Protein 2Q6T (pdb70)

B-factor: mean 104.75, std 6.94, range [47.6, 135.61]

Structure (mmCIF, N/CA/C/O backbone):
data_2Q6T
#
_entry.id   2Q6T
#
_cell.length_a   104.707
_cell.length_b   104.707
_cell.length_c   363.258
_cell.angle_alpha   90.00
_cell.angle_beta   90.00
_cell.angle_gamma   120.00
#
_symmetry.space_group_name_H-M   'P 31 2 1'
#
loop_
_entity.id
_entity.type
_entity.pdbx_description
1 polymer 'DnaB replication fork helicase'
2 non-polymer 'SULFATE ION'
3 water water
#
loop_
_atom_site.group_PDB
_atom_site.id
_atom_site.type_symbol
_atom_site.label_atom_id
_atom_site.label_alt_id
_atom_site.label_comp_id
_atom_site.label_asym_id
_atom_site.label_entity_id
_atom_site.label_seq_id
_atom_site.pdbx_PDB_ins_code
_atom_site.Cartn_x
_atom_site.Cartn_y
_atom_site.Cartn_z
_atom_site.occupancy
_atom_site.B_iso_or_equiv
_atom_site.auth_seq_id
_atom_site.auth_comp_id
_atom_site.auth_asym_id
_atom_site.auth_atom_id
_atom_site.pdbx_PDB_model_num
ATOM 1 N N . ILE A 1 5 ? 23.420 18.813 296.784 1.00 108.64 5 ILE A N 1
ATOM 2 C CA . ILE A 1 5 ? 22.689 19.422 295.636 1.00 108.58 5 ILE A CA 1
ATOM 3 C C . ILE A 1 5 ? 22.662 20.958 295.765 1.00 108.18 5 ILE A C 1
ATOM 4 O O . ILE A 1 5 ? 21.763 21.597 295.214 1.00 108.43 5 ILE A O 1
ATOM 9 N N . PRO A 1 6 ? 23.671 21.555 296.451 1.00 107.50 6 PRO A N 1
ATOM 10 C CA . PRO A 1 6 ? 23.666 22.961 296.903 1.00 106.20 6 PRO A CA 1
ATOM 11 C C . PRO A 1 6 ? 23.260 24.023 295.882 1.00 104.98 6 PRO A C 1
ATOM 12 O O . PRO A 1 6 ? 23.582 23.894 294.702 1.00 105.05 6 PRO A O 1
ATOM 16 N N . PRO A 1 7 ? 22.546 25.070 296.347 1.00 104.00 7 PRO A N 1
ATOM 17 C CA . PRO A 1 7 ? 22.090 26.200 295.541 1.00 103.58 7 PRO A CA 1
ATOM 18 C C . PRO A 1 7 ? 23.232 27.045 294.974 1.00 103.66 7 PRO A C 1
ATOM 19 O O . PRO A 1 7 ? 24.138 27.466 295.707 1.00 102.85 7 PRO A O 1
ATOM 23 N N . HIS A 1 8 ? 23.166 27.291 293.669 1.00 103.86 8 HIS A N 1
ATOM 24 C CA . HIS A 1 8 ? 24.159 28.098 292.970 1.00 104.21 8 HIS A CA 1
ATOM 25 C C . HIS A 1 8 ? 23.597 28.544 291.631 1.00 103.99 8 HIS A C 1
ATOM 26 O O . HIS A 1 8 ? 22.502 28.139 291.239 1.00 104.35 8 HIS A O 1
ATOM 33 N N . SER A 1 9 ? 24.363 29.380 290.937 1.00 103.75 9 SER A N 1
ATOM 34 C CA . SER A 1 9 ? 23.990 29.883 289.630 1.00 103.27 9 SER A CA 1
ATOM 35 C C . SER A 1 9 ? 25.255 30.031 288.795 1.00 103.83 9 SER A C 1
ATOM 36 O O . SER A 1 9 ? 25.957 31.051 288.860 1.00 103.59 9 SER A O 1
ATOM 39 N N . LEU A 1 10 ? 25.542 28.986 288.025 1.00 103.91 10 LEU A N 1
ATOM 40 C CA . LEU A 1 10 ? 26.713 28.934 287.167 1.00 103.61 10 LEU A CA 1
ATOM 41 C C . LEU A 1 10 ? 26.719 30.097 286.184 1.00 103.21 10 LEU A C 1
ATOM 42 O O . LEU A 1 10 ? 27.760 30.712 285.951 1.00 103.01 10 LEU A O 1
ATOM 47 N N . GLU A 1 11 ? 25.548 30.391 285.621 1.00 103.13 11 GLU A N 1
ATOM 48 C CA . GLU A 1 11 ? 25.377 31.487 284.661 1.00 103.34 11 GLU A CA 1
ATOM 49 C C . GLU A 1 11 ? 25.720 32.847 285.266 1.00 101.86 11 GLU A C 1
ATOM 50 O O . GLU A 1 11 ? 26.376 33.666 284.622 1.00 101.67 11 GLU A O 1
ATOM 56 N N . ALA A 1 12 ? 25.283 33.073 286.503 1.00 100.26 12 ALA A N 1
ATOM 57 C CA . ALA A 1 12 ? 25.556 34.326 287.194 1.00 98.99 12 ALA A CA 1
ATOM 58 C C . ALA A 1 12 ? 27.041 34.463 287.521 1.00 98.90 12 ALA A C 1
ATOM 59 O O . ALA A 1 12 ? 27.600 35.549 287.402 1.00 98.99 12 ALA A O 1
ATOM 61 N N . GLU A 1 13 ? 27.674 33.360 287.921 1.00 98.04 13 GLU A N 1
ATOM 62 C CA . GLU A 1 13 ? 29.101 33.358 288.226 1.00 97.91 13 GLU A CA 1
ATOM 63 C C . GLU A 1 13 ? 29.915 33.732 286.986 1.00 97.09 13 GLU A C 1
ATOM 64 O O . GLU A 1 13 ? 30.846 34.545 287.055 1.00 96.89 13 GLU A O 1
ATOM 70 N N . GLN A 1 14 ? 29.535 33.143 285.855 1.00 96.10 14 GLN A N 1
ATOM 71 C CA . GLN A 1 14 ? 30.178 33.395 284.577 1.00 94.53 14 GLN A CA 1
ATOM 72 C C . GLN A 1 14 ? 29.981 34.837 284.138 1.00 93.45 14 GLN A C 1
ATOM 73 O O . GLN A 1 14 ? 30.922 35.498 283.714 1.00 93.71 14 GLN A O 1
ATOM 79 N N . SER A 1 15 ? 28.760 35.330 284.264 1.00 92.77 15 SER A N 1
ATOM 80 C CA . SER A 1 15 ? 28.465 36.710 283.918 1.00 92.85 15 SER A CA 1
ATOM 81 C C . SER A 1 15 ? 29.288 37.696 284.744 1.00 92.78 15 SER A C 1
ATOM 82 O O . SER A 1 15 ? 29.760 38.692 284.202 1.00 93.24 15 SER A O 1
ATOM 85 N N . VAL A 1 16 ? 29.448 37.419 286.041 1.00 92.46 16 VAL A N 1
ATOM 86 C CA . VAL A 1 16 ? 30.239 38.258 286.940 1.00 93.16 16 VAL A CA 1
ATOM 87 C C . VAL A 1 16 ? 31.696 38.291 286.484 1.00 94.73 16 VAL A C 1
ATOM 88 O O . VAL A 1 16 ? 32.250 39.365 286.207 1.00 95.32 16 VAL A O 1
ATOM 92 N N . LEU A 1 17 ? 32.317 37.115 286.399 1.00 94.86 17 LEU A N 1
ATOM 93 C CA . LEU A 1 17 ? 33.701 37.033 285.966 1.00 95.11 17 LEU A CA 1
ATOM 94 C C . LEU A 1 17 ? 33.842 37.656 284.581 1.00 96.07 17 LEU A C 1
ATOM 95 O O . LEU A 1 17 ? 34.726 38.490 284.353 1.00 96.95 17 LEU A O 1
ATOM 100 N N . GLY A 1 18 ? 32.949 37.265 283.675 1.00 95.95 18 GLY A N 1
ATOM 101 C CA . GLY A 1 18 ? 32.940 37.776 282.318 1.00 95.59 18 GLY A CA 1
ATOM 102 C C . GLY A 1 18 ? 32.830 39.283 282.237 1.00 96.04 18 GLY A C 1
ATOM 103 O O . GLY A 1 18 ? 33.534 39.909 281.452 1.00 95.55 18 GLY A O 1
ATOM 104 N N . SER A 1 19 ? 31.953 39.878 283.041 1.00 97.17 19 SER A N 1
ATOM 105 C CA . SER A 1 19 ? 31.778 41.333 282.988 1.00 98.85 19 SER A CA 1
ATOM 106 C C . SER A 1 19 ? 32.944 42.092 283.630 1.00 99.44 19 SER A C 1
ATOM 107 O O . SER A 1 19 ? 33.203 43.247 283.276 1.00 99.38 19 SER A O 1
ATOM 110 N N . ILE A 1 20 ? 33.654 41.433 284.547 1.00 100.41 20 ILE A N 1
ATOM 111 C CA . ILE A 1 20 ? 34.894 41.992 285.104 1.00 100.72 20 ILE A CA 1
ATOM 112 C C . ILE A 1 20 ? 35.970 42.055 284.013 1.00 100.68 20 ILE A C 1
ATOM 113 O O . ILE A 1 20 ? 36.730 43.021 283.947 1.00 101.14 20 ILE A O 1
ATOM 118 N N . LEU A 1 21 ? 36.021 41.030 283.163 1.00 100.89 21 LEU A N 1
ATOM 119 C CA . LEU A 1 21 ? 36.967 40.987 282.045 1.00 101.67 21 LEU A CA 1
ATOM 120 C C . LEU A 1 21 ? 36.674 42.082 281.018 1.00 102.83 21 LEU A C 1
ATOM 121 O O . LEU A 1 21 ? 37.593 42.654 280.440 1.00 103.39 21 LEU A O 1
ATOM 126 N N . LEU A 1 22 ? 35.394 42.378 280.812 1.00 104.06 22 LEU A N 1
ATOM 127 C CA . LEU A 1 22 ? 34.974 43.429 279.891 1.00 105.13 22 LEU A CA 1
ATOM 128 C C . LEU A 1 22 ? 35.340 44.824 280.385 1.00 105.65 22 LEU A C 1
ATOM 129 O O . LEU A 1 22 ? 35.615 45.717 279.583 1.00 106.25 22 LEU A O 1
ATOM 134 N N . ASP A 1 23 ? 35.344 45.002 281.702 1.00 106.23 23 ASP A N 1
ATOM 135 C CA . ASP A 1 23 ? 35.627 46.295 282.311 1.00 107.59 23 ASP A CA 1
ATOM 136 C C . ASP A 1 23 ? 36.029 46.070 283.768 1.00 108.12 23 ASP A C 1
ATOM 137 O O . ASP A 1 23 ? 35.178 45.807 284.618 1.00 108.55 23 ASP A O 1
ATOM 142 N N . SER A 1 24 ? 37.323 46.185 284.056 1.00 108.49 24 SER A N 1
ATOM 143 C CA . SER A 1 24 ? 37.832 45.920 285.401 1.00 109.23 24 SER A CA 1
ATOM 144 C C . SER A 1 24 ? 37.409 46.945 286.452 1.00 110.03 24 SER A C 1
ATOM 145 O O . SER A 1 24 ? 37.663 46.752 287.641 1.00 110.60 24 SER A O 1
ATOM 148 N N . ASP A 1 25 ? 36.770 48.031 286.026 1.00 110.78 25 ASP A N 1
ATOM 149 C CA . ASP A 1 25 ? 36.315 49.046 286.977 1.00 111.93 25 ASP A CA 1
ATOM 150 C C . ASP A 1 25 ? 35.083 48.591 287.761 1.00 112.35 25 ASP A C 1
ATOM 151 O O . ASP A 1 25 ? 34.831 49.083 288.865 1.00 112.74 25 ASP A O 1
ATOM 156 N N . VAL A 1 26 ? 34.337 47.639 287.195 1.00 112.90 26 VAL A N 1
ATOM 157 C CA . VAL A 1 26 ? 33.153 47.070 287.853 1.00 113.29 26 VAL A CA 1
ATOM 158 C C . VAL A 1 26 ? 33.569 46.285 289.100 1.00 114.11 26 VAL A C 1
ATOM 159 O O . VAL A 1 26 ? 32.759 46.032 289.991 1.00 113.64 26 VAL A O 1
ATOM 163 N N . MET A 1 27 ? 34.853 45.924 289.138 1.00 115.24 27 MET A N 1
ATOM 164 C CA . MET A 1 27 ? 35.490 45.225 290.247 1.00 116.25 27 MET A CA 1
ATOM 165 C C . MET A 1 27 ? 35.204 45.910 291.589 1.00 116.28 27 MET A C 1
ATOM 166 O O . MET A 1 27 ? 35.064 45.237 292.606 1.00 116.58 27 MET A O 1
ATOM 171 N N . ASP A 1 28 ? 35.144 47.244 291.584 1.00 116.54 28 ASP A N 1
ATOM 172 C CA . ASP A 1 28 ? 34.775 48.032 292.764 1.00 116.96 28 ASP A CA 1
ATOM 173 C C . ASP A 1 28 ? 33.442 47.543 293.312 1.00 116.79 28 ASP A C 1
ATOM 174 O O . ASP A 1 28 ? 33.332 47.098 294.462 1.00 116.65 28 ASP A O 1
ATOM 179 N N . GLU A 1 29 ? 32.444 47.641 292.439 1.00 116.18 29 GLU A N 1
ATOM 180 C CA . GLU A 1 29 ? 31.064 47.274 292.685 1.00 115.29 29 GLU A CA 1
ATOM 181 C C . GLU A 1 29 ? 30.959 45.812 293.116 1.00 113.57 29 GLU A C 1
ATOM 182 O O . GLU A 1 29 ? 30.421 45.514 294.185 1.00 113.82 29 GLU A O 1
ATOM 188 N N . VAL A 1 30 ? 31.503 44.917 292.287 1.00 111.49 30 VAL A N 1
ATOM 189 C CA . VAL A 1 30 ? 31.430 43.465 292.506 1.00 108.96 30 VAL A CA 1
ATOM 190 C C . VAL A 1 30 ? 32.059 43.006 293.823 1.00 108.39 30 VAL A C 1
ATOM 191 O O . VAL A 1 30 ? 31.487 42.162 294.513 1.00 107.62 30 VAL A O 1
ATOM 195 N N . GLU A 1 31 ? 33.223 43.557 294.169 1.00 108.19 31 GLU A N 1
ATOM 196 C CA . GLU A 1 31 ? 33.894 43.200 295.425 1.00 108.58 31 GLU A CA 1
ATOM 197 C C . GLU A 1 31 ? 33.059 43.573 296.648 1.00 107.45 31 GLU A C 1
ATOM 198 O O . GLU A 1 31 ? 33.153 42.920 297.692 1.00 107.21 31 GLU A O 1
ATOM 204 N N . GLY A 1 32 ? 32.251 44.624 296.510 1.00 106.49 32 GLY A N 1
ATOM 205 C CA . GLY A 1 32 ? 31.318 45.023 297.556 1.00 105.54 32 GLY A CA 1
ATOM 206 C C . GLY A 1 32 ? 30.357 43.887 297.877 1.00 104.93 32 GLY A C 1
ATOM 207 O O . GLY A 1 32 ? 30.225 43.485 299.029 1.00 104.70 32 GLY A O 1
ATOM 208 N N . LEU A 1 33 ? 29.712 43.347 296.847 1.00 103.96 33 LEU A N 1
ATOM 209 C CA . LEU A 1 33 ? 28.755 42.259 297.023 1.00 103.10 33 LEU A CA 1
ATOM 210 C C . LEU A 1 33 ? 29.411 40.896 297.173 1.00 102.92 33 LEU A C 1
ATOM 211 O O . LEU A 1 33 ? 28.850 40.005 297.805 1.00 102.82 33 LEU A O 1
ATOM 216 N N . LEU A 1 34 ? 30.597 40.733 296.591 1.00 103.37 34 LEU A N 1
ATOM 217 C CA . LEU A 1 34 ? 31.330 39.464 296.673 1.00 103.10 34 LEU A CA 1
ATOM 218 C C . LEU A 1 34 ? 32.742 39.703 297.195 1.00 102.84 34 LEU A C 1
ATOM 219 O O . LEU A 1 34 ? 33.695 39.699 296.419 1.00 103.63 34 LEU A O 1
ATOM 224 N N . PRO A 1 35 ? 32.882 39.911 298.518 1.00 102.39 35 PRO A N 1
ATOM 225 C CA . PRO A 1 35 ? 34.197 40.177 299.104 1.00 101.57 35 PRO A CA 1
ATOM 226 C C . PRO A 1 35 ? 35.129 38.969 299.092 1.00 101.14 35 PRO A C 1
ATOM 227 O O . PRO A 1 35 ? 36.324 39.123 298.876 1.00 101.62 35 PRO A O 1
ATOM 231 N N . SER A 1 36 ? 34.579 37.783 299.315 1.00 101.28 36 SER A N 1
ATOM 232 C CA . SER A 1 36 ? 35.372 36.565 299.432 1.00 102.23 36 SER A CA 1
ATOM 233 C C . SER A 1 36 ? 35.131 35.582 298.294 1.00 101.61 36 SER A C 1
ATOM 234 O O . SER A 1 36 ? 33.989 35.291 297.966 1.00 102.17 36 SER A O 1
ATOM 237 N N . PRO A 1 37 ? 36.212 35.054 297.697 1.00 101.26 37 PRO A N 1
ATOM 238 C CA . PRO A 1 37 ? 36.089 34.059 296.639 1.00 100.91 37 PRO A CA 1
ATOM 239 C C . PRO A 1 37 ? 35.192 32.875 297.004 1.00 101.15 37 PRO A C 1
ATOM 240 O O . PRO A 1 37 ? 34.580 32.283 296.113 1.00 101.95 37 PRO A O 1
ATOM 244 N N . GLU A 1 38 ? 35.094 32.545 298.291 1.00 101.00 38 GLU A N 1
ATOM 245 C CA . GLU A 1 38 ? 34.287 31.402 298.739 1.00 102.05 38 GLU A CA 1
ATOM 246 C C . GLU A 1 38 ? 32.827 31.459 298.272 1.00 102.09 38 GLU A C 1
ATOM 247 O O . GLU A 1 38 ? 32.120 30.447 298.291 1.00 102.65 38 GLU A O 1
ATOM 253 N N . ALA A 1 39 ? 32.391 32.646 297.847 1.00 101.51 39 ALA A N 1
ATOM 254 C CA . ALA A 1 39 ? 31.053 32.867 297.309 1.00 100.24 39 ALA A CA 1
ATOM 255 C C . ALA A 1 39 ? 30.806 32.030 296.056 1.00 100.28 39 ALA A C 1
ATOM 256 O O . ALA A 1 39 ? 29.677 31.605 295.787 1.00 100.30 39 ALA A O 1
ATOM 258 N N . PHE A 1 40 ? 31.874 31.796 295.297 1.00 99.81 40 PHE A N 1
ATOM 259 C CA . PHE A 1 40 ? 31.795 31.016 294.073 1.00 99.63 40 PHE A CA 1
ATOM 260 C C . PHE A 1 40 ? 31.706 29.523 294.356 1.00 100.65 40 PHE A C 1
ATOM 261 O O . PHE A 1 40 ? 32.516 28.965 295.104 1.00 101.15 40 PHE A O 1
ATOM 269 N N . TYR A 1 41 ? 30.701 28.889 293.763 1.00 101.73 41 TYR A N 1
ATOM 270 C CA . TYR A 1 41 ? 30.458 27.469 293.972 1.00 102.95 41 TYR A CA 1
ATOM 271 C C . TYR A 1 41 ? 31.449 26.609 293.217 1.00 103.78 41 TYR A C 1
ATOM 272 O O . TYR A 1 41 ? 31.920 25.611 293.755 1.00 104.05 41 TYR A O 1
ATOM 281 N N . ALA A 1 42 ? 31.762 26.999 291.981 1.00 104.88 42 ALA A N 1
ATOM 282 C CA . ALA A 1 42 ? 32.705 26.251 291.145 1.00 106.08 42 ALA A CA 1
ATOM 283 C C . ALA A 1 42 ? 34.140 26.459 291.598 1.00 106.85 42 ALA A C 1
ATOM 284 O O . ALA A 1 42 ? 34.602 27.594 291.718 1.00 107.57 42 ALA A O 1
ATOM 286 N N . GLU A 1 43 ? 34.838 25.357 291.853 1.00 107.98 43 GLU A N 1
ATOM 287 C CA . GLU A 1 43 ? 36.238 25.399 292.264 1.00 109.69 43 GLU A CA 1
ATOM 288 C C . GLU A 1 43 ? 37.048 26.295 291.321 1.00 108.90 43 GLU A C 1
ATOM 289 O O . GLU A 1 43 ? 37.854 27.118 291.766 1.00 108.11 43 GLU A O 1
ATOM 295 N N . ALA A 1 44 ? 36.801 26.130 290.022 1.00 108.47 44 ALA A N 1
ATOM 296 C CA . ALA A 1 44 ? 37.454 26.910 288.980 1.00 107.91 44 ALA A CA 1
ATOM 297 C C . ALA A 1 44 ? 37.260 28.410 289.197 1.00 107.30 44 ALA A C 1
ATOM 298 O O . ALA A 1 44 ? 38.239 29.137 289.373 1.00 107.14 44 ALA A O 1
ATOM 300 N N . HIS A 1 45 ? 36.003 28.859 289.204 1.00 106.59 45 HIS A N 1
ATOM 301 C CA . HIS A 1 45 ? 35.673 30.275 289.400 1.00 106.01 45 HIS A CA 1
ATOM 302 C C . HIS A 1 45 ? 36.279 30.865 290.665 1.00 105.86 45 HIS A C 1
ATOM 303 O O . HIS A 1 45 ? 36.618 32.046 290.712 1.00 105.53 45 HIS A O 1
ATOM 310 N N . ARG A 1 46 ? 36.406 30.035 291.693 1.00 105.84 46 ARG A N 1
ATOM 311 C CA . ARG A 1 46 ? 36.940 30.479 292.965 1.00 106.36 46 ARG A CA 1
ATOM 312 C C . ARG A 1 46 ? 38.418 30.828 292.819 1.00 105.45 46 ARG A C 1
ATOM 313 O O . ARG A 1 46 ? 38.901 31.787 293.425 1.00 105.38 46 ARG A O 1
ATOM 321 N N . LYS A 1 47 ? 39.123 30.049 292.001 1.00 104.66 47 LYS A N 1
ATOM 322 C CA . LYS A 1 47 ? 40.537 30.294 291.713 1.00 103.73 47 LYS A CA 1
ATOM 323 C C . LYS A 1 47 ? 40.674 31.548 290.864 1.00 102.74 47 LYS A C 1
ATOM 324 O O . LYS A 1 47 ? 41.513 32.403 291.157 1.00 102.84 47 LYS A O 1
ATOM 330 N N . ILE A 1 48 ? 39.843 31.656 289.825 1.00 101.22 48 ILE A N 1
ATOM 331 C CA . ILE A 1 48 ? 39.839 32.836 288.965 1.00 100.09 48 ILE A CA 1
ATOM 332 C C . ILE A 1 48 ? 39.656 34.093 289.808 1.00 99.10 48 ILE A C 1
ATOM 333 O O . ILE A 1 48 ? 40.501 34.981 289.789 1.00 98.94 48 ILE A O 1
ATOM 338 N N . TYR A 1 49 ? 38.568 34.133 290.570 1.00 98.51 49 TYR A N 1
ATOM 339 C CA . TYR A 1 49 ? 38.222 35.293 291.380 1.00 97.62 49 TYR A CA 1
ATOM 340 C C . TYR A 1 49 ? 39.326 35.705 292.353 1.00 97.55 49 TYR A C 1
ATOM 341 O O . TYR A 1 49 ? 39.676 36.881 292.436 1.00 97.28 49 TYR A O 1
ATOM 350 N N . ALA A 1 50 ? 39.878 34.734 293.075 1.00 97.61 50 ALA A N 1
ATOM 351 C CA . ALA A 1 50 ? 40.966 34.997 294.015 1.00 98.19 50 ALA A CA 1
ATOM 352 C C . ALA A 1 50 ? 42.175 35.675 293.333 1.00 97.89 50 ALA A C 1
ATOM 353 O O . ALA A 1 50 ? 42.835 36.543 293.920 1.00 97.59 50 ALA A O 1
ATOM 355 N N . ALA A 1 51 ? 42.442 35.276 292.092 1.00 97.04 51 ALA A N 1
ATOM 356 C CA . ALA A 1 51 ? 43.515 35.855 291.296 1.00 96.09 51 ALA A CA 1
ATOM 357 C C . ALA A 1 51 ? 43.169 37.263 290.806 1.00 96.04 51 ALA A C 1
ATOM 358 O O . ALA A 1 51 ? 44.050 38.118 290.706 1.00 96.11 51 ALA A O 1
ATOM 360 N N . MET A 1 52 ? 41.891 37.502 290.504 1.00 96.08 52 MET A 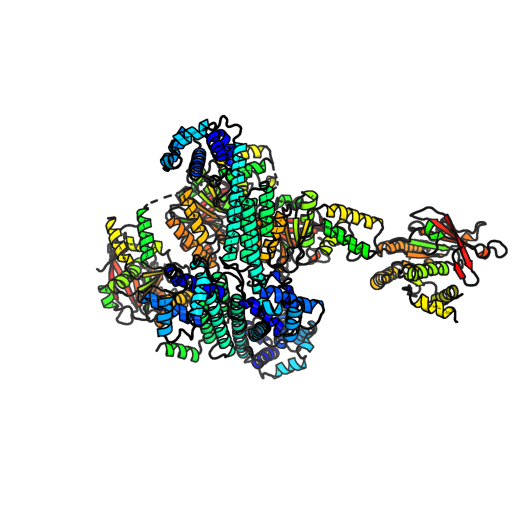N 1
ATOM 361 C CA . MET A 1 52 ? 41.438 38.815 290.035 1.00 96.21 52 MET A CA 1
ATOM 362 C C . MET A 1 52 ? 41.551 39.838 291.152 1.00 96.38 52 MET A C 1
ATOM 363 O O . MET A 1 52 ? 41.759 41.025 290.904 1.00 96.19 52 MET A O 1
ATOM 368 N N . GLN A 1 53 ? 41.390 39.368 292.385 1.00 97.16 53 GLN A N 1
ATOM 369 C CA . GLN A 1 53 ? 41.507 40.224 293.558 1.00 98.24 53 GLN A CA 1
ATOM 370 C C . GLN A 1 53 ? 42.965 40.573 293.813 1.00 99.33 53 GLN A C 1
ATOM 371 O O . GLN A 1 53 ? 43.301 41.745 293.997 1.00 99.96 53 GLN A O 1
ATOM 377 N N . ALA A 1 54 ? 43.829 39.558 293.790 1.00 99.82 54 ALA A N 1
ATOM 378 C CA . ALA A 1 54 ? 45.262 39.761 293.944 1.00 100.06 54 ALA A CA 1
ATOM 379 C C . ALA A 1 54 ? 45.778 40.762 292.915 1.00 100.82 54 ALA A C 1
ATOM 380 O O . ALA A 1 54 ? 46.646 41.573 293.224 1.00 101.14 54 ALA A O 1
ATOM 382 N N . LEU A 1 55 ? 45.240 40.713 291.699 1.00 101.70 55 LEU A N 1
ATOM 383 C CA . LEU A 1 55 ? 45.637 41.665 290.663 1.00 103.21 55 LEU A CA 1
ATOM 384 C C . LEU A 1 55 ? 45.250 43.100 291.045 1.00 104.94 55 LEU A C 1
ATOM 385 O O . LEU A 1 55 ? 45.968 44.051 290.719 1.00 105.00 55 LEU A O 1
ATOM 390 N N . ARG A 1 56 ? 44.126 43.249 291.744 1.00 106.93 56 ARG A N 1
ATOM 391 C CA . ARG A 1 56 ? 43.745 44.551 292.292 1.00 109.33 56 ARG A CA 1
ATOM 392 C C . ARG A 1 56 ? 44.566 44.872 293.535 1.00 109.45 56 ARG A C 1
ATOM 393 O O . ARG A 1 56 ? 44.914 46.031 293.777 1.00 109.57 56 ARG A O 1
ATOM 401 N N . SER A 1 57 ? 44.866 43.825 294.304 1.00 109.49 57 SER A N 1
ATOM 402 C CA . SER A 1 57 ? 45.722 43.890 295.488 1.00 109.43 57 SER A CA 1
ATOM 403 C C . SER A 1 57 ? 47.159 44.314 295.130 1.00 109.51 57 SER A C 1
ATOM 404 O O . SER A 1 57 ? 47.963 44.648 296.003 1.00 109.30 57 SER A O 1
ATOM 407 N N . GLN A 1 58 ? 47.465 44.292 293.835 1.00 109.60 58 GLN A N 1
ATOM 408 C CA . GLN A 1 58 ? 48.754 44.725 293.315 1.00 109.49 58 GLN A CA 1
ATOM 409 C C . GLN A 1 58 ? 48.544 45.952 292.428 1.00 109.32 58 GLN A C 1
ATOM 410 O O . GLN A 1 58 ? 49.498 46.519 291.891 1.00 109.18 58 GLN A O 1
ATOM 416 N N . GLY A 1 59 ? 47.282 46.350 292.275 1.00 109.30 59 GLY A N 1
ATOM 417 C CA . GLY A 1 59 ? 46.917 47.534 291.498 1.00 109.36 59 GLY A CA 1
ATOM 418 C C . GLY A 1 59 ? 47.074 47.439 289.989 1.00 109.23 59 GLY A C 1
ATOM 419 O O . GLY A 1 59 ? 46.947 48.446 289.290 1.00 109.44 59 GLY A O 1
ATOM 420 N N . ARG A 1 60 ? 47.349 46.241 289.480 1.00 108.75 60 ARG A N 1
ATOM 421 C CA . ARG A 1 60 ? 47.498 46.043 288.039 1.00 108.23 60 ARG A CA 1
ATOM 422 C C . ARG A 1 60 ? 46.174 45.651 287.402 1.00 108.10 60 ARG A C 1
ATOM 423 O O . ARG A 1 60 ? 45.517 44.738 287.891 1.00 108.92 60 ARG A O 1
ATOM 431 N N . PRO A 1 61 ? 45.776 46.354 286.317 1.00 107.95 61 PRO A N 1
ATOM 432 C CA . PRO A 1 61 ? 44.513 46.170 285.587 1.00 107.43 61 PRO A CA 1
ATOM 433 C C . PRO A 1 61 ? 44.130 44.711 285.391 1.00 106.66 61 PRO A C 1
ATOM 434 O O . PRO A 1 61 ? 44.955 43.915 284.946 1.00 107.83 61 PRO A O 1
ATOM 438 N N . VAL A 1 62 ? 42.887 44.376 285.717 1.00 104.92 62 VAL A N 1
ATOM 439 C CA . VAL A 1 62 ? 42.391 43.012 285.582 1.00 103.37 62 VAL A CA 1
ATOM 440 C C . VAL A 1 62 ? 41.773 42.789 284.204 1.00 102.18 62 VAL A C 1
ATOM 441 O O . VAL A 1 62 ? 40.695 43.308 283.904 1.00 102.53 62 VAL A O 1
ATOM 445 N N . ASP A 1 63 ? 42.460 42.017 283.366 1.00 100.59 63 ASP A N 1
ATOM 446 C CA . ASP A 1 63 ? 41.962 41.694 282.023 1.00 98.67 63 ASP A CA 1
ATOM 447 C C . ASP A 1 63 ? 42.349 40.278 281.610 1.00 96.74 63 ASP A C 1
ATOM 448 O O . ASP A 1 63 ? 42.983 39.554 282.367 1.00 96.59 63 ASP A O 1
ATOM 453 N N . LEU A 1 64 ? 41.987 39.900 280.394 1.00 95.25 64 LEU A N 1
ATOM 454 C CA . LEU A 1 64 ? 42.236 38.557 279.902 1.00 94.50 64 LEU A CA 1
ATOM 455 C C . LEU A 1 64 ? 43.722 38.191 279.928 1.00 93.92 64 LEU A C 1
ATOM 456 O O . LEU A 1 64 ? 44.079 37.047 280.207 1.00 93.86 64 LEU A O 1
ATOM 461 N N . VAL A 1 65 ? 44.576 39.180 279.671 1.00 93.44 65 VAL A N 1
ATOM 462 C CA . VAL A 1 65 ? 46.030 38.992 279.600 1.00 92.63 65 VAL A CA 1
ATOM 463 C C . VAL A 1 65 ? 46.701 38.789 280.963 1.00 92.94 65 VAL A C 1
ATOM 464 O O . VAL A 1 65 ? 47.429 37.814 281.165 1.00 93.51 65 VAL A O 1
ATOM 468 N N . THR A 1 66 ? 46.463 39.724 281.881 1.00 92.18 66 THR A N 1
ATOM 469 C CA . THR A 1 66 ? 47.087 39.713 283.199 1.00 91.44 66 THR A CA 1
ATOM 470 C C . THR A 1 66 ? 46.592 38.561 284.067 1.00 91.46 66 THR A C 1
ATOM 471 O O . THR A 1 66 ? 47.325 38.067 284.926 1.00 91.60 66 THR A O 1
ATOM 475 N N . LEU A 1 67 ? 45.346 38.150 283.852 1.00 91.71 67 LEU A N 1
ATOM 476 C CA . LEU A 1 67 ? 44.747 37.062 284.623 1.00 92.34 67 LEU A CA 1
ATOM 477 C C . LEU A 1 67 ? 45.425 35.726 284.328 1.00 93.63 67 LEU A C 1
ATOM 478 O O . LEU A 1 67 ? 45.721 34.969 285.253 1.00 94.78 67 LEU A O 1
ATOM 483 N N . SER A 1 68 ? 45.677 35.453 283.047 1.00 93.96 68 SER A N 1
ATOM 484 C CA . SER A 1 68 ? 46.373 34.243 282.627 1.00 94.46 68 SER A CA 1
ATOM 485 C C . SER A 1 68 ? 47.755 34.238 283.259 1.00 95.53 68 SER A C 1
ATOM 486 O O . SER A 1 68 ? 48.229 33.214 283.746 1.00 95.96 68 SER A O 1
ATOM 489 N N . GLU A 1 69 ? 48.382 35.411 283.247 1.00 96.82 69 GLU A N 1
ATOM 490 C CA . GLU A 1 69 ? 49.708 35.627 283.801 1.00 97.90 69 GLU A CA 1
ATOM 491 C C . GLU A 1 69 ? 49.717 35.253 285.284 1.00 98.46 69 GLU A C 1
ATOM 492 O O . GLU A 1 69 ? 50.584 34.505 285.735 1.00 98.73 69 GLU A O 1
ATOM 498 N N . GLU A 1 70 ? 48.732 35.752 286.027 1.00 99.16 70 GLU A N 1
ATOM 499 C CA . GLU A 1 70 ? 48.633 35.490 287.459 1.00 100.51 70 GLU A CA 1
ATOM 500 C C . GLU A 1 70 ? 48.244 34.047 287.784 1.00 100.93 70 GLU A C 1
ATOM 501 O O . GLU A 1 70 ? 48.793 33.448 288.713 1.00 100.69 70 GLU A O 1
ATOM 507 N N . LEU A 1 71 ? 47.301 33.497 287.021 1.00 101.65 71 LEU A N 1
ATOM 508 C CA . LEU A 1 71 ? 46.831 32.126 287.229 1.00 102.48 71 LEU A CA 1
ATOM 509 C C . LEU A 1 71 ? 47.913 31.090 286.968 1.00 103.62 71 LEU A C 1
ATOM 510 O O . LEU A 1 71 ? 48.216 30.274 287.839 1.00 103.93 71 LEU A O 1
ATOM 515 N N . SER A 1 72 ? 48.491 31.131 285.768 1.00 104.79 72 SER A N 1
ATOM 516 C CA . SER A 1 72 ? 49.527 30.179 285.365 1.00 105.84 72 SER A CA 1
ATOM 517 C C . SER A 1 72 ? 50.731 30.212 286.305 1.00 106.39 72 SER A C 1
ATOM 518 O O . SER A 1 72 ? 51.450 29.216 286.430 1.00 106.77 72 SER A O 1
ATOM 521 N N . ARG A 1 73 ? 50.940 31.360 286.954 1.00 106.94 73 ARG A N 1
ATOM 522 C CA . ARG A 1 73 ? 51.977 31.510 287.970 1.00 107.63 73 ARG A CA 1
ATOM 523 C C . ARG A 1 73 ? 51.658 30.593 289.146 1.00 107.65 73 ARG A C 1
ATOM 524 O O . ARG A 1 73 ? 52.483 29.771 289.538 1.00 108.34 73 ARG A O 1
ATOM 532 N N . ARG A 1 74 ? 50.461 30.748 289.704 1.00 107.46 74 ARG A N 1
ATOM 533 C CA . ARG A 1 74 ? 49.995 29.899 290.794 1.00 107.55 74 ARG A CA 1
ATOM 534 C C . ARG A 1 74 ? 49.822 28.469 290.285 1.00 108.04 74 ARG A C 1
ATOM 535 O O . ARG A 1 74 ? 49.952 27.513 291.048 1.00 107.97 74 ARG A O 1
ATOM 543 N N . GLY A 1 75 ? 49.514 28.342 288.993 1.00 108.70 75 GLY A N 1
ATOM 544 C CA . GLY A 1 75 ? 49.454 27.045 288.320 1.00 109.48 75 GLY A CA 1
ATOM 545 C C . GLY A 1 75 ? 48.113 26.527 287.831 1.00 109.84 75 GLY A C 1
ATOM 546 O O . GLY A 1 75 ? 48.066 25.501 287.145 1.00 109.76 75 GLY A O 1
ATOM 547 N N . GLN A 1 76 ? 47.027 27.227 288.155 1.00 109.95 76 GLN A N 1
ATOM 548 C CA . GLN A 1 76 ? 45.690 26.727 287.812 1.00 110.80 76 GLN A CA 1
ATOM 549 C C . GLN A 1 76 ? 45.165 27.066 286.412 1.00 110.44 76 GLN A C 1
ATOM 550 O O . GLN A 1 76 ? 44.014 26.742 286.104 1.00 110.77 76 GLN A O 1
ATOM 556 N N . LEU A 1 77 ? 45.983 27.688 285.562 1.00 109.91 77 LEU A N 1
ATOM 557 C CA . LEU A 1 77 ? 45.508 28.119 284.234 1.00 109.53 77 LEU A CA 1
ATOM 558 C C . LEU A 1 77 ? 44.772 27.027 283.457 1.00 109.34 77 LEU A C 1
ATOM 559 O O . LEU A 1 77 ? 43.858 27.315 282.690 1.00 108.69 77 LEU A O 1
ATOM 564 N N . GLU A 1 78 ? 45.178 25.780 283.663 1.00 109.84 78 GLU A N 1
ATOM 565 C CA . GLU A 1 78 ? 44.523 24.642 283.032 1.00 110.50 78 GLU A CA 1
ATOM 566 C C . GLU A 1 78 ? 43.352 24.151 283.876 1.00 111.17 78 GLU A C 1
ATOM 567 O O . GLU A 1 78 ? 42.315 23.777 283.328 1.00 111.82 78 GLU A O 1
ATOM 573 N N . GLU A 1 79 ? 43.514 24.167 285.201 1.00 111.43 79 GLU A N 1
ATOM 574 C CA . GLU A 1 79 ? 42.446 23.774 286.124 1.00 111.79 79 GLU A CA 1
ATOM 575 C C . GLU A 1 79 ? 41.179 24.575 285.854 1.00 111.73 79 GLU A C 1
ATOM 576 O O . GLU A 1 79 ? 40.075 24.021 285.817 1.00 112.30 79 GLU A O 1
ATOM 582 N N . VAL A 1 80 ? 41.359 25.877 285.648 1.00 111.17 80 VAL A N 1
ATOM 583 C CA . VAL A 1 80 ? 40.249 26.812 285.467 1.00 110.44 80 VAL A CA 1
ATOM 584 C C . VAL A 1 80 ? 39.559 26.696 284.102 1.00 109.74 80 VAL A C 1
ATOM 585 O O . VAL A 1 80 ? 38.465 27.230 283.905 1.00 110.11 80 VAL A O 1
ATOM 589 N N . GLY A 1 81 ? 40.201 25.994 283.173 1.00 108.47 81 GLY A N 1
ATOM 590 C CA . GLY A 1 81 ? 39.634 25.765 281.848 1.00 107.69 81 GLY A CA 1
ATOM 591 C C . GLY A 1 81 ? 40.472 26.294 280.699 1.00 107.02 81 GLY A C 1
ATOM 592 O O . GLY A 1 81 ? 40.025 26.308 279.547 1.00 107.08 81 GLY A O 1
ATOM 593 N N . GLY A 1 82 ? 41.692 26.723 281.008 1.00 106.09 82 GLY A N 1
ATOM 594 C CA . GLY A 1 82 ? 42.579 27.297 280.006 1.00 104.82 82 GLY A CA 1
ATOM 595 C C . GLY A 1 82 ? 42.137 28.698 279.643 1.00 103.82 82 GLY A C 1
ATOM 596 O O . GLY A 1 82 ? 41.079 29.166 280.087 1.00 103.08 82 GLY A O 1
ATOM 597 N N . THR A 1 83 ? 42.948 29.367 278.829 1.00 102.85 83 THR A N 1
ATOM 598 C CA . THR A 1 83 ? 42.625 30.713 278.371 1.00 102.31 83 THR A CA 1
ATOM 599 C C . THR A 1 83 ? 41.382 30.692 277.477 1.00 102.04 83 THR A C 1
ATOM 600 O O . THR A 1 83 ? 40.765 31.731 277.231 1.00 101.87 83 THR A O 1
ATOM 604 N N . ALA A 1 84 ? 41.020 29.498 277.012 1.00 101.78 84 ALA A N 1
ATOM 605 C CA . ALA A 1 84 ? 39.805 29.296 276.227 1.00 101.67 84 ALA A CA 1
ATOM 606 C C . ALA A 1 84 ? 38.552 29.524 277.083 1.00 101.43 84 ALA A C 1
ATOM 607 O O . ALA A 1 84 ? 37.576 30.111 276.612 1.00 101.05 84 ALA A O 1
ATOM 609 N N . TYR A 1 85 ? 38.584 29.068 278.336 1.00 101.44 85 TYR A N 1
ATOM 610 C CA . TYR A 1 85 ? 37.471 29.303 279.256 1.00 101.83 85 TYR A CA 1
ATOM 611 C C . TYR A 1 85 ? 37.403 30.787 279.562 1.00 101.61 85 TYR A C 1
ATOM 612 O O . TYR A 1 85 ? 36.314 31.375 279.623 1.00 101.17 85 TYR A O 1
ATOM 621 N N . LEU A 1 86 ? 38.582 31.376 279.758 1.00 101.47 86 LEU A N 1
ATOM 622 C CA . LEU A 1 86 ? 38.701 32.799 280.016 1.00 101.82 86 LEU A CA 1
ATOM 623 C C . LEU A 1 86 ? 38.071 33.580 278.864 1.00 103.11 86 LEU A C 1
ATOM 624 O O . LEU A 1 86 ? 37.239 34.465 279.096 1.00 102.87 86 LEU A O 1
ATOM 629 N N . LEU A 1 87 ? 38.445 33.221 277.631 1.00 104.70 87 LEU A N 1
ATOM 630 C CA . LEU A 1 87 ? 37.864 33.808 276.420 1.00 106.10 87 LEU A CA 1
ATOM 631 C C . LEU A 1 87 ? 36.340 33.727 276.440 1.00 107.10 87 LEU A C 1
ATOM 632 O O . LEU A 1 87 ? 35.655 34.723 276.200 1.00 106.51 87 LEU A O 1
ATOM 637 N N . GLN A 1 88 ? 35.823 32.535 276.742 1.00 108.99 88 GLN A N 1
ATOM 638 C CA . GLN A 1 88 ? 34.381 32.291 276.778 1.00 110.65 88 GLN A CA 1
ATOM 639 C C . GLN A 1 88 ? 33.640 33.137 277.797 1.00 111.65 88 GLN A C 1
ATOM 640 O O . GLN A 1 88 ? 32.496 33.522 277.560 1.00 111.99 88 GLN A O 1
ATOM 646 N N . LEU A 1 89 ? 34.282 33.414 278.927 1.00 112.78 89 LEU A N 1
ATOM 647 C CA . LEU A 1 89 ? 33.682 34.279 279.932 1.00 114.48 89 LEU A CA 1
ATOM 648 C C . LEU A 1 89 ? 33.471 35.690 279.382 1.00 115.90 89 LEU A C 1
ATOM 649 O O . LEU A 1 89 ? 32.456 36.326 279.672 1.00 116.17 89 LEU A O 1
ATOM 654 N N . SER A 1 90 ? 34.417 36.156 278.564 1.00 117.51 90 SER A N 1
ATOM 655 C CA . SER A 1 90 ? 34.350 37.490 277.962 1.00 119.40 90 SER A CA 1
ATOM 656 C C . SER A 1 90 ? 33.127 37.646 277.060 1.00 120.36 90 SER A C 1
ATOM 657 O O . SER A 1 90 ? 32.270 38.498 277.302 1.00 120.59 90 SER A O 1
ATOM 660 N N . GLU A 1 91 ? 33.060 36.800 276.032 1.00 121.64 91 GLU A N 1
ATOM 661 C CA . GLU A 1 91 ? 31.988 36.814 275.025 1.00 122.67 91 GLU A CA 1
ATOM 662 C C . GLU A 1 91 ? 30.603 36.398 275.550 1.00 123.30 91 GLU A C 1
ATOM 663 O O . GLU A 1 91 ? 29.580 36.872 275.052 1.00 123.48 91 GLU A O 1
ATOM 669 N N . ALA A 1 92 ? 30.575 35.517 276.548 1.00 124.01 92 ALA A N 1
ATOM 670 C CA . ALA A 1 92 ? 29.316 35.040 277.126 1.00 125.13 92 ALA A CA 1
ATOM 671 C C . ALA A 1 92 ? 28.458 36.163 277.729 1.00 125.44 92 ALA A C 1
ATOM 672 O O . ALA A 1 92 ? 27.351 35.910 278.237 1.00 126.34 92 ALA A O 1
ATOM 674 N N . THR A 1 93 ? 28.978 37.392 277.683 1.00 124.56 93 THR A N 1
ATOM 675 C CA . THR A 1 93 ? 28.259 38.559 278.192 1.00 123.79 93 THR A CA 1
ATOM 676 C C . THR A 1 93 ? 28.562 39.805 277.353 1.00 122.68 93 THR A C 1
ATOM 677 O O . THR A 1 93 ? 29.727 40.103 277.084 1.00 122.86 93 THR A O 1
ATOM 681 N N . PRO A 1 94 ? 27.508 40.532 276.935 1.00 121.74 94 PRO A N 1
ATOM 682 C CA . PRO A 1 94 ? 27.682 41.691 276.053 1.00 121.00 94 PRO A CA 1
ATOM 683 C C . PRO A 1 94 ? 28.051 43.011 276.744 1.00 120.25 94 PRO A C 1
ATOM 684 O O . PRO A 1 94 ? 28.522 43.933 276.072 1.00 120.04 94 PRO A O 1
ATOM 688 N N . THR A 1 95 ? 27.846 43.105 278.059 1.00 119.38 95 THR A N 1
ATOM 689 C CA . THR A 1 95 ? 28.099 44.357 278.777 1.00 118.46 95 THR A CA 1
ATOM 690 C C . THR A 1 95 ? 28.797 44.142 280.118 1.00 116.94 95 THR A C 1
ATOM 691 O O . THR A 1 95 ? 29.103 43.015 280.507 1.00 116.87 95 THR A O 1
ATOM 695 N N . ALA A 1 96 ? 29.043 45.251 280.808 1.00 115.18 96 ALA A N 1
ATOM 696 C CA . ALA A 1 96 ? 29.619 45.258 282.139 1.00 113.56 96 ALA A CA 1
ATOM 697 C C . ALA A 1 96 ? 28.668 46.022 283.055 1.00 112.61 96 ALA A C 1
ATOM 698 O O . ALA A 1 96 ? 28.790 45.983 284.284 1.00 112.01 96 ALA A O 1
ATOM 700 N N . ALA A 1 97 ? 27.705 46.696 282.430 1.00 111.93 97 ALA A N 1
ATOM 701 C CA . ALA A 1 97 ? 26.728 47.536 283.121 1.00 111.02 97 ALA A CA 1
ATOM 702 C C . ALA A 1 97 ? 25.843 46.793 284.122 1.00 110.41 97 ALA A C 1
ATOM 703 O O . ALA A 1 97 ? 25.191 47.428 284.951 1.00 110.87 97 ALA A O 1
ATOM 705 N N . TYR A 1 98 ? 25.824 45.462 284.054 1.00 109.37 98 TYR A N 1
ATOM 706 C CA . TYR A 1 98 ? 24.970 44.673 284.944 1.00 108.20 98 TYR A CA 1
ATOM 707 C C . TYR A 1 98 ? 25.749 43.931 286.025 1.00 107.70 98 TYR A C 1
ATOM 708 O O . TYR A 1 98 ? 25.174 43.120 286.752 1.00 107.89 98 TYR A O 1
ATOM 717 N N . ALA A 1 99 ? 27.046 44.218 286.135 1.00 107.12 99 ALA A N 1
ATOM 718 C CA . ALA A 1 99 ? 27.914 43.588 287.140 1.00 106.15 99 ALA A CA 1
ATOM 719 C C . ALA A 1 99 ? 27.204 43.373 288.477 1.00 105.63 99 ALA A C 1
ATOM 720 O O . ALA A 1 99 ? 27.043 42.233 288.912 1.00 105.34 99 ALA A O 1
ATOM 722 N N . GLU A 1 100 ? 26.771 44.469 289.104 1.00 105.14 100 GLU A N 1
ATOM 723 C CA . GLU A 1 100 ? 26.025 44.434 290.364 1.00 105.27 100 GLU A CA 1
ATOM 724 C C . GLU A 1 100 ? 24.937 43.381 290.397 1.00 104.10 100 GLU A C 1
ATOM 725 O O . GLU A 1 100 ? 24.861 42.594 291.338 1.00 104.36 100 GLU A O 1
ATOM 731 N N . HIS A 1 101 ? 24.100 43.380 289.364 1.00 103.29 101 HIS A N 1
ATOM 732 C CA . HIS A 1 101 ? 22.974 42.462 289.270 1.00 102.50 101 HIS A CA 1
ATOM 733 C C . HIS A 1 101 ? 23.374 41.000 289.420 1.00 102.10 101 HIS A C 1
ATOM 734 O O . HIS A 1 101 ? 22.813 40.298 290.255 1.00 103.47 101 HIS A O 1
ATOM 741 N N . TYR A 1 102 ? 24.336 40.543 288.624 1.00 100.86 102 TYR A N 1
ATOM 742 C CA . TYR A 1 102 ? 24.770 39.150 288.684 1.00 99.41 102 TYR A CA 1
ATOM 743 C C . TYR A 1 102 ? 25.470 38.819 289.997 1.00 99.13 102 TYR A C 1
ATOM 744 O O . TYR A 1 102 ? 25.395 37.684 290.476 1.00 99.22 102 TYR A O 1
ATOM 753 N N . ALA A 1 103 ? 26.154 39.806 290.574 1.00 98.73 103 ALA A N 1
ATOM 754 C CA . ALA A 1 103 ? 26.862 39.624 291.843 1.00 97.89 103 ALA A CA 1
ATOM 755 C C . ALA A 1 103 ? 25.873 39.386 292.972 1.00 97.66 103 ALA A C 1
ATOM 756 O O . ALA A 1 103 ? 26.108 38.553 293.842 1.00 97.54 103 ALA A O 1
ATOM 758 N N . ARG A 1 104 ? 24.757 40.110 292.941 1.00 97.62 104 ARG A N 1
ATOM 759 C CA . ARG A 1 104 ? 23.716 39.952 293.947 1.00 97.25 104 ARG A CA 1
ATOM 760 C C . ARG A 1 104 ? 23.174 38.531 293.917 1.00 96.02 104 ARG A C 1
ATOM 761 O O . ARG A 1 104 ? 22.920 37.953 294.973 1.00 96.51 104 ARG A O 1
ATOM 769 N N . ILE A 1 105 ? 23.020 37.973 292.714 1.00 94.41 105 ILE A N 1
ATOM 770 C CA . ILE A 1 105 ? 22.571 36.592 292.551 1.00 93.79 105 ILE A CA 1
ATOM 771 C C . ILE A 1 105 ? 23.564 35.653 293.234 1.00 94.69 105 ILE A C 1
ATOM 772 O O . ILE A 1 105 ? 23.180 34.859 294.089 1.00 94.60 105 ILE A O 1
ATOM 777 N N . VAL A 1 106 ? 24.841 35.764 292.866 1.00 95.47 106 VAL A N 1
ATOM 778 C CA . VAL A 1 106 ? 25.894 34.896 293.404 1.00 96.27 106 VAL A CA 1
ATOM 779 C C . VAL A 1 106 ? 25.988 35.017 294.921 1.00 97.39 106 VAL A C 1
ATOM 780 O O . VAL A 1 106 ? 26.129 34.009 295.629 1.00 97.89 106 VAL A O 1
ATOM 784 N N . ALA A 1 107 ? 25.897 36.254 295.410 1.00 98.01 107 ALA A N 1
ATOM 785 C CA . ALA A 1 107 ? 25.964 36.537 296.839 1.00 97.75 107 ALA A CA 1
ATOM 786 C C . ALA A 1 107 ? 24.852 35.806 297.552 1.00 98.41 107 ALA A C 1
ATOM 787 O O . ALA A 1 107 ? 25.106 35.100 298.524 1.00 99.09 107 ALA A O 1
ATOM 789 N N . GLU A 1 108 ? 23.629 35.953 297.045 1.00 98.98 108 GLU A N 1
ATOM 790 C CA . GLU A 1 108 ? 22.466 35.327 297.659 1.00 100.27 108 GLU A CA 1
ATOM 791 C C . GLU A 1 108 ? 22.514 33.802 297.653 1.00 100.12 108 GLU A C 1
ATOM 792 O O . GLU A 1 108 ? 22.220 33.176 298.669 1.00 100.37 108 GLU A O 1
ATOM 798 N N . LYS A 1 109 ? 22.906 33.202 296.532 1.00 100.45 109 LYS A N 1
ATOM 799 C CA . LYS A 1 109 ? 23.026 31.742 296.466 1.00 100.91 109 LYS A CA 1
ATOM 800 C C . LYS A 1 109 ? 24.012 31.229 297.511 1.00 101.29 109 LYS A C 1
ATOM 801 O O . LYS A 1 109 ? 23.836 30.139 298.046 1.00 102.64 109 LYS A O 1
ATOM 807 N N . TRP A 1 110 ? 25.039 32.022 297.804 1.00 101.06 110 TRP A N 1
ATOM 808 C CA . TRP A 1 110 ? 26.059 31.626 298.768 1.00 101.20 110 TRP A CA 1
ATOM 809 C C . TRP A 1 110 ? 25.513 31.579 300.187 1.00 100.95 110 TRP A C 1
ATOM 810 O O . TRP A 1 110 ? 25.731 30.607 300.909 1.00 100.75 110 TRP A O 1
ATOM 821 N N . THR A 1 111 ? 24.809 32.637 300.574 1.00 100.62 111 THR A N 1
ATOM 822 C CA . THR A 1 111 ? 24.150 32.712 301.871 1.00 100.46 111 THR A CA 1
ATOM 823 C C . THR A 1 111 ? 23.344 31.435 302.125 1.00 99.85 111 THR A C 1
ATOM 824 O O . THR A 1 111 ? 23.435 30.851 303.197 1.00 100.55 111 THR A O 1
ATOM 828 N N . LEU A 1 112 ? 22.571 30.996 301.135 1.00 98.76 112 LEU A N 1
ATOM 829 C CA . LEU A 1 112 ? 21.833 29.744 301.258 1.00 98.22 112 LEU A CA 1
ATOM 830 C C . LEU A 1 112 ? 22.754 28.558 301.557 1.00 97.95 112 LEU A C 1
ATOM 831 O O . LEU A 1 112 ? 22.439 27.713 302.393 1.00 97.85 112 LEU A O 1
ATOM 836 N N . ARG A 1 113 ? 23.902 28.508 300.894 1.00 97.49 113 ARG A N 1
ATOM 837 C CA . ARG A 1 113 ? 24.854 27.439 301.150 1.00 97.34 113 ARG A CA 1
ATOM 838 C C . ARG A 1 113 ? 25.434 27.627 302.544 1.00 98.05 113 ARG A C 1
ATOM 839 O O . ARG A 1 113 ? 25.692 26.662 303.268 1.00 98.33 113 ARG A O 1
ATOM 847 N N . ARG A 1 114 ? 25.600 28.888 302.924 1.00 99.49 114 ARG A N 1
ATOM 848 C CA . ARG A 1 114 ? 26.179 29.238 304.212 1.00 100.14 114 ARG A CA 1
ATOM 849 C C . ARG A 1 114 ? 25.233 28.793 305.330 1.00 99.65 114 ARG A C 1
ATOM 850 O O . ARG A 1 114 ? 25.667 28.231 306.342 1.00 98.52 114 ARG A O 1
ATOM 858 N N . LEU A 1 115 ? 23.935 29.006 305.102 1.00 100.56 115 LEU A N 1
ATOM 859 C CA . LEU A 1 115 ? 22.887 28.548 306.003 1.00 100.72 115 LEU A CA 1
ATOM 860 C C . LEU A 1 115 ? 22.851 27.025 306.050 1.00 101.29 115 LEU A C 1
ATOM 861 O O . LEU A 1 115 ? 22.785 26.453 307.138 1.00 102.28 115 LEU A O 1
ATOM 866 N N . ILE A 1 116 ? 22.899 26.374 304.883 1.00 100.70 116 ILE A N 1
ATOM 867 C CA . ILE A 1 116 ? 22.882 24.907 304.826 1.00 100.81 116 ILE A CA 1
ATOM 868 C C . ILE A 1 116 ? 23.965 24.328 305.725 1.00 101.57 116 ILE A C 1
ATOM 869 O O . ILE A 1 116 ? 23.710 23.404 306.497 1.00 101.25 116 ILE A O 1
ATOM 874 N N . GLN A 1 117 ? 25.165 24.895 305.629 1.00 103.00 117 GLN A N 1
ATOM 875 C CA . GLN A 1 117 ? 26.296 24.445 306.415 1.00 104.27 117 GLN A CA 1
ATOM 876 C C . GLN A 1 117 ? 26.088 24.696 307.901 1.00 104.51 117 GLN A C 1
ATOM 877 O O . GLN A 1 117 ? 26.331 23.813 308.725 1.00 105.09 117 GLN A O 1
ATOM 883 N N . ALA A 1 118 ? 25.640 25.899 308.244 1.00 104.58 118 ALA A N 1
ATOM 884 C CA . ALA A 1 118 ? 25.436 26.239 309.638 1.00 103.94 118 ALA A CA 1
ATOM 885 C C . ALA A 1 118 ? 24.427 25.290 310.250 1.00 104.30 118 ALA A C 1
ATOM 886 O O . ALA A 1 118 ? 24.656 24.776 311.337 1.00 106.15 118 ALA A O 1
ATOM 888 N N . ALA A 1 119 ? 23.329 25.040 309.539 1.00 104.28 119 ALA A N 1
ATOM 889 C CA . ALA A 1 119 ? 22.282 24.129 310.008 1.00 103.81 119 ALA A CA 1
ATOM 890 C C . ALA A 1 119 ? 22.842 22.725 310.193 1.00 103.31 119 ALA A C 1
ATOM 891 O O . ALA A 1 119 ? 22.607 22.093 311.215 1.00 103.80 119 ALA A O 1
ATOM 893 N N . GLY A 1 120 ? 23.596 22.256 309.205 1.00 102.77 120 GLY A N 1
ATOM 894 C CA . GLY A 1 120 ? 24.251 20.956 309.276 1.00 103.53 120 GLY A CA 1
ATOM 895 C C . GLY A 1 120 ? 25.235 20.863 310.429 1.00 104.19 120 GLY A C 1
ATOM 896 O O . GLY A 1 120 ? 25.435 19.787 310.998 1.00 104.67 120 GLY A O 1
ATOM 897 N N . GLU A 1 121 ? 25.854 21.990 310.770 1.00 104.89 121 GLU A N 1
ATOM 898 C CA . GLU A 1 121 ? 26.780 22.054 311.895 1.00 105.63 121 GLU A CA 1
ATOM 899 C C . GLU A 1 121 ? 26.010 21.811 313.188 1.00 104.87 121 GLU A C 1
ATOM 900 O O . GLU A 1 121 ? 26.415 20.986 314.013 1.00 105.08 121 GLU A O 1
ATOM 906 N N . ALA A 1 122 ? 24.890 22.517 313.342 1.00 103.41 122 ALA A N 1
ATOM 907 C CA . ALA A 1 122 ? 24.009 22.351 314.492 1.00 102.15 122 ALA A CA 1
ATOM 908 C C . ALA A 1 122 ? 23.558 20.902 314.592 1.00 102.34 122 ALA A C 1
ATOM 909 O O . ALA A 1 122 ? 23.614 20.293 315.663 1.00 103.29 122 ALA A O 1
ATOM 911 N N . MET A 1 123 ? 23.137 20.346 313.464 1.00 101.47 123 MET A N 1
ATOM 912 C CA . MET A 1 123 ? 22.666 18.980 313.424 1.00 101.56 123 MET A CA 1
ATOM 913 C C . MET A 1 123 ? 23.748 18.009 313.875 1.00 101.23 123 MET A C 1
ATOM 914 O O . MET A 1 123 ? 23.468 17.066 314.613 1.00 101.00 123 MET A O 1
ATOM 919 N N . ARG A 1 124 ? 24.984 18.257 313.444 1.00 101.26 124 ARG A N 1
ATOM 920 C CA . ARG A 1 124 ? 26.111 17.404 313.809 1.00 101.26 124 ARG A CA 1
ATOM 921 C C . ARG A 1 124 ? 26.461 17.526 315.297 1.00 100.90 124 ARG A C 1
ATOM 922 O O . ARG A 1 124 ? 26.884 16.550 315.922 1.00 100.83 124 ARG A O 1
ATOM 930 N N . LEU A 1 125 ? 26.284 18.724 315.851 1.00 100.07 125 LEU A N 1
ATOM 931 C CA . LEU A 1 125 ? 26.561 18.977 317.262 1.00 99.67 125 LEU A CA 1
ATOM 932 C C . LEU A 1 125 ? 25.588 18.251 318.171 1.00 99.77 125 LEU A C 1
ATOM 933 O O . LEU A 1 125 ? 25.971 17.788 319.243 1.00 100.41 125 LEU A O 1
ATOM 938 N N . ALA A 1 126 ? 24.329 18.170 317.750 1.00 99.88 126 ALA A N 1
ATOM 939 C CA . ALA A 1 126 ? 23.295 17.505 318.540 1.00 99.59 126 ALA A CA 1
ATOM 940 C C . ALA A 1 126 ? 23.538 16.004 318.593 1.00 99.12 126 ALA A C 1
ATOM 941 O O . ALA A 1 126 ? 23.421 15.391 319.647 1.00 98.66 126 ALA A O 1
ATOM 943 N N . TYR A 1 127 ? 23.891 15.422 317.452 1.00 99.65 127 TYR A N 1
ATOM 944 C CA . TYR A 1 127 ? 24.200 14.002 317.383 1.00 100.50 127 TYR A CA 1
ATOM 945 C C . TYR A 1 127 ? 25.378 13.617 318.282 1.00 101.08 127 TYR A C 1
ATOM 946 O O . TYR A 1 127 ? 25.293 12.636 319.016 1.00 101.31 127 TYR A O 1
ATOM 955 N N . GLU A 1 128 ? 26.458 14.395 318.235 1.00 102.00 128 GLU A N 1
ATOM 956 C CA . GLU A 1 128 ? 27.651 14.129 319.043 1.00 104.02 128 GLU A CA 1
ATOM 957 C C . GLU A 1 128 ? 27.362 14.001 320.535 1.00 103.76 128 GLU A C 1
ATOM 958 O O . GLU A 1 128 ? 27.870 13.087 321.189 1.00 105.06 128 GLU A O 1
ATOM 964 N N . GLU A 1 129 ? 26.555 14.921 321.061 1.00 103.42 129 GLU A N 1
ATOM 965 C CA . GLU A 1 129 ? 26.186 14.960 322.484 1.00 103.29 129 GLU A CA 1
ATOM 966 C C . GLU A 1 129 ? 27.350 15.278 323.421 1.00 102.90 129 GLU A C 1
ATOM 967 O O . GLU A 1 129 ? 27.264 15.057 324.631 1.00 102.79 129 GLU A O 1
ATOM 973 N N . ALA A 1 130 ? 28.439 15.789 322.855 1.00 102.67 130 ALA A N 1
ATOM 974 C CA . ALA A 1 130 ? 29.561 16.260 323.648 1.00 102.36 130 ALA A CA 1
ATOM 975 C C . ALA A 1 130 ? 29.175 17.661 324.093 1.00 102.06 130 ALA A C 1
ATOM 976 O O . ALA A 1 130 ? 28.693 18.460 323.292 1.00 102.34 130 ALA A O 1
ATOM 978 N N . GLY A 1 131 ? 29.359 17.951 325.374 1.00 101.63 131 GLY A N 1
ATOM 979 C CA . GLY A 1 131 ? 28.994 19.259 325.905 1.00 100.80 131 GLY A CA 1
ATOM 980 C C . GLY A 1 131 ? 27.563 19.265 326.382 1.00 99.88 131 GLY A C 1
ATOM 981 O O . GLY A 1 131 ? 26.724 18.559 325.836 1.00 100.19 131 GLY A O 1
ATOM 982 N N . SER A 1 132 ? 27.291 20.066 327.407 1.00 99.43 132 SER A N 1
ATOM 983 C CA . SER A 1 132 ? 25.961 20.173 327.994 1.00 99.18 132 SER A CA 1
ATOM 984 C C . SER A 1 132 ? 24.949 20.697 326.985 1.00 99.15 132 SER A C 1
ATOM 985 O O . SER A 1 132 ? 25.325 21.276 325.965 1.00 98.56 132 SER A O 1
ATOM 988 N N . LEU A 1 133 ? 23.667 20.497 327.281 1.00 99.45 133 LEU A N 1
ATOM 989 C CA . LEU A 1 133 ? 22.596 20.958 326.412 1.00 100.03 133 LEU A CA 1
ATOM 990 C C . LEU A 1 133 ? 22.706 22.456 326.143 1.00 101.60 133 LEU A C 1
ATOM 991 O O . LEU A 1 133 ? 22.514 22.896 325.010 1.00 102.06 133 LEU A O 1
ATOM 996 N N . ASP A 1 134 ? 23.025 23.224 327.186 1.00 103.04 134 ASP A N 1
ATOM 997 C CA . ASP A 1 134 ? 23.205 24.671 327.075 1.00 103.87 134 ASP A CA 1
ATOM 998 C C . ASP A 1 134 ? 24.286 25.031 326.062 1.00 103.39 134 ASP A C 1
ATOM 999 O O . ASP A 1 134 ? 24.082 25.908 325.228 1.00 104.70 134 ASP A O 1
ATOM 1004 N N . GLU A 1 135 ? 25.418 24.334 326.121 1.00 102.49 135 GLU A N 1
ATOM 1005 C CA . GLU A 1 135 ? 26.529 24.565 325.199 1.00 101.28 135 GLU A CA 1
ATOM 1006 C C . GLU A 1 135 ? 26.191 24.190 323.752 1.00 100.72 135 GLU A C 1
ATOM 1007 O O . GLU A 1 135 ? 26.606 24.874 322.817 1.00 100.64 135 GLU A O 1
ATOM 1013 N N . ILE A 1 136 ? 25.436 23.108 323.571 1.00 99.81 136 ILE A N 1
ATOM 1014 C CA . ILE A 1 136 ? 25.036 22.681 322.238 1.00 98.99 136 ILE A CA 1
ATOM 1015 C C . ILE A 1 136 ? 24.154 23.761 321.639 1.00 99.02 136 ILE A C 1
ATOM 1016 O O . ILE A 1 136 ? 24.459 24.305 320.581 1.00 99.98 136 ILE A O 1
ATOM 1021 N N . LEU A 1 137 ? 23.067 24.076 322.336 1.00 98.75 137 LEU A N 1
ATOM 1022 C CA . LEU A 1 137 ? 22.117 25.085 321.884 1.00 97.51 137 LEU A CA 1
ATOM 1023 C C . LEU A 1 137 ? 22.770 26.435 321.690 1.00 98.07 137 LEU A C 1
ATOM 1024 O O . LEU A 1 137 ? 22.402 27.169 320.775 1.00 99.16 137 LEU A O 1
ATOM 1029 N N . ASP A 1 138 ? 23.754 26.755 322.529 1.00 97.78 138 ASP A N 1
ATOM 1030 C CA . ASP A 1 138 ? 24.465 28.017 322.388 1.00 97.94 138 ASP A CA 1
ATOM 1031 C C . ASP A 1 138 ? 25.224 28.077 321.070 1.00 98.22 138 ASP A C 1
ATOM 1032 O O . ASP A 1 138 ? 25.116 29.060 320.348 1.00 99.42 138 ASP A O 1
ATOM 1037 N N . THR A 1 139 ? 25.985 27.029 320.754 1.00 98.45 139 THR A N 1
ATOM 1038 C CA . THR A 1 139 ? 26.781 27.014 319.521 1.00 97.99 139 THR A CA 1
ATOM 1039 C C . THR A 1 139 ? 25.881 26.929 318.285 1.00 98.72 139 THR A C 1
ATOM 1040 O O . THR A 1 139 ? 26.095 27.652 317.308 1.00 98.15 139 THR A O 1
ATOM 1044 N N . ALA A 1 140 ? 24.869 26.063 318.350 1.00 99.87 140 ALA A N 1
ATOM 1045 C CA . ALA A 1 140 ? 23.878 25.928 317.277 1.00 100.28 140 ALA A CA 1
ATOM 1046 C C . ALA A 1 140 ? 23.276 27.282 316.902 1.00 100.00 140 ALA A C 1
ATOM 1047 O O . ALA A 1 140 ? 23.195 27.623 315.721 1.00 100.96 140 ALA A O 1
ATOM 1049 N N . GLY A 1 141 ? 22.876 28.050 317.909 1.00 98.24 141 GLY A N 1
ATOM 1050 C CA . GLY A 1 141 ? 22.313 29.367 317.685 1.00 98.50 141 GLY A CA 1
ATOM 1051 C C . GLY A 1 141 ? 23.325 30.393 317.213 1.00 98.49 141 GLY A C 1
ATOM 1052 O O . GLY A 1 141 ? 23.003 31.262 316.405 1.00 99.56 141 GLY A O 1
ATOM 1053 N N . LYS A 1 142 ? 24.551 30.306 317.710 1.00 98.28 142 LYS A N 1
ATOM 1054 C CA . LYS A 1 142 ? 25.589 31.239 317.288 1.00 98.93 142 LYS A CA 1
ATOM 1055 C C . LYS A 1 142 ? 25.917 31.078 315.787 1.00 99.72 142 LYS A C 1
ATOM 1056 O O . LYS A 1 142 ? 26.054 32.073 315.062 1.00 98.76 142 LYS A O 1
ATOM 1062 N N . LYS A 1 143 ? 26.012 29.823 315.339 1.00 99.77 143 LYS A N 1
ATOM 1063 C CA . LYS A 1 143 ? 26.312 29.497 313.950 1.00 99.96 143 LYS A CA 1
ATOM 1064 C C . LYS A 1 143 ? 25.246 30.055 313.026 1.00 100.72 143 LYS A C 1
ATOM 1065 O O . LYS A 1 143 ? 25.552 30.702 312.028 1.00 101.74 143 LYS A O 1
ATOM 1071 N N . ILE A 1 144 ? 23.990 29.782 313.362 1.00 100.91 144 ILE A N 1
ATOM 1072 C CA . ILE A 1 144 ? 22.864 30.181 312.545 1.00 100.59 144 ILE A CA 1
ATOM 1073 C C . ILE A 1 144 ? 22.751 31.679 312.514 1.00 100.23 144 ILE A C 1
ATOM 1074 O O . ILE A 1 144 ? 22.553 32.263 311.456 1.00 100.53 144 ILE A O 1
ATOM 1079 N N . LEU A 1 145 ? 22.907 32.309 313.669 1.00 100.08 145 LEU A N 1
ATOM 1080 C CA . LEU A 1 145 ? 22.773 33.749 313.721 1.00 100.04 145 LEU A CA 1
ATOM 1081 C C . LEU A 1 145 ? 23.926 34.443 312.978 1.00 99.97 145 LEU A C 1
ATOM 1082 O O . LEU A 1 145 ? 23.745 35.535 312.441 1.00 100.12 145 LEU A O 1
ATOM 1087 N N . GLU A 1 146 ? 25.088 33.788 312.918 1.00 99.58 146 GLU A N 1
ATOM 1088 C CA . GLU A 1 146 ? 26.246 34.312 312.174 1.00 99.70 146 GLU A CA 1
ATOM 1089 C C . GLU A 1 146 ? 26.008 34.470 310.678 1.00 97.87 146 GLU A C 1
ATOM 1090 O O . GLU A 1 146 ? 26.601 35.335 310.042 1.00 98.14 146 GLU A O 1
ATOM 1096 N N . VAL A 1 147 ? 25.153 33.625 310.119 1.00 96.29 147 VAL A N 1
ATOM 1097 C CA . VAL A 1 147 ? 24.878 33.656 308.693 1.00 95.16 147 VAL A CA 1
ATOM 1098 C C . VAL A 1 147 ? 24.226 34.975 308.294 1.00 95.23 147 VAL A C 1
ATOM 1099 O O . VAL A 1 147 ? 24.472 35.486 307.201 1.00 95.91 147 VAL A O 1
ATOM 1103 N N . ALA A 1 148 ? 23.424 35.538 309.189 1.00 94.26 148 ALA A N 1
ATOM 1104 C CA . ALA A 1 148 ? 22.733 36.781 308.898 1.00 93.59 148 ALA A CA 1
ATOM 1105 C C . ALA A 1 148 ? 23.512 38.024 309.353 1.00 93.61 148 ALA A C 1
ATOM 1106 O O . ALA A 1 148 ? 23.286 39.118 308.841 1.00 94.66 148 ALA A O 1
ATOM 1108 N N . LEU A 1 149 ? 24.439 37.862 310.290 1.00 92.96 149 LEU A N 1
ATOM 1109 C CA . LEU A 1 149 ? 25.121 39.024 310.866 1.00 92.70 149 LEU A CA 1
ATOM 1110 C C . LEU A 1 149 ? 26.533 39.279 310.352 1.00 92.93 149 LEU A C 1
ATOM 1111 O O . LEU A 1 149 ? 27.056 40.378 310.503 1.00 92.72 149 LEU A O 1
ATOM 1116 N N . THR A 1 150 ? 27.158 38.261 309.775 1.00 93.59 150 THR A N 1
ATOM 1117 C CA . THR A 1 150 ? 28.504 38.406 309.229 1.00 93.65 150 THR A CA 1
ATOM 1118 C C . THR A 1 150 ? 28.433 38.278 307.708 1.00 94.76 150 THR A C 1
ATOM 1119 O O . THR A 1 150 ? 27.679 37.462 307.180 1.00 94.00 150 THR A O 1
ATOM 1123 N N . LYS A 1 151 ? 29.215 39.091 307.006 1.00 95.76 151 LYS A N 1
ATOM 1124 C CA . LYS A 1 151 ? 29.139 39.122 305.555 1.00 96.34 151 LYS A CA 1
ATOM 1125 C C . LYS A 1 151 ? 29.911 37.967 304.921 1.00 96.72 151 LYS A C 1
ATOM 1126 O O . LYS A 1 151 ? 29.547 37.494 303.843 1.00 96.88 151 LYS A O 1
ATOM 1132 N N . THR A 1 152 ? 30.972 37.521 305.593 1.00 97.15 152 THR A N 1
ATOM 1133 C CA . THR A 1 152 ? 31.786 36.403 305.118 1.00 97.29 152 THR A CA 1
ATOM 1134 C C . THR A 1 152 ? 32.117 35.422 306.241 1.00 97.60 152 THR A C 1
ATOM 1135 O O . THR A 1 152 ? 31.680 35.595 307.376 1.00 97.17 152 THR A O 1
ATOM 1139 N N . ASP A 1 153 ? 32.879 34.386 305.899 1.00 98.33 153 ASP A N 1
ATOM 1140 C CA . ASP A 1 153 ? 33.350 33.400 306.857 1.00 99.34 153 ASP A CA 1
ATOM 1141 C C . ASP A 1 153 ? 34.821 33.634 307.136 1.00 100.12 153 ASP A C 1
ATOM 1142 O O . ASP A 1 153 ? 35.374 33.040 308.058 1.00 100.76 153 ASP A O 1
ATOM 1147 N N . THR A 1 154 ? 35.445 34.501 306.337 1.00 100.96 154 THR A N 1
ATOM 1148 C CA . THR A 1 154 ? 36.887 34.776 306.412 1.00 101.69 154 THR A CA 1
ATOM 1149 C C . THR A 1 154 ? 37.372 35.076 307.829 1.00 102.05 154 THR A C 1
ATOM 1150 O O . THR A 1 154 ? 36.868 35.998 308.486 1.00 102.46 154 THR A O 1
ATOM 1154 N N . GLU A 1 155 ? 38.352 34.291 308.281 1.00 102.03 155 GLU A N 1
ATOM 1155 C CA . GLU A 1 155 ? 38.963 34.452 309.604 1.00 101.77 155 GLU A CA 1
ATOM 1156 C C . GLU A 1 155 ? 39.651 35.806 309.735 1.00 101.09 155 GLU A C 1
ATOM 1157 O O . GLU A 1 155 ? 39.335 36.577 310.638 1.00 101.89 155 GLU A O 1
ATOM 1163 N N . ALA A 1 156 ? 40.580 36.098 308.830 1.00 100.27 156 ALA A N 1
ATOM 1164 C CA . ALA A 1 156 ? 41.248 37.394 308.824 1.00 99.63 156 ALA A CA 1
ATOM 1165 C C . ALA A 1 156 ? 40.776 38.235 307.639 1.00 99.42 156 ALA A C 1
ATOM 1166 O O . ALA A 1 156 ? 41.119 37.945 306.488 1.00 99.26 156 ALA A O 1
ATOM 1168 N N . ARG A 1 157 ? 39.985 39.268 307.932 1.00 98.89 157 ARG A N 1
ATOM 1169 C CA . ARG A 1 157 ? 39.438 40.154 306.900 1.00 98.85 157 ARG A CA 1
ATOM 1170 C C . ARG A 1 157 ? 40.466 41.144 306.353 1.00 98.53 157 ARG A C 1
ATOM 1171 O O . ARG A 1 157 ? 41.163 41.794 307.132 1.00 98.63 157 ARG A O 1
ATOM 1179 N N . PRO A 1 158 ? 40.564 41.257 305.010 1.00 98.26 158 PRO A N 1
ATOM 1180 C CA . PRO A 1 158 ? 41.477 42.197 304.353 1.00 98.04 158 PRO A CA 1
ATOM 1181 C C . PRO A 1 158 ? 41.083 43.646 304.605 1.00 98.29 158 PRO A C 1
ATOM 1182 O O . PRO A 1 158 ? 39.894 43.958 304.698 1.00 99.09 158 PRO A O 1
ATOM 1186 N N . MET A 1 159 ? 42.084 44.515 304.703 1.00 98.65 159 MET A N 1
ATOM 1187 C CA . MET A 1 159 ? 41.881 45.933 304.969 1.00 99.27 159 MET A CA 1
ATOM 1188 C C . MET A 1 159 ? 40.963 46.602 303.952 1.00 100.27 159 MET A C 1
ATOM 1189 O O . MET A 1 159 ? 40.123 47.423 304.326 1.00 99.97 159 MET A O 1
ATOM 1194 N N . ARG A 1 160 ? 41.147 46.251 302.676 1.00 101.19 160 ARG A N 1
ATOM 1195 C CA . ARG A 1 160 ? 40.355 46.782 301.562 1.00 102.06 160 ARG A CA 1
ATOM 1196 C C . ARG A 1 160 ? 38.863 46.609 301.815 1.00 102.59 160 ARG A C 1
ATOM 1197 O O . ARG A 1 160 ? 38.089 47.558 301.673 1.00 102.49 160 ARG A O 1
ATOM 1205 N N . GLU A 1 161 ? 38.479 45.391 302.194 1.00 103.06 161 GLU A N 1
ATOM 1206 C CA . GLU A 1 161 ? 37.104 45.072 302.543 1.00 103.88 161 GLU A CA 1
ATOM 1207 C C . GLU A 1 161 ? 36.669 45.931 303.733 1.00 103.17 161 GLU A C 1
ATOM 1208 O O . GLU A 1 161 ? 35.606 46.556 303.695 1.00 103.94 161 GLU A O 1
ATOM 1214 N N . LEU A 1 162 ? 37.506 45.973 304.770 1.00 102.16 162 LEU A N 1
ATOM 1215 C CA . LEU A 1 162 ? 37.212 46.732 305.990 1.00 100.95 162 LEU A CA 1
ATOM 1216 C C . LEU A 1 162 ? 37.079 48.230 305.741 1.00 100.97 162 LEU A C 1
ATOM 1217 O O . LEU A 1 162 ? 36.135 48.849 306.224 1.00 101.01 162 LEU A O 1
ATOM 1222 N N . VAL A 1 163 ? 38.017 48.802 304.987 1.00 101.23 163 VAL A N 1
ATOM 1223 C CA . VAL A 1 163 ? 38.006 50.236 304.667 1.00 101.11 163 VAL A CA 1
ATOM 1224 C C . VAL A 1 163 ? 36.756 50.603 303.875 1.00 101.45 163 VAL A C 1
ATOM 1225 O O . VAL A 1 163 ? 36.152 51.645 304.110 1.00 101.22 163 VAL A O 1
ATOM 1229 N N . HIS A 1 164 ? 36.371 49.725 302.954 1.00 102.54 164 HIS A N 1
ATOM 1230 C CA . HIS A 1 164 ? 35.179 49.910 302.131 1.00 103.95 164 HIS A CA 1
ATOM 1231 C C . HIS A 1 164 ? 33.936 50.058 302.998 1.00 104.29 164 HIS A C 1
ATOM 1232 O O . HIS A 1 164 ? 33.073 50.886 302.724 1.00 104.57 164 HIS A O 1
ATOM 1239 N N . GLU A 1 165 ? 33.864 49.260 304.054 1.00 105.06 165 GLU A N 1
ATOM 1240 C CA . GLU A 1 165 ? 32.693 49.234 304.916 1.00 106.23 165 GLU A CA 1
ATOM 1241 C C . GLU A 1 165 ? 32.645 50.354 305.932 1.00 105.40 165 GLU A C 1
ATOM 1242 O O . GLU A 1 165 ? 31.572 50.872 306.233 1.00 106.03 165 GLU A O 1
ATOM 1248 N N . THR A 1 166 ? 33.798 50.736 306.461 1.00 105.38 166 THR A N 1
ATOM 1249 C CA . THR A 1 166 ? 33.826 51.812 307.434 1.00 105.77 166 THR A CA 1
ATOM 1250 C C . THR A 1 166 ? 33.539 53.119 306.709 1.00 105.85 166 THR A C 1
ATOM 1251 O O . THR A 1 166 ? 32.819 53.973 307.226 1.00 106.05 166 THR A O 1
ATOM 1255 N N . PHE A 1 167 ? 34.090 53.254 305.503 1.00 105.94 167 PHE A N 1
ATOM 1256 C CA . PHE A 1 167 ? 33.892 54.449 304.686 1.00 105.58 167 PHE A CA 1
ATOM 1257 C C . PHE A 1 167 ? 32.455 54.555 304.193 1.00 105.95 167 PHE A C 1
ATOM 1258 O O . PHE A 1 167 ? 31.899 55.650 304.107 1.00 106.34 167 PHE A O 1
ATOM 1266 N N . GLU A 1 168 ? 31.863 53.412 303.869 1.00 106.40 168 GLU A N 1
ATOM 1267 C CA . GLU A 1 168 ? 30.475 53.359 303.453 1.00 107.49 168 GLU A CA 1
ATOM 1268 C C . GLU A 1 168 ? 29.595 53.874 304.591 1.00 107.56 168 GLU A C 1
ATOM 1269 O O . GLU A 1 168 ? 28.610 54.571 304.352 1.00 108.25 168 GLU A O 1
ATOM 1275 N N . HIS A 1 169 ? 29.980 53.546 305.825 1.00 107.63 169 HIS A N 1
ATOM 1276 C CA . HIS A 1 169 ? 29.243 53.941 307.025 1.00 107.32 169 HIS A CA 1
ATOM 1277 C C . HIS A 1 169 ? 29.396 55.435 307.367 1.00 106.60 169 HIS A C 1
ATOM 1278 O O . HIS A 1 169 ? 28.441 56.067 307.821 1.00 106.51 169 HIS A O 1
ATOM 1285 N N . ILE A 1 170 ? 30.583 55.996 307.139 1.00 106.10 170 ILE A N 1
ATOM 1286 C CA . ILE A 1 170 ? 30.842 57.407 307.469 1.00 106.31 170 ILE A CA 1
ATOM 1287 C C . ILE A 1 170 ? 30.366 58.425 306.420 1.00 106.49 170 ILE A C 1
ATOM 1288 O O . ILE A 1 170 ? 30.557 59.631 306.592 1.00 106.69 170 ILE A O 1
ATOM 1293 N N . GLU A 1 171 ? 29.756 57.942 305.339 1.00 106.54 171 GLU A N 1
ATOM 1294 C CA . GLU A 1 171 ? 29.099 58.828 304.377 1.00 106.19 171 GLU A CA 1
ATOM 1295 C C . GLU A 1 171 ? 27.671 59.069 304.849 1.00 105.91 171 GLU A C 1
ATOM 1296 O O . GLU A 1 171 ? 27.097 60.131 304.609 1.00 106.21 171 GLU A O 1
ATOM 1302 N N . ALA A 1 172 ? 27.116 58.070 305.533 1.00 105.48 172 ALA A N 1
ATOM 1303 C CA . ALA A 1 172 ? 25.780 58.145 306.104 1.00 105.27 172 ALA A CA 1
ATOM 1304 C C . ALA A 1 172 ? 25.784 58.972 307.389 1.00 105.13 172 ALA A C 1
ATOM 1305 O O . ALA A 1 172 ? 26.317 60.084 307.432 1.00 104.56 172 ALA A O 1
ATOM 1307 N N . VAL A 1 183 ? 24.234 53.790 319.592 1.00 100.55 183 VAL A N 1
ATOM 1308 C CA . VAL A 1 183 ? 23.335 54.162 320.687 1.00 100.83 183 VAL A CA 1
ATOM 1309 C C . VAL A 1 183 ? 23.973 55.217 321.588 1.00 101.04 183 VAL A C 1
ATOM 1310 O O . VAL A 1 183 ? 25.128 55.092 321.990 1.00 100.77 183 VAL A O 1
ATOM 1314 N N . ARG A 1 184 ? 23.198 56.247 321.908 1.00 101.60 184 ARG A N 1
ATOM 1315 C CA . ARG A 1 184 ? 23.675 57.373 322.693 1.00 102.85 184 ARG A CA 1
ATOM 1316 C C . ARG A 1 184 ? 22.944 57.395 324.034 1.00 103.03 184 ARG A C 1
ATOM 1317 O O . ARG A 1 184 ? 21.799 56.941 324.124 1.00 102.91 184 ARG A O 1
ATOM 1325 N N . THR A 1 185 ? 23.592 57.923 325.072 1.00 103.65 185 THR A N 1
ATOM 1326 C CA . THR A 1 185 ? 22.986 57.926 326.414 1.00 104.35 185 THR A CA 1
ATOM 1327 C C . THR A 1 185 ? 21.865 58.938 326.562 1.00 104.97 185 THR A C 1
ATOM 1328 O O . THR A 1 185 ? 21.032 58.814 327.460 1.00 106.08 185 THR A O 1
ATOM 1332 N N . GLY A 1 186 ? 21.854 59.945 325.697 1.00 105.12 186 GLY A N 1
ATOM 1333 C CA . GLY A 1 186 ? 20.825 60.970 325.744 1.00 105.45 186 GLY A CA 1
ATOM 1334 C C . GLY A 1 186 ? 21.175 62.131 326.654 1.00 105.99 186 GLY A C 1
ATOM 1335 O O . GLY A 1 186 ? 20.507 63.162 326.616 1.00 106.75 186 GLY A O 1
ATOM 1336 N N . PHE A 1 187 ? 22.204 61.964 327.485 1.00 106.41 187 PHE A N 1
ATOM 1337 C CA . PHE A 1 187 ? 22.684 63.054 328.338 1.00 107.07 187 PHE A CA 1
ATOM 1338 C C . PHE A 1 187 ? 23.766 63.843 327.603 1.00 107.80 187 PHE A C 1
ATOM 1339 O O . PHE A 1 187 ? 24.923 63.413 327.541 1.00 108.28 187 PHE A O 1
ATOM 1347 N N . LYS A 1 188 ? 23.374 64.995 327.057 1.00 108.11 188 LYS A N 1
ATOM 1348 C CA . LYS A 1 188 ? 24.241 65.826 326.208 1.00 108.55 188 LYS A CA 1
ATOM 1349 C C . LYS A 1 188 ? 25.689 66.014 326.670 1.00 108.26 188 LYS A C 1
ATOM 1350 O O . LYS A 1 188 ? 26.612 65.935 325.856 1.00 107.78 188 LYS A O 1
ATOM 1356 N N . GLU A 1 189 ? 25.885 66.263 327.961 1.00 108.33 189 GLU A N 1
ATOM 1357 C CA . GLU A 1 189 ? 27.229 66.500 328.481 1.00 108.56 189 GLU A CA 1
ATOM 1358 C C . GLU A 1 189 ? 28.027 65.206 328.659 1.00 108.25 189 GLU A C 1
ATOM 1359 O O . GLU A 1 189 ? 29.250 65.202 328.504 1.00 107.95 189 GLU A O 1
ATOM 1365 N N . LEU A 1 190 ? 27.337 64.116 328.988 1.00 108.40 190 LEU A N 1
ATOM 1366 C CA . LEU A 1 190 ? 27.990 62.816 329.123 1.00 108.32 190 LEU A CA 1
ATOM 1367 C C . LEU A 1 190 ? 28.417 62.310 327.752 1.00 108.40 190 LEU A C 1
ATOM 1368 O O . LEU A 1 190 ? 29.532 61.815 327.585 1.00 108.07 190 LEU A O 1
ATOM 1373 N N . ASP A 1 191 ? 27.521 62.462 326.778 1.00 108.88 191 ASP A N 1
ATOM 1374 C CA . ASP A 1 191 ? 27.766 62.058 325.395 1.00 109.54 191 ASP A CA 1
ATOM 1375 C C . ASP A 1 191 ? 28.977 62.754 324.787 1.00 109.22 191 ASP A C 1
ATOM 1376 O O . ASP A 1 191 ? 29.660 62.178 323.946 1.00 109.61 191 ASP A O 1
ATOM 1381 N N . GLN A 1 192 ? 29.228 63.994 325.207 1.00 108.92 192 GLN A N 1
ATOM 1382 C CA . GLN A 1 192 ? 30.409 64.740 324.775 1.00 108.29 192 GLN A CA 1
ATOM 1383 C C . GLN A 1 192 ? 31.680 64.058 325.265 1.00 107.72 192 GLN A C 1
ATOM 1384 O O . GLN A 1 192 ? 32.667 63.976 324.537 1.00 107.56 192 GLN A O 1
ATOM 1390 N N . LEU A 1 193 ? 31.629 63.555 326.498 1.00 107.24 193 LEU A N 1
ATOM 1391 C CA . LEU A 1 193 ? 32.770 62.915 327.146 1.00 106.36 193 LEU A CA 1
ATOM 1392 C C . LEU A 1 193 ? 33.042 61.491 326.667 1.00 105.67 193 LEU A C 1
ATOM 1393 O O . LEU A 1 193 ? 34.200 61.085 326.564 1.00 105.92 193 LEU A O 1
ATOM 1398 N N . ILE A 1 194 ? 31.987 60.734 326.383 1.00 104.78 194 ILE A N 1
ATOM 1399 C CA . ILE A 1 194 ? 32.150 59.318 326.044 1.00 104.54 194 ILE A CA 1
ATOM 1400 C C . ILE A 1 194 ? 31.706 58.906 324.635 1.00 104.54 194 ILE A C 1
ATOM 1401 O O . ILE A 1 194 ? 31.952 57.771 324.217 1.00 105.21 194 ILE A O 1
ATOM 1406 N N . GLY A 1 195 ? 31.057 59.811 323.909 1.00 103.95 195 GLY A N 1
ATOM 1407 C CA . GLY A 1 195 ? 30.536 59.485 322.582 1.00 103.30 195 GLY A CA 1
ATOM 1408 C C . GLY A 1 195 ? 29.386 58.510 322.693 1.00 103.25 195 GLY A C 1
ATOM 1409 O O . GLY A 1 195 ? 28.643 58.529 323.675 1.00 103.59 195 GLY A O 1
ATOM 1410 N N . THR A 1 196 ? 29.232 57.657 321.687 1.00 103.11 196 THR A N 1
ATOM 1411 C CA . THR A 1 196 ? 28.171 56.652 321.699 1.00 102.73 196 THR A CA 1
ATOM 1412 C C . THR A 1 196 ? 28.674 55.376 322.362 1.00 102.33 196 THR A C 1
ATOM 1413 O O . THR A 1 196 ? 29.880 55.180 322.500 1.00 102.53 196 THR A O 1
ATOM 1417 N N . LEU A 1 197 ? 27.748 54.519 322.783 1.00 102.09 197 LEU A N 1
ATOM 1418 C CA . LEU A 1 197 ? 28.101 53.201 323.302 1.00 101.52 197 LEU A CA 1
ATOM 1419 C C . LEU A 1 197 ? 28.252 52.321 322.073 1.00 101.22 197 LEU A C 1
ATOM 1420 O O . LEU A 1 197 ? 27.258 51.886 321.488 1.00 101.42 197 LEU A O 1
ATOM 1425 N N . GLY A 1 198 ? 29.500 52.085 321.678 1.00 100.68 198 GLY A N 1
ATOM 1426 C CA . GLY A 1 198 ? 29.826 51.362 320.447 1.00 100.12 198 GLY A CA 1
ATOM 1427 C C . GLY A 1 198 ? 29.271 49.957 320.261 1.00 99.48 198 GLY A C 1
ATOM 1428 O O . GLY A 1 198 ? 28.963 49.272 321.239 1.00 98.53 198 GLY A O 1
ATOM 1429 N N . PRO A 1 199 ? 29.125 49.528 318.990 1.00 99.47 199 PRO A N 1
ATOM 1430 C CA . PRO A 1 199 ? 28.691 48.169 318.665 1.00 99.70 199 PRO A CA 1
ATOM 1431 C C . PRO A 1 199 ? 29.665 47.129 319.195 1.00 100.11 199 PRO A C 1
ATOM 1432 O O . PRO A 1 199 ? 30.875 47.267 319.019 1.00 101.38 199 PRO A O 1
ATOM 1436 N N . GLY A 1 200 ? 29.129 46.111 319.860 1.00 100.34 200 GLY A N 1
ATOM 1437 C CA . GLY A 1 200 ? 29.927 45.015 320.383 1.00 100.18 200 GLY A CA 1
ATOM 1438 C C . GLY A 1 200 ? 30.706 45.352 321.632 1.00 100.47 200 GLY A C 1
ATOM 1439 O O . GLY A 1 200 ? 31.801 44.827 321.834 1.00 101.24 200 GLY A O 1
ATOM 1440 N N . SER A 1 201 ? 30.133 46.201 322.483 1.00 100.61 201 SER A N 1
ATOM 1441 C CA . SER A 1 201 ? 30.811 46.651 323.698 1.00 100.97 201 SER A CA 1
ATOM 1442 C C . SER A 1 201 ? 30.046 46.325 324.962 1.00 101.28 201 SER A C 1
ATOM 1443 O O . SER A 1 201 ? 28.817 46.388 324.985 1.00 103.30 201 SER A O 1
ATOM 1446 N N . LEU A 1 202 ? 30.784 45.984 326.013 1.00 100.87 202 LEU A N 1
ATOM 1447 C CA . LEU A 1 202 ? 30.199 45.748 327.325 1.00 99.55 202 LEU A CA 1
ATOM 1448 C C . LEU A 1 202 ? 30.385 47.038 328.102 1.00 99.97 202 LEU A C 1
ATOM 1449 O O . LEU A 1 202 ? 31.502 47.552 328.224 1.00 99.70 202 LEU A O 1
ATOM 1454 N N . ASN A 1 203 ? 29.278 47.571 328.600 1.00 99.81 203 ASN A N 1
ATOM 1455 C CA . ASN A 1 203 ? 29.292 48.817 329.337 1.00 99.59 203 ASN A CA 1
ATOM 1456 C C . ASN A 1 203 ? 28.772 48.565 330.725 1.00 99.99 203 ASN A C 1
ATOM 1457 O O . ASN A 1 203 ? 27.717 47.957 330.894 1.00 102.01 203 ASN A O 1
ATOM 1462 N N . ILE A 1 204 ? 29.510 49.023 331.725 1.00 99.32 204 ILE A N 1
ATOM 1463 C CA . ILE A 1 204 ? 29.133 48.726 333.092 1.00 98.73 204 ILE A CA 1
ATOM 1464 C C . ILE A 1 204 ? 28.768 49.944 333.914 1.00 99.06 204 ILE A C 1
ATOM 1465 O O . ILE A 1 204 ? 29.512 50.921 333.982 1.00 98.89 204 ILE A O 1
ATOM 1470 N N . ILE A 1 205 ? 27.587 49.875 334.512 1.00 99.34 205 ILE A N 1
ATOM 1471 C CA . ILE A 1 205 ? 27.133 50.884 335.438 1.00 99.23 205 ILE A CA 1
ATOM 1472 C C . ILE A 1 205 ? 27.170 50.217 336.804 1.00 99.25 205 ILE A C 1
ATOM 1473 O O . ILE A 1 205 ? 26.392 49.306 337.072 1.00 100.02 205 ILE A O 1
ATOM 1478 N N . ALA A 1 206 ? 28.111 50.647 337.642 1.00 99.02 206 ALA A N 1
ATOM 1479 C CA . ALA A 1 206 ? 28.272 50.103 338.989 1.00 98.53 206 ALA A CA 1
ATOM 1480 C C . ALA A 1 206 ? 28.108 51.179 340.054 1.00 98.60 206 ALA A C 1
ATOM 1481 O O . ALA A 1 206 ? 28.615 52.294 339.914 1.00 98.30 206 ALA A O 1
ATOM 1483 N N . ALA A 1 207 ? 27.393 50.826 341.117 1.00 98.29 207 ALA A N 1
ATOM 1484 C CA . ALA A 1 207 ? 27.128 51.723 342.227 1.00 98.06 207 ALA A CA 1
ATOM 1485 C C . ALA A 1 207 ? 26.666 50.916 343.432 1.00 98.14 207 ALA A C 1
ATOM 1486 O O . ALA A 1 207 ? 26.412 49.713 343.320 1.00 97.81 207 ALA A O 1
ATOM 1488 N N . ARG A 1 208 ? 26.580 51.570 344.588 1.00 98.19 208 ARG A N 1
ATOM 1489 C CA . ARG A 1 208 ? 25.984 50.940 345.757 1.00 99.03 208 ARG A CA 1
ATOM 1490 C C . ARG A 1 208 ? 24.474 50.814 345.522 1.00 99.63 208 ARG A C 1
ATOM 1491 O O . ARG A 1 208 ? 23.921 51.533 344.683 1.00 100.40 208 ARG A O 1
ATOM 1499 N N . PRO A 1 209 ? 23.800 49.887 346.233 1.00 99.17 209 PRO A N 1
ATOM 1500 C CA . PRO A 1 209 ? 22.357 49.763 346.040 1.00 98.54 209 PRO A CA 1
ATOM 1501 C C . PRO A 1 209 ? 21.634 51.059 346.382 1.00 98.82 209 PRO A C 1
ATOM 1502 O O . PRO A 1 209 ? 22.127 51.844 347.198 1.00 98.40 209 PRO A O 1
ATOM 1506 N N . ALA A 1 210 ? 20.489 51.276 345.734 1.00 99.10 210 ALA A N 1
ATOM 1507 C CA . ALA A 1 210 ? 19.647 52.463 345.931 1.00 99.42 210 ALA A CA 1
ATOM 1508 C C . ALA A 1 210 ? 20.242 53.774 345.390 1.00 99.46 210 ALA A C 1
ATOM 1509 O O . ALA A 1 210 ? 19.623 54.831 345.506 1.00 99.78 210 ALA A O 1
ATOM 1511 N N . MET A 1 211 ? 21.431 53.702 344.794 1.00 99.65 211 MET A N 1
ATOM 1512 C CA . MET A 1 211 ? 22.056 54.875 344.172 1.00 99.58 211 MET A CA 1
ATOM 1513 C C . MET A 1 211 ? 21.308 55.347 342.927 1.00 99.40 211 MET A C 1
ATOM 1514 O O . MET A 1 211 ? 21.425 56.509 342.542 1.00 99.99 211 MET A O 1
ATOM 1519 N N . GLY A 1 212 ? 20.560 54.441 342.294 1.00 98.62 212 GLY A N 1
ATOM 1520 C CA . GLY A 1 212 ? 19.758 54.776 341.124 1.00 97.78 212 GLY A CA 1
ATOM 1521 C C . GLY A 1 212 ? 20.288 54.322 339.774 1.00 97.86 212 GLY A C 1
ATOM 1522 O O . GLY A 1 212 ? 20.113 55.023 338.771 1.00 97.79 212 GLY A O 1
ATOM 1523 N N . LYS A 1 213 ? 20.923 53.151 339.742 1.00 96.94 213 LYS A N 1
ATOM 1524 C CA . LYS A 1 213 ? 21.429 52.576 338.498 1.00 96.19 213 LYS A CA 1
ATOM 1525 C C . LYS A 1 213 ? 20.302 52.265 337.532 1.00 96.26 213 LYS A C 1
ATOM 1526 O O . LYS A 1 213 ? 20.385 52.591 336.349 1.00 96.45 213 LYS A O 1
ATOM 1532 N N . THR A 1 214 ? 19.254 51.623 338.042 1.00 96.21 214 THR A N 1
ATOM 1533 C CA . THR A 1 214 ? 18.090 51.277 337.235 1.00 96.20 214 THR A CA 1
ATOM 1534 C C . THR A 1 214 ? 17.447 52.532 336.651 1.00 96.63 214 THR A C 1
ATOM 1535 O O . THR A 1 214 ? 17.267 52.623 335.431 1.00 97.07 214 THR A O 1
ATOM 1539 N N . ALA A 1 215 ? 17.126 53.504 337.507 1.00 96.17 215 ALA A N 1
ATOM 1540 C CA . ALA A 1 215 ? 16.543 54.755 337.034 1.00 96.64 215 ALA A CA 1
ATOM 1541 C C . ALA A 1 215 ? 17.420 55.300 335.916 1.00 97.49 215 ALA A C 1
ATOM 1542 O O . ALA A 1 215 ? 16.937 55.642 334.834 1.00 98.15 215 ALA A O 1
ATOM 1544 N N . PHE A 1 216 ? 18.723 55.333 336.173 1.00 97.81 216 PHE A N 1
ATOM 1545 C CA . PHE A 1 216 ? 19.673 55.818 335.196 1.00 97.71 216 PHE A CA 1
ATOM 1546 C C . PHE A 1 216 ? 19.608 55.026 333.890 1.00 97.72 216 PHE A C 1
ATOM 1547 O O . PHE A 1 216 ? 19.502 55.617 332.816 1.00 97.21 216 PHE A O 1
ATOM 1555 N N . ALA A 1 217 ? 19.655 53.696 333.993 1.00 97.92 217 ALA A N 1
ATOM 1556 C CA . ALA A 1 217 ? 19.617 52.817 332.819 1.00 98.31 217 ALA A CA 1
ATOM 1557 C C . ALA A 1 217 ? 18.329 52.989 332.002 1.00 99.43 217 ALA A C 1
ATOM 1558 O O . ALA A 1 217 ? 18.379 53.085 330.767 1.00 99.48 217 ALA A O 1
ATOM 1560 N N . LEU A 1 218 ? 17.186 53.047 332.690 1.00 99.60 218 LEU A N 1
ATOM 1561 C CA . LEU A 1 218 ? 15.897 53.226 332.026 1.00 100.09 218 LEU A CA 1
ATOM 1562 C C . LEU A 1 218 ? 15.805 54.561 331.296 1.00 100.72 218 LEU A C 1
ATOM 1563 O O . LEU A 1 218 ? 15.127 54.654 330.271 1.00 101.67 218 LEU A O 1
ATOM 1568 N N . THR A 1 219 ? 16.480 55.591 331.807 1.00 100.09 219 THR A N 1
ATOM 1569 C CA . THR A 1 219 ? 16.522 56.868 331.095 1.00 100.23 219 THR A CA 1
ATOM 1570 C C . THR A 1 219 ? 17.225 56.671 329.745 1.00 100.22 219 THR A C 1
ATOM 1571 O O . THR A 1 219 ? 16.733 57.135 328.716 1.00 100.89 219 THR A O 1
ATOM 1575 N N . ILE A 1 220 ? 18.357 55.967 329.750 1.00 99.86 220 ILE A N 1
ATOM 1576 C CA . ILE A 1 220 ? 19.081 55.666 328.515 1.00 99.45 220 ILE A CA 1
ATOM 1577 C C . ILE A 1 220 ? 18.164 54.872 327.584 1.00 100.10 220 ILE A C 1
ATOM 1578 O O . ILE A 1 220 ? 18.053 55.191 326.391 1.00 99.65 220 ILE A O 1
ATOM 1583 N N . ALA A 1 221 ? 17.491 53.863 328.139 1.00 100.45 221 ALA A N 1
ATOM 1584 C CA . ALA A 1 221 ? 16.560 53.037 327.366 1.00 101.19 221 ALA A CA 1
ATOM 1585 C C . ALA A 1 221 ? 15.486 53.878 326.686 1.00 101.92 221 ALA A C 1
ATOM 1586 O O . ALA A 1 221 ? 15.187 53.665 325.516 1.00 102.27 221 ALA A O 1
ATOM 1588 N N . GLN A 1 222 ? 14.921 54.841 327.413 1.00 103.04 222 GLN A N 1
ATOM 1589 C CA . GLN A 1 222 ? 13.906 55.732 326.844 1.00 103.70 222 GLN A CA 1
ATOM 1590 C C . GLN A 1 222 ? 14.480 56.672 325.798 1.00 103.66 222 GLN A C 1
ATOM 1591 O O . GLN A 1 222 ? 13.912 56.791 324.718 1.00 104.34 222 GLN A O 1
ATOM 1597 N N . ASN A 1 223 ? 15.604 57.320 326.103 1.00 103.62 223 ASN A N 1
ATOM 1598 C CA . ASN A 1 223 ? 16.262 58.202 325.130 1.00 104.58 223 ASN A CA 1
ATOM 1599 C C . ASN A 1 223 ? 16.613 57.499 323.826 1.00 104.08 223 ASN A C 1
ATOM 1600 O O . ASN A 1 223 ? 16.424 58.059 322.749 1.00 103.31 223 ASN A O 1
ATOM 1605 N N . ALA A 1 224 ? 17.106 56.266 323.934 1.00 103.86 224 ALA A N 1
ATOM 1606 C CA . ALA A 1 224 ? 17.441 55.468 322.761 1.00 103.27 224 ALA A CA 1
ATOM 1607 C C . ALA A 1 224 ? 16.187 55.044 321.990 1.00 103.33 224 ALA A C 1
ATOM 1608 O O . ALA A 1 224 ? 16.083 55.299 320.798 1.00 103.39 224 ALA A O 1
ATOM 1610 N N . ALA A 1 225 ? 15.227 54.428 322.676 1.00 103.84 225 ALA A N 1
ATOM 1611 C CA . ALA A 1 225 ? 14.013 53.922 322.024 1.00 104.66 225 ALA A CA 1
ATOM 1612 C C . ALA A 1 225 ? 13.053 55.004 321.528 1.00 105.57 225 ALA A C 1
ATOM 1613 O O . ALA A 1 225 ? 12.617 54.959 320.380 1.00 106.35 225 ALA A O 1
ATOM 1615 N N . LEU A 1 226 ? 12.726 55.970 322.384 1.00 106.25 226 LEU A N 1
ATOM 1616 C CA . LEU A 1 226 ? 11.798 57.042 322.014 1.00 106.55 226 LEU A CA 1
ATOM 1617 C C . LEU A 1 226 ? 12.402 58.136 321.148 1.00 107.53 226 LEU A C 1
ATOM 1618 O O . LEU A 1 226 ? 11.747 58.620 320.233 1.00 107.86 226 LEU A O 1
ATOM 1623 N N . LYS A 1 227 ? 13.642 58.530 321.426 1.00 109.08 227 LYS A N 1
ATOM 1624 C CA . LYS A 1 227 ? 14.265 59.609 320.658 1.00 110.49 227 LYS A CA 1
ATOM 1625 C C . LYS A 1 227 ? 15.033 59.130 319.429 1.00 110.87 227 LYS A C 1
ATOM 1626 O O . LYS A 1 227 ? 14.748 59.578 318.324 1.00 111.58 227 LYS A O 1
ATOM 1632 N N . GLU A 1 228 ? 15.993 58.226 319.613 1.00 111.52 228 GLU A N 1
ATOM 1633 C CA . GLU A 1 228 ? 16.776 57.706 318.488 1.00 112.41 228 GLU A CA 1
ATOM 1634 C C . GLU A 1 228 ? 16.012 56.651 317.693 1.00 111.26 228 GLU A C 1
ATOM 1635 O O . GLU A 1 228 ? 16.345 56.385 316.543 1.00 112.23 228 GLU A O 1
ATOM 1641 N N . GLY A 1 229 ? 15.005 56.037 318.306 1.00 110.24 229 GLY A N 1
ATOM 1642 C CA . GLY A 1 229 ? 14.205 55.012 317.633 1.00 109.03 229 GLY A CA 1
ATOM 1643 C C . GLY A 1 229 ? 14.865 53.648 317.497 1.00 108.07 229 GLY A C 1
ATOM 1644 O O . GLY A 1 229 ? 14.574 52.906 316.562 1.00 107.56 229 GLY A O 1
ATOM 1645 N N . VAL A 1 230 ? 15.744 53.313 318.438 1.00 107.75 230 VAL A N 1
ATOM 1646 C CA . VAL A 1 230 ? 16.432 52.017 318.451 1.00 107.09 230 VAL A CA 1
ATOM 1647 C C . VAL A 1 230 ? 15.825 51.050 319.473 1.00 105.97 230 VAL A C 1
ATOM 1648 O O . VAL A 1 230 ? 15.606 51.418 320.619 1.00 106.18 230 VAL A O 1
ATOM 1652 N N . GLY A 1 231 ? 15.553 49.821 319.033 1.00 105.33 231 GLY A N 1
ATOM 1653 C CA . GLY A 1 231 ? 14.990 48.775 319.884 1.00 104.24 231 GLY A CA 1
ATOM 1654 C C . GLY A 1 231 ? 15.925 48.413 321.018 1.00 104.51 231 GLY A C 1
ATOM 1655 O O . GLY A 1 231 ? 17.131 48.286 320.818 1.00 104.99 231 GLY A O 1
ATOM 1656 N N . VAL A 1 232 ? 15.363 48.251 322.211 1.00 104.33 232 VAL A N 1
ATOM 1657 C CA . VAL A 1 232 ? 16.145 47.977 323.412 1.00 103.91 232 VAL A CA 1
ATOM 1658 C C . VAL A 1 232 ? 15.492 46.901 324.286 1.00 103.69 232 VAL A C 1
ATOM 1659 O O . VAL A 1 232 ? 14.347 47.045 324.708 1.00 103.57 232 VAL A O 1
ATOM 1663 N N . GLY A 1 233 ? 16.232 45.821 324.536 1.00 103.61 233 GLY A N 1
ATOM 1664 C CA . GLY A 1 233 ? 15.760 44.714 325.364 1.00 103.35 233 GLY A CA 1
ATOM 1665 C C . GLY A 1 233 ? 16.303 44.807 326.778 1.00 103.82 233 GLY A C 1
ATOM 1666 O O . GLY A 1 233 ? 17.497 45.064 326.970 1.00 104.15 233 GLY A O 1
ATOM 1667 N N . ILE A 1 234 ? 15.425 44.602 327.764 1.00 103.05 234 ILE A N 1
ATOM 1668 C CA . ILE A 1 234 ? 15.789 44.695 329.175 1.00 103.02 234 ILE A CA 1
ATOM 1669 C C . ILE A 1 234 ? 15.628 43.354 329.883 1.00 103.44 234 ILE A C 1
ATOM 1670 O O . ILE A 1 234 ? 14.560 42.736 329.850 1.00 103.51 234 ILE A O 1
ATOM 1675 N N . TYR A 1 235 ? 16.693 42.920 330.540 1.00 103.26 235 TYR A N 1
ATOM 1676 C CA . TYR A 1 235 ? 16.637 41.743 331.372 1.00 102.65 235 TYR A CA 1
ATOM 1677 C C . TYR A 1 235 ? 16.499 42.226 332.808 1.00 103.66 235 TYR A C 1
ATOM 1678 O O . TYR A 1 235 ? 17.478 42.528 333.506 1.00 103.28 235 TYR A O 1
ATOM 1687 N N . SER A 1 236 ? 15.239 42.359 333.201 1.00 104.10 236 SER A N 1
ATOM 1688 C CA . SER A 1 236 ? 14.869 42.839 334.514 1.00 104.36 236 SER A CA 1
ATOM 1689 C C . SER A 1 236 ? 14.839 41.652 335.452 1.00 104.03 236 SER A C 1
ATOM 1690 O O . SER A 1 236 ? 13.790 41.062 335.693 1.00 105.27 236 SER A O 1
ATOM 1693 N N . LEU A 1 237 ? 16.006 41.305 335.974 1.00 104.05 237 LEU A N 1
ATOM 1694 C CA . LEU A 1 237 ? 16.156 40.149 336.853 1.00 104.03 237 LEU A CA 1
ATOM 1695 C C . LEU A 1 237 ? 15.562 40.365 338.245 1.00 104.72 237 LEU A C 1
ATOM 1696 O O . LEU A 1 237 ? 15.143 39.403 338.895 1.00 104.42 237 LEU A O 1
ATOM 1701 N N . GLU A 1 238 ? 15.521 41.620 338.693 1.00 105.64 238 GLU A N 1
ATOM 1702 C CA . GLU A 1 238 ? 15.029 41.930 340.029 1.00 107.67 238 GLU A CA 1
ATOM 1703 C C . GLU A 1 238 ? 13.532 42.164 340.079 1.00 108.40 238 GLU A C 1
ATOM 1704 O O . GLU A 1 238 ? 12.824 41.444 340.771 1.00 108.93 238 GLU A O 1
ATOM 1710 N N . MET A 1 239 ? 13.044 43.173 339.368 1.00 109.29 239 MET A N 1
ATOM 1711 C CA . MET A 1 239 ? 11.629 43.480 339.457 1.00 111.52 239 MET A CA 1
ATOM 1712 C C . MET A 1 239 ? 10.839 42.943 338.271 1.00 108.42 239 MET A C 1
ATOM 1713 O O . MET A 1 239 ? 11.377 42.827 337.178 1.00 107.54 239 MET A O 1
ATOM 1718 N N . PRO A 1 240 ? 9.560 42.592 338.498 1.00 107.51 240 PRO A N 1
ATOM 1719 C CA . PRO A 1 240 ? 8.758 42.039 337.421 1.00 107.29 240 PRO A CA 1
ATOM 1720 C C . PRO A 1 240 ? 8.415 43.117 336.403 1.00 107.31 240 PRO A C 1
ATOM 1721 O O . PRO A 1 240 ? 8.255 44.282 336.769 1.00 107.82 240 PRO A O 1
ATOM 1725 N N . ALA A 1 241 ? 8.307 42.718 335.139 1.00 106.81 241 ALA A N 1
ATOM 1726 C CA . ALA A 1 241 ? 8.067 43.637 334.033 1.00 106.62 241 ALA A CA 1
ATOM 1727 C C . ALA A 1 241 ? 6.940 44.630 334.303 1.00 107.57 241 ALA A C 1
ATOM 1728 O O . ALA A 1 241 ? 7.103 45.830 334.068 1.00 108.28 241 ALA A O 1
ATOM 1730 N N . ALA A 1 242 ? 5.814 44.130 334.813 1.00 108.45 242 ALA A N 1
ATOM 1731 C CA . ALA A 1 242 ? 4.628 44.949 335.098 1.00 108.66 242 ALA A CA 1
ATOM 1732 C C . ALA A 1 242 ? 4.946 46.182 335.939 1.00 108.82 242 ALA A C 1
ATOM 1733 O O . ALA A 1 242 ? 4.437 47.274 335.681 1.00 109.04 242 ALA A O 1
ATOM 1735 N N . GLN A 1 243 ? 5.800 45.988 336.935 1.00 109.09 243 GLN A N 1
ATOM 1736 C CA . GLN A 1 243 ? 6.199 47.039 337.854 1.00 110.54 243 GLN A CA 1
ATOM 1737 C C . GLN A 1 243 ? 7.174 48.025 337.228 1.00 109.40 243 GLN A C 1
ATOM 1738 O O . GLN A 1 243 ? 7.066 49.230 337.424 1.00 109.98 243 GLN A O 1
ATOM 1744 N N . LEU A 1 244 ? 8.136 47.508 336.481 1.00 109.11 244 LEU A N 1
ATOM 1745 C CA . LEU A 1 244 ? 9.100 48.344 335.792 1.00 108.33 244 LEU A CA 1
ATOM 1746 C C . LEU A 1 244 ? 8.350 49.309 334.875 1.00 107.70 244 LEU A C 1
ATOM 1747 O O . LEU A 1 244 ? 8.732 50.469 334.719 1.00 107.94 244 LEU A O 1
ATOM 1752 N N . THR A 1 245 ? 7.265 48.814 334.289 1.00 107.14 245 THR A N 1
ATOM 1753 C CA . THR A 1 245 ? 6.419 49.594 333.396 1.00 106.29 245 THR A CA 1
ATOM 1754 C C . THR A 1 245 ? 5.684 50.698 334.158 1.00 105.94 245 THR A C 1
ATOM 1755 O O . THR A 1 245 ? 5.609 51.835 333.691 1.00 105.84 245 THR A O 1
ATOM 1759 N N . LEU A 1 246 ? 5.160 50.360 335.332 1.00 105.79 246 LEU A N 1
ATOM 1760 C CA . LEU A 1 246 ? 4.463 51.328 336.166 1.00 105.69 246 LEU A CA 1
ATOM 1761 C C . LEU A 1 246 ? 5.401 52.463 336.561 1.00 106.81 246 LEU A C 1
ATOM 1762 O O . LEU A 1 246 ? 5.017 53.629 336.514 1.00 106.90 246 LEU A O 1
ATOM 1767 N N . ARG A 1 247 ? 6.631 52.110 336.931 1.00 108.07 247 ARG A N 1
ATOM 1768 C CA . ARG A 1 247 ? 7.647 53.082 337.340 1.00 109.67 247 ARG A CA 1
ATOM 1769 C C . ARG A 1 247 ? 7.982 54.070 336.237 1.00 108.82 247 ARG A C 1
ATOM 1770 O O . ARG A 1 247 ? 8.166 55.255 336.502 1.00 109.44 247 ARG A O 1
ATOM 1778 N N . MET A 1 248 ? 8.072 53.583 335.005 1.00 108.19 248 MET A N 1
ATOM 1779 C CA . MET A 1 248 ? 8.385 54.449 333.874 1.00 107.83 248 MET A CA 1
ATOM 1780 C C . MET A 1 248 ? 7.244 55.408 333.577 1.00 105.86 248 MET A C 1
ATOM 1781 O O . MET A 1 248 ? 7.479 56.579 333.296 1.00 105.63 248 MET A O 1
ATOM 1786 N N . MET A 1 249 ? 6.016 54.902 333.662 1.00 104.63 249 MET A N 1
ATOM 1787 C CA . MET A 1 249 ? 4.825 55.702 333.440 1.00 104.33 249 MET A CA 1
ATOM 1788 C C . MET A 1 249 ? 4.707 56.778 334.505 1.00 105.00 249 MET A C 1
ATOM 1789 O O . MET A 1 249 ? 4.617 57.967 334.198 1.00 105.51 249 MET A O 1
ATOM 1794 N N . CYS A 1 250 ? 4.717 56.344 335.762 1.00 105.19 250 CYS A N 1
ATOM 1795 C CA . CYS A 1 250 ? 4.542 57.230 336.901 1.00 104.92 250 CYS A CA 1
ATOM 1796 C C . CYS A 1 250 ? 5.654 58.255 337.049 1.00 104.90 250 CYS A C 1
ATOM 1797 O O . CYS A 1 250 ? 5.386 59.404 337.395 1.00 104.79 250 CYS A O 1
ATOM 1800 N N . SER A 1 251 ? 6.894 57.848 336.787 1.00 105.08 251 SER A N 1
ATOM 1801 C CA . SER A 1 251 ? 8.021 58.766 336.891 1.00 105.54 251 SER A CA 1
ATOM 1802 C C . SER A 1 251 ? 7.834 59.903 335.906 1.00 106.35 251 SER A C 1
ATOM 1803 O O . SER A 1 251 ? 7.812 61.072 336.297 1.00 106.93 251 SER A O 1
ATOM 1806 N N . GLU A 1 252 ? 7.681 59.538 334.635 1.00 106.80 252 GLU A N 1
ATOM 1807 C CA . GLU A 1 252 ? 7.472 60.485 333.550 1.00 107.48 252 GLU A CA 1
ATOM 1808 C C . GLU A 1 252 ? 6.312 61.433 333.852 1.00 106.97 252 GLU A C 1
ATOM 1809 O O . GLU A 1 252 ? 6.455 62.651 333.738 1.00 106.76 252 GLU A O 1
ATOM 1815 N N . ALA A 1 253 ? 5.179 60.861 334.255 1.00 106.67 253 ALA A N 1
ATOM 1816 C CA . ALA A 1 253 ? 3.962 61.619 334.555 1.00 106.75 253 ALA A CA 1
ATOM 1817 C C . ALA A 1 253 ? 3.987 62.344 335.902 1.00 106.92 253 ALA A C 1
ATOM 1818 O O . ALA A 1 253 ? 2.976 62.917 336.310 1.00 106.81 253 ALA A O 1
ATOM 1820 N N . ARG A 1 254 ? 5.138 62.329 336.575 1.00 107.61 254 ARG A N 1
ATOM 1821 C CA . ARG A 1 254 ? 5.294 62.912 337.914 1.00 108.38 254 ARG A CA 1
ATOM 1822 C C . ARG A 1 254 ? 4.193 62.474 338.892 1.00 108.40 254 ARG A C 1
ATOM 1823 O O . ARG A 1 254 ? 3.409 63.293 339.375 1.00 108.26 254 ARG A O 1
ATOM 1831 N N . ILE A 1 255 ? 4.139 61.172 339.162 1.00 108.78 255 ILE A N 1
ATOM 1832 C CA . ILE A 1 255 ? 3.189 60.593 340.108 1.00 109.33 255 ILE A CA 1
ATOM 1833 C C . ILE A 1 255 ? 3.914 59.554 340.959 1.00 110.10 255 ILE A C 1
ATOM 1834 O O . ILE A 1 255 ? 4.471 58.585 340.434 1.00 110.39 255 ILE A O 1
ATOM 1839 N N . ASP A 1 256 ? 3.915 59.769 342.272 1.00 110.76 256 ASP A N 1
ATOM 1840 C CA . ASP A 1 256 ? 4.549 58.841 343.199 1.00 110.86 256 ASP A CA 1
ATOM 1841 C C . ASP A 1 256 ? 3.564 57.712 343.492 1.00 110.75 256 ASP A C 1
ATOM 1842 O O . ASP A 1 256 ? 2.696 57.840 344.362 1.00 110.73 256 ASP A O 1
ATOM 1847 N N . MET A 1 257 ? 3.702 56.619 342.743 1.00 110.51 257 MET A N 1
ATOM 1848 C CA . MET A 1 257 ? 2.825 55.448 342.858 1.00 110.55 257 MET A CA 1
ATOM 1849 C C . MET A 1 257 ? 2.926 54.750 344.214 1.00 109.77 257 MET A C 1
ATOM 1850 O O . MET A 1 257 ? 2.035 53.988 344.594 1.00 109.82 257 MET A O 1
ATOM 1855 N N . ASN A 1 258 ? 4.024 55.008 344.923 1.00 108.93 258 ASN A N 1
ATOM 1856 C CA . ASN A 1 258 ? 4.257 54.461 346.255 1.00 108.18 258 ASN A CA 1
ATOM 1857 C C . ASN A 1 258 ? 3.501 55.205 347.363 1.00 108.01 258 ASN A C 1
ATOM 1858 O O . ASN A 1 258 ? 3.241 54.642 348.423 1.00 108.15 258 ASN A O 1
ATOM 1863 N N . ARG A 1 259 ? 3.172 56.473 347.117 1.00 107.38 259 ARG A N 1
ATOM 1864 C CA . ARG A 1 259 ? 2.373 57.263 348.045 1.00 107.04 259 ARG A CA 1
ATOM 1865 C C . ARG A 1 259 ? 0.947 57.336 347.532 1.00 105.50 259 ARG A C 1
ATOM 1866 O O . ARG A 1 259 ? 0.006 56.890 348.188 1.00 106.06 259 ARG A O 1
ATOM 1874 N N . VAL A 1 260 ? 0.809 57.913 346.342 1.00 103.23 260 VAL A N 1
ATOM 1875 C CA . VAL A 1 260 ? -0.482 58.186 345.737 1.00 101.16 260 VAL A CA 1
ATOM 1876 C C . VAL A 1 260 ? -1.219 56.912 345.329 1.00 99.32 260 VAL A C 1
ATOM 1877 O O . VAL A 1 260 ? -0.708 56.106 344.563 1.00 99.03 260 VAL A O 1
ATOM 1881 N N . ARG A 1 261 ? -2.425 56.744 345.858 1.00 97.77 261 ARG A N 1
ATOM 1882 C CA . ARG A 1 261 ? -3.280 55.617 345.511 1.00 96.08 261 ARG A CA 1
ATOM 1883 C C . ARG A 1 261 ? -4.069 55.925 344.251 1.00 96.11 261 ARG A C 1
ATOM 1884 O O . ARG A 1 261 ? -3.980 57.028 343.712 1.00 96.90 261 ARG A O 1
ATOM 1892 N N . LEU A 1 262 ? -4.843 54.950 343.786 1.00 95.46 262 LEU A N 1
ATOM 1893 C CA . LEU A 1 262 ? -5.649 55.108 342.579 1.00 94.24 262 LEU A CA 1
ATOM 1894 C C . LEU A 1 262 ? -6.813 56.083 342.791 1.00 93.74 262 LEU A C 1
ATOM 1895 O O . LEU A 1 262 ? -6.956 57.052 342.046 1.00 93.54 262 LEU A O 1
ATOM 1900 N N . GLY A 1 263 ? -7.626 55.836 343.815 1.00 93.38 263 GLY A N 1
ATOM 1901 C CA . GLY A 1 263 ? -8.779 56.687 344.120 1.00 93.16 263 GLY A CA 1
ATOM 1902 C C . GLY A 1 263 ? -8.404 58.086 344.580 1.00 93.00 263 GLY A C 1
ATOM 1903 O O . GLY A 1 263 ? -9.267 58.871 344.981 1.00 92.70 263 GLY A O 1
ATOM 1904 N N . GLN A 1 264 ? -7.111 58.394 344.511 1.00 93.01 264 GLN A N 1
ATOM 1905 C CA . GLN A 1 264 ? -6.582 59.688 344.931 1.00 92.92 264 GLN A CA 1
ATOM 1906 C C . GLN A 1 264 ? -6.051 60.508 343.754 1.00 93.38 264 GLN A C 1
ATOM 1907 O O . GLN A 1 264 ? -5.546 61.616 343.943 1.00 93.96 264 GLN A O 1
ATOM 1913 N N . LEU A 1 265 ? -6.165 59.958 342.546 1.00 93.29 265 LEU A N 1
ATOM 1914 C CA . LEU A 1 265 ? -5.734 60.640 341.328 1.00 92.34 265 LEU A CA 1
ATOM 1915 C C . LEU A 1 265 ? -6.756 61.662 340.854 1.00 93.53 265 LEU A C 1
ATOM 1916 O O . LEU A 1 265 ? -7.969 61.418 340.901 1.00 93.91 265 LEU A O 1
ATOM 1921 N N . THR A 1 266 ? -6.256 62.809 340.401 1.00 94.33 266 THR A N 1
ATOM 1922 C CA . THR A 1 266 ? -7.107 63.836 339.826 1.00 94.92 266 THR A CA 1
ATOM 1923 C C . THR A 1 266 ? -7.457 63.336 338.441 1.00 95.70 266 THR A C 1
ATOM 1924 O O . THR A 1 266 ? -6.630 62.689 337.788 1.00 96.37 266 THR A O 1
ATOM 1928 N N . ASP A 1 267 ? -8.675 63.621 337.993 1.00 95.97 267 ASP A N 1
ATOM 1929 C CA . ASP A 1 267 ? -9.078 63.296 336.623 1.00 96.47 267 ASP A CA 1
ATOM 1930 C C . ASP A 1 267 ? -8.050 63.786 335.584 1.00 96.77 267 ASP A C 1
ATOM 1931 O O . ASP A 1 267 ? -7.843 63.136 334.558 1.00 95.95 267 ASP A O 1
ATOM 1936 N N . ARG A 1 268 ? -7.392 64.910 335.886 1.00 97.82 268 ARG A N 1
ATOM 1937 C CA . ARG A 1 268 ? -6.377 65.519 335.016 1.00 99.27 268 ARG A CA 1
ATOM 1938 C C . ARG A 1 268 ? -5.089 64.707 334.928 1.00 99.98 268 ARG A C 1
ATOM 1939 O O . ARG A 1 268 ? -4.695 64.271 333.838 1.00 99.92 268 ARG A O 1
ATOM 1947 N N . ASP A 1 269 ? -4.425 64.517 336.067 1.00 101.22 269 ASP A N 1
ATOM 1948 C CA . ASP A 1 269 ? -3.180 63.744 336.084 1.00 102.03 269 ASP A CA 1
ATOM 1949 C C . ASP A 1 269 ? -3.402 62.260 335.786 1.00 101.45 269 ASP A C 1
ATOM 1950 O O . ASP A 1 269 ? -2.439 61.522 335.569 1.00 102.21 269 ASP A O 1
ATOM 1955 N N . PHE A 1 270 ? -4.663 61.825 335.765 1.00 100.52 270 PHE A N 1
ATOM 1956 C CA . PHE A 1 270 ? -4.958 60.472 335.317 1.00 100.25 270 PHE A CA 1
ATOM 1957 C C . PHE A 1 270 ? -4.808 60.385 333.804 1.00 100.80 270 PHE A C 1
ATOM 1958 O O . PHE A 1 270 ? -4.116 59.503 333.307 1.00 101.65 270 PHE A O 1
ATOM 1966 N N . SER A 1 271 ? -5.457 61.295 333.077 1.00 101.07 271 SER A N 1
ATOM 1967 C CA . SER A 1 271 ? -5.335 61.354 331.618 1.00 101.10 271 SER A CA 1
ATOM 1968 C C . SER A 1 271 ? -3.885 61.621 331.260 1.00 101.21 271 SER A C 1
ATOM 1969 O O . SER A 1 271 ? -3.405 61.190 330.214 1.00 101.34 271 SER A O 1
ATOM 1972 N N . ARG A 1 272 ? -3.201 62.333 332.151 1.00 101.45 272 ARG A N 1
ATOM 1973 C CA . ARG A 1 272 ? -1.796 62.667 331.998 1.00 102.18 272 ARG A CA 1
ATOM 1974 C C . ARG A 1 272 ? -0.927 61.411 331.934 1.00 102.20 272 ARG A C 1
ATOM 1975 O O . ARG A 1 272 ? -0.012 61.333 331.108 1.00 102.35 272 ARG A O 1
ATOM 1983 N N . LEU A 1 273 ? -1.203 60.422 332.783 1.00 101.85 273 LEU A N 1
ATOM 1984 C CA . LEU A 1 273 ? -0.414 59.196 332.699 1.00 101.75 273 LEU A CA 1
ATOM 1985 C C . LEU A 1 273 ? -0.891 58.295 331.559 1.00 100.87 273 LEU A C 1
ATOM 1986 O O . LEU A 1 273 ? -0.133 57.449 331.095 1.00 101.66 273 LEU A O 1
ATOM 1991 N N . VAL A 1 274 ? -2.130 58.485 331.105 1.00 99.40 274 VAL A N 1
ATOM 1992 C CA . VAL A 1 274 ? -2.635 57.765 329.931 1.00 98.84 274 VAL A CA 1
ATOM 1993 C C . VAL A 1 274 ? -1.901 58.295 328.690 1.00 98.66 274 VAL A C 1
ATOM 1994 O O . VAL A 1 274 ? -1.609 57.540 327.758 1.00 98.21 274 VAL A O 1
ATOM 1998 N N . ASP A 1 275 ? -1.594 59.592 328.694 1.00 98.34 275 ASP A N 1
ATOM 1999 C CA . ASP A 1 275 ? -0.803 60.196 327.625 1.00 98.37 275 ASP A CA 1
ATOM 2000 C C . ASP A 1 275 ? 0.664 59.806 327.723 1.00 98.38 275 ASP A C 1
ATOM 2001 O O . ASP A 1 275 ? 1.305 59.530 326.710 1.00 99.03 275 ASP A O 1
ATOM 2006 N N . VAL A 1 276 ? 1.199 59.788 328.938 1.00 98.26 276 VAL A N 1
ATOM 2007 C CA . VAL A 1 276 ? 2.557 59.301 329.142 1.00 98.13 276 VAL A CA 1
ATOM 2008 C C . VAL A 1 276 ? 2.615 57.824 328.746 1.00 98.28 276 VAL A C 1
ATOM 2009 O O . VAL A 1 276 ? 3.598 57.368 328.154 1.00 98.38 276 VAL A O 1
ATOM 2013 N N . ALA A 1 277 ? 1.540 57.097 329.047 1.00 98.53 277 ALA A N 1
ATOM 2014 C CA . ALA A 1 277 ? 1.426 55.684 328.696 1.00 99.43 277 ALA A CA 1
ATOM 2015 C C . ALA A 1 277 ? 1.281 55.473 327.193 1.00 100.19 277 ALA A C 1
ATOM 2016 O O . ALA A 1 277 ? 1.659 54.419 326.679 1.00 100.98 277 ALA A O 1
ATOM 2018 N N . SER A 1 278 ? 0.732 56.466 326.497 1.00 100.91 278 SER A N 1
ATOM 2019 C CA . SER A 1 278 ? 0.599 56.404 325.045 1.00 101.68 278 SER A CA 1
ATOM 2020 C C . SER A 1 278 ? 1.966 56.450 324.381 1.00 101.62 278 SER A C 1
ATOM 2021 O O . SER A 1 278 ? 2.270 55.594 323.558 1.00 102.25 278 SER A O 1
ATOM 2024 N N . ARG A 1 279 ? 2.785 57.439 324.746 1.00 101.58 279 ARG A N 1
ATOM 2025 C CA . ARG A 1 279 ? 4.129 57.595 324.172 1.00 102.41 279 ARG A CA 1
ATOM 2026 C C . ARG A 1 279 ? 5.023 56.391 324.449 1.00 101.48 279 ARG A C 1
ATOM 2027 O O . ARG A 1 279 ? 5.785 55.956 323.588 1.00 100.92 279 ARG A O 1
ATOM 2035 N N . LEU A 1 280 ? 4.912 55.853 325.655 1.00 101.21 280 LEU A N 1
ATOM 2036 C CA . LEU A 1 280 ? 5.694 54.701 326.050 1.00 100.82 280 LEU A CA 1
ATOM 2037 C C . LEU A 1 280 ? 5.294 53.467 325.242 1.00 100.41 280 LEU A C 1
ATOM 2038 O O . LEU A 1 280 ? 6.144 52.692 324.821 1.00 100.63 280 LEU A O 1
ATOM 2043 N N . SER A 1 281 ? 3.999 53.304 325.008 1.00 100.29 281 SER A N 1
ATOM 2044 C CA . SER A 1 281 ? 3.475 52.139 324.304 1.00 101.16 281 SER A CA 1
ATOM 2045 C C . SER A 1 281 ? 4.002 51.966 322.860 1.00 101.86 281 SER A C 1
ATOM 2046 O O . SER A 1 281 ? 3.989 50.861 322.306 1.00 102.19 281 SER A O 1
ATOM 2049 N N . GLU A 1 282 ? 4.472 53.058 322.264 1.00 102.02 282 GLU A N 1
ATOM 2050 C CA . GLU A 1 282 ? 4.993 53.028 320.905 1.00 101.71 282 GLU A CA 1
ATOM 2051 C C . GLU A 1 282 ? 6.495 52.791 320.878 1.00 101.33 282 GLU A C 1
ATOM 2052 O O . GLU A 1 282 ? 7.077 52.595 319.811 1.00 101.85 282 GLU A O 1
ATOM 2058 N N . ALA A 1 283 ? 7.124 52.816 322.048 1.00 100.52 283 ALA A N 1
ATOM 2059 C CA . ALA A 1 283 ? 8.561 52.617 322.143 1.00 100.12 283 ALA A CA 1
ATOM 2060 C C . ALA A 1 283 ? 8.909 51.151 321.901 1.00 100.41 283 ALA A C 1
ATOM 2061 O O . ALA A 1 283 ? 8.234 50.264 322.429 1.00 100.96 283 ALA A O 1
ATOM 2063 N N . PRO A 1 284 ? 9.949 50.889 321.083 1.00 99.90 284 PRO A N 1
ATOM 2064 C CA . PRO A 1 284 ? 10.401 49.523 320.872 1.00 99.09 284 PRO A CA 1
ATOM 2065 C C . PRO A 1 284 ? 11.280 49.058 322.033 1.00 99.37 284 PRO A C 1
ATOM 2066 O O . PRO A 1 284 ? 12.483 48.860 321.868 1.00 100.10 284 PRO A O 1
ATOM 2070 N N . ILE A 1 285 ? 10.673 48.918 323.207 1.00 99.35 285 ILE A N 1
ATOM 2071 C CA . ILE A 1 285 ? 11.366 48.411 324.388 1.00 99.32 285 ILE A CA 1
ATOM 2072 C C . ILE A 1 285 ? 10.758 47.068 324.752 1.00 99.72 285 ILE A C 1
ATOM 2073 O O . ILE A 1 285 ? 9.545 46.943 324.911 1.00 100.18 285 ILE A O 1
ATOM 2078 N N . TYR A 1 286 ? 11.613 46.066 324.889 1.00 100.28 286 TYR A N 1
ATOM 2079 C CA . TYR A 1 286 ? 11.174 44.719 325.200 1.00 99.99 286 TYR A CA 1
ATOM 2080 C C . TYR A 1 286 ? 11.754 44.350 326.544 1.00 100.22 286 TYR A C 1
ATOM 2081 O O . TYR A 1 286 ? 12.955 44.487 326.747 1.00 102.13 286 TYR A O 1
ATOM 2090 N N . ILE A 1 287 ? 10.909 43.910 327.471 1.00 99.93 287 ILE A N 1
ATOM 2091 C CA . ILE A 1 287 ? 11.374 43.570 328.810 1.00 100.05 287 ILE A CA 1
ATOM 2092 C C . ILE A 1 287 ? 11.161 42.097 329.110 1.00 100.21 287 ILE A C 1
ATOM 2093 O O . ILE A 1 287 ? 10.043 41.595 329.006 1.00 100.95 287 ILE A O 1
ATOM 2098 N N . ASP A 1 288 ? 12.241 41.412 329.474 1.00 100.55 288 ASP A N 1
ATOM 2099 C CA . ASP A 1 288 ? 12.186 40.016 329.889 1.00 101.63 288 ASP A CA 1
ATOM 2100 C C . ASP A 1 288 ? 12.472 39.997 331.381 1.00 102.67 288 ASP A C 1
ATOM 2101 O O . ASP A 1 288 ? 13.548 40.423 331.814 1.00 103.87 288 ASP A O 1
ATOM 2106 N N . ASP A 1 289 ? 11.516 39.506 332.165 1.00 102.83 289 ASP A N 1
ATOM 2107 C CA . ASP A 1 289 ? 11.666 39.509 333.611 1.00 103.32 289 ASP A CA 1
ATOM 2108 C C . ASP A 1 289 ? 11.861 38.137 334.263 1.00 103.86 289 ASP A C 1
ATOM 2109 O O . ASP A 1 289 ? 11.644 38.000 335.469 1.00 103.31 289 ASP A O 1
ATOM 2114 N N . THR A 1 290 ? 12.273 37.133 333.479 1.00 105.03 290 THR A N 1
ATOM 2115 C CA . THR A 1 290 ? 12.567 35.787 334.012 1.00 106.20 290 THR A CA 1
ATOM 2116 C C . THR A 1 290 ? 13.677 35.933 335.066 1.00 107.36 290 THR A C 1
ATOM 2117 O O . THR A 1 290 ? 14.786 36.367 334.756 1.00 108.05 290 THR A O 1
ATOM 2121 N N . PRO A 1 291 ? 13.372 35.553 336.313 1.00 108.30 291 PRO A N 1
ATOM 2122 C CA . PRO A 1 291 ? 14.125 35.976 337.499 1.00 109.51 291 PRO A CA 1
ATOM 2123 C C . PRO A 1 291 ? 15.537 35.464 337.813 1.00 110.90 291 PRO A C 1
ATOM 2124 O O . PRO A 1 291 ? 16.218 36.084 338.648 1.00 113.73 291 PRO A O 1
ATOM 2128 N N . ASP A 1 292 ? 16.000 34.386 337.192 1.00 109.50 292 ASP A N 1
ATOM 2129 C CA . ASP A 1 292 ? 17.209 33.754 337.721 1.00 108.18 292 ASP A CA 1
ATOM 2130 C C . ASP A 1 292 ? 18.146 33.242 336.632 1.00 106.42 292 ASP A C 1
ATOM 2131 O O . ASP A 1 292 ? 18.851 32.245 336.803 1.00 105.56 292 ASP A O 1
ATOM 2136 N N . LEU A 1 293 ? 18.172 33.967 335.521 1.00 104.85 293 LEU A N 1
ATOM 2137 C CA . LEU A 1 293 ? 18.851 33.533 334.298 1.00 102.38 293 LEU A CA 1
ATOM 2138 C C . LEU A 1 293 ? 20.343 33.223 334.402 1.00 101.59 293 LEU A C 1
ATOM 2139 O O . LEU A 1 293 ? 21.088 33.929 335.074 1.00 101.17 293 LEU A O 1
ATOM 2144 N N . THR A 1 294 ? 20.756 32.153 333.728 1.00 100.58 294 THR A N 1
ATOM 2145 C CA . THR A 1 294 ? 22.164 31.813 333.596 1.00 99.18 294 THR A CA 1
ATOM 2146 C C . THR A 1 294 ? 22.710 32.620 332.425 1.00 100.03 294 THR A C 1
ATOM 2147 O O . THR A 1 294 ? 21.942 33.217 331.668 1.00 100.89 294 THR A O 1
ATOM 2151 N N . LEU A 1 295 ? 24.031 32.642 332.276 1.00 99.98 295 LEU A N 1
ATOM 2152 C CA . LEU A 1 295 ? 24.661 33.318 331.154 1.00 99.30 295 LEU A CA 1
ATOM 2153 C C . LEU A 1 295 ? 24.183 32.712 329.842 1.00 99.94 295 LEU A C 1
ATOM 2154 O O . LEU A 1 295 ? 23.729 33.427 328.959 1.00 100.36 295 LEU A O 1
ATOM 2159 N N . MET A 1 296 ? 24.279 31.391 329.730 1.00 101.14 296 MET A N 1
ATOM 2160 C CA . MET A 1 296 ? 23.815 30.678 328.545 1.00 101.73 296 MET A CA 1
ATOM 2161 C C . MET A 1 296 ? 22.372 31.049 328.206 1.00 101.87 296 MET A C 1
ATOM 2162 O O . MET A 1 296 ? 22.058 31.282 327.039 1.00 102.56 296 MET A O 1
ATOM 2167 N N . GLU A 1 297 ? 21.505 31.115 329.218 1.00 101.32 297 GLU A N 1
ATOM 2168 C CA . GLU A 1 297 ? 20.104 31.473 328.986 1.00 102.09 297 GLU A CA 1
ATOM 2169 C C . GLU A 1 297 ? 19.970 32.877 328.435 1.00 100.57 297 GLU A C 1
ATOM 2170 O O . GLU A 1 297 ? 19.215 33.094 327.497 1.00 100.99 297 GLU A O 1
ATOM 2176 N N . VAL A 1 298 ? 20.701 33.827 329.006 1.00 99.64 298 VAL A N 1
ATOM 2177 C CA . VAL A 1 298 ? 20.640 35.202 328.519 1.00 99.69 298 VAL A CA 1
ATOM 2178 C C . VAL A 1 298 ? 21.050 35.250 327.045 1.00 100.38 298 VAL A C 1
ATOM 2179 O O . VAL A 1 298 ? 20.401 35.911 326.228 1.00 101.33 298 VAL A O 1
ATOM 2183 N N . ARG A 1 299 ? 22.106 34.520 326.706 1.00 99.14 299 ARG A N 1
ATOM 2184 C CA . ARG A 1 299 ? 22.555 34.442 325.331 1.00 98.22 299 ARG A CA 1
ATOM 2185 C C . ARG A 1 299 ? 21.450 33.890 324.429 1.00 97.64 299 ARG A C 1
ATOM 2186 O O . ARG A 1 299 ? 21.101 34.509 323.419 1.00 98.11 299 ARG A O 1
ATOM 2194 N N . ALA A 1 300 ? 20.893 32.739 324.805 1.00 95.98 300 ALA A N 1
ATOM 2195 C CA . ALA A 1 300 ? 19.870 32.077 324.000 1.00 94.48 300 ALA A CA 1
ATOM 2196 C C . ALA A 1 300 ? 18.683 32.988 323.759 1.00 93.93 300 ALA A C 1
ATOM 2197 O O . ALA A 1 300 ? 18.169 33.075 322.644 1.00 94.67 300 ALA A O 1
ATOM 2199 N N . ARG A 1 301 ? 18.268 33.680 324.810 1.00 93.70 301 ARG A N 1
ATOM 2200 C CA . ARG A 1 301 ? 17.157 34.605 324.732 1.00 93.53 301 ARG A CA 1
ATOM 2201 C C . ARG A 1 301 ? 17.521 35.803 323.883 1.00 94.44 301 ARG A C 1
ATOM 2202 O O . ARG A 1 301 ? 16.706 36.246 323.072 1.00 96.31 301 ARG A O 1
ATOM 2210 N N . ALA A 1 302 ? 18.747 36.307 324.045 1.00 93.72 302 ALA A N 1
ATOM 2211 C CA . ALA A 1 302 ? 19.185 37.484 323.307 1.00 93.63 302 ALA A CA 1
ATOM 2212 C C . ALA A 1 302 ? 19.048 37.256 321.813 1.00 94.61 302 ALA A C 1
ATOM 2213 O O . ALA A 1 302 ? 18.469 38.081 321.109 1.00 96.23 302 ALA A O 1
ATOM 2215 N N . ARG A 1 303 ? 19.549 36.117 321.343 1.00 94.76 303 ARG A N 1
ATOM 2216 C CA . ARG A 1 303 ? 19.476 35.761 319.931 1.00 94.60 303 ARG A CA 1
ATOM 2217 C C . ARG A 1 303 ? 18.042 35.732 319.410 1.00 94.54 303 ARG A C 1
ATOM 2218 O O . ARG A 1 303 ? 17.768 36.245 318.330 1.00 94.73 303 ARG A O 1
ATOM 2226 N N . ARG A 1 304 ? 17.134 35.125 320.170 1.00 94.04 304 ARG A N 1
ATOM 2227 C CA . ARG A 1 304 ? 15.734 35.085 319.773 1.00 93.22 304 ARG A CA 1
ATOM 2228 C C . ARG A 1 304 ? 15.187 36.496 319.694 1.00 94.05 304 ARG A C 1
ATOM 2229 O O . ARG A 1 304 ? 14.533 36.846 318.722 1.00 93.45 304 ARG A O 1
ATOM 2237 N N . LEU A 1 305 ? 15.494 37.311 320.700 1.00 95.54 305 LEU A N 1
ATOM 2238 C CA . LEU A 1 305 ? 15.020 38.685 320.745 1.00 97.25 305 LEU A CA 1
ATOM 2239 C C . LEU A 1 305 ? 15.535 39.481 319.557 1.00 98.60 305 LEU A C 1
ATOM 2240 O O . LEU A 1 305 ? 14.761 40.067 318.811 1.00 99.40 305 LEU A O 1
ATOM 2245 N N . VAL A 1 306 ? 16.851 39.482 319.391 1.00 100.20 306 VAL A N 1
ATOM 2246 C CA . VAL A 1 306 ? 17.528 40.231 318.337 1.00 100.91 306 VAL A CA 1
ATOM 2247 C C . VAL A 1 306 ? 17.079 39.891 316.919 1.00 102.34 306 VAL A C 1
ATOM 2248 O O . VAL A 1 306 ? 17.089 40.750 316.040 1.00 103.34 306 VAL A O 1
ATOM 2252 N N . SER A 1 307 ? 16.683 38.642 316.702 1.00 104.09 307 SER A N 1
ATOM 2253 C CA . SER A 1 307 ? 16.270 38.194 315.379 1.00 105.46 307 SER A CA 1
ATOM 2254 C C . SER A 1 307 ? 14.785 38.470 315.125 1.00 105.87 307 SER A C 1
ATOM 2255 O O . SER A 1 307 ? 14.387 38.723 313.999 1.00 107.23 307 SER A O 1
ATOM 2258 N N . GLN A 1 308 ? 13.975 38.429 316.171 1.00 106.14 308 GLN A N 1
ATOM 2259 C CA . GLN A 1 308 ? 12.560 38.729 316.046 1.00 108.05 308 GLN A CA 1
ATOM 2260 C C . GLN A 1 308 ? 12.303 40.228 315.958 1.00 107.99 308 GLN A C 1
ATOM 2261 O O . GLN A 1 308 ? 11.258 40.650 315.462 1.00 109.89 308 GLN A O 1
ATOM 2267 N N . ASN A 1 309 ? 13.239 41.032 316.453 1.00 107.47 309 ASN A N 1
ATOM 2268 C CA . ASN A 1 309 ? 13.039 42.476 316.527 1.00 106.87 309 ASN A CA 1
ATOM 2269 C C . ASN A 1 309 ? 14.290 43.274 316.255 1.00 107.29 309 ASN A C 1
ATOM 2270 O O . ASN A 1 309 ? 15.396 42.826 316.547 1.00 107.69 309 ASN A O 1
ATOM 2275 N N . GLN A 1 310 ? 14.106 44.472 315.711 1.00 108.10 310 GLN A N 1
ATOM 2276 C CA . GLN A 1 310 ? 15.210 45.394 315.507 1.00 108.75 310 GLN A CA 1
ATOM 2277 C C . GLN A 1 310 ? 15.634 45.827 316.905 1.00 108.57 310 GLN A C 1
ATOM 2278 O O . GLN A 1 310 ? 14.874 46.512 317.607 1.00 109.60 310 GLN A O 1
ATOM 2284 N N . VAL A 1 311 ? 16.820 45.386 317.321 1.00 106.87 311 VAL A N 1
ATOM 2285 C CA . VAL A 1 311 ? 17.323 45.683 318.659 1.00 105.77 311 VAL A CA 1
ATOM 2286 C C . VAL A 1 311 ? 18.781 46.099 318.634 1.00 105.80 311 VAL A C 1
ATOM 2287 O O . VAL A 1 311 ? 19.651 45.334 318.214 1.00 107.11 311 VAL A O 1
ATOM 2291 N N . GLY A 1 312 ? 19.042 47.315 319.098 1.00 105.04 312 GLY A N 1
ATOM 2292 C CA . GLY A 1 312 ? 20.398 47.840 319.117 1.00 104.30 312 GLY A CA 1
ATOM 2293 C C . GLY A 1 312 ? 20.993 48.029 320.496 1.00 103.55 312 GLY A C 1
ATOM 2294 O O . GLY A 1 312 ? 22.100 48.555 320.613 1.00 104.25 312 GLY A O 1
ATOM 2295 N N . LEU A 1 313 ? 20.270 47.600 321.534 1.00 102.07 313 LEU A N 1
ATOM 2296 C CA . LEU A 1 313 ? 20.731 47.751 322.918 1.00 100.40 313 LEU A CA 1
ATOM 2297 C C . LEU A 1 313 ? 20.141 46.722 323.867 1.00 99.80 313 LEU A C 1
ATOM 2298 O O . LEU A 1 313 ? 18.944 46.457 323.840 1.00 100.34 313 LEU A O 1
ATOM 2303 N N . ILE A 1 314 ? 20.993 46.156 324.716 1.00 98.63 314 ILE A N 1
ATOM 2304 C CA . ILE A 1 314 ? 20.551 45.216 325.736 1.00 97.57 314 ILE A CA 1
ATOM 2305 C C . ILE A 1 314 ? 21.005 45.711 327.112 1.00 97.60 314 ILE A C 1
ATOM 2306 O O . ILE A 1 314 ? 22.123 46.224 327.251 1.00 98.13 314 ILE A O 1
ATOM 2311 N N . ILE A 1 315 ? 20.123 45.580 328.105 1.00 96.50 315 ILE A N 1
ATOM 2312 C CA . ILE A 1 315 ? 20.418 45.941 329.491 1.00 96.39 315 ILE A CA 1
ATOM 2313 C C . ILE A 1 315 ? 20.174 44.755 330.445 1.00 97.50 315 ILE A C 1
ATOM 2314 O O . ILE A 1 315 ? 19.095 44.163 330.458 1.00 97.81 315 ILE A O 1
ATOM 2319 N N . ILE A 1 316 ? 21.193 44.412 331.227 1.00 97.97 316 ILE A N 1
ATOM 2320 C CA . ILE A 1 316 ? 21.104 43.357 332.229 1.00 98.02 316 ILE A CA 1
ATOM 2321 C C . ILE A 1 316 ? 21.038 44.031 333.598 1.00 99.47 316 ILE A C 1
ATOM 2322 O O . ILE A 1 316 ? 21.998 44.683 334.028 1.00 99.37 316 ILE A O 1
ATOM 2327 N N . ASP A 1 317 ? 19.907 43.860 334.279 1.00 100.80 317 ASP A N 1
ATOM 2328 C CA . ASP A 1 317 ? 19.672 44.472 335.590 1.00 101.35 317 ASP A CA 1
ATOM 2329 C C . ASP A 1 317 ? 19.283 43.415 336.641 1.00 100.24 317 ASP A C 1
ATOM 2330 O O . ASP A 1 317 ? 18.127 43.007 336.698 1.00 100.27 317 ASP A O 1
ATOM 2335 N N . TYR A 1 318 ? 20.223 42.958 337.467 1.00 99.40 318 TYR A N 1
ATOM 2336 C CA . TYR A 1 318 ? 21.628 43.355 337.452 1.00 98.96 318 TYR A CA 1
ATOM 2337 C C . TYR A 1 318 ? 22.509 42.102 337.558 1.00 99.48 318 TYR A C 1
ATOM 2338 O O . TYR A 1 318 ? 22.015 41.022 337.902 1.00 99.32 318 TYR A O 1
ATOM 2347 N N . LEU A 1 319 ? 23.808 42.253 337.278 1.00 99.81 319 LEU A N 1
ATOM 2348 C CA . LEU A 1 319 ? 24.757 41.125 337.246 1.00 99.31 319 LEU A CA 1
ATOM 2349 C C . LEU A 1 319 ? 24.688 40.122 338.382 1.00 99.07 319 LEU A C 1
ATOM 2350 O O . LEU A 1 319 ? 24.695 38.923 338.139 1.00 99.66 319 LEU A O 1
ATOM 2355 N N . GLN A 1 320 ? 24.619 40.613 339.614 1.00 99.22 320 GLN A N 1
ATOM 2356 C CA . GLN A 1 320 ? 24.747 39.754 340.790 1.00 99.08 320 GLN A CA 1
ATOM 2357 C C . GLN A 1 320 ? 23.570 38.818 340.982 1.00 99.74 320 GLN A C 1
ATOM 2358 O O . GLN A 1 320 ? 23.635 37.922 341.818 1.00 101.53 320 GLN A O 1
ATOM 2364 N N . LEU A 1 321 ? 22.496 39.022 340.227 1.00 99.91 321 LEU A N 1
ATOM 2365 C CA . LEU A 1 321 ? 21.337 38.139 340.316 1.00 100.23 321 LEU A CA 1
ATOM 2366 C C . LEU A 1 321 ? 21.368 36.993 339.305 1.00 100.90 321 LEU A C 1
ATOM 2367 O O . LEU A 1 321 ? 20.490 36.139 339.320 1.00 102.07 321 LEU A O 1
ATOM 2372 N N . MET A 1 322 ? 22.368 36.970 338.430 1.00 101.65 322 MET A N 1
ATOM 2373 C CA . MET A 1 322 ? 22.500 35.887 337.448 1.00 102.79 322 MET A CA 1
ATOM 2374 C C . MET A 1 322 ? 23.043 34.611 338.086 1.00 103.25 322 MET A C 1
ATOM 2375 O O . MET A 1 322 ? 23.787 34.685 339.056 1.00 104.56 322 MET A O 1
ATOM 2380 N N . SER A 1 323 ? 22.653 33.451 337.556 1.00 104.27 323 SER A N 1
ATOM 2381 C CA . SER A 1 323 ? 23.141 32.157 338.058 1.00 105.64 323 SER A CA 1
ATOM 2382 C C . SER A 1 323 ? 24.372 31.689 337.318 1.00 106.89 323 SER A C 1
ATOM 2383 O O . SER A 1 323 ? 24.696 32.186 336.234 1.00 108.38 323 SER A O 1
ATOM 2386 N N . GLY A 1 324 ? 25.049 30.713 337.905 1.00 108.00 324 GLY A N 1
ATOM 2387 C CA . GLY A 1 324 ? 26.180 30.069 337.260 1.00 109.54 324 GLY A CA 1
ATOM 2388 C C . GLY A 1 324 ? 25.714 28.724 336.738 1.00 110.44 324 GLY A C 1
ATOM 2389 O O . GLY A 1 324 ? 24.562 28.348 336.948 1.00 111.17 324 GLY A O 1
ATOM 2390 N N . PRO A 1 325 ? 26.586 28.011 336.012 1.00 111.12 325 PRO A N 1
ATOM 2391 C CA . PRO A 1 325 ? 26.267 26.651 335.580 1.00 111.21 325 PRO A CA 1
ATOM 2392 C C . PRO A 1 325 ? 26.373 25.650 336.737 1.00 110.99 325 PRO A C 1
ATOM 2393 O O . PRO A 1 325 ? 25.475 25.573 337.577 1.00 110.56 325 PRO A O 1
ATOM 2397 N N . ASN A 1 333 ? 34.896 32.055 344.227 1.00 120.53 333 ASN A N 1
ATOM 2398 C CA . ASN A 1 333 ? 34.122 31.398 343.175 1.00 120.66 333 ASN A CA 1
ATOM 2399 C C . ASN A 1 333 ? 32.869 32.175 342.735 1.00 120.52 333 ASN A C 1
ATOM 2400 O O . ASN A 1 333 ? 32.469 32.083 341.571 1.00 120.69 333 ASN A O 1
ATOM 2405 N N . ARG A 1 334 ? 32.266 32.940 343.651 1.00 119.96 334 ARG A N 1
ATOM 2406 C CA . ARG A 1 334 ? 31.128 33.808 343.308 1.00 119.39 334 ARG A CA 1
ATOM 2407 C C . ARG A 1 334 ? 31.695 34.936 342.439 1.00 119.22 334 ARG A C 1
ATOM 2408 O O . ARG A 1 334 ? 31.016 35.449 341.546 1.00 118.75 334 ARG A O 1
ATOM 2416 N N . GLN A 1 335 ? 32.951 35.302 342.714 1.00 119.44 335 GLN A N 1
ATOM 2417 C CA . GLN A 1 335 ? 33.716 36.246 341.895 1.00 119.54 335 GLN A CA 1
ATOM 2418 C C . GLN A 1 335 ? 33.946 35.636 340.523 1.00 118.67 335 GLN A C 1
ATOM 2419 O O . GLN A 1 335 ? 33.757 36.296 339.499 1.00 119.12 335 GLN A O 1
ATOM 2425 N N . GLN A 1 336 ? 34.364 34.370 340.529 1.00 117.42 336 GLN A N 1
ATOM 2426 C CA . GLN A 1 336 ? 34.702 33.624 339.318 1.00 116.47 336 GLN A CA 1
ATOM 2427 C C . GLN A 1 336 ? 33.493 33.357 338.428 1.00 114.93 336 GLN A C 1
ATOM 2428 O O . GLN A 1 336 ? 33.628 33.295 337.204 1.00 114.54 336 GLN A O 1
ATOM 2434 N N . GLU A 1 337 ? 32.325 33.184 339.049 1.00 113.14 337 GLU A N 1
ATOM 2435 C CA . GLU A 1 337 ? 31.070 33.048 338.317 1.00 110.99 337 GLU A CA 1
ATOM 2436 C C . GLU A 1 337 ? 30.757 34.373 337.654 1.00 109.23 337 GLU A C 1
ATOM 2437 O O . GLU A 1 337 ? 30.421 34.412 336.473 1.00 109.62 337 GLU A O 1
ATOM 2443 N N . ILE A 1 338 ? 30.881 35.457 338.418 1.00 107.08 338 ILE A N 1
ATOM 2444 C CA . ILE A 1 338 ? 30.617 36.803 337.906 1.00 105.74 338 ILE A CA 1
ATOM 2445 C C . ILE A 1 338 ? 31.592 37.185 336.787 1.00 104.95 338 ILE A C 1
ATOM 2446 O O . ILE A 1 338 ? 31.198 37.837 335.814 1.00 104.65 338 ILE A O 1
ATOM 2451 N N . ALA A 1 339 ? 32.848 36.756 336.922 1.00 103.48 339 ALA A N 1
ATOM 2452 C CA . ALA A 1 339 ? 33.881 37.010 335.918 1.00 101.80 339 ALA A CA 1
ATOM 2453 C C . ALA A 1 339 ? 33.627 36.210 334.646 1.00 101.14 339 ALA A C 1
ATOM 2454 O O . ALA A 1 339 ? 33.947 36.666 333.551 1.00 101.22 339 ALA A O 1
ATOM 2456 N N . ALA A 1 340 ? 33.062 35.014 334.797 1.00 99.76 340 ALA A N 1
ATOM 2457 C CA . ALA A 1 340 ? 32.722 34.177 333.657 1.00 98.83 340 ALA A CA 1
ATOM 2458 C C . ALA A 1 340 ? 31.493 34.748 332.946 1.00 99.30 340 ALA A C 1
ATOM 2459 O O . ALA A 1 340 ? 31.377 34.675 331.712 1.00 99.76 340 ALA A O 1
ATOM 2461 N N . ILE A 1 341 ? 30.586 35.324 333.734 1.00 98.49 341 ILE A N 1
ATOM 2462 C CA . ILE A 1 341 ? 29.387 35.961 333.205 1.00 97.63 341 ILE A CA 1
ATOM 2463 C C . ILE A 1 341 ? 29.765 37.193 332.391 1.00 98.98 341 ILE A C 1
ATOM 2464 O O . ILE A 1 341 ? 29.368 37.309 331.234 1.00 99.83 341 ILE A O 1
ATOM 2469 N N . SER A 1 342 ? 30.556 38.094 332.972 1.00 99.76 342 SER A N 1
ATOM 2470 C CA . SER A 1 342 ? 30.910 39.335 332.278 1.00 100.77 342 SER A CA 1
ATOM 2471 C C . SER A 1 342 ? 31.682 39.038 331.000 1.00 101.20 342 SER A C 1
ATOM 2472 O O . SER A 1 342 ? 31.522 39.739 329.997 1.00 101.91 342 SER A O 1
ATOM 2475 N N . ARG A 1 343 ? 32.512 37.998 331.047 1.00 101.45 343 ARG A N 1
ATOM 2476 C CA . ARG A 1 343 ? 33.271 37.543 329.884 1.00 102.03 343 ARG A CA 1
ATOM 2477 C C . ARG A 1 343 ? 32.299 37.087 328.783 1.00 101.92 343 ARG A C 1
ATOM 2478 O O . ARG A 1 343 ? 32.437 37.479 327.613 1.00 101.52 343 ARG A O 1
ATOM 2486 N N . GLY A 1 344 ? 31.294 36.300 329.178 1.00 101.58 344 GLY A N 1
ATOM 2487 C CA . GLY A 1 344 ? 30.269 35.802 328.260 1.00 100.37 344 GLY A CA 1
ATOM 2488 C C . GLY A 1 344 ? 29.421 36.905 327.657 1.00 100.33 344 GLY A C 1
ATOM 2489 O O . GLY A 1 344 ? 28.985 36.803 326.507 1.00 100.89 344 GLY A O 1
ATOM 2490 N N . LEU A 1 345 ? 29.178 37.957 328.434 1.00 100.27 345 LEU A N 1
ATOM 2491 C CA . LEU A 1 345 ? 28.415 39.105 327.949 1.00 100.22 345 LEU A CA 1
ATOM 2492 C C . LEU A 1 345 ? 29.239 39.927 326.961 1.00 100.76 345 LEU A C 1
ATOM 2493 O O . LEU A 1 345 ? 28.710 40.399 325.950 1.00 100.88 345 LEU A O 1
ATOM 2498 N N . LYS A 1 346 ? 30.536 40.070 327.242 1.00 100.87 346 LYS A N 1
ATOM 2499 C CA . LYS A 1 346 ? 31.452 40.757 326.334 1.00 100.84 346 LYS A CA 1
ATOM 2500 C C . LYS A 1 346 ? 31.401 40.037 324.998 1.00 100.59 346 LYS A C 1
ATOM 2501 O O . LYS A 1 346 ? 31.264 40.668 323.954 1.00 100.96 346 LYS A O 1
ATOM 2507 N N . ALA A 1 347 ? 31.489 38.709 325.050 1.00 99.87 347 ALA A N 1
ATOM 2508 C CA . ALA A 1 347 ? 31.400 37.870 323.865 1.00 98.60 347 ALA A CA 1
ATOM 2509 C C . ALA A 1 347 ? 30.078 38.078 323.154 1.00 98.67 347 ALA A C 1
ATOM 2510 O O . ALA A 1 347 ? 30.054 38.267 321.943 1.00 99.34 347 ALA A O 1
ATOM 2512 N N . LEU A 1 348 ? 28.977 38.056 323.902 1.00 98.96 348 LEU A N 1
ATOM 2513 C CA . LEU A 1 348 ? 27.656 38.226 323.298 1.00 98.80 348 LEU A CA 1
ATOM 2514 C C . LEU A 1 348 ? 27.557 39.543 322.537 1.00 98.40 348 LEU A C 1
ATOM 2515 O O . LEU A 1 348 ? 27.131 39.565 321.384 1.00 97.54 348 LEU A O 1
ATOM 2520 N N . ALA A 1 349 ? 27.973 40.628 323.187 1.00 98.80 349 ALA A N 1
ATOM 2521 C CA . ALA A 1 349 ? 27.974 41.955 322.574 1.00 99.09 349 ALA A CA 1
ATOM 2522 C C . ALA A 1 349 ? 28.652 41.909 321.208 1.00 99.53 349 ALA A C 1
ATOM 2523 O O . ALA A 1 349 ? 28.077 42.346 320.210 1.00 100.58 349 ALA A O 1
ATOM 2525 N N . ARG A 1 350 ? 29.864 41.358 321.177 1.00 99.57 350 ARG A N 1
ATOM 2526 C CA . ARG A 1 350 ? 30.645 41.194 319.951 1.00 98.92 350 ARG A CA 1
ATOM 2527 C C . ARG A 1 350 ? 29.884 40.396 318.894 1.00 98.88 350 ARG A C 1
ATOM 2528 O O . ARG A 1 350 ? 29.812 40.794 317.738 1.00 98.74 350 ARG A O 1
ATOM 2536 N N . GLU A 1 351 ? 29.309 39.274 319.308 1.00 99.35 351 GLU A N 1
ATOM 2537 C CA . GLU A 1 351 ? 28.578 38.389 318.411 1.00 99.46 351 GLU A CA 1
ATOM 2538 C C . GLU A 1 351 ? 27.368 39.068 317.764 1.00 99.19 351 GLU A C 1
ATOM 2539 O O . GLU A 1 351 ? 27.044 38.791 316.608 1.00 99.58 351 GLU A O 1
ATOM 2545 N N . LEU A 1 352 ? 26.702 39.950 318.503 1.00 98.38 352 LEU A N 1
ATOM 2546 C CA . LEU A 1 352 ? 25.537 40.645 317.970 1.00 97.97 352 LEU A CA 1
ATOM 2547 C C . LEU A 1 352 ? 25.873 41.998 317.351 1.00 98.36 352 LEU A C 1
ATOM 2548 O O . LEU A 1 352 ? 25.074 42.539 316.594 1.00 99.75 352 LEU A O 1
ATOM 2553 N N . GLY A 1 353 ? 27.047 42.543 317.666 1.00 97.48 353 GLY A N 1
ATOM 2554 C CA . GLY A 1 353 ? 27.444 43.852 317.162 1.00 96.91 353 GLY A CA 1
ATOM 2555 C C . GLY A 1 353 ? 26.618 45.010 317.703 1.00 97.69 353 GLY A C 1
ATOM 2556 O O . GLY A 1 353 ? 26.352 45.974 316.993 1.00 98.43 353 GLY A O 1
ATOM 2557 N N . ILE A 1 354 ? 26.198 44.913 318.959 1.00 98.04 354 ILE A N 1
ATOM 2558 C CA . ILE A 1 354 ? 25.434 45.977 319.614 1.00 98.07 354 ILE A CA 1
ATOM 2559 C C . ILE A 1 354 ? 26.022 46.192 321.003 1.00 97.56 354 ILE A C 1
ATOM 2560 O O . ILE A 1 354 ? 26.683 45.294 321.521 1.00 98.56 354 ILE A O 1
ATOM 2565 N N . PRO A 1 355 ? 25.812 47.380 321.606 1.00 97.07 355 PRO A N 1
ATOM 2566 C CA . PRO A 1 355 ? 26.326 47.551 322.962 1.00 96.69 355 PRO A CA 1
ATOM 2567 C C . PRO A 1 355 ? 25.443 46.854 323.999 1.00 96.52 355 PRO A C 1
ATOM 2568 O O . PRO A 1 355 ? 24.223 46.769 323.816 1.00 96.76 355 PRO A O 1
ATOM 2572 N N . ILE A 1 356 ? 26.060 46.338 325.060 1.00 96.00 356 ILE A N 1
ATOM 2573 C CA . ILE A 1 356 ? 25.307 45.786 326.183 1.00 96.14 356 ILE A CA 1
ATOM 2574 C C . ILE A 1 356 ? 25.677 46.539 327.455 1.00 97.06 356 ILE A C 1
ATOM 2575 O O . ILE A 1 356 ? 26.861 46.727 327.747 1.00 97.10 356 ILE A O 1
ATOM 2580 N N . ILE A 1 357 ? 24.654 47.004 328.170 1.00 97.37 357 ILE A N 1
ATOM 2581 C CA . ILE A 1 357 ? 24.823 47.612 329.481 1.00 98.06 357 ILE A CA 1
ATOM 2582 C C . ILE A 1 357 ? 24.578 46.522 330.520 1.00 98.33 357 ILE A C 1
ATOM 2583 O O . ILE A 1 357 ? 23.557 45.827 330.480 1.00 98.54 357 ILE A O 1
ATOM 2588 N N . ALA A 1 358 ? 25.511 46.382 331.451 1.00 98.05 358 ALA A N 1
ATOM 2589 C CA . ALA A 1 358 ? 25.314 45.506 332.594 1.00 98.09 358 ALA A CA 1
ATOM 2590 C C . ALA A 1 358 ? 25.402 46.376 333.835 1.00 98.26 358 ALA A C 1
ATOM 2591 O O . ALA A 1 358 ? 26.356 47.144 333.997 1.00 98.13 358 ALA A O 1
ATOM 2593 N N . LEU A 1 359 ? 24.388 46.286 334.690 1.00 98.39 359 LEU A N 1
ATOM 2594 C CA . LEU A 1 359 ? 24.403 47.012 335.956 1.00 98.01 359 LEU A CA 1
ATOM 2595 C C . LEU A 1 359 ? 25.075 46.125 336.988 1.00 97.89 359 LEU A C 1
ATOM 2596 O O . LEU A 1 359 ? 24.904 44.903 336.974 1.00 97.74 359 LEU A O 1
ATOM 2601 N N . SER A 1 360 ? 25.848 46.743 337.873 1.00 98.01 360 SER A N 1
ATOM 2602 C CA . SER A 1 360 ? 26.555 46.004 338.907 1.00 98.33 360 SER A CA 1
ATOM 2603 C C . SER A 1 360 ? 26.453 46.662 340.279 1.00 98.60 360 SER A C 1
ATOM 2604 O O . SER A 1 360 ? 26.475 47.887 340.394 1.00 98.40 360 SER A O 1
ATOM 2607 N N . GLN A 1 361 ? 26.329 45.827 341.309 1.00 98.76 361 GLN A N 1
ATOM 2608 C CA . GLN A 1 361 ? 26.290 46.281 342.689 1.00 98.71 361 GLN A CA 1
ATOM 2609 C C . GLN A 1 361 ? 27.708 46.314 343.213 1.00 98.83 361 GLN A C 1
ATOM 2610 O O . GLN A 1 361 ? 28.584 45.622 342.695 1.00 99.66 361 GLN A O 1
ATOM 2616 N N . LEU A 1 362 ? 27.937 47.111 344.244 1.00 98.27 362 LEU A N 1
ATOM 2617 C CA . LEU A 1 362 ? 29.253 47.190 344.835 1.00 97.65 362 LEU A CA 1
ATOM 2618 C C . LEU A 1 362 ? 29.200 46.748 346.285 1.00 98.78 362 LEU A C 1
ATOM 2619 O O . LEU A 1 362 ? 28.157 46.832 346.935 1.00 100.33 362 LEU A O 1
ATOM 2624 N N . SER A 1 363 ? 30.335 46.273 346.783 1.00 99.13 363 SER A N 1
ATOM 2625 C CA . SER A 1 363 ? 30.480 45.825 348.157 1.00 99.05 363 SER A CA 1
ATOM 2626 C C . SER A 1 363 ? 30.311 46.991 349.140 1.00 98.86 363 SER A C 1
ATOM 2627 O O . SER A 1 363 ? 30.367 48.157 348.747 1.00 98.67 363 SER A O 1
ATOM 2630 N N . ARG A 1 364 ? 30.088 46.663 350.413 1.00 99.11 364 ARG A N 1
ATOM 2631 C CA . ARG A 1 364 ? 30.091 47.649 351.504 1.00 98.83 364 ARG A CA 1
ATOM 2632 C C . ARG A 1 364 ? 31.498 48.198 351.703 1.00 98.33 364 ARG A C 1
ATOM 2633 O O . ARG A 1 364 ? 31.685 49.228 352.347 1.00 98.18 364 ARG A O 1
ATOM 2641 N N . ALA A 1 365 ? 32.476 47.480 351.149 1.00 98.24 365 ALA A N 1
ATOM 2642 C CA . ALA A 1 365 ? 33.891 47.845 351.186 1.00 97.73 365 ALA A CA 1
ATOM 2643 C C . ALA A 1 365 ? 34.106 49.283 350.738 1.00 97.07 365 ALA A C 1
ATOM 2644 O O . ALA A 1 365 ? 34.875 50.020 351.352 1.00 97.23 365 ALA A O 1
ATOM 2646 N N . VAL A 1 366 ? 33.415 49.664 349.667 1.00 96.34 366 VAL A N 1
ATOM 2647 C CA . VAL A 1 366 ? 33.435 51.024 349.130 1.00 96.06 366 VAL A CA 1
ATOM 2648 C C . VAL A 1 366 ? 33.144 52.072 350.216 1.00 96.35 366 VAL A C 1
ATOM 2649 O O . VAL A 1 366 ? 33.711 53.167 350.197 1.00 96.44 366 VAL A O 1
ATOM 2653 N N . GLU A 1 367 ? 32.273 51.715 351.163 1.00 96.54 367 GLU A N 1
ATOM 2654 C CA . GLU A 1 367 ? 31.803 52.630 352.211 1.00 96.54 367 GLU A CA 1
ATOM 2655 C C . GLU A 1 367 ? 32.684 52.683 353.459 1.00 96.64 367 GLU A C 1
ATOM 2656 O O . GLU A 1 367 ? 32.527 53.581 354.294 1.00 97.24 367 GLU A O 1
ATOM 2662 N N . ALA A 1 368 ? 33.615 51.735 353.576 1.00 96.37 368 ALA A N 1
ATOM 2663 C CA . ALA A 1 368 ? 34.525 51.666 354.727 1.00 95.57 368 ALA A CA 1
ATOM 2664 C C . ALA A 1 368 ? 35.753 52.565 354.558 1.00 95.06 368 ALA A C 1
ATOM 2665 O O . ALA A 1 368 ? 36.869 52.188 354.920 1.00 94.85 368 ALA A O 1
ATOM 2667 N N . ARG A 1 369 ? 35.528 53.756 354.008 1.00 94.95 369 ARG A N 1
ATOM 2668 C CA . ARG A 1 369 ? 36.579 54.754 353.798 1.00 95.00 369 ARG A CA 1
ATOM 2669 C C . ARG A 1 369 ? 35.993 56.174 353.745 1.00 94.96 369 ARG A C 1
ATOM 2670 O O . ARG A 1 369 ? 34.831 56.348 353.366 1.00 94.60 369 ARG A O 1
ATOM 2678 N N . PRO A 1 370 ? 36.790 57.191 354.139 1.00 94.84 370 PRO A N 1
ATOM 2679 C CA . PRO A 1 370 ? 36.336 58.582 354.090 1.00 95.01 370 PRO A CA 1
ATOM 2680 C C . PRO A 1 370 ? 35.678 58.953 352.758 1.00 95.33 370 PRO A C 1
ATOM 2681 O O . PRO A 1 370 ? 34.491 59.277 352.733 1.00 95.07 370 PRO A O 1
ATOM 2685 N N . ASN A 1 371 ? 36.436 58.887 351.666 1.00 96.24 371 ASN A N 1
ATOM 2686 C CA . ASN A 1 371 ? 35.908 59.202 350.339 1.00 97.34 371 ASN A CA 1
ATOM 2687 C C . ASN A 1 371 ? 35.049 58.059 349.775 1.00 98.12 371 ASN A C 1
ATOM 2688 O O . ASN A 1 371 ? 35.531 57.189 349.039 1.00 97.83 371 ASN A O 1
ATOM 2693 N N . LYS A 1 372 ? 33.764 58.091 350.116 1.00 99.08 372 LYS A N 1
ATOM 2694 C CA . LYS A 1 372 ? 32.819 57.019 349.783 1.00 99.69 372 LYS A CA 1
ATOM 2695 C C . LYS A 1 372 ? 32.362 56.910 348.320 1.00 100.05 372 LYS A C 1
ATOM 2696 O O . LYS A 1 372 ? 31.306 56.344 348.042 1.00 101.02 372 LYS A O 1
ATOM 2702 N N . ARG A 1 373 ? 33.149 57.426 347.382 1.00 100.34 373 ARG A N 1
ATOM 2703 C CA . ARG A 1 373 ? 32.784 57.297 345.969 1.00 100.47 373 ARG A CA 1
ATOM 2704 C C . ARG A 1 373 ? 33.619 56.226 345.251 1.00 100.39 373 ARG A C 1
ATOM 2705 O O . ARG A 1 373 ? 34.812 56.085 345.523 1.00 100.21 373 ARG A O 1
ATOM 2713 N N . PRO A 1 374 ? 32.990 55.472 344.330 1.00 100.76 374 PRO A N 1
ATOM 2714 C CA . PRO A 1 374 ? 33.686 54.358 343.691 1.00 100.89 374 PRO A CA 1
ATOM 2715 C C . PRO A 1 374 ? 34.825 54.792 342.779 1.00 100.99 374 PRO A C 1
ATOM 2716 O O . PRO A 1 374 ? 34.908 55.958 342.397 1.00 101.35 374 PRO A O 1
ATOM 2720 N N . MET A 1 375 ? 35.697 53.838 342.466 1.00 101.01 375 MET A N 1
ATOM 2721 C CA . MET A 1 375 ? 36.817 54.014 341.547 1.00 100.78 375 MET A CA 1
ATOM 2722 C C . MET A 1 375 ? 37.110 52.638 340.948 1.00 101.06 375 MET A C 1
ATOM 2723 O O . MET A 1 375 ? 36.768 51.622 341.551 1.00 101.13 375 MET A O 1
ATOM 2728 N N . LEU A 1 376 ? 37.720 52.596 339.765 1.00 101.49 376 LEU A N 1
ATOM 2729 C CA . LEU A 1 376 ? 37.992 51.317 339.089 1.00 102.09 376 LEU A CA 1
ATOM 2730 C C . LEU A 1 376 ? 38.477 50.182 339.992 1.00 102.65 376 LEU A C 1
ATOM 2731 O O . LEU A 1 376 ? 37.996 49.057 339.878 1.00 102.67 376 LEU A O 1
ATOM 2736 N N . SER A 1 377 ? 39.421 50.476 340.883 1.00 103.80 377 SER A N 1
ATOM 2737 C CA . SER A 1 377 ? 39.972 49.459 341.778 1.00 105.17 377 SER A CA 1
ATOM 2738 C C . SER A 1 377 ? 38.878 48.633 342.471 1.00 106.09 377 SER A C 1
ATOM 2739 O O . SER A 1 377 ? 38.974 47.409 342.534 1.00 106.41 377 SER A O 1
ATOM 2742 N N . ASP A 1 378 ? 37.829 49.302 342.951 1.00 107.27 378 ASP A N 1
ATOM 2743 C CA . ASP A 1 378 ? 36.714 48.642 343.652 1.00 108.12 378 ASP A CA 1
ATOM 2744 C C . ASP A 1 378 ? 36.124 47.445 342.907 1.00 109.32 378 ASP A C 1
ATOM 2745 O O . ASP A 1 378 ? 35.558 46.548 343.529 1.00 109.59 378 ASP A O 1
ATOM 2750 N N . LEU A 1 379 ? 36.258 47.433 341.583 1.00 110.84 379 LEU A N 1
ATOM 2751 C CA . LEU A 1 379 ? 35.702 46.356 340.769 1.00 112.43 379 LEU A CA 1
ATOM 2752 C C . LEU A 1 379 ? 36.455 45.032 340.829 1.00 114.35 379 LEU A C 1
ATOM 2753 O O . LEU A 1 379 ? 35.835 43.982 340.683 1.00 114.77 379 LEU A O 1
ATOM 2758 N N . ARG A 1 380 ? 37.774 45.068 341.040 1.00 116.96 380 ARG A N 1
ATOM 2759 C CA . ARG A 1 380 ? 38.575 43.827 341.102 1.00 119.85 380 ARG A CA 1
ATOM 2760 C C . ARG A 1 380 ? 38.134 42.906 342.244 1.00 121.31 380 ARG A C 1
ATOM 2761 O O . ARG A 1 380 ? 38.597 41.768 342.356 1.00 122.02 380 ARG A O 1
ATOM 2769 N N . GLU A 1 381 ? 37.231 43.420 343.076 1.00 123.24 381 GLU A N 1
ATOM 2770 C CA . GLU A 1 381 ? 36.612 42.672 344.166 1.00 124.93 381 GLU A CA 1
ATOM 2771 C C . GLU A 1 381 ? 35.558 41.701 343.602 1.00 125.07 381 GLU A C 1
ATOM 2772 O O . GLU A 1 381 ? 35.257 40.673 344.208 1.00 125.37 381 GLU A O 1
ATOM 2778 N N . SER A 1 382 ? 35.024 42.022 342.427 1.00 125.56 382 SER A N 1
ATOM 2779 C CA . SER A 1 382 ? 34.065 41.150 341.746 1.00 126.24 382 SER A CA 1
ATOM 2780 C C . SER A 1 382 ? 34.678 40.464 340.503 1.00 126.92 382 SER A C 1
ATOM 2781 O O . SER A 1 382 ? 34.008 40.267 339.480 1.00 126.56 382 SER A O 1
ATOM 2784 N N . GLY A 1 383 ? 35.963 40.115 340.611 1.00 127.60 383 GLY A N 1
ATOM 2785 C CA . GLY A 1 383 ? 36.688 39.379 339.565 1.00 127.67 383 GLY A CA 1
ATOM 2786 C C . GLY A 1 383 ? 37.297 40.186 338.429 1.00 127.51 383 GLY A C 1
ATOM 2787 O O . GLY A 1 383 ? 37.333 41.419 338.470 1.00 127.85 383 GLY A O 1
ATOM 2788 N N . SER A 1 384 ? 37.790 39.472 337.416 1.00 126.99 384 SER A N 1
ATOM 2789 C CA . SER A 1 384 ? 38.355 40.087 336.210 1.00 126.04 384 SER A CA 1
ATOM 2790 C C . SER A 1 384 ? 37.224 40.572 335.283 1.00 124.77 384 SER A C 1
ATOM 2791 O O . SER A 1 384 ? 36.998 40.041 334.189 1.00 124.16 384 SER A O 1
ATOM 2794 N N . ILE A 1 385 ? 36.520 41.592 335.759 1.00 123.11 385 ILE A N 1
ATOM 2795 C CA . ILE A 1 385 ? 35.386 42.181 335.066 1.00 121.54 385 ILE A CA 1
ATOM 2796 C C . ILE A 1 385 ? 35.801 43.487 334.390 1.00 120.48 385 ILE A C 1
ATOM 2797 O O . ILE A 1 385 ? 35.333 43.812 333.304 1.00 120.23 385 ILE A O 1
ATOM 2802 N N . GLU A 1 386 ? 36.702 44.219 335.034 1.00 120.02 386 GLU A N 1
ATOM 2803 C CA . GLU A 1 386 ? 37.243 45.455 334.483 1.00 119.36 386 GLU A CA 1
ATOM 2804 C C . GLU A 1 386 ? 37.908 45.210 333.125 1.00 118.54 386 GLU A C 1
ATOM 2805 O O . GLU A 1 386 ? 37.748 46.005 332.198 1.00 117.89 386 GLU A O 1
ATOM 2811 N N . GLN A 1 387 ? 38.645 44.104 333.021 1.00 117.86 387 GLN A N 1
ATOM 2812 C CA . GLN A 1 387 ? 39.328 43.726 331.783 1.00 117.07 387 GLN A CA 1
ATOM 2813 C C . GLN A 1 387 ? 38.417 43.582 330.574 1.00 116.43 387 GLN A C 1
ATOM 2814 O O . GLN A 1 387 ? 38.825 43.901 329.457 1.00 116.15 387 GLN A O 1
ATOM 2820 N N . ASP A 1 388 ? 37.200 43.082 330.783 1.00 115.72 388 ASP A N 1
ATOM 2821 C CA . ASP A 1 388 ? 36.286 42.886 329.657 1.00 115.24 388 ASP A CA 1
ATOM 2822 C C . ASP A 1 388 ? 35.219 43.978 329.450 1.00 113.62 388 ASP A C 1
ATOM 2823 O O . ASP A 1 388 ? 34.420 43.900 328.520 1.00 113.81 388 ASP A O 1
ATOM 2828 N N . ALA A 1 389 ? 35.237 45.011 330.281 1.00 112.12 389 ALA A N 1
ATOM 2829 C CA . ALA A 1 389 ? 34.328 46.138 330.082 1.00 111.06 389 ALA A CA 1
ATOM 2830 C C . ALA A 1 389 ? 35.021 47.235 329.277 1.00 110.26 389 ALA A C 1
ATOM 2831 O O . ALA A 1 389 ? 36.132 47.638 329.608 1.00 110.93 389 ALA A O 1
ATOM 2833 N N . ASP A 1 390 ? 34.368 47.706 328.219 1.00 108.98 390 ASP A N 1
ATOM 2834 C CA . ASP A 1 390 ? 34.902 48.783 327.383 1.00 107.51 390 ASP A CA 1
ATOM 2835 C C . ASP A 1 390 ? 34.662 50.141 328.043 1.00 105.98 390 ASP A C 1
ATOM 2836 O O . ASP A 1 390 ? 35.493 51.049 327.951 1.00 106.38 390 ASP A O 1
ATOM 2841 N N . LEU A 1 391 ? 33.517 50.272 328.704 1.00 103.90 391 LEU A N 1
ATOM 2842 C CA . LEU A 1 391 ? 33.180 51.478 329.441 1.00 101.73 391 LEU A CA 1
ATOM 2843 C C . LEU A 1 391 ? 32.797 51.119 330.870 1.00 101.00 391 LEU A C 1
ATOM 2844 O O . LEU A 1 391 ? 32.106 50.123 331.095 1.00 100.60 391 LEU A O 1
ATOM 2849 N N . VAL A 1 392 ? 33.264 51.919 331.829 1.00 100.12 392 VAL A N 1
ATOM 2850 C CA . VAL A 1 392 ? 32.882 51.751 333.236 1.00 99.69 392 VAL A CA 1
ATOM 2851 C C . VAL A 1 392 ? 32.466 53.085 333.851 1.00 99.68 392 VAL A C 1
ATOM 2852 O O . VAL A 1 392 ? 33.257 54.027 333.934 1.00 99.50 392 VAL A O 1
ATOM 2856 N N . MET A 1 393 ? 31.211 53.143 334.279 1.00 99.73 393 MET A N 1
ATOM 2857 C CA . MET A 1 393 ? 30.622 54.339 334.850 1.00 100.32 393 MET A CA 1
ATOM 2858 C C . MET A 1 393 ? 30.077 54.068 336.232 1.00 99.46 393 MET A C 1
ATOM 2859 O O . MET A 1 393 ? 29.275 53.155 336.423 1.00 100.18 393 MET A O 1
ATOM 2864 N N . PHE A 1 394 ? 30.493 54.884 337.191 1.00 98.68 394 PHE A N 1
ATOM 2865 C CA . PHE A 1 394 ? 30.006 54.768 338.556 1.00 97.93 394 PHE A CA 1
ATOM 2866 C C . PHE A 1 394 ? 28.954 55.830 338.868 1.00 97.47 394 PHE A C 1
ATOM 2867 O O . PHE A 1 394 ? 28.863 56.845 338.174 1.00 97.49 394 PHE A O 1
ATOM 2875 N N . ILE A 1 395 ? 28.139 55.582 339.889 1.00 96.30 395 ILE A N 1
ATOM 2876 C CA . ILE A 1 395 ? 27.151 56.565 340.311 1.00 95.38 395 ILE A CA 1
ATOM 2877 C C . ILE A 1 395 ? 27.310 56.872 341.790 1.00 95.33 395 ILE A C 1
ATOM 2878 O O . ILE A 1 395 ? 27.206 55.984 342.643 1.00 95.11 395 ILE A O 1
ATOM 2883 N N . TYR A 1 396 ? 27.570 58.143 342.076 1.00 95.00 396 TYR A N 1
ATOM 2884 C CA . TYR A 1 396 ? 27.705 58.619 343.440 1.00 94.58 396 TYR A CA 1
ATOM 2885 C C . TYR A 1 396 ? 26.819 59.831 343.663 1.00 95.02 396 TYR A C 1
ATOM 2886 O O . TYR A 1 396 ? 26.765 60.735 342.827 1.00 95.10 396 TYR A O 1
ATOM 2895 N N . ARG A 1 397 ? 26.116 59.825 344.791 1.00 95.25 397 ARG A N 1
ATOM 2896 C CA . ARG A 1 397 ? 25.296 60.950 345.204 1.00 95.90 397 ARG A CA 1
ATOM 2897 C C . ARG A 1 397 ? 25.684 61.317 346.623 1.00 96.94 397 ARG A C 1
ATOM 2898 O O . ARG A 1 397 ? 25.900 60.440 347.456 1.00 97.46 397 ARG A O 1
ATOM 2906 N N . ASP A 1 398 ? 25.787 62.616 346.885 1.00 98.02 398 ASP A N 1
ATOM 2907 C CA . ASP A 1 398 ? 26.220 63.120 348.184 1.00 99.12 398 ASP A CA 1
ATOM 2908 C C . ASP A 1 398 ? 25.138 62.947 349.245 1.00 99.95 398 ASP A C 1
ATOM 2909 O O . ASP A 1 398 ? 25.441 62.780 350.425 1.00 100.00 398 ASP A O 1
ATOM 2914 N N . GLU A 1 399 ? 23.880 62.985 348.810 1.00 101.13 399 GLU A N 1
ATOM 2915 C CA . GLU A 1 399 ? 22.724 62.804 349.686 1.00 102.76 399 GLU A CA 1
ATOM 2916 C C . GLU A 1 399 ? 22.692 61.428 350.329 1.00 102.71 399 GLU A C 1
ATOM 2917 O O . GLU A 1 399 ? 22.069 61.238 351.373 1.00 103.63 399 GLU A O 1
ATOM 2923 N N . TYR A 1 400 ? 23.351 60.471 349.690 1.00 102.73 400 TYR A N 1
ATOM 2924 C CA . TYR A 1 400 ? 23.353 59.095 350.152 1.00 103.41 400 TYR A CA 1
ATOM 2925 C C . TYR A 1 400 ? 24.088 58.931 351.477 1.00 104.22 400 TYR A C 1
ATOM 2926 O O . TYR A 1 400 ? 23.654 58.165 352.335 1.00 104.75 400 TYR A O 1
ATOM 2935 N N . TYR A 1 401 ? 25.190 59.655 351.646 1.00 105.05 401 TYR A N 1
ATOM 2936 C CA . TYR A 1 401 ? 26.004 59.528 352.851 1.00 106.14 401 TYR A CA 1
ATOM 2937 C C . TYR A 1 401 ? 26.020 60.785 353.703 1.00 107.46 401 TYR A C 1
ATOM 2938 O O . TYR A 1 401 ? 26.742 60.858 354.699 1.00 107.70 401 TYR A O 1
ATOM 2947 N N . ASN A 1 402 ? 25.226 61.772 353.300 1.00 109.20 402 ASN A N 1
ATOM 2948 C CA . ASN A 1 402 ? 25.133 63.045 354.008 1.00 111.17 402 ASN A CA 1
ATOM 2949 C C . ASN A 1 402 ? 23.754 63.679 353.858 1.00 112.44 402 ASN A C 1
ATOM 2950 O O . ASN A 1 402 ? 23.545 64.500 352.958 1.00 112.86 402 ASN A O 1
ATOM 2955 N N . PRO A 1 403 ? 22.812 63.309 354.749 1.00 113.61 403 PRO A N 1
ATOM 2956 C CA . PRO A 1 403 ? 21.439 63.809 354.702 1.00 114.35 403 PRO A CA 1
ATOM 2957 C C . PRO A 1 403 ? 21.386 65.315 354.475 1.00 114.81 403 PRO A C 1
ATOM 2958 O O . PRO A 1 403 ? 20.556 65.790 353.698 1.00 114.75 403 PRO A O 1
ATOM 2962 N N . HIS A 1 404 ? 22.280 66.048 355.134 1.00 115.43 404 HIS A N 1
ATOM 2963 C CA . HIS A 1 404 ? 22.341 67.496 354.983 1.00 116.27 404 HIS A CA 1
ATOM 2964 C C . HIS A 1 404 ? 23.115 67.899 353.729 1.00 116.68 404 HIS A C 1
ATOM 2965 O O . HIS A 1 404 ? 22.523 68.371 352.754 1.00 116.87 404 HIS A O 1
ATOM 2972 N N . SER A 1 405 ? 24.431 67.680 353.769 1.00 116.96 405 SER A N 1
ATOM 2973 C CA . SER A 1 405 ? 25.387 68.137 352.741 1.00 116.85 405 SER A CA 1
ATOM 2974 C C . SER A 1 405 ? 24.826 68.627 351.390 1.00 116.00 405 SER A C 1
ATOM 2975 O O . SER A 1 405 ? 24.298 67.853 350.584 1.00 115.75 405 SER A O 1
ATOM 2978 N N . GLU A 1 406 ? 25.007 69.930 351.183 1.00 115.10 406 GLU A N 1
ATOM 2979 C CA . GLU A 1 406 ? 24.433 70.747 350.096 1.00 114.23 406 GLU A CA 1
ATOM 2980 C C . GLU A 1 406 ? 24.308 70.244 348.643 1.00 113.35 406 GLU A C 1
ATOM 2981 O O . GLU A 1 406 ? 23.557 70.842 347.867 1.00 113.16 406 GLU A O 1
ATOM 2987 N N . LYS A 1 407 ? 25.011 69.180 348.261 1.00 112.26 407 LYS A N 1
ATOM 2988 C CA . LYS A 1 407 ? 24.905 68.676 346.882 1.00 111.01 407 LYS A CA 1
ATOM 2989 C C . LYS A 1 407 ? 23.640 67.845 346.652 1.00 110.15 407 LYS A C 1
ATOM 2990 O O . LYS A 1 407 ? 23.688 66.814 345.978 1.00 110.06 407 LYS A O 1
ATOM 2996 N N . ALA A 1 408 ? 22.516 68.318 347.193 1.00 109.27 408 ALA A N 1
ATOM 2997 C CA . ALA A 1 408 ? 21.231 67.610 347.145 1.00 108.82 408 ALA A CA 1
ATOM 2998 C C . ALA A 1 408 ? 20.804 67.112 345.756 1.00 108.89 408 ALA A C 1
ATOM 2999 O O . ALA A 1 408 ? 21.004 65.938 345.426 1.00 109.16 408 ALA A O 1
ATOM 3001 N N . GLY A 1 409 ? 20.234 68.002 344.944 1.00 108.48 409 GLY A N 1
ATOM 3002 C CA . GLY A 1 409 ? 19.733 67.634 343.613 1.00 107.52 409 GLY A CA 1
ATOM 3003 C C . GLY A 1 409 ? 20.748 67.056 342.638 1.00 106.66 409 GLY A C 1
ATOM 3004 O O . GLY A 1 409 ? 20.370 66.445 341.641 1.00 106.45 409 GLY A O 1
ATOM 3005 N N . ILE A 1 410 ? 22.032 67.234 342.941 1.00 106.16 410 ILE A N 1
ATOM 3006 C CA . ILE A 1 410 ? 23.122 66.815 342.058 1.00 105.40 410 ILE A CA 1
ATOM 3007 C C . ILE A 1 410 ? 23.591 65.377 342.305 1.00 104.39 410 ILE A C 1
ATOM 3008 O O . ILE A 1 410 ? 23.782 64.955 343.447 1.00 104.42 410 ILE A O 1
ATOM 3013 N N . ALA A 1 411 ? 23.759 64.645 341.207 1.00 103.14 411 ALA A N 1
ATOM 3014 C CA . ALA A 1 411 ? 24.292 63.287 341.203 1.00 102.35 411 ALA A CA 1
ATOM 3015 C C . ALA A 1 411 ? 25.514 63.281 340.296 1.00 101.45 411 ALA A C 1
ATOM 3016 O O . ALA A 1 411 ? 25.520 63.962 339.270 1.00 101.45 411 ALA A O 1
ATOM 3018 N N . GLU A 1 412 ? 26.544 62.519 340.653 1.00 100.14 412 GLU A N 1
ATOM 3019 C CA . GLU A 1 412 ? 27.747 62.498 339.822 1.00 99.52 412 GLU A CA 1
ATOM 3020 C C . GLU A 1 412 ? 28.064 61.141 339.182 1.00 98.82 412 GLU A C 1
ATOM 3021 O O . GLU A 1 412 ? 28.041 60.102 339.844 1.00 98.89 412 GLU A O 1
ATOM 3027 N N . ILE A 1 413 ? 28.333 61.171 337.878 1.00 98.01 413 ILE A N 1
ATOM 3028 C CA . ILE A 1 413 ? 28.662 59.966 337.119 1.00 97.64 413 ILE A CA 1
ATOM 3029 C C . ILE A 1 413 ? 30.142 59.955 336.768 1.00 96.69 413 ILE A C 1
ATOM 3030 O O . ILE A 1 413 ? 30.603 60.716 335.918 1.00 96.25 413 ILE A O 1
ATOM 3035 N N . ILE A 1 414 ? 30.866 59.062 337.431 1.00 96.22 414 ILE A N 1
ATOM 3036 C CA . ILE A 1 414 ? 32.305 58.945 337.303 1.00 95.61 414 ILE A CA 1
ATOM 3037 C C . ILE A 1 414 ? 32.677 57.906 336.261 1.00 95.95 414 ILE A C 1
ATOM 3038 O O . ILE A 1 414 ? 32.509 56.709 336.482 1.00 96.44 414 ILE A O 1
ATOM 3043 N N . VAL A 1 415 ? 33.178 58.371 335.123 1.00 96.41 415 VAL A N 1
ATOM 3044 C CA . VAL A 1 415 ? 33.673 57.473 334.092 1.00 96.06 415 VAL A CA 1
ATOM 3045 C C . VAL A 1 415 ? 35.042 56.997 334.572 1.00 96.42 415 VAL A C 1
ATOM 3046 O O . VAL A 1 415 ? 36.014 57.759 334.587 1.00 95.63 415 VAL A O 1
ATOM 3050 N N . GLY A 1 416 ? 35.091 55.743 335.009 1.00 96.46 416 GLY A N 1
ATOM 3051 C CA . GLY A 1 416 ? 36.325 55.146 335.498 1.00 96.93 416 GLY A CA 1
ATOM 3052 C C . GLY A 1 416 ? 37.193 54.651 334.363 1.00 97.52 416 GLY A C 1
ATOM 3053 O O . GLY A 1 416 ? 38.419 54.696 334.458 1.00 98.50 416 GLY A O 1
ATOM 3054 N N . LYS A 1 417 ? 36.556 54.198 333.283 1.00 97.44 417 LYS A N 1
ATOM 3055 C CA . LYS A 1 417 ? 37.257 53.652 332.122 1.00 97.78 417 LYS A CA 1
ATOM 3056 C C . LYS A 1 417 ? 36.449 53.784 330.829 1.00 99.48 417 LYS A C 1
ATOM 3057 O O . LYS A 1 417 ? 35.258 53.478 330.803 1.00 100.73 417 LYS A O 1
ATOM 3063 N N . GLN A 1 418 ? 37.106 54.234 329.760 1.00 100.86 418 GLN A N 1
ATOM 3064 C CA . GLN A 1 418 ? 36.500 54.319 328.420 1.00 101.86 418 GLN A CA 1
ATOM 3065 C C . GLN A 1 418 ? 37.593 54.338 327.354 1.00 102.86 418 GLN A C 1
ATOM 3066 O O . GLN A 1 418 ? 38.775 54.408 327.688 1.00 103.28 418 GLN A O 1
ATOM 3072 N N . ARG A 1 419 ? 37.210 54.276 326.080 1.00 104.07 419 ARG A N 1
ATOM 3073 C CA . ARG A 1 419 ? 38.204 54.382 325.007 1.00 105.48 419 ARG A CA 1
ATOM 3074 C C . ARG A 1 419 ? 38.086 55.587 324.066 1.00 105.05 419 ARG A C 1
ATOM 3075 O O . ARG A 1 419 ? 38.947 55.785 323.210 1.00 105.42 419 ARG A O 1
ATOM 3083 N N . ASN A 1 420 ? 37.049 56.398 324.236 1.00 104.65 420 ASN A N 1
ATOM 3084 C CA . ASN A 1 420 ? 36.853 57.556 323.363 1.00 104.04 420 ASN A CA 1
ATOM 3085 C C . ASN A 1 420 ? 37.355 58.880 323.937 1.00 103.57 420 ASN A C 1
ATOM 3086 O O . ASN A 1 420 ? 37.299 59.914 323.272 1.00 102.93 420 ASN A O 1
ATOM 3091 N N . GLY A 1 421 ? 37.859 58.842 325.165 1.00 103.52 421 GLY A N 1
ATOM 3092 C CA . GLY A 1 421 ? 38.359 60.040 325.826 1.00 103.48 421 GLY A CA 1
ATOM 3093 C C . GLY A 1 421 ? 38.941 59.753 327.193 1.00 103.52 421 GLY A C 1
ATOM 3094 O O . GLY A 1 421 ? 39.231 58.602 327.518 1.00 102.92 421 GLY A O 1
ATOM 3095 N N . PRO A 1 422 ? 39.113 60.801 328.009 1.00 104.08 422 PRO A N 1
ATOM 3096 C CA . PRO A 1 422 ? 39.710 60.605 329.323 1.00 104.65 422 PRO A CA 1
ATOM 3097 C C . PRO A 1 422 ? 38.696 60.220 330.400 1.00 105.16 422 PRO A C 1
ATOM 3098 O O . PRO A 1 422 ? 37.491 60.196 330.145 1.00 105.30 422 PRO A O 1
ATOM 3102 N N . THR A 1 423 ? 39.211 59.900 331.586 1.00 105.82 423 THR A N 1
ATOM 3103 C CA . THR A 1 423 ? 38.418 59.665 332.786 1.00 106.11 423 THR A CA 1
ATOM 3104 C C . THR A 1 423 ? 37.762 61.001 333.131 1.00 106.11 423 THR A C 1
ATOM 3105 O O . THR A 1 423 ? 38.117 62.036 332.568 1.00 106.15 423 THR A O 1
ATOM 3109 N N . GLY A 1 424 ? 36.803 60.985 334.046 1.00 106.52 424 GLY A N 1
ATOM 3110 C CA . GLY A 1 424 ? 36.162 62.217 334.459 1.00 106.57 424 GLY A CA 1
ATOM 3111 C C . GLY A 1 424 ? 34.802 62.019 335.080 1.00 106.76 424 GLY A C 1
ATOM 3112 O O . GLY A 1 424 ? 34.082 61.075 334.757 1.00 106.73 424 GLY A O 1
ATOM 3113 N N . THR A 1 425 ? 34.466 62.927 335.984 1.00 107.06 425 THR A N 1
ATOM 3114 C CA . THR A 1 425 ? 33.181 62.928 336.645 1.00 107.09 425 THR A CA 1
ATOM 3115 C C . THR A 1 425 ? 32.289 63.940 335.928 1.00 106.97 425 THR A C 1
ATOM 3116 O O . THR A 1 425 ? 32.656 65.105 335.767 1.00 107.19 425 THR A O 1
ATOM 3120 N N . VAL A 1 426 ? 31.138 63.477 335.458 1.00 106.88 426 VAL A N 1
ATOM 3121 C CA . VAL A 1 426 ? 30.133 64.358 334.874 1.00 107.36 426 VAL A CA 1
ATOM 3122 C C . VAL A 1 426 ? 28.948 64.372 335.832 1.00 107.42 426 VAL A C 1
ATOM 3123 O O . VAL A 1 426 ? 28.610 63.345 336.421 1.00 107.76 426 VAL A O 1
ATOM 3127 N N . GLU A 1 427 ? 28.322 65.532 335.992 1.00 107.54 427 GLU A N 1
ATOM 3128 C CA . GLU A 1 427 ? 27.230 65.675 336.948 1.00 108.13 427 GLU A CA 1
ATOM 3129 C C . GLU A 1 427 ? 25.868 65.928 336.293 1.00 108.01 427 GLU A C 1
ATOM 3130 O O . GLU A 1 427 ? 25.768 66.624 335.279 1.00 107.73 427 GLU A O 1
ATOM 3136 N N . LEU A 1 428 ? 24.831 65.337 336.886 1.00 108.43 428 LEU A N 1
ATOM 3137 C CA . LEU A 1 428 ? 23.451 65.449 336.405 1.00 108.71 428 LEU A CA 1
ATOM 3138 C C . LEU A 1 428 ? 22.492 65.746 337.558 1.00 109.37 428 LEU A C 1
ATOM 3139 O O . LEU A 1 428 ? 22.859 65.627 338.729 1.00 109.37 428 LEU A O 1
ATOM 3144 N N . GLN A 1 429 ? 21.260 66.117 337.218 1.00 110.14 429 GLN A N 1
ATOM 3145 C CA . GLN A 1 429 ? 20.233 66.387 338.222 1.00 111.07 429 GLN A CA 1
ATOM 3146 C C . GLN A 1 429 ? 19.458 65.128 338.594 1.00 111.54 429 GLN A C 1
ATOM 3147 O O . GLN A 1 429 ? 19.070 64.340 337.725 1.00 111.68 429 GLN A O 1
ATOM 3153 N N . PHE A 1 430 ? 19.250 64.946 339.894 1.00 111.96 430 PHE A N 1
ATOM 3154 C CA . PHE A 1 430 ? 18.501 63.812 340.406 1.00 112.30 430 PHE A CA 1
ATOM 3155 C C . PHE A 1 430 ? 17.436 64.297 341.366 1.00 112.31 430 PHE A C 1
ATOM 3156 O O . PHE A 1 430 ? 17.741 64.853 342.419 1.00 112.27 430 PHE A O 1
ATOM 3164 N N . HIS A 1 431 ? 16.183 64.091 340.983 1.00 112.89 431 HIS A N 1
ATOM 3165 C CA . HIS A 1 431 ? 15.059 64.453 341.823 1.00 113.88 431 HIS A CA 1
ATOM 3166 C C . HIS A 1 431 ? 14.541 63.176 342.460 1.00 113.98 431 HIS A C 1
ATOM 3167 O O . HIS A 1 431 ? 13.925 62.344 341.788 1.00 113.93 431 HIS A O 1
ATOM 3174 N N . ALA A 1 432 ? 14.826 63.025 343.754 1.00 114.17 432 ALA A N 1
ATOM 3175 C CA . ALA A 1 432 ? 14.446 61.842 344.536 1.00 114.18 432 ALA A CA 1
ATOM 3176 C C . ALA A 1 432 ? 12.943 61.557 344.514 1.00 114.34 432 ALA A C 1
ATOM 3177 O O . ALA A 1 432 ? 12.526 60.403 344.650 1.00 113.79 432 ALA A O 1
ATOM 3179 N N . SER A 1 433 ? 12.153 62.617 344.335 1.00 115.04 433 SER A N 1
ATOM 3180 C CA . SER A 1 433 ? 10.690 62.553 344.280 1.00 115.74 433 SER A CA 1
ATOM 3181 C C . SER A 1 433 ? 10.171 61.419 343.385 1.00 116.13 433 SER A C 1
ATOM 3182 O O . SER A 1 433 ? 9.637 60.423 343.882 1.00 116.99 433 SER A O 1
ATOM 3185 N N . HIS A 1 434 ? 10.346 61.564 342.073 1.00 115.80 434 HIS A N 1
ATOM 3186 C CA . HIS A 1 434 ? 9.851 60.574 341.115 1.00 115.39 434 HIS A CA 1
ATOM 3187 C C . HIS A 1 434 ? 10.993 59.780 340.466 1.00 115.26 434 HIS A C 1
ATOM 3188 O O . HIS A 1 434 ? 10.803 59.111 339.446 1.00 115.12 434 HIS A O 1
ATOM 3195 N N . VAL A 1 435 ? 12.169 59.863 341.094 1.00 114.98 435 VAL A N 1
ATOM 3196 C CA . VAL A 1 435 ? 13.399 59.171 340.686 1.00 114.51 435 VAL A CA 1
ATOM 3197 C C . VAL A 1 435 ? 13.722 59.371 339.200 1.00 114.55 435 VAL A C 1
ATOM 3198 O O . VAL A 1 435 ? 13.487 58.481 338.380 1.00 114.81 435 VAL A O 1
ATOM 3202 N N . ARG A 1 436 ? 14.248 60.550 338.866 1.00 114.75 436 ARG A N 1
ATOM 3203 C CA . ARG A 1 436 ? 14.624 60.884 337.485 1.00 114.68 436 ARG A CA 1
ATOM 3204 C C . ARG A 1 436 ? 16.047 61.436 337.385 1.00 114.31 436 ARG A C 1
ATOM 3205 O O . ARG A 1 436 ? 16.611 61.925 338.366 1.00 114.55 436 ARG A O 1
ATOM 3213 N N . PHE A 1 437 ? 16.609 61.367 336.183 1.00 113.76 437 PHE A N 1
ATOM 3214 C CA . PHE A 1 437 ? 17.913 61.948 335.891 1.00 113.29 437 PHE A CA 1
ATOM 3215 C C . PHE A 1 437 ? 17.745 62.918 334.727 1.00 113.43 437 PHE A C 1
ATOM 3216 O O . PHE A 1 437 ? 17.206 62.550 333.681 1.00 113.53 437 PHE A O 1
ATOM 3224 N N . ASN A 1 438 ? 18.188 64.158 334.918 1.00 113.77 438 ASN A N 1
ATOM 3225 C CA . ASN A 1 438 ? 18.117 65.180 333.870 1.00 114.48 438 ASN A CA 1
ATOM 3226 C C . ASN A 1 438 ? 19.469 65.845 333.641 1.00 114.67 438 ASN A C 1
ATOM 3227 O O . ASN A 1 438 ? 20.359 65.767 334.494 1.00 114.67 438 ASN A O 1
ATOM 3232 N N . ASP A 1 439 ? 19.617 66.500 332.490 1.00 114.72 439 ASP A N 1
ATOM 3233 C CA . ASP A 1 439 ? 20.839 67.237 332.176 1.00 114.95 439 ASP A CA 1
ATOM 3234 C C . ASP A 1 439 ? 21.003 68.422 333.131 1.00 115.10 439 ASP A C 1
ATOM 3235 O O . ASP A 1 439 ? 20.022 68.927 333.686 1.00 115.30 439 ASP A O 1
ATOM 3240 N N . LEU A 1 440 ? 22.247 68.853 333.319 1.00 115.03 440 LEU A N 1
ATOM 3241 C CA . LEU A 1 440 ? 22.566 69.943 334.237 1.00 114.33 440 LEU A CA 1
ATOM 3242 C C . LEU A 1 440 ? 22.540 71.286 333.518 1.00 114.11 440 LEU A C 1
ATOM 3243 O O . LEU A 1 440 ? 21.617 72.079 333.699 1.00 114.15 440 LEU A O 1
ATOM 3248 N N . GLU B 1 2 ? 27.520 6.113 344.577 1.00 122.93 2 GLU B N 1
ATOM 3249 C CA . GLU B 1 2 ? 26.136 5.745 344.999 1.00 122.87 2 GLU B CA 1
ATOM 3250 C C . GLU B 1 2 ? 25.100 6.753 344.482 1.00 121.81 2 GLU B C 1
ATOM 3251 O O . GLU B 1 2 ? 25.390 7.946 344.348 1.00 122.23 2 GLU B O 1
ATOM 3257 N N . GLY B 1 3 ? 23.890 6.267 344.214 1.00 120.00 3 GLY B N 1
ATOM 3258 C CA . GLY B 1 3 ? 22.807 7.117 343.748 1.00 117.05 3 GLY B CA 1
ATOM 3259 C C . GLY B 1 3 ? 22.195 6.609 342.462 1.00 114.80 3 GLY B C 1
ATOM 3260 O O . GLY B 1 3 ? 21.836 5.438 342.375 1.00 115.40 3 GLY B O 1
ATOM 3261 N N . PRO B 1 4 ? 22.092 7.483 341.447 1.00 112.99 4 PRO B N 1
ATOM 3262 C CA . PRO B 1 4 ? 21.486 7.126 340.165 1.00 111.82 4 PRO B CA 1
ATOM 3263 C C . PRO B 1 4 ? 22.262 6.029 339.435 1.00 110.72 4 PRO B C 1
ATOM 3264 O O . PRO B 1 4 ? 23.422 5.766 339.764 1.00 110.20 4 PRO B O 1
ATOM 3268 N N . ILE B 1 5 ? 21.618 5.392 338.460 1.00 109.55 5 ILE B N 1
ATOM 3269 C CA . ILE B 1 5 ? 22.269 4.370 337.654 1.00 108.88 5 ILE B CA 1
ATOM 3270 C C . ILE B 1 5 ? 23.458 5.030 336.955 1.00 109.25 5 ILE B C 1
ATOM 3271 O O . ILE B 1 5 ? 23.282 6.029 336.252 1.00 109.82 5 ILE B O 1
ATOM 3276 N N . PRO B 1 6 ? 24.675 4.489 337.164 1.00 108.88 6 PRO B N 1
ATOM 3277 C CA . PRO B 1 6 ? 25.890 5.055 336.583 1.00 108.21 6 PRO B CA 1
ATOM 3278 C C . PRO B 1 6 ? 25.745 5.266 335.076 1.00 107.51 6 PRO B C 1
ATOM 3279 O O . PRO B 1 6 ? 25.163 4.418 334.404 1.00 107.82 6 PRO B O 1
ATOM 3283 N N . PRO B 1 7 ? 26.268 6.392 334.552 1.00 106.60 7 PRO B N 1
ATOM 3284 C CA . PRO B 1 7 ? 26.144 6.773 333.145 1.00 106.05 7 PRO B CA 1
ATOM 3285 C C . PRO B 1 7 ? 26.666 5.733 332.156 1.00 105.53 7 PRO B C 1
ATOM 3286 O O . PRO B 1 7 ? 27.811 5.301 332.249 1.00 105.49 7 PRO B O 1
ATOM 3290 N N . HIS B 1 8 ? 25.807 5.345 331.219 1.00 105.22 8 HIS B N 1
ATOM 3291 C CA . HIS B 1 8 ? 26.145 4.412 330.149 1.00 104.63 8 HIS B CA 1
ATOM 3292 C C . HIS B 1 8 ? 25.081 4.517 329.066 1.00 104.12 8 HIS B C 1
ATOM 3293 O O . HIS B 1 8 ? 24.009 5.075 329.301 1.00 104.25 8 HIS B O 1
ATOM 3300 N N . SER B 1 9 ? 25.376 3.979 327.887 1.00 103.54 9 SER B N 1
ATOM 3301 C CA . SER B 1 9 ? 24.410 3.956 326.797 1.00 103.13 9 SER B CA 1
ATOM 3302 C C . SER B 1 9 ? 24.343 2.564 326.188 1.00 103.25 9 SER B C 1
ATOM 3303 O O . SER B 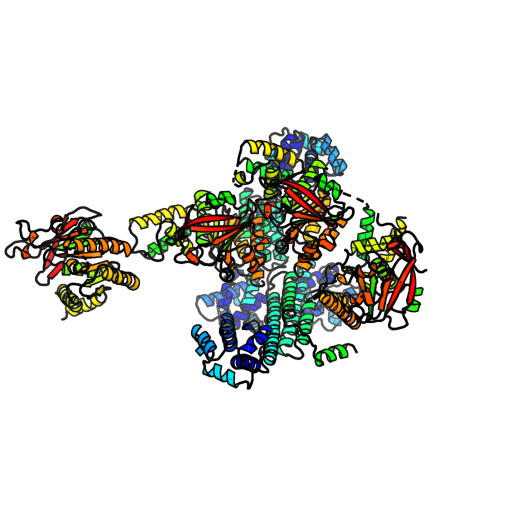1 9 ? 25.153 2.220 325.321 1.00 103.20 9 SER B O 1
ATOM 3306 N N . LEU B 1 10 ? 23.383 1.764 326.655 1.00 103.04 10 LEU B N 1
ATOM 3307 C CA . LEU B 1 10 ? 23.184 0.410 326.139 1.00 103.02 10 LEU B CA 1
ATOM 3308 C C . LEU B 1 10 ? 22.985 0.482 324.625 1.00 102.86 10 LEU B C 1
ATOM 3309 O O . LEU B 1 10 ? 23.603 -0.274 323.870 1.00 103.18 10 LEU B O 1
ATOM 3314 N N . GLU B 1 11 ? 22.136 1.420 324.205 1.00 102.45 11 GLU B N 1
ATOM 3315 C CA . GLU B 1 11 ? 21.830 1.686 322.799 1.00 101.98 11 GLU B CA 1
ATOM 3316 C C . GLU B 1 11 ? 23.096 1.934 321.966 1.00 101.10 11 GLU B C 1
ATOM 3317 O O . GLU B 1 11 ? 23.133 1.610 320.779 1.00 101.01 11 GLU B O 1
ATOM 3323 N N . ALA B 1 12 ? 24.124 2.509 322.592 1.00 100.29 12 ALA B N 1
ATOM 3324 C CA . ALA B 1 12 ? 25.398 2.783 321.919 1.00 99.46 12 ALA B CA 1
ATOM 3325 C C . ALA B 1 12 ? 26.375 1.617 322.017 1.00 99.30 12 ALA B C 1
ATOM 3326 O O . ALA B 1 12 ? 27.127 1.365 321.079 1.00 99.68 12 ALA B O 1
ATOM 3328 N N . GLU B 1 13 ? 26.369 0.918 323.152 1.00 98.82 13 GLU B N 1
ATOM 3329 C CA . GLU B 1 13 ? 27.228 -0.251 323.349 1.00 97.85 13 GLU B CA 1
ATOM 3330 C C . GLU B 1 13 ? 26.923 -1.319 322.308 1.00 97.42 13 GLU B C 1
ATOM 3331 O O . GLU B 1 13 ? 27.836 -1.896 321.716 1.00 97.50 13 GLU B O 1
ATOM 3337 N N . GLN B 1 14 ? 25.632 -1.566 322.088 1.00 96.92 14 GLN B N 1
ATOM 3338 C CA . GLN B 1 14 ? 25.172 -2.541 321.102 1.00 96.43 14 GLN B CA 1
ATOM 3339 C C . GLN B 1 14 ? 25.569 -2.106 319.696 1.00 96.35 14 GLN B C 1
ATOM 3340 O O . GLN B 1 14 ? 26.003 -2.926 318.886 1.00 96.10 14 GLN B O 1
ATOM 3346 N N . SER B 1 15 ? 25.423 -0.807 319.428 1.00 95.89 15 SER B N 1
ATOM 3347 C CA . SER B 1 15 ? 25.746 -0.229 318.125 1.00 95.12 15 SER B CA 1
ATOM 3348 C C . SER B 1 15 ? 27.213 -0.385 317.753 1.00 94.75 15 SER B C 1
ATOM 3349 O O . SER B 1 15 ? 27.544 -0.476 316.577 1.00 94.45 15 SER B O 1
ATOM 3352 N N . VAL B 1 16 ? 28.089 -0.407 318.752 1.00 95.00 16 VAL B N 1
ATOM 3353 C CA . VAL B 1 16 ? 29.509 -0.639 318.504 1.00 95.13 16 VAL B CA 1
ATOM 3354 C C . VAL B 1 16 ? 29.711 -2.122 318.205 1.00 95.68 16 VAL B C 1
ATOM 3355 O O . VAL B 1 16 ? 30.303 -2.474 317.184 1.00 95.75 16 VAL B O 1
ATOM 3359 N N . LEU B 1 17 ? 29.204 -2.980 319.089 1.00 96.03 17 LEU B N 1
ATOM 3360 C CA . LEU B 1 17 ? 29.301 -4.425 318.906 1.00 96.71 17 LEU B CA 1
ATOM 3361 C C . LEU B 1 17 ? 28.614 -4.844 317.608 1.00 97.58 17 LEU B C 1
ATOM 3362 O O . LEU B 1 17 ? 29.123 -5.697 316.878 1.00 97.86 17 LEU B O 1
ATOM 3367 N N . GLY B 1 18 ? 27.469 -4.223 317.323 1.00 98.26 18 GLY B N 1
ATOM 3368 C CA . GLY B 1 18 ? 26.713 -4.483 316.099 1.00 98.59 18 GLY B CA 1
ATOM 3369 C C . GLY B 1 18 ? 27.486 -4.092 314.855 1.00 98.98 18 GLY B C 1
ATOM 3370 O O . GLY B 1 18 ? 27.380 -4.750 313.825 1.00 99.15 18 GLY B O 1
ATOM 3371 N N . SER B 1 19 ? 28.265 -3.016 314.956 1.00 99.48 19 SER B N 1
ATOM 3372 C CA . SER B 1 19 ? 29.095 -2.546 313.850 1.00 99.86 19 SER B CA 1
ATOM 3373 C C . SER B 1 19 ? 30.238 -3.510 313.594 1.00 99.72 19 SER B C 1
ATOM 3374 O O . SER B 1 19 ? 30.493 -3.886 312.454 1.00 99.88 19 SER B O 1
ATOM 3377 N N . ILE B 1 20 ? 30.915 -3.906 314.668 1.00 100.23 20 ILE B N 1
ATOM 3378 C CA . ILE B 1 20 ? 32.022 -4.857 314.606 1.00 100.99 20 ILE B CA 1
ATOM 3379 C C . ILE B 1 20 ? 31.519 -6.183 314.037 1.00 101.83 20 ILE B C 1
ATOM 3380 O O . ILE B 1 20 ? 32.260 -6.921 313.375 1.00 102.17 20 ILE B O 1
ATOM 3385 N N . LEU B 1 21 ? 30.239 -6.452 314.272 1.00 102.58 21 LEU B N 1
ATOM 3386 C CA . LEU B 1 21 ? 29.591 -7.667 313.805 1.00 103.31 21 LEU B CA 1
ATOM 3387 C C . LEU B 1 21 ? 29.303 -7.612 312.299 1.00 103.48 21 LEU B C 1
ATOM 3388 O O . LEU B 1 21 ? 29.365 -8.636 311.618 1.00 103.52 21 LEU B O 1
ATOM 3393 N N . LEU B 1 22 ? 28.997 -6.419 311.785 1.00 103.99 22 LEU B N 1
ATOM 3394 C CA . LEU B 1 22 ? 28.743 -6.234 310.354 1.00 104.37 22 LEU B CA 1
ATOM 3395 C C . LEU B 1 22 ? 30.033 -6.191 309.539 1.00 104.78 22 LEU B C 1
ATOM 3396 O O . LEU B 1 22 ? 30.294 -7.093 308.736 1.00 105.78 22 LEU B O 1
ATOM 3401 N N . ASP B 1 23 ? 30.831 -5.145 309.743 1.00 104.81 23 ASP B N 1
ATOM 3402 C CA . ASP B 1 23 ? 32.103 -5.002 309.047 1.00 105.25 23 ASP B CA 1
ATOM 3403 C C . ASP B 1 23 ? 33.213 -4.941 310.085 1.00 105.59 23 ASP B C 1
ATOM 3404 O O . ASP B 1 23 ? 33.301 -3.981 310.846 1.00 105.84 23 ASP B O 1
ATOM 3409 N N . SER B 1 24 ? 34.058 -5.968 310.114 1.00 106.15 24 SER B N 1
ATOM 3410 C CA . SER B 1 24 ? 35.114 -6.072 311.125 1.00 106.89 24 SER B CA 1
ATOM 3411 C C . SER B 1 24 ? 36.303 -5.120 310.946 1.00 107.38 24 SER B C 1
ATOM 3412 O O . SER B 1 24 ? 37.125 -4.987 311.854 1.00 107.72 24 SER B O 1
ATOM 3415 N N . ASP B 1 25 ? 36.388 -4.453 309.795 1.00 108.04 25 ASP B N 1
ATOM 3416 C CA . ASP B 1 25 ? 37.463 -3.486 309.538 1.00 108.99 25 ASP B CA 1
ATOM 3417 C C . ASP B 1 25 ? 37.339 -2.228 310.397 1.00 109.82 25 ASP B C 1
ATOM 3418 O O . ASP B 1 25 ? 38.327 -1.524 310.628 1.00 109.84 25 ASP B O 1
ATOM 3423 N N . VAL B 1 26 ? 36.122 -1.963 310.872 1.00 110.94 26 VAL B N 1
ATOM 3424 C CA . VAL B 1 26 ? 35.840 -0.807 311.729 1.00 111.79 26 VAL B CA 1
ATOM 3425 C C . VAL B 1 26 ? 36.409 -0.986 313.142 1.00 112.49 26 VAL B C 1
ATOM 3426 O O . VAL B 1 26 ? 36.598 -0.005 313.868 1.00 112.92 26 VAL B O 1
ATOM 3430 N N . MET B 1 27 ? 36.684 -2.238 313.514 1.00 112.95 27 MET B N 1
ATOM 3431 C CA . MET B 1 27 ? 37.216 -2.579 314.834 1.00 113.41 27 MET B CA 1
ATOM 3432 C C . MET B 1 27 ? 38.610 -1.996 315.075 1.00 112.98 27 MET B C 1
ATOM 3433 O O . MET B 1 27 ? 38.961 -1.654 316.207 1.00 112.93 27 MET B O 1
ATOM 3438 N N . ASP B 1 28 ? 39.387 -1.885 314.000 1.00 112.67 28 ASP B N 1
ATOM 3439 C CA . ASP B 1 28 ? 40.731 -1.316 314.035 1.00 112.44 28 ASP B CA 1
ATOM 3440 C C . ASP B 1 28 ? 40.719 0.109 314.609 1.00 112.39 28 ASP B C 1
ATOM 3441 O O . ASP B 1 28 ? 41.617 0.493 315.362 1.00 112.79 28 ASP B O 1
ATOM 3446 N N . GLU B 1 29 ? 39.682 0.869 314.257 1.00 112.10 29 GLU B N 1
ATOM 3447 C CA . GLU B 1 29 ? 39.492 2.253 314.702 1.00 111.75 29 GLU B CA 1
ATOM 3448 C C . GLU B 1 29 ? 38.889 2.288 316.103 1.00 111.03 29 GLU B C 1
ATOM 3449 O O . GLU B 1 29 ? 39.370 3.006 316.985 1.00 111.17 29 GLU B O 1
ATOM 3455 N N . VAL B 1 30 ? 37.831 1.499 316.283 1.00 109.99 30 VAL B N 1
ATOM 3456 C CA . VAL B 1 30 ? 37.115 1.363 317.550 1.00 108.64 30 VAL B CA 1
ATOM 3457 C C . VAL B 1 30 ? 38.035 0.944 318.701 1.00 108.61 30 VAL B C 1
ATOM 3458 O O . VAL B 1 30 ? 37.825 1.349 319.845 1.00 108.44 30 VAL B O 1
ATOM 3462 N N . GLU B 1 31 ? 39.053 0.142 318.392 1.00 108.53 31 GLU B N 1
ATOM 3463 C CA . GLU B 1 31 ? 39.971 -0.361 319.411 1.00 108.48 31 GLU B CA 1
ATOM 3464 C C . GLU B 1 31 ? 40.870 0.742 319.977 1.00 107.88 31 GLU B C 1
ATOM 3465 O O . GLU B 1 31 ? 41.358 0.637 321.108 1.00 107.99 31 GLU B O 1
ATOM 3471 N N . GLY B 1 32 ? 41.066 1.802 319.194 1.00 107.12 32 GLY B N 1
ATOM 3472 C CA . GLY B 1 32 ? 41.831 2.967 319.636 1.00 106.08 32 GLY B CA 1
ATOM 3473 C C . GLY B 1 32 ? 41.067 3.746 320.691 1.00 105.43 32 GLY B C 1
ATOM 3474 O O . GLY B 1 32 ? 41.648 4.237 321.661 1.00 105.42 32 GLY B O 1
ATOM 3475 N N . LEU B 1 33 ? 39.755 3.852 320.496 1.00 104.97 33 LEU B N 1
ATOM 3476 C CA . LEU B 1 33 ? 38.869 4.531 321.441 1.00 104.36 33 LEU B CA 1
ATOM 3477 C C . LEU B 1 33 ? 38.472 3.619 322.604 1.00 104.23 33 LEU B C 1
ATOM 3478 O O . LEU B 1 33 ? 38.164 4.093 323.697 1.00 104.02 33 LEU B O 1
ATOM 3483 N N . LEU B 1 34 ? 38.482 2.310 322.365 1.00 104.49 34 LEU B N 1
ATOM 3484 C CA . LEU B 1 34 ? 38.116 1.334 323.392 1.00 104.16 34 LEU B CA 1
ATOM 3485 C C . LEU B 1 34 ? 39.165 0.216 323.525 1.00 103.88 34 LEU B C 1
ATOM 3486 O O . LEU B 1 34 ? 38.997 -0.860 322.950 1.00 103.66 34 LEU B O 1
ATOM 3491 N N . PRO B 1 35 ? 40.260 0.476 324.273 1.00 103.46 35 PRO B N 1
ATOM 3492 C CA . PRO B 1 35 ? 41.292 -0.533 324.501 1.00 103.25 35 PRO B CA 1
ATOM 3493 C C . PRO B 1 35 ? 40.772 -1.717 325.324 1.00 103.30 35 PRO B C 1
ATOM 3494 O O . PRO B 1 35 ? 40.533 -2.778 324.762 1.00 103.15 35 PRO B O 1
ATOM 3498 N N . SER B 1 36 ? 40.582 -1.539 326.630 1.00 103.29 36 SER B N 1
ATOM 3499 C CA . SER B 1 36 ? 40.098 -2.633 327.477 1.00 103.76 36 SER B CA 1
ATOM 3500 C C . SER B 1 36 ? 38.570 -2.717 327.466 1.00 103.65 36 SER B C 1
ATOM 3501 O O . SER B 1 36 ? 37.897 -1.686 327.408 1.00 103.71 36 SER B O 1
ATOM 3504 N N . PRO B 1 37 ? 38.017 -3.947 327.531 1.00 103.66 37 PRO B N 1
ATOM 3505 C CA . PRO B 1 37 ? 36.563 -4.162 327.531 1.00 103.60 37 PRO B CA 1
ATOM 3506 C C . PRO B 1 37 ? 35.846 -3.598 328.765 1.00 103.67 37 PRO B C 1
ATOM 3507 O O . PRO B 1 37 ? 34.618 -3.657 328.848 1.00 103.32 37 PRO B O 1
ATOM 3511 N N . GLU B 1 38 ? 36.612 -3.052 329.704 1.00 103.93 38 GLU B N 1
ATOM 3512 C CA . GLU B 1 38 ? 36.058 -2.496 330.934 1.00 104.88 38 GLU B CA 1
ATOM 3513 C C . GLU B 1 38 ? 35.121 -1.320 330.669 1.00 104.67 38 GLU B C 1
ATOM 3514 O O . GLU B 1 38 ? 34.226 -1.040 331.469 1.00 105.26 38 GLU B O 1
ATOM 3520 N N . ALA B 1 39 ? 35.327 -0.646 329.539 1.00 103.92 39 ALA B N 1
ATOM 3521 C CA . ALA B 1 39 ? 34.498 0.489 329.145 1.00 102.79 39 ALA B CA 1
ATOM 3522 C C . ALA B 1 39 ? 33.027 0.109 329.002 1.00 102.24 39 ALA B C 1
ATOM 3523 O O . ALA B 1 39 ? 32.147 0.948 329.197 1.00 102.63 39 ALA B O 1
ATOM 3525 N N . PHE B 1 40 ? 32.770 -1.153 328.667 1.00 101.66 40 PHE B N 1
ATOM 3526 C CA . PHE B 1 40 ? 31.407 -1.657 328.543 1.00 101.40 40 PHE B CA 1
ATOM 3527 C C . PHE B 1 40 ? 30.790 -1.852 329.916 1.00 101.65 40 PHE B C 1
ATOM 3528 O O . PHE B 1 40 ? 31.389 -2.474 330.796 1.00 101.71 40 PHE B O 1
ATOM 3536 N N . TYR B 1 41 ? 29.591 -1.302 330.085 1.00 101.94 41 TYR B N 1
ATOM 3537 C CA . TYR B 1 41 ? 28.871 -1.372 331.350 1.00 102.25 41 TYR B CA 1
ATOM 3538 C C . TYR B 1 41 ? 28.133 -2.694 331.507 1.00 102.34 41 TYR B C 1
ATOM 3539 O O . TYR B 1 41 ? 28.250 -3.347 332.542 1.00 102.16 41 TYR B O 1
ATOM 3548 N N . ALA B 1 42 ? 27.372 -3.077 330.486 1.00 103.22 42 ALA B N 1
ATOM 3549 C CA . ALA B 1 42 ? 26.641 -4.341 330.502 1.00 104.59 42 ALA B CA 1
ATOM 3550 C C . ALA B 1 42 ? 27.633 -5.499 330.585 1.00 105.09 42 ALA B C 1
ATOM 3551 O O . ALA B 1 42 ? 28.608 -5.545 329.830 1.00 105.22 42 ALA B O 1
ATOM 3553 N N . GLU B 1 43 ? 27.388 -6.413 331.521 1.00 105.66 43 GLU B N 1
ATOM 3554 C CA . GLU B 1 43 ? 28.307 -7.519 331.777 1.00 106.79 43 GLU B CA 1
ATOM 3555 C C . GLU B 1 43 ? 28.520 -8.423 330.561 1.00 106.86 43 GLU B C 1
ATOM 3556 O O . GLU B 1 43 ? 29.655 -8.802 330.261 1.00 106.81 43 GLU B O 1
ATOM 3562 N N . ALA B 1 44 ? 27.433 -8.752 329.865 1.00 107.01 44 ALA B N 1
ATOM 3563 C CA . ALA B 1 44 ? 27.492 -9.579 328.661 1.00 106.87 44 ALA B CA 1
ATOM 3564 C C . ALA B 1 44 ? 28.363 -8.923 327.588 1.00 106.95 44 ALA B C 1
ATOM 3565 O O . ALA B 1 44 ? 29.229 -9.570 326.999 1.00 106.79 44 ALA B O 1
ATOM 3567 N N . HIS B 1 45 ? 28.133 -7.631 327.359 1.00 107.44 45 HIS B N 1
ATOM 3568 C CA . HIS B 1 45 ? 28.895 -6.834 326.394 1.00 107.76 45 HIS B CA 1
ATOM 3569 C C . HIS B 1 45 ? 30.394 -6.906 326.691 1.00 107.79 45 HIS B C 1
ATOM 3570 O O . HIS B 1 45 ? 31.213 -7.097 325.785 1.00 107.78 45 HIS B O 1
ATOM 3577 N N . ARG B 1 46 ? 30.735 -6.757 327.971 1.00 107.57 46 ARG B N 1
ATOM 3578 C CA . ARG B 1 46 ? 32.116 -6.823 328.434 1.00 107.33 46 ARG B CA 1
ATOM 3579 C C . ARG B 1 46 ? 32.743 -8.154 328.005 1.00 106.03 46 ARG B C 1
ATOM 3580 O O . ARG B 1 46 ? 33.838 -8.172 327.440 1.00 105.81 46 ARG B O 1
ATOM 3588 N N . LYS B 1 47 ? 32.035 -9.256 328.259 1.00 104.79 47 LYS B N 1
ATOM 3589 C CA . LYS B 1 47 ? 32.473 -10.580 327.821 1.00 103.49 47 LYS B CA 1
ATOM 3590 C C . LYS B 1 47 ? 32.635 -10.643 326.301 1.00 103.03 47 LYS B C 1
ATOM 3591 O O . LYS B 1 47 ? 33.662 -11.110 325.800 1.00 102.92 47 LYS B O 1
ATOM 3597 N N . ILE B 1 48 ? 31.620 -10.166 325.578 1.00 102.10 48 ILE B N 1
ATOM 3598 C CA . ILE B 1 48 ? 31.620 -10.197 324.114 1.00 101.13 48 ILE B CA 1
ATOM 3599 C C . ILE B 1 48 ? 32.832 -9.474 323.539 1.00 100.64 48 ILE B C 1
ATOM 3600 O O . ILE B 1 48 ? 33.618 -10.066 322.805 1.00 100.16 48 ILE B O 1
ATOM 3605 N N . TYR B 1 49 ? 32.990 -8.202 323.900 1.00 100.69 49 TYR B N 1
ATOM 3606 C CA . TYR B 1 49 ? 34.098 -7.391 323.400 1.00 100.36 49 TYR B CA 1
ATOM 3607 C C . TYR B 1 49 ? 35.465 -7.992 323.734 1.00 100.35 49 TYR B C 1
ATOM 3608 O O . TYR B 1 49 ? 36.380 -7.953 322.911 1.00 100.09 49 TYR B O 1
ATOM 3617 N N . ALA B 1 50 ? 35.590 -8.544 324.939 1.00 100.43 50 ALA B N 1
ATOM 3618 C CA . ALA B 1 50 ? 36.821 -9.193 325.367 1.00 100.66 50 ALA B CA 1
ATOM 3619 C C . ALA B 1 50 ? 37.128 -10.393 324.477 1.00 101.02 50 ALA B C 1
ATOM 3620 O O . ALA B 1 50 ? 38.294 -10.711 324.236 1.00 101.36 50 ALA B O 1
ATOM 3622 N N . ALA B 1 51 ? 36.078 -11.045 323.983 1.00 101.15 51 ALA B N 1
ATOM 3623 C CA . ALA B 1 51 ? 36.233 -12.210 323.114 1.00 101.73 51 ALA B CA 1
ATOM 3624 C C . ALA B 1 51 ? 36.604 -11.829 321.680 1.00 101.71 51 ALA B C 1
ATOM 3625 O O . ALA B 1 51 ? 37.476 -12.459 321.079 1.00 101.53 51 ALA B O 1
ATOM 3627 N N . MET B 1 52 ? 35.945 -10.801 321.145 1.00 101.89 52 MET B N 1
ATOM 3628 C CA . MET B 1 52 ? 36.221 -10.315 319.791 1.00 101.78 52 MET B CA 1
ATOM 3629 C C . MET B 1 52 ? 37.631 -9.749 319.722 1.00 102.77 52 MET B C 1
ATOM 3630 O O . MET B 1 52 ? 38.340 -9.925 318.731 1.00 102.46 52 MET B O 1
ATOM 3635 N N . GLN B 1 53 ? 38.020 -9.064 320.793 1.00 103.87 53 GLN B N 1
ATOM 3636 C CA . GLN B 1 53 ? 39.324 -8.426 320.888 1.00 104.97 53 GLN B CA 1
ATOM 3637 C C . GLN B 1 53 ? 40.459 -9.441 320.887 1.00 105.79 53 GLN B C 1
ATOM 3638 O O . GLN B 1 53 ? 41.469 -9.247 320.211 1.00 106.14 53 GLN B O 1
ATOM 3644 N N . ALA B 1 54 ? 40.283 -10.519 321.645 1.00 106.60 54 ALA B N 1
ATOM 3645 C CA . ALA B 1 54 ? 41.262 -11.594 321.696 1.00 107.26 54 ALA B CA 1
ATOM 3646 C C . ALA B 1 54 ? 41.228 -12.409 320.406 1.00 107.85 54 ALA B C 1
ATOM 3647 O O . ALA B 1 54 ? 42.245 -12.976 319.997 1.00 107.99 54 ALA B O 1
ATOM 3649 N N . LEU B 1 55 ? 40.057 -12.445 319.768 1.00 108.51 55 LEU B N 1
ATOM 3650 C CA . LEU B 1 55 ? 39.833 -13.219 318.542 1.00 109.11 55 LEU B CA 1
ATOM 3651 C C . LEU B 1 55 ? 40.646 -12.693 317.356 1.00 109.62 55 LEU B C 1
ATOM 3652 O O . LEU B 1 55 ? 41.253 -13.473 316.623 1.00 109.73 55 LEU B O 1
ATOM 3657 N N . ARG B 1 56 ? 40.653 -11.376 317.170 1.00 110.59 56 ARG B N 1
ATOM 3658 C CA . ARG B 1 56 ? 41.442 -10.760 316.099 1.00 111.32 56 ARG B CA 1
ATOM 3659 C C . ARG B 1 56 ? 42.898 -10.534 316.528 1.00 111.28 56 ARG B C 1
ATOM 3660 O O . ARG B 1 56 ? 43.775 -10.329 315.684 1.00 111.46 56 ARG B O 1
ATOM 3668 N N . SER B 1 57 ? 43.138 -10.595 317.839 1.00 111.14 57 SER B N 1
ATOM 3669 C CA . SER B 1 57 ? 44.476 -10.440 318.412 1.00 111.09 57 SER B CA 1
ATOM 3670 C C . SER B 1 57 ? 45.374 -11.612 318.024 1.00 111.16 57 SER B C 1
ATOM 3671 O O . SER B 1 57 ? 46.531 -11.413 317.642 1.00 111.05 57 SER B O 1
ATOM 3674 N N . GLN B 1 58 ? 44.837 -12.828 318.124 1.00 111.34 58 GLN B N 1
ATOM 3675 C CA . GLN B 1 58 ? 45.569 -14.031 317.712 1.00 111.53 58 GLN B CA 1
ATOM 3676 C C . GLN B 1 58 ? 45.689 -14.120 316.186 1.00 111.75 58 GLN B C 1
ATOM 3677 O O . GLN B 1 58 ? 46.553 -14.834 315.669 1.00 112.00 58 GLN B O 1
ATOM 3683 N N . GLY B 1 59 ? 44.821 -13.399 315.475 1.00 111.94 59 GLY B N 1
ATOM 3684 C CA . GLY B 1 59 ? 44.943 -13.263 314.024 1.00 112.18 59 GLY B CA 1
ATOM 3685 C C . GLY B 1 59 ? 43.836 -13.742 313.103 1.00 112.40 59 GLY B C 1
ATOM 3686 O O . GLY B 1 59 ? 44.075 -13.924 311.907 1.00 112.32 59 GLY B O 1
ATOM 3687 N N . ARG B 1 60 ? 42.631 -13.943 313.629 1.00 112.73 60 ARG B N 1
ATOM 3688 C CA . ARG B 1 60 ? 41.506 -14.364 312.783 1.00 113.26 60 ARG B CA 1
ATOM 3689 C C . ARG B 1 60 ? 40.343 -13.357 312.782 1.00 113.49 60 ARG B C 1
ATOM 3690 O O . ARG B 1 60 ? 40.195 -12.583 313.733 1.00 113.58 60 ARG B O 1
ATOM 3698 N N . PRO B 1 61 ? 39.527 -13.354 311.704 1.00 113.65 61 PRO B N 1
ATOM 3699 C CA . PRO B 1 61 ? 38.445 -12.369 311.567 1.00 113.66 61 PRO B CA 1
ATOM 3700 C C . PRO B 1 61 ? 37.292 -12.570 312.551 1.00 113.54 61 PRO B C 1
ATOM 3701 O O . PRO B 1 61 ? 36.907 -13.707 312.834 1.00 113.75 61 PRO B O 1
ATOM 3705 N N . VAL B 1 62 ? 36.752 -11.464 313.060 1.00 113.40 62 VAL B N 1
ATOM 3706 C CA . VAL B 1 62 ? 35.622 -11.505 313.995 1.00 113.19 62 VAL B CA 1
ATOM 3707 C C . VAL B 1 62 ? 34.264 -11.576 313.279 1.00 112.84 62 VAL B C 1
ATOM 3708 O O . VAL B 1 62 ? 33.693 -10.555 312.876 1.00 112.71 62 VAL B O 1
ATOM 3712 N N . ASP B 1 63 ? 33.769 -12.802 313.120 1.00 112.34 63 ASP B N 1
ATOM 3713 C CA . ASP B 1 63 ? 32.483 -13.067 312.476 1.00 111.68 63 ASP B CA 1
ATOM 3714 C C . ASP B 1 63 ? 31.434 -13.477 313.500 1.00 111.19 63 ASP B C 1
ATOM 3715 O O . ASP B 1 63 ? 31.759 -13.766 314.651 1.00 111.12 63 ASP B O 1
ATOM 3720 N N . LEU B 1 64 ? 30.177 -13.505 313.065 1.00 110.66 64 LEU B N 1
ATOM 3721 C CA . LEU B 1 64 ? 29.060 -13.931 313.902 1.00 110.08 64 LEU B CA 1
ATOM 3722 C C . LEU B 1 64 ? 29.247 -15.385 314.366 1.00 109.74 64 LEU B C 1
ATOM 3723 O O . LEU B 1 64 ? 28.865 -15.740 315.486 1.00 109.55 64 LEU B O 1
ATOM 3728 N N . VAL B 1 65 ? 29.844 -16.209 313.503 1.00 109.15 65 VAL B N 1
ATOM 3729 C CA . VAL B 1 65 ? 30.111 -17.622 313.806 1.00 108.44 65 VAL B CA 1
ATOM 3730 C C . VAL B 1 65 ? 31.395 -17.795 314.630 1.00 108.36 65 VAL B C 1
ATOM 3731 O O . VAL B 1 65 ? 31.389 -18.500 315.643 1.00 108.31 65 VAL B O 1
ATOM 3735 N N . THR B 1 66 ? 32.481 -17.147 314.198 1.00 108.11 66 THR B N 1
ATOM 3736 C CA . THR B 1 66 ? 33.780 -17.241 314.882 1.00 107.75 66 THR B CA 1
ATOM 3737 C C . THR B 1 66 ? 33.659 -16.740 316.316 1.00 107.42 66 THR B C 1
ATOM 3738 O O . THR B 1 66 ? 34.282 -17.286 317.228 1.00 107.29 66 THR B O 1
ATOM 3742 N N . LEU B 1 67 ? 32.852 -15.696 316.498 1.00 107.40 67 LEU B N 1
ATOM 3743 C CA . LEU B 1 67 ? 32.553 -15.153 317.817 1.00 107.39 67 LEU B CA 1
ATOM 3744 C C . LEU B 1 67 ? 31.941 -16.248 318.690 1.00 107.67 67 LEU B C 1
ATOM 3745 O O . LEU B 1 67 ? 32.535 -16.656 319.687 1.00 108.21 67 LEU B O 1
ATOM 3750 N N . SER B 1 68 ? 30.772 -16.735 318.280 1.00 107.40 68 SER B N 1
ATOM 3751 C CA . SER B 1 68 ? 30.018 -17.749 319.017 1.00 106.89 68 SER B CA 1
ATOM 3752 C C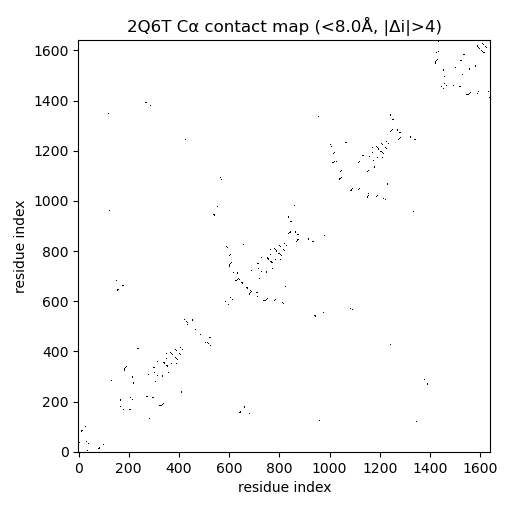 . SER B 1 68 ? 30.784 -19.041 319.308 1.00 106.71 68 SER B C 1
ATOM 3753 O O . SER B 1 68 ? 30.529 -19.693 320.320 1.00 106.80 68 SER B O 1
ATOM 3756 N N . GLU B 1 69 ? 31.713 -19.408 318.427 1.00 106.54 69 GLU B N 1
ATOM 3757 C CA . GLU B 1 69 ? 32.513 -20.619 318.605 1.00 106.29 69 GLU B CA 1
ATOM 3758 C C . GLU B 1 69 ? 33.523 -20.353 319.724 1.00 106.16 69 GLU B C 1
ATOM 3759 O O . GLU B 1 69 ? 33.728 -21.190 320.605 1.00 106.01 69 GLU B O 1
ATOM 3765 N N . GLU B 1 70 ? 34.119 -19.163 319.696 1.00 106.10 70 GLU B N 1
ATOM 3766 C CA . GLU B 1 70 ? 35.115 -18.759 320.682 1.00 106.49 70 GLU B CA 1
ATOM 3767 C C . GLU B 1 70 ? 34.449 -18.286 321.982 1.00 106.51 70 GLU B C 1
ATOM 3768 O O . GLU B 1 70 ? 35.077 -18.279 323.042 1.00 106.62 70 GLU B O 1
ATOM 3774 N N . LEU B 1 71 ? 33.177 -17.899 321.894 1.00 106.60 71 LEU B N 1
ATOM 3775 C CA . LEU B 1 71 ? 32.404 -17.453 323.055 1.00 106.43 71 LEU B CA 1
ATOM 3776 C C . LEU B 1 71 ? 31.977 -18.684 323.859 1.00 106.27 71 LEU B C 1
ATOM 3777 O O . LEU B 1 71 ? 32.002 -18.673 325.090 1.00 106.16 71 LEU B O 1
ATOM 3782 N N . SER B 1 72 ? 31.587 -19.739 323.142 1.00 106.37 72 SER B N 1
ATOM 3783 C CA . SER B 1 72 ? 31.212 -21.020 323.738 1.00 106.16 72 SER B CA 1
ATOM 3784 C C . SER B 1 72 ? 32.438 -21.647 324.381 1.00 106.26 72 SER B C 1
ATOM 3785 O O . SER B 1 72 ? 32.341 -22.304 325.414 1.00 106.29 72 SER B O 1
ATOM 3788 N N . ARG B 1 73 ? 33.589 -21.415 323.751 1.00 106.57 73 ARG B N 1
ATOM 3789 C CA . ARG B 1 73 ? 34.896 -21.887 324.203 1.00 107.09 73 ARG B CA 1
ATOM 3790 C C . ARG B 1 73 ? 35.232 -21.437 325.634 1.00 106.96 73 ARG B C 1
ATOM 3791 O O . ARG B 1 73 ? 35.896 -22.159 326.376 1.00 107.29 73 ARG B O 1
ATOM 3799 N N . ARG B 1 74 ? 34.770 -20.248 326.013 1.00 106.88 74 ARG B N 1
ATOM 3800 C CA . ARG B 1 74 ? 34.971 -19.731 327.369 1.00 106.90 74 ARG B CA 1
ATOM 3801 C C . ARG B 1 74 ? 33.845 -20.179 328.309 1.00 107.14 74 ARG B C 1
ATOM 3802 O O . ARG B 1 74 ? 33.831 -19.813 329.488 1.00 106.93 74 ARG B O 1
ATOM 3810 N N . GLY B 1 75 ? 32.912 -20.976 327.779 1.00 107.42 75 GLY B N 1
ATOM 3811 C CA . GLY B 1 75 ? 31.732 -21.432 328.523 1.00 107.58 75 GLY B CA 1
ATOM 3812 C C . GLY B 1 75 ? 30.847 -20.257 328.905 1.00 107.83 75 GLY B C 1
ATOM 3813 O O . GLY B 1 75 ? 30.292 -20.219 330.006 1.00 107.94 75 GLY B O 1
ATOM 3814 N N . GLN B 1 76 ? 30.721 -19.302 327.984 1.00 107.79 76 GLN B N 1
ATOM 3815 C CA . GLN B 1 76 ? 29.996 -18.054 328.227 1.00 107.32 76 GLN B CA 1
ATOM 3816 C C . GLN B 1 76 ? 28.931 -17.713 327.176 1.00 107.71 76 GLN B C 1
ATOM 3817 O O . GLN B 1 76 ? 28.292 -16.663 327.277 1.00 107.50 76 GLN B O 1
ATOM 3823 N N . LEU B 1 77 ? 28.735 -18.581 326.180 1.00 107.89 77 LEU B N 1
ATOM 3824 C CA . LEU B 1 77 ? 27.804 -18.288 325.080 1.00 107.98 77 LEU B CA 1
ATOM 3825 C C . LEU B 1 77 ? 26.367 -18.135 325.573 1.00 108.35 77 LEU B C 1
ATOM 3826 O O . LEU B 1 77 ? 25.774 -17.058 325.445 1.00 108.15 77 LEU B O 1
ATOM 3831 N N . GLU B 1 78 ? 25.821 -19.215 326.134 1.00 108.83 78 GLU B N 1
ATOM 3832 C CA . GLU B 1 78 ? 24.462 -19.221 326.682 1.00 109.32 78 GLU B CA 1
ATOM 3833 C C . GLU B 1 78 ? 24.355 -18.301 327.898 1.00 109.63 78 GLU B C 1
ATOM 3834 O O . GLU B 1 78 ? 23.274 -17.805 328.225 1.00 109.79 78 GLU B O 1
ATOM 3840 N N . GLU B 1 79 ? 25.495 -18.081 328.549 1.00 109.93 79 GLU B N 1
ATOM 3841 C CA . GLU B 1 79 ? 25.610 -17.203 329.709 1.00 110.05 79 GLU B CA 1
ATOM 3842 C C . GLU B 1 79 ? 25.519 -15.726 329.279 1.00 109.93 79 GLU B C 1
ATOM 3843 O O . GLU B 1 79 ? 25.033 -14.886 330.037 1.00 109.79 79 GLU B O 1
ATOM 3849 N N . VAL B 1 80 ? 25.970 -15.428 328.057 1.00 110.02 80 VAL B N 1
ATOM 3850 C CA . VAL B 1 80 ? 25.891 -14.074 327.477 1.00 109.97 80 VAL B CA 1
ATOM 3851 C C . VAL B 1 80 ? 24.481 -13.748 326.969 1.00 109.87 80 VAL B C 1
ATOM 3852 O O . VAL B 1 80 ? 24.057 -12.586 326.978 1.00 109.77 80 VAL B O 1
ATOM 3856 N N . GLY B 1 81 ? 23.765 -14.783 326.536 1.00 109.53 81 GLY B N 1
ATOM 3857 C CA . GLY B 1 81 ? 22.407 -14.636 326.021 1.00 109.04 81 GLY B CA 1
ATOM 3858 C C . GLY B 1 81 ? 22.212 -15.359 324.704 1.00 108.78 81 GLY B C 1
ATOM 3859 O O . GLY B 1 81 ? 21.291 -15.043 323.949 1.00 108.53 81 GLY B O 1
ATOM 3860 N N . GLY B 1 82 ? 23.090 -16.325 324.433 1.00 108.73 82 GLY B N 1
ATOM 3861 C CA . GLY B 1 82 ? 23.038 -17.134 323.214 1.00 108.87 82 GLY B CA 1
ATOM 3862 C C . GLY B 1 82 ? 23.366 -16.358 321.953 1.00 108.88 82 GLY B C 1
ATOM 3863 O O . GLY B 1 82 ? 23.621 -15.153 322.003 1.00 109.21 82 GLY B O 1
ATOM 3864 N N . THR B 1 83 ? 23.365 -17.055 320.819 1.00 108.80 83 THR B N 1
ATOM 3865 C CA . THR B 1 83 ? 23.608 -16.418 319.523 1.00 109.02 83 THR B CA 1
ATOM 3866 C C . THR B 1 83 ? 22.376 -15.645 319.054 1.00 109.19 83 THR B C 1
ATOM 3867 O O . THR B 1 83 ? 22.460 -14.828 318.131 1.00 109.26 83 THR B O 1
ATOM 3871 N N . ALA B 1 84 ? 21.239 -15.916 319.699 1.00 109.34 84 ALA B N 1
ATOM 3872 C CA . ALA B 1 84 ? 19.981 -15.223 319.429 1.00 109.36 84 ALA B CA 1
ATOM 3873 C C . ALA B 1 84 ? 20.122 -13.742 319.761 1.00 109.48 84 ALA B C 1
ATOM 3874 O O . ALA B 1 84 ? 19.462 -12.894 319.156 1.00 109.81 84 ALA B O 1
ATOM 3876 N N . TYR B 1 85 ? 20.992 -13.443 320.725 1.00 109.33 85 TYR B N 1
ATOM 3877 C CA . TYR B 1 85 ? 21.277 -12.067 321.109 1.00 109.35 85 TYR B CA 1
ATOM 3878 C C . TYR B 1 85 ? 22.377 -11.449 320.234 1.00 109.74 85 TYR B C 1
ATOM 3879 O O . TYR B 1 85 ? 22.447 -10.225 320.097 1.00 110.10 85 TYR B O 1
ATOM 3888 N N . LEU B 1 86 ? 23.229 -12.290 319.646 1.00 109.86 86 LEU B N 1
ATOM 3889 C CA . LEU B 1 86 ? 24.265 -11.811 318.727 1.00 109.96 86 LEU B CA 1
ATOM 3890 C C . LEU B 1 86 ? 23.611 -11.379 317.417 1.00 110.53 86 LEU B C 1
ATOM 3891 O O . LEU B 1 86 ? 23.944 -10.331 316.869 1.00 110.37 86 LEU B O 1
ATOM 3896 N N . LEU B 1 87 ? 22.670 -12.191 316.935 1.00 111.65 87 LEU B N 1
ATOM 3897 C CA . LEU B 1 87 ? 21.888 -11.887 315.732 1.00 112.69 87 LEU B CA 1
ATOM 3898 C C . LEU B 1 87 ? 21.050 -10.625 315.905 1.00 113.20 87 LEU B C 1
ATOM 3899 O O . LEU B 1 87 ? 20.887 -9.845 314.965 1.00 113.47 87 LEU B O 1
ATOM 3904 N N . GLN B 1 88 ? 20.523 -10.440 317.114 1.00 113.72 88 GLN B N 1
ATOM 3905 C CA . GLN B 1 88 ? 19.706 -9.284 317.460 1.00 114.45 88 GLN B CA 1
ATOM 3906 C C . GLN B 1 88 ? 20.551 -8.005 317.356 1.00 114.56 88 GLN B C 1
ATOM 3907 O O . GLN B 1 88 ? 20.030 -6.936 317.032 1.00 114.76 88 GLN B O 1
ATOM 3913 N N . LEU B 1 89 ? 21.856 -8.137 317.606 1.00 114.73 89 LEU B N 1
ATOM 3914 C CA . LEU B 1 89 ? 22.817 -7.035 317.463 1.00 114.70 89 LEU B CA 1
ATOM 3915 C C . LEU B 1 89 ? 23.235 -6.808 316.014 1.00 114.92 89 LEU B C 1
ATOM 3916 O O . LEU B 1 89 ? 23.466 -5.673 315.602 1.00 115.25 89 LEU B O 1
ATOM 3921 N N . SER B 1 90 ? 23.342 -7.890 315.250 1.00 115.38 90 SER B N 1
ATOM 3922 C CA . SER B 1 90 ? 23.686 -7.806 313.835 1.00 116.21 90 SER B CA 1
ATOM 3923 C C . SER B 1 90 ? 22.711 -6.893 313.091 1.00 116.92 90 SER B C 1
ATOM 3924 O O . SER B 1 90 ? 23.119 -6.092 312.247 1.00 117.12 90 SER B O 1
ATOM 3927 N N . GLU B 1 91 ? 21.427 -7.008 313.431 1.00 117.66 91 GLU B N 1
ATOM 3928 C CA . GLU B 1 91 ? 20.366 -6.232 312.789 1.00 118.27 91 GLU B CA 1
ATOM 3929 C C . GLU B 1 91 ? 19.925 -5.010 313.597 1.00 118.05 91 GLU B C 1
ATOM 3930 O O . GLU B 1 91 ? 19.023 -4.279 313.182 1.00 118.16 91 GLU B O 1
ATOM 3936 N N . ALA B 1 92 ? 20.559 -4.791 314.746 1.00 118.19 92 ALA B N 1
ATOM 3937 C CA . ALA B 1 92 ? 20.277 -3.612 315.565 1.00 118.74 92 ALA B CA 1
ATOM 3938 C C . ALA B 1 92 ? 20.738 -2.342 314.848 1.00 118.89 92 ALA B C 1
ATOM 3939 O O . ALA B 1 92 ? 20.158 -1.266 315.037 1.00 119.48 92 ALA B O 1
ATOM 3941 N N . THR B 1 93 ? 21.786 -2.484 314.031 1.00 118.52 93 THR B N 1
ATOM 3942 C CA . THR B 1 93 ? 22.353 -1.371 313.268 1.00 117.79 93 THR B CA 1
ATOM 3943 C C . THR B 1 93 ? 22.120 -1.521 311.767 1.00 116.90 93 THR B C 1
ATOM 3944 O O . THR B 1 93 ? 22.252 -2.622 311.228 1.00 117.03 93 THR B O 1
ATOM 3948 N N . PRO B 1 94 ? 21.758 -0.413 311.092 1.00 116.15 94 PRO B N 1
ATOM 3949 C CA . PRO B 1 94 ? 21.526 -0.441 309.651 1.00 115.39 94 PRO B CA 1
ATOM 3950 C C . PRO B 1 94 ? 22.796 -0.427 308.785 1.00 114.73 94 PRO B C 1
ATOM 3951 O O . PRO B 1 94 ? 22.875 -1.194 307.821 1.00 114.76 94 PRO B O 1
ATOM 3955 N N . THR B 1 95 ? 23.776 0.417 309.119 1.00 113.69 95 THR B N 1
ATOM 3956 C CA . THR B 1 95 ? 24.960 0.584 308.255 1.00 112.85 95 THR B CA 1
ATOM 3957 C C . THR B 1 95 ? 26.327 0.215 308.840 1.00 111.87 95 THR B C 1
ATOM 3958 O O . THR B 1 95 ? 27.195 -0.262 308.105 1.00 112.30 95 THR B O 1
ATOM 3962 N N . ALA B 1 96 ? 26.517 0.447 310.138 1.00 110.26 96 ALA B N 1
ATOM 3963 C CA . ALA B 1 96 ? 27.816 0.254 310.806 1.00 109.02 96 ALA B CA 1
ATOM 3964 C C . ALA B 1 96 ? 28.788 1.397 310.487 1.00 108.22 96 ALA B C 1
ATOM 3965 O O . ALA B 1 96 ? 29.951 1.379 310.905 1.00 108.09 96 ALA B O 1
ATOM 3967 N N . ALA B 1 97 ? 28.285 2.397 309.766 1.00 107.13 97 ALA B N 1
ATOM 3968 C CA . ALA B 1 97 ? 29.068 3.556 309.341 1.00 105.98 97 ALA B CA 1
ATOM 3969 C C . ALA B 1 97 ? 29.441 4.524 310.473 1.00 105.26 97 ALA B C 1
ATOM 3970 O O . ALA B 1 97 ? 30.323 5.367 310.299 1.00 105.02 97 ALA B O 1
ATOM 3972 N N . TYR B 1 98 ? 28.781 4.405 311.624 1.00 104.47 98 TYR B N 1
ATOM 3973 C CA . TYR B 1 98 ? 29.046 5.312 312.746 1.00 103.78 98 TYR B CA 1
ATOM 3974 C C . TYR B 1 98 ? 29.801 4.664 313.907 1.00 103.92 98 TYR B C 1
ATOM 3975 O O . TYR B 1 98 ? 29.734 5.138 315.041 1.00 104.28 98 TYR B O 1
ATOM 3984 N N . ALA B 1 99 ? 30.530 3.590 313.617 1.00 104.04 99 ALA B N 1
ATOM 3985 C CA . ALA B 1 99 ? 31.311 2.884 314.634 1.00 103.69 99 ALA B CA 1
ATOM 3986 C C . ALA B 1 99 ? 32.211 3.835 315.424 1.00 103.31 99 ALA B C 1
ATOM 3987 O O . ALA B 1 99 ? 32.353 3.695 316.634 1.00 103.01 99 ALA B O 1
ATOM 3989 N N . GLU B 1 100 ? 32.802 4.804 314.726 1.00 103.26 100 GLU B N 1
ATOM 3990 C CA . GLU B 1 100 ? 33.668 5.815 315.330 1.00 103.53 100 GLU B CA 1
ATOM 3991 C C . GLU B 1 100 ? 32.873 6.663 316.323 1.00 102.65 100 GLU B C 1
ATOM 3992 O O . GLU B 1 100 ? 33.333 6.938 317.435 1.00 102.47 100 GLU B O 1
ATOM 3998 N N . HIS B 1 101 ? 31.678 7.067 315.897 1.00 101.40 101 HIS B N 1
ATOM 3999 C CA . HIS B 1 101 ? 30.779 7.889 316.697 1.00 100.08 101 HIS B CA 1
ATOM 4000 C C . HIS B 1 101 ? 30.328 7.180 317.971 1.00 99.45 101 HIS B C 1
ATOM 4001 O O . HIS B 1 101 ? 30.519 7.704 319.068 1.00 99.84 101 HIS B O 1
ATOM 4008 N N . TYR B 1 102 ? 29.750 5.988 317.826 1.00 98.47 102 TYR B N 1
ATOM 4009 C CA . TYR B 1 102 ? 29.267 5.216 318.974 1.00 97.59 102 TYR B CA 1
ATOM 4010 C C . TYR B 1 102 ? 30.381 4.784 319.930 1.00 97.38 102 TYR B C 1
ATOM 4011 O O . TYR B 1 102 ? 30.147 4.641 321.128 1.00 97.04 102 TYR B O 1
ATOM 4020 N N . ALA B 1 103 ? 31.585 4.577 319.401 1.00 97.32 103 ALA B N 1
ATOM 4021 C CA . ALA B 1 103 ? 32.721 4.156 320.217 1.00 97.46 103 ALA B CA 1
ATOM 4022 C C . ALA B 1 103 ? 33.108 5.242 321.209 1.00 97.89 103 ALA B C 1
ATOM 4023 O O . ALA B 1 103 ? 33.381 4.954 322.377 1.00 98.28 103 ALA B O 1
ATOM 4025 N N . ARG B 1 104 ? 33.112 6.487 320.735 1.00 98.11 104 ARG B N 1
ATOM 4026 C CA . ARG B 1 104 ? 33.479 7.640 321.550 1.00 98.17 104 ARG B CA 1
ATOM 4027 C C . ARG B 1 104 ? 32.498 7.851 322.695 1.00 97.30 104 ARG B C 1
ATOM 4028 O O . ARG B 1 104 ? 32.915 8.171 323.811 1.00 97.25 104 ARG B O 1
ATOM 4036 N N . ILE B 1 105 ? 31.205 7.671 322.409 1.00 96.34 105 ILE B N 1
ATOM 4037 C CA . ILE B 1 105 ? 30.146 7.737 323.422 1.00 95.14 105 ILE B CA 1
ATOM 4038 C C . ILE B 1 105 ? 30.465 6.753 324.548 1.00 95.05 105 ILE B C 1
ATOM 4039 O O . ILE B 1 105 ? 30.607 7.152 325.698 1.00 95.46 105 ILE B O 1
ATOM 4044 N N . VAL B 1 106 ? 30.608 5.475 324.204 1.00 94.65 106 VAL B N 1
ATOM 4045 C CA . VAL B 1 106 ? 30.896 4.432 325.187 1.00 94.63 106 VAL B CA 1
ATOM 4046 C C . VAL B 1 106 ? 32.159 4.768 325.981 1.00 94.65 106 VAL B C 1
ATOM 4047 O O . VAL B 1 106 ? 32.179 4.627 327.205 1.00 94.67 106 VAL B O 1
ATOM 4051 N N . ALA B 1 107 ? 33.191 5.237 325.280 1.00 94.98 107 ALA B N 1
ATOM 4052 C CA . ALA B 1 107 ? 34.457 5.635 325.903 1.00 95.74 107 ALA B CA 1
ATOM 4053 C C . ALA B 1 107 ? 34.265 6.726 326.965 1.00 96.63 107 ALA B C 1
ATOM 4054 O O . ALA B 1 107 ? 34.688 6.572 328.116 1.00 96.80 107 ALA B O 1
ATOM 4056 N N . GLU B 1 108 ? 33.612 7.817 326.574 1.00 96.89 108 GLU B N 1
ATOM 4057 C CA . GLU B 1 108 ? 33.380 8.936 327.474 1.00 97.43 108 GLU B CA 1
ATOM 4058 C C . GLU B 1 108 ? 32.502 8.562 328.654 1.00 96.72 108 GLU B C 1
ATOM 4059 O O . GLU B 1 108 ? 32.738 9.025 329.763 1.00 97.31 108 GLU B O 1
ATOM 4065 N N . LYS B 1 109 ? 31.503 7.713 328.428 1.00 96.45 109 LYS B N 1
ATOM 4066 C CA . LYS B 1 109 ? 30.639 7.263 329.521 1.00 96.39 109 LYS B CA 1
ATOM 4067 C C . LYS B 1 109 ? 31.432 6.487 330.567 1.00 96.38 109 LYS B C 1
ATOM 4068 O O . LYS B 1 109 ? 31.065 6.480 331.738 1.00 96.09 109 LYS B O 1
ATOM 4074 N N . TRP B 1 110 ? 32.516 5.839 330.142 1.00 96.83 110 TRP B N 1
ATOM 4075 C CA . TRP B 1 110 ? 33.351 5.061 331.056 1.00 96.92 110 TRP B CA 1
ATOM 4076 C C . TRP B 1 110 ? 34.144 5.964 331.986 1.00 96.77 110 TRP B C 1
ATOM 4077 O O . TRP B 1 110 ? 34.143 5.758 333.199 1.00 96.85 110 TRP B O 1
ATOM 4088 N N . THR B 1 111 ? 34.809 6.964 331.415 1.00 96.41 111 THR B N 1
ATOM 4089 C CA . THR B 1 111 ? 35.567 7.928 332.202 1.00 96.59 111 THR B CA 1
ATOM 4090 C C . THR B 1 111 ? 34.650 8.537 333.267 1.00 96.74 111 THR B C 1
ATOM 4091 O O . THR B 1 111 ? 35.003 8.545 334.448 1.00 97.47 111 THR B O 1
ATOM 4095 N N . LEU B 1 112 ? 33.471 9.008 332.849 1.00 96.39 112 LEU B N 1
ATOM 4096 C CA . LEU B 1 112 ? 32.469 9.551 333.778 1.00 96.52 112 LEU B CA 1
ATOM 4097 C C . LEU B 1 112 ? 32.122 8.553 334.872 1.00 96.96 112 LEU B C 1
ATOM 4098 O O . LEU B 1 112 ? 32.030 8.924 336.041 1.00 97.99 112 LEU B O 1
ATOM 4103 N N . ARG B 1 113 ? 31.939 7.291 334.486 1.00 97.13 113 ARG B N 1
ATOM 4104 C CA . ARG B 1 113 ? 31.663 6.220 335.438 1.00 96.57 113 ARG B CA 1
ATOM 4105 C C . ARG B 1 113 ? 32.807 6.010 336.413 1.00 96.36 113 ARG B C 1
ATOM 4106 O O . ARG B 1 113 ? 32.569 5.819 337.602 1.00 96.60 113 ARG B O 1
ATOM 4114 N N . ARG B 1 114 ? 34.043 6.068 335.928 1.00 96.16 114 ARG B N 1
ATOM 4115 C CA . ARG B 1 114 ? 35.167 5.863 336.831 1.00 97.14 114 ARG B CA 1
ATOM 4116 C C . ARG B 1 114 ? 35.596 7.126 337.569 1.00 97.55 114 ARG B C 1
ATOM 4117 O O . ARG B 1 114 ? 36.457 7.077 338.450 1.00 97.96 114 ARG B O 1
ATOM 4125 N N . LEU B 1 115 ? 34.970 8.249 337.221 1.00 97.93 115 LEU B N 1
ATOM 4126 C CA . LEU B 1 115 ? 35.117 9.478 337.989 1.00 97.96 115 LEU B CA 1
ATOM 4127 C C . LEU B 1 115 ? 34.181 9.397 339.190 1.00 98.74 115 LEU B C 1
ATOM 4128 O O . LEU B 1 115 ? 34.545 9.819 340.281 1.00 99.18 115 LEU B O 1
ATOM 4133 N N . ILE B 1 116 ? 32.978 8.855 338.983 1.00 99.74 116 ILE B N 1
ATOM 4134 C CA . ILE B 1 116 ? 32.024 8.614 340.077 1.00 100.91 116 ILE B CA 1
ATOM 4135 C C . ILE B 1 116 ? 32.662 7.670 341.099 1.00 101.82 116 ILE B C 1
ATOM 4136 O O . ILE B 1 116 ? 32.475 7.820 342.309 1.00 102.43 116 ILE B O 1
ATOM 4141 N N . GLN B 1 117 ? 33.417 6.701 340.595 1.00 102.42 117 GLN B N 1
ATOM 4142 C CA . GLN B 1 117 ? 34.106 5.745 341.437 1.00 103.23 117 GLN B CA 1
ATOM 4143 C C . GLN B 1 117 ? 35.162 6.446 342.295 1.00 103.08 117 GLN B C 1
ATOM 4144 O O . GLN B 1 117 ? 35.161 6.310 343.518 1.00 102.86 117 GLN B O 1
ATOM 4150 N N . ALA B 1 118 ? 36.041 7.211 341.652 1.00 103.03 118 ALA B N 1
ATOM 4151 C CA . ALA B 1 118 ? 37.107 7.914 342.361 1.00 103.19 118 ALA B CA 1
ATOM 4152 C C . ALA B 1 118 ? 36.549 8.792 343.480 1.00 103.51 118 ALA B C 1
ATOM 4153 O O . ALA B 1 118 ? 36.929 8.635 344.643 1.00 104.22 118 ALA B O 1
ATOM 4155 N N . ALA B 1 119 ? 35.630 9.688 343.121 1.00 102.82 119 ALA B N 1
ATOM 4156 C CA . ALA B 1 119 ? 34.994 10.598 344.069 1.00 101.99 119 ALA B CA 1
ATOM 4157 C C . ALA B 1 119 ? 34.313 9.852 345.205 1.00 102.32 119 ALA B C 1
ATOM 4158 O O . ALA B 1 119 ? 34.382 10.277 346.356 1.00 103.00 119 ALA B O 1
ATOM 4160 N N . GLY B 1 120 ? 33.657 8.742 344.877 1.00 102.45 120 GLY B N 1
ATOM 4161 C CA . GLY B 1 120 ? 32.985 7.922 345.876 1.00 103.19 120 GLY B CA 1
ATOM 4162 C C . GLY B 1 120 ? 33.985 7.385 346.881 1.00 104.18 120 GLY B C 1
ATOM 4163 O O . GLY B 1 120 ? 33.717 7.360 348.083 1.00 104.98 120 GLY B O 1
ATOM 4164 N N . GLU B 1 121 ? 35.145 6.962 346.385 1.00 104.30 121 GLU B N 1
ATOM 4165 C CA . GLU B 1 121 ? 36.213 6.468 347.246 1.00 104.58 121 GLU B CA 1
ATOM 4166 C C . GLU B 1 121 ? 36.762 7.606 348.100 1.00 103.68 121 GLU B C 1
ATOM 4167 O O . GLU B 1 121 ? 36.946 7.447 349.306 1.00 104.31 121 GLU B O 1
ATOM 4173 N N . ALA B 1 122 ? 37.006 8.752 347.466 1.00 102.34 122 ALA B N 1
ATOM 4174 C CA . ALA B 1 122 ? 37.527 9.935 348.149 1.00 101.55 122 ALA B CA 1
ATOM 4175 C C . ALA B 1 122 ? 36.650 10.318 349.335 1.00 101.41 122 ALA B C 1
ATOM 4176 O O . ALA B 1 122 ? 37.159 10.662 350.400 1.00 102.05 122 ALA B O 1
ATOM 4178 N N . MET B 1 123 ? 35.335 10.239 349.147 1.00 100.72 123 MET B N 1
ATOM 4179 C CA . MET B 1 123 ? 34.384 10.530 350.211 1.00 100.27 123 MET B CA 1
ATOM 4180 C C . MET B 1 123 ? 34.503 9.558 351.375 1.00 99.64 123 MET B C 1
ATOM 4181 O O . MET B 1 123 ? 34.568 9.974 352.534 1.00 99.70 123 MET B O 1
ATOM 4186 N N . ARG B 1 124 ? 34.538 8.267 351.062 1.00 99.12 124 ARG B N 1
ATOM 4187 C CA . ARG B 1 124 ? 34.575 7.234 352.084 1.00 99.14 124 ARG B CA 1
ATOM 4188 C C . ARG B 1 124 ? 35.795 7.413 352.978 1.00 98.70 124 ARG B C 1
ATOM 4189 O O . ARG B 1 124 ? 35.705 7.258 354.194 1.00 98.85 124 ARG B O 1
ATOM 4197 N N . LEU B 1 125 ? 36.925 7.762 352.370 1.00 98.30 125 LEU B N 1
ATOM 4198 C CA . LEU B 1 125 ? 38.157 8.001 353.111 1.00 98.18 125 LEU B CA 1
ATOM 4199 C C . LEU B 1 125 ? 38.011 9.163 354.085 1.00 97.87 125 LEU B C 1
ATOM 4200 O O . LEU B 1 125 ? 38.560 9.130 355.186 1.00 97.67 125 LEU B O 1
ATOM 4205 N N . ALA B 1 126 ? 37.256 10.178 353.677 1.00 97.98 126 ALA B N 1
ATOM 4206 C CA . ALA B 1 126 ? 36.988 11.330 354.530 1.00 97.65 126 ALA B CA 1
ATOM 4207 C C . ALA B 1 126 ? 36.057 10.979 355.689 1.00 97.92 126 ALA B C 1
ATOM 4208 O O . ALA B 1 126 ? 36.277 11.446 356.805 1.00 98.89 126 ALA B O 1
ATOM 4210 N N . TYR B 1 127 ? 35.034 10.157 355.440 1.00 97.81 127 TYR B N 1
ATOM 4211 C CA . TYR B 1 127 ? 34.160 9.683 356.523 1.00 97.91 127 TYR B CA 1
ATOM 4212 C C . TYR B 1 127 ? 34.894 8.718 357.447 1.00 98.71 127 TYR B C 1
ATOM 4213 O O . TYR B 1 127 ? 34.980 8.973 358.645 1.00 99.64 127 TYR B O 1
ATOM 4222 N N . GLU B 1 128 ? 35.428 7.626 356.890 1.00 99.05 128 GLU B N 1
ATOM 4223 C CA . GLU B 1 128 ? 36.170 6.620 357.669 1.00 99.52 128 GLU B CA 1
ATOM 4224 C C . GLU B 1 128 ? 37.202 7.266 358.580 1.00 99.19 128 GLU B C 1
ATOM 4225 O O . GLU B 1 128 ? 37.354 6.872 359.733 1.00 99.54 128 GLU B O 1
ATOM 4231 N N . GLU B 1 129 ? 37.909 8.257 358.044 1.00 99.09 129 GLU B N 1
ATOM 4232 C CA . GLU B 1 129 ? 38.806 9.106 358.821 1.00 98.80 129 GLU B CA 1
ATOM 4233 C C . GLU B 1 129 ? 40.040 8.383 359.361 1.00 98.42 129 GLU B C 1
ATOM 4234 O O . GLU B 1 129 ? 40.568 8.738 360.406 1.00 98.64 129 GLU B O 1
ATOM 4240 N N . ALA B 1 130 ? 40.505 7.373 358.636 1.00 98.98 130 ALA B N 1
ATOM 4241 C CA . ALA B 1 130 ? 41.701 6.637 359.037 1.00 99.34 130 ALA B CA 1
ATOM 4242 C C . ALA B 1 130 ? 42.953 7.317 358.487 1.00 99.68 130 ALA B C 1
ATOM 4243 O O . ALA B 1 130 ? 43.079 7.516 357.275 1.00 99.77 130 ALA B O 1
ATOM 4245 N N . GLY B 1 131 ? 43.866 7.682 359.387 1.00 100.05 131 GLY B N 1
ATOM 4246 C CA . GLY B 1 131 ? 45.122 8.338 359.011 1.00 100.30 131 GLY B CA 1
ATOM 4247 C C . GLY B 1 131 ? 45.101 9.848 359.174 1.00 100.40 131 GLY B C 1
ATOM 4248 O O . GLY B 1 131 ? 44.043 10.439 359.407 1.00 100.40 131 GLY B O 1
ATOM 4249 N N . SER B 1 132 ? 46.275 10.468 359.042 1.00 100.07 132 SER B N 1
ATOM 4250 C CA . SER B 1 132 ? 46.428 11.922 359.174 1.00 99.28 132 SER B CA 1
ATOM 4251 C C . SER B 1 132 ? 45.589 12.667 358.149 1.00 98.89 132 SER B C 1
ATOM 4252 O O . SER B 1 132 ? 45.097 12.075 357.189 1.00 99.01 132 SER B O 1
ATOM 4255 N N . LEU B 1 133 ? 45.438 13.971 358.348 1.00 98.52 133 LEU B N 1
ATOM 4256 C CA . LEU B 1 133 ? 44.665 14.785 357.420 1.00 98.47 133 LEU B CA 1
ATOM 4257 C C . LEU B 1 133 ? 45.326 14.779 356.050 1.00 98.85 133 LEU B C 1
ATOM 4258 O O . LEU B 1 133 ? 44.649 14.699 355.028 1.00 98.62 133 LEU B O 1
ATOM 4263 N N . ASP B 1 134 ? 46.654 14.851 356.050 1.00 99.86 134 ASP B N 1
ATOM 4264 C CA . ASP B 1 134 ? 47.439 14.865 354.823 1.00 100.64 134 ASP B CA 1
ATOM 4265 C C . ASP B 1 134 ? 47.347 13.546 354.055 1.00 100.48 134 ASP B C 1
ATOM 4266 O O . ASP B 1 134 ? 47.112 13.553 352.847 1.00 100.83 134 ASP B O 1
ATOM 4271 N N . GLU B 1 135 ? 47.524 12.425 354.753 1.00 100.00 135 GLU B N 1
ATOM 4272 C CA . GLU B 1 135 ? 47.422 11.107 354.122 1.00 100.34 135 GLU B CA 1
ATOM 4273 C C . GLU B 1 135 ? 46.078 10.960 353.399 1.00 99.17 135 GLU B C 1
ATOM 4274 O O . GLU B 1 135 ? 46.033 10.571 352.233 1.00 99.15 135 GLU B O 1
ATOM 4280 N N . ILE B 1 136 ? 44.993 11.307 354.083 1.00 98.30 136 ILE B N 1
ATOM 4281 C CA . ILE B 1 136 ? 43.661 11.244 353.493 1.00 97.63 136 ILE B CA 1
ATOM 4282 C C . ILE B 1 136 ? 43.604 12.114 352.238 1.00 97.90 136 ILE B C 1
ATOM 4283 O O . ILE B 1 136 ? 43.324 11.613 351.153 1.00 98.27 136 ILE B O 1
ATOM 4288 N N . LEU B 1 137 ? 43.898 13.404 352.395 1.00 98.00 137 LEU B N 1
ATOM 4289 C CA . LEU B 1 137 ? 43.874 14.364 351.293 1.00 97.95 137 LEU B CA 1
ATOM 4290 C C . LEU B 1 137 ? 44.701 13.951 350.095 1.00 98.45 137 LEU B C 1
ATOM 4291 O O . LEU B 1 137 ? 44.228 14.030 348.966 1.00 99.08 137 LEU B O 1
ATOM 4296 N N . ASP B 1 138 ? 45.933 13.520 350.337 1.00 99.04 138 ASP B N 1
ATOM 4297 C CA . ASP B 1 138 ? 46.811 13.107 349.252 1.00 99.72 138 ASP B CA 1
ATOM 4298 C C . ASP B 1 138 ? 46.243 11.890 348.518 1.00 99.66 138 ASP B C 1
ATOM 4299 O O . ASP B 1 138 ? 46.283 11.836 347.290 1.00 99.40 138 ASP B O 1
ATOM 4304 N N . THR B 1 139 ? 45.701 10.932 349.270 1.00 99.69 139 THR B N 1
ATOM 4305 C CA . THR B 1 139 ? 45.145 9.713 348.683 1.00 100.02 139 THR B CA 1
ATOM 4306 C C . THR B 1 139 ? 43.902 10.039 347.869 1.00 99.73 139 THR B C 1
ATOM 4307 O O . THR B 1 139 ? 43.830 9.714 346.689 1.00 99.96 139 THR B O 1
ATOM 4311 N N . ALA B 1 140 ? 42.935 10.693 348.503 1.00 100.51 140 ALA B N 1
ATOM 4312 C CA . ALA B 1 140 ? 41.705 11.123 347.835 1.00 100.61 140 ALA B CA 1
ATOM 4313 C C . ALA B 1 140 ? 42.028 11.987 346.622 1.00 100.52 140 ALA B C 1
ATOM 4314 O O . ALA B 1 140 ? 41.371 11.888 345.588 1.00 100.66 140 ALA B O 1
ATOM 4316 N N . GLY B 1 141 ? 43.047 12.830 346.762 1.00 100.66 141 GLY B N 1
ATOM 4317 C CA . GLY B 1 141 ? 43.529 13.663 345.669 1.00 101.42 141 GLY B CA 1
ATOM 4318 C C . GLY B 1 141 ? 44.025 12.803 344.525 1.00 101.91 141 GLY B C 1
ATOM 4319 O O . GLY B 1 141 ? 43.498 12.890 343.417 1.00 102.69 141 GLY B O 1
ATOM 4320 N N . LYS B 1 142 ? 45.028 11.966 344.807 1.00 102.06 142 LYS B N 1
ATOM 4321 C CA . LYS B 1 142 ? 45.578 11.020 343.832 1.00 102.04 142 LYS B CA 1
ATOM 4322 C C . LYS B 1 142 ? 44.474 10.282 343.087 1.00 101.46 142 LYS B C 1
ATOM 4323 O O . LYS B 1 142 ? 44.463 10.264 341.856 1.00 101.69 142 LYS B O 1
ATOM 4329 N N . LYS B 1 143 ? 43.540 9.691 343.835 1.00 100.82 143 LYS B N 1
ATOM 4330 C CA . LYS B 1 143 ? 42.470 8.890 343.240 1.00 101.10 143 LYS B CA 1
ATOM 4331 C C . LYS B 1 143 ? 41.691 9.634 342.167 1.00 101.78 143 LYS B C 1
ATOM 4332 O O . LYS B 1 143 ? 41.436 9.083 341.095 1.00 102.39 143 LYS B O 1
ATOM 4338 N N . ILE B 1 144 ? 41.353 10.890 342.441 1.00 102.62 144 ILE B N 1
ATOM 4339 C CA . ILE B 1 144 ? 40.582 11.698 341.501 1.00 103.43 144 ILE B CA 1
ATOM 4340 C C . ILE B 1 144 ? 41.410 12.271 340.357 1.00 104.09 144 ILE B C 1
ATOM 4341 O O . ILE B 1 144 ? 40.925 12.350 339.228 1.00 104.73 144 ILE B O 1
ATOM 4346 N N . LEU B 1 145 ? 42.650 12.663 340.630 1.00 104.17 145 LEU B N 1
ATOM 4347 C CA . LEU B 1 145 ? 43.486 13.221 339.573 1.00 105.06 145 LEU B CA 1
ATOM 4348 C C . LEU B 1 145 ? 43.912 12.163 338.551 1.00 105.41 145 LEU B C 1
ATOM 4349 O O . LEU B 1 145 ? 44.317 12.505 337.439 1.00 106.80 145 LEU B O 1
ATOM 4354 N N . GLU B 1 146 ? 43.821 10.887 338.921 1.00 104.78 146 GLU B N 1
ATOM 4355 C CA . GLU B 1 146 ? 44.136 9.805 337.988 1.00 104.57 146 GLU B CA 1
ATOM 4356 C C . GLU B 1 146 ? 43.140 9.761 336.844 1.00 103.68 146 GLU B C 1
ATOM 4357 O O . GLU B 1 146 ? 43.530 9.622 335.685 1.00 104.45 146 GLU B O 1
ATOM 4363 N N . VAL B 1 147 ? 41.858 9.887 337.178 1.00 102.18 147 VAL B N 1
ATOM 4364 C CA . VAL B 1 147 ? 40.783 9.858 336.193 1.00 100.65 147 VAL B CA 1
ATOM 4365 C C . VAL B 1 147 ? 40.738 11.176 335.423 1.00 100.57 147 VAL B C 1
ATOM 4366 O O . VAL B 1 147 ? 40.467 11.190 334.223 1.00 100.26 147 VAL B O 1
ATOM 4370 N N . ALA B 1 148 ? 41.035 12.273 336.122 1.00 100.57 148 ALA B N 1
ATOM 4371 C CA . ALA B 1 148 ? 41.007 13.627 335.555 1.00 100.46 148 ALA B CA 1
ATOM 4372 C C . ALA B 1 148 ? 42.022 13.875 334.437 1.00 100.71 148 ALA B C 1
ATOM 4373 O O . ALA B 1 148 ? 41.945 14.895 333.748 1.00 100.99 148 ALA B O 1
ATOM 4375 N N . LEU B 1 149 ? 42.963 12.948 334.258 1.00 100.88 149 LEU B N 1
ATOM 4376 C CA . LEU B 1 149 ? 43.996 13.072 333.228 1.00 100.70 149 LEU B CA 1
ATOM 4377 C C . LEU B 1 149 ? 43.954 11.906 332.236 1.00 100.98 149 LEU B C 1
ATOM 4378 O O . LEU B 1 149 ? 43.245 11.953 331.223 1.00 101.17 149 LEU B O 1
ATOM 4383 N N . ALA B 1 156 ? 55.445 16.364 328.728 1.00 104.87 156 ALA B N 1
ATOM 4384 C CA . ALA B 1 156 ? 56.540 15.524 328.252 1.00 105.58 156 ALA B CA 1
ATOM 4385 C C . ALA B 1 156 ? 56.465 15.425 326.740 1.00 106.11 156 ALA B C 1
ATOM 4386 O O . ALA B 1 156 ? 55.370 15.431 326.174 1.00 107.72 156 ALA B O 1
ATOM 4388 N N . ARG B 1 157 ? 57.618 15.306 326.084 1.00 105.58 157 ARG B N 1
ATOM 4389 C CA . ARG B 1 157 ? 57.671 15.355 324.623 1.00 104.56 157 ARG B CA 1
ATOM 4390 C C . ARG B 1 157 ? 58.897 14.598 324.099 1.00 104.88 157 ARG B C 1
ATOM 4391 O O . ARG B 1 157 ? 60.029 15.014 324.345 1.00 104.78 157 ARG B O 1
ATOM 4399 N N . PRO B 1 158 ? 58.672 13.482 323.370 1.00 105.34 158 PRO B N 1
ATOM 4400 C CA . PRO B 1 158 ? 59.733 12.582 322.896 1.00 105.31 158 PRO B CA 1
ATOM 4401 C C . PRO B 1 158 ? 60.764 13.276 322.022 1.00 105.42 158 PRO B C 1
ATOM 4402 O O . PRO B 1 158 ? 60.464 14.302 321.414 1.00 106.53 158 PRO B O 1
ATOM 4406 N N . MET B 1 159 ? 61.967 12.714 321.958 1.00 105.10 159 MET B N 1
ATOM 4407 C CA . MET B 1 159 ? 63.035 13.284 321.147 1.00 104.97 159 MET B CA 1
ATOM 4408 C C . MET B 1 159 ? 62.727 13.106 319.660 1.00 105.59 159 MET B C 1
ATOM 4409 O O . MET B 1 159 ? 62.972 14.013 318.863 1.00 105.69 159 MET B O 1
ATOM 4414 N N . ARG B 1 160 ? 62.174 11.945 319.304 1.00 106.44 160 ARG B N 1
ATOM 4415 C CA . ARG B 1 160 ? 61.781 11.633 317.922 1.00 106.88 160 ARG B CA 1
ATOM 4416 C C . ARG B 1 160 ? 61.096 12.780 317.189 1.00 107.17 160 ARG B C 1
ATOM 4417 O O . ARG B 1 160 ? 61.564 13.211 316.132 1.00 107.07 160 ARG B O 1
ATOM 4425 N N . GLU B 1 161 ? 59.991 13.265 317.754 1.00 107.36 161 GLU B N 1
ATOM 4426 C CA . GLU B 1 161 ? 59.218 14.332 317.124 1.00 107.94 161 GLU B CA 1
ATOM 4427 C C . GLU B 1 161 ? 59.913 15.684 317.232 1.00 107.20 161 GLU B C 1
ATOM 4428 O O . GLU B 1 161 ? 59.733 16.546 316.366 1.00 107.37 161 GLU B O 1
ATOM 4434 N N . LEU B 1 162 ? 60.709 15.860 318.286 1.00 106.28 162 LEU B N 1
ATOM 4435 C CA . LEU B 1 162 ? 61.471 17.094 318.466 1.00 105.30 162 LEU B CA 1
ATOM 4436 C C . LEU B 1 162 ? 62.559 17.268 317.404 1.00 104.97 162 LEU B C 1
ATOM 4437 O O . LEU B 1 162 ? 62.744 18.371 316.888 1.00 105.15 162 LEU B O 1
ATOM 4442 N N . VAL B 1 163 ? 63.263 16.187 317.073 1.00 104.23 163 VAL B N 1
ATOM 4443 C CA . VAL B 1 163 ? 64.302 16.240 316.041 1.00 103.51 163 VAL B CA 1
ATOM 4444 C C . VAL B 1 163 ? 63.649 16.345 314.668 1.00 103.48 163 VAL B C 1
ATOM 4445 O O . VAL B 1 163 ? 64.159 17.031 313.784 1.00 103.27 163 VAL B O 1
ATOM 4449 N N . HIS B 1 164 ? 62.511 15.673 314.508 1.00 103.73 164 HIS B N 1
ATOM 4450 C CA . HIS B 1 164 ? 61.762 15.700 313.256 1.00 103.94 164 HIS B CA 1
ATOM 4451 C C . HIS B 1 164 ? 61.286 17.114 312.924 1.00 104.07 164 HIS B C 1
ATOM 4452 O O . HIS B 1 164 ? 61.411 17.563 311.784 1.00 104.22 164 HIS B O 1
ATOM 4459 N N . GLU B 1 165 ? 60.755 17.807 313.929 1.00 104.26 165 GLU B N 1
ATOM 4460 C CA . GLU B 1 165 ? 60.295 19.183 313.775 1.00 104.96 165 GLU B CA 1
ATOM 4461 C C . GLU B 1 165 ? 61.467 20.140 313.531 1.00 104.84 165 GLU B C 1
ATOM 4462 O O . GLU B 1 165 ? 61.391 20.998 312.649 1.00 105.29 165 GLU B O 1
ATOM 4468 N N . THR B 1 166 ? 62.547 19.973 314.298 1.00 104.78 166 THR B N 1
ATOM 4469 C CA . THR B 1 166 ? 63.752 20.807 314.171 1.00 104.44 166 THR B CA 1
ATOM 4470 C C . THR B 1 166 ? 64.437 20.656 312.817 1.00 104.76 166 THR B C 1
ATOM 4471 O O . THR B 1 166 ? 64.694 21.651 312.139 1.00 105.09 166 THR B O 1
ATOM 4475 N N . PHE B 1 167 ? 64.733 19.415 312.435 1.00 104.97 167 PHE B N 1
ATOM 4476 C CA . PHE B 1 167 ? 65.414 19.131 311.175 1.00 105.07 167 PHE B CA 1
ATOM 4477 C C . PHE B 1 167 ? 64.678 19.746 309.986 1.00 105.09 167 PHE B C 1
ATOM 4478 O O . PHE B 1 167 ? 65.306 20.333 309.099 1.00 104.91 167 PHE B O 1
ATOM 4486 N N . GLU B 1 168 ? 63.351 19.624 309.987 1.00 105.20 168 GLU B N 1
ATOM 4487 C CA . GLU B 1 168 ? 62.512 20.183 308.924 1.00 105.32 168 GLU B CA 1
ATOM 4488 C C . GLU B 1 168 ? 62.546 21.713 308.888 1.00 105.27 168 GLU B C 1
ATOM 4489 O O . GLU B 1 168 ? 62.444 22.315 307.815 1.00 104.92 168 GLU B O 1
ATOM 4495 N N . HIS B 1 169 ? 62.698 22.327 310.062 1.00 105.53 169 HIS B N 1
ATOM 4496 C CA . HIS B 1 169 ? 62.810 23.783 310.195 1.00 105.89 169 HIS B CA 1
ATOM 4497 C C . HIS B 1 169 ? 64.109 24.309 309.573 1.00 106.33 169 HIS B C 1
ATOM 4498 O O . HIS B 1 169 ? 64.133 25.403 308.997 1.00 106.49 169 HIS B O 1
ATOM 4505 N N . ILE B 1 170 ? 65.179 23.524 309.698 1.00 106.58 170 ILE B N 1
ATOM 4506 C CA . ILE B 1 170 ? 66.479 23.861 309.119 1.00 107.03 170 ILE B CA 1
ATOM 4507 C C . ILE B 1 170 ? 66.408 23.880 307.591 1.00 108.00 170 ILE B C 1
ATOM 4508 O O . ILE B 1 170 ? 66.932 24.802 306.955 1.00 108.59 170 ILE B O 1
ATOM 4513 N N . GLU B 1 171 ? 65.753 22.872 307.012 1.00 108.39 171 GLU B N 1
ATOM 4514 C CA . GLU B 1 171 ? 65.553 22.798 305.559 1.00 108.51 171 GLU B CA 1
ATOM 4515 C C . GLU B 1 171 ? 64.847 24.040 305.013 1.00 108.03 171 GLU B C 1
ATOM 4516 O O . GLU B 1 171 ? 65.063 24.426 303.863 1.00 107.93 171 GLU B O 1
ATOM 4522 N N . ALA B 1 172 ? 64.010 24.655 305.850 1.00 107.69 172 ALA B N 1
ATOM 4523 C CA . ALA B 1 172 ? 63.318 25.895 305.504 1.00 107.18 172 ALA B CA 1
ATOM 4524 C C . ALA B 1 172 ? 64.311 27.055 305.375 1.00 106.68 172 ALA B C 1
ATOM 4525 O O . ALA B 1 172 ? 64.073 28.004 304.618 1.00 106.63 172 ALA B O 1
ATOM 4527 N N . LEU B 1 173 ? 65.424 26.955 306.107 1.00 105.74 173 LEU B N 1
ATOM 4528 C CA . LEU B 1 173 ? 66.481 27.969 306.105 1.00 104.80 173 LEU B CA 1
ATOM 4529 C C . LEU B 1 173 ? 67.637 27.599 305.173 1.00 104.48 173 LEU B C 1
ATOM 4530 O O . LEU B 1 173 ? 67.451 26.932 304.155 1.00 104.22 173 LEU B O 1
ATOM 4535 N N . VAL B 1 183 ? 61.564 42.889 309.327 1.00 95.77 183 VAL B N 1
ATOM 4536 C CA . VAL B 1 183 ? 60.586 43.978 309.379 1.00 97.13 183 VAL B CA 1
ATOM 4537 C C . VAL B 1 183 ? 61.023 45.096 310.328 1.00 97.71 183 VAL B C 1
ATOM 4538 O O . VAL B 1 183 ? 61.471 44.827 311.439 1.00 97.88 183 VAL B O 1
ATOM 4542 N N . ARG B 1 184 ? 60.885 46.346 309.891 1.00 98.78 184 ARG B N 1
ATOM 4543 C CA . ARG B 1 184 ? 61.233 47.491 310.737 1.00 100.92 184 ARG B CA 1
ATOM 4544 C C . ARG B 1 184 ? 59.980 48.264 311.172 1.00 101.37 184 ARG B C 1
ATOM 4545 O O . ARG B 1 184 ? 58.931 48.173 310.525 1.00 101.69 184 ARG B O 1
ATOM 4553 N N . THR B 1 185 ? 60.097 49.023 312.261 1.00 101.83 185 THR B N 1
ATOM 4554 C CA . THR B 1 185 ? 58.928 49.672 312.873 1.00 102.53 185 THR B CA 1
ATOM 4555 C C . THR B 1 185 ? 58.361 50.854 312.101 1.00 102.68 185 THR B C 1
ATOM 4556 O O . THR B 1 185 ? 57.141 51.042 312.066 1.00 103.59 185 THR B O 1
ATOM 4560 N N . GLY B 1 186 ? 59.240 51.651 311.505 1.00 101.68 186 GLY B N 1
ATOM 4561 C CA . GLY B 1 186 ? 58.818 52.864 310.820 1.00 101.35 186 GLY B CA 1
ATOM 4562 C C . GLY B 1 186 ? 59.206 54.099 311.611 1.00 101.35 186 GLY B C 1
ATOM 4563 O O . GLY B 1 186 ? 59.203 55.206 311.079 1.00 101.58 186 GLY B O 1
ATOM 4564 N N . PHE B 1 187 ? 59.527 53.916 312.888 1.00 101.72 187 PHE B N 1
ATOM 4565 C CA . PHE B 1 187 ? 60.012 55.017 313.713 1.00 102.26 187 PHE B CA 1
ATOM 4566 C C . PHE B 1 187 ? 61.528 55.089 313.596 1.00 102.68 187 PHE B C 1
ATOM 4567 O O . PHE B 1 187 ? 62.253 54.377 314.289 1.00 103.07 187 PHE B O 1
ATOM 4575 N N . LYS B 1 188 ? 61.987 55.948 312.694 1.00 103.22 188 LYS B N 1
ATOM 4576 C CA . LYS B 1 188 ? 63.407 56.116 312.382 1.00 104.03 188 LYS B CA 1
ATOM 4577 C C . LYS B 1 188 ? 64.348 55.986 313.576 1.00 103.92 188 LYS B C 1
ATOM 4578 O O . LYS B 1 188 ? 65.287 55.190 313.538 1.00 104.21 188 LYS B O 1
ATOM 4584 N N . GLU B 1 189 ? 64.093 56.755 314.631 1.00 104.12 189 GLU B N 1
ATOM 4585 C CA . GLU B 1 189 ? 64.970 56.743 315.802 1.00 104.35 189 GLU B CA 1
ATOM 4586 C C . GLU B 1 189 ? 64.913 55.449 316.600 1.00 103.55 189 GLU B C 1
ATOM 4587 O O . GLU B 1 189 ? 65.926 55.009 317.143 1.00 103.82 189 GLU B O 1
ATOM 4593 N N . LEU B 1 190 ? 63.737 54.835 316.655 1.00 103.19 190 LEU B N 1
ATOM 4594 C CA . LEU B 1 190 ? 63.577 53.548 317.323 1.00 103.18 190 LEU B CA 1
ATOM 4595 C C . LEU B 1 190 ? 64.266 52.451 316.512 1.00 103.50 190 LEU B C 1
ATOM 4596 O O . LEU B 1 190 ? 64.947 51.591 317.071 1.00 103.71 190 LEU B O 1
ATOM 4601 N N . ASP B 1 191 ? 64.088 52.498 315.192 1.00 103.94 191 ASP B N 1
ATOM 4602 C CA . ASP B 1 191 ? 64.726 51.556 314.274 1.00 104.04 191 ASP B CA 1
ATOM 4603 C C . ASP B 1 191 ? 66.236 51.698 314.317 1.00 103.04 191 ASP B C 1
ATOM 4604 O O . ASP B 1 191 ? 66.967 50.744 314.056 1.00 102.69 191 ASP B O 1
ATOM 4609 N N . GLN B 1 192 ? 66.695 52.900 314.645 1.00 102.39 192 GLN B N 1
ATOM 4610 C CA . GLN B 1 192 ? 68.117 53.161 314.763 1.00 102.33 192 GLN B CA 1
ATOM 4611 C C . GLN B 1 192 ? 68.676 52.341 315.919 1.00 101.80 192 GLN B C 1
ATOM 4612 O O . GLN B 1 192 ? 69.781 51.809 315.832 1.00 101.94 192 GLN B O 1
ATOM 4618 N N . LEU B 1 193 ? 67.890 52.223 316.985 1.00 100.90 193 LEU B N 1
ATOM 4619 C CA . LEU B 1 193 ? 68.294 51.468 318.158 1.00 100.37 193 LEU B CA 1
ATOM 4620 C C . LEU B 1 193 ? 68.083 49.960 317.991 1.00 100.68 193 LEU B C 1
ATOM 4621 O O . LEU B 1 193 ? 69.048 49.195 318.036 1.00 100.44 193 LEU B O 1
ATOM 4626 N N . ILE B 1 194 ? 66.836 49.536 317.785 1.00 100.98 194 ILE B N 1
ATOM 4627 C CA . ILE B 1 194 ? 66.509 48.101 317.709 1.00 101.50 194 ILE B CA 1
ATOM 4628 C C . ILE B 1 194 ? 66.841 47.406 316.378 1.00 102.09 194 ILE B C 1
ATOM 4629 O O . ILE B 1 194 ? 66.945 46.179 316.324 1.00 102.10 194 ILE B O 1
ATOM 4634 N N . GLY B 1 195 ? 67.017 48.189 315.318 1.00 102.83 195 GLY B N 1
ATOM 4635 C CA . GLY B 1 195 ? 67.284 47.636 313.995 1.00 103.52 195 GLY B CA 1
ATOM 4636 C C . GLY B 1 195 ? 66.007 47.108 313.374 1.00 104.52 195 GLY B C 1
ATOM 4637 O O . GLY B 1 195 ? 65.120 47.879 312.997 1.00 105.79 195 GLY B O 1
ATOM 4638 N N . THR B 1 196 ? 65.899 45.788 313.296 1.00 104.55 196 THR B N 1
ATOM 4639 C CA . THR B 1 196 ? 64.754 45.127 312.673 1.00 104.07 196 THR B CA 1
ATOM 4640 C C . THR B 1 196 ? 64.090 44.147 313.627 1.00 103.82 196 THR B C 1
ATOM 4641 O O . THR B 1 196 ? 64.747 43.591 314.497 1.00 104.74 196 THR B O 1
ATOM 4645 N N . LEU B 1 197 ? 62.784 43.957 313.485 1.00 103.69 197 LEU B N 1
ATOM 4646 C CA . LEU B 1 197 ? 62.103 42.901 314.219 1.00 103.42 197 LEU B CA 1
ATOM 4647 C C . LEU B 1 197 ? 62.318 41.624 313.404 1.00 103.91 197 LEU B C 1
ATOM 4648 O O . LEU B 1 197 ? 61.569 41.342 312.466 1.00 103.63 197 LEU B O 1
ATOM 4653 N N . GLY B 1 198 ? 63.371 40.882 313.753 1.00 104.55 198 GLY B N 1
ATOM 4654 C CA . GLY B 1 198 ? 63.787 39.673 313.031 1.00 104.54 198 GLY B CA 1
ATOM 4655 C C . GLY B 1 198 ? 62.753 38.561 312.953 1.00 104.84 198 GLY B C 1
ATOM 4656 O O . GLY B 1 198 ? 61.780 38.559 313.708 1.00 104.20 198 GLY B O 1
ATOM 4657 N N . PRO B 1 199 ? 62.957 37.599 312.034 1.00 104.96 199 PRO B N 1
ATOM 4658 C CA . PRO B 1 199 ? 62.015 36.488 311.909 1.00 104.66 199 PRO B CA 1
ATOM 4659 C C . PRO B 1 199 ? 62.142 35.521 313.085 1.00 104.47 199 PRO B C 1
ATOM 4660 O O . PRO B 1 199 ? 63.239 35.326 313.613 1.00 104.09 199 PRO B O 1
ATOM 4664 N N . GLY B 1 200 ? 61.017 34.941 313.493 1.00 104.50 200 GLY B N 1
ATOM 4665 C CA . GLY B 1 200 ? 60.985 33.974 314.585 1.00 104.13 200 GLY B CA 1
ATOM 4666 C C . GLY B 1 200 ? 61.083 34.603 315.959 1.00 104.26 200 GLY B C 1
ATOM 4667 O O . GLY B 1 200 ? 61.202 33.899 316.963 1.00 104.25 200 GLY B O 1
ATOM 4668 N N . SER B 1 201 ? 61.012 35.930 316.007 1.00 104.01 201 SER B N 1
ATOM 4669 C CA . SER B 1 201 ? 61.162 36.660 317.261 1.00 103.69 201 SER B CA 1
ATOM 4670 C C . SER B 1 201 ? 59.843 37.026 317.923 1.00 103.28 201 SER B C 1
ATOM 4671 O O . SER B 1 201 ? 58.832 37.270 317.248 1.00 103.98 201 SER B O 1
ATOM 4674 N N . LEU B 1 202 ? 59.872 37.054 319.253 1.00 102.00 202 LEU B N 1
ATOM 4675 C CA . LEU B 1 202 ? 58.737 37.485 320.051 1.00 100.28 202 LEU B CA 1
ATOM 4676 C C . LEU B 1 202 ? 59.066 38.867 320.592 1.00 99.97 202 LEU B C 1
ATOM 4677 O O . LEU B 1 202 ? 60.050 39.058 321.305 1.00 99.10 202 LEU B O 1
ATOM 4682 N N . ASN B 1 203 ? 58.230 39.827 320.231 1.00 99.99 203 ASN B N 1
ATOM 4683 C CA . ASN B 1 203 ? 58.432 41.214 320.593 1.00 99.88 203 ASN B CA 1
ATOM 4684 C C . ASN B 1 203 ? 57.299 41.673 321.479 1.00 100.12 203 ASN B C 1
ATOM 4685 O O . ASN B 1 203 ? 56.134 41.400 321.194 1.00 101.10 203 ASN B O 1
ATOM 4690 N N . ILE B 1 204 ? 57.633 42.365 322.560 1.00 99.99 204 ILE B N 1
ATOM 4691 C CA . ILE B 1 204 ? 56.609 42.790 323.491 1.00 100.36 204 ILE B CA 1
ATOM 4692 C C . ILE B 1 204 ? 56.562 44.287 323.735 1.00 100.43 204 ILE B C 1
ATOM 4693 O O . ILE B 1 204 ? 57.537 44.891 324.186 1.00 100.55 204 ILE B O 1
ATOM 4698 N N . ILE B 1 205 ? 55.411 44.867 323.403 1.00 100.17 205 ILE B N 1
ATOM 4699 C CA . ILE B 1 205 ? 55.110 46.252 323.716 1.00 99.23 205 ILE B CA 1
ATOM 4700 C C . ILE B 1 205 ? 54.256 46.191 324.972 1.00 99.17 205 ILE B C 1
ATOM 4701 O O . ILE B 1 205 ? 53.116 45.731 324.934 1.00 99.36 205 ILE B O 1
ATOM 4706 N N . ALA B 1 206 ? 54.823 46.618 326.094 1.00 99.25 206 ALA B N 1
ATOM 4707 C CA . ALA B 1 206 ? 54.109 46.596 327.369 1.00 98.98 206 ALA B CA 1
ATOM 4708 C C . ALA B 1 206 ? 53.957 47.995 327.932 1.00 98.78 206 ALA B C 1
ATOM 4709 O O . ALA B 1 206 ? 54.924 48.750 328.011 1.00 99.35 206 ALA B O 1
ATOM 4711 N N . ALA B 1 207 ? 52.731 48.336 328.304 1.00 98.25 207 ALA B N 1
ATOM 4712 C CA . ALA B 1 207 ? 52.427 49.625 328.902 1.00 98.34 207 ALA B CA 1
ATOM 4713 C C . ALA B 1 207 ? 51.122 49.495 329.654 1.00 98.60 207 ALA B C 1
ATOM 4714 O O . ALA B 1 207 ? 50.450 48.470 329.561 1.00 99.21 207 ALA B O 1
ATOM 4716 N N . ARG B 1 208 ? 50.760 50.524 330.408 1.00 98.97 208 ARG B N 1
ATOM 4717 C CA . ARG B 1 208 ? 49.492 50.505 331.120 1.00 99.46 208 ARG B CA 1
ATOM 4718 C C . ARG B 1 208 ? 48.312 50.856 330.202 1.00 100.17 208 ARG B C 1
ATOM 4719 O O . ARG B 1 208 ? 48.520 51.353 329.094 1.00 100.34 208 ARG B O 1
ATOM 4727 N N . PRO B 1 209 ? 47.069 50.558 330.634 1.00 100.76 209 PRO B N 1
ATOM 4728 C CA . PRO B 1 209 ? 45.919 50.921 329.801 1.00 101.06 209 PRO B CA 1
ATOM 4729 C C . PRO B 1 209 ? 45.918 52.410 329.421 1.00 101.53 209 PRO B C 1
ATOM 4730 O O . PRO B 1 209 ? 46.324 53.257 330.230 1.00 101.90 209 PRO B O 1
ATOM 4734 N N . ALA B 1 210 ? 45.486 52.698 328.191 1.00 101.15 210 ALA B N 1
ATOM 4735 C CA . ALA B 1 210 ? 45.436 54.054 327.624 1.00 101.20 210 ALA B CA 1
ATOM 4736 C C . ALA B 1 210 ? 46.809 54.705 327.366 1.00 101.79 210 ALA B C 1
ATOM 4737 O O . ALA B 1 210 ? 46.893 55.920 327.172 1.00 102.42 210 ALA B O 1
ATOM 4739 N N . MET B 1 211 ? 47.876 53.906 327.343 1.00 101.71 211 MET B N 1
ATOM 4740 C CA . MET B 1 211 ? 49.220 54.439 327.082 1.00 101.69 211 MET B CA 1
ATOM 4741 C C . MET B 1 211 ? 49.544 54.639 325.606 1.00 100.99 211 MET B C 1
ATOM 4742 O O . MET B 1 211 ? 50.489 55.360 325.272 1.00 101.83 211 MET B O 1
ATOM 4747 N N . GLY B 1 212 ? 48.783 53.989 324.729 1.00 99.34 212 GLY B N 1
ATOM 4748 C CA . GLY B 1 212 ? 49.001 54.112 323.295 1.00 97.60 212 GLY B CA 1
ATOM 4749 C C . GLY B 1 212 ? 49.423 52.845 322.576 1.00 97.01 212 GLY B C 1
ATOM 4750 O O . GLY B 1 212 ? 49.537 52.850 321.350 1.00 97.26 212 GLY B O 1
ATOM 4751 N N . LYS B 1 213 ? 49.652 51.765 323.323 1.00 96.10 213 LYS B N 1
ATOM 4752 C CA . LYS B 1 213 ? 50.030 50.466 322.747 1.00 95.85 213 LYS B CA 1
ATOM 4753 C C . LYS B 1 213 ? 49.388 50.167 321.391 1.00 96.29 213 LYS B C 1
ATOM 4754 O O . LYS B 1 213 ? 50.098 49.990 320.399 1.00 96.52 213 LYS B O 1
ATOM 4760 N N . THR B 1 214 ? 48.054 50.121 321.350 1.00 96.63 214 THR B N 1
ATOM 4761 C CA . THR B 1 214 ? 47.319 49.804 320.118 1.00 97.32 214 THR B CA 1
ATOM 4762 C C . THR B 1 214 ? 47.588 50.826 319.012 1.00 97.91 214 THR B C 1
ATOM 4763 O O . THR B 1 214 ? 47.877 50.454 317.865 1.00 97.86 214 THR B O 1
ATOM 4767 N N . ALA B 1 215 ? 47.498 52.107 319.371 1.00 97.87 215 ALA B N 1
ATOM 4768 C CA . ALA B 1 215 ? 47.790 53.199 318.449 1.00 97.24 215 ALA B CA 1
ATOM 4769 C C . ALA B 1 215 ? 49.203 53.043 317.921 1.00 97.19 215 ALA B C 1
ATOM 4770 O O . ALA B 1 215 ? 49.450 53.206 316.727 1.00 97.68 215 ALA B O 1
ATOM 4772 N N . PHE B 1 216 ? 50.118 52.704 318.824 1.00 97.29 216 PHE B N 1
ATOM 4773 C CA . PHE B 1 216 ? 51.522 52.508 318.492 1.00 98.07 216 PHE B CA 1
ATOM 4774 C C . PHE B 1 216 ? 51.706 51.289 317.587 1.00 98.41 216 PHE B C 1
ATOM 4775 O O . PHE B 1 216 ? 52.401 51.359 316.569 1.00 98.31 216 PHE B O 1
ATOM 4783 N N . ALA B 1 217 ? 51.057 50.187 317.953 1.00 98.56 217 ALA B N 1
ATOM 4784 C CA . ALA B 1 217 ? 51.142 48.958 317.187 1.00 99.43 217 ALA B CA 1
ATOM 4785 C C . ALA B 1 217 ? 50.617 49.147 315.759 1.00 100.46 217 ALA B C 1
ATOM 4786 O O . ALA B 1 217 ? 51.269 48.740 314.803 1.00 100.72 217 ALA B O 1
ATOM 4788 N N . LEU B 1 218 ? 49.450 49.774 315.616 1.00 101.29 218 LEU B N 1
ATOM 4789 C CA . LEU B 1 218 ? 48.888 50.047 314.293 1.00 101.72 218 LEU B CA 1
ATOM 4790 C C . LEU B 1 218 ? 49.794 50.941 313.437 1.00 101.72 218 LEU B C 1
ATOM 4791 O O . LEU B 1 218 ? 49.840 50.798 312.211 1.00 101.76 218 LEU B O 1
ATOM 4796 N N . THR B 1 219 ? 50.516 51.862 314.072 1.00 100.95 219 THR B N 1
ATOM 4797 C CA . THR B 1 219 ? 51.447 52.702 313.325 1.00 100.43 219 THR B CA 1
ATOM 4798 C C . THR B 1 219 ? 52.529 51.805 312.720 1.00 99.78 219 THR B C 1
ATOM 4799 O O . THR B 1 219 ? 52.921 51.987 311.572 1.00 100.29 219 THR B O 1
ATOM 4803 N N . ILE B 1 220 ? 52.984 50.819 313.488 1.00 98.93 220 ILE B N 1
ATOM 4804 C CA . ILE B 1 220 ? 53.948 49.837 312.994 1.00 98.12 220 ILE B CA 1
ATOM 4805 C C . ILE B 1 220 ? 53.321 49.036 311.856 1.00 98.41 220 ILE B C 1
ATOM 4806 O O . ILE B 1 220 ? 53.948 48.826 310.819 1.00 99.67 220 ILE B O 1
ATOM 4811 N N . ALA B 1 221 ? 52.074 48.613 312.053 1.00 98.14 221 ALA B N 1
ATOM 4812 C CA . ALA B 1 221 ? 51.351 47.816 311.070 1.00 97.89 221 ALA B CA 1
ATOM 4813 C C . ALA B 1 221 ? 51.251 48.540 309.730 1.00 98.02 221 ALA B C 1
ATOM 4814 O O . ALA B 1 221 ? 51.626 47.987 308.691 1.00 97.54 221 ALA B O 1
ATOM 4816 N N . GLN B 1 222 ? 50.769 49.782 309.770 1.00 98.42 222 GLN B N 1
ATOM 4817 C CA . GLN B 1 222 ? 50.623 50.606 308.574 1.00 99.05 222 GLN B CA 1
ATOM 4818 C C . GLN B 1 222 ? 51.960 50.793 307.868 1.00 99.14 222 GLN B C 1
ATOM 4819 O O . GLN B 1 222 ? 52.038 50.712 306.638 1.00 98.94 222 GLN B O 1
ATOM 4825 N N . ASN B 1 223 ? 53.004 51.042 308.658 1.00 99.69 223 ASN B N 1
ATOM 4826 C CA . ASN B 1 223 ? 54.358 51.223 308.137 1.00 99.94 223 ASN B CA 1
ATOM 4827 C C . ASN B 1 223 ? 54.886 49.997 307.414 1.00 99.35 223 ASN B C 1
ATOM 4828 O O . ASN B 1 223 ? 55.325 50.101 306.277 1.00 98.91 223 ASN B O 1
ATOM 4833 N N . ALA B 1 224 ? 54.819 48.839 308.062 1.00 99.05 224 ALA B N 1
ATOM 4834 C CA . ALA B 1 224 ? 55.270 47.592 307.447 1.00 99.50 224 ALA B CA 1
ATOM 4835 C C . ALA B 1 224 ? 54.545 47.290 306.127 1.00 99.98 224 ALA B C 1
ATOM 4836 O O . ALA B 1 224 ? 55.181 46.969 305.119 1.00 99.25 224 ALA B O 1
ATOM 4838 N N . ALA B 1 225 ? 53.219 47.426 306.139 1.00 101.01 225 ALA B N 1
ATOM 4839 C CA . ALA B 1 225 ? 52.381 47.087 304.985 1.00 101.66 225 ALA B CA 1
ATOM 4840 C C . ALA B 1 225 ? 52.404 48.078 303.827 1.00 102.36 225 ALA B C 1
ATOM 4841 O O . ALA B 1 225 ? 52.387 47.668 302.665 1.00 102.11 225 ALA B O 1
ATOM 4843 N N . LEU B 1 226 ? 52.417 49.371 304.140 1.00 103.31 226 LEU B N 1
ATOM 4844 C CA . LEU B 1 226 ? 52.372 50.412 303.110 1.00 104.42 226 LEU B CA 1
ATOM 4845 C C . LEU B 1 226 ? 53.738 50.941 302.700 1.00 105.78 226 LEU B C 1
ATOM 4846 O O . LEU B 1 226 ? 53.885 51.503 301.614 1.00 106.12 226 LEU B O 1
ATOM 4851 N N . LYS B 1 227 ? 54.728 50.770 303.569 1.00 107.62 227 LYS B N 1
ATOM 4852 C CA . LYS B 1 227 ? 56.071 51.256 303.296 1.00 109.14 227 LYS B CA 1
ATOM 4853 C C . LYS B 1 227 ? 56.916 50.130 302.731 1.00 109.35 227 LYS B C 1
ATOM 4854 O O . LYS B 1 227 ? 57.598 50.309 301.727 1.00 109.70 227 LYS B O 1
ATOM 4860 N N . GLU B 1 228 ? 56.858 48.968 303.376 1.00 110.09 228 GLU B N 1
ATOM 4861 C CA . GLU B 1 228 ? 57.722 47.844 303.013 1.00 111.30 228 GLU B CA 1
ATOM 4862 C C . GLU B 1 228 ? 57.028 46.712 302.256 1.00 111.21 228 GLU B C 1
ATOM 4863 O O . GLU B 1 228 ? 57.676 45.730 301.880 1.00 111.85 228 GLU B O 1
ATOM 4869 N N . GLY B 1 229 ? 55.720 46.845 302.044 1.00 110.45 229 GLY B N 1
ATOM 4870 C CA . GLY B 1 229 ? 54.951 45.859 301.288 1.00 109.38 229 GLY B CA 1
ATOM 4871 C C . GLY B 1 229 ? 54.732 44.512 301.955 1.00 109.02 229 GLY B C 1
ATOM 4872 O O . GLY B 1 229 ? 54.168 43.605 301.348 1.00 109.37 229 GLY B O 1
ATOM 4873 N N . VAL B 1 230 ? 55.176 44.371 303.199 1.00 108.48 230 VAL B N 1
ATOM 4874 C CA . VAL B 1 230 ? 54.996 43.119 303.932 1.00 108.16 230 VAL B CA 1
ATOM 4875 C C . VAL B 1 230 ? 53.605 43.047 304.577 1.00 107.48 230 VAL B C 1
ATOM 4876 O O . VAL B 1 230 ? 53.186 43.976 305.268 1.00 107.68 230 VAL B O 1
ATOM 4880 N N . GLY B 1 231 ? 52.894 41.948 304.338 1.00 106.52 231 GLY B N 1
ATOM 4881 C CA . GLY B 1 231 ? 51.561 41.755 304.906 1.00 106.07 231 GLY B CA 1
ATOM 4882 C C . GLY B 1 231 ? 51.597 41.550 306.410 1.00 105.94 231 GLY B C 1
ATOM 4883 O O . GLY B 1 231 ? 52.476 40.857 306.922 1.00 106.48 231 GLY B O 1
ATOM 4884 N N . VAL B 1 232 ? 50.660 42.172 307.125 1.00 105.39 232 VAL B N 1
ATOM 4885 C CA . VAL B 1 232 ? 50.578 42.012 308.579 1.00 104.63 232 VAL B CA 1
ATOM 4886 C C . VAL B 1 232 ? 49.218 41.455 308.988 1.00 104.23 232 VAL B C 1
ATOM 4887 O O . VAL B 1 232 ? 48.182 41.781 308.391 1.00 104.08 232 VAL B O 1
ATOM 4891 N N . GLY B 1 233 ? 49.239 40.593 309.997 1.00 103.66 233 GLY B N 1
ATOM 4892 C CA . GLY B 1 233 ? 48.030 39.977 310.516 1.00 102.85 233 GLY B CA 1
ATOM 4893 C C . GLY B 1 233 ? 47.812 40.434 311.938 1.00 102.38 233 GLY B C 1
ATOM 4894 O O . GLY B 1 233 ? 48.686 40.270 312.785 1.00 102.76 233 GLY B O 1
ATOM 4895 N N . ILE B 1 234 ? 46.646 41.012 312.201 1.00 101.53 234 ILE B N 1
ATOM 4896 C CA . ILE B 1 234 ? 46.332 41.513 313.530 1.00 100.74 234 ILE B CA 1
ATOM 4897 C C . ILE B 1 234 ? 45.228 40.707 314.204 1.00 101.10 234 ILE B C 1
ATOM 4898 O O . ILE B 1 234 ? 44.135 40.524 313.655 1.00 100.84 234 ILE B O 1
ATOM 4903 N N . TYR B 1 235 ? 45.526 40.228 315.403 1.00 100.78 235 TYR B N 1
ATOM 4904 C CA . TYR B 1 235 ? 44.526 39.549 316.198 1.00 100.76 235 TYR B CA 1
ATOM 4905 C C . TYR B 1 235 ? 43.933 40.532 317.190 1.00 100.42 235 TYR B C 1
ATOM 4906 O O . TYR B 1 235 ? 44.460 40.734 318.284 1.00 100.55 235 TYR B O 1
ATOM 4915 N N . SER B 1 236 ? 42.849 41.176 316.766 1.00 100.27 236 SER B N 1
ATOM 4916 C CA . SER B 1 236 ? 42.177 42.158 317.594 1.00 100.83 236 SER B CA 1
ATOM 4917 C C . SER B 1 236 ? 41.218 41.461 318.516 1.00 101.32 236 SER B C 1
ATOM 4918 O O . SER B 1 236 ? 40.107 41.097 318.127 1.00 102.36 236 SER B O 1
ATOM 4921 N N . LEU B 1 237 ? 41.659 41.285 319.750 1.00 101.95 237 LEU B N 1
ATOM 4922 C CA . LEU B 1 237 ? 40.866 40.620 320.763 1.00 102.94 237 LEU B CA 1
ATOM 4923 C C . LEU B 1 237 ? 40.044 41.612 321.575 1.00 104.06 237 LEU B C 1
ATOM 4924 O O . LEU B 1 237 ? 38.960 41.276 322.057 1.00 103.63 237 LEU B O 1
ATOM 4929 N N . GLU B 1 238 ? 40.556 42.835 321.707 1.00 105.60 238 GLU B N 1
ATOM 4930 C CA . GLU B 1 238 ? 39.898 43.856 322.516 1.00 108.23 238 GLU B CA 1
ATOM 4931 C C . GLU B 1 238 ? 38.665 44.451 321.842 1.00 107.89 238 GLU B C 1
ATOM 4932 O O . GLU B 1 238 ? 37.573 44.417 322.411 1.00 108.77 238 GLU B O 1
ATOM 4938 N N . MET B 1 239 ? 38.834 44.985 320.636 1.00 107.62 239 MET B N 1
ATOM 4939 C CA . MET B 1 239 ? 37.722 45.614 319.930 1.00 107.73 239 MET B CA 1
ATOM 4940 C C . MET B 1 239 ? 37.431 44.972 318.565 1.00 105.70 239 MET B C 1
ATOM 4941 O O . MET B 1 239 ? 38.310 44.327 317.989 1.00 105.50 239 MET B O 1
ATOM 4946 N N . PRO B 1 240 ? 36.182 45.110 318.068 1.00 104.25 240 PRO B N 1
ATOM 4947 C CA . PRO B 1 240 ? 35.850 44.598 316.732 1.00 103.63 240 PRO B CA 1
ATOM 4948 C C . PRO B 1 240 ? 36.677 45.232 315.601 1.00 103.18 240 PRO B C 1
ATOM 4949 O O . PRO B 1 240 ? 37.050 46.406 315.682 1.00 102.86 240 PRO B O 1
ATOM 4953 N N . ALA B 1 241 ? 36.945 44.436 314.564 1.00 102.79 241 ALA B N 1
ATOM 4954 C CA . ALA B 1 241 ? 37.762 44.820 313.403 1.00 102.48 241 ALA B CA 1
ATOM 4955 C C . ALA B 1 241 ? 37.358 46.132 312.734 1.00 102.93 241 ALA B C 1
ATOM 4956 O O . ALA B 1 241 ? 38.219 46.956 312.417 1.00 103.15 241 ALA B O 1
ATOM 4958 N N . ALA B 1 242 ? 36.054 46.308 312.517 1.00 103.38 242 ALA B N 1
ATOM 4959 C CA . ALA B 1 242 ? 35.510 47.506 311.878 1.00 103.40 242 ALA B CA 1
ATOM 4960 C C . ALA B 1 242 ? 35.780 48.751 312.713 1.00 103.92 242 ALA B C 1
ATOM 4961 O O . ALA B 1 242 ? 36.067 49.816 312.170 1.00 104.48 242 ALA B O 1
ATOM 4963 N N . GLN B 1 243 ? 35.702 48.604 314.034 1.00 104.41 243 GLN B N 1
ATOM 4964 C CA . GLN B 1 243 ? 35.966 49.706 314.956 1.00 104.82 243 GLN B CA 1
ATOM 4965 C C . GLN B 1 243 ? 37.445 50.077 314.972 1.00 103.58 243 GLN B C 1
ATOM 4966 O O . GLN B 1 243 ? 37.792 51.253 314.907 1.00 103.35 243 GLN B O 1
ATOM 4972 N N . LEU B 1 244 ? 38.305 49.068 315.056 1.00 102.70 244 LEU B N 1
ATOM 4973 C CA . LEU B 1 244 ? 39.747 49.265 315.029 1.00 103.04 244 LEU B CA 1
ATOM 4974 C C . LEU B 1 244 ? 40.151 50.092 313.806 1.00 103.56 244 LEU B C 1
ATOM 4975 O O . LEU B 1 244 ? 41.010 50.973 313.894 1.00 102.46 244 LEU B O 1
ATOM 4980 N N . THR B 1 245 ? 39.509 49.788 312.675 1.00 104.46 245 THR B N 1
ATOM 4981 C CA . THR B 1 245 ? 39.742 50.466 311.400 1.00 104.50 245 THR B CA 1
ATOM 4982 C C . THR B 1 245 ? 39.351 51.941 311.492 1.00 104.87 245 THR B C 1
ATOM 4983 O O . THR B 1 245 ? 40.140 52.822 311.134 1.00 105.22 245 THR B O 1
ATOM 4987 N N . LEU B 1 246 ? 38.146 52.199 311.994 1.00 104.96 246 LEU B N 1
ATOM 4988 C CA . LEU B 1 246 ? 37.640 53.558 312.154 1.00 105.29 246 LEU B CA 1
ATOM 4989 C C . LEU B 1 246 ? 38.605 54.416 312.975 1.00 106.12 246 LEU B C 1
ATOM 4990 O O . LEU B 1 246 ? 38.962 55.517 312.562 1.00 106.31 246 LEU B O 1
ATOM 4995 N N . ARG B 1 247 ? 39.034 53.898 314.124 1.00 107.12 247 ARG B N 1
ATOM 4996 C CA . ARG B 1 247 ? 39.988 54.593 314.986 1.00 108.87 247 ARG B CA 1
ATOM 4997 C C . ARG B 1 247 ? 41.248 54.958 314.218 1.00 109.16 247 ARG B C 1
ATOM 4998 O O . ARG B 1 247 ? 41.694 56.105 314.246 1.00 109.54 247 ARG B O 1
ATOM 5006 N N . MET B 1 248 ? 41.802 53.965 313.529 1.00 109.21 248 MET B N 1
ATOM 5007 C CA . MET B 1 248 ? 43.021 54.105 312.738 1.00 109.86 248 MET B CA 1
ATOM 5008 C C . MET B 1 248 ? 42.887 55.091 311.568 1.00 108.69 248 MET B C 1
ATOM 5009 O O . MET B 1 248 ? 43.837 55.824 311.262 1.00 108.53 248 MET B O 1
ATOM 5014 N N . MET B 1 249 ? 41.719 55.108 310.924 1.00 107.58 249 MET B N 1
ATOM 5015 C CA . MET B 1 249 ? 41.453 56.053 309.836 1.00 107.08 249 MET B CA 1
ATOM 5016 C C . MET B 1 249 ? 41.327 57.485 310.357 1.00 106.17 249 MET B C 1
ATOM 5017 O O . MET B 1 249 ? 41.739 58.434 309.692 1.00 105.79 249 MET B O 1
ATOM 5022 N N . CYS B 1 250 ? 40.755 57.632 311.547 1.00 105.55 250 CYS B N 1
ATOM 5023 C CA . CYS B 1 250 ? 40.548 58.944 312.150 1.00 104.96 250 CYS B CA 1
ATOM 5024 C C . CYS B 1 250 ? 41.818 59.539 312.722 1.00 104.93 250 CYS B C 1
ATOM 5025 O O . CYS B 1 250 ? 41.902 60.754 312.917 1.00 105.18 250 CYS B O 1
ATOM 5028 N N . SER B 1 251 ? 42.793 58.677 312.998 1.00 104.76 251 SER B N 1
ATOM 5029 C CA . SER B 1 251 ? 44.082 59.105 313.514 1.00 104.87 251 SER B CA 1
ATOM 5030 C C . SER B 1 251 ? 44.875 59.760 312.403 1.00 105.21 251 SER B C 1
ATOM 5031 O O . SER B 1 251 ? 45.334 60.893 312.551 1.00 105.54 251 SER B O 1
ATOM 5034 N N . GLU B 1 252 ? 45.013 59.045 311.286 1.00 105.43 252 GLU B N 1
ATOM 5035 C CA . GLU B 1 252 ? 45.774 59.531 310.140 1.00 105.32 252 GLU B CA 1
ATOM 5036 C C . GLU B 1 252 ? 45.167 60.802 309.590 1.00 105.05 252 GLU B C 1
ATOM 5037 O O . GLU B 1 252 ? 45.885 61.766 309.336 1.00 105.47 252 GLU B O 1
ATOM 5043 N N . ALA B 1 253 ? 43.843 60.812 309.452 1.00 104.99 253 ALA B N 1
ATOM 5044 C CA . ALA B 1 253 ? 43.119 61.989 308.980 1.00 105.44 253 ALA B CA 1
ATOM 5045 C C . ALA B 1 253 ? 43.233 63.150 309.969 1.00 106.00 253 ALA B C 1
ATOM 5046 O O . ALA B 1 253 ? 42.721 64.243 309.709 1.00 106.30 253 ALA B O 1
ATOM 5048 N N . ARG B 1 254 ? 43.909 62.896 311.093 1.00 106.31 254 ARG B N 1
ATOM 5049 C CA . ARG B 1 254 ? 44.180 63.899 312.126 1.00 107.33 254 ARG B CA 1
ATOM 5050 C C . ARG B 1 254 ? 42.887 64.515 312.676 1.00 106.08 254 ARG B C 1
ATOM 5051 O O . ARG B 1 254 ? 42.809 65.722 312.921 1.00 105.89 254 ARG B O 1
ATOM 5059 N N . ILE B 1 255 ? 41.875 63.670 312.867 1.00 105.54 255 ILE B N 1
ATOM 5060 C CA . ILE B 1 255 ? 40.579 64.114 313.382 1.00 105.06 255 ILE B CA 1
ATOM 5061 C C . ILE B 1 255 ? 40.564 64.030 314.907 1.00 105.77 255 ILE B C 1
ATOM 5062 O O . ILE B 1 255 ? 40.753 62.953 315.474 1.00 106.62 255 ILE B O 1
ATOM 5067 N N . ASP B 1 256 ? 40.351 65.172 315.559 1.00 106.23 256 ASP B N 1
ATOM 5068 C CA . ASP B 1 256 ? 40.317 65.252 317.021 1.00 106.57 256 ASP B CA 1
ATOM 5069 C C . ASP B 1 256 ? 39.204 64.402 317.602 1.00 106.64 256 ASP B C 1
ATOM 5070 O O . ASP B 1 256 ? 38.097 64.349 317.056 1.00 106.18 256 ASP B O 1
ATOM 5075 N N . MET B 1 257 ? 39.503 63.745 318.717 1.00 107.18 257 MET B N 1
ATOM 5076 C CA . MET B 1 257 ? 38.532 62.878 319.376 1.00 108.03 257 MET B CA 1
ATOM 5077 C C . MET B 1 257 ? 37.253 63.591 319.794 1.00 107.88 257 MET B C 1
ATOM 5078 O O . MET B 1 257 ? 36.189 62.980 319.829 1.00 107.59 257 MET B O 1
ATOM 5083 N N . ASN B 1 258 ? 37.367 64.884 320.087 1.00 108.30 258 ASN B N 1
ATOM 5084 C CA . ASN B 1 258 ? 36.226 65.703 320.488 1.00 108.55 258 ASN B CA 1
ATOM 5085 C C . ASN B 1 258 ? 35.107 65.710 319.446 1.00 108.18 258 ASN B C 1
ATOM 5086 O O . ASN B 1 258 ? 33.935 65.572 319.792 1.00 107.93 258 ASN B O 1
ATOM 5091 N N . ARG B 1 259 ? 35.475 65.850 318.174 1.00 108.26 259 ARG B N 1
ATOM 5092 C CA . ARG B 1 259 ? 34.489 65.849 317.085 1.00 108.32 259 ARG B CA 1
ATOM 5093 C C . ARG B 1 259 ? 34.258 64.475 316.437 1.00 107.91 259 ARG B C 1
ATOM 5094 O O . ARG B 1 259 ? 33.512 64.363 315.464 1.00 108.09 259 ARG B O 1
ATOM 5102 N N . VAL B 1 260 ? 34.896 63.440 316.980 1.00 107.82 260 VAL B N 1
ATOM 5103 C CA . VAL B 1 260 ? 34.630 62.063 316.554 1.00 107.45 260 VAL B CA 1
ATOM 5104 C C . VAL B 1 260 ? 33.398 61.575 317.325 1.00 107.97 260 VAL B C 1
ATOM 5105 O O . VAL B 1 260 ? 32.398 61.170 316.729 1.00 108.54 260 VAL B O 1
ATOM 5109 N N . ARG B 1 261 ? 33.479 61.646 318.653 1.00 107.89 261 ARG B N 1
ATOM 5110 C CA . ARG B 1 261 ? 32.398 61.239 319.551 1.00 107.86 261 ARG B CA 1
ATOM 5111 C C . ARG B 1 261 ? 31.344 62.340 319.745 1.00 107.50 261 ARG B C 1
ATOM 5112 O O . ARG B 1 261 ? 30.863 62.945 318.783 1.00 106.94 261 ARG B O 1
ATOM 5120 N N . LEU B 1 265 ? 31.123 66.157 312.636 1.00 106.35 265 LEU B N 1
ATOM 5121 C CA . LEU B 1 265 ? 32.509 66.258 312.184 1.00 106.98 265 LEU B CA 1
ATOM 5122 C C . LEU B 1 265 ? 32.701 67.232 311.009 1.00 107.39 265 LEU B C 1
ATOM 5123 O O . LEU B 1 265 ? 31.833 67.351 310.139 1.00 107.31 265 LEU B O 1
ATOM 5128 N N . THR B 1 266 ? 33.852 67.912 311.005 1.00 107.96 266 THR B N 1
ATOM 5129 C CA . THR B 1 266 ? 34.209 68.959 310.024 1.00 107.88 266 THR B CA 1
ATOM 5130 C C . THR B 1 266 ? 34.337 68.449 308.580 1.00 107.72 266 THR B C 1
ATOM 5131 O O . THR B 1 266 ? 34.797 67.329 308.342 1.00 108.01 266 THR B O 1
ATOM 5135 N N . ASP B 1 267 ? 33.934 69.290 307.628 1.00 107.24 267 ASP B N 1
ATOM 5136 C CA . ASP B 1 267 ? 34.053 68.994 306.197 1.00 106.84 267 ASP B CA 1
ATOM 5137 C C . ASP B 1 267 ? 35.513 68.885 305.732 1.00 106.63 267 ASP B C 1
ATOM 5138 O O . ASP B 1 267 ? 35.819 68.149 304.793 1.00 106.50 267 ASP B O 1
ATOM 5143 N N . ARG B 1 268 ? 36.403 69.620 306.397 1.00 106.57 268 ARG B N 1
ATOM 5144 C CA . ARG B 1 268 ? 37.841 69.562 306.125 1.00 106.44 268 ARG B CA 1
ATOM 5145 C C . ARG B 1 268 ? 38.372 68.165 306.417 1.00 106.10 268 ARG B C 1
ATOM 5146 O O . ARG B 1 268 ? 39.278 67.676 305.740 1.00 105.96 268 ARG B O 1
ATOM 5154 N N . ASP B 1 269 ? 37.797 67.539 307.440 1.00 105.62 269 ASP B N 1
ATOM 5155 C CA . ASP B 1 269 ? 38.190 66.209 307.882 1.00 105.06 269 ASP B CA 1
ATOM 5156 C C . ASP B 1 269 ? 37.820 65.142 306.861 1.00 104.08 269 ASP B C 1
ATOM 5157 O O . ASP B 1 269 ? 38.598 64.218 306.614 1.00 103.78 269 ASP B O 1
ATOM 5162 N N . PHE B 1 270 ? 36.629 65.279 306.277 1.00 103.01 270 PHE B N 1
ATOM 5163 C CA . PHE B 1 270 ? 36.115 64.310 305.308 1.00 101.91 270 PHE B CA 1
ATOM 5164 C C . PHE B 1 270 ? 37.074 64.082 304.139 1.00 101.47 270 PHE B C 1
ATOM 5165 O O . PHE B 1 270 ? 37.385 62.938 303.802 1.00 101.37 270 PHE B O 1
ATOM 5173 N N . SER B 1 271 ? 37.544 65.172 303.536 1.00 100.74 271 SER B N 1
ATOM 5174 C CA . SER B 1 271 ? 38.498 65.086 302.432 1.00 100.26 271 SER B CA 1
ATOM 5175 C C . SER B 1 271 ? 39.808 64.407 302.856 1.00 99.61 271 SER B C 1
ATOM 5176 O O . SER B 1 271 ? 40.401 63.668 302.074 1.00 99.71 271 SER B O 1
ATOM 5179 N N . ARG B 1 272 ? 40.247 64.655 304.091 1.00 98.72 272 ARG B N 1
ATOM 5180 C CA . ARG B 1 272 ? 41.439 64.001 304.626 1.00 98.40 272 ARG B CA 1
ATOM 5181 C C . ARG B 1 272 ? 41.159 62.513 304.791 1.00 98.54 272 ARG B C 1
ATOM 5182 O O . ARG B 1 272 ? 42.024 61.668 304.553 1.00 98.91 272 ARG B O 1
ATOM 5190 N N . LEU B 1 273 ? 39.930 62.213 305.197 1.00 98.09 273 LEU B N 1
ATOM 5191 C CA . LEU B 1 273 ? 39.480 60.855 305.439 1.00 97.13 273 LEU B CA 1
ATOM 5192 C C . LEU B 1 273 ? 39.358 60.080 304.121 1.00 96.68 273 LEU B C 1
ATOM 5193 O O . LEU B 1 273 ? 39.595 58.875 304.089 1.00 96.50 273 LEU B O 1
ATOM 5198 N N . VAL B 1 274 ? 39.004 60.779 303.041 1.00 96.39 274 VAL B N 1
ATOM 5199 C CA . VAL B 1 274 ? 38.924 60.170 301.706 1.00 96.15 274 VAL B CA 1
ATOM 5200 C C . VAL B 1 274 ? 40.314 59.734 301.237 1.00 96.41 274 VAL B C 1
ATOM 5201 O O . VAL B 1 274 ? 40.479 58.619 300.744 1.00 96.85 274 VAL B O 1
ATOM 5205 N N . ASP B 1 275 ? 41.303 60.612 301.401 1.00 96.46 275 ASP B N 1
ATOM 5206 C CA . ASP B 1 275 ? 42.686 60.300 301.056 1.00 97.17 275 ASP B CA 1
ATOM 5207 C C . ASP B 1 275 ? 43.162 59.099 301.845 1.00 96.98 275 ASP B C 1
ATOM 5208 O O . ASP B 1 275 ? 43.656 58.130 301.274 1.00 96.72 275 ASP B O 1
ATOM 5213 N N . VAL B 1 276 ? 42.998 59.183 303.163 1.00 97.30 276 VAL B N 1
ATOM 5214 C CA . VAL B 1 276 ? 43.399 58.133 304.087 1.00 97.71 276 VAL B CA 1
ATOM 5215 C C . VAL B 1 276 ? 42.781 56.792 303.700 1.00 98.35 276 VAL B C 1
ATOM 5216 O O . VAL B 1 276 ? 43.482 55.779 303.628 1.00 98.09 276 VAL B O 1
ATOM 5220 N N . ALA B 1 277 ? 41.475 56.801 303.438 1.00 98.97 277 ALA B N 1
ATOM 5221 C CA . ALA B 1 277 ? 40.762 55.604 303.012 1.00 100.04 277 ALA B CA 1
ATOM 5222 C C . ALA B 1 277 ? 41.359 55.061 301.721 1.00 100.85 277 ALA B C 1
ATOM 5223 O O . ALA B 1 277 ? 41.567 53.854 301.587 1.00 101.34 277 ALA B O 1
ATOM 5225 N N . SER B 1 278 ? 41.651 55.964 300.787 1.00 101.73 278 SER B N 1
ATOM 5226 C CA . SER B 1 278 ? 42.211 55.598 299.488 1.00 102.56 278 SER B CA 1
ATOM 5227 C C . SER B 1 278 ? 43.582 54.925 299.571 1.00 103.21 278 SER B C 1
ATOM 5228 O O . SER B 1 278 ? 43.851 53.993 298.816 1.00 103.58 278 SER B O 1
ATOM 5231 N N . ARG B 1 279 ? 44.437 55.398 300.480 1.00 104.03 279 ARG B N 1
ATOM 5232 C CA . ARG B 1 279 ? 45.786 54.841 300.644 1.00 104.69 279 ARG B CA 1
ATOM 5233 C C . ARG B 1 279 ? 45.765 53.515 301.379 1.00 104.34 279 ARG B C 1
ATOM 5234 O O . ARG B 1 279 ? 46.552 52.622 301.071 1.00 104.73 279 ARG B O 1
ATOM 5242 N N . LEU B 1 280 ? 44.859 53.402 302.350 1.00 104.39 280 LEU B N 1
ATOM 5243 C CA . LEU B 1 280 ? 44.768 52.243 303.241 1.00 103.99 280 LEU B CA 1
ATOM 5244 C C . LEU B 1 280 ? 44.113 51.021 302.597 1.00 103.40 280 LEU B C 1
ATOM 5245 O O . LEU B 1 280 ? 44.318 49.895 303.051 1.00 102.93 280 LEU B O 1
ATOM 5250 N N . SER B 1 281 ? 43.333 51.246 301.541 1.00 103.46 281 SER B N 1
ATOM 5251 C CA . SER B 1 281 ? 42.714 50.159 300.778 1.00 103.94 281 SER B CA 1
ATOM 5252 C C . SER B 1 281 ? 43.769 49.281 300.105 1.00 104.57 281 SER B C 1
ATOM 5253 O O . SER B 1 281 ? 43.526 48.108 299.818 1.00 105.11 281 SER B O 1
ATOM 5256 N N . GLU B 1 282 ? 44.939 49.869 299.867 1.00 105.14 282 GLU B N 1
ATOM 5257 C CA . GLU B 1 282 ? 46.074 49.208 299.231 1.00 105.29 282 GLU B CA 1
ATOM 5258 C C . GLU B 1 282 ? 46.863 48.344 300.213 1.00 104.78 282 GLU B C 1
ATOM 5259 O O . GLU B 1 282 ? 47.559 47.414 299.810 1.00 104.73 282 GLU B O 1
ATOM 5265 N N . ALA B 1 283 ? 46.746 48.659 301.499 1.00 104.24 283 ALA B N 1
ATOM 5266 C CA . ALA B 1 283 ? 47.513 47.996 302.552 1.00 104.17 283 ALA B CA 1
ATOM 5267 C C . ALA B 1 283 ? 47.143 46.534 302.818 1.00 103.71 283 ALA B C 1
ATOM 5268 O O . ALA B 1 283 ? 46.002 46.240 303.181 1.00 104.72 283 ALA B O 1
ATOM 5270 N N . PRO B 1 284 ? 48.109 45.610 302.641 1.00 102.76 284 PRO B N 1
ATOM 5271 C CA . PRO B 1 284 ? 47.878 44.219 303.020 1.00 102.06 284 PRO B CA 1
ATOM 5272 C C . PRO B 1 284 ? 47.875 44.042 304.548 1.00 101.90 284 PRO B C 1
ATOM 5273 O O . PRO B 1 284 ? 48.866 43.604 305.145 1.00 101.06 284 PRO B O 1
ATOM 5277 N N . ILE B 1 285 ? 46.762 44.410 305.173 1.00 101.59 285 ILE B N 1
ATOM 5278 C CA . ILE B 1 285 ? 46.595 44.227 306.606 1.00 101.65 285 ILE B CA 1
ATOM 5279 C C . ILE B 1 285 ? 45.324 43.407 306.804 1.00 101.08 285 ILE B C 1
ATOM 5280 O O . ILE B 1 285 ? 44.247 43.815 306.386 1.00 100.32 285 ILE B O 1
ATOM 5285 N N . TYR B 1 286 ? 45.469 42.242 307.428 1.00 101.30 286 TYR B N 1
ATOM 5286 C CA . TYR B 1 286 ? 44.350 41.334 307.661 1.00 100.81 286 TYR B CA 1
ATOM 5287 C C . TYR B 1 286 ? 44.079 41.248 309.155 1.00 100.96 286 TYR B C 1
ATOM 5288 O O . TYR B 1 286 ? 44.987 40.988 309.951 1.00 100.16 286 TYR B O 1
ATOM 5297 N N . ILE B 1 287 ? 42.819 41.474 309.523 1.00 101.28 287 ILE B N 1
ATOM 5298 C CA . ILE B 1 287 ? 42.417 41.573 310.921 1.00 101.08 287 ILE B CA 1
ATOM 5299 C C . ILE B 1 287 ? 41.422 40.495 311.334 1.00 101.12 287 ILE B C 1
ATOM 5300 O O . ILE B 1 287 ? 40.313 40.412 310.810 1.00 100.85 287 ILE B O 1
ATOM 5305 N N . ASP B 1 288 ? 41.853 39.665 312.279 1.00 101.78 288 ASP B N 1
ATOM 5306 C CA . ASP B 1 288 ? 41.028 38.614 312.856 1.00 102.21 288 ASP B CA 1
ATOM 5307 C C . ASP B 1 288 ? 40.537 39.142 314.198 1.00 101.99 288 ASP B C 1
ATOM 5308 O O . ASP B 1 288 ? 41.324 39.306 315.134 1.00 102.71 288 ASP B O 1
ATOM 5313 N N . ASP B 1 289 ? 39.239 39.416 314.283 1.00 101.09 289 ASP B N 1
ATOM 5314 C CA . ASP B 1 289 ? 38.664 39.974 315.496 1.00 100.57 289 ASP B CA 1
ATOM 5315 C C . ASP B 1 289 ? 37.932 38.966 316.383 1.00 99.56 289 ASP B C 1
ATOM 5316 O O . ASP B 1 289 ? 37.152 39.361 317.244 1.00 99.77 289 ASP B O 1
ATOM 5321 N N . THR B 1 290 ? 38.192 37.674 316.185 1.00 98.66 290 THR B N 1
ATOM 5322 C CA . THR B 1 290 ? 37.577 36.618 317.003 1.00 98.67 290 THR B CA 1
ATOM 5323 C C . THR B 1 290 ? 37.839 36.843 318.506 1.00 98.75 290 THR B C 1
ATOM 5324 O O . THR B 1 290 ? 38.989 36.855 318.936 1.00 98.64 290 THR B O 1
ATOM 5328 N N . PRO B 1 291 ? 36.757 37.032 319.294 1.00 99.24 291 PRO B N 1
ATOM 5329 C CA . PRO B 1 291 ? 36.709 37.410 320.716 1.00 99.73 291 PRO B CA 1
ATOM 5330 C C . PRO B 1 291 ? 37.768 36.885 321.696 1.00 100.43 291 PRO B C 1
ATOM 5331 O O . PRO B 1 291 ? 38.605 37.681 322.128 1.00 101.24 291 PRO B O 1
ATOM 5335 N N . ASP B 1 292 ? 37.736 35.611 322.088 1.00 100.06 292 ASP B N 1
ATOM 5336 C CA . ASP B 1 292 ? 38.770 35.143 323.026 1.00 101.48 292 ASP B CA 1
ATOM 5337 C C . ASP B 1 292 ? 39.409 33.783 322.734 1.00 101.74 292 ASP B C 1
ATOM 5338 O O . ASP B 1 292 ? 39.033 32.744 323.293 1.00 101.80 292 ASP B O 1
ATOM 5343 N N . LEU B 1 293 ? 40.420 33.833 321.871 1.00 102.11 293 LEU B N 1
ATOM 5344 C CA . LEU B 1 293 ? 41.104 32.643 321.393 1.00 102.16 293 LEU B CA 1
ATOM 5345 C C . LEU B 1 293 ? 42.110 32.106 322.383 1.00 101.82 293 LEU B C 1
ATOM 5346 O O . LEU B 1 293 ? 42.780 32.868 323.079 1.00 101.65 293 LEU B O 1
ATOM 5351 N N . THR B 1 294 ? 42.203 30.781 322.431 1.00 101.59 294 THR B N 1
ATOM 5352 C CA . THR B 1 294 ? 43.232 30.102 323.196 1.00 101.68 294 THR B CA 1
ATOM 5353 C C . THR B 1 294 ? 44.502 30.128 322.349 1.00 102.02 294 THR B C 1
ATOM 5354 O O . THR B 1 294 ? 44.465 30.536 321.183 1.00 101.87 294 THR B O 1
ATOM 5358 N N . LEU B 1 295 ? 45.621 29.701 322.932 1.00 102.24 295 LEU B N 1
ATOM 5359 C CA . LEU B 1 295 ? 46.896 29.667 322.216 1.00 101.98 295 LEU B CA 1
ATOM 5360 C C . LEU B 1 295 ? 46.826 28.700 321.039 1.00 102.49 295 LEU B C 1
ATOM 5361 O O . LEU B 1 295 ? 47.318 28.998 319.947 1.00 102.03 295 LEU B O 1
ATOM 5366 N N . MET B 1 296 ? 46.196 27.552 321.280 1.00 102.98 296 MET B N 1
ATOM 5367 C CA . MET B 1 296 ? 46.003 26.515 320.274 1.00 104.17 296 MET B CA 1
ATOM 5368 C C . MET B 1 296 ? 45.255 27.044 319.042 1.00 103.25 296 MET B C 1
ATOM 5369 O O . MET B 1 296 ? 45.605 26.714 317.902 1.00 103.08 296 MET B O 1
ATOM 5374 N N . GLU B 1 297 ? 44.237 27.871 319.285 1.00 102.77 297 GLU B N 1
ATOM 5375 C CA . GLU B 1 297 ? 43.416 28.456 318.223 1.00 102.18 297 GLU B CA 1
ATOM 5376 C C . GLU B 1 297 ? 44.155 29.523 317.429 1.00 102.05 297 GLU B C 1
ATOM 5377 O O . GLU B 1 297 ? 43.997 29.603 316.210 1.00 102.39 297 GLU B O 1
ATOM 5383 N N . VAL B 1 298 ? 44.951 30.344 318.114 1.00 101.75 298 VAL B N 1
ATOM 5384 C CA . VAL B 1 298 ? 45.768 31.358 317.444 1.00 101.53 298 VAL B CA 1
ATOM 5385 C C . VAL B 1 298 ? 46.784 30.671 316.532 1.00 101.87 298 VAL B C 1
ATOM 5386 O O . VAL B 1 298 ? 46.989 31.099 315.390 1.00 102.18 298 VAL B O 1
ATOM 5390 N N . ARG B 1 299 ? 47.387 29.592 317.031 1.00 101.58 299 ARG B N 1
ATOM 5391 C CA . ARG B 1 299 ? 48.340 28.814 316.252 1.00 101.60 299 ARG B CA 1
ATOM 5392 C C . ARG B 1 299 ? 47.726 28.380 314.920 1.00 101.57 299 ARG B C 1
ATOM 5393 O O . ARG B 1 299 ? 48.280 28.668 313.860 1.00 101.63 299 ARG B O 1
ATOM 5401 N N . ALA B 1 300 ? 46.574 27.709 314.985 1.00 101.51 300 ALA B N 1
ATOM 5402 C CA . ALA B 1 300 ? 45.867 27.225 313.794 1.00 101.18 300 ALA B CA 1
ATOM 5403 C C . ALA B 1 300 ? 45.459 28.334 312.819 1.00 101.20 300 ALA B C 1
ATOM 5404 O O . ALA B 1 300 ? 45.431 28.116 311.607 1.00 101.71 300 ALA B O 1
ATOM 5406 N N . ARG B 1 301 ? 45.145 29.514 313.349 1.00 100.90 301 ARG B N 1
ATOM 5407 C CA . ARG B 1 301 ? 44.742 30.648 312.517 1.00 100.44 301 ARG B CA 1
ATOM 5408 C C . ARG B 1 301 ? 45.924 31.339 311.865 1.00 100.64 301 ARG B C 1
ATOM 5409 O O . ARG B 1 301 ? 45.865 31.697 310.689 1.00 101.16 301 ARG B O 1
ATOM 5417 N N . ALA B 1 302 ? 46.987 31.540 312.635 1.00 100.60 302 ALA B N 1
ATOM 5418 C CA . ALA B 1 302 ? 48.192 32.168 312.113 1.00 101.45 302 ALA B CA 1
ATOM 5419 C C . ALA B 1 302 ? 48.814 31.317 311.008 1.00 102.00 302 ALA B C 1
ATOM 5420 O O . ALA B 1 302 ? 49.387 31.855 310.056 1.00 101.74 302 ALA B O 1
ATOM 5422 N N . ARG B 1 303 ? 48.680 29.994 311.139 1.00 102.55 303 ARG B N 1
ATOM 5423 C CA . ARG B 1 303 ? 49.231 29.047 310.164 1.00 102.49 303 ARG B CA 1
ATOM 5424 C C . ARG B 1 303 ? 48.517 29.141 308.829 1.00 102.00 303 ARG B C 1
ATOM 5425 O O . ARG B 1 303 ? 49.167 29.153 307.782 1.00 102.24 303 ARG B O 1
ATOM 5433 N N . ARG B 1 304 ? 47.186 29.201 308.878 1.00 101.30 304 ARG B N 1
ATOM 5434 C CA . ARG B 1 304 ? 46.362 29.377 307.685 1.00 100.30 304 ARG B CA 1
ATOM 5435 C C . ARG B 1 304 ? 46.602 30.754 307.070 1.00 99.84 304 ARG B C 1
ATOM 5436 O O . ARG B 1 304 ? 46.638 30.899 305.849 1.00 98.90 304 ARG B O 1
ATOM 5444 N N . LEU B 1 305 ? 46.775 31.752 307.936 1.00 100.05 305 LEU B N 1
ATOM 5445 C CA . LEU B 1 305 ? 47.027 33.126 307.523 1.00 100.50 305 LEU B CA 1
ATOM 5446 C C . LEU B 1 305 ? 48.330 33.237 306.728 1.00 101.11 305 LEU B C 1
ATOM 5447 O O . LEU B 1 305 ? 48.319 33.704 305.590 1.00 101.44 305 LEU B O 1
ATOM 5452 N N . VAL B 1 306 ? 49.439 32.801 307.328 1.00 101.66 306 VAL B N 1
ATOM 5453 C CA . VAL B 1 306 ? 50.752 32.785 306.667 1.00 102.47 306 VAL B CA 1
ATOM 5454 C C . VAL B 1 306 ? 50.725 31.957 305.376 1.00 103.05 306 VAL B C 1
ATOM 5455 O O . VAL B 1 306 ? 51.316 32.347 304.366 1.00 103.32 306 VAL B O 1
ATOM 5459 N N . SER B 1 307 ? 50.033 30.822 305.419 1.00 103.50 307 SER B N 1
ATOM 5460 C CA . SER B 1 307 ? 49.904 29.945 304.265 1.00 103.86 307 SER B CA 1
ATOM 5461 C C . SER B 1 307 ? 49.247 30.653 303.080 1.00 104.63 307 SER B C 1
ATOM 5462 O O . SER B 1 307 ? 49.827 30.719 301.996 1.00 105.28 307 SER B O 1
ATOM 5465 N N . GLN B 1 308 ? 48.052 31.195 303.302 1.00 105.12 308 GLN B N 1
ATOM 5466 C CA . GLN B 1 308 ? 47.266 31.834 302.245 1.00 105.53 308 GLN B CA 1
ATOM 5467 C C . GLN B 1 308 ? 47.752 33.236 301.871 1.00 105.61 308 GLN B C 1
ATOM 5468 O O . GLN B 1 308 ? 48.310 33.437 300.794 1.00 105.77 308 GLN B O 1
ATOM 5474 N N . ASN B 1 309 ? 47.549 34.194 302.770 1.00 106.01 309 ASN B N 1
ATOM 5475 C CA . ASN B 1 309 ? 47.871 35.599 302.514 1.00 106.45 309 ASN B CA 1
ATOM 5476 C C . ASN B 1 309 ? 49.342 35.988 302.587 1.00 106.90 309 ASN B C 1
ATOM 5477 O O . ASN B 1 309 ? 49.681 37.157 302.381 1.00 107.00 309 ASN B O 1
ATOM 5482 N N . GLN B 1 310 ? 50.199 35.015 302.888 1.00 107.28 310 GLN B N 1
ATOM 5483 C CA . GLN B 1 310 ? 51.649 35.225 302.957 1.00 107.82 310 GLN B CA 1
ATOM 5484 C C . GLN B 1 310 ? 51.994 36.516 303.697 1.00 107.15 310 GLN B C 1
ATOM 5485 O O . GLN B 1 310 ? 52.333 37.548 303.101 1.00 107.32 310 GLN B O 1
ATOM 5491 N N . VAL B 1 311 ? 51.880 36.415 305.017 1.00 106.26 311 VAL B N 1
ATOM 5492 C CA . VAL B 1 311 ? 52.067 37.515 305.949 1.00 104.89 311 VAL B CA 1
ATOM 5493 C C . VAL B 1 311 ? 53.441 37.425 306.612 1.00 104.65 311 VAL B C 1
ATOM 5494 O O . VAL B 1 311 ? 53.936 36.331 306.892 1.00 104.68 311 VAL B O 1
ATOM 5498 N N . GLY B 1 312 ? 54.051 38.583 306.853 1.00 104.35 312 GLY B N 1
ATOM 5499 C CA . GLY B 1 312 ? 55.375 38.652 307.455 1.00 104.15 312 GLY B CA 1
ATOM 5500 C C . GLY B 1 312 ? 55.458 39.310 308.821 1.00 104.21 312 GLY B C 1
ATOM 5501 O O . GLY B 1 312 ? 56.563 39.572 309.305 1.00 105.78 312 GLY B O 1
ATOM 5502 N N . LEU B 1 313 ? 54.307 39.588 309.439 1.00 102.63 313 LEU B N 1
ATOM 5503 C CA . LEU B 1 313 ? 54.242 40.176 310.786 1.00 100.70 313 LEU B CA 1
ATOM 5504 C C . LEU B 1 313 ? 52.879 39.929 311.431 1.00 101.51 313 LEU B C 1
ATOM 5505 O O . LEU B 1 313 ? 51.844 40.087 310.784 1.00 101.76 313 LEU B O 1
ATOM 5510 N N . ILE B 1 314 ? 52.876 39.543 312.704 1.00 101.49 314 ILE B N 1
ATOM 5511 C CA . ILE B 1 314 ? 51.622 39.345 313.423 1.00 101.91 314 ILE B CA 1
ATOM 5512 C C . ILE B 1 314 ? 51.610 40.138 314.727 1.00 102.29 314 ILE B C 1
ATOM 5513 O O . ILE B 1 314 ? 52.603 40.170 315.457 1.00 102.62 314 ILE B O 1
ATOM 5518 N N . ILE B 1 315 ? 50.473 40.776 315.001 1.00 101.99 315 ILE B N 1
ATOM 5519 C CA . ILE B 1 315 ? 50.280 41.558 316.210 1.00 101.74 315 ILE B CA 1
ATOM 5520 C C . ILE B 1 315 ? 49.130 40.980 317.024 1.00 101.86 315 ILE B C 1
ATOM 5521 O O . ILE B 1 315 ? 48.009 40.886 316.524 1.00 101.96 315 ILE B O 1
ATOM 5526 N N . ILE B 1 316 ? 49.417 40.585 318.265 1.00 102.26 316 ILE B N 1
ATOM 5527 C CA . ILE B 1 316 ? 48.389 40.109 319.194 1.00 102.73 316 ILE B CA 1
ATOM 5528 C C . ILE B 1 316 ? 48.029 41.263 320.123 1.00 103.78 316 ILE B C 1
ATOM 5529 O O . ILE B 1 316 ? 48.900 41.812 320.808 1.00 105.31 316 ILE B O 1
ATOM 5534 N N . ASP B 1 317 ? 46.750 41.631 320.139 1.00 103.84 317 ASP B N 1
ATOM 5535 C CA . ASP B 1 317 ? 46.282 42.718 320.986 1.00 104.12 317 ASP B CA 1
ATOM 5536 C C . ASP B 1 317 ? 45.003 42.358 321.733 1.00 103.22 317 ASP B C 1
ATOM 5537 O O . ASP B 1 317 ? 43.921 42.338 321.153 1.00 102.74 317 ASP B O 1
ATOM 5542 N N . TYR B 1 318 ? 45.133 42.058 323.021 1.00 102.88 318 TYR B N 1
ATOM 5543 C CA . TYR B 1 318 ? 46.426 41.995 323.702 1.00 102.06 318 TYR B CA 1
ATOM 5544 C C . TYR B 1 318 ? 46.559 40.660 324.446 1.00 102.27 318 TYR B C 1
ATOM 5545 O O . TYR B 1 318 ? 45.598 39.894 324.546 1.00 103.12 318 TYR B O 1
ATOM 5554 N N . LEU B 1 319 ? 47.744 40.401 324.984 1.00 102.10 319 LEU B N 1
ATOM 5555 C CA . LEU B 1 319 ? 48.072 39.114 325.592 1.00 101.64 319 LEU B CA 1
ATOM 5556 C C . LEU B 1 319 ? 47.113 38.585 326.668 1.00 101.53 319 LEU B C 1
ATOM 5557 O O . LEU B 1 319 ? 46.697 37.427 326.605 1.00 101.48 319 LEU B O 1
ATOM 5562 N N . GLN B 1 320 ? 46.754 39.431 327.634 1.00 101.22 320 GLN B N 1
ATOM 5563 C CA . GLN B 1 320 ? 45.948 39.001 328.784 1.00 101.04 320 GLN B CA 1
ATOM 5564 C C . GLN B 1 320 ? 44.498 38.632 328.429 1.00 101.51 320 GLN B C 1
ATOM 5565 O O . GLN B 1 320 ? 43.719 38.253 329.308 1.00 102.11 320 GLN B O 1
ATOM 5571 N N . LEU B 1 321 ? 44.131 38.748 327.157 1.00 101.71 321 LEU B N 1
ATOM 5572 C CA . LEU B 1 321 ? 42.782 38.384 326.721 1.00 102.18 321 LEU B CA 1
ATOM 5573 C C . LEU B 1 321 ? 42.704 36.942 326.236 1.00 103.70 321 LEU B C 1
ATOM 5574 O O . LEU B 1 321 ? 41.613 36.394 326.041 1.00 103.87 321 LEU B O 1
ATOM 5579 N N . MET B 1 322 ? 43.871 36.334 326.048 1.00 105.44 322 MET B N 1
ATOM 5580 C CA . MET B 1 322 ? 43.960 34.959 325.594 1.00 107.26 322 MET B CA 1
ATOM 5581 C C . MET B 1 322 ? 43.760 34.004 326.751 1.00 108.57 322 MET B C 1
ATOM 5582 O O . MET B 1 322 ? 44.085 34.322 327.897 1.00 109.14 322 MET B O 1
ATOM 5587 N N . SER B 1 323 ? 43.194 32.842 326.443 1.00 110.40 323 SER B N 1
ATOM 5588 C CA . SER B 1 323 ? 43.040 31.771 327.418 1.00 112.30 323 SER B CA 1
ATOM 5589 C C . SER B 1 323 ? 43.926 30.591 327.013 1.00 113.16 323 SER B C 1
ATOM 5590 O O . SER B 1 323 ? 44.681 30.675 326.038 1.00 113.29 323 SER B O 1
ATOM 5593 N N . GLY B 1 324 ? 43.854 29.503 327.769 1.00 114.08 324 GLY B N 1
ATOM 5594 C CA . GLY B 1 324 ? 44.666 28.330 327.473 1.00 115.19 324 GLY B CA 1
ATOM 5595 C C . GLY B 1 324 ? 43.899 27.050 327.721 1.00 115.72 324 GLY B C 1
ATOM 5596 O O . GLY B 1 324 ? 42.704 26.975 327.421 1.00 115.72 324 GLY B O 1
ATOM 5597 N N . PRO B 1 325 ? 44.586 26.028 328.259 1.00 116.00 325 PRO B N 1
ATOM 5598 C CA . PRO B 1 325 ? 43.957 24.749 328.583 1.00 116.33 325 PRO B CA 1
ATOM 5599 C C . PRO B 1 325 ? 43.017 24.863 329.788 1.00 116.41 325 PRO B C 1
ATOM 5600 O O . PRO B 1 325 ? 41.945 25.467 329.688 1.00 115.87 325 PRO B O 1
ATOM 5604 N N . ASN B 1 333 ? 48.513 31.173 339.420 1.00 128.08 333 ASN B N 1
ATOM 5605 C CA . ASN B 1 333 ? 47.899 30.293 338.432 1.00 127.90 333 ASN B CA 1
ATOM 5606 C C . ASN B 1 333 ? 47.759 30.942 337.053 1.00 127.80 333 ASN B C 1
ATOM 5607 O O . ASN B 1 333 ? 48.163 30.351 336.051 1.00 128.08 333 ASN B O 1
ATOM 5612 N N . ARG B 1 334 ? 47.202 32.153 337.009 1.00 127.49 334 ARG B N 1
ATOM 5613 C CA . ARG B 1 334 ? 47.061 32.905 335.750 1.00 127.57 334 ARG B CA 1
ATOM 5614 C C . ARG B 1 334 ? 48.404 33.441 335.248 1.00 126.32 334 ARG B C 1
ATOM 5615 O O . ARG B 1 334 ? 48.546 33.768 334.068 1.00 126.32 334 ARG B O 1
ATOM 5623 N N . GLN B 1 335 ? 49.380 33.527 336.152 1.00 125.07 335 GLN B N 1
ATOM 5624 C CA . GLN B 1 335 ? 50.739 33.928 335.797 1.00 123.62 335 GLN B CA 1
ATOM 5625 C C . GLN B 1 335 ? 51.375 32.845 334.932 1.00 122.09 335 GLN B C 1
ATOM 5626 O O . GLN B 1 335 ? 51.936 33.143 333.878 1.00 122.23 335 GLN B O 1
ATOM 5632 N N . GLN B 1 336 ? 51.274 31.592 335.383 1.00 120.44 336 GLN B N 1
ATOM 5633 C CA . GLN B 1 336 ? 51.813 30.444 334.648 1.00 118.59 336 GLN B CA 1
ATOM 5634 C C . GLN B 1 336 ? 51.155 30.286 333.287 1.00 117.33 336 GLN B C 1
ATOM 5635 O O . GLN B 1 336 ? 51.835 30.014 332.295 1.00 117.60 336 GLN B O 1
ATOM 5641 N N . GLU B 1 337 ? 49.835 30.460 333.245 1.00 115.27 337 GLU B N 1
ATOM 5642 C CA . GLU B 1 337 ? 49.081 30.317 332.005 1.00 113.12 337 GLU B CA 1
ATOM 5643 C C . GLU B 1 337 ? 49.542 31.326 330.958 1.00 111.22 337 GLU B C 1
ATOM 5644 O O . GLU B 1 337 ? 49.658 30.987 329.781 1.00 111.62 337 GLU B O 1
ATOM 5650 N N . ILE B 1 338 ? 49.811 32.555 331.391 1.00 108.60 338 ILE B N 1
ATOM 5651 C CA . ILE B 1 338 ? 50.312 33.589 330.490 1.00 106.14 338 ILE B CA 1
ATOM 5652 C C . ILE B 1 338 ? 51.733 33.263 330.037 1.00 104.92 338 ILE B C 1
ATOM 5653 O O . ILE B 1 338 ? 52.082 33.479 328.878 1.00 104.80 338 ILE B O 1
ATOM 5658 N N . ALA B 1 339 ? 52.543 32.740 330.954 1.00 103.60 339 ALA B N 1
ATOM 5659 C CA . ALA B 1 339 ? 53.912 32.329 330.640 1.00 101.83 339 ALA B CA 1
ATOM 5660 C C . ALA B 1 339 ? 53.897 31.234 329.575 1.00 100.77 339 ALA B C 1
ATOM 5661 O O . ALA B 1 339 ? 54.670 31.291 328.615 1.00 100.88 339 ALA B O 1
ATOM 5663 N N . ALA B 1 340 ? 53.001 30.259 329.744 1.00 99.25 340 ALA B N 1
ATOM 5664 C CA . ALA B 1 340 ? 52.810 29.179 328.774 1.00 97.73 340 ALA B CA 1
ATOM 5665 C C . ALA B 1 340 ? 52.299 29.725 327.442 1.00 97.45 340 ALA B C 1
ATOM 5666 O O . ALA B 1 340 ? 52.629 29.194 326.384 1.00 97.32 340 ALA B O 1
ATOM 5668 N N . ILE B 1 341 ? 51.500 30.789 327.504 1.00 97.23 341 ILE B N 1
ATOM 5669 C CA . ILE B 1 341 ? 50.995 31.452 326.304 1.00 97.42 341 ILE B CA 1
ATOM 5670 C C . ILE B 1 341 ? 52.123 32.219 325.620 1.00 97.81 341 ILE B C 1
ATOM 5671 O O . ILE B 1 341 ? 52.238 32.196 324.395 1.00 97.80 341 ILE B O 1
ATOM 5676 N N . SER B 1 342 ? 52.956 32.889 326.416 1.00 98.70 342 SER B N 1
ATOM 5677 C CA . SER B 1 342 ? 54.133 33.591 325.895 1.00 99.32 342 SER B CA 1
ATOM 5678 C C . SER B 1 342 ? 54.993 32.646 325.086 1.00 98.27 342 SER B C 1
ATOM 5679 O O . SER B 1 342 ? 55.311 32.947 323.939 1.00 98.04 342 SER B O 1
ATOM 5682 N N . ARG B 1 343 ? 55.354 31.505 325.685 1.00 97.43 343 ARG B N 1
ATOM 5683 C CA . ARG B 1 343 ? 56.159 30.487 325.006 1.00 96.09 343 ARG B CA 1
ATOM 5684 C C . ARG B 1 343 ? 55.525 29.972 323.740 1.00 95.58 343 ARG B C 1
ATOM 5685 O O . ARG B 1 343 ? 56.165 29.975 322.692 1.00 96.58 343 ARG B O 1
ATOM 5693 N N . GLY B 1 344 ? 54.279 29.519 323.838 1.00 94.22 344 GLY B N 1
ATOM 5694 C CA . GLY B 1 344 ? 53.565 29.051 322.669 1.00 92.93 344 GLY B CA 1
ATOM 5695 C C . GLY B 1 344 ? 53.796 30.040 321.547 1.00 92.92 344 GLY B C 1
ATOM 5696 O O . GLY B 1 344 ? 54.156 29.646 320.435 1.00 92.94 344 GLY B O 1
ATOM 5697 N N . LEU B 1 345 ? 53.629 31.328 321.863 1.00 92.53 345 LEU B N 1
ATOM 5698 C CA . LEU B 1 345 ? 53.797 32.414 320.895 1.00 92.17 345 LEU B CA 1
ATOM 5699 C C . LEU B 1 345 ? 55.202 32.497 320.323 1.00 92.19 345 LEU B C 1
ATOM 5700 O O . LEU B 1 345 ? 55.366 32.657 319.115 1.00 92.67 345 LEU B O 1
ATOM 5705 N N . LYS B 1 346 ? 56.205 32.391 321.191 1.00 92.26 346 LYS B N 1
ATOM 5706 C CA . LYS B 1 346 ? 57.601 32.370 320.772 1.00 91.52 346 LYS B CA 1
ATOM 5707 C C . LYS B 1 346 ? 57.858 31.157 319.877 1.00 91.52 346 LYS B C 1
ATOM 5708 O O . LYS B 1 346 ? 58.450 31.288 318.808 1.00 91.76 346 LYS B O 1
ATOM 5714 N N . ALA B 1 347 ? 57.396 29.986 320.308 1.00 91.39 347 ALA B N 1
ATOM 5715 C CA . ALA B 1 347 ? 57.506 28.771 319.502 1.00 91.74 347 ALA B CA 1
ATOM 5716 C C . ALA B 1 347 ? 56.812 28.950 318.148 1.00 92.09 347 ALA B C 1
ATOM 5717 O O . ALA B 1 347 ? 57.320 28.490 317.123 1.00 92.63 347 ALA B O 1
ATOM 5719 N N . LEU B 1 348 ? 55.664 29.631 318.155 1.00 91.99 348 LEU B N 1
ATOM 5720 C CA . LEU B 1 348 ? 54.913 29.914 316.934 1.00 91.37 348 LEU B CA 1
ATOM 5721 C C . LEU B 1 348 ? 55.698 30.814 315.991 1.00 92.37 348 LEU B C 1
ATOM 5722 O O . LEU B 1 348 ? 55.792 30.524 314.800 1.00 93.01 348 LEU B O 1
ATOM 5727 N N . ALA B 1 349 ? 56.258 31.901 316.520 1.00 92.89 349 ALA B N 1
ATOM 5728 C CA . ALA B 1 349 ? 57.058 32.825 315.713 1.00 93.18 349 ALA B CA 1
ATOM 5729 C C . ALA B 1 349 ? 58.136 32.066 314.952 1.00 93.77 349 ALA B C 1
ATOM 5730 O O . ALA B 1 349 ? 58.287 32.255 313.747 1.00 94.33 349 ALA B O 1
ATOM 5732 N N . ARG B 1 350 ? 58.861 31.194 315.654 1.00 93.99 350 ARG B N 1
ATOM 5733 C CA . ARG B 1 350 ? 59.890 30.364 315.035 1.00 94.49 350 ARG B CA 1
ATOM 5734 C C . ARG B 1 350 ? 59.300 29.496 313.932 1.00 94.88 350 ARG B C 1
ATOM 5735 O O . ARG B 1 350 ? 59.841 29.437 312.826 1.00 95.24 350 ARG B O 1
ATOM 5743 N N . GLU B 1 351 ? 58.187 28.833 314.242 1.00 95.25 351 GLU B N 1
ATOM 5744 C CA . GLU B 1 351 ? 57.537 27.907 313.315 1.00 95.75 351 GLU B CA 1
ATOM 5745 C C . GLU B 1 351 ? 57.143 28.570 312.000 1.00 95.64 351 GLU B C 1
ATOM 5746 O O . GLU B 1 351 ? 57.272 27.967 310.937 1.00 95.53 351 GLU B O 1
ATOM 5752 N N . LEU B 1 352 ? 56.661 29.806 312.090 1.00 95.83 352 LEU B N 1
ATOM 5753 C CA . LEU B 1 352 ? 56.218 30.562 310.927 1.00 95.91 352 LEU B CA 1
ATOM 5754 C C . LEU B 1 352 ? 57.296 31.518 310.430 1.00 96.29 352 LEU B C 1
ATOM 5755 O O . LEU B 1 352 ? 57.073 32.266 309.476 1.00 97.08 352 LEU B O 1
ATOM 5760 N N . GLY B 1 353 ? 58.454 31.495 311.088 1.00 96.11 353 GLY B N 1
ATOM 5761 C CA . GLY B 1 353 ? 59.616 32.301 310.701 1.00 96.58 353 GLY B CA 1
ATOM 5762 C C . GLY B 1 353 ? 59.375 33.778 310.450 1.00 97.04 353 GLY B C 1
ATOM 5763 O O . GLY B 1 353 ? 59.888 34.330 309.479 1.00 97.21 353 GLY B O 1
ATOM 5764 N N . ILE B 1 354 ? 58.598 34.413 311.324 1.00 97.36 354 ILE B N 1
ATOM 5765 C CA . ILE B 1 354 ? 58.253 35.834 311.208 1.00 97.76 354 ILE B CA 1
ATOM 5766 C C . ILE B 1 354 ? 58.233 36.489 312.589 1.00 97.74 354 ILE B C 1
ATOM 5767 O O . ILE B 1 354 ? 58.128 35.788 313.596 1.00 99.03 354 ILE B O 1
ATOM 5772 N N . PRO B 1 355 ? 58.361 37.829 312.655 1.00 97.46 355 PRO B N 1
ATOM 5773 C CA . PRO B 1 355 ? 58.241 38.475 313.962 1.00 97.08 355 PRO B CA 1
ATOM 5774 C C . PRO B 1 355 ? 56.805 38.497 314.465 1.00 97.77 355 PRO B C 1
ATOM 5775 O O . PRO B 1 355 ? 55.867 38.611 313.662 1.00 98.08 355 PRO B O 1
ATOM 5779 N N . ILE B 1 356 ? 56.644 38.372 315.784 1.00 97.87 356 ILE B N 1
ATOM 5780 C CA . ILE B 1 356 ? 55.337 38.515 316.430 1.00 97.29 356 ILE B CA 1
ATOM 5781 C C . ILE B 1 356 ? 55.387 39.606 317.502 1.00 97.39 356 ILE B C 1
ATOM 5782 O O . ILE B 1 356 ? 56.213 39.566 318.415 1.00 97.20 356 ILE B O 1
ATOM 5787 N N . ILE B 1 357 ? 54.510 40.592 317.363 1.00 97.43 357 ILE B N 1
ATOM 5788 C CA . ILE B 1 357 ? 54.362 41.629 318.362 1.00 97.13 357 ILE B CA 1
ATOM 5789 C C . ILE B 1 357 ? 53.267 41.120 319.284 1.00 97.41 357 ILE B C 1
ATOM 5790 O O . ILE B 1 357 ? 52.215 40.680 318.813 1.00 98.03 357 ILE B O 1
ATOM 5795 N N . ALA B 1 358 ? 53.512 41.174 320.589 1.00 97.32 358 ALA B N 1
ATOM 5796 C CA . ALA B 1 358 ? 52.498 40.822 321.573 1.00 97.28 358 ALA B CA 1
ATOM 5797 C C . ALA B 1 358 ? 52.341 41.994 322.531 1.00 97.59 358 ALA B C 1
ATOM 5798 O O . ALA B 1 358 ? 53.304 42.379 323.214 1.00 97.16 358 ALA B O 1
ATOM 5800 N N . LEU B 1 359 ? 51.141 42.577 322.564 1.00 96.78 359 LEU B N 1
ATOM 5801 C CA . LEU B 1 359 ? 50.887 43.698 323.457 1.00 96.74 359 LEU B CA 1
ATOM 5802 C C . LEU B 1 359 ? 50.566 43.159 324.839 1.00 97.96 359 LEU B C 1
ATOM 5803 O O . LEU B 1 359 ? 49.862 42.160 324.976 1.00 98.47 359 LEU B O 1
ATOM 5808 N N . SER B 1 360 ? 51.111 43.806 325.861 1.00 99.02 360 SER B N 1
ATOM 5809 C CA . SER B 1 360 ? 50.913 43.364 327.229 1.00 99.80 360 SER B CA 1
ATOM 5810 C C . SER B 1 360 ? 50.566 44.522 328.144 1.00 101.29 360 SER B C 1
ATOM 5811 O O . SER B 1 360 ? 51.018 45.647 327.940 1.00 101.88 360 SER B O 1
ATOM 5814 N N . GLN B 1 361 ? 49.749 44.234 329.150 1.00 102.98 361 GLN B N 1
ATOM 5815 C CA . GLN B 1 361 ? 49.326 45.240 330.102 1.00 104.27 361 GLN B CA 1
ATOM 5816 C C . GLN B 1 361 ? 50.106 45.072 331.370 1.00 104.64 361 GLN B C 1
ATOM 5817 O O . GLN B 1 361 ? 50.491 43.960 331.723 1.00 105.90 361 GLN B O 1
ATOM 5823 N N . LEU B 1 362 ? 50.344 46.181 332.052 1.00 104.60 362 LEU B N 1
ATOM 5824 C CA . LEU B 1 362 ? 51.065 46.142 333.307 1.00 104.35 362 LEU B CA 1
ATOM 5825 C C . LEU B 1 362 ? 50.088 46.390 334.447 1.00 104.93 362 LEU B C 1
ATOM 5826 O O . LEU B 1 362 ? 49.137 47.159 334.303 1.00 104.82 362 LEU B O 1
ATOM 5831 N N . SER B 1 363 ? 50.309 45.708 335.565 1.00 105.71 363 SER B N 1
ATOM 5832 C CA . SER B 1 363 ? 49.454 45.854 336.739 1.00 106.73 363 SER B CA 1
ATOM 5833 C C . SER B 1 363 ? 49.718 47.182 337.442 1.00 106.68 363 SER B C 1
ATOM 5834 O O . SER B 1 363 ? 50.752 47.816 337.213 1.00 106.75 363 SER B O 1
ATOM 5837 N N . ARG B 1 364 ? 48.778 47.595 338.293 1.00 106.65 364 ARG B N 1
ATOM 5838 C CA . ARG B 1 364 ? 48.859 48.871 339.009 1.00 106.62 364 ARG B CA 1
ATOM 5839 C C . ARG B 1 364 ? 50.106 49.040 339.882 1.00 105.78 364 ARG B C 1
ATOM 5840 O O . ARG B 1 364 ? 50.422 50.153 340.311 1.00 105.38 364 ARG B O 1
ATOM 5848 N N . ALA B 1 365 ? 50.812 47.936 340.125 1.00 105.16 365 ALA B N 1
ATOM 5849 C CA . ALA B 1 365 ? 52.046 47.934 340.913 1.00 104.69 365 ALA B CA 1
ATOM 5850 C C . ALA B 1 365 ? 53.096 48.893 340.347 1.00 104.46 365 ALA B C 1
ATOM 5851 O O . ALA B 1 365 ? 53.984 49.356 341.066 1.00 104.84 365 ALA B O 1
ATOM 5853 N N . VAL B 1 366 ? 52.972 49.189 339.057 1.00 103.95 366 VAL B N 1
ATOM 5854 C CA . VAL B 1 366 ? 53.886 50.074 338.339 1.00 103.84 366 VAL B CA 1
ATOM 5855 C C . VAL B 1 366 ? 53.703 51.548 338.728 1.00 103.53 366 VAL B C 1
ATOM 5856 O O . VAL B 1 366 ? 54.618 52.360 338.566 1.00 103.09 366 VAL B O 1
ATOM 5860 N N . GLU B 1 367 ? 52.526 51.878 339.257 1.00 103.57 367 GLU B N 1
ATOM 5861 C CA . GLU B 1 367 ? 52.178 53.255 339.623 1.00 103.52 367 GLU B CA 1
ATOM 5862 C C . GLU B 1 367 ? 52.351 53.565 341.111 1.00 102.79 367 GLU B C 1
ATOM 5863 O O . GLU B 1 367 ? 52.128 54.698 341.541 1.00 102.49 367 GLU B O 1
ATOM 5869 N N . ALA B 1 368 ? 52.758 52.560 341.884 1.00 102.42 368 ALA B N 1
ATOM 5870 C CA . ALA B 1 368 ? 52.927 52.691 343.334 1.00 101.92 368 ALA B CA 1
ATOM 5871 C C . ALA B 1 368 ? 54.246 53.349 343.753 1.00 101.91 368 ALA B C 1
ATOM 5872 O O . ALA B 1 368 ? 54.397 53.771 344.901 1.00 101.75 368 ALA B O 1
ATOM 5874 N N . ARG B 1 369 ? 55.194 53.433 342.822 1.00 102.07 369 ARG B N 1
ATOM 5875 C CA . ARG B 1 369 ? 56.499 54.044 343.087 1.00 102.22 369 ARG B CA 1
ATOM 5876 C C . ARG B 1 369 ? 56.479 55.534 342.734 1.00 101.97 369 ARG B C 1
ATOM 5877 O O . ARG B 1 369 ? 55.601 55.979 341.988 1.00 101.81 369 ARG B O 1
ATOM 5885 N N . PRO B 1 370 ? 57.436 56.318 343.279 1.00 101.76 370 PRO B N 1
ATOM 5886 C CA . PRO B 1 370 ? 57.551 57.707 342.835 1.00 101.54 370 PRO B CA 1
ATOM 5887 C C . PRO B 1 370 ? 57.726 57.746 341.316 1.00 101.45 370 PRO B C 1
ATOM 5888 O O . PRO B 1 370 ? 56.955 58.417 340.630 1.00 101.36 370 PRO B O 1
ATOM 5892 N N . ASN B 1 371 ? 58.714 57.008 340.807 1.00 101.50 371 ASN B N 1
ATOM 5893 C CA . ASN B 1 371 ? 58.945 56.876 339.367 1.00 101.62 371 ASN B CA 1
ATOM 5894 C C . ASN B 1 371 ? 58.025 55.800 338.786 1.00 101.68 371 ASN B C 1
ATOM 5895 O O . ASN B 1 371 ? 58.079 54.636 339.192 1.00 101.57 371 ASN B O 1
ATOM 5900 N N . LYS B 1 372 ? 57.203 56.192 337.816 1.00 101.66 372 LYS B N 1
ATOM 5901 C CA . LYS B 1 372 ? 56.161 55.308 337.295 1.00 101.82 372 LYS B CA 1
ATOM 5902 C C . LYS B 1 372 ? 56.395 54.762 335.887 1.00 101.79 372 LYS B C 1
ATOM 5903 O O . LYS B 1 372 ? 55.463 54.260 335.251 1.00 102.80 372 LYS B O 1
ATOM 5909 N N . ARG B 1 373 ? 57.625 54.852 335.392 1.00 101.15 373 ARG B N 1
ATOM 5910 C CA . ARG B 1 373 ? 57.918 54.265 334.088 1.00 100.30 373 ARG B CA 1
ATOM 5911 C C . ARG B 1 373 ? 58.382 52.817 334.264 1.00 100.02 373 ARG B C 1
ATOM 5912 O O . ARG B 1 373 ? 59.168 52.527 335.161 1.00 100.08 373 ARG B O 1
ATOM 5920 N N . PRO B 1 374 ? 57.876 51.904 333.415 1.00 100.10 374 PRO B N 1
ATOM 5921 C CA . PRO B 1 374 ? 58.092 50.459 333.529 1.00 100.44 374 PRO B CA 1
ATOM 5922 C C . PRO B 1 374 ? 59.544 50.006 333.454 1.00 101.18 374 PRO B C 1
ATOM 5923 O O . PRO B 1 374 ? 60.405 50.741 332.970 1.00 101.65 374 PRO B O 1
ATOM 5927 N N . MET B 1 375 ? 59.793 48.796 333.951 1.00 102.21 375 MET B N 1
ATOM 5928 C CA . MET B 1 375 ? 61.114 48.165 333.943 1.00 103.92 375 MET B CA 1
ATOM 5929 C C . MET B 1 375 ? 60.911 46.692 333.644 1.00 104.19 375 MET B C 1
ATOM 5930 O O . MET B 1 375 ? 59.782 46.211 333.684 1.00 104.83 375 MET B O 1
ATOM 5935 N N . LEU B 1 376 ? 61.987 45.969 333.348 1.00 105.24 376 LEU B N 1
ATOM 5936 C CA . LEU B 1 376 ? 61.876 44.523 333.144 1.00 105.97 376 LEU B CA 1
ATOM 5937 C C . LEU B 1 376 ? 61.347 43.832 334.396 1.00 106.94 376 LEU B C 1
ATOM 5938 O O . LEU B 1 376 ? 60.436 43.001 334.311 1.00 107.21 376 LEU B O 1
ATOM 5943 N N . SER B 1 377 ? 61.915 44.189 335.551 1.00 107.59 377 SER B N 1
ATOM 5944 C CA . SER B 1 377 ? 61.495 43.621 336.829 1.00 108.10 377 SER B CA 1
ATOM 5945 C C . SER B 1 377 ? 59.972 43.577 336.938 1.00 108.70 377 SER B C 1
ATOM 5946 O O . SER B 1 377 ? 59.423 42.643 337.505 1.00 108.95 377 SER B O 1
ATOM 5949 N N . ASP B 1 378 ? 59.302 44.572 336.356 1.00 109.49 378 ASP B N 1
ATOM 5950 C CA . ASP B 1 378 ? 57.842 44.679 336.400 1.00 110.13 378 ASP B CA 1
ATOM 5951 C C . ASP B 1 378 ? 57.104 43.554 335.684 1.00 110.73 378 ASP B C 1
ATOM 5952 O O . ASP B 1 378 ? 55.966 43.246 336.033 1.00 111.42 378 ASP B O 1
ATOM 5957 N N . LEU B 1 379 ? 57.740 42.940 334.692 1.00 111.53 379 LEU B N 1
ATOM 5958 C CA . LEU B 1 379 ? 57.099 41.846 333.968 1.00 112.48 379 LEU B CA 1
ATOM 5959 C C . LEU B 1 379 ? 56.937 40.577 334.798 1.00 114.15 379 LEU B C 1
ATOM 5960 O O . LEU B 1 379 ? 56.032 39.790 334.527 1.00 114.58 379 LEU B O 1
ATOM 5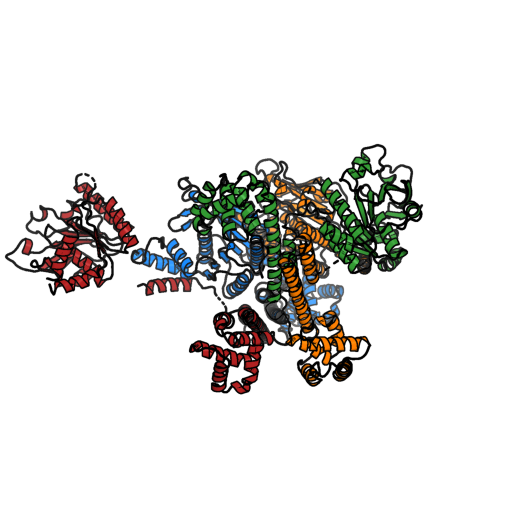965 N N . ARG B 1 380 ? 57.788 40.393 335.811 1.00 115.96 380 ARG B N 1
ATOM 5966 C CA . ARG B 1 380 ? 57.718 39.215 336.694 1.00 118.01 380 ARG B CA 1
ATOM 5967 C C . ARG B 1 380 ? 56.285 38.933 337.184 1.00 118.73 380 ARG B C 1
ATOM 5968 O O . ARG B 1 380 ? 55.919 37.774 337.396 1.00 119.11 380 ARG B O 1
ATOM 5976 N N . GLU B 1 381 ? 55.487 39.994 337.346 1.00 119.43 381 GLU B N 1
ATOM 5977 C CA . GLU B 1 381 ? 54.105 39.874 337.825 1.00 120.05 381 GLU B CA 1
ATOM 5978 C C . GLU B 1 381 ? 53.130 39.231 336.836 1.00 119.58 381 GLU B C 1
ATOM 5979 O O . GLU B 1 381 ? 52.107 38.671 337.244 1.00 119.94 381 GLU B O 1
ATOM 5985 N N . SER B 1 382 ? 53.440 39.303 335.546 1.00 118.95 382 SER B N 1
ATOM 5986 C CA . SER B 1 382 ? 52.590 38.667 334.540 1.00 118.33 382 SER B CA 1
ATOM 5987 C C . SER B 1 382 ? 53.220 37.340 334.071 1.00 117.90 382 SER B C 1
ATOM 5988 O O . SER B 1 382 ? 53.064 36.925 332.920 1.00 117.30 382 SER B O 1
ATOM 5991 N N . GLY B 1 383 ? 53.914 36.675 334.997 1.00 117.51 383 GLY B N 1
ATOM 5992 C CA . GLY B 1 383 ? 54.632 35.434 334.713 1.00 116.77 383 GLY B CA 1
ATOM 5993 C C . GLY B 1 383 ? 55.993 35.753 334.126 1.00 116.36 383 GLY B C 1
ATOM 5994 O O . GLY B 1 383 ? 56.366 36.922 334.004 1.00 116.89 383 GLY B O 1
ATOM 5995 N N . SER B 1 384 ? 56.748 34.725 333.759 1.00 115.25 384 SER B N 1
ATOM 5996 C CA . SER B 1 384 ? 58.040 34.957 333.129 1.00 113.82 384 SER B CA 1
ATOM 5997 C C . SER B 1 384 ? 57.838 35.277 331.646 1.00 112.46 384 SER B C 1
ATOM 5998 O O . SER B 1 384 ? 58.351 34.576 330.773 1.00 112.07 384 SER B O 1
ATOM 6001 N N . ILE B 1 385 ? 57.061 36.327 331.378 1.00 111.31 385 ILE B N 1
ATOM 6002 C CA . ILE B 1 385 ? 56.803 36.806 330.017 1.00 110.85 385 ILE B CA 1
ATOM 6003 C C . ILE B 1 385 ? 58.113 37.195 329.349 1.00 110.20 385 ILE B C 1
ATOM 6004 O O . ILE B 1 385 ? 58.376 36.828 328.203 1.00 109.91 385 ILE B O 1
ATOM 6009 N N . GLU B 1 386 ? 58.922 37.938 330.098 1.00 109.65 386 GLU B N 1
ATOM 6010 C CA . GLU B 1 386 ? 60.216 38.419 329.659 1.00 108.80 386 GLU B CA 1
ATOM 6011 C C . GLU B 1 386 ? 61.097 37.269 329.164 1.00 107.95 386 GLU B C 1
ATOM 6012 O O . GLU B 1 386 ? 61.751 37.386 328.125 1.00 107.98 386 GLU B O 1
ATOM 6018 N N . GLN B 1 387 ? 61.069 36.155 329.896 1.00 106.61 387 GLN B N 1
ATOM 6019 C CA . GLN B 1 387 ? 61.917 34.984 329.633 1.00 105.24 387 GLN B CA 1
ATOM 6020 C C . GLN B 1 387 ? 62.139 34.613 328.162 1.00 104.64 387 GLN B C 1
ATOM 6021 O O . GLN B 1 387 ? 63.276 34.358 327.754 1.00 104.99 387 GLN B O 1
ATOM 6027 N N . ASP B 1 388 ? 61.073 34.596 327.368 1.00 103.36 388 ASP B N 1
ATOM 6028 C CA . ASP B 1 388 ? 61.182 34.119 325.989 1.00 102.95 388 ASP B CA 1
ATOM 6029 C C . ASP B 1 388 ? 61.023 35.202 324.929 1.00 101.30 388 ASP B C 1
ATOM 6030 O O . ASP B 1 388 ? 61.075 34.925 323.726 1.00 100.38 388 ASP B O 1
ATOM 6035 N N . ALA B 1 389 ? 60.864 36.438 325.390 1.00 100.03 389 ALA B N 1
ATOM 6036 C CA . ALA B 1 389 ? 60.748 37.584 324.505 1.00 99.05 389 ALA B CA 1
ATOM 6037 C C . ALA B 1 389 ? 62.124 38.023 324.054 1.00 98.23 389 ALA B C 1
ATOM 6038 O O . ALA B 1 389 ? 63.047 38.120 324.854 1.00 98.56 389 ALA B O 1
ATOM 6040 N N . ASP B 1 390 ? 62.260 38.287 322.767 1.00 97.43 390 ASP B N 1
ATOM 6041 C CA . ASP B 1 390 ? 63.526 38.740 322.221 1.00 96.84 390 ASP B CA 1
ATOM 6042 C C . ASP B 1 390 ? 63.647 40.246 322.382 1.00 96.06 390 ASP B C 1
ATOM 6043 O O . ASP B 1 390 ? 64.735 40.764 322.623 1.00 96.69 390 ASP B O 1
ATOM 6048 N N . LEU B 1 391 ? 62.517 40.933 322.268 1.00 95.26 391 LEU B N 1
ATOM 6049 C CA . LEU B 1 391 ? 62.458 42.377 322.411 1.00 95.09 391 LEU B CA 1
ATOM 6050 C C . LEU B 1 391 ? 61.379 42.788 323.405 1.00 95.87 391 LEU B C 1
ATOM 6051 O O . LEU B 1 391 ? 60.249 42.304 323.337 1.00 97.61 391 LEU B O 1
ATOM 6056 N N . VAL B 1 392 ? 61.730 43.675 324.331 1.00 96.09 392 VAL B N 1
ATOM 6057 C CA . VAL B 1 392 ? 60.765 44.201 325.291 1.00 96.31 392 VAL B CA 1
ATOM 6058 C C . VAL B 1 392 ? 60.759 45.730 325.232 1.00 97.49 392 VAL B C 1
ATOM 6059 O O . VAL B 1 392 ? 61.768 46.381 325.519 1.00 97.84 392 VAL B O 1
ATOM 6063 N N . MET B 1 393 ? 59.615 46.286 324.845 1.00 98.38 393 MET B N 1
ATOM 6064 C CA . MET B 1 393 ? 59.432 47.731 324.727 1.00 99.74 393 MET B CA 1
ATOM 6065 C C . MET B 1 393 ? 58.341 48.246 325.652 1.00 98.92 393 MET B C 1
ATOM 6066 O O . MET B 1 393 ? 57.249 47.679 325.719 1.00 98.69 393 MET B O 1
ATOM 6071 N N . PHE B 1 394 ? 58.639 49.334 326.351 1.00 98.54 394 PHE B N 1
ATOM 6072 C CA . PHE B 1 394 ? 57.681 49.949 327.250 1.00 98.24 394 PHE B CA 1
ATOM 6073 C C . PHE B 1 394 ? 57.276 51.335 326.776 1.00 98.05 394 PHE B C 1
ATOM 6074 O O . PHE B 1 394 ? 58.106 52.096 326.282 1.00 97.91 394 PHE B O 1
ATOM 6082 N N . ILE B 1 395 ? 55.995 51.655 326.921 1.00 97.70 395 ILE B N 1
ATOM 6083 C CA . ILE B 1 395 ? 55.511 52.984 326.589 1.00 97.33 395 ILE B CA 1
ATOM 6084 C C . ILE B 1 395 ? 55.195 53.725 327.877 1.00 97.87 395 ILE B C 1
ATOM 6085 O O . ILE B 1 395 ? 54.523 53.190 328.764 1.00 97.75 395 ILE B O 1
ATOM 6090 N N . TYR B 1 396 ? 55.699 54.952 327.970 1.00 98.30 396 TYR B N 1
ATOM 6091 C CA . TYR B 1 396 ? 55.448 55.830 329.106 1.00 98.89 396 TYR B CA 1
ATOM 6092 C C . TYR B 1 396 ? 55.416 57.285 328.651 1.00 99.79 396 TYR B C 1
ATOM 6093 O O . TYR B 1 396 ? 56.113 57.655 327.706 1.00 100.32 396 TYR B O 1
ATOM 6102 N N . ARG B 1 397 ? 54.611 58.105 329.324 1.00 100.89 397 ARG B N 1
ATOM 6103 C CA . ARG B 1 397 ? 54.586 59.550 329.062 1.00 101.89 397 ARG B CA 1
ATOM 6104 C C . ARG B 1 397 ? 54.089 60.374 330.258 1.00 102.38 397 ARG B C 1
ATOM 6105 O O . ARG B 1 397 ? 53.051 60.069 330.845 1.00 101.62 397 ARG B O 1
ATOM 6113 N N . ASP B 1 398 ? 54.852 61.408 330.610 1.00 103.61 398 ASP B N 1
ATOM 6114 C CA . ASP B 1 398 ? 54.531 62.295 331.736 1.00 105.48 398 ASP B CA 1
ATOM 6115 C C . ASP B 1 398 ? 53.113 62.859 331.722 1.00 106.33 398 ASP B C 1
ATOM 6116 O O . ASP B 1 398 ? 52.429 62.843 332.745 1.00 106.59 398 ASP B O 1
ATOM 6121 N N . GLU B 1 399 ? 52.690 63.355 330.560 1.00 107.26 399 GLU B N 1
ATOM 6122 C CA . GLU B 1 399 ? 51.380 63.989 330.375 1.00 108.34 399 GLU B CA 1
ATOM 6123 C C . GLU B 1 399 ? 50.216 63.195 330.988 1.00 108.55 399 GLU B C 1
ATOM 6124 O O . GLU B 1 399 ? 49.227 63.775 331.443 1.00 109.03 399 GLU B O 1
ATOM 6130 N N . TYR B 1 400 ? 50.362 61.872 331.004 1.00 108.83 400 TYR B N 1
ATOM 6131 C CA . TYR B 1 400 ? 49.374 60.938 331.543 1.00 109.19 400 TYR B CA 1
ATOM 6132 C C . TYR B 1 400 ? 49.226 61.043 333.058 1.00 109.30 400 TYR B C 1
ATOM 6133 O O . TYR B 1 400 ? 48.109 61.045 333.572 1.00 109.38 400 TYR B O 1
ATOM 6142 N N . TYR B 1 401 ? 50.352 61.126 333.765 1.00 109.56 401 TYR B N 1
ATOM 6143 C CA . TYR B 1 401 ? 50.351 61.175 335.231 1.00 109.60 401 TYR B CA 1
ATOM 6144 C C . TYR B 1 401 ? 50.152 62.576 335.798 1.00 110.60 401 TYR B C 1
ATOM 6145 O O . TYR B 1 401 ? 49.243 62.790 336.603 1.00 110.71 401 TYR B O 1
ATOM 6154 N N . ASN B 1 402 ? 50.997 63.521 335.390 1.00 111.97 402 ASN B N 1
ATOM 6155 C CA . ASN B 1 402 ? 50.783 64.934 335.721 1.00 113.25 402 ASN B CA 1
ATOM 6156 C C . ASN B 1 402 ? 50.544 65.732 334.430 1.00 113.98 402 ASN B C 1
ATOM 6157 O O . ASN B 1 402 ? 51.449 65.867 333.599 1.00 114.16 402 ASN B O 1
ATOM 6162 N N . PRO B 1 403 ? 49.309 66.242 334.246 1.00 114.61 403 PRO B N 1
ATOM 6163 C CA . PRO B 1 403 ? 48.950 66.926 333.002 1.00 114.90 403 PRO B CA 1
ATOM 6164 C C . PRO B 1 403 ? 49.493 68.356 332.868 1.00 115.07 403 PRO B C 1
ATOM 6165 O O . PRO B 1 403 ? 49.057 69.094 331.979 1.00 115.32 403 PRO B O 1
ATOM 6169 N N . HIS B 1 404 ? 50.433 68.740 333.735 1.00 114.94 404 HIS B N 1
ATOM 6170 C CA . HIS B 1 404 ? 51.074 70.055 333.645 1.00 114.82 404 HIS B CA 1
ATOM 6171 C C . HIS B 1 404 ? 52.454 69.979 332.986 1.00 114.91 404 HIS B C 1
ATOM 6172 O O . HIS B 1 404 ? 52.567 69.989 331.752 1.00 115.00 404 HIS B O 1
ATOM 6179 N N . SER B 1 405 ? 53.494 69.906 333.817 1.00 114.93 405 SER B N 1
ATOM 6180 C CA . SER B 1 405 ? 54.872 69.798 333.351 1.00 115.05 405 SER B CA 1
ATOM 6181 C C . SER B 1 405 ? 55.100 68.336 332.923 1.00 115.20 405 SER B C 1
ATOM 6182 O O . SER B 1 405 ? 54.400 67.446 333.410 1.00 115.61 405 SER B O 1
ATOM 6185 N N . GLU B 1 406 ? 56.038 68.052 332.017 1.00 114.89 406 GLU B N 1
ATOM 6186 C CA . GLU B 1 406 ? 56.915 69.007 331.340 1.00 114.14 406 GLU B CA 1
ATOM 6187 C C . GLU B 1 406 ? 56.943 68.632 329.866 1.00 113.54 406 GLU B C 1
ATOM 6188 O O . GLU B 1 406 ? 57.078 69.490 328.995 1.00 113.13 406 GLU B O 1
ATOM 6194 N N . LYS B 1 407 ? 56.804 67.331 329.613 1.00 113.20 407 LYS B N 1
ATOM 6195 C CA . LYS B 1 407 ? 56.814 66.763 328.273 1.00 112.91 407 LYS B CA 1
ATOM 6196 C C . LYS B 1 407 ? 55.427 66.912 327.644 1.00 112.39 407 LYS B C 1
ATOM 6197 O O . LYS B 1 407 ? 54.577 66.018 327.760 1.00 112.19 407 LYS B O 1
ATOM 6203 N N . ALA B 1 408 ? 55.220 68.055 326.987 1.00 111.55 408 ALA B N 1
ATOM 6204 C CA . ALA B 1 408 ? 53.938 68.429 326.375 1.00 110.69 408 ALA B CA 1
ATOM 6205 C C . ALA B 1 408 ? 53.158 67.245 325.793 1.00 109.93 408 ALA B C 1
ATOM 6206 O O . ALA B 1 408 ? 52.192 66.770 326.401 1.00 109.71 408 ALA B O 1
ATOM 6208 N N . GLY B 1 409 ? 53.591 66.776 324.623 1.00 108.95 409 GLY B N 1
ATOM 6209 C CA . GLY B 1 409 ? 52.975 65.629 323.963 1.00 107.73 409 GLY B CA 1
ATOM 6210 C C . GLY B 1 409 ? 54.082 64.676 323.573 1.00 106.97 409 GLY B C 1
ATOM 6211 O O . GLY B 1 409 ? 54.196 64.264 322.418 1.00 106.98 409 GLY B O 1
ATOM 6212 N N . ILE B 1 410 ? 54.902 64.329 324.558 1.00 106.14 410 ILE B N 1
ATOM 6213 C CA . ILE B 1 410 ? 56.075 63.507 324.329 1.00 105.26 410 ILE B CA 1
ATOM 6214 C C . ILE B 1 410 ? 55.958 62.145 325.008 1.00 104.78 410 ILE B C 1
ATOM 6215 O O . ILE B 1 410 ? 55.779 62.055 326.224 1.00 104.95 410 ILE B O 1
ATOM 6220 N N . ALA B 1 411 ? 56.053 61.095 324.197 1.00 104.22 411 ALA B N 1
ATOM 6221 C CA . ALA B 1 411 ? 56.013 59.713 324.664 1.00 103.24 411 ALA B CA 1
ATOM 6222 C C . ALA B 1 411 ? 57.414 59.120 324.648 1.00 102.82 411 ALA B C 1
ATOM 6223 O O . ALA B 1 411 ? 58.199 59.385 323.739 1.00 103.38 411 ALA B O 1
ATOM 6225 N N . GLU B 1 412 ? 57.728 58.324 325.660 1.00 102.28 412 GLU B N 1
ATOM 6226 C CA . GLU B 1 412 ? 59.018 57.658 325.735 1.00 101.98 412 GLU B CA 1
ATOM 6227 C C . GLU B 1 412 ? 58.858 56.191 325.395 1.00 101.46 412 GLU B C 1
ATOM 6228 O O . GLU B 1 412 ? 57.939 55.532 325.894 1.00 101.67 412 GLU B O 1
ATOM 6234 N N . ILE B 1 413 ? 59.744 55.678 324.547 1.00 100.65 413 ILE B N 1
ATOM 6235 C CA . ILE B 1 413 ? 59.759 54.246 324.269 1.00 100.22 413 ILE B CA 1
ATOM 6236 C C . ILE B 1 413 ? 60.988 53.652 324.917 1.00 99.62 413 ILE B C 1
ATOM 6237 O O . ILE B 1 413 ? 62.120 53.882 324.486 1.00 99.97 413 ILE B O 1
ATOM 6242 N N . ILE B 1 414 ? 60.739 52.891 325.970 1.00 98.77 414 ILE B N 1
ATOM 6243 C CA . ILE B 1 414 ? 61.791 52.302 326.761 1.00 97.99 414 ILE B CA 1
ATOM 6244 C C . ILE B 1 414 ? 62.047 50.890 326.266 1.00 97.97 414 ILE B C 1
ATOM 6245 O O . ILE B 1 414 ? 61.165 50.029 326.327 1.00 97.64 414 ILE B O 1
ATOM 6250 N N . VAL B 1 415 ? 63.250 50.673 325.741 1.00 97.52 415 VAL B N 1
ATOM 6251 C CA . VAL B 1 415 ? 63.666 49.349 325.317 1.00 97.03 415 VAL B CA 1
ATOM 6252 C C . VAL B 1 415 ? 64.365 48.730 326.518 1.00 97.98 415 VAL B C 1
ATOM 6253 O O . VAL B 1 415 ? 65.503 49.073 326.831 1.00 98.31 415 VAL B O 1
ATOM 6257 N N . GLY B 1 416 ? 63.657 47.846 327.212 1.00 98.79 416 GLY B N 1
ATOM 6258 C CA . GLY B 1 416 ? 64.187 47.211 328.412 1.00 99.96 416 GLY B CA 1
ATOM 6259 C C . GLY B 1 416 ? 65.065 46.020 328.092 1.00 100.92 416 GLY B C 1
ATOM 6260 O O . GLY B 1 416 ? 66.034 45.733 328.810 1.00 101.26 416 GLY B O 1
ATOM 6261 N N . LYS B 1 417 ? 64.713 45.325 327.016 1.00 101.20 417 LYS B N 1
ATOM 6262 C CA . LYS B 1 417 ? 65.455 44.162 326.567 1.00 102.26 417 LYS B CA 1
ATOM 6263 C C . LYS B 1 417 ? 65.508 44.148 325.051 1.00 104.30 417 LYS B C 1
ATOM 6264 O O . LYS B 1 417 ? 64.546 44.524 324.384 1.00 105.03 417 LYS B O 1
ATOM 6270 N N . GLN B 1 418 ? 66.646 43.713 324.521 1.00 106.83 418 GLN B N 1
ATOM 6271 C CA . GLN B 1 418 ? 66.890 43.615 323.085 1.00 108.98 418 GLN B CA 1
ATOM 6272 C C . GLN B 1 418 ? 68.015 42.606 322.908 1.00 110.28 418 GLN B C 1
ATOM 6273 O O . GLN B 1 418 ? 68.862 42.465 323.800 1.00 111.14 418 GLN B O 1
ATOM 6279 N N . ARG B 1 419 ? 68.047 41.906 321.776 1.00 111.13 419 ARG B N 1
ATOM 6280 C CA . ARG B 1 419 ? 69.063 40.871 321.614 1.00 112.40 419 ARG B CA 1
ATOM 6281 C C . ARG B 1 419 ? 70.432 41.420 321.193 1.00 112.67 419 ARG B C 1
ATOM 6282 O O . ARG B 1 419 ? 71.452 41.097 321.815 1.00 112.48 419 ARG B O 1
ATOM 6290 N N . ASN B 1 420 ? 70.451 42.260 320.162 1.00 112.68 420 ASN B N 1
ATOM 6291 C CA . ASN B 1 420 ? 71.694 42.898 319.730 1.00 112.56 420 ASN B CA 1
ATOM 6292 C C . ASN B 1 420 ? 71.531 44.407 319.661 1.00 111.13 420 ASN B C 1
ATOM 6293 O O . ASN B 1 420 ? 70.837 44.932 318.785 1.00 112.37 420 ASN B O 1
ATOM 6298 N N . GLY B 1 421 ? 72.173 45.093 320.598 1.00 108.44 421 GLY B N 1
ATOM 6299 C CA . GLY B 1 421 ? 72.064 46.538 320.724 1.00 104.91 421 GLY B CA 1
ATOM 6300 C C . GLY B 1 421 ? 71.800 46.855 322.179 1.00 102.29 421 GLY B C 1
ATOM 6301 O O . GLY B 1 421 ? 71.303 45.999 322.913 1.00 102.23 421 GLY B O 1
ATOM 6302 N N . PRO B 1 422 ? 72.125 48.082 322.610 1.00 100.41 422 PRO B N 1
ATOM 6303 C CA . PRO B 1 422 ? 71.928 48.428 324.009 1.00 99.49 422 PRO B CA 1
ATOM 6304 C C . PRO B 1 422 ? 70.460 48.679 324.362 1.00 99.16 422 PRO B C 1
ATOM 6305 O O . PRO B 1 422 ? 69.617 48.890 323.478 1.00 98.83 422 PRO B O 1
ATOM 6309 N N . THR B 1 423 ? 70.170 48.634 325.656 1.00 98.20 423 THR B N 1
ATOM 6310 C CA . THR B 1 423 ? 68.867 49.007 326.160 1.00 97.74 423 THR B CA 1
ATOM 6311 C C . THR B 1 423 ? 68.873 50.531 326.179 1.00 97.74 423 THR B C 1
ATOM 6312 O O . THR B 1 423 ? 69.940 51.140 326.260 1.00 97.76 423 THR B O 1
ATOM 6316 N N . GLY B 1 424 ? 67.704 51.153 326.078 1.00 97.94 424 GLY B N 1
ATOM 6317 C CA . GLY B 1 424 ? 67.630 52.610 326.103 1.00 98.88 424 GLY B CA 1
ATOM 6318 C C . GLY B 1 424 ? 66.260 53.182 325.811 1.00 100.15 424 GLY B C 1
ATOM 6319 O O . GLY B 1 424 ? 65.318 52.452 325.477 1.00 100.89 424 GLY B O 1
ATOM 6320 N N . THR B 1 425 ? 66.147 54.499 325.943 1.00 100.72 425 THR B N 1
ATOM 6321 C CA . THR B 1 425 ? 64.886 55.177 325.675 1.00 101.60 425 THR B CA 1
ATOM 6322 C C . THR B 1 425 ? 64.970 55.972 324.375 1.00 101.59 425 THR B C 1
ATOM 6323 O O . THR B 1 425 ? 65.970 56.627 324.099 1.00 102.26 425 THR B O 1
ATOM 6327 N N . VAL B 1 426 ? 63.923 55.872 323.568 1.00 101.79 426 VAL B N 1
ATOM 6328 C CA . VAL B 1 426 ? 63.807 56.634 322.337 1.00 101.81 426 VAL B CA 1
ATOM 6329 C C . VAL B 1 426 ? 62.511 57.431 322.438 1.00 102.19 426 VAL B C 1
ATOM 6330 O O . VAL B 1 426 ? 61.427 56.873 322.620 1.00 102.59 426 VAL B O 1
ATOM 6334 N N . GLU B 1 427 ? 62.649 58.745 322.332 1.00 102.28 427 GLU B N 1
ATOM 6335 C CA . GLU B 1 427 ? 61.554 59.682 322.530 1.00 102.53 427 GLU B CA 1
ATOM 6336 C C . GLU B 1 427 ? 60.775 59.953 321.231 1.00 102.33 427 GLU B C 1
ATOM 6337 O O . GLU B 1 427 ? 61.368 60.161 320.171 1.00 102.68 427 GLU B O 1
ATOM 6343 N N . LEU B 1 428 ? 59.447 59.937 321.319 1.00 102.13 428 LEU B N 1
ATOM 6344 C CA . LEU B 1 428 ? 58.587 60.190 320.161 1.00 102.06 428 LEU B CA 1
ATOM 6345 C C . LEU B 1 428 ? 57.533 61.244 320.448 1.00 102.41 428 LEU B C 1
ATOM 6346 O O . LEU B 1 428 ? 57.347 61.649 321.595 1.00 102.92 428 LEU B O 1
ATOM 6351 N N . GLN B 1 429 ? 56.847 61.681 319.393 1.00 102.71 429 GLN B N 1
ATOM 6352 C CA . GLN B 1 429 ? 55.708 62.586 319.523 1.00 103.06 429 GLN B CA 1
ATOM 6353 C C . GLN B 1 429 ? 54.432 61.795 319.697 1.00 102.69 429 GLN B C 1
ATOM 6354 O O . GLN B 1 429 ? 54.204 60.810 318.994 1.00 103.27 429 GLN B O 1
ATOM 6360 N N . PHE B 1 430 ? 53.600 62.226 320.633 1.00 102.21 430 PHE B N 1
ATOM 6361 C CA . PHE B 1 430 ? 52.281 61.641 320.778 1.00 101.87 430 PHE B CA 1
ATOM 6362 C C . PHE B 1 430 ? 51.246 62.740 320.844 1.00 102.34 430 PHE B C 1
ATOM 6363 O O . PHE B 1 430 ? 51.157 63.459 321.838 1.00 102.75 430 PHE B O 1
ATOM 6371 N N . HIS B 1 431 ? 50.477 62.880 319.772 1.00 103.05 431 HIS B N 1
ATOM 6372 C CA . HIS B 1 431 ? 49.386 63.833 319.772 1.00 104.55 431 HIS B CA 1
ATOM 6373 C C . HIS B 1 431 ? 48.216 63.230 320.557 1.00 104.93 431 HIS B C 1
ATOM 6374 O O . HIS B 1 431 ? 47.469 62.387 320.045 1.00 104.85 431 HIS B O 1
ATOM 6381 N N . ALA B 1 432 ? 48.092 63.635 321.820 1.00 105.41 432 ALA B N 1
ATOM 6382 C CA . ALA B 1 432 ? 46.975 63.210 322.653 1.00 105.72 432 ALA B CA 1
ATOM 6383 C C . ALA B 1 432 ? 45.692 63.600 321.928 1.00 106.14 432 ALA B C 1
ATOM 6384 O O . ALA B 1 432 ? 44.733 62.827 321.882 1.00 106.70 432 ALA B O 1
ATOM 6386 N N . SER B 1 433 ? 45.723 64.797 321.337 1.00 106.15 433 SER B N 1
ATOM 6387 C CA . SER B 1 433 ? 44.643 65.374 320.532 1.00 105.72 433 SER B CA 1
ATOM 6388 C C . SER B 1 433 ? 43.808 64.321 319.788 1.00 105.34 433 SER B C 1
ATOM 6389 O O . SER B 1 433 ? 42.618 64.151 320.065 1.00 105.59 433 SER B O 1
ATOM 6392 N N . HIS B 1 434 ? 44.452 63.611 318.862 1.00 104.60 434 HIS B N 1
ATOM 6393 C CA . HIS B 1 434 ? 43.780 62.646 317.992 1.00 103.91 434 HIS B CA 1
ATOM 6394 C C . HIS B 1 434 ? 44.438 61.268 317.984 1.00 103.32 434 HIS B C 1
ATOM 6395 O O . HIS B 1 434 ? 44.282 60.513 317.021 1.00 102.97 434 HIS B O 1
ATOM 6402 N N . VAL B 1 435 ? 45.168 60.960 319.060 1.00 103.00 435 VAL B N 1
ATOM 6403 C CA . VAL B 1 435 ? 45.824 59.653 319.289 1.00 102.61 435 VAL B CA 1
ATOM 6404 C C . VAL B 1 435 ? 46.683 59.175 318.112 1.00 102.13 435 VAL B C 1
ATOM 6405 O O . VAL B 1 435 ? 46.246 58.352 317.301 1.00 101.35 435 VAL B O 1
ATOM 6409 N N . ARG B 1 436 ? 47.908 59.688 318.033 1.00 102.09 436 ARG B N 1
ATOM 6410 C CA . ARG B 1 436 ? 48.805 59.351 316.932 1.00 102.61 436 ARG B CA 1
ATOM 6411 C C . ARG B 1 436 ? 50.251 59.523 317.337 1.00 101.93 436 ARG B C 1
ATOM 6412 O O . ARG B 1 436 ? 50.604 60.506 317.989 1.00 102.18 436 ARG B O 1
ATOM 6420 N N . PHE B 1 437 ? 51.083 58.563 316.945 1.00 101.70 437 PHE B N 1
ATOM 6421 C CA . PHE B 1 437 ? 52.524 58.649 317.182 1.00 101.54 437 PHE B CA 1
ATOM 6422 C C . PHE B 1 437 ? 53.255 59.069 315.910 1.00 101.64 437 PHE B C 1
ATOM 6423 O O . PHE B 1 437 ? 52.828 58.737 314.801 1.00 102.43 437 PHE B O 1
ATOM 6431 N N . ASN B 1 438 ? 54.355 59.797 316.077 1.00 101.36 438 ASN B N 1
ATOM 6432 C CA . ASN B 1 438 ? 55.215 60.201 314.962 1.00 101.73 438 ASN B CA 1
ATOM 6433 C C . ASN B 1 438 ? 56.572 60.669 315.457 1.00 101.46 438 ASN B C 1
ATOM 6434 O O . ASN B 1 438 ? 56.713 61.048 316.618 1.00 101.71 438 ASN B O 1
ATOM 6439 N N . ASP B 1 439 ? 57.566 60.633 314.575 1.00 101.34 439 ASP B N 1
ATOM 6440 C CA . ASP B 1 439 ? 58.937 60.996 314.933 1.00 101.26 439 ASP B CA 1
ATOM 6441 C C . ASP B 1 439 ? 59.050 62.417 315.484 1.00 101.08 439 ASP B C 1
ATOM 6442 O O . ASP B 1 439 ? 58.235 63.282 315.164 1.00 100.72 439 ASP B O 1
ATOM 6447 N N . LEU B 1 440 ? 60.063 62.636 316.321 1.00 101.32 440 LEU B N 1
ATOM 6448 C CA . LEU B 1 440 ? 60.274 63.915 316.996 1.00 101.02 440 LEU B CA 1
ATOM 6449 C C . LEU B 1 440 ? 61.349 64.742 316.304 1.00 100.08 440 LEU B C 1
ATOM 6450 O O . LEU B 1 440 ? 61.168 65.181 315.169 1.00 99.52 440 LEU B O 1
ATOM 6455 N N . PRO C 1 4 ? 25.243 8.455 357.599 1.00 105.48 4 PRO C N 1
ATOM 6456 C CA . PRO C 1 4 ? 26.640 8.795 357.290 1.00 105.58 4 PRO C CA 1
ATOM 6457 C C . PRO C 1 4 ? 27.059 10.134 357.912 1.00 105.23 4 PRO C C 1
ATOM 6458 O O . PRO C 1 4 ? 27.041 11.166 357.232 1.00 105.79 4 PRO C O 1
ATOM 6462 N N . ILE C 1 5 ? 27.440 10.094 359.192 1.00 104.28 5 ILE C N 1
ATOM 6463 C CA . ILE C 1 5 ? 27.803 11.287 359.976 1.00 103.55 5 ILE C CA 1
ATOM 6464 C C . ILE C 1 5 ? 29.063 12.012 359.478 1.00 102.25 5 ILE C C 1
ATOM 6465 O O . ILE C 1 5 ? 30.141 11.427 359.450 1.00 102.54 5 ILE C O 1
ATOM 6470 N N . PRO C 1 6 ? 28.934 13.296 359.103 1.00 101.38 6 PRO C N 1
ATOM 6471 C CA . PRO C 1 6 ? 30.113 14.041 358.625 1.00 101.16 6 PRO C CA 1
ATOM 6472 C C . PRO C 1 6 ? 31.117 14.328 359.746 1.00 100.47 6 PRO C C 1
ATOM 6473 O O . PRO C 1 6 ? 30.698 14.583 360.875 1.00 101.37 6 PRO C O 1
ATOM 6477 N N . PRO C 1 7 ? 32.431 14.284 359.439 1.00 99.55 7 PRO C N 1
ATOM 6478 C CA . PRO C 1 7 ? 33.488 14.516 360.429 1.00 99.39 7 PRO C CA 1
ATOM 6479 C C . PRO C 1 7 ? 33.353 15.863 361.141 1.00 99.89 7 PRO C C 1
ATOM 6480 O O . PRO C 1 7 ? 33.379 16.926 360.503 1.00 100.52 7 PRO C O 1
ATOM 6484 N N . HIS C 1 8 ? 33.193 15.807 362.456 1.00 99.68 8 HIS C N 1
ATOM 6485 C CA . HIS C 1 8 ? 33.062 17.006 363.265 1.00 100.38 8 HIS C CA 1
ATOM 6486 C C . HIS C 1 8 ? 33.393 16.621 364.684 1.00 100.42 8 HIS C C 1
ATOM 6487 O O . HIS C 1 8 ? 33.481 15.437 364.998 1.00 101.53 8 HIS C O 1
ATOM 6494 N N . SER C 1 9 ? 33.578 17.615 365.541 1.00 100.89 9 SER C N 1
ATOM 6495 C CA . SER C 1 9 ? 33.814 17.349 366.949 1.00 101.83 9 SER C CA 1
ATOM 6496 C C . SER C 1 9 ? 33.058 18.347 367.814 1.00 103.03 9 SER C C 1
ATOM 6497 O O . SER C 1 9 ? 33.442 19.516 367.903 1.00 104.28 9 SER C O 1
ATOM 6500 N N . LEU C 1 10 ? 31.982 17.887 368.446 1.00 103.50 10 LEU C N 1
ATOM 6501 C CA . LEU C 1 10 ? 31.190 18.757 369.305 1.00 103.75 10 LEU C CA 1
ATOM 6502 C C . LEU C 1 10 ? 32.007 19.272 370.493 1.00 103.93 10 LEU C C 1
ATOM 6503 O O . LEU C 1 10 ? 31.918 20.448 370.850 1.00 104.05 10 LEU C O 1
ATOM 6508 N N . GLU C 1 11 ? 32.812 18.395 371.087 1.00 104.03 11 GLU C N 1
ATOM 6509 C CA . GLU C 1 11 ? 33.622 18.773 372.243 1.00 105.18 11 GLU C CA 1
ATOM 6510 C C . GLU C 1 11 ? 34.731 19.753 371.902 1.00 103.27 11 GLU C C 1
ATOM 6511 O O . GLU C 1 11 ? 35.045 20.630 372.706 1.00 103.36 11 GLU C O 1
ATOM 6517 N N . ALA C 1 12 ? 35.316 19.617 370.715 1.00 101.42 12 ALA C N 1
ATOM 6518 C CA . ALA C 1 12 ? 36.367 20.530 370.295 1.00 100.42 12 ALA C CA 1
ATOM 6519 C C . ALA C 1 12 ? 35.789 21.926 370.078 1.00 100.48 12 ALA C C 1
ATOM 6520 O O . ALA C 1 12 ? 36.366 22.919 370.524 1.00 100.63 12 ALA C O 1
ATOM 6522 N N . GLU C 1 13 ? 34.635 21.989 369.417 1.00 100.40 13 GLU C N 1
ATOM 6523 C CA . GLU C 1 13 ? 33.953 23.255 369.154 1.00 100.28 13 GLU C CA 1
ATOM 6524 C C . GLU C 1 13 ? 33.592 23.948 370.455 1.00 100.28 13 GLU C C 1
ATOM 6525 O O . GLU C 1 13 ? 33.837 25.146 370.620 1.00 101.26 13 GLU C O 1
ATOM 6531 N N . GLN C 1 14 ? 33.012 23.184 371.377 1.00 99.42 14 GLN C N 1
ATOM 6532 C CA . GLN C 1 14 ? 32.602 23.722 372.656 1.00 98.75 14 GLN C CA 1
ATOM 6533 C C . GLN C 1 14 ? 33.806 24.262 373.399 1.00 98.59 14 GLN C C 1
ATOM 6534 O O . GLN C 1 14 ? 33.762 25.371 373.925 1.00 98.82 14 GLN C O 1
ATOM 6540 N N . SER C 1 15 ? 34.883 23.481 373.409 1.00 98.27 15 SER C N 1
ATOM 6541 C CA . SER C 1 15 ? 36.127 23.873 374.059 1.00 98.27 15 SER C CA 1
ATOM 6542 C C . SER C 1 15 ? 36.704 25.166 373.496 1.00 98.79 15 SER C C 1
ATOM 6543 O O . SER C 1 15 ? 37.146 26.022 374.261 1.00 99.46 15 SER C O 1
ATOM 6546 N N . VAL C 1 16 ? 36.694 25.309 372.172 1.00 98.49 16 VAL C N 1
ATOM 6547 C CA . VAL C 1 16 ? 37.180 26.527 371.524 1.00 99.30 16 VAL C CA 1
ATOM 6548 C C . VAL C 1 16 ? 36.392 27.766 371.965 1.00 99.79 16 VAL C C 1
ATOM 6549 O O . VAL C 1 16 ? 36.968 28.734 372.469 1.00 100.32 16 VAL C O 1
ATOM 6553 N N . LEU C 1 17 ? 35.077 27.732 371.783 1.00 99.79 17 LEU C N 1
ATOM 6554 C CA . LEU C 1 17 ? 34.251 28.859 372.160 1.00 100.15 17 LEU C CA 1
ATOM 6555 C C . LEU C 1 17 ? 34.371 29.069 373.661 1.00 101.11 17 LEU C C 1
ATOM 6556 O O . LEU C 1 17 ? 34.412 30.205 374.141 1.00 102.92 17 LEU C O 1
ATOM 6561 N N . GLY C 1 18 ? 34.454 27.968 374.399 1.00 100.54 18 GLY C N 1
ATOM 6562 C CA . GLY C 1 18 ? 34.576 28.036 375.844 1.00 100.11 18 GLY C CA 1
ATOM 6563 C C . GLY C 1 18 ? 35.816 28.802 376.241 1.00 100.39 18 GLY C C 1
ATOM 6564 O O . GLY C 1 18 ? 35.772 29.622 377.156 1.00 100.84 18 GLY C O 1
ATOM 6565 N N . SER C 1 19 ? 36.916 28.540 375.532 1.00 100.33 19 SER C N 1
ATOM 6566 C CA . SER C 1 19 ? 38.210 29.164 375.806 1.00 99.84 19 SER C CA 1
ATOM 6567 C C . SER C 1 19 ? 38.210 30.647 375.490 1.00 99.90 19 SER C C 1
ATOM 6568 O O . SER C 1 19 ? 38.816 31.430 376.214 1.00 99.39 19 SER C O 1
ATOM 6571 N N . ILE C 1 20 ? 37.537 31.020 374.402 1.00 100.52 20 ILE C N 1
ATOM 6572 C CA . ILE C 1 20 ? 37.387 32.419 374.010 1.00 101.73 20 ILE C CA 1
ATOM 6573 C C . ILE C 1 20 ? 36.630 33.190 375.094 1.00 103.28 20 ILE C C 1
ATOM 6574 O O . ILE C 1 20 ? 36.939 34.351 375.383 1.00 104.25 20 ILE C O 1
ATOM 6579 N N . LEU C 1 21 ? 35.641 32.535 375.695 1.00 103.95 21 LEU C N 1
ATOM 6580 C CA . LEU C 1 21 ? 34.877 33.144 376.766 1.00 104.47 21 LEU C CA 1
ATOM 6581 C C . LEU C 1 21 ? 35.712 33.291 378.022 1.00 105.52 21 LEU C C 1
ATOM 6582 O O . LEU C 1 21 ? 35.489 34.211 378.800 1.00 107.69 21 LEU C O 1
ATOM 6587 N N . LEU C 1 22 ? 36.670 32.391 378.221 1.00 106.29 22 LEU C N 1
ATOM 6588 C CA . LEU C 1 22 ? 37.574 32.488 379.366 1.00 106.87 22 LEU C CA 1
ATOM 6589 C C . LEU C 1 22 ? 38.666 33.532 379.155 1.00 108.16 22 LEU C C 1
ATOM 6590 O O . LEU C 1 22 ? 39.165 34.098 380.124 1.00 109.09 22 LEU C O 1
ATOM 6595 N N . ASP C 1 23 ? 39.028 33.792 377.898 1.00 109.58 23 ASP C N 1
ATOM 6596 C CA . ASP C 1 23 ? 40.062 34.781 377.570 1.00 111.65 23 ASP C CA 1
ATOM 6597 C C . ASP C 1 23 ? 39.899 35.364 376.166 1.00 112.67 23 ASP C C 1
ATOM 6598 O O . ASP C 1 23 ? 40.215 34.711 375.168 1.00 112.92 23 ASP C O 1
ATOM 6603 N N . SER C 1 24 ? 39.445 36.612 376.106 1.00 113.90 24 SER C N 1
ATOM 6604 C CA . SER C 1 24 ? 39.220 37.304 374.841 1.00 115.14 24 SER C CA 1
ATOM 6605 C C . SER C 1 24 ? 40.473 37.348 373.960 1.00 115.24 24 SER C C 1
ATOM 6606 O O . SER C 1 24 ? 40.383 37.173 372.744 1.00 114.91 24 SER C O 1
ATOM 6609 N N . ASP C 1 25 ? 41.632 37.567 374.583 1.00 115.84 25 ASP C N 1
ATOM 6610 C CA . ASP C 1 25 ? 42.923 37.641 373.874 1.00 116.57 25 ASP C CA 1
ATOM 6611 C C . ASP C 1 25 ? 43.241 36.418 373.007 1.00 115.96 25 ASP C C 1
ATOM 6612 O O . ASP C 1 25 ? 43.856 36.547 371.947 1.00 116.05 25 ASP C O 1
ATOM 6617 N N . VAL C 1 26 ? 42.817 35.243 373.463 1.00 115.39 26 VAL C N 1
ATOM 6618 C CA . VAL C 1 26 ? 43.042 33.985 372.748 1.00 114.74 26 VAL C CA 1
ATOM 6619 C C . VAL C 1 26 ? 42.478 33.929 371.326 1.00 114.83 26 VAL C C 1
ATOM 6620 O O . VAL C 1 26 ? 42.988 33.184 370.487 1.00 115.12 26 VAL C O 1
ATOM 6624 N N . MET C 1 27 ? 41.455 34.735 371.049 1.00 114.63 27 MET C N 1
ATOM 6625 C CA . MET C 1 27 ? 40.790 34.696 369.750 1.00 114.53 27 MET C CA 1
ATOM 6626 C C . MET C 1 27 ? 41.684 35.040 368.553 1.00 114.59 27 MET C C 1
ATOM 6627 O O . MET C 1 27 ? 41.441 34.576 367.442 1.00 114.73 27 MET C O 1
ATOM 6632 N N . ASP C 1 28 ? 42.704 35.859 368.788 1.00 115.05 28 ASP C N 1
ATOM 6633 C CA . ASP C 1 28 ? 43.658 36.235 367.753 1.00 115.35 28 ASP C CA 1
ATOM 6634 C C . ASP C 1 28 ? 44.220 34.990 367.073 1.00 114.39 28 ASP C C 1
ATOM 6635 O O . ASP C 1 28 ? 44.151 34.863 365.849 1.00 114.71 28 ASP C O 1
ATOM 6640 N N . GLU C 1 29 ? 44.753 34.068 367.870 1.00 113.57 29 GLU C N 1
ATOM 6641 C CA . GLU C 1 29 ? 45.370 32.848 367.342 1.00 113.02 29 GLU C CA 1
ATOM 6642 C C . GLU C 1 29 ? 44.346 31.870 366.784 1.00 110.61 29 GLU C C 1
ATOM 6643 O O . GLU C 1 29 ? 44.592 31.222 365.763 1.00 110.45 29 GLU C O 1
ATOM 6649 N N . VAL C 1 30 ? 43.204 31.768 367.458 1.00 107.72 30 VAL C N 1
ATOM 6650 C CA . VAL C 1 30 ? 42.128 30.892 367.025 1.00 105.09 30 VAL C CA 1
ATOM 6651 C C . VAL C 1 30 ? 41.624 31.309 365.648 1.00 105.01 30 VAL C C 1
ATOM 6652 O O . VAL C 1 30 ? 41.341 30.461 364.806 1.00 104.97 30 VAL C O 1
ATOM 6656 N N . GLU C 1 31 ? 41.550 32.614 365.405 1.00 105.21 31 GLU C N 1
ATOM 6657 C CA . GLU C 1 31 ? 41.026 33.119 364.135 1.00 106.44 31 GLU C CA 1
ATOM 6658 C C . GLU C 1 31 ? 41.967 32.823 362.975 1.00 103.49 31 GLU C C 1
ATOM 6659 O O . GLU C 1 31 ? 41.529 32.732 361.830 1.00 103.25 31 GLU C O 1
ATOM 6665 N N . GLY C 1 32 ? 43.254 32.669 363.279 1.00 102.16 32 GLY C N 1
ATOM 6666 C CA . GLY C 1 32 ? 44.244 32.272 362.281 1.00 100.66 32 GLY C CA 1
ATOM 6667 C C . GLY C 1 32 ? 43.928 30.877 361.760 1.00 100.20 32 GLY C C 1
ATOM 6668 O O . GLY C 1 32 ? 44.033 30.608 360.561 1.00 99.61 32 GLY C O 1
ATOM 6669 N N . LEU C 1 33 ? 43.530 29.994 362.676 1.00 99.65 33 LEU C N 1
ATOM 6670 C CA . LEU C 1 33 ? 43.134 28.630 362.344 1.00 98.77 33 LEU C CA 1
ATOM 6671 C C . LEU C 1 33 ? 41.679 28.518 361.898 1.00 98.74 33 LEU C C 1
ATOM 6672 O O . LEU C 1 33 ? 41.344 27.647 361.104 1.00 99.72 33 LEU C O 1
ATOM 6677 N N . LEU C 1 34 ? 40.811 29.378 362.419 1.00 98.15 34 LEU C N 1
ATOM 6678 C CA . LEU C 1 34 ? 39.393 29.313 362.076 1.00 97.87 34 LEU C CA 1
ATOM 6679 C C . LEU C 1 34 ? 38.917 30.661 361.547 1.00 98.00 34 LEU C C 1
ATOM 6680 O O . LEU C 1 34 ? 38.268 31.418 362.270 1.00 98.19 34 LEU C O 1
ATOM 6685 N N . PRO C 1 35 ? 39.252 30.974 360.281 1.00 97.87 35 PRO C N 1
ATOM 6686 C CA . PRO C 1 35 ? 38.876 32.251 359.693 1.00 97.49 35 PRO C CA 1
ATOM 6687 C C . PRO C 1 35 ? 37.377 32.488 359.578 1.00 97.68 35 PRO C C 1
ATOM 6688 O O . PRO C 1 35 ? 36.955 33.633 359.671 1.00 98.24 35 PRO C O 1
ATOM 6692 N N . SER C 1 36 ? 36.575 31.444 359.387 1.00 98.58 36 SER C N 1
ATOM 6693 C CA . SER C 1 36 ? 35.132 31.662 359.221 1.00 100.57 36 SER C CA 1
ATOM 6694 C C . SER C 1 36 ? 34.234 30.735 360.038 1.00 100.71 36 SER C C 1
ATOM 6695 O O . SER C 1 36 ? 34.586 29.585 360.284 1.00 100.41 36 SER C O 1
ATOM 6698 N N . PRO C 1 37 ? 33.059 31.241 360.456 1.00 101.43 37 PRO C N 1
ATOM 6699 C CA . PRO C 1 37 ? 32.108 30.429 361.213 1.00 101.82 37 PRO C CA 1
ATOM 6700 C C . PRO C 1 37 ? 31.733 29.125 360.517 1.00 102.18 37 PRO C C 1
ATOM 6701 O O . PRO C 1 37 ? 31.272 28.202 361.175 1.00 102.34 37 PRO C O 1
ATOM 6705 N N . GLU C 1 38 ? 31.941 29.048 359.205 1.00 102.93 38 GLU C N 1
ATOM 6706 C CA . GLU C 1 38 ? 31.648 27.830 358.453 1.00 105.18 38 GLU C CA 1
ATOM 6707 C C . GLU C 1 38 ? 32.391 26.610 359.012 1.00 103.48 38 GLU C C 1
ATOM 6708 O O . GLU C 1 38 ? 31.954 25.472 358.833 1.00 104.29 38 GLU C O 1
ATOM 6714 N N . ALA C 1 39 ? 33.507 26.851 359.693 1.00 101.63 39 ALA C N 1
ATOM 6715 C CA . ALA C 1 39 ? 34.294 25.774 360.276 1.00 100.45 39 ALA C CA 1
ATOM 6716 C C . ALA C 1 39 ? 33.507 24.986 361.318 1.00 100.37 39 ALA C C 1
ATOM 6717 O O . ALA C 1 39 ? 33.756 23.795 361.516 1.00 101.05 39 ALA C O 1
ATOM 6719 N N . PHE C 1 40 ? 32.568 25.659 361.982 1.00 99.07 40 PHE C N 1
ATOM 6720 C CA . PHE C 1 40 ? 31.772 25.049 363.040 1.00 98.68 40 PHE C CA 1
ATOM 6721 C C . PHE C 1 40 ? 30.621 24.243 362.475 1.00 98.85 40 PHE C C 1
ATOM 6722 O O . PHE C 1 40 ? 29.882 24.716 361.624 1.00 99.77 40 PHE C O 1
ATOM 6730 N N . TYR C 1 41 ? 30.481 23.016 362.955 1.00 98.94 41 TYR C N 1
ATOM 6731 C CA . TYR C 1 41 ? 29.452 22.114 362.463 1.00 99.36 41 TYR C CA 1
ATOM 6732 C C . TYR C 1 41 ? 28.070 22.445 363.014 1.00 100.12 41 TYR C C 1
ATOM 6733 O O . TYR C 1 41 ? 27.105 22.500 362.261 1.00 100.62 41 TYR C O 1
ATOM 6742 N N . ALA C 1 42 ? 27.985 22.664 364.324 1.00 101.11 42 ALA C N 1
ATOM 6743 C CA . ALA C 1 42 ? 26.727 23.006 364.981 1.00 101.90 42 ALA C CA 1
ATOM 6744 C C . ALA C 1 42 ? 26.229 24.369 364.513 1.00 102.94 42 ALA C C 1
ATOM 6745 O O . ALA C 1 42 ? 27.002 25.329 364.428 1.00 103.38 42 ALA C O 1
ATOM 6747 N N . GLU C 1 43 ? 24.938 24.447 364.203 1.00 103.86 43 GLU C N 1
ATOM 6748 C CA . GLU C 1 43 ? 24.358 25.692 363.726 1.00 104.94 43 GLU C CA 1
ATOM 6749 C C . GLU C 1 43 ? 24.444 26.753 364.813 1.00 103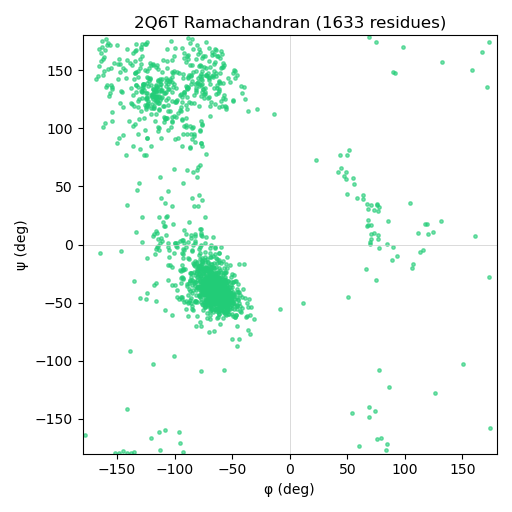.99 43 GLU C C 1
ATOM 6750 O O . GLU C 1 43 ? 24.690 27.919 364.522 1.00 104.06 43 GLU C O 1
ATOM 6756 N N . ALA C 1 44 ? 24.269 26.334 366.064 1.00 103.24 44 ALA C N 1
ATOM 6757 C CA . ALA C 1 44 ? 24.381 27.232 367.199 1.00 102.55 44 ALA C CA 1
ATOM 6758 C C . ALA C 1 44 ? 25.793 27.798 367.261 1.00 103.22 44 ALA C C 1
ATOM 6759 O O . ALA C 1 44 ? 25.986 29.012 367.355 1.00 103.45 44 ALA C O 1
ATOM 6761 N N . HIS C 1 45 ? 26.779 26.909 367.180 1.00 103.57 45 HIS C N 1
ATOM 6762 C CA . HIS C 1 45 ? 28.169 27.306 367.291 1.00 103.57 45 HIS C CA 1
ATOM 6763 C C . HIS C 1 45 ? 28.615 28.272 366.216 1.00 104.07 45 HIS C C 1
ATOM 6764 O O . HIS C 1 45 ? 29.410 29.166 366.495 1.00 104.43 45 HIS C O 1
ATOM 6771 N N . ARG C 1 46 ? 28.116 28.108 364.992 1.00 104.67 46 ARG C N 1
ATOM 6772 C CA . ARG C 1 46 ? 28.512 29.038 363.935 1.00 104.90 46 ARG C CA 1
ATOM 6773 C C . ARG C 1 46 ? 27.850 30.403 364.122 1.00 102.93 46 ARG C C 1
ATOM 6774 O O . ARG C 1 46 ? 28.447 31.423 363.807 1.00 102.68 46 ARG C O 1
ATOM 6782 N N . LYS C 1 47 ? 26.644 30.423 364.677 1.00 101.55 47 LYS C N 1
ATOM 6783 C CA . LYS C 1 47 ? 25.997 31.693 364.977 1.00 101.12 47 LYS C CA 1
ATOM 6784 C C . LYS C 1 47 ? 26.758 32.371 366.117 1.00 101.09 47 LYS C C 1
ATOM 6785 O O . LYS C 1 47 ? 26.909 33.594 366.127 1.00 102.62 47 LYS C O 1
ATOM 6791 N N . ILE C 1 48 ? 27.233 31.579 367.075 1.00 99.50 48 ILE C N 1
ATOM 6792 C CA . ILE C 1 48 ? 27.992 32.124 368.191 1.00 98.83 48 ILE C CA 1
ATOM 6793 C C . ILE C 1 48 ? 29.309 32.718 367.698 1.00 98.94 48 ILE C C 1
ATOM 6794 O O . ILE C 1 48 ? 29.641 33.871 368.012 1.00 99.51 48 ILE C O 1
ATOM 6799 N N . TYR C 1 49 ? 30.043 31.936 366.909 1.00 97.53 49 TYR C N 1
ATOM 6800 C CA . TYR C 1 49 ? 31.351 32.351 366.429 1.00 96.32 49 TYR C CA 1
ATOM 6801 C C . TYR C 1 49 ? 31.257 33.580 365.526 1.00 95.94 49 TYR C C 1
ATOM 6802 O O . TYR C 1 49 ? 32.141 34.435 365.540 1.00 95.91 49 TYR C O 1
ATOM 6811 N N . ALA C 1 50 ? 30.173 33.673 364.761 1.00 95.32 50 ALA C N 1
ATOM 6812 C CA . ALA C 1 50 ? 29.928 34.830 363.906 1.00 94.93 50 ALA C CA 1
ATOM 6813 C C . ALA C 1 50 ? 29.704 36.089 364.746 1.00 95.93 50 ALA C C 1
ATOM 6814 O O . ALA C 1 50 ? 30.153 37.182 364.383 1.00 95.88 50 ALA C O 1
ATOM 6816 N N . ALA C 1 51 ? 29.009 35.925 365.870 1.00 96.52 51 ALA C N 1
ATOM 6817 C CA . ALA C 1 51 ? 28.735 37.037 366.764 1.00 97.16 51 ALA C CA 1
ATOM 6818 C C . ALA C 1 51 ? 30.033 37.515 367.413 1.00 98.10 51 ALA C C 1
ATOM 6819 O O . ALA C 1 51 ? 30.254 38.725 367.554 1.00 98.35 51 ALA C O 1
ATOM 6821 N N . MET C 1 52 ? 30.892 36.561 367.784 1.00 98.15 52 MET C N 1
ATOM 6822 C CA . MET C 1 52 ? 32.194 36.868 368.372 1.00 98.48 52 MET C CA 1
ATOM 6823 C C . MET C 1 52 ? 33.052 37.664 367.393 1.00 98.07 52 MET C C 1
ATOM 6824 O O . MET C 1 52 ? 33.726 38.631 367.773 1.00 97.99 52 MET C O 1
ATOM 6829 N N . GLN C 1 53 ? 33.021 37.248 366.131 1.00 97.40 53 GLN C N 1
ATOM 6830 C CA . GLN C 1 53 ? 33.778 37.920 365.092 1.00 97.30 53 GLN C CA 1
ATOM 6831 C C . GLN C 1 53 ? 33.235 39.319 364.854 1.00 97.83 53 GLN C C 1
ATOM 6832 O O . GLN C 1 53 ? 34.003 40.253 364.641 1.00 97.95 53 GLN C O 1
ATOM 6838 N N . ALA C 1 54 ? 31.910 39.452 364.907 1.00 98.21 54 ALA C N 1
ATOM 6839 C CA . ALA C 1 54 ? 31.250 40.744 364.756 1.00 97.98 54 ALA C CA 1
ATOM 6840 C C . ALA C 1 54 ? 31.709 41.701 365.848 1.00 98.54 54 ALA C C 1
ATOM 6841 O O . ALA C 1 54 ? 31.909 42.891 365.593 1.00 99.31 54 ALA C O 1
ATOM 6843 N N . LEU C 1 55 ? 31.875 41.172 367.058 1.00 98.44 55 LEU C N 1
ATOM 6844 C CA . LEU C 1 55 ? 32.340 41.956 368.192 1.00 99.07 55 LEU C CA 1
ATOM 6845 C C . LEU C 1 55 ? 33.786 42.364 367.995 1.00 100.11 55 LEU C C 1
ATOM 6846 O O . LEU C 1 55 ? 34.128 43.552 368.066 1.00 99.92 55 LEU C O 1
ATOM 6851 N N . ARG C 1 56 ? 34.629 41.361 367.751 1.00 100.77 56 ARG C N 1
ATOM 6852 C CA . ARG C 1 56 ? 36.055 41.571 367.566 1.00 101.57 56 ARG C CA 1
ATOM 6853 C C . ARG C 1 56 ? 36.272 42.636 366.493 1.00 100.88 56 ARG C C 1
ATOM 6854 O O . ARG C 1 56 ? 37.128 43.508 366.631 1.00 100.54 56 ARG C O 1
ATOM 6862 N N . SER C 1 57 ? 35.445 42.565 365.454 1.00 101.01 57 SER C N 1
ATOM 6863 C CA . SER C 1 57 ? 35.432 43.514 364.349 1.00 100.79 57 SER C CA 1
ATOM 6864 C C . SER C 1 57 ? 35.080 44.942 364.761 1.00 100.83 57 SER C C 1
ATOM 6865 O O . SER C 1 57 ? 35.638 45.898 364.225 1.00 101.34 57 SER C O 1
ATOM 6868 N N . GLN C 1 58 ? 34.148 45.093 365.697 1.00 100.81 58 GLN C N 1
ATOM 6869 C CA . GLN C 1 58 ? 33.738 46.429 366.132 1.00 100.20 58 GLN C CA 1
ATOM 6870 C C . GLN C 1 58 ? 34.573 46.960 367.303 1.00 100.01 58 GLN C C 1
ATOM 6871 O O . GLN C 1 58 ? 34.245 47.992 367.892 1.00 99.91 58 GLN C O 1
ATOM 6877 N N . GLY C 1 59 ? 35.652 46.248 367.627 1.00 99.54 59 GLY C N 1
ATOM 6878 C CA . GLY C 1 59 ? 36.591 46.675 368.661 1.00 98.65 59 GLY C CA 1
ATOM 6879 C C . GLY C 1 59 ? 36.209 46.309 370.078 1.00 98.71 59 GLY C C 1
ATOM 6880 O O . GLY C 1 59 ? 36.928 46.639 371.017 1.00 99.05 59 GLY C O 1
ATOM 6881 N N . ARG C 1 60 ? 35.077 45.632 370.239 1.00 98.68 60 ARG C N 1
ATOM 6882 C CA . ARG C 1 60 ? 34.620 45.213 371.561 1.00 98.40 60 ARG C CA 1
ATOM 6883 C C . ARG C 1 60 ? 35.201 43.854 371.971 1.00 98.58 60 ARG C C 1
ATOM 6884 O O . ARG C 1 60 ? 35.410 42.984 371.122 1.00 98.51 60 ARG C O 1
ATOM 6892 N N . PRO C 1 61 ? 35.477 43.668 373.274 1.00 98.64 61 PRO C N 1
ATOM 6893 C CA . PRO C 1 61 ? 36.027 42.401 373.743 1.00 99.08 61 PRO C CA 1
ATOM 6894 C C . PRO C 1 61 ? 34.964 41.324 373.753 1.00 99.64 61 PRO C C 1
ATOM 6895 O O . PRO C 1 61 ? 33.779 41.628 373.900 1.00 99.89 61 PRO C O 1
ATOM 6899 N N . VAL C 1 62 ? 35.393 40.077 373.602 1.00 99.94 62 VAL C N 1
ATOM 6900 C CA . VAL C 1 62 ? 34.482 38.952 373.591 1.00 100.40 62 VAL C CA 1
ATOM 6901 C C . VAL C 1 62 ? 34.412 38.305 374.965 1.00 101.56 62 VAL C C 1
ATOM 6902 O O . VAL C 1 62 ? 35.397 37.743 375.445 1.00 103.20 62 VAL C O 1
ATOM 6906 N N . ASP C 1 63 ? 33.247 38.404 375.596 1.00 102.32 63 ASP C N 1
ATOM 6907 C CA . ASP C 1 63 ? 32.989 37.760 376.881 1.00 103.71 63 ASP C CA 1
ATOM 6908 C C . ASP C 1 63 ? 31.505 37.392 376.933 1.00 103.78 63 ASP C C 1
ATOM 6909 O O . ASP C 1 63 ? 30.778 37.655 375.980 1.00 104.22 63 ASP C O 1
ATOM 6914 N N . LEU C 1 64 ? 31.051 36.803 378.037 1.00 103.85 64 LEU C N 1
ATOM 6915 C CA . LEU C 1 64 ? 29.651 36.410 378.169 1.00 103.40 64 LEU C CA 1
ATOM 6916 C C . LEU C 1 64 ? 28.663 37.560 377.949 1.00 102.52 64 LEU C C 1
ATOM 6917 O O . LEU C 1 64 ? 27.651 37.391 377.274 1.00 102.28 64 LEU C O 1
ATOM 6922 N N . VAL C 1 65 ? 28.958 38.724 378.521 1.00 101.72 65 VAL C N 1
ATOM 6923 C CA . VAL C 1 65 ? 28.054 39.868 378.420 1.00 101.05 65 VAL C CA 1
ATOM 6924 C C . VAL C 1 65 ? 27.981 40.409 376.992 1.00 101.38 65 VAL C C 1
ATOM 6925 O O . VAL C 1 65 ? 26.894 40.480 376.419 1.00 103.23 65 VAL C O 1
ATOM 6929 N N . THR C 1 66 ? 29.123 40.780 376.415 1.00 100.22 66 THR C N 1
ATOM 6930 C CA . THR C 1 66 ? 29.135 41.341 375.060 1.00 98.73 66 THR C CA 1
ATOM 6931 C C . THR C 1 66 ? 28.557 40.374 374.039 1.00 98.35 66 THR C C 1
ATOM 6932 O O . THR C 1 66 ? 27.819 40.788 373.148 1.00 98.89 66 THR C O 1
ATOM 6936 N N . LEU C 1 67 ? 28.889 39.091 374.174 1.00 97.15 67 LEU C N 1
ATOM 6937 C CA . LEU C 1 67 ? 28.394 38.075 373.260 1.00 96.78 67 LEU C CA 1
ATOM 6938 C C . LEU C 1 67 ? 26.882 37.950 373.320 1.00 97.81 67 LEU C C 1
ATOM 6939 O O . LEU C 1 67 ? 26.226 37.868 372.279 1.00 98.32 67 LEU C O 1
ATOM 6944 N N . SER C 1 68 ? 26.323 37.924 374.527 1.00 98.52 68 SER C N 1
ATOM 6945 C CA . SER C 1 68 ? 24.871 37.837 374.651 1.00 99.42 68 SER C CA 1
ATOM 6946 C C . SER C 1 68 ? 24.232 39.122 374.139 1.00 99.67 68 SER C C 1
ATOM 6947 O O . SER C 1 68 ? 23.160 39.072 373.535 1.00 100.18 68 SER C O 1
ATOM 6950 N N . GLU C 1 69 ? 24.894 40.261 374.349 1.00 99.67 69 GLU C N 1
ATOM 6951 C CA . GLU C 1 69 ? 24.416 41.510 373.767 1.00 101.06 69 GLU C CA 1
ATOM 6952 C C . GLU C 1 69 ? 24.234 41.306 372.265 1.00 101.39 69 GLU C C 1
ATOM 6953 O O . GLU C 1 69 ? 23.134 41.510 371.745 1.00 102.19 69 GLU C O 1
ATOM 6959 N N . GLU C 1 70 ? 25.297 40.862 371.585 1.00 101.40 70 GLU C N 1
ATOM 6960 C CA . GLU C 1 70 ? 25.267 40.633 370.133 1.00 100.88 70 GLU C CA 1
ATOM 6961 C C . GLU C 1 70 ? 24.216 39.649 369.670 1.00 100.88 70 GLU C C 1
ATOM 6962 O O . GLU C 1 70 ? 23.459 39.940 368.750 1.00 101.64 70 GLU C O 1
ATOM 6968 N N . LEU C 1 71 ? 24.172 38.484 370.301 1.00 100.62 71 LEU C N 1
ATOM 6969 C CA . LEU C 1 71 ? 23.221 37.448 369.919 1.00 100.67 71 LEU C CA 1
ATOM 6970 C C . LEU C 1 71 ? 21.758 37.901 370.014 1.00 101.08 71 LEU C C 1
ATOM 6971 O O . LEU C 1 71 ? 20.957 37.622 369.119 1.00 101.45 71 LEU C O 1
ATOM 6976 N N . SER C 1 72 ? 21.411 38.603 371.088 1.00 100.97 72 SER C N 1
ATOM 6977 C CA . SER C 1 72 ? 20.055 39.120 371.239 1.00 101.35 72 SER C CA 1
ATOM 6978 C C . SER C 1 72 ? 19.830 40.241 370.246 1.00 100.50 72 SER C C 1
ATOM 6979 O O . SER C 1 72 ? 18.737 40.370 369.700 1.00 100.70 72 SER C O 1
ATOM 6982 N N . ARG C 1 73 ? 20.879 41.032 370.010 1.00 99.84 73 ARG C N 1
ATOM 6983 C CA . ARG C 1 73 ? 20.867 42.127 369.026 1.00 99.56 73 ARG C CA 1
ATOM 6984 C C . ARG C 1 73 ? 20.621 41.598 367.610 1.00 98.04 73 ARG C C 1
ATOM 6985 O O . ARG C 1 73 ? 20.325 42.357 366.691 1.00 98.47 73 ARG C O 1
ATOM 6993 N N . ARG C 1 74 ? 20.741 40.285 367.455 1.00 96.92 74 ARG C N 1
ATOM 6994 C CA . ARG C 1 74 ? 20.521 39.614 366.185 1.00 95.51 74 ARG C CA 1
ATOM 6995 C C . ARG C 1 74 ? 19.313 38.698 366.275 1.00 95.49 74 ARG C C 1
ATOM 6996 O O . ARG C 1 74 ? 18.953 38.038 365.309 1.00 95.72 74 ARG C O 1
ATOM 7004 N N . GLY C 1 75 ? 18.700 38.648 367.451 1.00 95.25 75 GLY C N 1
ATOM 7005 C CA . GLY C 1 75 ? 17.534 37.804 367.662 1.00 94.76 75 GLY C CA 1
ATOM 7006 C C . GLY C 1 75 ? 17.874 36.331 367.665 1.00 94.13 75 GLY C C 1
ATOM 7007 O O . GLY C 1 75 ? 17.078 35.508 367.227 1.00 93.26 75 GLY C O 1
ATOM 7008 N N . GLN C 1 76 ? 19.060 35.995 368.161 1.00 94.73 76 GLN C N 1
ATOM 7009 C CA . GLN C 1 76 ? 19.488 34.597 368.198 1.00 95.31 76 GLN C CA 1
ATOM 7010 C C . GLN C 1 76 ? 20.101 34.107 369.517 1.00 94.71 76 GLN C C 1
ATOM 7011 O O . GLN C 1 76 ? 20.635 33.004 369.576 1.00 95.85 76 GLN C O 1
ATOM 7017 N N . LEU C 1 77 ? 19.995 34.911 370.573 1.00 94.62 77 LEU C N 1
ATOM 7018 C CA . LEU C 1 77 ? 20.454 34.510 371.904 1.00 94.53 77 LEU C CA 1
ATOM 7019 C C . LEU C 1 77 ? 19.667 33.316 372.413 1.00 95.82 77 LEU C C 1
ATOM 7020 O O . LEU C 1 77 ? 20.245 32.342 372.863 1.00 96.67 77 LEU C O 1
ATOM 7025 N N . GLU C 1 78 ? 18.347 33.383 372.333 1.00 99.38 78 GLU C N 1
ATOM 7026 C CA . GLU C 1 78 ? 17.528 32.266 372.766 1.00 102.54 78 GLU C CA 1
ATOM 7027 C C . GLU C 1 78 ? 17.767 31.082 371.833 1.00 103.29 78 GLU C C 1
ATOM 7028 O O . GLU C 1 78 ? 17.983 29.959 372.285 1.00 103.68 78 GLU C O 1
ATOM 7034 N N . GLU C 1 79 ? 17.750 31.363 370.531 1.00 104.86 79 GLU C N 1
ATOM 7035 C CA . GLU C 1 79 ? 17.984 30.381 369.462 1.00 105.45 79 GLU C CA 1
ATOM 7036 C C . GLU C 1 79 ? 19.197 29.497 369.741 1.00 104.72 79 GLU C C 1
ATOM 7037 O O . GLU C 1 79 ? 19.134 28.279 369.587 1.00 104.72 79 GLU C O 1
ATOM 7043 N N . VAL C 1 80 ? 20.282 30.129 370.179 1.00 104.44 80 VAL C N 1
ATOM 7044 C CA . VAL C 1 80 ? 21.555 29.469 370.460 1.00 103.83 80 VAL C CA 1
ATOM 7045 C C . VAL C 1 80 ? 21.549 28.616 371.737 1.00 104.12 80 VAL C C 1
ATOM 7046 O O . VAL C 1 80 ? 22.357 27.687 371.875 1.00 105.08 80 VAL C O 1
ATOM 7050 N N . GLY C 1 81 ? 20.640 28.922 372.659 1.00 103.04 81 GLY C N 1
ATOM 7051 C CA . GLY C 1 81 ? 20.546 28.195 373.926 1.00 101.91 81 GLY C CA 1
ATOM 7052 C C . GLY C 1 81 ? 20.644 29.123 375.119 1.00 101.28 81 GLY C C 1
ATOM 7053 O O . GLY C 1 81 ? 20.794 28.683 376.260 1.00 100.40 81 GLY C O 1
ATOM 7054 N N . GLY C 1 82 ? 20.565 30.419 374.835 1.00 101.23 82 GLY C N 1
ATOM 7055 C CA . GLY C 1 82 ? 20.623 31.462 375.839 1.00 101.17 82 GLY C CA 1
ATOM 7056 C C . GLY C 1 82 ? 21.893 31.503 376.665 1.00 102.13 82 GLY C C 1
ATOM 7057 O O . GLY C 1 82 ? 22.861 30.769 376.422 1.00 101.12 82 GLY C O 1
ATOM 7058 N N . THR C 1 83 ? 21.859 32.379 377.662 1.00 102.61 83 THR C N 1
ATOM 7059 C CA . THR C 1 83 ? 22.937 32.554 378.612 1.00 102.36 83 THR C CA 1
ATOM 7060 C C . THR C 1 83 ? 23.254 31.223 379.293 1.00 101.86 83 THR C C 1
ATOM 7061 O O . THR C 1 83 ? 24.413 30.938 379.596 1.00 102.27 83 THR C O 1
ATOM 7065 N N . ALA C 1 84 ? 22.222 30.404 379.493 1.00 101.22 84 ALA C N 1
ATOM 7066 C CA . ALA C 1 84 ? 22.375 29.070 380.068 1.00 100.60 84 ALA C CA 1
ATOM 7067 C C . ALA C 1 84 ? 23.453 28.287 379.331 1.00 100.80 84 ALA C C 1
ATOM 7068 O O . ALA C 1 84 ? 24.335 27.694 379.964 1.00 101.33 84 ALA C O 1
ATOM 7070 N N . TYR C 1 85 ? 23.387 28.304 377.998 1.00 99.91 85 TYR C N 1
ATOM 7071 C CA . TYR C 1 85 ? 24.354 27.580 377.185 1.00 98.72 85 TYR C CA 1
ATOM 7072 C C . TYR C 1 85 ? 25.696 28.298 377.116 1.00 98.98 85 TYR C C 1
ATOM 7073 O O . TYR C 1 85 ? 26.748 27.659 377.173 1.00 99.37 85 TYR C O 1
ATOM 7082 N N . LEU C 1 86 ? 25.664 29.621 377.000 1.00 98.93 86 LEU C N 1
ATOM 7083 C CA . LEU C 1 86 ? 26.895 30.398 376.972 1.00 99.60 86 LEU C CA 1
ATOM 7084 C C . LEU C 1 86 ? 27.722 30.194 378.246 1.00 100.51 86 LEU C C 1
ATOM 7085 O O . LEU C 1 86 ? 28.951 30.172 378.191 1.00 100.62 86 LEU C O 1
ATOM 7090 N N . LEU C 1 87 ? 27.049 30.047 379.386 1.00 101.35 87 LEU C N 1
ATOM 7091 C CA . LEU C 1 87 ? 27.728 29.782 380.650 1.00 101.86 87 LEU C CA 1
ATOM 7092 C C . LEU C 1 87 ? 28.204 28.345 380.648 1.00 103.49 87 LEU C C 1
ATOM 7093 O O . LEU C 1 87 ? 29.314 28.045 381.082 1.00 104.86 87 LEU C O 1
ATOM 7098 N N . GLN C 1 88 ? 27.360 27.460 380.134 1.00 104.91 88 GLN C N 1
ATOM 7099 C CA . GLN C 1 88 ? 27.678 26.045 380.048 1.00 106.37 88 GLN C CA 1
ATOM 7100 C C . GLN C 1 88 ? 28.947 25.829 379.220 1.00 106.55 88 GLN C C 1
ATOM 7101 O O . GLN C 1 88 ? 29.720 24.910 379.484 1.00 106.21 88 GLN C O 1
ATOM 7107 N N . LEU C 1 89 ? 29.159 26.688 378.226 1.00 107.41 89 LEU C N 1
ATOM 7108 C CA . LEU C 1 89 ? 30.358 26.626 377.401 1.00 108.22 89 LEU C CA 1
ATOM 7109 C C . LEU C 1 89 ? 31.581 27.069 378.192 1.00 109.92 89 LEU C C 1
ATOM 7110 O O . LEU C 1 89 ? 32.666 26.489 378.052 1.00 110.49 89 LEU C O 1
ATOM 7115 N N . SER C 1 90 ? 31.395 28.095 379.019 1.00 111.60 90 SER C N 1
ATOM 7116 C CA . SER C 1 90 ? 32.472 28.657 379.828 1.00 113.63 90 SER C CA 1
ATOM 7117 C C . SER C 1 90 ? 33.107 27.590 380.705 1.00 114.68 90 SER C C 1
ATOM 7118 O O . SER C 1 90 ? 34.293 27.299 380.574 1.00 116.32 90 SER C O 1
ATOM 7121 N N . GLU C 1 91 ? 32.306 26.978 381.568 1.00 115.33 91 GLU C N 1
ATOM 7122 C CA . GLU C 1 91 ? 32.804 25.962 382.490 1.00 116.38 91 GLU C CA 1
ATOM 7123 C C . GLU C 1 91 ? 33.058 24.575 381.863 1.00 116.60 91 GLU C C 1
ATOM 7124 O O . GLU C 1 91 ? 33.342 23.610 382.573 1.00 117.78 91 GLU C O 1
ATOM 7130 N N . ALA C 1 92 ? 32.964 24.469 380.543 1.00 116.53 92 ALA C N 1
ATOM 7131 C CA . ALA C 1 92 ? 33.199 23.187 379.878 1.00 116.90 92 ALA C CA 1
ATOM 7132 C C . ALA C 1 92 ? 34.699 22.888 379.755 1.00 116.92 92 ALA C C 1
ATOM 7133 O O . ALA C 1 92 ? 35.118 21.726 379.646 1.00 117.17 92 ALA C O 1
ATOM 7135 N N . THR C 1 93 ? 35.498 23.951 379.755 1.00 115.56 93 THR C N 1
ATOM 7136 C CA . THR C 1 93 ? 36.951 23.829 379.734 1.00 113.48 93 THR C CA 1
ATOM 7137 C C . THR C 1 93 ? 37.519 24.576 380.951 1.00 111.76 93 THR C C 1
ATOM 7138 O O . THR C 1 93 ? 37.057 25.676 381.268 1.00 112.24 93 THR C O 1
ATOM 7142 N N . PRO C 1 94 ? 38.499 23.978 381.654 1.00 109.33 94 PRO C N 1
ATOM 7143 C CA . PRO C 1 94 ? 38.998 24.630 382.872 1.00 107.75 94 PRO C CA 1
ATOM 7144 C C . PRO C 1 94 ? 39.833 25.890 382.624 1.00 106.54 94 PRO C C 1
ATOM 7145 O O . PRO C 1 94 ? 39.835 26.793 383.461 1.00 105.99 94 PRO C O 1
ATOM 7149 N N . THR C 1 95 ? 40.525 25.948 381.486 1.00 105.73 95 THR C N 1
ATOM 7150 C CA . THR C 1 95 ? 41.403 27.074 381.133 1.00 104.46 95 THR C CA 1
ATOM 7151 C C . THR C 1 95 ? 41.264 27.372 379.650 1.00 103.91 95 THR C C 1
ATOM 7152 O O . THR C 1 95 ? 40.503 26.700 378.958 1.00 104.88 95 THR C O 1
ATOM 7156 N N . ALA C 1 96 ? 42.002 28.366 379.159 1.00 102.51 96 ALA C N 1
ATOM 7157 C CA . ALA C 1 96 ? 42.041 28.665 377.723 1.00 101.20 96 ALA C CA 1
ATOM 7158 C C . ALA C 1 96 ? 43.355 28.191 377.097 1.00 100.40 96 ALA C C 1
ATOM 7159 O O . ALA C 1 96 ? 43.539 28.257 375.885 1.00 100.45 96 ALA C O 1
ATOM 7161 N N . ALA C 1 97 ? 44.256 27.691 377.940 1.00 99.59 97 ALA C N 1
ATOM 7162 C CA . ALA C 1 97 ? 45.597 27.254 377.535 1.00 98.16 97 ALA C CA 1
ATOM 7163 C C . ALA C 1 97 ? 45.650 26.231 376.398 1.00 97.58 97 ALA C C 1
ATOM 7164 O O . ALA C 1 97 ? 46.723 25.969 375.852 1.00 99.18 97 ALA C O 1
ATOM 7166 N N . TYR C 1 98 ? 44.504 25.666 376.033 1.00 95.78 98 TYR C N 1
ATOM 7167 C CA . TYR C 1 98 ? 44.456 24.666 374.975 1.00 94.33 98 TYR C CA 1
ATOM 7168 C C . TYR C 1 98 ? 43.602 25.118 373.783 1.00 94.49 98 TYR C C 1
ATOM 7169 O O . TYR C 1 98 ? 43.329 24.340 372.864 1.00 93.37 98 TYR C O 1
ATOM 7178 N N . ALA C 1 99 ? 43.192 26.384 373.801 1.00 94.72 99 ALA C N 1
ATOM 7179 C CA . ALA C 1 99 ? 42.348 26.953 372.751 1.00 94.92 99 ALA C CA 1
ATOM 7180 C C . ALA C 1 99 ? 42.834 26.599 371.348 1.00 95.98 99 ALA C C 1
ATOM 7181 O O . ALA C 1 99 ? 42.095 26.024 370.545 1.00 96.89 99 ALA C O 1
ATOM 7183 N N . GLU C 1 100 ? 44.090 26.930 371.071 1.00 97.19 100 GLU C N 1
ATOM 7184 C CA . GLU C 1 100 ? 44.667 26.725 369.759 1.00 97.45 100 GLU C CA 1
ATOM 7185 C C . GLU C 1 100 ? 44.738 25.244 369.389 1.00 97.24 100 GLU C C 1
ATOM 7186 O O . GLU C 1 100 ? 44.694 24.903 368.212 1.00 97.86 100 GLU C O 1
ATOM 7192 N N . HIS C 1 101 ? 44.828 24.372 370.392 1.00 97.56 101 HIS C N 1
ATOM 7193 C CA . HIS C 1 101 ? 44.808 22.922 370.175 1.00 97.77 101 HIS C CA 1
ATOM 7194 C C . HIS C 1 101 ? 43.437 22.455 369.677 1.00 97.83 101 HIS C C 1
ATOM 7195 O O . HIS C 1 101 ? 43.345 21.714 368.705 1.00 97.34 101 HIS C O 1
ATOM 7202 N N . TYR C 1 102 ? 42.375 22.887 370.350 1.00 98.89 102 TYR C N 1
ATOM 7203 C CA . TYR C 1 102 ? 41.021 22.525 369.935 1.00 99.23 102 TYR C CA 1
ATOM 7204 C C . TYR C 1 102 ? 40.691 23.171 368.595 1.00 99.74 102 TYR C C 1
ATOM 7205 O O . TYR C 1 102 ? 39.994 22.576 367.767 1.00 100.36 102 TYR C O 1
ATOM 7214 N N . ALA C 1 103 ? 41.208 24.383 368.385 1.00 99.50 103 ALA C N 1
ATOM 7215 C CA . ALA C 1 103 ? 41.014 25.101 367.133 1.00 99.17 103 ALA C CA 1
ATOM 7216 C C . ALA C 1 103 ? 41.547 24.292 365.954 1.00 99.60 103 ALA C C 1
ATOM 7217 O O . ALA C 1 103 ? 40.931 24.272 364.894 1.00 99.43 103 ALA C O 1
ATOM 7219 N N . ARG C 1 104 ? 42.681 23.613 366.146 1.00 100.10 104 ARG C N 1
ATOM 7220 C CA . ARG C 1 104 ? 43.254 22.773 365.091 1.00 100.38 104 ARG C CA 1
ATOM 7221 C C . ARG C 1 104 ? 42.321 21.614 364.741 1.00 99.02 104 ARG C C 1
ATOM 7222 O O . ARG C 1 104 ? 42.104 21.325 363.569 1.00 98.89 104 ARG C O 1
ATOM 7230 N N . ILE C 1 105 ? 41.774 20.955 365.755 1.00 98.24 105 ILE C N 1
ATOM 7231 C CA . ILE C 1 105 ? 40.863 19.841 365.529 1.00 98.10 105 ILE C CA 1
ATOM 7232 C C . ILE C 1 105 ? 39.638 20.307 364.741 1.00 98.92 105 ILE C C 1
ATOM 7233 O O . ILE C 1 105 ? 39.274 19.682 363.738 1.00 100.06 105 ILE C O 1
ATOM 7238 N N . VAL C 1 106 ? 39.026 21.412 365.168 1.00 98.09 106 VAL C N 1
ATOM 7239 C CA . VAL C 1 106 ? 37.855 21.956 364.470 1.00 97.92 106 VAL C CA 1
ATOM 7240 C C . VAL C 1 106 ? 38.197 22.275 363.014 1.00 98.40 106 VAL C C 1
ATOM 7241 O O . VAL C 1 106 ? 37.400 22.008 362.108 1.00 99.22 106 VAL C O 1
ATOM 7245 N N . ALA C 1 107 ? 39.393 22.823 362.805 1.00 98.62 107 ALA C N 1
ATOM 7246 C CA . ALA C 1 107 ? 39.870 23.188 361.477 1.00 99.08 107 ALA C CA 1
ATOM 7247 C C . ALA C 1 107 ? 40.050 21.972 360.582 1.00 99.73 107 ALA C C 1
ATOM 7248 O O . ALA C 1 107 ? 39.627 21.991 359.429 1.00 100.93 107 ALA C O 1
ATOM 7250 N N . GLU C 1 108 ? 40.668 20.921 361.115 1.00 100.30 108 GLU C N 1
ATOM 7251 C CA . GLU C 1 108 ? 40.900 19.694 360.360 1.00 101.17 108 GLU C CA 1
ATOM 7252 C C . GLU C 1 108 ? 39.600 19.010 359.977 1.00 101.08 108 GLU C C 1
ATOM 7253 O O . GLU C 1 108 ? 39.411 18.647 358.814 1.00 101.34 108 GLU C O 1
ATOM 7259 N N . LYS C 1 109 ? 38.706 18.834 360.947 1.00 100.79 109 LYS C N 1
ATOM 7260 C CA . LYS C 1 109 ? 37.387 18.268 360.670 1.00 101.55 109 LYS C CA 1
ATOM 7261 C C . LYS C 1 109 ? 36.718 19.016 359.517 1.00 102.02 109 LYS C C 1
ATOM 7262 O O . LYS C 1 109 ? 36.145 18.399 358.621 1.00 102.66 109 LYS C O 1
ATOM 7268 N N . TRP C 1 110 ? 36.813 20.342 359.527 1.00 102.33 110 TRP C N 1
ATOM 7269 C CA . TRP C 1 110 ? 36.244 21.133 358.449 1.00 103.12 110 TRP C CA 1
ATOM 7270 C C . TRP C 1 110 ? 36.834 20.745 357.096 1.00 102.79 110 TRP C C 1
ATOM 7271 O O . TRP C 1 110 ? 36.089 20.474 356.161 1.00 103.40 110 TRP C O 1
ATOM 7282 N N . THR C 1 111 ? 38.162 20.697 357.001 1.00 101.88 111 THR C N 1
ATOM 7283 C CA . THR C 1 111 ? 38.828 20.302 355.764 1.00 101.27 111 THR C CA 1
ATOM 7284 C C . THR C 1 111 ? 38.266 18.983 355.244 1.00 100.64 111 THR C C 1
ATOM 7285 O O . THR C 1 111 ? 37.974 18.859 354.054 1.00 101.09 111 THR C O 1
ATOM 7289 N N . LEU C 1 112 ? 38.089 18.008 356.131 1.00 99.47 112 LEU C N 1
ATOM 7290 C CA . LEU C 1 112 ? 37.503 16.739 355.718 1.00 99.05 112 LEU C CA 1
ATOM 7291 C C . LEU C 1 112 ? 36.106 16.960 355.144 1.00 99.78 112 LEU C C 1
ATOM 7292 O O . LEU C 1 112 ? 35.793 16.449 354.071 1.00 100.80 112 LEU C O 1
ATOM 7297 N N . ARG C 1 113 ? 35.282 17.741 355.842 1.00 99.92 113 ARG C N 1
ATOM 7298 C CA . ARG C 1 113 ? 33.938 18.066 355.359 1.00 99.86 113 ARG C CA 1
ATOM 7299 C C . ARG C 1 113 ? 33.959 18.742 353.994 1.00 99.90 113 ARG C C 1
ATOM 7300 O O . ARG C 1 113 ? 33.087 18.490 353.160 1.00 100.80 113 ARG C O 1
ATOM 7308 N N . ARG C 1 114 ? 34.955 19.593 353.765 1.00 99.29 114 ARG C N 1
ATOM 7309 C CA . ARG C 1 114 ? 35.071 20.294 352.496 1.00 100.02 114 ARG C CA 1
ATOM 7310 C C . ARG C 1 114 ? 35.487 19.331 351.395 1.00 100.00 114 ARG C C 1
ATOM 7311 O O . ARG C 1 114 ? 35.096 19.497 350.234 1.00 100.19 114 ARG C O 1
ATOM 7319 N N . LEU C 1 115 ? 36.280 18.327 351.769 1.00 99.58 115 LEU C N 1
ATOM 7320 C CA . LEU C 1 115 ? 36.720 17.303 350.838 1.00 98.47 115 LEU C CA 1
ATOM 7321 C C . LEU C 1 115 ? 35.524 16.477 350.413 1.00 97.98 115 LEU C C 1
ATOM 7322 O O . LEU C 1 115 ? 35.339 16.228 349.227 1.00 98.29 115 LEU C O 1
ATOM 7327 N N . ILE C 1 116 ? 34.712 16.067 351.384 1.00 97.72 116 ILE C N 1
ATOM 7328 C CA . ILE C 1 116 ? 33.492 15.317 351.107 1.00 98.30 116 ILE C CA 1
ATOM 7329 C C . ILE C 1 116 ? 32.601 16.090 350.145 1.00 99.50 116 ILE C C 1
ATOM 7330 O O . ILE C 1 116 ? 32.062 15.520 349.199 1.00 100.20 116 ILE C O 1
ATOM 7335 N N . GLN C 1 117 ? 32.464 17.390 350.379 1.00 100.61 117 GLN C N 1
ATOM 7336 C CA . GLN C 1 117 ? 31.632 18.215 349.526 1.00 102.04 117 GLN C CA 1
ATOM 7337 C C . GLN C 1 117 ? 32.202 18.320 348.116 1.00 101.70 117 GLN C C 1
ATOM 7338 O O . GLN C 1 117 ? 31.482 18.127 347.140 1.00 102.59 117 GLN C O 1
ATOM 7344 N N . ALA C 1 118 ? 33.492 18.620 348.009 1.00 101.73 118 ALA C N 1
ATOM 7345 C CA . ALA C 1 118 ? 34.125 18.778 346.703 1.00 101.51 118 ALA C CA 1
ATOM 7346 C C . ALA C 1 118 ? 34.027 17.506 345.877 1.00 102.02 118 ALA C C 1
ATOM 7347 O O . ALA C 1 118 ? 33.912 17.568 344.652 1.00 102.73 118 ALA C O 1
ATOM 7349 N N . ALA C 1 119 ? 34.077 16.356 346.546 1.00 102.09 119 ALA C N 1
ATOM 7350 C CA . ALA C 1 119 ? 33.932 15.074 345.871 1.00 101.78 119 ALA C CA 1
ATOM 7351 C C . ALA C 1 119 ? 32.485 14.939 345.418 1.00 102.32 119 ALA C C 1
ATOM 7352 O O . ALA C 1 119 ? 32.217 14.609 344.260 1.00 103.28 119 ALA C O 1
ATOM 7354 N N . GLY C 1 120 ? 31.558 15.222 346.330 1.00 102.14 120 GLY C N 1
ATOM 7355 C CA . GLY C 1 120 ? 30.131 15.214 346.020 1.00 102.61 120 GLY C CA 1
ATOM 7356 C C . GLY C 1 120 ? 29.789 16.007 344.769 1.00 103.09 120 GLY C C 1
ATOM 7357 O O . GLY C 1 120 ? 28.963 15.569 343.971 1.00 103.25 120 GLY C O 1
ATOM 7358 N N . GLU C 1 121 ? 30.426 17.166 344.596 1.00 103.48 121 GLU C N 1
ATOM 7359 C CA . GLU C 1 121 ? 30.216 17.995 343.408 1.00 104.75 121 GLU C CA 1
ATOM 7360 C C . GLU C 1 121 ? 30.767 17.348 342.154 1.00 103.55 121 GLU C C 1
ATOM 7361 O O . GLU C 1 121 ? 30.164 17.451 341.091 1.00 103.76 121 GLU C O 1
ATOM 7367 N N . ALA C 1 122 ? 31.906 16.676 342.279 1.00 103.32 122 ALA C N 1
ATOM 7368 C CA . ALA C 1 122 ? 32.493 15.965 341.148 1.00 103.04 122 ALA C CA 1
ATOM 7369 C C . ALA C 1 122 ? 31.535 14.874 340.671 1.00 103.25 122 ALA C C 1
ATOM 7370 O O . ALA C 1 122 ? 31.323 14.718 339.469 1.00 102.66 122 ALA C O 1
ATOM 7372 N N . MET C 1 123 ? 30.950 14.138 341.619 1.00 103.87 123 MET C N 1
ATOM 7373 C CA . MET C 1 123 ? 29.940 13.123 341.307 1.00 105.11 123 MET C CA 1
ATOM 7374 C C . MET C 1 123 ? 28.742 13.746 340.612 1.00 104.79 123 MET C C 1
ATOM 7375 O O . MET C 1 123 ? 28.320 13.284 339.553 1.00 105.12 123 MET C O 1
ATOM 7380 N N . ARG C 1 124 ? 28.215 14.807 341.213 1.00 105.06 124 ARG C N 1
ATOM 7381 C CA . ARG C 1 124 ? 27.102 15.559 340.655 1.00 105.86 124 ARG C CA 1
ATOM 7382 C C . ARG C 1 124 ? 27.383 15.990 339.212 1.00 105.52 124 ARG C C 1
ATOM 7383 O O . ARG C 1 124 ? 26.535 15.804 338.336 1.00 106.13 124 ARG C O 1
ATOM 7391 N N . LEU C 1 125 ? 28.571 16.546 338.964 1.00 104.52 125 LEU C N 1
ATOM 7392 C CA . LEU C 1 125 ? 28.944 16.994 337.619 1.00 104.05 125 LEU C CA 1
ATOM 7393 C C . LEU C 1 125 ? 28.951 15.868 336.588 1.00 103.81 125 LEU C C 1
ATOM 7394 O O . LEU C 1 125 ? 28.598 16.087 335.426 1.00 104.38 125 LEU C O 1
ATOM 7399 N N . ALA C 1 126 ? 29.363 14.673 337.009 1.00 102.69 126 ALA C N 1
ATOM 7400 C CA . ALA C 1 126 ? 29.440 13.534 336.104 1.00 101.35 126 ALA C CA 1
ATOM 7401 C C . ALA C 1 126 ? 28.062 12.933 335.849 1.00 101.10 126 ALA C C 1
ATOM 7402 O O . ALA C 1 126 ? 27.709 12.652 334.699 1.00 101.21 126 ALA C O 1
ATOM 7404 N N . TYR C 1 127 ? 27.278 12.751 336.911 1.00 100.59 127 TYR C N 1
ATOM 7405 C CA . TYR C 1 127 ? 25.920 12.218 336.775 1.00 100.29 127 TYR C CA 1
ATOM 7406 C C . TYR C 1 127 ? 25.052 13.061 335.843 1.00 100.68 127 TYR C C 1
ATOM 7407 O O . TYR C 1 127 ? 24.272 12.527 335.049 1.00 100.50 127 TYR C O 1
ATOM 7416 N N . GLU C 1 128 ? 25.213 14.377 335.941 1.00 101.14 128 GLU C N 1
ATOM 7417 C CA . GLU C 1 128 ? 24.420 15.321 335.166 1.00 101.91 128 GLU C CA 1
ATOM 7418 C C . GLU C 1 128 ? 25.016 15.693 333.803 1.00 102.25 128 GLU C C 1
ATOM 7419 O O . GLU C 1 128 ? 24.390 16.436 333.040 1.00 102.69 128 GLU C O 1
ATOM 7425 N N . GLU C 1 129 ? 26.201 15.161 333.493 1.00 102.40 129 GLU C N 1
ATOM 7426 C CA . GLU C 1 129 ? 26.936 15.498 332.263 1.00 102.35 129 GLU C CA 1
ATOM 7427 C C . GLU C 1 129 ? 26.919 17.014 332.005 1.00 101.77 129 GLU C C 1
ATOM 7428 O O . GLU C 1 129 ? 26.342 17.494 331.026 1.00 101.33 129 GLU C O 1
ATOM 7434 N N . ALA C 1 130 ? 27.569 17.746 332.913 1.00 101.89 130 ALA C N 1
ATOM 7435 C CA . ALA C 1 130 ? 27.587 19.219 332.931 1.00 101.12 130 ALA C CA 1
ATOM 7436 C C . ALA C 1 130 ? 28.366 19.895 331.795 1.00 100.60 130 ALA C C 1
ATOM 7437 O O . ALA C 1 130 ? 28.391 21.124 331.706 1.00 101.60 130 ALA C O 1
ATOM 7439 N N . GLY C 1 131 ? 28.995 19.104 330.933 1.00 99.13 131 GLY C N 1
ATOM 7440 C CA . GLY C 1 131 ? 29.739 19.649 329.809 1.00 97.53 131 GLY C CA 1
ATOM 7441 C C . GLY C 1 131 ? 30.478 18.555 329.089 1.00 96.99 131 GLY C C 1
ATOM 7442 O O . GLY C 1 131 ? 30.105 17.385 329.177 1.00 96.63 131 GLY C O 1
ATOM 7443 N N . SER C 1 132 ? 31.522 18.941 328.365 1.00 96.96 132 SER C N 1
ATOM 7444 C CA . SER C 1 132 ? 32.383 17.987 327.677 1.00 97.60 132 SER C CA 1
ATOM 7445 C C . SER C 1 132 ? 33.147 17.184 328.720 1.00 97.73 132 SER C C 1
ATOM 7446 O O . SER C 1 132 ? 33.159 17.564 329.892 1.00 98.05 132 SER C O 1
ATOM 7449 N N . LEU C 1 133 ? 33.767 16.074 328.322 1.00 98.04 133 LEU C N 1
ATOM 7450 C CA . LEU C 1 133 ? 34.604 15.341 329.268 1.00 99.13 133 LEU C CA 1
ATOM 7451 C C . LEU C 1 133 ? 35.656 16.269 329.856 1.00 100.31 133 LEU C C 1
ATOM 7452 O O . LEU C 1 133 ? 35.720 16.441 331.078 1.00 100.85 133 LEU C O 1
ATOM 7457 N N . ASP C 1 134 ? 36.445 16.885 328.973 1.00 101.05 134 ASP C N 1
ATOM 7458 C CA . ASP C 1 134 ? 37.495 17.829 329.347 1.00 102.04 134 ASP C CA 1
ATOM 7459 C C . ASP C 1 134 ? 37.025 18.805 330.431 1.00 102.38 134 ASP C C 1
ATOM 7460 O O . ASP C 1 134 ? 37.666 18.923 331.470 1.00 102.91 134 ASP C O 1
ATOM 7465 N N . GLU C 1 135 ? 35.899 19.479 330.199 1.00 102.57 135 GLU C N 1
ATOM 7466 C CA . GLU C 1 135 ? 35.355 20.429 331.168 1.00 102.75 135 GLU C CA 1
ATOM 7467 C C . GLU C 1 135 ? 35.011 19.766 332.495 1.00 102.50 135 GLU C C 1
ATOM 7468 O O . GLU C 1 135 ? 35.251 20.339 333.559 1.00 103.58 135 GLU C O 1
ATOM 7474 N N . ILE C 1 136 ? 34.450 18.561 332.433 1.00 101.12 136 ILE C N 1
ATOM 7475 C CA . ILE C 1 136 ? 34.035 17.858 333.641 1.00 99.65 136 ILE C CA 1
ATOM 7476 C C . ILE C 1 136 ? 35.241 17.417 334.457 1.00 99.19 136 ILE C C 1
ATOM 7477 O O . ILE C 1 136 ? 35.302 17.667 335.658 1.00 99.15 136 ILE C O 1
ATOM 7482 N N . LEU C 1 137 ? 36.205 16.788 333.797 1.00 99.15 137 LEU C N 1
ATOM 7483 C CA . LEU C 1 137 ? 37.412 16.309 334.466 1.00 99.64 137 LEU C CA 1
ATOM 7484 C C . LEU C 1 137 ? 38.224 17.465 335.027 1.00 100.57 137 LEU C C 1
ATOM 7485 O O . LEU C 1 137 ? 38.641 17.438 336.183 1.00 100.76 137 LEU C O 1
ATOM 7490 N N . ASP C 1 138 ? 38.409 18.492 334.209 1.00 101.98 138 ASP C N 1
ATOM 7491 C CA . ASP C 1 138 ? 39.111 19.699 334.615 1.00 103.89 138 ASP C CA 1
ATOM 7492 C C . ASP C 1 138 ? 38.489 20.331 335.870 1.00 103.66 138 ASP C C 1
ATOM 7493 O O . ASP C 1 138 ? 39.205 20.650 336.819 1.00 104.41 138 ASP C O 1
ATOM 7498 N N . THR C 1 139 ? 37.167 20.495 335.877 1.00 103.04 139 THR C N 1
ATOM 7499 C CA . THR C 1 139 ? 36.471 21.080 337.021 1.00 102.73 139 THR C CA 1
ATOM 7500 C C . THR C 1 139 ? 36.509 20.157 338.241 1.00 103.47 139 THR C C 1
ATOM 7501 O O . THR C 1 139 ? 36.779 20.613 339.360 1.00 104.49 139 THR C O 1
ATOM 7505 N N . ALA C 1 140 ? 36.247 18.867 338.026 1.00 103.45 140 ALA C N 1
ATOM 7506 C CA . ALA C 1 140 ? 36.305 17.874 339.102 1.00 103.22 140 ALA C CA 1
ATOM 7507 C C . ALA C 1 140 ? 37.688 17.884 339.745 1.00 103.04 140 ALA C C 1
ATOM 7508 O O . ALA C 1 140 ? 37.814 17.844 340.970 1.00 102.30 140 ALA C O 1
ATOM 7510 N N . GLY C 1 141 ? 38.715 17.952 338.899 1.00 102.98 141 GLY C N 1
ATOM 7511 C CA . GLY C 1 141 ? 40.101 18.005 339.340 1.00 103.08 141 GLY C CA 1
ATOM 7512 C C . GLY C 1 141 ? 40.393 19.234 340.175 1.00 103.52 141 GLY C C 1
ATOM 7513 O O . GLY C 1 141 ? 40.945 19.119 341.266 1.00 104.31 141 GLY C O 1
ATOM 7514 N N . LYS C 1 142 ? 40.017 20.408 339.672 1.00 103.45 142 LYS C N 1
ATOM 7515 C CA . LYS C 1 142 ? 40.253 21.660 340.387 1.00 104.47 142 LYS C CA 1
ATOM 7516 C C . LYS C 1 142 ? 39.547 21.717 341.737 1.00 104.51 142 LYS C C 1
ATOM 7517 O O . LYS C 1 142 ? 40.102 22.236 342.708 1.00 104.62 142 LYS C O 1
ATOM 7523 N N . LYS C 1 143 ? 38.333 21.178 341.806 1.00 104.45 143 LYS C N 1
ATOM 7524 C CA . LYS C 1 143 ? 37.574 21.212 343.052 1.00 104.14 143 LYS C CA 1
ATOM 7525 C C . LYS C 1 143 ? 38.256 20.456 344.180 1.00 103.93 143 LYS C C 1
ATOM 7526 O O . LYS C 1 143 ? 38.249 20.913 345.314 1.00 104.26 143 LYS C O 1
ATOM 7532 N N . ILE C 1 144 ? 38.845 19.307 343.865 1.00 104.74 144 ILE C N 1
ATOM 7533 C CA . ILE C 1 144 ? 39.548 18.503 344.869 1.00 105.62 144 ILE C CA 1
ATOM 7534 C C . ILE C 1 144 ? 40.907 19.129 345.121 1.00 106.35 144 ILE C C 1
ATOM 7535 O O . ILE C 1 144 ? 41.441 19.064 346.220 1.00 106.89 144 ILE C O 1
ATOM 7540 N N . LEU C 1 145 ? 41.452 19.749 344.086 1.00 107.77 145 LEU C N 1
ATOM 7541 C CA . LEU C 1 145 ? 42.728 20.423 344.175 1.00 109.61 145 LEU C CA 1
ATOM 7542 C C . LEU C 1 145 ? 42.617 21.660 345.065 1.00 110.37 145 LEU C C 1
ATOM 7543 O O . LEU C 1 145 ? 43.583 22.031 345.714 1.00 111.74 145 LEU C O 1
ATOM 7548 N N . GLU C 1 146 ? 41.441 22.289 345.103 1.00 111.21 146 GLU C N 1
ATOM 7549 C CA . GLU C 1 146 ? 41.212 23.449 345.969 1.00 112.85 146 GLU C CA 1
ATOM 7550 C C . GLU C 1 146 ? 41.222 23.061 347.440 1.00 111.69 146 GLU C C 1
ATOM 7551 O O . GLU C 1 146 ? 41.605 23.862 348.282 1.00 113.51 146 GLU C O 1
ATOM 7557 N N . VAL C 1 147 ? 40.769 21.853 347.757 1.00 109.95 147 VAL C N 1
ATOM 7558 C CA . VAL C 1 147 ? 40.698 21.423 349.148 1.00 108.04 147 VAL C CA 1
ATOM 7559 C C . VAL C 1 147 ? 42.096 21.229 349.724 1.00 107.58 147 VAL C C 1
ATOM 7560 O O . VAL C 1 147 ? 42.367 21.657 350.843 1.00 107.93 147 VAL C O 1
ATOM 7564 N N . ALA C 1 148 ? 42.985 20.610 348.950 1.00 107.02 148 ALA C N 1
ATOM 7565 C CA . ALA C 1 148 ? 44.363 20.354 349.391 1.00 106.55 148 ALA C CA 1
ATOM 7566 C C . ALA C 1 148 ? 45.193 21.628 349.568 1.00 106.13 148 ALA C C 1
ATOM 7567 O O . ALA C 1 148 ? 46.105 21.669 350.391 1.00 105.97 148 ALA C O 1
ATOM 7569 N N . LEU C 1 149 ? 44.852 22.667 348.811 1.00 106.32 149 LEU C N 1
ATOM 7570 C CA . LEU C 1 149 ? 45.634 23.904 348.785 1.00 106.62 149 LEU C CA 1
ATOM 7571 C C . LEU C 1 149 ? 44.924 25.120 349.405 1.00 106.64 149 LEU C C 1
ATOM 7572 O O . LEU C 1 149 ? 45.016 26.234 348.888 1.00 106.36 149 LEU C O 1
ATOM 7577 N N . THR C 1 150 ? 44.221 24.893 350.512 1.00 106.94 150 THR C N 1
ATOM 7578 C CA . THR C 1 150 ? 43.515 25.950 351.249 1.00 107.00 150 THR C CA 1
ATOM 7579 C C . THR C 1 150 ? 43.556 25.603 352.735 1.00 107.14 150 THR C C 1
ATOM 7580 O O . THR C 1 150 ? 43.120 26.378 353.588 1.00 106.84 150 THR C O 1
ATOM 7584 N N . LYS C 1 151 ? 44.084 24.421 353.032 1.00 107.57 151 LYS C N 1
ATOM 7585 C CA . LYS C 1 151 ? 44.234 23.968 354.401 1.00 108.16 151 LYS C CA 1
ATOM 7586 C C . LYS C 1 151 ? 45.547 24.502 354.978 1.00 108.39 151 LYS C C 1
ATOM 7587 O O . LYS C 1 151 ? 46.531 24.663 354.247 1.00 108.02 151 LYS C O 1
ATOM 7593 N N . THR C 1 152 ? 45.547 24.807 356.277 1.00 109.00 152 THR C N 1
ATOM 7594 C CA . THR C 1 152 ? 46.760 25.261 356.957 1.00 109.45 152 THR C CA 1
ATOM 7595 C C . THR C 1 152 ? 47.815 24.204 356.714 1.00 109.66 152 THR C C 1
ATOM 7596 O O . THR C 1 152 ? 47.648 23.049 357.116 1.00 110.06 152 THR C O 1
ATOM 7600 N N . ASP C 1 153 ? 48.879 24.600 356.024 1.00 109.75 153 ASP C N 1
ATOM 7601 C CA . ASP C 1 153 ? 49.952 23.679 355.672 1.00 109.78 153 ASP C CA 1
ATOM 7602 C C . ASP C 1 153 ? 50.658 23.121 356.888 1.00 108.71 153 ASP C C 1
ATOM 7603 O O . ASP C 1 153 ? 50.962 23.849 357.833 1.00 108.78 153 ASP C O 1
ATOM 7608 N N . THR C 1 154 ? 50.880 21.811 356.853 1.00 107.50 154 THR C N 1
ATOM 7609 C CA . THR C 1 154 ? 51.563 21.099 357.915 1.00 106.19 154 THR C CA 1
ATOM 7610 C C . THR C 1 154 ? 53.018 21.521 357.885 1.00 104.52 154 THR C C 1
ATOM 7611 O O . THR C 1 154 ? 53.660 21.480 356.833 1.00 104.85 154 THR C O 1
ATOM 7615 N N . GLU C 1 155 ? 53.518 21.957 359.036 1.00 102.20 155 GLU C N 1
ATOM 7616 C CA . GLU C 1 155 ? 54.896 22.397 359.155 1.00 100.46 155 GLU C CA 1
ATOM 7617 C C . GLU C 1 155 ? 55.753 21.241 359.631 1.00 99.20 155 GLU C C 1
ATOM 7618 O O . GLU C 1 155 ? 56.832 21.005 359.101 1.00 99.25 155 GLU C O 1
ATOM 7624 N N . ALA C 1 156 ? 55.254 20.527 360.635 1.00 97.88 156 ALA C N 1
ATOM 7625 C CA . ALA C 1 156 ? 55.935 19.379 361.206 1.00 96.34 156 ALA C CA 1
ATOM 7626 C C . ALA C 1 156 ? 55.136 18.112 360.915 1.00 95.74 156 ALA C C 1
ATOM 7627 O O . ALA C 1 156 ? 54.008 17.956 361.373 1.00 95.94 156 ALA C O 1
ATOM 7629 N N . ARG C 1 157 ? 55.720 17.211 360.138 1.00 95.55 157 ARG C N 1
ATOM 7630 C CA . ARG C 1 157 ? 55.062 15.953 359.797 1.00 95.10 157 ARG C CA 1
ATOM 7631 C C . ARG C 1 157 ? 55.081 14.976 360.980 1.00 95.26 157 ARG C C 1
ATOM 7632 O O . ARG C 1 157 ? 56.114 14.827 361.642 1.00 96.09 157 ARG C O 1
ATOM 7640 N N . PRO C 1 158 ? 53.928 14.339 361.274 1.00 94.99 158 PRO C N 1
ATOM 7641 C CA . PRO C 1 158 ? 53.803 13.338 362.336 1.00 95.39 158 PRO C CA 1
ATOM 7642 C C . PRO C 1 158 ? 54.583 12.069 362.021 1.00 96.44 158 PRO C C 1
ATOM 7643 O O . PRO C 1 158 ? 54.668 11.666 360.860 1.00 96.63 158 PRO C O 1
ATOM 7647 N N . MET C 1 159 ? 55.140 11.441 363.051 1.00 97.73 159 MET C N 1
ATOM 7648 C CA . MET C 1 159 ? 55.952 10.239 362.874 1.00 99.00 159 MET C CA 1
ATOM 7649 C C . MET C 1 159 ? 55.195 9.133 362.138 1.00 99.11 159 MET C C 1
ATOM 7650 O O . MET C 1 159 ? 55.752 8.484 361.251 1.00 98.81 159 MET C O 1
ATOM 7655 N N . ARG C 1 160 ? 53.925 8.948 362.501 1.00 99.64 160 ARG C N 1
ATOM 7656 C CA . ARG C 1 160 ? 53.051 7.933 361.902 1.00 100.71 160 ARG C CA 1
ATOM 7657 C C . ARG C 1 160 ? 53.075 7.994 360.378 1.00 100.43 160 ARG C C 1
ATOM 7658 O O . ARG C 1 160 ? 53.266 6.980 359.713 1.00 100.70 160 ARG C O 1
ATOM 7666 N N . GLU C 1 161 ? 52.886 9.201 359.851 1.00 100.70 161 GLU C N 1
ATOM 7667 C CA . GLU C 1 161 ? 52.873 9.486 358.417 1.00 100.37 161 GLU C CA 1
ATOM 7668 C C . GLU C 1 161 ? 54.233 9.206 357.792 1.00 99.55 161 GLU C C 1
ATOM 7669 O O . GLU C 1 161 ? 54.311 8.658 356.696 1.00 99.44 161 GLU C O 1
ATOM 7675 N N . LEU C 1 162 ? 55.296 9.568 358.508 1.00 99.58 162 LEU C N 1
ATOM 7676 C CA . LEU C 1 162 ? 56.670 9.359 358.044 1.00 99.38 162 LEU C CA 1
ATOM 7677 C C . LEU C 1 162 ? 57.070 7.892 357.994 1.00 100.00 162 LEU C C 1
ATOM 7678 O O . LEU C 1 162 ? 57.777 7.473 357.077 1.00 100.11 162 LEU C O 1
ATOM 7683 N N . VAL C 1 163 ? 56.626 7.121 358.983 1.00 100.79 163 VAL C N 1
ATOM 7684 C CA . VAL C 1 163 ? 56.903 5.688 359.014 1.00 101.56 163 VAL C CA 1
ATOM 7685 C C . VAL C 1 163 ? 56.231 5.015 357.822 1.00 102.51 163 VAL C C 1
ATOM 7686 O O . VAL C 1 163 ? 56.847 4.174 357.174 1.00 103.27 163 VAL C O 1
ATOM 7690 N N . HIS C 1 164 ? 54.990 5.413 357.525 1.00 103.41 164 HIS C N 1
ATOM 7691 C CA . HIS C 1 164 ? 54.226 4.872 356.389 1.00 104.28 164 HIS C CA 1
ATOM 7692 C C . HIS C 1 164 ? 54.938 5.059 355.050 1.00 103.76 164 HIS C C 1
ATOM 7693 O O . HIS C 1 164 ? 54.933 4.153 354.221 1.00 103.20 164 HIS C O 1
ATOM 7700 N N . GLU C 1 165 ? 55.541 6.230 354.848 1.00 103.90 165 GLU C N 1
ATOM 7701 C CA . GLU C 1 165 ? 56.333 6.499 353.648 1.00 105.18 165 GLU C CA 1
ATOM 7702 C C . GLU C 1 165 ? 57.574 5.634 353.641 1.00 104.69 165 GLU C C 1
ATOM 7703 O O . GLU C 1 165 ? 57.803 4.865 352.710 1.00 104.70 165 GLU C O 1
ATOM 7709 N N . THR C 1 166 ? 58.368 5.780 354.696 1.00 104.86 166 THR C N 1
ATOM 7710 C CA . THR C 1 166 ? 59.631 5.077 354.851 1.00 105.06 166 THR C CA 1
ATOM 7711 C C . THR C 1 166 ? 59.461 3.562 354.730 1.00 105.43 166 THR C C 1
ATOM 7712 O O . THR C 1 166 ? 60.307 2.893 354.142 1.00 106.17 166 THR C O 1
ATOM 7716 N N . PHE C 1 167 ? 58.366 3.030 355.269 1.00 105.39 167 PHE C N 1
ATOM 7717 C CA . PHE C 1 167 ? 58.087 1.599 355.167 1.00 105.10 167 PHE C CA 1
ATOM 7718 C C . PHE C 1 167 ? 57.830 1.196 353.716 1.00 105.01 167 PHE C C 1
ATOM 7719 O O . PHE C 1 167 ? 58.394 0.215 353.240 1.00 105.19 167 PHE C O 1
ATOM 7727 N N . GLU C 1 168 ? 56.992 1.957 353.016 1.00 105.12 168 GLU C N 1
ATOM 7728 C CA . GLU C 1 168 ? 56.716 1.696 351.599 1.00 105.35 168 GLU C CA 1
ATOM 7729 C C . GLU C 1 168 ? 57.962 1.908 350.745 1.00 105.02 168 GLU C C 1
ATOM 7730 O O . GLU C 1 168 ? 58.051 1.399 349.626 1.00 105.32 168 GLU C O 1
ATOM 7736 N N . HIS C 1 169 ? 58.919 2.660 351.282 1.00 104.52 169 HIS C N 1
ATOM 7737 C CA . HIS C 1 169 ? 60.178 2.921 350.597 1.00 104.19 169 HIS C CA 1
ATOM 7738 C C . HIS C 1 169 ? 61.081 1.689 350.640 1.00 104.22 169 HIS C C 1
ATOM 7739 O O . HIS C 1 169 ? 61.858 1.451 349.716 1.00 104.78 169 HIS C O 1
ATOM 7746 N N . ILE C 1 170 ? 60.956 0.899 351.703 1.00 103.92 170 ILE C N 1
ATOM 7747 C CA . ILE C 1 170 ? 61.761 -0.317 351.872 1.00 103.51 170 ILE C CA 1
ATOM 7748 C C . ILE C 1 170 ? 60.969 -1.588 351.561 1.00 102.74 170 ILE C C 1
ATOM 7749 O O . ILE C 1 170 ? 60.406 -1.730 350.475 1.00 101.91 170 ILE C O 1
ATOM 7754 N N . THR C 1 185 ? 77.869 8.835 334.145 1.00 103.01 185 THR C N 1
ATOM 7755 C CA . THR C 1 185 ? 77.799 10.143 333.477 1.00 103.62 185 THR C CA 1
ATOM 7756 C C . THR C 1 185 ? 78.196 10.080 332.001 1.00 104.15 185 THR C C 1
ATOM 7757 O O . THR C 1 185 ? 77.338 9.839 331.146 1.00 104.26 185 THR C O 1
ATOM 7761 N N . GLY C 1 186 ? 79.477 10.290 331.701 1.00 104.81 186 GLY C N 1
ATOM 7762 C CA . GLY C 1 186 ? 79.941 10.260 330.315 1.00 104.98 186 GLY C CA 1
ATOM 7763 C C . GLY C 1 186 ? 81.380 10.667 330.060 1.00 105.33 186 GLY C C 1
ATOM 7764 O O . GLY C 1 186 ? 81.979 10.220 329.083 1.00 105.51 186 GLY C O 1
ATOM 7765 N N . PHE C 1 187 ? 81.939 11.518 330.918 1.00 105.90 187 PHE C N 1
ATOM 7766 C CA . PHE C 1 187 ? 83.336 11.952 330.767 1.00 106.57 187 PHE C CA 1
ATOM 7767 C C . PHE C 1 187 ? 84.306 11.031 331.526 1.00 106.70 187 PHE C C 1
ATOM 7768 O O . PHE C 1 187 ? 84.435 11.115 332.748 1.00 106.43 187 PHE C O 1
ATOM 7776 N N . LYS C 1 188 ? 84.987 10.163 330.779 1.00 107.21 188 LYS C N 1
ATOM 7777 C CA . LYS C 1 188 ? 85.905 9.139 331.322 1.00 107.69 188 LYS C CA 1
ATOM 7778 C C . LYS C 1 188 ? 86.886 9.615 332.406 1.00 108.10 188 LYS C C 1
ATOM 7779 O O . LYS C 1 188 ? 87.158 8.891 333.369 1.00 107.81 188 LYS C O 1
ATOM 7785 N N . GLU C 1 189 ? 87.408 10.827 332.234 1.00 108.77 189 GLU C N 1
ATOM 7786 C CA . GLU C 1 189 ? 88.315 11.454 333.198 1.00 109.52 189 GLU C CA 1
ATOM 7787 C C . GLU C 1 189 ? 87.571 11.887 334.468 1.00 109.22 189 GLU C C 1
ATOM 7788 O O . GLU C 1 189 ? 88.046 11.670 335.584 1.00 108.93 189 GLU C O 1
ATOM 7794 N N . LEU C 1 190 ? 86.400 12.494 334.278 1.00 109.40 190 LEU C N 1
ATOM 7795 C CA . LEU C 1 190 ? 85.568 12.970 335.377 1.00 109.27 190 LEU C CA 1
ATOM 7796 C C . LEU C 1 190 ? 84.878 11.810 336.097 1.00 109.80 190 LEU C C 1
ATOM 7797 O O . LEU C 1 190 ? 84.732 11.838 337.318 1.00 109.98 190 LEU C O 1
ATOM 7802 N N . ASP C 1 191 ? 84.468 10.795 335.337 1.00 110.13 191 ASP C N 1
ATOM 7803 C CA . ASP C 1 191 ? 83.773 9.628 335.890 1.00 110.70 191 ASP C CA 1
ATOM 7804 C C . ASP C 1 191 ? 84.675 8.751 336.751 1.00 109.94 191 ASP C C 1
ATOM 7805 O O . ASP C 1 191 ? 84.188 7.986 337.584 1.00 109.77 191 ASP C O 1
ATOM 7810 N N . GLN C 1 192 ? 85.984 8.864 336.537 1.00 109.14 192 GLN C N 1
ATOM 7811 C CA . GLN C 1 192 ? 86.963 8.164 337.353 1.00 108.25 192 GLN C CA 1
ATOM 7812 C C . GLN C 1 192 ? 86.978 8.788 338.746 1.00 107.69 192 GLN C C 1
ATOM 7813 O O . GLN C 1 192 ? 87.015 8.077 339.750 1.00 107.78 192 GLN C O 1
ATOM 7819 N N . LEU C 1 193 ? 86.936 10.119 338.792 1.00 106.78 193 LEU C N 1
ATOM 7820 C CA . LEU C 1 193 ? 86.945 10.856 340.053 1.00 106.19 193 LEU C CA 1
ATOM 7821 C C . LEU C 1 193 ? 85.589 10.829 340.754 1.00 106.35 193 LEU C C 1
ATOM 7822 O O . LEU C 1 193 ? 85.519 10.652 341.969 1.00 106.62 193 LEU C O 1
ATOM 7827 N N . ILE C 1 194 ? 84.524 11.002 339.975 1.00 106.42 194 ILE C N 1
ATOM 7828 C CA . ILE C 1 194 ? 83.157 11.083 340.491 1.00 106.29 194 ILE C CA 1
ATOM 7829 C C . ILE C 1 194 ? 82.494 9.712 340.646 1.00 106.20 194 ILE C C 1
ATOM 7830 O O . ILE C 1 194 ? 81.792 9.464 341.626 1.00 105.84 194 ILE C O 1
ATOM 7835 N N . GLY C 1 195 ? 82.725 8.826 339.681 1.00 106.45 195 GLY C N 1
ATOM 7836 C CA . GLY C 1 195 ? 82.028 7.544 339.636 1.00 106.72 195 GLY C CA 1
ATOM 7837 C C . GLY C 1 195 ? 80.635 7.757 339.062 1.00 107.10 195 GLY C C 1
ATOM 7838 O O . GLY C 1 195 ? 80.334 8.819 338.500 1.00 107.05 195 GLY C O 1
ATOM 7839 N N . THR C 1 196 ? 79.780 6.749 339.204 1.00 107.05 196 THR C N 1
ATOM 7840 C CA . THR C 1 196 ? 78.402 6.832 338.729 1.00 106.94 196 THR C CA 1
ATOM 7841 C C . THR C 1 196 ? 77.617 7.911 339.484 1.00 106.59 196 THR C C 1
ATOM 7842 O O . THR C 1 196 ? 77.890 8.171 340.659 1.00 106.55 196 THR C O 1
ATOM 7846 N N . LEU C 1 197 ? 76.671 8.555 338.798 1.00 106.03 197 LEU C N 1
ATOM 7847 C CA . LEU C 1 197 ? 75.760 9.490 339.456 1.00 105.04 197 LEU C CA 1
ATOM 7848 C C . LEU C 1 197 ? 74.749 8.633 340.199 1.00 105.04 197 LEU C C 1
ATOM 7849 O O . LEU C 1 197 ? 73.843 8.062 339.589 1.00 105.36 197 LEU C O 1
ATOM 7854 N N . GLY C 1 198 ? 74.934 8.537 341.515 1.00 104.76 198 GLY C N 1
ATOM 7855 C CA . GLY C 1 198 ? 74.157 7.647 342.380 1.00 104.51 198 GLY C CA 1
ATOM 7856 C C . GLY C 1 198 ? 72.645 7.664 342.239 1.00 104.46 198 GLY C C 1
ATOM 7857 O O . GLY C 1 198 ? 72.065 8.687 341.867 1.00 104.58 198 GLY C O 1
ATOM 7858 N N . PRO C 1 199 ? 71.994 6.518 342.524 1.00 104.19 199 PRO C N 1
ATOM 7859 C CA . PRO C 1 199 ? 70.532 6.466 342.504 1.00 103.91 199 PRO C CA 1
ATOM 7860 C C . PRO C 1 199 ? 69.945 7.232 343.694 1.00 103.52 199 PRO C C 1
ATOM 7861 O O . PRO C 1 199 ? 70.321 6.989 344.842 1.00 103.26 199 PRO C O 1
ATOM 7865 N N . GLY C 1 200 ? 69.045 8.167 343.409 1.00 103.54 200 GLY C N 1
ATOM 7866 C CA . GLY C 1 200 ? 68.429 8.984 344.451 1.00 103.10 200 GLY C CA 1
ATOM 7867 C C . GLY C 1 200 ? 69.347 10.086 344.944 1.00 102.58 200 GLY C C 1
ATOM 7868 O O . GLY C 1 200 ? 69.303 10.471 346.114 1.00 102.71 200 GLY C O 1
ATOM 7869 N N . SER C 1 201 ? 70.181 10.595 344.043 1.00 101.83 201 SER C N 1
ATOM 7870 C CA . SER C 1 201 ? 71.111 11.661 344.375 1.00 100.77 201 SER C CA 1
ATOM 7871 C C . SER C 1 201 ? 70.674 12.988 343.770 1.00 100.62 201 SER C C 1
ATOM 7872 O O . SER C 1 201 ? 69.989 13.029 342.745 1.00 100.41 201 SER C O 1
ATOM 7875 N N . LEU C 1 202 ? 71.058 14.069 344.435 1.00 100.39 202 LEU C N 1
ATOM 7876 C CA . LEU C 1 202 ? 70.874 15.405 343.901 1.00 99.91 202 LEU C CA 1
ATOM 7877 C C . LEU C 1 202 ? 72.272 15.892 343.540 1.00 100.05 202 LEU C C 1
ATOM 7878 O O . LEU C 1 202 ? 73.163 15.968 344.398 1.00 99.60 202 LEU C O 1
ATOM 7883 N N . ASN C 1 203 ? 72.467 16.183 342.260 1.00 99.54 203 ASN C N 1
ATOM 7884 C CA . ASN C 1 203 ? 73.755 16.633 341.768 1.00 99.16 203 ASN C CA 1
ATOM 7885 C C . ASN C 1 203 ? 73.597 18.018 341.183 1.00 98.82 203 ASN C C 1
ATOM 7886 O O . ASN C 1 203 ? 72.658 18.278 340.431 1.00 99.45 203 ASN C O 1
ATOM 7891 N N . ILE C 1 204 ? 74.512 18.911 341.535 1.00 98.24 204 ILE C N 1
ATOM 7892 C CA . ILE C 1 204 ? 74.404 20.301 341.116 1.00 98.21 204 ILE C CA 1
ATOM 7893 C C . ILE C 1 204 ? 75.556 20.772 340.225 1.00 97.68 204 ILE C C 1
ATOM 7894 O O . ILE C 1 204 ? 76.723 20.539 340.520 1.00 98.24 204 ILE C O 1
ATOM 7899 N N . ILE C 1 205 ? 75.193 21.407 339.115 1.00 97.16 205 ILE C N 1
ATOM 7900 C CA . ILE C 1 205 ? 76.142 21.986 338.175 1.00 96.30 205 ILE C CA 1
ATOM 7901 C C . ILE C 1 205 ? 75.947 23.500 338.204 1.00 96.18 205 ILE C C 1
ATOM 7902 O O . ILE C 1 205 ? 75.001 24.029 337.620 1.00 95.94 205 ILE C O 1
ATOM 7907 N N . ALA C 1 206 ? 76.834 24.192 338.907 1.00 96.22 206 ALA C N 1
ATOM 7908 C CA . ALA C 1 206 ? 76.739 25.641 339.036 1.00 96.88 206 ALA C CA 1
ATOM 7909 C C . ALA C 1 206 ? 77.798 26.347 338.203 1.00 97.63 206 ALA C C 1
ATOM 7910 O O . ALA C 1 206 ? 78.935 25.887 338.114 1.00 97.72 206 ALA C O 1
ATOM 7912 N N . ALA C 1 207 ? 77.414 27.463 337.591 1.00 98.32 207 ALA C N 1
ATOM 7913 C CA . ALA C 1 207 ? 78.336 28.269 336.793 1.00 99.17 207 ALA C CA 1
ATOM 7914 C C . ALA C 1 207 ? 77.780 29.667 336.575 1.00 99.90 207 ALA C C 1
ATOM 7915 O O . ALA C 1 207 ? 76.576 29.901 336.721 1.00 99.92 207 ALA C O 1
ATOM 7917 N N . ARG C 1 208 ? 78.670 30.599 336.245 1.00 100.48 208 ARG C N 1
ATOM 7918 C CA . ARG C 1 208 ? 78.276 31.961 335.920 1.00 101.11 208 ARG C CA 1
ATOM 7919 C C . ARG C 1 208 ? 77.589 31.916 334.537 1.00 101.44 208 ARG C C 1
ATOM 7920 O O . ARG C 1 208 ? 77.952 31.079 333.709 1.00 100.98 208 ARG C O 1
ATOM 7928 N N . PRO C 1 209 ? 76.549 32.755 334.306 1.00 101.97 209 PRO C N 1
ATOM 7929 C CA . PRO C 1 209 ? 75.882 32.802 332.993 1.00 102.08 209 PRO C CA 1
ATOM 7930 C C . PRO C 1 209 ? 76.834 32.691 331.796 1.00 102.45 209 PRO C C 1
ATOM 7931 O O . PRO C 1 209 ? 77.889 33.336 331.775 1.00 102.75 209 PRO C O 1
ATOM 7935 N N . ALA C 1 210 ? 76.443 31.870 330.820 1.00 102.49 210 ALA C N 1
ATOM 7936 C CA . ALA C 1 210 ? 77.205 31.632 329.583 1.00 101.98 210 ALA C CA 1
ATOM 7937 C C . ALA C 1 210 ? 78.585 30.983 329.797 1.00 101.75 210 ALA C C 1
ATOM 7938 O O . ALA C 1 210 ? 79.572 31.372 329.167 1.00 102.35 210 ALA C O 1
ATOM 7940 N N . MET C 1 211 ? 78.643 29.992 330.685 1.00 101.15 211 MET C N 1
ATOM 7941 C CA . MET C 1 211 ? 79.882 29.250 330.940 1.00 100.54 211 MET C CA 1
ATOM 7942 C C . MET C 1 211 ? 79.845 27.855 330.329 1.00 99.58 211 MET C C 1
ATOM 7943 O O . MET C 1 211 ? 80.884 27.212 330.164 1.00 99.19 211 MET C O 1
ATOM 7948 N N . GLY C 1 212 ? 78.641 27.398 329.997 1.00 98.78 212 GLY C N 1
ATOM 7949 C CA . GLY C 1 212 ? 78.451 26.100 329.368 1.00 97.92 212 GLY C CA 1
ATOM 7950 C C . GLY C 1 212 ? 77.629 25.117 330.177 1.00 97.30 212 GLY C C 1
ATOM 7951 O O . GLY C 1 212 ? 77.675 23.919 329.911 1.00 97.64 212 GLY C O 1
ATOM 7952 N N . LYS C 1 213 ? 76.881 25.618 331.160 1.00 96.59 213 LYS C N 1
ATOM 7953 C CA . LYS C 1 213 ? 76.028 24.773 331.998 1.00 95.77 213 LYS C CA 1
ATOM 7954 C C . LYS C 1 213 ? 75.169 23.836 331.167 1.00 96.10 213 LYS C C 1
ATOM 7955 O O . LYS C 1 213 ? 75.283 22.612 331.278 1.00 96.05 213 LYS C O 1
ATOM 7961 N N . THR C 1 214 ? 74.319 24.430 330.330 1.00 96.15 214 THR C N 1
ATOM 7962 C CA . THR C 1 214 ? 73.388 23.693 329.482 1.00 96.00 214 THR C CA 1
ATOM 7963 C C . THR C 1 214 ? 74.127 22.753 328.533 1.00 95.34 214 THR C C 1
ATOM 7964 O O . THR C 1 214 ? 73.791 21.571 328.440 1.00 94.83 214 THR C O 1
ATOM 7968 N N . ALA C 1 215 ? 75.140 23.287 327.853 1.00 95.21 215 ALA C N 1
ATOM 7969 C CA . ALA C 1 215 ? 75.984 22.509 326.947 1.00 95.47 215 ALA C CA 1
ATOM 7970 C C . ALA C 1 215 ? 76.544 21.276 327.653 1.00 95.44 215 ALA C C 1
ATOM 7971 O O . ALA C 1 215 ? 76.468 20.162 327.135 1.00 95.63 215 ALA C O 1
ATOM 7973 N N . PHE C 1 216 ? 77.092 21.494 328.845 1.00 95.26 216 PHE C N 1
ATOM 7974 C CA . PHE C 1 216 ? 77.650 20.437 329.669 1.00 95.13 216 PHE C CA 1
ATOM 7975 C C . PHE C 1 216 ? 76.585 19.410 330.032 1.00 94.94 216 PHE C C 1
ATOM 7976 O O . PHE C 1 216 ? 76.752 18.215 329.793 1.00 93.96 216 PHE C O 1
ATOM 7984 N N . ALA C 1 217 ? 75.487 19.897 330.599 1.00 95.82 217 ALA C N 1
ATOM 7985 C CA . ALA C 1 217 ? 74.367 19.056 330.993 1.00 96.77 217 ALA C CA 1
ATOM 7986 C C . ALA C 1 217 ? 73.853 18.192 329.841 1.00 97.41 217 ALA C C 1
ATOM 7987 O O . ALA C 1 217 ? 73.712 16.978 329.993 1.00 98.13 217 ALA C O 1
ATOM 7989 N N . LEU C 1 218 ? 73.591 18.817 328.694 1.00 97.60 218 LEU C N 1
ATOM 7990 C CA . LEU C 1 218 ? 73.087 18.103 327.520 1.00 98.14 218 LEU C CA 1
ATOM 7991 C C . LEU C 1 218 ? 74.042 17.031 326.983 1.00 98.52 218 LEU C C 1
ATOM 7992 O O . LEU C 1 218 ? 73.596 16.045 326.397 1.00 98.50 218 LEU C O 1
ATOM 7997 N N . THR C 1 219 ? 75.346 17.228 327.177 1.00 98.79 219 THR C N 1
ATOM 7998 C CA . THR C 1 219 ? 76.332 16.231 326.763 1.00 99.27 219 THR C CA 1
ATOM 7999 C C . THR C 1 219 ? 76.118 14.964 327.591 1.00 99.91 219 THR C C 1
ATOM 8000 O O . THR C 1 219 ? 76.036 13.860 327.041 1.00 99.54 219 THR C O 1
ATOM 8004 N N . ILE C 1 220 ? 76.012 15.141 328.909 1.00 100.62 220 ILE C N 1
ATOM 8005 C CA . ILE C 1 220 ? 75.769 14.033 329.832 1.00 101.62 220 ILE C CA 1
ATOM 8006 C C . ILE C 1 220 ? 74.463 13.340 329.453 1.00 102.36 220 ILE C C 1
ATOM 8007 O O . ILE C 1 220 ? 74.406 12.110 329.383 1.00 102.57 220 ILE C O 1
ATOM 8012 N N . ALA C 1 221 ? 73.435 14.148 329.188 1.00 102.88 221 ALA C N 1
ATOM 8013 C CA . ALA C 1 221 ? 72.112 13.672 328.790 1.00 103.52 221 ALA C CA 1
ATOM 8014 C C . ALA C 1 221 ? 72.154 12.750 327.573 1.00 104.37 221 ALA C C 1
ATOM 8015 O O . ALA C 1 221 ? 71.410 11.767 327.508 1.00 104.17 221 ALA C O 1
ATOM 8017 N N . GLN C 1 222 ? 73.030 13.070 326.622 1.00 105.51 222 GLN C N 1
ATOM 8018 C CA . GLN C 1 222 ? 73.166 12.290 325.392 1.00 106.76 222 GLN C CA 1
ATOM 8019 C C . GLN C 1 222 ? 73.859 10.949 325.610 1.00 107.65 222 GLN C C 1
ATOM 8020 O O . GLN C 1 222 ? 73.314 9.910 325.239 1.00 108.39 222 GLN C O 1
ATOM 8026 N N . ASN C 1 223 ? 75.048 10.961 326.208 1.00 108.44 223 ASN C N 1
ATOM 8027 C CA . ASN C 1 223 ? 75.768 9.702 326.437 1.00 109.64 223 ASN C CA 1
ATOM 8028 C C . ASN C 1 223 ? 75.223 8.882 327.612 1.00 109.31 223 ASN C C 1
ATOM 8029 O O . ASN C 1 223 ? 75.839 7.904 328.049 1.00 109.53 223 ASN C O 1
ATOM 8034 N N . ALA C 1 224 ? 74.067 9.306 328.116 1.00 108.97 224 ALA C N 1
ATOM 8035 C CA . ALA C 1 224 ? 73.341 8.569 329.138 1.00 108.83 224 ALA C CA 1
ATOM 8036 C C . ALA C 1 224 ? 72.143 7.909 328.469 1.00 108.64 224 ALA C C 1
ATOM 8037 O O . ALA C 1 224 ? 71.700 6.839 328.879 1.00 108.81 224 ALA C O 1
ATOM 8039 N N . ALA C 1 225 ? 71.631 8.559 327.428 1.00 108.17 225 ALA C N 1
ATOM 8040 C CA . ALA C 1 225 ? 70.494 8.048 326.677 1.00 107.87 225 ALA C CA 1
ATOM 8041 C C . ALA C 1 225 ? 70.944 7.132 325.544 1.00 107.74 225 ALA C C 1
ATOM 8042 O O . ALA C 1 225 ? 70.366 6.066 325.327 1.00 107.83 225 ALA C O 1
ATOM 8044 N N . LEU C 1 226 ? 71.983 7.553 324.831 1.00 107.55 226 LEU C N 1
ATOM 8045 C CA . LEU C 1 226 ? 72.495 6.805 323.693 1.00 107.49 226 LEU C CA 1
ATOM 8046 C C . LEU C 1 226 ? 73.499 5.725 324.092 1.00 108.06 226 LEU C C 1
ATOM 8047 O O . LEU C 1 226 ? 73.403 4.585 323.629 1.00 108.14 226 LEU C O 1
ATOM 8052 N N . LYS C 1 227 ? 74.444 6.079 324.963 1.00 108.52 227 LYS C N 1
ATOM 8053 C CA . LYS C 1 227 ? 75.521 5.161 325.362 1.00 108.81 227 LYS C CA 1
ATOM 8054 C C . LYS C 1 227 ? 75.186 4.228 326.532 1.00 108.56 227 LYS C C 1
ATOM 8055 O O . LYS C 1 227 ? 75.434 3.024 326.449 1.00 108.68 227 LYS C O 1
ATOM 8061 N N . GLU C 1 228 ? 74.630 4.778 327.609 1.00 108.50 228 GLU C N 1
ATOM 8062 C CA . GLU C 1 228 ? 74.207 3.972 328.757 1.00 108.41 228 GLU C CA 1
ATOM 8063 C C . GLU C 1 228 ? 72.904 3.219 328.456 1.00 107.91 228 GLU C C 1
ATOM 8064 O O . GLU C 1 228 ? 72.754 2.056 328.829 1.00 107.78 228 GLU C O 1
ATOM 8070 N N . GLY C 1 229 ? 71.970 3.889 327.781 1.00 107.53 229 GLY C N 1
ATOM 8071 C CA . GLY C 1 229 ? 70.678 3.294 327.437 1.00 106.99 229 GLY C CA 1
ATOM 8072 C C . GLY C 1 229 ? 69.501 3.804 328.256 1.00 106.79 229 GLY C C 1
ATOM 8073 O O . GLY C 1 229 ? 68.350 3.675 327.832 1.00 106.63 229 GLY C O 1
ATOM 8074 N N . VAL C 1 230 ? 69.788 4.377 329.427 1.00 106.69 230 VAL C N 1
ATOM 8075 C CA . VAL C 1 230 ? 68.753 4.917 330.327 1.00 106.20 230 VAL C CA 1
ATOM 8076 C C . VAL C 1 230 ? 68.096 6.180 329.776 1.00 105.70 230 VAL C C 1
ATOM 8077 O O . VAL C 1 230 ? 68.753 7.000 329.138 1.00 105.85 230 VAL C O 1
ATOM 8081 N N . GLY C 1 231 ? 66.798 6.325 330.024 1.00 105.13 231 GLY C N 1
ATOM 8082 C CA . GLY C 1 231 ? 66.049 7.487 329.552 1.00 104.49 231 GLY C CA 1
ATOM 8083 C C . GLY C 1 231 ? 66.293 8.713 330.409 1.00 103.78 231 GLY C C 1
ATOM 8084 O O . GLY C 1 231 ? 66.479 8.596 331.622 1.00 104.20 231 GLY C O 1
ATOM 8085 N N . VAL C 1 232 ? 66.310 9.889 329.782 1.00 102.82 232 VAL C N 1
ATOM 8086 C CA . VAL C 1 232 ? 66.491 11.141 330.529 1.00 102.09 232 VAL C CA 1
ATOM 8087 C C . VAL C 1 232 ? 65.335 12.129 330.319 1.00 101.48 232 VAL C C 1
ATOM 8088 O O . VAL C 1 232 ? 64.793 12.250 329.217 1.00 101.21 232 VAL C O 1
ATOM 8092 N N . GLY C 1 233 ? 64.952 12.806 331.398 1.00 100.98 233 GLY C N 1
ATOM 8093 C CA . GLY C 1 233 ? 63.903 13.820 331.364 1.00 100.61 233 GLY C CA 1
ATOM 8094 C C . GLY C 1 233 ? 64.519 15.194 331.553 1.00 100.73 233 GLY C C 1
ATOM 8095 O O . GLY C 1 233 ? 65.319 15.403 332.466 1.00 101.24 233 GLY C O 1
ATOM 8096 N N . ILE C 1 234 ? 64.165 16.131 330.681 1.00 100.39 234 ILE C N 1
ATOM 8097 C CA . ILE C 1 234 ? 64.714 17.475 330.762 1.00 100.70 234 ILE C CA 1
ATOM 8098 C C . ILE C 1 234 ? 63.617 18.499 330.979 1.00 100.77 234 ILE C C 1
ATOM 8099 O O . ILE C 1 234 ? 62.729 18.669 330.134 1.00 100.97 234 ILE C O 1
ATOM 8104 N N . TYR C 1 235 ? 63.681 19.186 332.112 1.00 100.26 235 TYR C N 1
ATOM 8105 C CA . TYR C 1 235 ? 62.771 20.292 332.359 1.00 99.90 235 TYR C CA 1
ATOM 8106 C C . TYR C 1 235 ? 63.446 21.579 331.894 1.00 99.52 235 TYR C C 1
ATOM 8107 O O . TYR C 1 235 ? 64.255 22.171 332.608 1.00 99.70 235 TYR C O 1
ATOM 8116 N N . SER C 1 236 ? 63.133 21.967 330.660 1.00 99.31 236 SER C N 1
ATOM 8117 C CA . SER C 1 236 ? 63.729 23.143 330.031 1.00 99.52 236 SER C CA 1
ATOM 8118 C C . SER C 1 236 ? 62.965 24.413 330.368 1.00 99.73 236 SER C C 1
ATOM 8119 O O . SER C 1 236 ? 62.127 24.895 329.597 1.00 99.60 236 SER C O 1
ATOM 8122 N N . LEU C 1 237 ? 63.282 24.956 331.531 1.00 99.68 237 LEU C N 1
ATOM 8123 C CA . LEU C 1 237 ? 62.642 26.152 332.018 1.00 100.04 237 LEU C CA 1
ATOM 8124 C C . LEU C 1 237 ? 63.189 27.387 331.322 1.00 100.32 237 LEU C C 1
ATOM 8125 O O . LEU C 1 237 ? 62.545 28.434 331.328 1.00 100.85 237 LEU C O 1
ATOM 8130 N N . GLU C 1 238 ? 64.361 27.257 330.705 1.00 100.68 238 GLU C N 1
ATOM 8131 C CA . GLU C 1 238 ? 65.040 28.394 330.086 1.00 101.01 238 GLU C CA 1
ATOM 8132 C C . GLU C 1 238 ? 64.585 28.712 328.664 1.00 100.54 238 GLU C C 1
ATOM 8133 O O . GLU C 1 238 ? 64.430 29.883 328.312 1.00 100.90 238 GLU C O 1
ATOM 8139 N N . MET C 1 239 ? 64.380 27.681 327.848 1.00 99.62 239 MET C N 1
ATOM 8140 C CA . MET C 1 239 ? 63.942 27.890 326.467 1.00 99.40 239 MET C CA 1
ATOM 8141 C C . MET C 1 239 ? 63.045 26.764 325.941 1.00 97.69 239 MET C C 1
ATOM 8142 O O . MET C 1 239 ? 63.112 25.641 326.441 1.00 97.38 239 MET C O 1
ATOM 8147 N N . PRO C 1 240 ? 62.199 27.065 324.933 1.00 96.49 240 PRO C N 1
ATOM 8148 C CA . PRO C 1 240 ? 61.353 26.060 324.278 1.00 96.03 240 PRO C CA 1
ATOM 8149 C C . PRO C 1 240 ? 62.145 24.820 323.851 1.00 96.05 240 PRO C C 1
ATOM 8150 O O . PRO C 1 240 ? 63.315 24.938 323.489 1.00 95.74 240 PRO C O 1
ATOM 8154 N N . ALA C 1 241 ? 61.498 23.653 323.884 1.00 96.18 241 ALA C N 1
ATOM 8155 C CA . ALA C 1 241 ? 62.121 22.359 323.559 1.00 96.41 241 ALA C CA 1
ATOM 8156 C C . ALA C 1 241 ? 62.696 22.316 322.149 1.00 97.27 241 ALA C C 1
ATOM 8157 O O . ALA C 1 241 ? 63.722 21.669 321.906 1.00 97.50 241 ALA C O 1
ATOM 8159 N N . ALA C 1 242 ? 62.020 22.995 321.225 1.00 97.41 242 ALA C N 1
ATOM 8160 C CA . ALA C 1 242 ? 62.489 23.115 319.858 1.00 97.38 242 ALA C CA 1
ATOM 8161 C C . ALA C 1 242 ? 63.835 23.848 319.837 1.00 97.61 242 ALA C C 1
ATOM 8162 O O . ALA C 1 242 ? 64.767 23.405 319.167 1.00 97.99 242 ALA C O 1
ATOM 8164 N N . GLN C 1 243 ? 63.936 24.947 320.590 1.00 97.41 243 GLN C N 1
ATOM 8165 C CA . GLN C 1 243 ? 65.178 25.727 320.688 1.00 97.14 243 GLN C CA 1
ATOM 8166 C C . GLN C 1 243 ? 66.325 24.981 321.357 1.00 97.56 243 GLN C C 1
ATOM 8167 O O . GLN C 1 243 ? 67.483 25.175 320.995 1.00 98.26 243 GLN C O 1
ATOM 8173 N N . LEU C 1 244 ? 66.005 24.148 322.340 1.00 97.58 244 LEU C N 1
ATOM 8174 C CA . LEU C 1 244 ? 67.014 23.381 323.042 1.00 98.02 244 LEU C CA 1
ATOM 8175 C C . LEU C 1 244 ? 67.548 22.270 322.138 1.00 99.31 244 LEU C C 1
ATOM 8176 O O . LEU C 1 244 ? 68.723 21.901 322.224 1.00 99.69 244 LEU C O 1
ATOM 8181 N N . THR C 1 245 ? 66.681 21.751 321.267 1.00 100.20 245 THR C N 1
ATOM 8182 C CA . THR C 1 245 ? 67.039 20.672 320.347 1.00 100.82 245 THR C CA 1
ATOM 8183 C C . THR C 1 245 ? 67.952 21.162 319.226 1.00 101.50 245 THR C C 1
ATOM 8184 O O . THR C 1 245 ? 69.001 20.569 318.979 1.00 101.85 245 THR C O 1
ATOM 8188 N N . LEU C 1 246 ? 67.551 22.241 318.558 1.00 102.77 246 LEU C N 1
ATOM 8189 C CA . LEU C 1 246 ? 68.366 22.853 317.509 1.00 104.02 246 LEU C CA 1
ATOM 8190 C C . LEU C 1 246 ? 69.729 23.208 318.085 1.00 105.50 246 LEU C C 1
ATOM 8191 O O . LEU C 1 246 ? 70.762 22.922 317.484 1.00 105.62 246 LEU C O 1
ATOM 8196 N N . ARG C 1 247 ? 69.707 23.818 319.267 1.00 107.41 247 ARG C N 1
ATOM 8197 C CA . ARG C 1 247 ? 70.901 24.171 320.020 1.00 109.64 247 ARG C CA 1
ATOM 8198 C C . ARG C 1 247 ? 71.807 22.937 320.164 1.00 109.93 247 ARG C C 1
ATOM 8199 O O . ARG C 1 247 ? 73.009 23.000 319.893 1.00 110.13 247 ARG C O 1
ATOM 8207 N N . MET C 1 248 ? 71.201 21.818 320.566 1.00 110.44 248 MET C N 1
ATOM 8208 C CA . MET C 1 248 ? 71.894 20.547 320.793 1.00 111.07 248 MET C CA 1
ATOM 8209 C C . MET C 1 248 ? 72.444 19.902 319.520 1.00 110.39 248 MET C C 1
ATOM 8210 O O . MET C 1 248 ? 73.560 19.380 319.524 1.00 110.60 248 MET C O 1
ATOM 8215 N N . MET C 1 249 ? 71.658 19.937 318.445 1.00 109.78 249 MET C N 1
ATOM 8216 C CA . 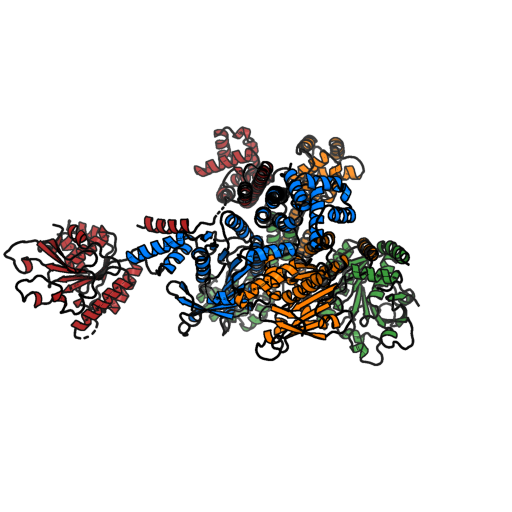MET C 1 249 ? 72.055 19.350 317.162 1.00 108.92 249 MET C CA 1
ATOM 8217 C C . MET C 1 249 ? 73.219 20.084 316.509 1.00 108.80 249 MET C C 1
ATOM 8218 O O . MET C 1 249 ? 74.084 19.455 315.907 1.00 108.79 249 MET C O 1
ATOM 8223 N N . CYS C 1 250 ? 73.226 21.411 316.633 1.00 108.75 250 CYS C N 1
ATOM 8224 C CA . CYS C 1 250 ? 74.286 22.257 316.078 1.00 108.86 250 CYS C CA 1
ATOM 8225 C C . CYS C 1 250 ? 75.617 22.035 316.775 1.00 109.22 250 CYS C C 1
ATOM 8226 O O . CYS C 1 250 ? 76.679 22.129 316.147 1.00 109.09 250 CYS C O 1
ATOM 8229 N N . SER C 1 251 ? 75.548 21.766 318.078 1.00 109.41 251 SER C N 1
ATOM 8230 C CA . SER C 1 251 ? 76.726 21.457 318.873 1.00 109.71 251 SER C CA 1
ATOM 8231 C C . SER C 1 251 ? 77.362 20.165 318.343 1.00 109.99 251 SER C C 1
ATOM 8232 O O . SER C 1 251 ? 78.558 20.129 318.033 1.00 109.67 251 SER C O 1
ATOM 8235 N N . GLU C 1 252 ? 76.529 19.133 318.197 1.00 110.39 252 GLU C N 1
ATOM 8236 C CA . GLU C 1 252 ? 76.953 17.809 317.740 1.00 110.87 252 GLU C CA 1
ATOM 8237 C C . GLU C 1 252 ? 77.370 17.772 316.271 1.00 110.61 252 GLU C C 1
ATOM 8238 O O . GLU C 1 252 ? 78.274 17.024 315.902 1.00 110.81 252 GLU C O 1
ATOM 8244 N N . ALA C 1 253 ? 76.707 18.569 315.437 1.00 110.18 253 ALA C N 1
ATOM 8245 C CA . ALA C 1 253 ? 77.011 18.603 314.008 1.00 109.55 253 ALA C CA 1
ATOM 8246 C C . ALA C 1 253 ? 78.054 19.663 313.650 1.00 109.42 253 ALA C C 1
ATOM 8247 O O . ALA C 1 253 ? 78.253 19.970 312.472 1.00 109.44 253 ALA C O 1
ATOM 8249 N N . ARG C 1 254 ? 78.721 20.202 314.672 1.00 109.35 254 ARG C N 1
ATOM 8250 C CA . ARG C 1 254 ? 79.762 21.235 314.514 1.00 109.61 254 ARG C CA 1
ATOM 8251 C C . ARG C 1 254 ? 79.322 22.359 313.568 1.00 109.04 254 ARG C C 1
ATOM 8252 O O . ARG C 1 254 ? 79.952 22.621 312.538 1.00 108.95 254 ARG C O 1
ATOM 8260 N N . ILE C 1 255 ? 78.222 23.008 313.941 1.00 108.54 255 ILE C N 1
ATOM 8261 C CA . ILE C 1 255 ? 77.636 24.097 313.171 1.00 107.60 255 ILE C CA 1
ATOM 8262 C C . ILE C 1 255 ? 77.418 25.297 314.085 1.00 107.72 255 ILE C C 1
ATOM 8263 O O . ILE C 1 255 ? 76.876 25.159 315.184 1.00 107.58 255 ILE C O 1
ATOM 8268 N N . ASP C 1 256 ? 77.860 26.467 313.631 1.00 107.91 256 ASP C N 1
ATOM 8269 C CA . ASP C 1 256 ? 77.645 27.710 314.363 1.00 108.12 256 ASP C CA 1
ATOM 8270 C C . ASP C 1 256 ? 76.199 28.166 314.150 1.00 108.02 256 ASP C C 1
ATOM 8271 O O . ASP C 1 256 ? 75.685 28.120 313.027 1.00 107.95 256 ASP C O 1
ATOM 8276 N N . MET C 1 257 ? 75.563 28.614 315.231 1.00 107.76 257 MET C N 1
ATOM 8277 C CA . MET C 1 257 ? 74.140 28.994 315.237 1.00 107.98 257 MET C CA 1
ATOM 8278 C C . MET C 1 257 ? 73.589 29.846 314.080 1.00 107.78 257 MET C C 1
ATOM 8279 O O . MET C 1 257 ? 72.372 29.915 313.892 1.00 108.39 257 MET C O 1
ATOM 8284 N N . ASN C 1 258 ? 74.468 30.488 313.316 1.00 106.76 258 ASN C N 1
ATOM 8285 C CA . ASN C 1 258 ? 74.041 31.292 312.177 1.00 105.72 258 ASN C CA 1
ATOM 8286 C C . ASN C 1 258 ? 74.507 30.706 310.856 1.00 104.99 258 ASN C C 1
ATOM 8287 O O . ASN C 1 258 ? 73.920 29.743 310.369 1.00 104.30 258 ASN C O 1
ATOM 8292 N N . ASP C 1 269 ? 78.369 19.715 304.295 1.00 107.11 269 ASP C N 1
ATOM 8293 C CA . ASP C 1 269 ? 78.252 19.690 305.758 1.00 107.65 269 ASP C CA 1
ATOM 8294 C C . ASP C 1 269 ? 76.795 19.677 306.252 1.00 107.01 269 ASP C C 1
ATOM 8295 O O . ASP C 1 269 ? 76.526 19.854 307.443 1.00 106.23 269 ASP C O 1
ATOM 8300 N N . PHE C 1 270 ? 75.868 19.477 305.318 1.00 106.85 270 PHE C N 1
ATOM 8301 C CA . PHE C 1 270 ? 74.440 19.389 305.609 1.00 106.26 270 PHE C CA 1
ATOM 8302 C C . PHE C 1 270 ? 74.083 17.964 306.016 1.00 105.88 270 PHE C C 1
ATOM 8303 O O . PHE C 1 270 ? 73.160 17.749 306.801 1.00 105.66 270 PHE C O 1
ATOM 8311 N N . SER C 1 271 ? 74.818 16.996 305.472 1.00 105.69 271 SER C N 1
ATOM 8312 C CA . SER C 1 271 ? 74.618 15.589 305.806 1.00 105.45 271 SER C CA 1
ATOM 8313 C C . SER C 1 271 ? 75.226 15.266 307.169 1.00 105.31 271 SER C C 1
ATOM 8314 O O . SER C 1 271 ? 74.909 14.235 307.766 1.00 105.54 271 SER C O 1
ATOM 8317 N N . ARG C 1 272 ? 76.095 16.156 307.654 1.00 105.02 272 ARG C N 1
ATOM 8318 C CA . ARG C 1 272 ? 76.665 16.046 308.999 1.00 104.80 272 ARG C CA 1
ATOM 8319 C C . ARG C 1 272 ? 75.569 16.342 310.020 1.00 104.67 272 ARG C C 1
ATOM 8320 O O . ARG C 1 272 ? 75.650 15.940 311.181 1.00 104.83 272 ARG C O 1
ATOM 8328 N N . LEU C 1 273 ? 74.548 17.059 309.569 1.00 104.50 273 LEU C N 1
ATOM 8329 C CA . LEU C 1 273 ? 73.380 17.338 310.377 1.00 104.13 273 LEU C CA 1
ATOM 8330 C C . LEU C 1 273 ? 72.430 16.148 310.260 1.00 103.92 273 LEU C C 1
ATOM 8331 O O . LEU C 1 273 ? 71.809 15.746 311.239 1.00 103.81 273 LEU C O 1
ATOM 8336 N N . VAL C 1 274 ? 72.338 15.590 309.053 1.00 104.10 274 VAL C N 1
ATOM 8337 C CA . VAL C 1 274 ? 71.475 14.440 308.767 1.00 104.15 274 VAL C CA 1
ATOM 8338 C C . VAL C 1 274 ? 71.823 13.232 309.643 1.00 104.60 274 VAL C C 1
ATOM 8339 O O . VAL C 1 274 ? 70.925 12.566 310.170 1.00 104.64 274 VAL C O 1
ATOM 8343 N N . ASP C 1 275 ? 73.120 12.965 309.810 1.00 105.06 275 ASP C N 1
ATOM 8344 C CA . ASP C 1 275 ? 73.569 11.816 310.605 1.00 105.61 275 ASP C CA 1
ATOM 8345 C C . ASP C 1 275 ? 73.372 11.995 312.118 1.00 105.45 275 ASP C C 1
ATOM 8346 O O . ASP C 1 275 ? 73.225 11.015 312.847 1.00 105.32 275 ASP C O 1
ATOM 8351 N N . VAL C 1 276 ? 73.379 13.247 312.574 1.00 105.15 276 VAL C N 1
ATOM 8352 C CA . VAL C 1 276 ? 73.109 13.564 313.973 1.00 105.24 276 VAL C CA 1
ATOM 8353 C C . VAL C 1 276 ? 71.600 13.475 314.205 1.00 105.23 276 VAL C C 1
ATOM 8354 O O . VAL C 1 276 ? 71.153 13.072 315.276 1.00 105.75 276 VAL C O 1
ATOM 8358 N N . ALA C 1 277 ? 70.828 13.834 313.181 1.00 105.12 277 ALA C N 1
ATOM 8359 C CA . ALA C 1 277 ? 69.366 13.819 313.240 1.00 104.87 277 ALA C CA 1
ATOM 8360 C C . ALA C 1 277 ? 68.796 12.414 313.413 1.00 104.60 277 ALA C C 1
ATOM 8361 O O . ALA C 1 277 ? 67.981 12.175 314.302 1.00 104.36 277 ALA C O 1
ATOM 8363 N N . SER C 1 278 ? 69.230 11.492 312.558 1.00 104.56 278 SER C N 1
ATOM 8364 C CA . SER C 1 278 ? 68.765 10.108 312.603 1.00 104.50 278 SER C CA 1
ATOM 8365 C C . SER C 1 278 ? 69.452 9.310 313.714 1.00 104.45 278 SER C C 1
ATOM 8366 O O . SER C 1 278 ? 69.118 8.148 313.949 1.00 104.61 278 SER C O 1
ATOM 8369 N N . ARG C 1 279 ? 70.402 9.947 314.392 1.00 104.38 279 ARG C N 1
ATOM 8370 C CA . ARG C 1 279 ? 71.153 9.337 315.485 1.00 104.48 279 ARG C CA 1
ATOM 8371 C C . ARG C 1 279 ? 70.552 9.760 316.821 1.00 104.60 279 ARG C C 1
ATOM 8372 O O . ARG C 1 279 ? 70.362 8.936 317.720 1.00 104.78 279 ARG C O 1
ATOM 8380 N N . LEU C 1 280 ? 70.264 11.056 316.935 1.00 104.47 280 LEU C N 1
ATOM 8381 C CA . LEU C 1 280 ? 69.699 11.646 318.140 1.00 104.18 280 LEU C CA 1
ATOM 8382 C C . LEU C 1 280 ? 68.223 11.296 318.296 1.00 103.96 280 LEU C C 1
ATOM 8383 O O . LEU C 1 280 ? 67.742 11.146 319.415 1.00 104.27 280 LEU C O 1
ATOM 8388 N N . SER C 1 281 ? 67.510 11.154 317.179 1.00 103.87 281 SER C N 1
ATOM 8389 C CA . SER C 1 281 ? 66.089 10.785 317.216 1.00 104.02 281 SER C CA 1
ATOM 8390 C C . SER C 1 281 ? 65.861 9.363 317.743 1.00 104.14 281 SER C C 1
ATOM 8391 O O . SER C 1 281 ? 64.728 8.968 318.014 1.00 104.19 281 SER C O 1
ATOM 8394 N N . GLU C 1 282 ? 66.947 8.608 317.892 1.00 104.41 282 GLU C N 1
ATOM 8395 C CA . GLU C 1 282 ? 66.896 7.263 318.456 1.00 104.74 282 GLU C CA 1
ATOM 8396 C C . GLU C 1 282 ? 66.874 7.306 319.983 1.00 105.20 282 GLU C C 1
ATOM 8397 O O . GLU C 1 282 ? 66.267 6.445 320.624 1.00 105.45 282 GLU C O 1
ATOM 8403 N N . ALA C 1 283 ? 67.537 8.314 320.550 1.00 105.47 283 ALA C N 1
ATOM 8404 C CA . ALA C 1 283 ? 67.686 8.480 322.001 1.00 105.64 283 ALA C CA 1
ATOM 8405 C C . ALA C 1 283 ? 66.371 8.638 322.777 1.00 105.77 283 ALA C C 1
ATOM 8406 O O . ALA C 1 283 ? 65.465 9.345 322.320 1.00 105.88 283 ALA C O 1
ATOM 8408 N N . PRO C 1 284 ? 66.269 7.981 323.958 1.00 105.51 284 PRO C N 1
ATOM 8409 C CA . PRO C 1 284 ? 65.095 8.120 324.813 1.00 105.36 284 PRO C CA 1
ATOM 8410 C C . PRO C 1 284 ? 65.169 9.356 325.724 1.00 105.44 284 PRO C C 1
ATOM 8411 O O . PRO C 1 284 ? 65.190 9.231 326.951 1.00 105.36 284 PRO C O 1
ATOM 8415 N N . ILE C 1 285 ? 65.212 10.538 325.112 1.00 105.50 285 ILE C N 1
ATOM 8416 C CA . ILE C 1 285 ? 65.216 11.804 325.851 1.00 105.65 285 ILE C CA 1
ATOM 8417 C C . ILE C 1 285 ? 63.842 12.470 325.729 1.00 105.77 285 ILE C C 1
ATOM 8418 O O . ILE C 1 285 ? 63.239 12.474 324.656 1.00 106.25 285 ILE C O 1
ATOM 8423 N N . TYR C 1 286 ? 63.352 13.028 326.832 1.00 105.75 286 TYR C N 1
ATOM 8424 C CA . TYR C 1 286 ? 62.035 13.663 326.861 1.00 105.27 286 TYR C CA 1
ATOM 8425 C C . TYR C 1 286 ? 62.150 15.064 327.451 1.00 104.83 286 TYR C C 1
ATOM 8426 O O . TYR C 1 286 ? 62.686 15.239 328.543 1.00 105.44 286 TYR C O 1
ATOM 8435 N N . ILE C 1 287 ? 61.658 16.061 326.723 1.00 104.15 287 ILE C N 1
ATOM 8436 C CA . ILE C 1 287 ? 61.777 17.452 327.157 1.00 103.63 287 ILE C CA 1
ATOM 8437 C C . ILE C 1 287 ? 60.425 18.081 327.514 1.00 103.45 287 ILE C C 1
ATOM 8438 O O . ILE C 1 287 ? 59.440 17.914 326.794 1.00 103.46 287 ILE C O 1
ATOM 8443 N N . ASP C 1 288 ? 60.395 18.797 328.637 1.00 103.11 288 ASP C N 1
ATOM 8444 C CA . ASP C 1 288 ? 59.197 19.492 329.085 1.00 103.09 288 ASP C CA 1
ATOM 8445 C C . ASP C 1 288 ? 59.426 21.003 329.039 1.00 102.80 288 ASP C C 1
ATOM 8446 O O . ASP C 1 288 ? 60.288 21.527 329.743 1.00 103.53 288 ASP C O 1
ATOM 8451 N N . ASP C 1 289 ? 58.656 21.683 328.194 1.00 102.48 289 ASP C N 1
ATOM 8452 C CA . ASP C 1 289 ? 58.720 23.137 328.027 1.00 102.68 289 ASP C CA 1
ATOM 8453 C C . ASP C 1 289 ? 58.182 23.959 329.178 1.00 102.61 289 ASP C C 1
ATOM 8454 O O . ASP C 1 289 ? 58.736 25.006 329.494 1.00 103.25 289 ASP C O 1
ATOM 8459 N N . THR C 1 290 ? 57.087 23.493 329.772 1.00 102.09 290 THR C N 1
ATOM 8460 C CA . THR C 1 290 ? 56.340 24.231 330.790 1.00 101.64 290 THR C CA 1
ATOM 8461 C C . THR C 1 290 ? 57.186 25.209 331.611 1.00 101.39 290 THR C C 1
ATOM 8462 O O . THR C 1 290 ? 58.110 24.794 332.312 1.00 100.86 290 THR C O 1
ATOM 8466 N N . PRO C 1 291 ? 56.877 26.516 331.501 1.00 101.56 291 PRO C N 1
ATOM 8467 C CA . PRO C 1 291 ? 57.577 27.586 332.209 1.00 102.26 291 PRO C CA 1
ATOM 8468 C C . PRO C 1 291 ? 57.183 27.683 333.685 1.00 103.27 291 PRO C C 1
ATOM 8469 O O . PRO C 1 291 ? 56.119 27.197 334.078 1.00 103.97 291 PRO C O 1
ATOM 8473 N N . ASP C 1 292 ? 58.043 28.334 334.473 1.00 104.03 292 ASP C N 1
ATOM 8474 C CA . ASP C 1 292 ? 57.928 28.408 335.944 1.00 104.52 292 ASP C CA 1
ATOM 8475 C C . ASP C 1 292 ? 57.119 27.326 336.650 1.00 103.58 292 ASP C C 1
ATOM 8476 O O . ASP C 1 292 ? 56.006 27.534 337.145 1.00 103.42 292 ASP C O 1
ATOM 8481 N N . LEU C 1 293 ? 57.738 26.150 336.668 1.00 102.24 293 LEU C N 1
ATOM 8482 C CA . LEU C 1 293 ? 57.235 24.990 337.358 1.00 101.20 293 LEU C CA 1
ATOM 8483 C C . LEU C 1 293 ? 57.581 25.085 338.830 1.00 100.75 293 LEU C C 1
ATOM 8484 O O . LEU C 1 293 ? 58.689 25.486 339.204 1.00 100.92 293 LEU C O 1
ATOM 8489 N N . THR C 1 294 ? 56.621 24.705 339.662 1.00 100.01 294 THR C N 1
ATOM 8490 C CA . THR C 1 294 ? 56.813 24.664 341.100 1.00 98.67 294 THR C CA 1
ATOM 8491 C C . THR C 1 294 ? 57.372 23.300 341.473 1.00 98.70 294 THR C C 1
ATOM 8492 O O . THR C 1 294 ? 57.303 22.360 340.679 1.00 98.56 294 THR C O 1
ATOM 8496 N N . LEU C 1 295 ? 57.932 23.198 342.674 1.00 98.73 295 LEU C N 1
ATOM 8497 C CA . LEU C 1 295 ? 58.414 21.922 343.187 1.00 98.87 295 LEU C CA 1
ATOM 8498 C C . LEU C 1 295 ? 57.294 20.889 343.046 1.00 99.59 295 LEU C C 1
ATOM 8499 O O . LEU C 1 295 ? 57.513 19.774 342.557 1.00 98.98 295 LEU C O 1
ATOM 8504 N N . MET C 1 296 ? 56.098 21.300 343.470 1.00 100.39 296 MET C N 1
ATOM 8505 C CA . MET C 1 296 ? 54.874 20.517 343.375 1.00 101.40 296 MET C CA 1
ATOM 8506 C C . MET C 1 296 ? 54.702 19.897 341.994 1.00 101.06 296 MET C C 1
ATOM 8507 O O . MET C 1 296 ? 54.648 18.676 341.857 1.00 101.07 296 MET C O 1
ATOM 8512 N N . GLU C 1 297 ? 54.628 20.748 340.976 1.00 100.91 297 GLU C N 1
ATOM 8513 C CA . GLU C 1 297 ? 54.434 20.302 339.601 1.00 100.91 297 GLU C CA 1
ATOM 8514 C C . GLU C 1 297 ? 55.549 19.396 339.102 1.00 100.30 297 GLU C C 1
ATOM 8515 O O . GLU C 1 297 ? 55.273 18.350 338.525 1.00 100.26 297 GLU C O 1
ATOM 8521 N N . VAL C 1 298 ? 56.799 19.790 339.340 1.00 100.12 298 VAL C N 1
ATOM 8522 C CA . VAL C 1 298 ? 57.951 18.986 338.930 1.00 100.11 298 VAL C CA 1
ATOM 8523 C C . VAL C 1 298 ? 57.863 17.595 339.539 1.00 100.41 298 VAL C C 1
ATOM 8524 O O . VAL C 1 298 ? 58.116 16.608 338.853 1.00 99.97 298 VAL C O 1
ATOM 8528 N N . ARG C 1 299 ? 57.494 17.524 340.819 1.00 101.52 299 ARG C N 1
ATOM 8529 C CA . ARG C 1 299 ? 57.244 16.241 341.480 1.00 102.42 299 ARG C CA 1
ATOM 8530 C C . ARG C 1 299 ? 56.247 15.417 340.681 1.00 102.26 299 ARG C C 1
ATOM 8531 O O . ARG C 1 299 ? 56.571 14.327 340.230 1.00 102.52 299 ARG C O 1
ATOM 8539 N N . ALA C 1 300 ? 55.045 15.959 340.493 1.00 102.35 300 ALA C N 1
ATOM 8540 C CA . ALA C 1 300 ? 53.968 15.249 339.805 1.00 102.68 300 ALA C CA 1
ATOM 8541 C C . ALA C 1 300 ? 54.360 14.803 338.401 1.00 102.83 300 ALA C C 1
ATOM 8542 O O . ALA C 1 300 ? 54.193 13.633 338.048 1.00 103.26 300 ALA C O 1
ATOM 8544 N N . ARG C 1 301 ? 54.897 15.736 337.620 1.00 102.80 301 ARG C N 1
ATOM 8545 C CA . ARG C 1 301 ? 55.287 15.476 336.238 1.00 102.58 301 ARG C CA 1
ATOM 8546 C C . ARG C 1 301 ? 56.345 14.394 336.139 1.00 103.53 301 ARG C C 1
ATOM 8547 O O . ARG C 1 301 ? 56.195 13.459 335.350 1.00 104.41 301 ARG C O 1
ATOM 8555 N N . ALA C 1 302 ? 57.405 14.524 336.939 1.00 103.88 302 ALA C N 1
ATOM 8556 C CA . ALA C 1 302 ? 58.479 13.534 336.971 1.00 104.46 302 ALA C CA 1
ATOM 8557 C C . ALA C 1 302 ? 57.973 12.197 337.499 1.00 105.63 302 ALA C C 1
ATOM 8558 O O . ALA C 1 302 ? 58.290 11.157 336.929 1.00 106.55 302 ALA C O 1
ATOM 8560 N N . ARG C 1 303 ? 57.187 12.222 338.578 1.00 106.68 303 ARG C N 1
ATOM 8561 C CA . ARG C 1 303 ? 56.597 10.999 339.110 1.00 107.42 303 ARG C CA 1
ATOM 8562 C C . ARG C 1 303 ? 55.997 10.221 337.952 1.00 107.83 303 ARG C C 1
ATOM 8563 O O . ARG C 1 303 ? 56.334 9.054 337.750 1.00 108.28 303 ARG C O 1
ATOM 8571 N N . ARG C 1 304 ? 55.146 10.887 337.170 1.00 108.08 304 ARG C N 1
ATOM 8572 C CA . ARG C 1 304 ? 54.467 10.235 336.048 1.00 109.10 304 ARG C CA 1
ATOM 8573 C C . ARG C 1 304 ? 55.289 10.124 334.758 1.00 108.18 304 ARG C C 1
ATOM 8574 O O . ARG C 1 304 ? 54.769 9.721 333.722 1.00 108.24 304 ARG C O 1
ATOM 8582 N N . LEU C 1 305 ? 56.565 10.492 334.828 1.00 107.79 305 LEU C N 1
ATOM 8583 C CA . LEU C 1 305 ? 57.477 10.343 333.697 1.00 107.23 305 LEU C CA 1
ATOM 8584 C C . LEU C 1 305 ? 58.326 9.092 333.897 1.00 107.76 305 LEU C C 1
ATOM 8585 O O . LEU C 1 305 ? 58.674 8.411 332.938 1.00 108.64 305 LEU C O 1
ATOM 8590 N N . VAL C 1 306 ? 58.660 8.801 335.151 1.00 108.13 306 VAL C N 1
ATOM 8591 C CA . VAL C 1 306 ? 59.353 7.568 335.513 1.00 108.40 306 VAL C CA 1
ATOM 8592 C C . VAL C 1 306 ? 58.298 6.452 335.505 1.00 108.71 306 VAL C C 1
ATOM 8593 O O . VAL C 1 306 ? 58.615 5.264 335.623 1.00 108.51 306 VAL C O 1
ATOM 8597 N N . SER C 1 307 ? 57.041 6.865 335.347 1.00 108.91 307 SER C N 1
ATOM 8598 C CA . SER C 1 307 ? 55.893 5.969 335.329 1.00 109.22 307 SER C CA 1
ATOM 8599 C C . SER C 1 307 ? 55.536 5.518 333.912 1.00 109.31 307 SER C C 1
ATOM 8600 O O . SER C 1 307 ? 55.365 4.320 333.667 1.00 109.47 307 SER C O 1
ATOM 8603 N N . GLN C 1 308 ? 55.424 6.468 332.985 1.00 109.18 308 GLN C N 1
ATOM 8604 C CA . GLN C 1 308 ? 55.074 6.142 331.601 1.00 109.37 308 GLN C CA 1
ATOM 8605 C C . GLN C 1 308 ? 56.254 5.460 330.912 1.00 109.01 308 GLN C C 1
ATOM 8606 O O . GLN C 1 308 ? 56.164 4.297 330.518 1.00 109.26 308 GLN C O 1
ATOM 8612 N N . ASN C 1 309 ? 57.359 6.191 330.795 1.00 108.62 309 ASN C N 1
ATOM 8613 C CA . ASN C 1 309 ? 58.584 5.695 330.180 1.00 108.18 309 ASN C CA 1
ATOM 8614 C C . ASN C 1 309 ? 59.556 5.260 331.262 1.00 107.65 309 ASN C C 1
ATOM 8615 O O . ASN C 1 309 ? 59.332 5.529 332.445 1.00 107.94 309 ASN C O 1
ATOM 8620 N N . GLN C 1 310 ? 60.633 4.585 330.871 1.00 106.88 310 GLN C N 1
ATOM 8621 C CA . GLN C 1 310 ? 61.670 4.240 331.838 1.00 106.20 310 GLN C CA 1
ATOM 8622 C C . GLN C 1 310 ? 62.745 5.332 331.807 1.00 105.15 310 GLN C C 1
ATOM 8623 O O . GLN C 1 310 ? 63.498 5.471 330.839 1.00 105.08 310 GLN C O 1
ATOM 8629 N N . VAL C 1 311 ? 62.758 6.146 332.858 1.00 103.66 311 VAL C N 1
ATOM 8630 C CA . VAL C 1 311 ? 63.673 7.276 332.954 1.00 102.36 311 VAL C CA 1
ATOM 8631 C C . VAL C 1 311 ? 64.564 7.120 334.177 1.00 101.64 311 VAL C C 1
ATOM 8632 O O . VAL C 1 311 ? 64.077 6.915 335.286 1.00 101.42 311 VAL C O 1
ATOM 8636 N N . GLY C 1 312 ? 65.872 7.206 333.960 1.00 101.18 312 GLY C N 1
ATOM 8637 C CA . GLY C 1 312 ? 66.847 7.058 335.032 1.00 100.66 312 GLY C CA 1
ATOM 8638 C C . GLY C 1 312 ? 67.674 8.300 335.305 1.00 100.35 312 GLY C C 1
ATOM 8639 O O . GLY C 1 312 ? 68.668 8.234 336.026 1.00 100.98 312 GLY C O 1
ATOM 8640 N N . LEU C 1 313 ? 67.269 9.432 334.733 1.00 99.60 313 LEU C N 1
ATOM 8641 C CA . LEU C 1 313 ? 67.978 10.696 334.926 1.00 98.73 313 LEU C CA 1
ATOM 8642 C C . LEU C 1 313 ? 67.074 11.889 334.627 1.00 99.46 313 LEU C C 1
ATOM 8643 O O . LEU C 1 313 ? 66.329 11.865 333.652 1.00 100.19 313 LEU C O 1
ATOM 8648 N N . ILE C 1 314 ? 67.132 12.922 335.467 1.00 99.66 314 ILE C N 1
ATOM 8649 C CA . ILE C 1 314 ? 66.384 14.161 335.216 1.00 100.10 314 ILE C CA 1
ATOM 8650 C C . ILE C 1 314 ? 67.263 15.412 335.356 1.00 100.41 314 ILE C C 1
ATOM 8651 O O . ILE C 1 314 ? 67.915 15.614 336.390 1.00 100.85 314 ILE C O 1
ATOM 8656 N N . ILE C 1 315 ? 67.279 16.238 334.310 1.00 99.69 315 ILE C N 1
ATOM 8657 C CA . ILE C 1 315 ? 68.000 17.509 334.339 1.00 99.45 315 ILE C CA 1
ATOM 8658 C C . ILE C 1 315 ? 67.001 18.657 334.455 1.00 99.57 315 ILE C C 1
ATOM 8659 O O . ILE C 1 315 ? 65.988 18.686 333.759 1.00 100.21 315 ILE C O 1
ATOM 8664 N N . ILE C 1 316 ? 67.288 19.589 335.354 1.00 99.82 316 ILE C N 1
ATOM 8665 C CA . ILE C 1 316 ? 66.462 20.775 335.533 1.00 100.23 316 ILE C CA 1
ATOM 8666 C C . ILE C 1 316 ? 67.285 22.016 335.192 1.00 100.66 316 ILE C C 1
ATOM 8667 O O . ILE C 1 316 ? 68.179 22.419 335.943 1.00 100.57 316 ILE C O 1
ATOM 8672 N N . ASP C 1 317 ? 66.972 22.597 334.035 1.00 101.52 317 ASP C N 1
ATOM 8673 C CA . ASP C 1 317 ? 67.681 23.758 333.491 1.00 102.16 317 ASP C CA 1
ATOM 8674 C C . ASP C 1 317 ? 66.773 24.998 333.429 1.00 101.24 317 ASP C C 1
ATOM 8675 O O . ASP C 1 317 ? 66.001 25.156 332.476 1.00 102.09 317 ASP C O 1
ATOM 8680 N N . TYR C 1 318 ? 66.861 25.887 334.420 1.00 99.02 318 TYR C N 1
ATOM 8681 C CA . TYR C 1 318 ? 67.765 25.760 335.558 1.00 96.88 318 TYR C CA 1
ATOM 8682 C C . TYR C 1 318 ? 67.028 26.117 336.852 1.00 97.40 318 TYR C C 1
ATOM 8683 O O . TYR C 1 318 ? 65.955 26.733 336.826 1.00 97.43 318 TYR C O 1
ATOM 8692 N N . LEU C 1 319 ? 67.634 25.743 337.977 1.00 97.60 319 LEU C N 1
ATOM 8693 C CA . LEU C 1 319 ? 67.038 25.876 339.308 1.00 97.40 319 LEU C CA 1
ATOM 8694 C C . LEU C 1 319 ? 66.362 27.218 339.612 1.00 97.15 319 LEU C C 1
ATOM 8695 O O . LEU C 1 319 ? 65.194 27.251 340.008 1.00 97.35 319 LEU C O 1
ATOM 8700 N N . GLN C 1 320 ? 67.089 28.314 339.407 1.00 96.42 320 GLN C N 1
ATOM 8701 C CA . GLN C 1 320 ? 66.610 29.647 339.779 1.00 95.54 320 GLN C CA 1
ATOM 8702 C C . GLN C 1 320 ? 65.332 30.049 339.038 1.00 95.66 320 GLN C C 1
ATOM 8703 O O . GLN C 1 320 ? 64.731 31.077 339.351 1.00 95.65 320 GLN C O 1
ATOM 8709 N N . LEU C 1 321 ? 64.918 29.240 338.064 1.00 95.63 321 LEU C N 1
ATOM 8710 C CA . LEU C 1 321 ? 63.709 29.529 337.286 1.00 95.84 321 LEU C CA 1
ATOM 8711 C C . LEU C 1 321 ? 62.431 28.893 337.841 1.00 96.75 321 LEU C C 1
ATOM 8712 O O . LEU C 1 321 ? 61.352 29.045 337.257 1.00 96.64 321 LEU C O 1
ATOM 8717 N N . MET C 1 322 ? 62.553 28.189 338.963 1.00 97.71 322 MET C N 1
ATOM 8718 C CA . MET C 1 322 ? 61.407 27.536 339.583 1.00 98.67 322 MET C CA 1
ATOM 8719 C C . MET C 1 322 ? 60.675 28.448 340.557 1.00 99.81 322 MET C C 1
ATOM 8720 O O . MET C 1 322 ? 61.298 29.254 341.252 1.00 99.95 322 MET C O 1
ATOM 8725 N N . SER C 1 323 ? 59.351 28.314 340.594 1.00 101.19 323 SER C N 1
ATOM 8726 C CA . SER C 1 323 ? 58.509 29.109 341.484 1.00 103.27 323 SER C CA 1
ATOM 8727 C C . SER C 1 323 ? 58.248 28.417 342.817 1.00 104.46 323 SER C C 1
ATOM 8728 O O . SER C 1 323 ? 58.163 27.185 342.890 1.00 104.99 323 SER C O 1
ATOM 8731 N N . GLY C 1 324 ? 58.126 29.220 343.869 1.00 105.56 324 GLY C N 1
ATOM 8732 C CA . GLY C 1 324 ? 57.810 28.706 345.196 1.00 106.81 324 GLY C CA 1
ATOM 8733 C C . GLY C 1 324 ? 56.303 28.646 345.373 1.00 107.81 324 GLY C C 1
ATOM 8734 O O . GLY C 1 324 ? 55.561 29.037 344.468 1.00 108.09 324 GLY C O 1
ATOM 8735 N N . PRO C 1 325 ? 55.839 28.147 346.535 1.00 108.21 325 PRO C N 1
ATOM 8736 C CA . PRO C 1 325 ? 54.407 28.059 346.830 1.00 108.22 325 PRO C CA 1
ATOM 8737 C C . PRO C 1 325 ? 53.759 29.435 346.962 1.00 108.18 325 PRO C C 1
ATOM 8738 O O . PRO C 1 325 ? 53.362 30.029 345.959 1.00 108.04 325 PRO C O 1
ATOM 8742 N N . ASN C 1 333 ? 63.976 36.759 351.317 1.00 119.48 333 ASN C N 1
ATOM 8743 C CA . ASN C 1 333 ? 63.149 35.558 351.432 1.00 119.65 333 ASN C CA 1
ATOM 8744 C C . ASN C 1 333 ? 63.277 34.599 350.244 1.00 119.54 333 ASN C C 1
ATOM 8745 O O . ASN C 1 333 ? 62.970 33.410 350.369 1.00 119.32 333 ASN C O 1
ATOM 8750 N N . ARG C 1 334 ? 63.729 35.120 349.100 1.00 119.61 334 ARG C N 1
ATOM 8751 C CA . ARG C 1 334 ? 63.951 34.308 347.896 1.00 119.72 334 ARG C CA 1
ATOM 8752 C C . ARG C 1 334 ? 64.997 33.218 348.162 1.00 119.76 334 ARG C C 1
ATOM 8753 O O . ARG C 1 334 ? 64.931 32.123 347.593 1.00 120.04 334 ARG C O 1
ATOM 8761 N N . GLN C 1 335 ? 65.956 33.536 349.032 1.00 119.35 335 GLN C N 1
ATOM 8762 C CA . GLN C 1 335 ? 66.996 32.599 349.457 1.00 118.72 335 GLN C CA 1
ATOM 8763 C C . GLN C 1 335 ? 66.367 31.343 350.079 1.00 118.00 335 GLN C C 1
ATOM 8764 O O . GLN C 1 335 ? 66.688 30.214 349.685 1.00 117.69 335 GLN C O 1
ATOM 8770 N N . GLN C 1 336 ? 65.456 31.565 351.029 1.00 117.02 336 GLN C N 1
ATOM 8771 C CA . GLN C 1 336 ? 64.707 30.507 351.715 1.00 115.88 336 GLN C CA 1
ATOM 8772 C C . GLN C 1 336 ? 63.862 29.670 350.744 1.00 114.60 336 GLN C C 1
ATOM 8773 O O . GLN C 1 336 ? 63.747 28.450 350.898 1.00 114.55 336 GLN C O 1
ATOM 8779 N N . GLU C 1 337 ? 63.280 30.343 349.751 1.00 112.72 337 GLU C N 1
ATOM 8780 C CA . GLU C 1 337 ? 62.434 29.715 348.734 1.00 110.76 337 GLU C CA 1
ATOM 8781 C C . GLU C 1 337 ? 63.188 28.678 347.886 1.00 108.06 337 GLU C C 1
ATOM 8782 O O . GLU C 1 337 ? 62.616 27.655 347.510 1.00 107.19 337 GLU C O 1
ATOM 8788 N N . ILE C 1 338 ? 64.463 28.949 347.597 1.00 105.33 338 ILE C N 1
ATOM 8789 C CA . ILE C 1 338 ? 65.293 28.065 346.764 1.00 102.74 338 ILE C CA 1
ATOM 8790 C C . ILE C 1 338 ? 65.854 26.863 347.534 1.00 100.58 338 ILE C C 1
ATOM 8791 O O . ILE C 1 338 ? 65.943 25.762 346.991 1.00 99.70 338 ILE C O 1
ATOM 8796 N N . ALA C 1 339 ? 66.229 27.078 348.791 1.00 98.59 339 ALA C N 1
ATOM 8797 C CA . ALA C 1 339 ? 66.713 25.994 349.642 1.00 96.54 339 ALA C CA 1
ATOM 8798 C C . ALA C 1 339 ? 65.627 24.929 349.809 1.00 95.48 339 ALA C C 1
ATOM 8799 O O . ALA C 1 339 ? 65.908 23.732 349.756 1.00 95.11 339 ALA C O 1
ATOM 8801 N N . ALA C 1 340 ? 64.387 25.380 349.994 1.00 94.41 340 ALA C N 1
ATOM 8802 C CA . ALA C 1 340 ? 63.227 24.497 350.085 1.00 93.82 340 ALA C CA 1
ATOM 8803 C C . ALA C 1 340 ? 63.033 23.674 348.801 1.00 94.02 340 ALA C C 1
ATOM 8804 O O . ALA C 1 340 ? 62.785 22.468 348.859 1.00 94.18 340 ALA C O 1
ATOM 8806 N N . ILE C 1 341 ? 63.147 24.328 347.647 1.00 93.72 341 ILE C N 1
ATOM 8807 C CA . ILE C 1 341 ? 63.060 23.645 346.359 1.00 93.12 341 ILE C CA 1
ATOM 8808 C C . ILE C 1 341 ? 64.166 22.595 346.271 1.00 93.81 341 ILE C C 1
ATOM 8809 O O . ILE C 1 341 ? 63.916 21.447 345.904 1.00 94.43 341 ILE C O 1
ATOM 8814 N N . SER C 1 342 ? 65.382 22.998 346.628 1.00 93.99 342 SER C N 1
ATOM 8815 C CA . SER C 1 342 ? 66.544 22.126 346.569 1.00 94.64 342 SER C CA 1
ATOM 8816 C C . SER C 1 342 ? 66.319 20.844 347.374 1.00 94.17 342 SER C C 1
ATOM 8817 O O . SER C 1 342 ? 66.465 19.738 346.836 1.00 93.76 342 SER C O 1
ATOM 8820 N N . ARG C 1 343 ? 65.947 21.003 348.649 1.00 93.33 343 ARG C N 1
ATOM 8821 C CA . ARG C 1 343 ? 65.644 19.874 349.530 1.00 92.60 343 ARG C CA 1
ATOM 8822 C C . ARG C 1 343 ? 64.525 19.006 348.952 1.00 93.70 343 ARG C C 1
ATOM 8823 O O . ARG C 1 343 ? 64.582 17.776 349.031 1.00 94.72 343 ARG C O 1
ATOM 8831 N N . GLY C 1 344 ? 63.519 19.652 348.363 1.00 93.76 344 GLY C N 1
ATOM 8832 C CA . GLY C 1 344 ? 62.421 18.951 347.720 1.00 93.95 344 GLY C CA 1
ATOM 8833 C C . GLY C 1 344 ? 62.894 18.099 346.557 1.00 94.97 344 GLY C C 1
ATOM 8834 O O . GLY C 1 344 ? 62.408 16.980 346.371 1.00 94.86 344 GLY C O 1
ATOM 8835 N N . LEU C 1 345 ? 63.841 18.626 345.778 1.00 95.73 345 LEU C N 1
ATOM 8836 C CA . LEU C 1 345 ? 64.403 17.893 344.639 1.00 96.80 345 LEU C CA 1
ATOM 8837 C C . LEU C 1 345 ? 65.190 16.682 345.114 1.00 97.32 345 LEU C C 1
ATOM 8838 O O . LEU C 1 345 ? 65.136 15.618 344.490 1.00 97.89 345 LEU C O 1
ATOM 8843 N N . LYS C 1 346 ? 65.913 16.850 346.221 1.00 97.52 346 LYS C N 1
ATOM 8844 C CA . LYS C 1 346 ? 66.654 15.753 346.831 1.00 97.76 346 LYS C CA 1
ATOM 8845 C C . LYS C 1 346 ? 65.671 14.694 347.317 1.00 97.96 346 LYS C C 1
ATOM 8846 O O . LYS C 1 346 ? 65.871 13.498 347.093 1.00 98.94 346 LYS C O 1
ATOM 8852 N N . ALA C 1 347 ? 64.604 15.141 347.968 1.00 97.60 347 ALA C N 1
ATOM 8853 C CA . ALA C 1 347 ? 63.575 14.237 348.448 1.00 97.60 347 ALA C CA 1
ATOM 8854 C C . ALA C 1 347 ? 62.977 13.462 347.277 1.00 97.35 347 ALA C C 1
ATOM 8855 O O . ALA C 1 347 ? 62.797 12.248 347.354 1.00 97.10 347 ALA C O 1
ATOM 8857 N N . LEU C 1 348 ? 62.699 14.175 346.189 1.00 97.73 348 LEU C N 1
ATOM 8858 C CA . LEU C 1 348 ? 62.133 13.581 344.983 1.00 98.19 348 LEU C CA 1
ATOM 8859 C C . LEU C 1 348 ? 63.070 12.551 344.383 1.00 98.45 348 LEU C C 1
ATOM 8860 O O . LEU C 1 348 ? 62.631 11.480 343.973 1.00 99.04 348 LEU C O 1
ATOM 8865 N N . ALA C 1 349 ? 64.356 12.886 344.327 1.00 98.97 349 ALA C N 1
ATOM 8866 C CA . ALA C 1 349 ? 65.369 11.964 343.824 1.00 99.46 349 ALA C CA 1
ATOM 8867 C C . ALA C 1 349 ? 65.255 10.614 344.533 1.00 99.64 349 ALA C C 1
ATOM 8868 O O . ALA C 1 349 ? 65.218 9.571 343.881 1.00 99.78 349 ALA C O 1
ATOM 8870 N N . ARG C 1 350 ? 65.171 10.647 345.863 1.00 99.80 350 ARG C N 1
ATOM 8871 C CA . ARG C 1 350 ? 65.031 9.437 346.666 1.00 100.07 350 ARG C CA 1
ATOM 8872 C C . ARG C 1 350 ? 63.748 8.678 346.355 1.00 100.38 350 ARG C C 1
ATOM 8873 O O . ARG C 1 350 ? 63.738 7.450 346.332 1.00 100.77 350 ARG C O 1
ATOM 8881 N N . GLU C 1 351 ? 62.666 9.415 346.136 1.00 100.63 351 GLU C N 1
ATOM 8882 C CA . GLU C 1 351 ? 61.365 8.809 345.894 1.00 101.55 351 GLU C CA 1
ATOM 8883 C C . GLU C 1 351 ? 61.324 8.015 344.588 1.00 102.03 351 GLU C C 1
ATOM 8884 O O . GLU C 1 351 ? 60.645 6.990 344.501 1.00 103.12 351 GLU C O 1
ATOM 8890 N N . LEU C 1 352 ? 62.055 8.490 343.585 1.00 101.76 352 LEU C N 1
ATOM 8891 C CA . LEU C 1 352 ? 62.085 7.851 342.275 1.00 101.14 352 LEU C CA 1
ATOM 8892 C C . LEU C 1 352 ? 63.233 6.861 342.161 1.00 101.24 352 LEU C C 1
ATOM 8893 O O . LEU C 1 352 ? 63.202 5.966 341.315 1.00 101.51 352 LEU C O 1
ATOM 8898 N N . GLY C 1 353 ? 64.247 7.040 343.007 1.00 101.16 353 GLY C N 1
ATOM 8899 C CA . GLY C 1 353 ? 65.430 6.178 343.020 1.00 100.80 353 GLY C CA 1
ATOM 8900 C C . GLY C 1 353 ? 66.355 6.406 341.840 1.00 100.51 353 GLY C C 1
ATOM 8901 O O . GLY C 1 353 ? 67.048 5.492 341.397 1.00 100.48 353 GLY C O 1
ATOM 8902 N N . ILE C 1 354 ? 66.361 7.634 341.334 1.00 100.64 354 ILE C N 1
ATOM 8903 C CA . ILE C 1 354 ? 67.182 8.005 340.187 1.00 100.80 354 ILE C CA 1
ATOM 8904 C C . ILE C 1 354 ? 67.941 9.299 340.475 1.00 100.78 354 ILE C C 1
ATOM 8905 O O . ILE C 1 354 ? 67.457 10.140 341.234 1.00 101.31 354 ILE C O 1
ATOM 8910 N N . PRO C 1 355 ? 69.144 9.456 339.893 1.00 100.80 355 PRO C N 1
ATOM 8911 C CA . PRO C 1 355 ? 69.865 10.719 340.076 1.00 100.59 355 PRO C CA 1
ATOM 8912 C C . PRO C 1 355 ? 69.144 11.900 339.426 1.00 100.14 355 PRO C C 1
ATOM 8913 O O . PRO C 1 355 ? 68.441 11.733 338.427 1.00 100.41 355 PRO C O 1
ATOM 8917 N N . ILE C 1 356 ? 69.307 13.079 340.014 1.00 99.34 356 ILE C N 1
ATOM 8918 C CA . ILE C 1 356 ? 68.748 14.297 339.456 1.00 99.07 356 ILE C CA 1
ATOM 8919 C C . ILE C 1 356 ? 69.851 15.331 339.313 1.00 98.45 356 ILE C C 1
ATOM 8920 O O . ILE C 1 356 ? 70.657 15.531 340.228 1.00 97.92 356 ILE C O 1
ATOM 8925 N N . ILE C 1 357 ? 69.895 15.968 338.148 1.00 98.02 357 ILE C N 1
ATOM 8926 C CA . ILE C 1 357 ? 70.855 17.032 337.905 1.00 97.78 357 ILE C CA 1
ATOM 8927 C C . ILE C 1 357 ? 70.135 18.381 337.890 1.00 97.68 357 ILE C C 1
ATOM 8928 O O . ILE C 1 357 ? 69.170 18.580 337.150 1.00 97.14 357 ILE C O 1
ATOM 8933 N N . ALA C 1 358 ? 70.602 19.290 338.739 1.00 97.46 358 ALA C N 1
ATOM 8934 C CA . ALA C 1 358 ? 70.038 20.625 338.825 1.00 97.88 358 ALA C CA 1
ATOM 8935 C C . ALA C 1 358 ? 71.110 21.664 338.528 1.00 98.13 358 ALA C C 1
ATOM 8936 O O . ALA C 1 358 ? 72.107 21.766 339.254 1.00 97.99 358 ALA C O 1
ATOM 8938 N N . LEU C 1 359 ? 70.905 22.425 337.454 1.00 97.89 359 LEU C N 1
ATOM 8939 C CA . LEU C 1 359 ? 71.844 23.477 337.065 1.00 97.48 359 LEU C CA 1
ATOM 8940 C C . LEU C 1 359 ? 71.532 24.753 337.839 1.00 97.88 359 LEU C C 1
ATOM 8941 O O . LEU C 1 359 ? 70.363 25.084 338.055 1.00 98.44 359 LEU C O 1
ATOM 8946 N N . SER C 1 360 ? 72.573 25.467 338.256 1.00 97.78 360 SER C N 1
ATOM 8947 C CA . SER C 1 360 ? 72.393 26.671 339.059 1.00 97.79 360 SER C CA 1
ATOM 8948 C C . SER C 1 360 ? 73.226 27.847 338.571 1.00 98.28 360 SER C C 1
ATOM 8949 O O . SER C 1 360 ? 74.394 27.687 338.222 1.00 98.49 360 SER C O 1
ATOM 8952 N N . GLN C 1 361 ? 72.614 29.028 338.555 1.00 99.04 361 GLN C N 1
ATOM 8953 C CA . GLN C 1 361 ? 73.318 30.257 338.206 1.00 100.19 361 GLN C CA 1
ATOM 8954 C C . GLN C 1 361 ? 74.092 30.764 339.424 1.00 101.08 361 GLN C C 1
ATOM 8955 O O . GLN C 1 361 ? 73.787 30.386 340.557 1.00 101.27 361 GLN C O 1
ATOM 8961 N N . LEU C 1 362 ? 75.101 31.601 339.188 1.00 102.16 362 LEU C N 1
ATOM 8962 C CA . LEU C 1 362 ? 75.894 32.182 340.275 1.00 102.86 362 LEU C CA 1
ATOM 8963 C C . LEU C 1 362 ? 75.902 33.697 340.206 1.00 103.63 362 LEU C C 1
ATOM 8964 O O . LEU C 1 362 ? 75.925 34.272 339.117 1.00 104.12 362 LEU C O 1
ATOM 8969 N N . SER C 1 363 ? 75.894 34.333 341.375 1.00 104.44 363 SER C N 1
ATOM 8970 C CA . SER C 1 363 ? 75.879 35.793 341.484 1.00 105.50 363 SER C CA 1
ATOM 8971 C C . SER C 1 363 ? 77.195 36.450 341.052 1.00 106.14 363 SER C C 1
ATOM 8972 O O . SER C 1 363 ? 78.212 35.777 340.854 1.00 106.39 363 SER C O 1
ATOM 8975 N N . ARG C 1 364 ? 77.156 37.774 340.912 1.00 106.64 364 ARG C N 1
ATOM 8976 C CA . ARG C 1 364 ? 78.317 38.569 340.520 1.00 107.00 364 ARG C CA 1
ATOM 8977 C C . ARG C 1 364 ? 79.326 38.697 341.657 1.00 107.15 364 ARG C C 1
ATOM 8978 O O . ARG C 1 364 ? 80.354 39.360 341.507 1.00 107.38 364 ARG C O 1
ATOM 8986 N N . ALA C 1 365 ? 79.024 38.059 342.788 1.00 107.35 365 ALA C N 1
ATOM 8987 C CA . ALA C 1 365 ? 79.917 38.042 343.947 1.00 107.43 365 ALA C CA 1
ATOM 8988 C C . ALA C 1 365 ? 81.204 37.279 343.624 1.00 107.31 365 ALA C C 1
ATOM 8989 O O . ALA C 1 365 ? 82.263 37.558 344.193 1.00 107.16 365 ALA C O 1
ATOM 8991 N N . VAL C 1 366 ? 81.091 36.328 342.695 1.00 107.17 366 VAL C N 1
ATOM 8992 C CA . VAL C 1 366 ? 82.208 35.502 342.234 1.00 107.00 366 VAL C CA 1
ATOM 8993 C C . VAL C 1 366 ? 83.227 36.340 341.451 1.00 107.11 366 VAL C C 1
ATOM 8994 O O . VAL C 1 366 ? 84.431 36.069 341.491 1.00 107.14 366 VAL C O 1
ATOM 8998 N N . GLU C 1 367 ? 82.731 37.365 340.761 1.00 107.07 367 GLU C N 1
ATOM 8999 C CA . GLU C 1 367 ? 83.553 38.227 339.906 1.00 106.87 367 GLU C CA 1
ATOM 9000 C C . GLU C 1 367 ? 84.082 39.479 340.622 1.00 106.87 367 GLU C C 1
ATOM 9001 O O . GLU C 1 367 ? 84.733 40.325 340.003 1.00 106.67 367 GLU C O 1
ATOM 9007 N N . ALA C 1 368 ? 83.812 39.581 341.923 1.00 106.97 368 ALA C N 1
ATOM 9008 C CA . ALA C 1 368 ? 84.229 40.733 342.730 1.00 106.96 368 ALA C CA 1
ATOM 9009 C C . ALA C 1 368 ? 85.587 40.542 343.413 1.00 107.12 368 ALA C C 1
ATOM 9010 O O . ALA C 1 368 ? 86.106 41.466 344.048 1.00 107.20 368 ALA C O 1
ATOM 9012 N N . ARG C 1 369 ? 86.155 39.345 343.278 1.00 107.25 369 ARG C N 1
ATOM 9013 C CA . ARG C 1 369 ? 87.454 39.017 343.874 1.00 107.42 369 ARG C CA 1
ATOM 9014 C C . ARG C 1 369 ? 88.469 38.606 342.795 1.00 107.16 369 ARG C C 1
ATOM 9015 O O . ARG C 1 369 ? 88.065 38.152 341.719 1.00 107.00 369 ARG C O 1
ATOM 9023 N N . PRO C 1 370 ? 89.784 38.777 343.071 1.00 106.94 370 PRO C N 1
ATOM 9024 C CA . PRO C 1 370 ? 90.820 38.394 342.103 1.00 106.77 370 PRO C CA 1
ATOM 9025 C C . PRO C 1 370 ? 90.594 37.000 341.508 1.00 106.68 370 PRO C C 1
ATOM 9026 O O . PRO C 1 370 ? 90.414 36.880 340.294 1.00 106.66 370 PRO C O 1
ATOM 9030 N N . ASN C 1 371 ? 90.584 35.969 342.351 1.00 106.54 371 ASN C N 1
ATOM 9031 C CA . ASN C 1 371 ? 90.334 34.606 341.888 1.00 106.35 371 ASN C CA 1
ATOM 9032 C C . ASN C 1 371 ? 88.847 34.411 341.604 1.00 106.48 371 ASN C C 1
ATOM 9033 O O . ASN C 1 371 ? 88.041 34.260 342.524 1.00 106.47 371 ASN C O 1
ATOM 9038 N N . LYS C 1 372 ? 88.498 34.414 340.321 1.00 106.77 372 LYS C N 1
ATOM 9039 C CA . LYS C 1 372 ? 87.097 34.325 339.886 1.00 107.30 372 LYS C CA 1
ATOM 9040 C C . LYS C 1 372 ? 86.543 32.892 339.728 1.00 107.45 372 LYS C C 1
ATOM 9041 O O . LYS C 1 372 ? 85.518 32.677 339.069 1.00 107.26 372 LYS C O 1
ATOM 9047 N N . ARG C 1 373 ? 87.215 31.929 340.359 1.00 107.62 373 ARG C N 1
ATOM 9048 C CA . ARG C 1 373 ? 86.799 30.525 340.341 1.00 107.59 373 ARG C CA 1
ATOM 9049 C C . ARG C 1 373 ? 85.843 30.238 341.492 1.00 108.00 373 ARG C C 1
ATOM 9050 O O . ARG C 1 373 ? 86.159 30.536 342.646 1.00 108.40 373 ARG C O 1
ATOM 9058 N N . PRO C 1 374 ? 84.669 29.655 341.181 1.00 108.31 374 PRO C N 1
ATOM 9059 C CA . PRO C 1 374 ? 83.641 29.334 342.177 1.00 108.48 374 PRO C CA 1
ATOM 9060 C C . PRO C 1 374 ? 84.057 28.285 343.214 1.00 108.69 374 PRO C C 1
ATOM 9061 O O . PRO C 1 374 ? 84.965 27.485 342.974 1.00 108.69 374 PRO C O 1
ATOM 9065 N N . MET C 1 375 ? 83.381 28.319 344.361 1.00 109.07 375 MET C N 1
ATOM 9066 C CA . MET C 1 375 ? 83.581 27.374 345.464 1.00 109.41 375 MET C CA 1
ATOM 9067 C C . MET C 1 375 ? 82.253 27.202 346.211 1.00 109.62 375 MET C C 1
ATOM 9068 O O . MET C 1 375 ? 81.287 27.916 345.919 1.00 109.79 375 MET C O 1
ATOM 9073 N N . LEU C 1 376 ? 82.191 26.252 347.147 1.00 109.78 376 LEU C N 1
ATOM 9074 C CA . LEU C 1 376 ? 80.956 25.995 347.908 1.00 109.88 376 LEU C CA 1
ATOM 9075 C C . LEU C 1 376 ? 80.389 27.250 348.576 1.00 110.30 376 LEU C C 1
ATOM 9076 O O . LEU C 1 376 ? 79.172 27.449 348.604 1.00 110.22 376 LEU C O 1
ATOM 9081 N N . SER C 1 377 ? 81.287 28.088 349.097 1.00 110.88 377 SER C N 1
ATOM 9082 C CA . SER C 1 377 ? 80.939 29.353 349.754 1.00 111.27 377 SER C CA 1
ATOM 9083 C C . SER C 1 377 ? 80.007 30.243 348.921 1.00 111.67 377 SER C C 1
ATOM 9084 O O . SER C 1 377 ? 79.180 30.975 349.472 1.00 111.46 377 SER C O 1
ATOM 9087 N N . ASP C 1 378 ? 80.151 30.170 347.598 1.00 112.21 378 ASP C N 1
ATOM 9088 C CA . ASP C 1 378 ? 79.362 30.973 346.666 1.00 112.59 378 ASP C CA 1
ATOM 9089 C C . ASP C 1 378 ? 77.927 30.476 346.523 1.00 113.18 378 ASP C C 1
ATOM 9090 O O . ASP C 1 378 ? 77.049 31.222 346.083 1.00 113.22 378 ASP C O 1
ATOM 9095 N N . LEU C 1 379 ? 77.694 29.219 346.893 1.00 114.02 379 LEU C N 1
ATOM 9096 C CA . LEU C 1 379 ? 76.355 28.635 346.828 1.00 114.91 379 LEU C CA 1
ATOM 9097 C C . LEU C 1 379 ? 75.493 28.968 348.043 1.00 115.88 379 LEU C C 1
ATOM 9098 O O . LEU C 1 379 ? 74.263 28.947 347.949 1.00 115.73 379 LEU C O 1
ATOM 9103 N N . ARG C 1 380 ? 76.132 29.283 349.171 1.00 117.55 380 ARG C N 1
ATOM 9104 C CA . ARG C 1 380 ? 75.395 29.664 350.386 1.00 119.19 380 ARG C CA 1
ATOM 9105 C C . ARG C 1 380 ? 74.777 31.069 350.265 1.00 120.03 380 ARG C C 1
ATOM 9106 O O . ARG C 1 380 ? 74.217 31.605 351.228 1.00 120.24 380 ARG C O 1
ATOM 9114 N N . GLU C 1 381 ? 74.884 31.642 349.064 1.00 121.05 381 GLU C N 1
ATOM 9115 C CA . GLU C 1 381 ? 74.249 32.909 348.717 1.00 122.25 381 GLU C CA 1
ATOM 9116 C C . GLU C 1 381 ? 72.736 32.701 348.707 1.00 122.33 381 GLU C C 1
ATOM 9117 O O . GLU C 1 381 ? 71.988 33.444 349.353 1.00 122.56 381 GLU C O 1
ATOM 9123 N N . SER C 1 382 ? 72.300 31.690 347.955 1.00 122.16 382 SER C N 1
ATOM 9124 C CA . SER C 1 382 ? 70.887 31.327 347.873 1.00 121.92 382 SER C CA 1
ATOM 9125 C C . SER C 1 382 ? 70.560 30.107 348.754 1.00 121.73 382 SER C C 1
ATOM 9126 O O . SER C 1 382 ? 70.201 29.034 348.263 1.00 121.73 382 SER C O 1
ATOM 9129 N N . GLY C 1 383 ? 70.709 30.293 350.065 1.00 121.44 383 GLY C N 1
ATOM 9130 C CA . GLY C 1 383 ? 70.373 29.272 351.056 1.00 121.08 383 GLY C CA 1
ATOM 9131 C C . GLY C 1 383 ? 71.326 28.098 351.181 1.00 120.65 383 GLY C C 1
ATOM 9132 O O . GLY C 1 383 ? 72.542 28.246 351.061 1.00 120.60 383 GLY C O 1
ATOM 9133 N N . SER C 1 384 ? 70.751 26.926 351.428 1.00 120.38 384 SER C N 1
ATOM 9134 C CA . SER C 1 384 ? 71.509 25.700 351.645 1.00 119.89 384 SER C CA 1
ATOM 9135 C C . SER C 1 384 ? 71.438 24.769 350.436 1.00 119.24 384 SER C C 1
ATOM 9136 O O . SER C 1 384 ? 71.214 23.565 350.595 1.00 120.19 384 SER C O 1
ATOM 9139 N N . ILE C 1 385 ? 71.627 25.316 349.234 1.00 117.61 385 ILE C N 1
ATOM 9140 C CA . ILE C 1 385 ? 71.589 24.508 348.005 1.00 116.06 385 ILE C CA 1
ATOM 9141 C C . ILE C 1 385 ? 72.557 23.318 348.095 1.00 114.99 385 ILE C C 1
ATOM 9142 O O . ILE C 1 385 ? 72.248 22.215 347.635 1.00 114.67 385 ILE C O 1
ATOM 9147 N N . GLU C 1 386 ? 73.713 23.559 348.710 1.00 113.66 386 GLU C N 1
ATOM 9148 C CA . GLU C 1 386 ? 74.755 22.551 348.875 1.00 112.53 386 GLU C CA 1
ATOM 9149 C C . GLU C 1 386 ? 74.391 21.454 349.880 1.00 111.30 386 GLU C C 1
ATOM 9150 O O . GLU C 1 386 ? 74.769 20.297 349.694 1.00 111.32 386 GLU C O 1
ATOM 9156 N N . GLN C 1 387 ? 73.657 21.829 350.929 1.00 109.83 387 GLN C N 1
ATOM 9157 C CA . GLN C 1 387 ? 73.320 20.933 352.048 1.00 108.55 387 GLN C CA 1
ATOM 9158 C C . GLN C 1 387 ? 72.623 19.637 351.687 1.00 107.61 387 GLN C C 1
ATOM 9159 O O . GLN C 1 387 ? 72.844 18.608 352.322 1.00 107.51 387 GLN C O 1
ATOM 9165 N N . ASP C 1 388 ? 71.777 19.686 350.674 1.00 106.94 388 ASP C N 1
ATOM 9166 C CA . ASP C 1 388 ? 71.020 18.513 350.284 1.00 106.47 388 ASP C CA 1
ATOM 9167 C C . ASP C 1 388 ? 71.572 17.922 348.995 1.00 105.39 388 ASP C C 1
ATOM 9168 O O . ASP C 1 388 ? 71.072 16.915 348.494 1.00 105.69 388 ASP C O 1
ATOM 9173 N N . ALA C 1 389 ? 72.627 18.549 348.483 1.00 104.03 389 ALA C N 1
ATOM 9174 C CA . ALA C 1 389 ? 73.307 18.078 347.285 1.00 102.69 389 ALA C CA 1
ATOM 9175 C C . ALA C 1 389 ? 74.347 17.029 347.653 1.00 101.63 389 ALA C C 1
ATOM 9176 O O . ALA C 1 389 ? 75.052 17.171 348.650 1.00 101.06 389 ALA C O 1
ATOM 9178 N N . ASP C 1 390 ? 74.424 15.973 346.847 1.00 100.79 390 ASP C N 1
ATOM 9179 C CA . ASP C 1 390 ? 75.401 14.903 347.042 1.00 100.31 390 ASP C CA 1
ATOM 9180 C C . ASP C 1 390 ? 76.661 15.174 346.221 1.00 100.20 390 ASP C C 1
ATOM 9181 O O . ASP C 1 390 ? 77.759 14.740 346.584 1.00 100.21 390 ASP C O 1
ATOM 9186 N N . LEU C 1 391 ? 76.484 15.898 345.116 1.00 99.65 391 LEU C N 1
ATOM 9187 C CA . LEU C 1 391 ? 77.573 16.254 344.219 1.00 98.85 391 LEU C CA 1
ATOM 9188 C C . LEU C 1 391 ? 77.439 17.703 343.771 1.00 98.78 391 LEU C C 1
ATOM 9189 O O . LEU C 1 391 ? 76.350 18.146 343.415 1.00 99.08 391 LEU C O 1
ATOM 9194 N N . VAL C 1 392 ? 78.549 18.437 343.799 1.00 98.99 392 VAL C N 1
ATOM 9195 C CA . VAL C 1 392 ? 78.577 19.838 343.367 1.00 99.10 392 VAL C CA 1
ATOM 9196 C C . VAL C 1 392 ? 79.747 20.083 342.419 1.00 99.18 392 VAL C C 1
ATOM 9197 O O . VAL C 1 392 ? 80.908 19.837 342.764 1.00 98.96 392 VAL C O 1
ATOM 9201 N N . MET C 1 393 ? 79.422 20.575 341.227 1.00 99.26 393 MET C N 1
ATOM 9202 C CA . MET C 1 393 ? 80.402 20.809 340.176 1.00 99.72 393 MET C CA 1
ATOM 9203 C C . MET C 1 393 ? 80.292 22.207 339.607 1.00 99.24 393 MET C C 1
ATOM 9204 O O . MET C 1 393 ? 79.203 22.661 339.268 1.00 99.41 393 MET C O 1
ATOM 9209 N N . PHE C 1 394 ? 81.429 22.879 339.488 1.00 99.51 394 PHE C N 1
ATOM 9210 C CA . PHE C 1 394 ? 81.468 24.210 338.900 1.00 99.52 394 PHE C CA 1
ATOM 9211 C C . PHE C 1 394 ? 82.074 24.183 337.496 1.00 99.44 394 PHE C C 1
ATOM 9212 O O . PHE C 1 394 ? 82.788 23.246 337.137 1.00 99.56 394 PHE C O 1
ATOM 9220 N N . ILE C 1 395 ? 81.760 25.200 336.700 1.00 99.44 395 ILE C N 1
ATOM 9221 C CA . ILE C 1 395 ? 82.351 25.352 335.376 1.00 99.85 395 ILE C CA 1
ATOM 9222 C C . ILE C 1 395 ? 83.001 26.726 335.302 1.00 100.46 395 ILE C C 1
ATOM 9223 O O . ILE C 1 395 ? 82.339 27.753 335.484 1.00 99.86 395 ILE C O 1
ATOM 9228 N N . TYR C 1 396 ? 84.309 26.719 335.061 1.00 101.56 396 TYR C N 1
ATOM 9229 C CA . TYR C 1 396 ? 85.108 27.930 334.937 1.00 102.46 396 TYR C CA 1
ATOM 9230 C C . TYR C 1 396 ? 85.969 27.833 333.687 1.00 103.54 396 TYR C C 1
ATOM 9231 O O . TYR C 1 396 ? 86.564 26.787 333.421 1.00 103.94 396 TYR C O 1
ATOM 9240 N N . ARG C 1 397 ? 86.027 28.920 332.920 1.00 104.82 397 ARG C N 1
ATOM 9241 C CA . ARG C 1 397 ? 86.857 28.969 331.712 1.00 106.43 397 ARG C CA 1
ATOM 9242 C C . ARG C 1 397 ? 87.662 30.270 331.648 1.00 106.87 397 ARG C C 1
ATOM 9243 O O . ARG C 1 397 ? 87.101 31.355 331.836 1.00 107.41 397 ARG C O 1
ATOM 9251 N N . ASP C 1 398 ? 88.967 30.157 331.390 1.00 106.97 398 ASP C N 1
ATOM 9252 C CA . ASP C 1 398 ? 89.849 31.325 331.283 1.00 107.40 398 ASP C CA 1
ATOM 9253 C C . ASP C 1 398 ? 89.266 32.418 330.390 1.00 107.90 398 ASP C C 1
ATOM 9254 O O . ASP C 1 398 ? 88.987 33.522 330.860 1.00 107.86 398 ASP C O 1
ATOM 9259 N N . GLU C 1 399 ? 89.074 32.085 329.113 1.00 108.62 399 GLU C N 1
ATOM 9260 C CA . GLU C 1 399 ? 88.577 33.009 328.082 1.00 109.65 399 GLU C CA 1
ATOM 9261 C C . GLU C 1 399 ? 87.572 34.061 328.554 1.00 110.38 399 GLU C C 1
ATOM 9262 O O . GLU C 1 399 ? 87.759 35.257 328.319 1.00 110.35 399 GLU C O 1
ATOM 9268 N N . TYR C 1 400 ? 86.508 33.594 329.204 1.00 111.23 400 TYR C N 1
ATOM 9269 C CA . TYR C 1 400 ? 85.412 34.432 329.692 1.00 112.00 400 TYR C CA 1
ATOM 9270 C C . TYR C 1 400 ? 85.886 35.650 330.485 1.00 112.29 400 TYR C C 1
ATOM 9271 O O . TYR C 1 400 ? 85.355 36.750 330.315 1.00 112.58 400 TYR C O 1
ATOM 9280 N N . TYR C 1 401 ? 86.880 35.443 331.347 1.00 112.37 401 TYR C N 1
ATOM 9281 C CA . TYR C 1 401 ? 87.409 36.503 332.203 1.00 112.34 401 TYR C CA 1
ATOM 9282 C C . TYR C 1 401 ? 88.745 37.037 331.705 1.00 112.40 401 TYR C C 1
ATOM 9283 O O . TYR C 1 401 ? 89.173 38.121 332.106 1.00 112.25 401 TYR C O 1
ATOM 9292 N N . ASN C 1 402 ? 89.394 36.268 330.833 1.00 112.76 402 ASN C N 1
ATOM 9293 C CA . ASN C 1 402 ? 90.689 36.635 330.260 1.00 113.15 402 ASN C CA 1
ATOM 9294 C C . ASN C 1 402 ? 90.834 36.240 328.783 1.00 113.42 402 ASN C C 1
ATOM 9295 O O . ASN C 1 402 ? 91.513 35.254 328.470 1.00 113.54 402 ASN C O 1
ATOM 9300 N N . PRO C 1 403 ? 90.208 37.015 327.865 1.00 113.54 403 PRO C N 1
ATOM 9301 C CA . PRO C 1 403 ? 90.294 36.697 326.436 1.00 113.35 403 PRO C CA 1
ATOM 9302 C C . PRO C 1 403 ? 91.645 37.095 325.847 1.00 113.13 403 PRO C C 1
ATOM 9303 O O . PRO C 1 403 ? 91.712 37.563 324.708 1.00 113.27 403 PRO C O 1
ATOM 9307 N N . HIS C 1 404 ? 92.710 36.896 326.621 1.00 112.98 404 HIS C N 1
ATOM 9308 C CA . HIS C 1 404 ? 94.060 37.259 326.202 1.00 113.06 404 HIS C CA 1
ATOM 9309 C C . HIS C 1 404 ? 94.977 36.044 326.303 1.00 112.74 404 HIS C C 1
ATOM 9310 O O . HIS C 1 404 ? 95.754 35.758 325.388 1.00 112.92 404 HIS C O 1
ATOM 9317 N N . SER C 1 405 ? 94.878 35.351 327.438 1.00 112.11 405 SER C N 1
ATOM 9318 C CA . SER C 1 405 ? 95.714 34.203 327.782 1.00 111.41 405 SER C CA 1
ATOM 9319 C C . SER C 1 405 ? 95.002 33.429 328.898 1.00 111.19 405 SER C C 1
ATOM 9320 O O . SER C 1 405 ? 94.117 33.985 329.553 1.00 111.35 405 SER C O 1
ATOM 9323 N N . GLU C 1 406 ? 95.347 32.159 329.130 1.00 110.66 406 GLU C N 1
ATOM 9324 C CA . GLU C 1 406 ? 96.353 31.402 328.384 1.00 109.84 406 GLU C CA 1
ATOM 9325 C C . GLU C 1 406 ? 95.680 30.239 327.666 1.00 109.49 406 GLU C C 1
ATOM 9326 O O . GLU C 1 406 ? 95.898 30.021 326.473 1.00 108.93 406 GLU C O 1
ATOM 9332 N N . LYS C 1 407 ? 94.860 29.502 328.415 1.00 109.51 407 LYS C N 1
ATOM 9333 C CA . LYS C 1 407 ? 94.132 28.337 327.911 1.00 109.27 407 LYS C CA 1
ATOM 9334 C C . LYS C 1 407 ? 93.166 28.712 326.787 1.00 109.15 407 LYS C C 1
ATOM 9335 O O . LYS C 1 407 ? 92.235 29.500 326.986 1.00 108.92 407 LYS C O 1
ATOM 9341 N N . ALA C 1 408 ? 93.416 28.140 325.608 1.00 109.14 408 ALA C N 1
ATOM 9342 C CA . ALA C 1 408 ? 92.647 28.434 324.399 1.00 109.02 408 ALA C CA 1
ATOM 9343 C C . ALA C 1 408 ? 91.209 27.912 324.449 1.00 109.00 408 ALA C C 1
ATOM 9344 O O . ALA C 1 408 ? 90.253 28.704 324.441 1.00 109.30 408 ALA C O 1
ATOM 9346 N N . GLY C 1 409 ? 91.058 26.585 324.507 1.00 108.74 409 GLY C N 1
ATOM 9347 C CA . GLY C 1 409 ? 89.728 25.976 324.538 1.00 108.09 409 GLY C CA 1
ATOM 9348 C C . GLY C 1 409 ? 89.596 24.918 325.611 1.00 107.77 409 GLY C C 1
ATOM 9349 O O . GLY C 1 409 ? 89.077 23.829 325.360 1.00 107.85 409 GLY C O 1
ATOM 9350 N N . ILE C 1 410 ? 90.063 25.250 326.811 1.00 107.32 410 ILE C N 1
ATOM 9351 C CA . ILE C 1 410 ? 90.039 24.326 327.942 1.00 106.78 410 ILE C CA 1
ATOM 9352 C C . ILE C 1 410 ? 89.043 24.796 329.007 1.00 106.23 410 ILE C C 1
ATOM 9353 O O . ILE C 1 410 ? 89.016 25.974 329.373 1.00 105.89 410 ILE C O 1
ATOM 9358 N N . ALA C 1 411 ? 88.220 23.863 329.481 1.00 105.91 411 ALA C N 1
ATOM 9359 C CA . ALA C 1 411 ? 87.208 24.141 330.498 1.00 105.76 411 ALA C CA 1
ATOM 9360 C C . ALA C 1 411 ? 87.449 23.338 331.772 1.00 105.55 411 ALA C C 1
ATOM 9361 O O . ALA C 1 411 ? 87.681 22.127 331.722 1.00 105.54 411 ALA C O 1
ATOM 9363 N N . GLU C 1 412 ? 87.382 24.023 332.911 1.00 105.25 412 GLU C N 1
ATOM 9364 C CA . GLU C 1 412 ? 87.573 23.393 334.213 1.00 104.68 412 GLU C CA 1
ATOM 9365 C C . GLU C 1 412 ? 86.258 22.951 334.822 1.00 104.31 412 GLU C C 1
ATOM 9366 O O . GLU C 1 412 ? 85.233 23.624 334.679 1.00 104.04 412 GLU C O 1
ATOM 9372 N N . ILE C 1 413 ? 86.303 21.812 335.504 1.00 104.01 413 ILE C N 1
ATOM 9373 C CA . ILE C 1 413 ? 85.160 21.307 336.253 1.00 103.52 413 ILE C CA 1
ATOM 9374 C C . ILE C 1 413 ? 85.602 21.101 337.701 1.00 103.10 413 ILE C C 1
ATOM 9375 O O . ILE C 1 413 ? 86.126 20.043 338.069 1.00 102.98 413 ILE C O 1
ATOM 9380 N N . ILE C 1 414 ? 85.406 22.142 338.505 1.00 102.51 414 ILE C N 1
ATOM 9381 C CA . ILE C 1 414 ? 85.792 22.129 339.910 1.00 102.11 414 ILE C CA 1
ATOM 9382 C C . ILE C 1 414 ? 84.747 21.359 340.714 1.00 101.73 414 ILE C C 1
ATOM 9383 O O . ILE C 1 414 ? 83.572 21.727 340.728 1.00 101.44 414 ILE C O 1
ATOM 9388 N N . VAL C 1 415 ? 85.180 20.281 341.362 1.00 101.34 415 VAL C N 1
ATOM 9389 C CA . VAL C 1 415 ? 84.286 19.459 342.170 1.00 101.39 415 VAL C CA 1
ATOM 9390 C C . VAL C 1 415 ? 84.361 19.909 343.624 1.00 102.05 415 VAL C C 1
ATOM 9391 O O . VAL C 1 415 ? 85.403 19.786 344.263 1.00 102.34 415 VAL C O 1
ATOM 9395 N N . GLY C 1 416 ? 83.251 20.435 344.132 1.00 102.86 416 GLY C N 1
ATOM 9396 C CA . GLY C 1 416 ? 83.176 20.932 345.505 1.00 103.69 416 GLY C CA 1
ATOM 9397 C C . GLY C 1 416 ? 82.838 19.860 346.523 1.00 104.31 416 GLY C C 1
ATOM 9398 O O . GLY C 1 416 ? 83.518 19.730 347.543 1.00 104.39 416 GLY C O 1
ATOM 9399 N N . LYS C 1 417 ? 81.783 19.096 346.246 1.00 104.92 417 LYS C N 1
ATOM 9400 C CA . LYS C 1 417 ? 81.332 18.034 347.141 1.00 105.82 417 LYS C CA 1
ATOM 9401 C C . LYS C 1 417 ? 81.081 16.729 346.383 1.00 106.40 417 LYS C C 1
ATOM 9402 O O . LYS C 1 417 ? 80.632 16.744 345.239 1.00 106.05 417 LYS C O 1
ATOM 9408 N N . GLN C 1 418 ? 81.396 15.612 347.034 1.00 107.62 418 GLN C N 1
ATOM 9409 C CA . GLN C 1 418 ? 81.075 14.268 346.540 1.00 109.00 418 GLN C CA 1
ATOM 9410 C C . GLN C 1 418 ? 81.149 13.257 347.685 1.00 109.80 418 GLN C C 1
ATOM 9411 O O . GLN C 1 418 ? 81.933 13.430 348.623 1.00 109.82 418 GLN C O 1
ATOM 9417 N N . ARG C 1 419 ? 80.329 12.211 347.609 1.00 110.87 419 ARG C N 1
ATOM 9418 C CA . ARG C 1 419 ? 80.270 11.204 348.670 1.00 112.02 419 ARG C CA 1
ATOM 9419 C C . ARG C 1 419 ? 81.385 10.166 348.556 1.00 112.03 419 ARG C C 1
ATOM 9420 O O . ARG C 1 419 ? 82.010 9.795 349.555 1.00 111.96 419 ARG C O 1
ATOM 9428 N N . ASN C 1 420 ? 81.622 9.710 347.330 1.00 112.09 420 ASN C N 1
ATOM 9429 C CA . ASN C 1 420 ? 82.628 8.689 347.031 1.00 112.29 420 ASN C CA 1
ATOM 9430 C C . ASN C 1 420 ? 84.076 9.050 347.401 1.00 111.73 420 ASN C C 1
ATOM 9431 O O . ASN C 1 420 ? 84.639 8.460 348.322 1.00 111.84 420 ASN C O 1
ATOM 9436 N N . GLY C 1 421 ? 84.664 10.014 346.691 1.00 111.30 421 GLY C N 1
ATOM 9437 C CA . GLY C 1 421 ? 86.053 10.429 346.914 1.00 110.79 421 GLY C CA 1
ATOM 9438 C C . GLY C 1 421 ? 86.213 11.848 347.443 1.00 110.46 421 GLY C C 1
ATOM 9439 O O . GLY C 1 421 ? 85.261 12.414 347.988 1.00 110.39 421 GLY C O 1
ATOM 9440 N N . PRO C 1 422 ? 87.427 12.426 347.306 1.00 110.12 422 PRO C N 1
ATOM 9441 C CA . PRO C 1 422 ? 87.728 13.787 347.760 1.00 109.85 422 PRO C CA 1
ATOM 9442 C C . PRO C 1 422 ? 87.537 14.878 346.689 1.00 109.52 422 PRO C C 1
ATOM 9443 O O . PRO C 1 422 ? 87.125 14.588 345.566 1.00 109.06 422 PRO C O 1
ATOM 9447 N N . THR C 1 423 ? 87.838 16.123 347.058 1.00 109.37 423 THR C N 1
ATOM 9448 C CA . THR C 1 423 ? 87.714 17.286 346.173 1.00 109.08 423 THR C CA 1
ATOM 9449 C C . THR C 1 423 ? 88.838 17.340 345.140 1.00 108.79 423 THR C C 1
ATOM 9450 O O . THR C 1 423 ? 90.011 17.161 345.484 1.00 108.69 423 THR C O 1
ATOM 9454 N N . GLY C 1 424 ? 88.474 17.595 343.882 1.00 108.09 424 GLY C N 1
ATOM 9455 C CA . GLY C 1 424 ? 89.454 17.703 342.800 1.00 107.56 424 GLY C CA 1
ATOM 9456 C C . GLY C 1 424 ? 88.903 18.264 341.501 1.00 107.01 424 GLY C C 1
ATOM 9457 O O . GLY C 1 424 ? 87.769 17.972 341.125 1.00 107.10 424 GLY C O 1
ATOM 9458 N N . THR C 1 425 ? 89.716 19.067 340.816 1.00 106.53 425 THR C N 1
ATOM 9459 C CA . THR C 1 425 ? 89.342 19.661 339.529 1.00 105.75 425 THR C CA 1
ATOM 9460 C C . THR C 1 425 ? 89.796 18.773 338.368 1.00 105.50 425 THR C C 1
ATOM 9461 O O . THR C 1 425 ? 90.945 18.327 338.327 1.00 105.91 425 THR C O 1
ATOM 9465 N N . VAL C 1 426 ? 88.880 18.511 337.441 1.00 105.08 426 VAL C N 1
ATOM 9466 C CA . VAL C 1 426 ? 89.176 17.750 336.230 1.00 104.67 426 VAL C CA 1
ATOM 9467 C C . VAL C 1 426 ? 89.055 18.711 335.041 1.00 105.36 426 VAL C C 1
ATOM 9468 O O . VAL C 1 426 ? 88.137 19.536 334.994 1.00 105.57 426 VAL C O 1
ATOM 9472 N N . GLU C 1 427 ? 89.987 18.612 334.093 1.00 106.21 427 GLU C N 1
ATOM 9473 C CA . GLU C 1 427 ? 90.052 19.557 332.968 1.00 107.06 427 GLU C CA 1
ATOM 9474 C C . GLU C 1 427 ? 89.628 18.986 331.615 1.00 107.47 427 GLU C C 1
ATOM 9475 O O . GLU C 1 427 ? 90.120 17.942 331.180 1.00 107.60 427 GLU C O 1
ATOM 9481 N N . LEU C 1 428 ? 88.744 19.730 330.947 1.00 107.99 428 LEU C N 1
ATOM 9482 C CA . LEU C 1 428 ? 88.054 19.286 329.738 1.00 108.26 428 LEU C CA 1
ATOM 9483 C C . LEU C 1 428 ? 88.239 20.279 328.576 1.00 108.43 428 LEU C C 1
ATOM 9484 O O . LEU C 1 428 ? 88.793 21.362 328.766 1.00 108.43 428 LEU C O 1
ATOM 9489 N N . GLN C 1 429 ? 87.782 19.905 327.379 1.00 108.80 429 GLN C N 1
ATOM 9490 C CA . GLN C 1 429 ? 87.855 20.785 326.201 1.00 109.40 429 GLN C CA 1
ATOM 9491 C C . GLN C 1 429 ? 86.522 21.452 325.855 1.00 109.98 429 GLN C C 1
ATOM 9492 O O . GLN C 1 429 ? 85.463 20.822 325.920 1.00 110.00 429 GLN C O 1
ATOM 9498 N N . PHE C 1 430 ? 86.592 22.723 325.467 1.00 110.42 430 PHE C N 1
ATOM 9499 C CA . PHE C 1 430 ? 85.403 23.495 325.114 1.00 110.90 430 PHE C CA 1
ATOM 9500 C C . PHE C 1 430 ? 85.623 24.316 323.849 1.00 111.40 430 PHE C C 1
ATOM 9501 O O . PHE C 1 430 ? 86.612 25.044 323.734 1.00 111.54 430 PHE C O 1
ATOM 9509 N N . HIS C 1 431 ? 84.695 24.184 322.903 1.00 112.03 431 HIS C N 1
ATOM 9510 C CA . HIS C 1 431 ? 84.732 24.948 321.658 1.00 112.59 431 HIS C CA 1
ATOM 9511 C C . HIS C 1 431 ? 83.719 26.081 321.756 1.00 112.77 431 HIS C C 1
ATOM 9512 O O . HIS C 1 431 ? 82.511 25.844 321.746 1.00 112.89 431 HIS C O 1
ATOM 9519 N N . ALA C 1 432 ? 84.230 27.308 321.863 1.00 113.13 432 ALA C N 1
ATOM 9520 C CA . ALA C 1 432 ? 83.414 28.512 322.057 1.00 113.44 432 ALA C CA 1
ATOM 9521 C C . ALA C 1 432 ? 82.310 28.723 321.019 1.00 113.82 432 ALA C C 1
ATOM 9522 O O . ALA C 1 432 ? 81.193 29.111 321.372 1.00 113.64 432 ALA C O 1
ATOM 9524 N N . SER C 1 433 ? 82.628 28.463 319.751 1.00 114.22 433 SER C N 1
ATOM 9525 C CA . SER C 1 433 ? 81.686 28.667 318.646 1.00 114.63 433 SER C CA 1
ATOM 9526 C C . SER C 1 433 ? 80.588 27.609 318.548 1.00 114.95 433 SER C C 1
ATOM 9527 O O . SER C 1 433 ? 79.429 27.939 318.297 1.00 115.29 433 SER C O 1
ATOM 9530 N N . HIS C 1 434 ? 80.953 26.345 318.740 1.00 115.22 434 HIS C N 1
ATOM 9531 C CA . HIS C 1 434 ? 79.986 25.253 318.656 1.00 115.30 434 HIS C CA 1
ATOM 9532 C C . HIS C 1 434 ? 79.428 24.857 320.019 1.00 115.14 434 HIS C C 1
ATOM 9533 O O . HIS C 1 434 ? 78.626 23.924 320.119 1.00 115.61 434 HIS C O 1
ATOM 9540 N N . VAL C 1 435 ? 79.841 25.594 321.052 1.00 114.69 435 VAL C N 1
ATOM 9541 C CA . VAL C 1 435 ? 79.413 25.377 322.444 1.00 114.15 435 VAL C CA 1
ATOM 9542 C C . VAL C 1 435 ? 79.378 23.876 322.759 1.00 114.04 435 VAL C C 1
ATOM 9543 O O . VAL C 1 435 ? 78.319 23.307 323.042 1.00 113.53 435 VAL C O 1
ATOM 9547 N N . ARG C 1 436 ? 80.548 23.242 322.685 1.00 114.24 436 ARG C N 1
ATOM 9548 C CA . ARG C 1 436 ? 80.656 21.800 322.896 1.00 114.59 436 ARG C CA 1
ATOM 9549 C C . ARG C 1 436 ? 81.749 21.404 323.893 1.00 114.48 436 ARG C C 1
ATOM 9550 O O . ARG C 1 436 ? 82.749 22.109 324.053 1.00 114.54 436 ARG C O 1
ATOM 9558 N N . PHE C 1 437 ? 81.535 20.268 324.559 1.00 114.27 437 PHE C N 1
ATOM 9559 C CA . PHE C 1 437 ? 82.487 19.718 325.518 1.00 114.03 437 PHE C CA 1
ATOM 9560 C C . PHE C 1 437 ? 83.078 18.390 325.045 1.00 113.91 437 PHE C C 1
ATOM 9561 O O . PHE C 1 437 ? 82.377 17.560 324.458 1.00 113.69 437 PHE C O 1
ATOM 9569 N N . ASN C 1 438 ? 84.372 18.207 325.310 1.00 113.91 438 ASN C N 1
ATOM 9570 C CA . ASN C 1 438 ? 85.114 16.995 324.945 1.00 114.03 438 ASN C CA 1
ATOM 9571 C C . ASN C 1 438 ? 86.174 16.634 325.981 1.00 113.53 438 ASN C C 1
ATOM 9572 O O . ASN C 1 438 ? 86.712 17.516 326.651 1.00 113.29 438 ASN C O 1
ATOM 9577 N N . ASP C 1 439 ? 86.483 15.341 326.093 1.00 113.23 439 ASP C N 1
ATOM 9578 C CA . ASP C 1 439 ? 87.556 14.863 326.971 1.00 112.85 439 ASP C CA 1
ATOM 9579 C C . ASP C 1 439 ? 88.891 15.491 326.574 1.00 112.88 439 ASP C C 1
ATOM 9580 O O . ASP C 1 439 ? 89.100 15.836 325.406 1.00 112.99 439 ASP C O 1
ATOM 9585 N N . LEU C 1 440 ? 89.794 15.626 327.543 1.00 112.63 440 LEU C N 1
ATOM 9586 C CA . LEU C 1 440 ? 91.101 16.242 327.312 1.00 112.11 440 LEU C CA 1
ATOM 9587 C C . LEU C 1 440 ? 91.992 15.381 326.417 1.00 111.74 440 LEU C C 1
ATOM 9588 O O . LEU C 1 440 ? 91.609 14.286 326.002 1.00 111.29 440 LEU C O 1
ATOM 9593 N N . PRO D 1 4 ? 22.282 7.737 311.652 1.00 101.85 4 PRO D N 1
ATOM 9594 C CA . PRO D 1 4 ? 22.663 8.036 313.033 1.00 102.47 4 PRO D CA 1
ATOM 9595 C C . PRO D 1 4 ? 21.448 8.030 313.961 1.00 102.86 4 PRO D C 1
ATOM 9596 O O . PRO D 1 4 ? 20.542 8.853 313.798 1.00 103.44 4 PRO D O 1
ATOM 9600 N N . ILE D 1 5 ? 21.429 7.100 314.915 1.00 102.88 5 ILE D N 1
ATOM 9601 C CA . ILE D 1 5 ? 20.301 6.962 315.840 1.00 103.28 5 ILE D CA 1
ATOM 9602 C C . ILE D 1 5 ? 20.044 8.264 316.609 1.00 103.70 5 ILE D C 1
ATOM 9603 O O . ILE D 1 5 ? 20.973 8.836 317.188 1.00 103.68 5 ILE D O 1
ATOM 9608 N N . PRO D 1 6 ? 18.783 8.748 316.598 1.00 103.97 6 PRO D N 1
ATOM 9609 C CA . PRO D 1 6 ? 18.452 9.990 317.306 1.00 104.00 6 PRO D CA 1
ATOM 9610 C C . PRO D 1 6 ? 18.718 9.837 318.802 1.00 103.72 6 PRO D C 1
ATOM 9611 O O . PRO D 1 6 ? 18.455 8.769 319.360 1.00 104.54 6 PRO D O 1
ATOM 9615 N N . PRO D 1 7 ? 19.267 10.881 319.444 1.00 102.72 7 PRO D N 1
ATOM 9616 C CA . PRO D 1 7 ? 19.560 10.839 320.868 1.00 101.99 7 PRO D CA 1
ATOM 9617 C C . PRO D 1 7 ? 18.323 10.547 321.709 1.00 101.99 7 PRO D C 1
ATOM 9618 O O . PRO D 1 7 ? 17.305 11.226 321.577 1.00 101.88 7 PRO D O 1
ATOM 9622 N N . HIS D 1 8 ? 18.424 9.519 322.546 1.00 102.22 8 HIS D N 1
ATOM 9623 C CA . HIS D 1 8 ? 17.361 9.116 323.463 1.00 102.48 8 HIS D CA 1
ATOM 9624 C C . HIS D 1 8 ? 17.981 8.276 324.575 1.00 103.22 8 HIS D C 1
ATOM 9625 O O . HIS D 1 8 ? 19.183 7.998 324.546 1.00 103.49 8 HIS D O 1
ATOM 9632 N N . SER D 1 9 ? 17.167 7.873 325.549 1.00 103.89 9 SER D N 1
ATOM 9633 C CA . SER D 1 9 ? 17.643 7.027 326.643 1.00 104.44 9 SER D CA 1
ATOM 9634 C C . SER D 1 9 ? 16.552 6.091 327.166 1.00 104.74 9 SER D C 1
ATOM 9635 O O . SER D 1 9 ? 15.787 6.449 328.069 1.00 104.73 9 SER D O 1
ATOM 9638 N N . LEU D 1 10 ? 16.500 4.889 326.593 1.00 104.83 10 LEU D N 1
ATOM 9639 C CA . LEU D 1 10 ? 15.523 3.873 326.978 1.00 104.89 10 LEU D CA 1
ATOM 9640 C C . LEU D 1 10 ? 15.549 3.650 328.485 1.00 105.08 10 LEU D C 1
ATOM 9641 O O . LEU D 1 10 ? 14.504 3.549 329.127 1.00 105.01 10 LEU D O 1
ATOM 9646 N N . GLU D 1 11 ? 16.756 3.600 329.038 1.00 105.36 11 GLU D N 1
ATOM 9647 C CA . GLU D 1 11 ? 16.954 3.345 330.459 1.00 105.65 11 GLU D CA 1
ATOM 9648 C C . GLU D 1 11 ? 16.535 4.502 331.349 1.00 104.64 11 GLU D C 1
ATOM 9649 O O . GLU D 1 11 ? 16.059 4.282 332.463 1.00 104.57 11 GLU D O 1
ATOM 9655 N N . ALA D 1 12 ? 16.707 5.730 330.864 1.00 103.39 12 ALA D N 1
ATOM 9656 C CA . ALA D 1 12 ? 16.253 6.899 331.613 1.00 102.49 12 ALA D CA 1
ATOM 9657 C C . ALA D 1 12 ? 14.729 6.950 331.616 1.00 101.89 12 ALA D C 1
ATOM 9658 O O . ALA D 1 12 ? 14.117 7.268 332.638 1.00 101.39 12 ALA D O 1
ATOM 9660 N N . GLU D 1 13 ? 14.129 6.625 330.469 1.00 101.25 13 GLU D N 1
ATOM 9661 C CA . GLU D 1 13 ? 12.674 6.580 330.332 1.00 100.81 13 GLU D CA 1
ATOM 9662 C C . GLU D 1 13 ? 12.102 5.536 331.288 1.00 100.54 13 GLU D C 1
ATOM 9663 O O . GLU D 1 13 ? 11.202 5.832 332.077 1.00 101.10 13 GLU D O 1
ATOM 9669 N N . GLN D 1 14 ? 12.646 4.322 331.221 1.00 99.41 14 GLN D N 1
ATOM 9670 C CA . GLN D 1 14 ? 12.238 3.232 332.098 1.00 98.55 14 GLN D CA 1
ATOM 9671 C C . GLN D 1 14 ? 12.337 3.629 333.567 1.00 97.97 14 GLN D C 1
ATOM 9672 O O . GLN D 1 14 ? 11.512 3.222 334.387 1.00 98.19 14 GLN D O 1
ATOM 9678 N N . SER D 1 15 ? 13.340 4.445 333.882 1.00 97.07 15 SER D N 1
ATOM 9679 C CA . SER D 1 15 ? 13.573 4.898 335.247 1.00 96.33 15 SER D CA 1
ATOM 9680 C C . SER D 1 15 ? 12.590 5.965 335.710 1.00 95.94 15 SER D C 1
ATOM 9681 O O . SER D 1 15 ? 12.292 6.052 336.897 1.00 95.55 15 SER D O 1
ATOM 9684 N N . VAL D 1 16 ? 12.100 6.784 334.784 1.00 96.16 16 VAL D N 1
ATOM 9685 C CA . VAL D 1 16 ? 11.127 7.818 335.141 1.00 96.85 16 VAL D CA 1
ATOM 9686 C C . VAL D 1 16 ? 9.784 7.168 335.434 1.00 97.13 16 VAL D C 1
ATOM 9687 O O . VAL D 1 16 ? 9.157 7.461 336.452 1.00 97.50 16 VAL D O 1
ATOM 9691 N N . LEU D 1 17 ? 9.353 6.283 334.540 1.00 97.09 17 LEU D N 1
ATOM 9692 C CA . LEU D 1 17 ? 8.081 5.595 334.702 1.00 97.30 17 LEU D CA 1
ATOM 9693 C C . LEU D 1 17 ? 8.140 4.668 335.908 1.00 97.68 17 LEU D C 1
ATOM 9694 O O . LEU D 1 17 ? 7.155 4.521 336.634 1.00 97.69 17 LEU D O 1
ATOM 9699 N N . GLY D 1 18 ? 9.306 4.066 336.126 1.00 97.89 18 GLY D N 1
ATOM 9700 C CA . GLY D 1 18 ? 9.527 3.229 337.295 1.00 98.22 18 GLY D CA 1
ATOM 9701 C C . GLY D 1 18 ? 9.369 4.039 338.565 1.00 98.46 18 GLY D C 1
ATOM 9702 O O . GLY D 1 18 ? 8.811 3.558 339.550 1.00 98.77 18 GLY D O 1
ATOM 9703 N N . SER D 1 19 ? 9.845 5.281 338.525 1.00 98.82 19 SER D N 1
ATOM 9704 C CA . SER D 1 19 ? 9.780 6.188 339.669 1.00 99.54 19 SER D CA 1
ATOM 9705 C C . SER D 1 19 ? 8.361 6.621 340.036 1.00 100.01 19 SER D C 1
ATOM 9706 O O . SER D 1 19 ? 8.070 6.833 341.212 1.00 100.46 19 SER D O 1
ATOM 9709 N N . ILE D 1 20 ? 7.486 6.755 339.043 1.00 100.38 20 ILE D N 1
ATOM 9710 C CA . ILE D 1 20 ? 6.096 7.128 339.310 1.00 101.08 20 ILE D CA 1
ATOM 9711 C C . ILE D 1 20 ? 5.321 5.913 339.847 1.00 101.81 20 ILE D C 1
ATOM 9712 O O . ILE D 1 20 ? 4.337 6.062 340.577 1.00 102.10 20 ILE D O 1
ATOM 9717 N N . LEU D 1 21 ? 5.769 4.714 339.484 1.00 102.21 21 LEU D N 1
ATOM 9718 C CA . LEU D 1 21 ? 5.132 3.486 339.953 1.00 102.18 21 LEU D CA 1
ATOM 9719 C C . LEU D 1 21 ? 5.509 3.165 341.397 1.00 102.52 21 LEU D C 1
ATOM 9720 O O . LEU D 1 21 ? 4.667 2.697 342.165 1.00 102.78 21 LEU D O 1
ATOM 9725 N N . LEU D 1 22 ? 6.765 3.420 341.761 1.00 102.85 22 LEU D N 1
ATOM 9726 C CA . LEU D 1 22 ? 7.232 3.208 343.132 1.00 103.81 22 LEU D CA 1
ATOM 9727 C C . LEU D 1 22 ? 6.682 4.261 344.087 1.00 104.40 22 LEU D C 1
ATOM 9728 O O . LEU D 1 22 ? 6.517 4.002 345.283 1.00 104.83 22 LEU D O 1
ATOM 9733 N N . ASP D 1 23 ? 6.415 5.447 343.549 1.00 104.93 23 ASP D N 1
ATOM 9734 C CA . ASP D 1 23 ? 5.838 6.552 344.306 1.00 105.74 23 ASP D CA 1
ATOM 9735 C C . ASP D 1 23 ? 5.259 7.574 343.333 1.00 106.39 23 ASP D C 1
ATOM 9736 O O . ASP D 1 23 ? 5.996 8.369 342.748 1.00 106.58 23 ASP D O 1
ATOM 9741 N N . SER D 1 24 ? 3.939 7.551 343.163 1.00 107.08 24 SER D N 1
ATOM 9742 C CA . SER D 1 24 ? 3.255 8.453 342.231 1.00 107.63 24 SER D CA 1
ATOM 9743 C C . SER D 1 24 ? 3.399 9.927 342.601 1.00 108.15 24 SER D C 1
ATOM 9744 O O . SER D 1 24 ? 3.162 10.808 341.772 1.00 108.37 24 SER D O 1
ATOM 9747 N N . ASP D 1 25 ? 3.809 10.177 343.842 1.00 108.78 25 ASP D N 1
ATOM 9748 C CA . ASP D 1 25 ? 3.922 11.525 344.391 1.00 109.36 25 ASP D CA 1
ATOM 9749 C C . ASP D 1 25 ? 4.993 12.380 343.700 1.00 109.84 25 ASP D C 1
ATOM 9750 O O . ASP D 1 25 ? 4.853 13.604 343.616 1.00 109.65 25 ASP D O 1
ATOM 9755 N N . VAL D 1 26 ? 6.044 11.728 343.198 1.00 110.86 26 VAL D N 1
ATOM 9756 C CA . VAL D 1 26 ? 7.166 12.407 342.524 1.00 111.26 26 VAL D CA 1
ATOM 9757 C C . VAL D 1 26 ? 6.782 13.047 341.188 1.00 112.13 26 VAL D C 1
ATOM 9758 O O . VAL D 1 26 ? 7.450 13.976 340.740 1.00 112.47 26 VAL D O 1
ATOM 9762 N N . MET D 1 27 ? 5.709 12.544 340.570 1.00 113.12 27 MET D N 1
ATOM 9763 C CA . MET D 1 27 ? 5.211 13.023 339.268 1.00 114.00 27 MET D CA 1
ATOM 9764 C C . MET D 1 27 ? 4.928 14.527 339.275 1.00 113.87 27 MET D C 1
ATOM 9765 O O . MET D 1 27 ? 4.920 15.181 338.224 1.00 113.51 27 MET D O 1
ATOM 9770 N N . ASP D 1 28 ? 4.696 15.052 340.478 1.00 113.95 28 ASP D N 1
ATOM 9771 C CA . ASP D 1 28 ? 4.527 16.479 340.722 1.00 113.91 28 ASP D CA 1
ATOM 9772 C C . ASP D 1 28 ? 5.770 17.205 340.204 1.00 113.63 28 ASP D C 1
ATOM 9773 O O . ASP D 1 28 ? 5.673 18.175 339.447 1.00 113.48 28 ASP D O 1
ATOM 9778 N N . GLU D 1 29 ? 6.932 16.691 340.600 1.00 113.42 29 GLU D N 1
ATOM 9779 C CA . GLU D 1 29 ? 8.229 17.226 340.205 1.00 113.08 29 GLU D CA 1
ATOM 9780 C C . GLU D 1 29 ? 8.588 16.849 338.759 1.00 111.93 29 GLU D C 1
ATOM 9781 O O . GLU D 1 29 ? 9.256 17.615 338.063 1.00 112.03 29 GLU D O 1
ATOM 9787 N N . VAL D 1 30 ? 8.143 15.673 338.318 1.00 110.54 30 VAL D N 1
ATOM 9788 C CA . VAL D 1 30 ? 8.451 15.172 336.977 1.00 109.23 30 VAL D CA 1
ATOM 9789 C C . VAL D 1 30 ? 7.744 15.958 335.872 1.00 109.47 30 VAL D C 1
ATOM 9790 O O . VAL D 1 30 ? 8.376 16.344 334.890 1.00 109.13 30 VAL D O 1
ATOM 9794 N N . GLU D 1 31 ? 6.444 16.201 336.037 1.00 110.13 31 GLU D N 1
ATOM 9795 C CA . GLU D 1 31 ? 5.650 16.907 335.022 1.00 110.47 31 GLU D CA 1
ATOM 9796 C C . GLU D 1 31 ? 6.173 18.288 334.646 1.00 110.48 31 GLU D C 1
ATOM 9797 O O . GLU D 1 31 ? 5.999 18.731 333.509 1.00 110.91 31 GLU D O 1
ATOM 9803 N N . GLY D 1 32 ? 6.810 18.962 335.602 1.00 110.31 32 GLY D N 1
ATOM 9804 C CA . GLY D 1 32 ? 7.400 20.280 335.366 1.00 109.59 32 GLY D CA 1
ATOM 9805 C C . GLY D 1 32 ? 8.465 20.243 334.289 1.00 109.00 32 GLY D C 1
ATOM 9806 O O . GLY D 1 32 ? 8.666 21.223 333.574 1.00 109.45 32 GLY D O 1
ATOM 9807 N N . LEU D 1 33 ? 9.140 19.101 334.176 1.00 108.71 33 LEU D N 1
ATOM 9808 C CA . LEU D 1 33 ? 10.182 18.883 333.172 1.00 108.17 33 LEU D CA 1
ATOM 9809 C C . LEU D 1 33 ? 9.642 18.205 331.920 1.00 107.72 33 LEU D C 1
ATOM 9810 O O . LEU D 1 33 ? 10.131 18.450 330.819 1.00 108.12 33 LEU D O 1
ATOM 9815 N N . LEU D 1 34 ? 8.650 17.338 332.101 1.00 107.31 34 LEU D N 1
ATOM 9816 C CA . LEU D 1 34 ? 8.021 16.632 330.992 1.00 106.64 34 LEU D CA 1
ATOM 9817 C C . LEU D 1 34 ? 6.537 16.968 330.952 1.00 106.90 34 LEU D C 1
ATOM 9818 O O . LEU D 1 34 ? 5.712 16.232 331.510 1.00 107.25 34 LEU D O 1
ATOM 9823 N N . PRO D 1 35 ? 6.191 18.096 330.304 1.00 106.69 35 PRO D N 1
ATOM 9824 C CA . PRO D 1 35 ? 4.791 18.507 330.228 1.00 106.00 35 PRO D CA 1
ATOM 9825 C C . PRO D 1 35 ? 3.971 17.555 329.361 1.00 105.30 35 PRO D C 1
ATOM 9826 O O . PRO D 1 35 ? 2.836 17.236 329.717 1.00 105.27 35 PRO D O 1
ATOM 9830 N N . SER D 1 36 ? 4.549 17.092 328.251 1.00 104.44 36 SER D N 1
ATOM 9831 C CA . SER D 1 36 ? 3.841 16.203 327.323 1.00 103.67 36 SER D CA 1
ATOM 9832 C C . SER D 1 36 ? 4.604 14.903 327.030 1.00 102.76 36 SER D C 1
ATOM 9833 O O . SER D 1 36 ? 5.837 14.890 327.056 1.00 102.15 36 SER D O 1
ATOM 9836 N N . PRO D 1 37 ? 3.862 13.808 326.748 1.00 101.95 37 PRO D N 1
ATOM 9837 C CA . PRO D 1 37 ? 4.399 12.489 326.390 1.00 101.79 37 PRO D CA 1
ATOM 9838 C C . PRO D 1 37 ? 5.318 12.485 325.166 1.00 102.04 37 PRO D C 1
ATOM 9839 O O . PRO D 1 37 ? 6.103 11.550 324.992 1.00 101.99 37 PRO D O 1
ATOM 9843 N N . GLU D 1 38 ? 5.210 13.516 324.331 1.00 102.16 38 GLU D N 1
ATOM 9844 C CA . GLU D 1 38 ? 6.027 13.661 323.127 1.00 102.59 38 GLU D CA 1
ATOM 9845 C C . GLU D 1 38 ? 7.535 13.530 323.388 1.00 102.04 38 GLU D C 1
ATOM 9846 O O . GLU D 1 38 ? 8.316 13.304 322.460 1.00 102.50 38 GLU D O 1
ATOM 9852 N N . ALA D 1 39 ? 7.933 13.664 324.649 1.00 100.70 39 ALA D N 1
ATOM 9853 C CA . ALA D 1 39 ? 9.336 13.586 325.026 1.00 99.93 39 ALA D CA 1
ATOM 9854 C C . ALA D 1 39 ? 9.902 12.168 324.965 1.00 99.78 39 ALA D C 1
ATOM 9855 O O . ALA D 1 39 ? 11.073 11.982 324.654 1.00 99.51 39 ALA D O 1
ATOM 9857 N N . PHE D 1 40 ? 9.064 11.179 325.260 1.00 100.44 40 PHE D N 1
ATOM 9858 C CA . PHE D 1 40 ? 9.479 9.774 325.277 1.00 100.95 40 PHE D CA 1
ATOM 9859 C C . PHE D 1 40 ? 9.668 9.241 323.863 1.00 102.05 40 PHE D C 1
ATOM 9860 O O . PHE D 1 40 ? 8.799 9.412 323.009 1.00 102.45 40 PHE D O 1
ATOM 9868 N N . TYR D 1 41 ? 10.804 8.588 323.630 1.00 103.38 41 TYR D N 1
ATOM 9869 C CA . TYR D 1 41 ? 11.181 8.115 322.294 1.00 104.72 41 TYR D CA 1
ATOM 9870 C C . TYR D 1 41 ? 10.362 6.930 321.772 1.00 105.62 41 TYR D C 1
ATOM 9871 O O . TYR D 1 41 ? 9.835 6.992 320.659 1.00 106.53 41 TYR D O 1
ATOM 9880 N N . ALA D 1 42 ? 10.253 5.863 322.564 1.00 106.18 42 ALA D N 1
ATOM 9881 C CA . ALA D 1 42 ? 9.548 4.648 322.128 1.00 107.05 42 ALA D CA 1
ATOM 9882 C C . ALA D 1 42 ? 8.019 4.753 322.170 1.00 107.49 42 ALA D C 1
ATOM 9883 O O . ALA D 1 42 ? 7.463 5.527 322.954 1.00 107.27 42 ALA D O 1
ATOM 9885 N N . GLU D 1 43 ? 7.361 3.963 321.317 1.00 108.26 43 GLU D N 1
ATOM 9886 C CA . GLU D 1 43 ? 5.892 3.902 321.233 1.00 109.03 43 GLU D CA 1
ATOM 9887 C C . GLU D 1 43 ? 5.222 3.709 322.587 1.00 108.82 43 GLU D C 1
ATOM 9888 O O . GLU D 1 43 ? 4.419 4.543 323.016 1.00 108.49 43 GLU D O 1
ATOM 9894 N N . ALA D 1 44 ? 5.564 2.606 323.249 1.00 108.97 44 ALA D N 1
ATOM 9895 C CA . ALA D 1 44 ? 4.969 2.247 324.531 1.00 109.28 44 ALA D CA 1
ATOM 9896 C C . ALA D 1 44 ? 5.050 3.382 325.542 1.00 109.31 44 ALA D C 1
ATOM 9897 O O . ALA D 1 44 ? 4.033 3.773 326.114 1.00 109.22 44 ALA D O 1
ATOM 9899 N N . HIS D 1 45 ? 6.251 3.930 325.722 1.00 109.44 45 HIS D N 1
ATOM 9900 C CA . HIS D 1 45 ? 6.489 4.985 326.709 1.00 109.80 45 HIS D CA 1
ATOM 9901 C C . HIS D 1 45 ? 5.607 6.224 326.534 1.00 109.90 45 HIS D C 1
ATOM 9902 O O . HIS D 1 45 ? 5.193 6.834 327.524 1.00 109.58 45 HIS D O 1
ATOM 9909 N N . ARG D 1 46 ? 5.318 6.585 325.285 1.00 109.99 46 ARG D N 1
ATOM 9910 C CA . ARG D 1 46 ? 4.414 7.698 325.000 1.00 110.26 46 ARG D CA 1
ATOM 9911 C C . ARG D 1 46 ? 2.993 7.352 325.449 1.00 109.62 46 ARG D C 1
ATOM 9912 O O . ARG D 1 46 ? 2.343 8.146 326.130 1.00 109.89 46 ARG D O 1
ATOM 9920 N N . LYS D 1 47 ? 2.532 6.154 325.093 1.00 108.89 47 LYS D N 1
ATOM 9921 C CA . LYS D 1 47 ? 1.160 5.720 325.398 1.00 108.31 47 LYS D CA 1
ATOM 9922 C C . LYS D 1 47 ? 0.903 5.362 326.870 1.00 107.35 47 LYS D C 1
ATOM 9923 O O . LYS D 1 47 ? -0.250 5.326 327.308 1.00 107.14 47 LYS D O 1
ATOM 9929 N N . ILE D 1 48 ? 1.968 5.099 327.625 1.00 106.04 48 ILE D N 1
ATOM 9930 C CA . ILE D 1 48 ? 1.830 4.809 329.055 1.00 104.65 48 ILE D CA 1
ATOM 9931 C C . ILE D 1 48 ? 1.857 6.091 329.885 1.00 103.66 48 ILE D C 1
ATOM 9932 O O . ILE D 1 48 ? 0.970 6.315 330.708 1.00 103.10 48 ILE D O 1
ATOM 9937 N N . TYR D 1 49 ? 2.857 6.939 329.641 1.00 103.11 49 TYR D N 1
ATOM 9938 C CA . TYR D 1 49 ? 2.998 8.208 330.361 1.00 102.35 49 TYR D CA 1
ATOM 9939 C C . TYR D 1 49 ? 1.765 9.091 330.178 1.00 102.39 49 TYR D C 1
ATOM 9940 O O . TYR D 1 49 ? 1.373 9.814 331.097 1.00 102.55 49 TYR D O 1
ATOM 9949 N N . ALA D 1 50 ? 1.157 9.012 328.996 1.00 102.32 50 ALA D N 1
ATOM 9950 C CA . ALA D 1 50 ? -0.061 9.759 328.689 1.00 102.38 50 ALA D CA 1
ATOM 9951 C C . ALA D 1 50 ? -1.224 9.331 329.587 1.00 102.16 50 ALA D C 1
ATOM 9952 O O . ALA D 1 50 ? -1.990 10.174 330.056 1.00 101.68 50 ALA D O 1
ATOM 9954 N N . ALA D 1 51 ? -1.332 8.024 329.829 1.00 102.35 51 ALA D N 1
ATOM 9955 C CA . ALA D 1 51 ? -2.389 7.455 330.671 1.00 102.66 51 ALA D CA 1
ATOM 9956 C C . ALA D 1 51 ? -2.148 7.712 332.159 1.00 102.88 51 ALA D C 1
ATOM 9957 O O . ALA D 1 51 ? -3.080 7.644 332.969 1.00 102.64 51 ALA D O 1
ATOM 9959 N N . MET D 1 52 ? -0.893 7.995 332.507 1.00 103.09 52 MET D N 1
ATOM 9960 C CA . MET D 1 52 ? -0.513 8.320 333.880 1.00 103.34 52 MET D CA 1
ATOM 9961 C C . MET D 1 52 ? -0.943 9.754 334.197 1.00 103.71 52 MET D C 1
ATOM 9962 O O . MET D 1 52 ? -1.368 10.050 335.317 1.00 103.31 52 MET D O 1
ATOM 9967 N N . GLN D 1 53 ? -0.832 10.630 333.196 1.00 104.38 53 GLN D N 1
ATOM 9968 C CA . GLN D 1 53 ? -1.272 12.025 333.306 1.00 105.00 53 GLN D CA 1
ATOM 9969 C C . GLN D 1 53 ? -2.796 12.102 333.300 1.00 106.03 53 GLN D C 1
ATOM 9970 O O . GLN D 1 53 ? -3.383 13.018 333.880 1.00 106.38 53 GLN D O 1
ATOM 9976 N N . ALA D 1 54 ? -3.423 11.133 332.632 1.00 106.80 54 ALA D N 1
ATOM 9977 C CA . ALA D 1 54 ? -4.877 11.024 332.571 1.00 107.08 54 ALA D CA 1
ATOM 9978 C C . ALA D 1 54 ? -5.433 10.782 333.967 1.00 107.83 54 ALA D C 1
ATOM 9979 O O . ALA D 1 54 ? -6.471 11.333 334.329 1.00 108.38 54 ALA D O 1
ATOM 9981 N N . LEU D 1 55 ? -4.729 9.958 334.742 1.00 108.49 55 LEU D N 1
ATOM 9982 C CA . LEU D 1 55 ? -5.088 9.685 336.131 1.00 109.29 55 LEU D CA 1
ATOM 9983 C C . LEU D 1 55 ? -4.800 10.904 337.006 1.00 109.90 55 LEU D C 1
ATOM 9984 O O . LEU D 1 55 ? -5.441 11.107 338.038 1.00 109.95 55 LEU D O 1
ATOM 9989 N N . ARG D 1 56 ? -3.834 11.711 336.571 1.00 110.93 56 ARG D N 1
ATOM 9990 C CA . ARG D 1 56 ? -3.433 12.925 337.275 1.00 111.77 56 ARG D CA 1
ATOM 9991 C C . ARG D 1 56 ? -4.475 14.040 337.130 1.00 111.81 56 ARG D C 1
ATOM 9992 O O . ARG D 1 56 ? -4.687 14.815 338.065 1.00 111.75 56 ARG D O 1
ATOM 10000 N N . SER D 1 57 ? -5.115 14.107 335.961 1.00 112.00 57 SER D N 1
ATOM 10001 C CA . SER D 1 57 ? -6.153 15.105 335.678 1.00 112.45 57 SER D CA 1
ATOM 10002 C C . SER D 1 57 ? -7.397 14.898 336.543 1.00 112.74 57 SER D C 1
ATOM 10003 O O . SER D 1 57 ? -7.889 15.834 337.177 1.00 112.76 57 SER D O 1
ATOM 10006 N N . GLN D 1 58 ? -7.898 13.666 336.560 1.00 113.00 58 GLN D N 1
ATOM 10007 C CA . GLN D 1 58 ? -9.083 13.313 337.337 1.00 113.49 58 GLN D CA 1
ATOM 10008 C C . GLN D 1 58 ? -8.805 13.238 338.845 1.00 113.53 58 GLN D C 1
ATOM 10009 O O . GLN D 1 58 ? -9.737 13.230 339.654 1.00 113.58 58 GLN D O 1
ATOM 10015 N N . GLY D 1 59 ? -7.524 13.179 339.208 1.00 113.47 59 GLY D N 1
ATOM 10016 C CA . GLY D 1 59 ? -7.103 13.209 340.609 1.00 113.53 59 GLY D CA 1
ATOM 10017 C C . GLY D 1 59 ? -7.083 11.900 341.379 1.00 113.74 59 GLY D C 1
ATOM 10018 O O . GLY D 1 59 ? -7.102 11.910 342.613 1.00 113.72 59 GLY D O 1
ATOM 10019 N N . ARG D 1 60 ? -7.050 10.774 340.670 1.00 113.94 60 ARG D N 1
ATOM 10020 C CA . ARG D 1 60 ? -6.962 9.465 341.330 1.00 114.40 60 ARG D CA 1
ATOM 10021 C C . ARG D 1 60 ? -5.551 8.871 341.212 1.00 114.06 60 ARG D C 1
ATOM 10022 O O . ARG D 1 60 ? -4.915 8.997 340.161 1.00 114.09 60 ARG D O 1
ATOM 10030 N N . PRO D 1 61 ? -5.062 8.226 342.296 1.00 113.82 61 PRO D N 1
ATOM 10031 C CA . PRO D 1 61 ? -3.696 7.684 342.411 1.00 113.47 61 PRO D CA 1
ATOM 10032 C C . PRO D 1 61 ? -3.203 6.856 341.219 1.00 113.22 61 PRO D C 1
ATOM 10033 O O . PRO D 1 61 ? -3.997 6.197 340.544 1.00 113.31 61 PRO D O 1
ATOM 10037 N N . VAL D 1 62 ? -1.893 6.904 340.979 1.00 112.80 62 VAL D N 1
ATOM 10038 C CA . VAL D 1 62 ? -1.256 6.150 339.899 1.00 112.46 62 VAL D CA 1
ATOM 10039 C C . VAL D 1 62 ? -0.562 4.918 340.482 1.00 112.12 62 VAL D C 1
ATOM 10040 O O . VAL D 1 62 ? 0.490 5.024 341.117 1.00 112.04 62 VAL D O 1
ATOM 10044 N N . ASP D 1 63 ? -1.171 3.753 340.273 1.00 111.84 63 ASP D N 1
ATOM 10045 C CA . ASP D 1 63 ? -0.637 2.490 340.780 1.00 111.69 63 ASP D CA 1
ATOM 10046 C C . ASP D 1 63 ? -0.433 1.490 339.649 1.00 111.31 63 ASP D C 1
ATOM 10047 O O . ASP D 1 63 ? -0.806 1.749 338.504 1.00 111.28 63 ASP D O 1
ATOM 10052 N N . LEU D 1 64 ? 0.155 0.344 339.985 1.00 110.87 64 LEU D N 1
ATOM 10053 C CA . LEU D 1 64 ? 0.339 -0.755 339.040 1.00 110.20 64 LEU D CA 1
ATOM 10054 C C . LEU D 1 64 ? -0.999 -1.380 338.650 1.00 109.72 64 LEU D C 1
ATOM 10055 O O . LEU D 1 64 ? -1.161 -1.865 337.529 1.00 109.80 64 LEU D O 1
ATOM 10060 N N . VAL D 1 65 ? -1.950 -1.365 339.582 1.00 108.88 65 VAL D N 1
ATOM 10061 C CA . VAL D 1 65 ? -3.292 -1.881 339.326 1.00 108.18 65 VAL D CA 1
ATOM 10062 C C . VAL D 1 65 ? -4.170 -0.797 338.679 1.00 107.87 65 VAL D C 1
ATOM 10063 O O . VAL D 1 65 ? -5.127 -1.110 337.967 1.00 108.17 65 VAL D O 1
ATOM 10067 N N . THR D 1 66 ? -3.824 0.469 338.911 1.00 107.08 66 THR D N 1
ATOM 10068 C CA . THR D 1 66 ? -4.600 1.589 338.378 1.00 106.53 66 THR D CA 1
ATOM 10069 C C . THR D 1 66 ? -4.218 1.897 336.934 1.00 106.71 66 THR D C 1
ATOM 10070 O O . THR D 1 66 ? -5.091 2.035 336.076 1.00 106.73 66 THR D O 1
ATOM 10074 N N . LEU D 1 67 ? -2.915 2.009 336.678 1.00 106.89 67 LEU D N 1
ATOM 10075 C CA . LEU D 1 67 ? -2.394 2.290 335.338 1.00 106.89 67 LEU D CA 1
ATOM 10076 C C . LEU D 1 67 ? -2.746 1.180 334.351 1.00 107.00 67 LEU D C 1
ATOM 10077 O O . LEU D 1 67 ? -3.070 1.452 333.192 1.00 106.90 67 LEU D O 1
ATOM 10082 N N . SER D 1 68 ? -2.688 -0.063 334.826 1.00 107.12 68 SER D N 1
ATOM 10083 C CA . SER D 1 68 ? -2.990 -1.237 334.010 1.00 107.15 68 SER D CA 1
ATOM 10084 C C . SER D 1 68 ? -4.475 -1.308 333.640 1.00 107.21 68 SER D C 1
ATOM 10085 O O . SER D 1 68 ? -4.852 -1.995 332.687 1.00 107.01 68 SER D O 1
ATOM 10088 N N . GLU D 1 69 ? -5.302 -0.582 334.393 1.00 107.56 69 GLU D N 1
ATOM 10089 C CA . GLU D 1 69 ? -6.751 -0.551 334.191 1.00 108.02 69 GLU D CA 1
ATOM 10090 C C . GLU D 1 69 ? -7.131 0.552 333.193 1.00 108.14 69 GLU D C 1
ATOM 10091 O O . GLU D 1 69 ? -8.075 0.400 332.417 1.00 108.02 69 GLU D O 1
ATOM 10097 N N . GLU D 1 70 ? -6.379 1.652 333.218 1.00 108.69 70 GLU D N 1
ATOM 10098 C CA . GLU D 1 70 ? -6.581 2.783 332.304 1.00 109.18 70 GLU D CA 1
ATOM 10099 C C . GLU D 1 70 ? -6.105 2.455 330.884 1.00 109.32 70 GLU D C 1
ATOM 10100 O O . GLU D 1 70 ? -6.724 2.874 329.899 1.00 109.17 70 GLU D O 1
ATOM 10106 N N . LEU D 1 71 ? -5.005 1.709 330.793 1.00 109.54 71 LEU D N 1
ATOM 10107 C CA . LEU D 1 71 ? -4.428 1.310 329.508 1.00 109.74 71 LEU D CA 1
ATOM 10108 C C . LEU D 1 71 ? -5.335 0.356 328.734 1.00 109.60 71 LEU D C 1
ATOM 10109 O O . LEU D 1 71 ? -5.473 0.482 327.515 1.00 109.65 71 LEU D O 1
ATOM 10114 N N . SER D 1 72 ? -5.948 -0.590 329.447 1.00 109.59 72 SER D N 1
ATOM 10115 C CA . SER D 1 72 ? -6.879 -1.549 328.849 1.00 109.44 72 SER D CA 1
ATOM 10116 C C . SER D 1 72 ? -8.191 -0.870 328.472 1.00 109.45 72 SER D C 1
ATOM 10117 O O . SER D 1 72 ? -8.853 -1.282 327.520 1.00 109.55 72 SER D O 1
ATOM 10120 N N . ARG D 1 73 ? -8.560 0.161 329.233 1.00 109.58 73 ARG D N 1
ATOM 10121 C CA . ARG D 1 73 ? -9.732 0.985 328.940 1.00 109.80 73 ARG D CA 1
ATOM 10122 C C . ARG D 1 73 ? -9.544 1.618 327.558 1.00 109.81 73 ARG D C 1
ATOM 10123 O O . ARG D 1 73 ? -10.494 1.731 326.781 1.00 110.17 73 ARG D O 1
ATOM 10131 N N . ARG D 1 74 ? -8.306 2.013 327.265 1.00 109.60 74 ARG D N 1
ATOM 10132 C CA . ARG D 1 74 ? -7.938 2.547 325.959 1.00 109.45 74 ARG D CA 1
ATOM 10133 C C . ARG D 1 74 ? -7.605 1.405 324.991 1.00 109.41 74 ARG D C 1
ATOM 10134 O O . ARG D 1 74 ? -7.366 1.635 323.803 1.00 109.58 74 ARG D O 1
ATOM 10142 N N . GLY D 1 75 ? -7.590 0.177 325.514 1.00 109.23 75 GLY D N 1
ATOM 10143 C CA . GLY D 1 75 ? -7.334 -1.034 324.728 1.00 109.12 75 GLY D CA 1
ATOM 10144 C C . GLY D 1 75 ? -5.883 -1.297 324.364 1.00 109.19 75 GLY D C 1
ATOM 10145 O O . GLY D 1 75 ? -5.564 -2.331 323.771 1.00 109.06 75 GLY D O 1
ATOM 10146 N N . GLN D 1 76 ? -5.004 -0.370 324.738 1.00 109.26 76 GLN D N 1
ATOM 10147 C CA . GLN D 1 76 ? -3.585 -0.431 324.380 1.00 109.28 76 GLN D CA 1
ATOM 10148 C C . GLN D 1 76 ? -2.667 -1.197 325.352 1.00 109.48 76 GLN D C 1
ATOM 10149 O O . GLN D 1 76 ? -1.518 -1.483 325.012 1.00 109.51 76 GLN D O 1
ATOM 10155 N N . LEU D 1 77 ? -3.175 -1.532 326.540 1.00 109.77 77 LEU D N 1
ATOM 10156 C CA . LEU D 1 77 ? -2.420 -2.293 327.552 1.00 110.09 77 LEU D CA 1
ATOM 10157 C C . LEU D 1 77 ? -1.593 -3.437 326.958 1.00 110.42 77 LEU D C 1
ATOM 10158 O O . LEU D 1 77 ? -0.383 -3.528 327.179 1.00 110.18 77 LEU D O 1
ATOM 10163 N N . GLU D 1 78 ? -2.278 -4.300 326.212 1.00 110.97 78 GLU D N 1
ATOM 10164 C CA . GLU D 1 78 ? -1.704 -5.477 325.564 1.00 111.21 78 GLU D CA 1
ATOM 10165 C C . GLU D 1 78 ? -0.632 -5.096 324.538 1.00 111.60 78 GLU D C 1
ATOM 10166 O O . GLU D 1 78 ? 0.443 -5.701 324.490 1.00 111.61 78 GLU D O 1
ATOM 10172 N N . GLU D 1 79 ? -0.932 -4.077 323.736 1.00 111.90 79 GLU D N 1
ATOM 10173 C CA . GLU D 1 79 ? -0.039 -3.608 322.679 1.00 112.18 79 GLU D CA 1
ATOM 10174 C C . GLU D 1 79 ? 1.231 -2.951 323.246 1.00 112.22 79 GLU D C 1
ATOM 10175 O O . GLU D 1 79 ? 2.250 -2.877 322.558 1.00 112.51 79 GLU D O 1
ATOM 10181 N N . VAL D 1 80 ? 1.166 -2.502 324.502 1.00 112.22 80 VAL D N 1
ATOM 10182 C CA . VAL D 1 80 ? 2.307 -1.879 325.199 1.00 111.85 80 VAL D CA 1
ATOM 10183 C C . VAL D 1 80 ? 3.339 -2.919 325.659 1.00 111.70 80 VAL D C 1
ATOM 10184 O O . VAL D 1 80 ? 4.535 -2.784 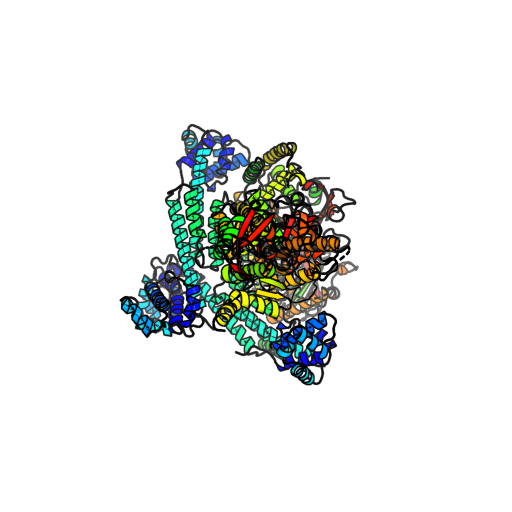325.384 1.00 111.47 80 VAL D O 1
ATOM 10188 N N . GLY D 1 81 ? 2.863 -3.952 326.352 1.00 111.68 81 GLY D N 1
ATOM 10189 C CA . GLY D 1 81 ? 3.718 -5.022 326.865 1.00 111.45 81 GLY D CA 1
ATOM 10190 C C . GLY D 1 81 ? 3.049 -5.806 327.979 1.00 111.33 81 GLY D C 1
ATOM 10191 O O . GLY D 1 81 ? 3.676 -6.657 328.614 1.00 111.07 81 GLY D O 1
ATOM 10192 N N . GLY D 1 82 ? 1.768 -5.514 328.208 1.00 111.39 82 GLY D N 1
ATOM 10193 C CA . GLY D 1 82 ? 0.979 -6.164 329.254 1.00 111.51 82 GLY D CA 1
ATOM 10194 C C . GLY D 1 82 ? 1.320 -5.648 330.639 1.00 111.50 82 GLY D C 1
ATOM 10195 O O . GLY D 1 82 ? 1.994 -4.622 330.781 1.00 111.47 82 GLY D O 1
ATOM 10196 N N . THR D 1 83 ? 0.847 -6.357 331.661 1.00 111.36 83 THR D N 1
ATOM 10197 C CA . THR D 1 83 ? 1.145 -6.010 333.050 1.00 111.21 83 THR D CA 1
ATOM 10198 C C . THR D 1 83 ? 2.547 -6.513 333.408 1.00 111.23 83 THR D C 1
ATOM 10199 O O . THR D 1 83 ? 3.223 -5.938 334.268 1.00 111.08 83 THR D O 1
ATOM 10203 N N . ALA D 1 84 ? 2.975 -7.576 332.724 1.00 111.23 84 ALA D N 1
ATOM 10204 C CA . ALA D 1 84 ? 4.299 -8.177 332.910 1.00 111.15 84 ALA D CA 1
ATOM 10205 C C . ALA D 1 84 ? 5.436 -7.179 332.675 1.00 111.06 84 ALA D C 1
ATOM 10206 O O . ALA D 1 84 ? 6.449 -7.214 333.375 1.00 111.03 84 ALA D O 1
ATOM 10208 N N . TYR D 1 85 ? 5.262 -6.298 331.690 1.00 111.15 85 TYR D N 1
ATOM 10209 C CA . TYR D 1 85 ? 6.239 -5.247 331.406 1.00 111.13 85 TYR D CA 1
ATOM 10210 C C . TYR D 1 85 ? 6.102 -4.101 332.408 1.00 111.20 85 TYR D C 1
ATOM 10211 O O . TYR D 1 85 ? 7.101 -3.504 332.809 1.00 111.08 85 TYR D O 1
ATOM 10220 N N . LEU D 1 86 ? 4.865 -3.801 332.804 1.00 111.48 86 LEU D N 1
ATOM 10221 C CA . LEU D 1 86 ? 4.587 -2.745 333.781 1.00 111.93 86 LEU D CA 1
ATOM 10222 C C . LEU D 1 86 ? 5.220 -3.043 335.138 1.00 112.49 86 LEU D C 1
ATOM 10223 O O . LEU D 1 86 ? 5.788 -2.150 335.770 1.00 112.31 86 LEU D O 1
ATOM 10228 N N . LEU D 1 87 ? 5.115 -4.299 335.574 1.00 113.40 87 LEU D N 1
ATOM 10229 C CA . LEU D 1 87 ? 5.706 -4.753 336.839 1.00 114.08 87 LEU D CA 1
ATOM 10230 C C . LEU D 1 87 ? 7.234 -4.807 336.755 1.00 114.29 87 LEU D C 1
ATOM 10231 O O . LEU D 1 87 ? 7.926 -4.701 337.772 1.00 114.11 87 LEU D O 1
ATOM 10236 N N . GLN D 1 88 ? 7.739 -4.972 335.533 1.00 114.72 88 GLN D N 1
ATOM 10237 C CA . GLN D 1 88 ? 9.171 -5.015 335.254 1.00 115.22 88 GLN D CA 1
ATOM 10238 C C . GLN D 1 88 ? 9.783 -3.615 335.416 1.00 115.63 88 GLN D C 1
ATOM 10239 O O . GLN D 1 88 ? 10.961 -3.481 335.766 1.00 115.87 88 GLN D O 1
ATOM 10245 N N . LEU D 1 89 ? 8.973 -2.580 335.178 1.00 115.81 89 LEU D N 1
ATOM 10246 C CA . LEU D 1 89 ? 9.416 -1.189 335.327 1.00 115.84 89 LEU D CA 1
ATOM 10247 C C . LEU D 1 89 ? 9.492 -0.736 336.784 1.00 116.21 89 LEU D C 1
ATOM 10248 O O . LEU D 1 89 ? 10.289 0.140 337.116 1.00 116.62 89 LEU D O 1
ATOM 10253 N N . SER D 1 90 ? 8.660 -1.324 337.644 1.00 116.61 90 SER D N 1
ATOM 10254 C CA . SER D 1 90 ? 8.669 -1.009 339.075 1.00 117.06 90 SER D CA 1
ATOM 10255 C C . SER D 1 90 ? 9.943 -1.509 339.745 1.00 117.23 90 SER D C 1
ATOM 10256 O O . SER D 1 90 ? 10.566 -0.791 340.527 1.00 117.46 90 SER D O 1
ATOM 10259 N N . GLU D 1 91 ? 10.322 -2.743 339.425 1.00 117.51 91 GLU D N 1
ATOM 10260 C CA . GLU D 1 91 ? 11.520 -3.362 339.985 1.00 117.70 91 GLU D CA 1
ATOM 10261 C C . GLU D 1 91 ? 12.814 -2.839 339.343 1.00 117.68 91 GLU D C 1
ATOM 10262 O O . GLU D 1 91 ? 13.908 -3.102 339.844 1.00 118.12 91 GLU D O 1
ATOM 10268 N N . ALA D 1 92 ? 12.686 -2.101 338.242 1.00 117.42 92 ALA D N 1
ATOM 10269 C CA . ALA D 1 92 ? 13.847 -1.537 337.548 1.00 117.75 92 ALA D CA 1
ATOM 10270 C C . ALA D 1 92 ? 14.622 -0.538 338.413 1.00 117.69 92 ALA D C 1
ATOM 10271 O O . ALA D 1 92 ? 15.860 -0.575 338.458 1.00 118.21 92 ALA D O 1
ATOM 10273 N N . THR D 1 93 ? 13.889 0.349 339.091 1.00 117.15 93 THR D N 1
ATOM 10274 C CA . THR D 1 93 ? 14.497 1.371 339.938 1.00 116.38 93 THR D CA 1
ATOM 10275 C C . THR D 1 93 ? 14.427 0.934 341.399 1.00 115.57 93 THR D C 1
ATOM 10276 O O . THR D 1 93 ? 13.406 0.395 341.832 1.00 115.17 93 THR D O 1
ATOM 10280 N N . PRO D 1 94 ? 15.518 1.146 342.161 1.00 114.88 94 PRO D N 1
ATOM 10281 C CA . PRO D 1 94 ? 15.508 0.756 343.567 1.00 114.40 94 PRO D CA 1
ATOM 10282 C C . PRO D 1 94 ? 15.043 1.828 344.561 1.00 113.98 94 PRO D C 1
ATOM 10283 O O . PRO D 1 94 ? 14.635 1.483 345.672 1.00 113.74 94 PRO D O 1
ATOM 10287 N N . THR D 1 95 ? 15.090 3.104 344.174 1.00 113.65 95 THR D N 1
ATOM 10288 C CA . THR D 1 95 ? 14.802 4.187 345.124 1.00 113.30 95 THR D CA 1
ATOM 10289 C C . THR D 1 95 ? 13.682 5.144 344.715 1.00 111.93 95 THR D C 1
ATOM 10290 O O . THR D 1 95 ? 12.872 5.534 345.555 1.00 112.48 95 THR D O 1
ATOM 10294 N N . ALA D 1 96 ? 13.648 5.530 343.442 1.00 110.27 96 ALA D N 1
ATOM 10295 C CA . ALA D 1 96 ? 12.653 6.493 342.928 1.00 109.13 96 ALA D CA 1
ATOM 10296 C C . ALA D 1 96 ? 12.871 7.926 343.434 1.00 107.96 96 ALA D C 1
ATOM 10297 O O . ALA D 1 96 ? 12.096 8.835 343.114 1.00 107.69 96 ALA D O 1
ATOM 10299 N N . ALA D 1 97 ? 13.935 8.113 344.214 1.00 106.35 97 ALA D N 1
ATOM 10300 C CA . ALA D 1 97 ? 14.307 9.424 344.742 1.00 104.48 97 ALA D CA 1
ATOM 10301 C C . ALA D 1 97 ? 14.995 10.294 343.691 1.00 103.19 97 ALA D C 1
ATOM 10302 O O . ALA D 1 97 ? 15.170 11.495 343.900 1.00 103.02 97 ALA D O 1
ATOM 10304 N N . TYR D 1 98 ? 15.381 9.688 342.568 1.00 101.53 98 TYR D N 1
ATOM 10305 C CA . TYR D 1 98 ? 16.081 10.405 341.501 1.00 100.30 98 TYR D CA 1
ATOM 10306 C C . TYR D 1 98 ? 15.187 10.653 340.291 1.00 100.18 98 TYR D C 1
ATOM 10307 O O . TYR D 1 98 ? 15.673 10.823 339.171 1.00 99.41 98 TYR D O 1
ATOM 10316 N N . ALA D 1 99 ? 13.878 10.682 340.538 1.00 100.27 99 ALA D N 1
ATOM 10317 C CA . ALA D 1 99 ? 12.876 10.901 339.497 1.00 100.01 99 ALA D CA 1
ATOM 10318 C C . ALA D 1 99 ? 13.211 12.098 338.614 1.00 100.04 99 ALA D C 1
ATOM 10319 O O . ALA D 1 99 ? 13.219 11.987 337.388 1.00 100.10 99 ALA D O 1
ATOM 10321 N N . GLU D 1 100 ? 13.503 13.230 339.252 1.00 100.05 100 GLU D N 1
ATOM 10322 C CA . GLU D 1 100 ? 13.832 14.471 338.554 1.00 100.28 100 GLU D CA 1
ATOM 10323 C C . GLU D 1 100 ? 15.111 14.353 337.722 1.00 99.28 100 GLU D C 1
ATOM 10324 O O . GLU D 1 100 ? 15.191 14.905 336.624 1.00 99.75 100 GLU D O 1
ATOM 10330 N N . HIS D 1 101 ? 16.104 13.637 338.248 1.00 98.47 101 HIS D N 1
ATOM 10331 C CA . HIS D 1 101 ? 17.356 13.399 337.528 1.00 96.75 101 HIS D CA 1
ATOM 10332 C C . HIS D 1 101 ? 17.113 12.670 336.210 1.00 96.43 101 HIS D C 1
ATOM 10333 O O . HIS D 1 101 ? 17.561 13.126 335.161 1.00 96.71 101 HIS D O 1
ATOM 10340 N N . TYR D 1 102 ? 16.398 11.548 336.265 1.00 95.70 102 TYR D N 1
ATOM 10341 C CA . TYR D 1 102 ? 16.122 10.766 335.062 1.00 94.96 102 TYR D CA 1
ATOM 10342 C C . TYR D 1 102 ? 15.215 11.516 334.095 1.00 94.91 102 TYR D C 1
ATOM 10343 O O . TYR D 1 102 ? 15.334 11.353 332.881 1.00 94.75 102 TYR D O 1
ATOM 10352 N N . ALA D 1 103 ? 14.316 12.336 334.636 1.00 95.17 103 ALA D N 1
ATOM 10353 C CA . ALA D 1 103 ? 13.431 13.156 333.809 1.00 95.34 103 ALA D CA 1
ATOM 10354 C C . ALA D 1 103 ? 14.238 14.222 333.079 1.00 95.19 103 ALA D C 1
ATOM 10355 O O . ALA D 1 103 ? 13.988 14.492 331.911 1.00 95.15 103 ALA D O 1
ATOM 10357 N N . ARG D 1 104 ? 15.218 14.806 333.768 1.00 95.69 104 ARG D N 1
ATOM 10358 C CA . ARG D 1 104 ? 16.125 15.786 333.166 1.00 95.86 104 ARG D CA 1
ATOM 10359 C C . ARG D 1 104 ? 16.771 15.202 331.915 1.00 94.77 104 ARG D C 1
ATOM 10360 O O . ARG D 1 104 ? 16.836 15.866 330.898 1.00 94.54 104 ARG D O 1
ATOM 10368 N N . ILE D 1 105 ? 17.232 13.956 332.001 1.00 94.44 105 ILE D N 1
ATOM 10369 C CA . ILE D 1 105 ? 17.847 13.262 330.873 1.00 94.72 105 ILE D CA 1
ATOM 10370 C C . ILE D 1 105 ? 16.871 13.135 329.706 1.00 95.32 105 ILE D C 1
ATOM 10371 O O . ILE D 1 105 ? 17.194 13.491 328.577 1.00 96.07 105 ILE D O 1
ATOM 10376 N N . VAL D 1 106 ? 15.674 12.633 329.992 1.00 96.27 106 VAL D N 1
ATOM 10377 C CA . VAL D 1 106 ? 14.637 12.422 328.979 1.00 96.61 106 VAL D CA 1
ATOM 10378 C C . VAL D 1 106 ? 14.265 13.723 328.265 1.00 97.04 106 VAL D C 1
ATOM 10379 O O . VAL D 1 106 ? 14.167 13.754 327.037 1.00 97.15 106 VAL D O 1
ATOM 10383 N N . ALA D 1 107 ? 14.080 14.787 329.043 1.00 97.74 107 ALA D N 1
ATOM 10384 C CA . ALA D 1 107 ? 13.742 16.107 328.517 1.00 98.39 107 ALA D CA 1
ATOM 10385 C C . ALA D 1 107 ? 14.874 16.681 327.671 1.00 99.63 107 ALA D C 1
ATOM 10386 O O . ALA D 1 107 ? 14.627 17.332 326.655 1.00 100.30 107 ALA D O 1
ATOM 10388 N N . GLU D 1 108 ? 16.113 16.435 328.085 1.00 100.32 108 GLU D N 1
ATOM 10389 C CA . GLU D 1 108 ? 17.254 16.953 327.351 1.00 101.17 108 GLU D CA 1
ATOM 10390 C C . GLU D 1 108 ? 17.397 16.296 325.992 1.00 101.70 108 GLU D C 1
ATOM 10391 O O . GLU D 1 108 ? 17.547 16.984 324.984 1.00 102.99 108 GLU D O 1
ATOM 10397 N N . LYS D 1 109 ? 17.303 14.973 325.949 1.00 101.65 109 LYS D N 1
ATOM 10398 C CA . LYS D 1 109 ? 17.442 14.269 324.677 1.00 101.17 109 LYS D CA 1
ATOM 10399 C C . LYS D 1 109 ? 16.275 14.557 323.736 1.00 100.64 109 LYS D C 1
ATOM 10400 O O . LYS D 1 109 ? 16.415 14.461 322.518 1.00 100.75 109 LYS D O 1
ATOM 10406 N N . TRP D 1 110 ? 15.131 14.934 324.294 1.00 100.67 110 TRP D N 1
ATOM 10407 C CA . TRP D 1 110 ? 14.007 15.327 323.452 1.00 101.05 110 TRP D CA 1
ATOM 10408 C C . TRP D 1 110 ? 14.326 16.652 322.783 1.00 101.41 110 TRP D C 1
ATOM 10409 O O . TRP D 1 110 ? 14.001 16.850 321.614 1.00 101.96 110 TRP D O 1
ATOM 10420 N N . THR D 1 111 ? 14.980 17.542 323.528 1.00 101.58 111 THR D N 1
ATOM 10421 C CA . THR D 1 111 ? 15.400 18.832 323.002 1.00 101.79 111 THR D CA 1
ATOM 10422 C C . THR D 1 111 ? 16.355 18.618 321.828 1.00 101.35 111 THR D C 1
ATOM 10423 O O . THR D 1 111 ? 16.104 19.126 320.729 1.00 102.07 111 THR D O 1
ATOM 10427 N N . LEU D 1 112 ? 17.413 17.837 322.050 1.00 99.98 112 LEU D N 1
ATOM 10428 C CA . LEU D 1 112 ? 18.369 17.525 320.990 1.00 99.59 112 LEU D CA 1
ATOM 10429 C C . LEU D 1 112 ? 17.651 17.000 319.759 1.00 99.85 112 LEU D C 1
ATOM 10430 O O . LEU D 1 112 ? 17.941 17.423 318.642 1.00 100.38 112 LEU D O 1
ATOM 10435 N N . ARG D 1 113 ? 16.704 16.090 319.969 1.00 99.69 113 ARG D N 1
ATOM 10436 C CA . ARG D 1 113 ? 15.934 15.536 318.869 1.00 99.63 113 ARG D CA 1
ATOM 10437 C C . ARG D 1 113 ? 15.208 16.602 318.053 1.00 99.02 113 ARG D C 1
ATOM 10438 O O . ARG D 1 113 ? 15.255 16.564 316.825 1.00 98.71 113 ARG D O 1
ATOM 10446 N N . ARG D 1 114 ? 14.559 17.563 318.708 1.00 98.75 114 ARG D N 1
ATOM 10447 C CA . ARG D 1 114 ? 13.898 18.607 317.923 1.00 99.43 114 ARG D CA 1
ATOM 10448 C C . ARG D 1 114 ? 14.846 19.695 317.399 1.00 99.68 114 ARG D C 1
ATOM 10449 O O . ARG D 1 114 ? 14.443 20.517 316.570 1.00 100.27 114 ARG D O 1
ATOM 10457 N N . LEU D 1 115 ? 16.103 19.687 317.849 1.00 98.56 115 LEU D N 1
ATOM 10458 C CA . LEU D 1 115 ? 17.114 20.538 317.231 1.00 96.91 115 LEU D CA 1
ATOM 10459 C C . LEU D 1 115 ? 17.490 19.922 315.888 1.00 97.37 115 LEU D C 1
ATOM 10460 O O . LEU D 1 115 ? 17.507 20.622 314.876 1.00 97.87 115 LEU D O 1
ATOM 10465 N N . ILE D 1 116 ? 17.786 18.618 315.891 1.00 96.98 116 ILE D N 1
ATOM 10466 C CA . ILE D 1 116 ? 18.092 17.859 314.672 1.00 96.34 116 ILE D CA 1
ATOM 10467 C C . ILE D 1 116 ? 17.011 18.148 313.645 1.00 98.28 116 ILE D C 1
ATOM 10468 O O . ILE D 1 116 ? 17.301 18.498 312.501 1.00 99.33 116 ILE D O 1
ATOM 10473 N N . GLN D 1 117 ? 15.759 18.005 314.074 1.00 98.88 117 GLN D N 1
ATOM 10474 C CA . GLN D 1 117 ? 14.612 18.207 313.214 1.00 99.97 117 GLN D CA 1
ATOM 10475 C C . GLN D 1 117 ? 14.556 19.640 312.681 1.00 98.63 117 GLN D C 1
ATOM 10476 O O . GLN D 1 117 ? 14.356 19.848 311.479 1.00 99.01 117 GLN D O 1
ATOM 10482 N N . ALA D 1 118 ? 14.740 20.624 313.558 1.00 97.14 118 ALA D N 1
ATOM 10483 C CA . ALA D 1 118 ? 14.707 22.015 313.117 1.00 97.35 118 ALA D CA 1
ATOM 10484 C C . ALA D 1 118 ? 15.768 22.256 312.046 1.00 98.24 118 ALA D C 1
ATOM 10485 O O . ALA D 1 118 ? 15.466 22.829 310.999 1.00 99.23 118 ALA D O 1
ATOM 10487 N N . ALA D 1 119 ? 16.996 21.794 312.307 1.00 97.93 119 ALA D N 1
ATOM 10488 C CA . ALA D 1 119 ? 18.115 21.907 311.371 1.00 97.89 119 ALA D CA 1
ATOM 10489 C C . ALA D 1 119 ? 17.789 21.248 310.027 1.00 99.43 119 ALA D C 1
ATOM 10490 O O . ALA D 1 119 ? 18.092 21.799 308.965 1.00 101.52 119 ALA D O 1
ATOM 10492 N N . GLY D 1 120 ? 17.182 20.063 310.078 1.00 98.91 120 GLY D N 1
ATOM 10493 C CA . GLY D 1 120 ? 16.769 19.363 308.880 1.00 97.45 120 GLY D CA 1
ATOM 10494 C C . GLY D 1 120 ? 15.815 20.230 308.091 1.00 98.08 120 GLY D C 1
ATOM 10495 O O . GLY D 1 120 ? 15.993 20.400 306.892 1.00 98.72 120 GLY D O 1
ATOM 10496 N N . GLU D 1 121 ? 14.811 20.791 308.763 1.00 98.05 121 GLU D N 1
ATOM 10497 C CA . GLU D 1 121 ? 13.838 21.669 308.105 1.00 99.03 121 GLU D CA 1
ATOM 10498 C C . GLU D 1 121 ? 14.515 22.909 307.529 1.00 97.20 121 GLU D C 1
ATOM 10499 O O . GLU D 1 121 ? 14.189 23.343 306.424 1.00 96.41 121 GLU D O 1
ATOM 10505 N N . ALA D 1 122 ? 15.463 23.461 308.282 1.00 96.58 122 ALA D N 1
ATOM 10506 C CA . ALA D 1 122 ? 16.251 24.603 307.837 1.00 96.45 122 ALA D CA 1
ATOM 10507 C C . ALA D 1 122 ? 16.989 24.260 306.551 1.00 97.22 122 ALA D C 1
ATOM 10508 O O . ALA D 1 122 ? 16.863 24.968 305.558 1.00 98.18 122 ALA D O 1
ATOM 10510 N N . MET D 1 123 ? 17.744 23.165 306.567 1.00 98.00 123 MET D N 1
ATOM 10511 C CA . MET D 1 123 ? 18.440 22.680 305.376 1.00 99.16 123 MET D CA 1
ATOM 10512 C C . MET D 1 123 ? 17.477 22.440 304.216 1.00 98.58 123 MET D C 1
ATOM 10513 O O . MET D 1 123 ? 17.726 22.861 303.088 1.00 99.14 123 MET D O 1
ATOM 10518 N N . ARG D 1 124 ? 16.366 21.781 304.509 1.00 98.62 124 ARG D N 1
ATOM 10519 C CA . ARG D 1 124 ? 15.401 21.417 303.496 1.00 98.49 124 ARG D CA 1
ATOM 10520 C C . ARG D 1 124 ? 14.738 22.657 302.876 1.00 97.68 124 ARG D C 1
ATOM 10521 O O . ARG D 1 124 ? 14.333 22.622 301.715 1.00 98.10 124 ARG D O 1
ATOM 10529 N N . LEU D 1 125 ? 14.638 23.750 303.631 1.00 96.60 125 LEU D N 1
ATOM 10530 C CA . LEU D 1 125 ? 14.105 25.003 303.074 1.00 95.94 125 LEU D CA 1
ATOM 10531 C C . LEU D 1 125 ? 15.093 25.622 302.103 1.00 95.76 125 LEU D C 1
ATOM 10532 O O . LEU D 1 125 ? 14.728 25.980 300.983 1.00 96.06 125 LEU D O 1
ATOM 10537 N N . ALA D 1 126 ? 16.344 25.732 302.542 1.00 95.63 126 ALA D N 1
ATOM 10538 C CA . ALA D 1 126 ? 17.420 26.281 301.728 1.00 95.48 126 ALA D CA 1
ATOM 10539 C C . ALA D 1 126 ? 17.663 25.501 300.424 1.00 96.20 126 ALA D C 1
ATOM 10540 O O . ALA D 1 126 ? 17.868 26.115 299.381 1.00 97.30 126 ALA D O 1
ATOM 10542 N N . TYR D 1 127 ? 17.630 24.169 300.463 1.00 96.42 127 TYR D N 1
ATOM 10543 C CA . TYR D 1 127 ? 17.807 23.393 299.231 1.00 97.34 127 TYR D CA 1
ATOM 10544 C C . TYR D 1 127 ? 16.722 23.693 298.211 1.00 98.47 127 TYR D C 1
ATOM 10545 O O . TYR D 1 127 ? 16.996 23.764 297.020 1.00 99.65 127 TYR D O 1
ATOM 10554 N N . GLU D 1 128 ? 15.494 23.873 298.688 1.00 99.86 128 GLU D N 1
ATOM 10555 C CA . GLU D 1 128 ? 14.347 24.114 297.820 1.00 100.27 128 GLU D CA 1
ATOM 10556 C C . GLU D 1 128 ? 14.300 25.504 297.221 1.00 100.77 128 GLU D C 1
ATOM 10557 O O . GLU D 1 128 ? 13.857 25.670 296.084 1.00 101.04 128 GLU D O 1
ATOM 10563 N N . GLU D 1 129 ? 14.741 26.496 297.994 1.00 101.37 129 GLU D N 1
ATOM 10564 C CA . GLU D 1 129 ? 14.675 27.909 297.605 1.00 102.19 129 GLU D CA 1
ATOM 10565 C C . GLU D 1 129 ? 13.250 28.312 297.247 1.00 102.27 129 GLU D C 1
ATOM 10566 O O . GLU D 1 129 ? 13.003 28.777 296.134 1.00 101.75 129 GLU D O 1
ATOM 10572 N N . ALA D 1 130 ? 12.320 28.128 298.182 1.00 102.94 130 ALA D N 1
ATOM 10573 C CA . ALA D 1 130 ? 10.915 28.452 297.929 1.00 103.41 130 ALA D CA 1
ATOM 10574 C C . ALA D 1 130 ? 10.675 29.958 297.877 1.00 103.25 130 ALA D C 1
ATOM 10575 O O . ALA D 1 130 ? 10.217 30.479 296.859 1.00 103.68 130 ALA D O 1
ATOM 10577 N N . GLY D 1 131 ? 10.991 30.653 298.965 1.00 102.59 131 GLY D N 1
ATOM 10578 C CA . GLY D 1 131 ? 10.770 32.090 299.033 1.00 101.61 131 GLY D CA 1
ATOM 10579 C C . GLY D 1 131 ? 12.009 32.881 298.685 1.00 100.97 131 GLY D C 1
ATOM 10580 O O . GLY D 1 131 ? 12.934 32.355 298.069 1.00 100.81 131 GLY D O 1
ATOM 10581 N N . SER D 1 132 ? 12.013 34.152 299.081 1.00 100.55 132 SER D N 1
ATOM 10582 C CA . SER D 1 132 ? 13.151 35.035 298.880 1.00 100.33 132 SER D CA 1
ATOM 10583 C C . SER D 1 132 ? 14.253 34.617 299.840 1.00 101.31 132 SER D C 1
ATOM 10584 O O . SER D 1 132 ? 14.041 33.745 300.681 1.00 101.47 132 SER D O 1
ATOM 10587 N N . LEU D 1 133 ? 15.425 35.235 299.727 1.00 102.00 133 LEU D N 1
ATOM 10588 C CA . LEU D 1 133 ? 16.508 34.930 300.650 1.00 102.47 133 LEU D CA 1
ATOM 10589 C C . LEU D 1 133 ? 16.054 35.231 302.078 1.00 103.63 133 LEU D C 1
ATOM 10590 O O . LEU D 1 133 ? 16.161 34.381 302.963 1.00 104.15 133 LEU D O 1
ATOM 10595 N N . ASP D 1 134 ? 15.524 36.435 302.280 1.00 104.26 134 ASP D N 1
ATOM 10596 C CA . ASP D 1 134 ? 15.066 36.875 303.587 1.00 105.39 134 ASP D CA 1
ATOM 10597 C C . ASP D 1 134 ? 14.060 35.910 304.185 1.00 104.98 134 ASP D C 1
ATOM 10598 O O . ASP D 1 134 ? 14.188 35.526 305.342 1.00 106.11 134 ASP D O 1
ATOM 10603 N N . GLU D 1 135 ? 13.070 35.508 303.395 1.00 103.96 135 GLU D N 1
ATOM 10604 C CA . GLU D 1 135 ? 12.069 34.552 303.862 1.00 103.38 135 GLU D CA 1
ATOM 10605 C C . GLU D 1 135 ? 12.708 33.224 304.285 1.00 102.12 135 GLU D C 1
ATOM 10606 O O . GLU D 1 135 ? 12.361 32.675 305.326 1.00 101.39 135 GLU D O 1
ATOM 10612 N N . ILE D 1 136 ? 13.653 32.726 303.492 1.00 101.59 136 ILE D N 1
ATOM 10613 C CA . ILE D 1 136 ? 14.331 31.478 303.820 1.00 101.47 136 ILE D CA 1
ATOM 10614 C C . ILE D 1 136 ? 15.189 31.690 305.062 1.00 102.28 136 ILE D C 1
ATOM 10615 O O . ILE D 1 136 ? 15.104 30.905 306.006 1.00 103.36 136 ILE D O 1
ATOM 10620 N N . LEU D 1 137 ? 15.995 32.751 305.067 1.00 101.92 137 LEU D N 1
ATOM 10621 C CA . LEU D 1 137 ? 16.823 33.073 306.227 1.00 102.36 137 LEU D CA 1
ATOM 10622 C C . LEU D 1 137 ? 15.988 33.190 307.496 1.00 102.82 137 LEU D C 1
ATOM 10623 O O . LEU D 1 137 ? 16.278 32.537 308.503 1.00 103.80 137 LEU D O 1
ATOM 10628 N N . ASP D 1 138 ? 14.938 34.000 307.426 1.00 101.97 138 ASP D N 1
ATOM 10629 C CA . ASP D 1 138 ? 14.070 34.243 308.560 1.00 101.41 138 ASP D CA 1
ATOM 10630 C C . ASP D 1 138 ? 13.427 32.974 309.128 1.00 100.49 138 ASP D C 1
ATOM 10631 O O . ASP D 1 138 ? 13.525 32.718 310.325 1.00 100.61 138 ASP D O 1
ATOM 10636 N N . THR D 1 139 ? 12.777 32.182 308.278 1.00 99.35 139 THR D N 1
ATOM 10637 C CA . THR D 1 139 ? 12.095 30.971 308.734 1.00 97.90 139 THR D CA 1
ATOM 10638 C C . THR D 1 139 ? 13.069 29.921 309.226 1.00 97.87 139 THR D C 1
ATOM 10639 O O . THR D 1 139 ? 12.890 29.380 310.311 1.00 98.26 139 THR D O 1
ATOM 10643 N N . ALA D 1 140 ? 14.096 29.630 308.433 1.00 98.53 140 ALA D N 1
ATOM 10644 C CA . ALA D 1 140 ? 15.097 28.635 308.827 1.00 98.93 140 ALA D CA 1
ATOM 10645 C C . ALA D 1 140 ? 15.795 29.051 310.121 1.00 99.20 140 ALA D C 1
ATOM 10646 O O . ALA D 1 140 ? 15.973 28.232 311.024 1.00 100.42 140 ALA D O 1
ATOM 10648 N N . GLY D 1 141 ? 16.160 30.327 310.216 1.00 98.71 141 GLY D N 1
ATOM 10649 C CA . GLY D 1 141 ? 16.795 30.860 311.415 1.00 98.28 141 GLY D CA 1
ATOM 10650 C C . GLY D 1 141 ? 15.959 30.653 312.666 1.00 98.43 141 GLY D C 1
ATOM 10651 O O . GLY D 1 141 ? 16.409 30.022 313.620 1.00 98.62 141 GLY D O 1
ATOM 10652 N N . LYS D 1 142 ? 14.736 31.174 312.650 1.00 98.52 142 LYS D N 1
ATOM 10653 C CA . LYS D 1 142 ? 13.827 31.084 313.789 1.00 99.36 142 LYS D CA 1
ATOM 10654 C C . LYS D 1 142 ? 13.530 29.656 314.224 1.00 98.62 142 LYS D C 1
ATOM 10655 O O . LYS D 1 142 ? 13.491 29.383 315.417 1.00 98.79 142 LYS D O 1
ATOM 10661 N N . LYS D 1 143 ? 13.344 28.742 313.274 1.00 98.36 143 LYS D N 1
ATOM 10662 C CA . LYS D 1 143 ? 13.132 27.331 313.616 1.00 99.48 143 LYS D CA 1
ATOM 10663 C C . LYS D 1 143 ? 14.196 26.802 314.593 1.00 99.79 143 LYS D C 1
ATOM 10664 O O . LYS D 1 143 ? 13.866 26.298 315.663 1.00 99.62 143 LYS D O 1
ATOM 10670 N N . ILE D 1 144 ? 15.465 26.945 314.221 1.00 100.15 144 ILE D N 1
ATOM 10671 C CA . ILE D 1 144 ? 16.588 26.539 315.056 1.00 100.40 144 ILE D CA 1
ATOM 10672 C C . ILE D 1 144 ? 16.708 27.363 316.346 1.00 100.44 144 ILE D C 1
ATOM 10673 O O . ILE D 1 144 ? 16.902 26.806 317.431 1.00 101.05 144 ILE D O 1
ATOM 10678 N N . LEU D 1 145 ? 16.585 28.682 316.237 1.00 99.92 145 LEU D N 1
ATOM 10679 C CA . LEU D 1 145 ? 16.711 29.542 317.407 1.00 100.17 145 LEU D CA 1
ATOM 10680 C C . LEU D 1 145 ? 15.631 29.307 318.453 1.00 101.60 145 LEU D C 1
ATOM 10681 O O . LEU D 1 145 ? 15.839 29.598 319.624 1.00 102.60 145 LEU D O 1
ATOM 10686 N N . GLU D 1 146 ? 14.488 28.771 318.034 1.00 103.22 146 GLU D N 1
ATOM 10687 C CA . GLU D 1 146 ? 13.356 28.542 318.943 1.00 104.89 146 GLU D CA 1
ATOM 10688 C C . GLU D 1 146 ? 13.496 27.336 319.873 1.00 103.13 146 GLU D C 1
ATOM 10689 O O . GLU D 1 146 ? 12.759 27.237 320.853 1.00 104.33 146 GLU D O 1
ATOM 10695 N N . VAL D 1 147 ? 14.416 26.423 319.572 1.00 101.16 147 VAL D N 1
ATOM 10696 C CA . VAL D 1 147 ? 14.572 25.206 320.372 1.00 99.44 147 VAL D CA 1
ATOM 10697 C C . VAL D 1 147 ? 15.242 25.499 321.716 1.00 99.99 147 VAL D C 1
ATOM 10698 O O . VAL D 1 147 ? 16.286 26.159 321.769 1.00 100.59 147 VAL D O 1
ATOM 10702 N N . ALA D 1 148 ? 14.612 25.016 322.789 1.00 99.71 148 ALA D N 1
ATOM 10703 C CA . ALA D 1 148 ? 15.095 25.174 324.161 1.00 100.01 148 ALA D CA 1
ATOM 10704 C C . ALA D 1 148 ? 14.604 24.002 325.013 1.00 101.11 148 ALA D C 1
ATOM 10705 O O . ALA D 1 148 ? 13.932 23.103 324.500 1.00 101.34 148 ALA D O 1
ATOM 10707 N N . LEU D 1 149 ? 14.948 24.004 326.303 1.00 102.54 149 LEU D N 1
ATOM 10708 C CA . LEU D 1 149 ? 14.472 22.977 327.240 1.00 103.51 149 LEU D CA 1
ATOM 10709 C C . LEU D 1 149 ? 12.955 22.911 327.264 1.00 104.32 149 LEU D C 1
ATOM 10710 O O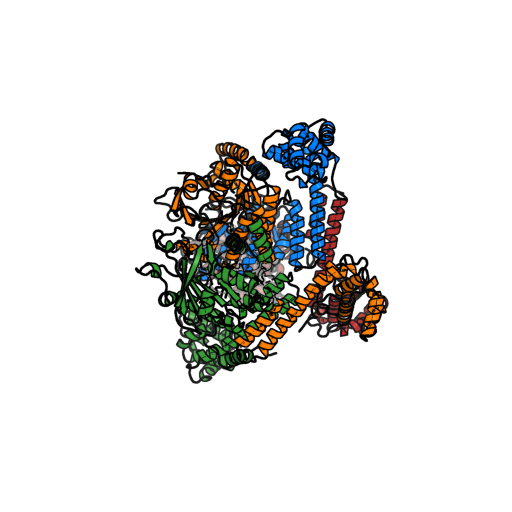 . LEU D 1 149 ? 12.380 21.839 327.102 1.00 104.91 149 LEU D O 1
ATOM 10715 N N . THR D 1 150 ? 12.317 24.061 327.465 1.00 105.35 150 THR D N 1
ATOM 10716 C CA . THR D 1 150 ? 10.863 24.145 327.481 1.00 107.11 150 THR D CA 1
ATOM 10717 C C . THR D 1 150 ? 10.370 25.175 326.471 1.00 107.90 150 THR D C 1
ATOM 10718 O O . THR D 1 150 ? 11.169 25.896 325.872 1.00 107.44 150 THR D O 1
ATOM 10722 N N . LYS D 1 151 ? 9.048 25.220 326.294 1.00 109.56 151 LYS D N 1
ATOM 10723 C CA . LYS D 1 151 ? 8.363 26.158 325.403 1.00 110.98 151 LYS D CA 1
ATOM 10724 C C . LYS D 1 151 ? 8.997 27.549 325.431 1.00 111.92 151 LYS D C 1
ATOM 10725 O O . LYS D 1 151 ? 9.142 28.161 326.493 1.00 112.21 151 LYS D O 1
ATOM 10731 N N . THR D 1 152 ? 9.362 28.038 324.250 1.00 112.96 152 THR D N 1
ATOM 10732 C CA . THR D 1 152 ? 10.030 29.326 324.109 1.00 113.38 152 THR D CA 1
ATOM 10733 C C . THR D 1 152 ? 9.018 30.403 323.693 1.00 113.32 152 THR D C 1
ATOM 10734 O O . THR D 1 152 ? 9.273 31.604 323.808 1.00 113.15 152 THR D O 1
ATOM 10738 N N . GLU D 1 155 ? 8.314 35.104 326.914 1.00 105.54 155 GLU D N 1
ATOM 10739 C CA . GLU D 1 155 ? 9.729 35.457 327.052 1.00 105.71 155 GLU D CA 1
ATOM 10740 C C . GLU D 1 155 ? 9.904 36.980 327.200 1.00 104.37 155 GLU D C 1
ATOM 10741 O O . GLU D 1 155 ? 9.669 37.520 328.277 1.00 105.13 155 GLU D O 1
ATOM 10747 N N . ALA D 1 156 ? 10.315 37.674 326.143 1.00 102.99 156 ALA D N 1
ATOM 10748 C CA . ALA D 1 156 ? 10.445 39.131 326.206 1.00 102.19 156 ALA D CA 1
ATOM 10749 C C . ALA D 1 156 ? 9.158 39.769 325.707 1.00 102.38 156 ALA D C 1
ATOM 10750 O O . ALA D 1 156 ? 8.687 39.470 324.608 1.00 103.81 156 ALA D O 1
ATOM 10752 N N . ARG D 1 157 ? 8.583 40.651 326.509 1.00 101.44 157 ARG D N 1
ATOM 10753 C CA . ARG D 1 157 ? 7.319 41.254 326.137 1.00 100.77 157 ARG D CA 1
ATOM 10754 C C . ARG D 1 157 ? 7.511 42.702 325.725 1.00 99.65 157 ARG D C 1
ATOM 10755 O O . ARG D 1 157 ? 8.302 43.413 326.331 1.00 99.65 157 ARG D O 1
ATOM 10763 N N . PRO D 1 158 ? 6.803 43.138 324.673 1.00 99.20 158 PRO D N 1
ATOM 10764 C CA . PRO D 1 158 ? 6.951 44.510 324.214 1.00 99.07 158 PRO D CA 1
ATOM 10765 C C . PRO D 1 158 ? 6.202 45.503 325.099 1.00 98.85 158 PRO D C 1
ATOM 10766 O O . PRO D 1 158 ? 5.107 45.210 325.585 1.00 98.63 158 PRO D O 1
ATOM 10770 N N . MET D 1 159 ? 6.811 46.668 325.293 1.00 98.73 159 MET D N 1
ATOM 10771 C CA . MET D 1 159 ? 6.266 47.731 326.126 1.00 99.10 159 MET D CA 1
ATOM 10772 C C . MET D 1 159 ? 4.768 47.945 325.872 1.00 98.79 159 MET D C 1
ATOM 10773 O O . MET D 1 159 ? 3.994 48.132 326.807 1.00 98.30 159 MET D O 1
ATOM 10778 N N . ARG D 1 160 ? 4.378 47.886 324.603 1.00 99.62 160 ARG D N 1
ATOM 10779 C CA . ARG D 1 160 ? 2.987 48.018 324.175 1.00 100.64 160 ARG D CA 1
ATOM 10780 C C . ARG D 1 160 ? 2.029 47.122 324.964 1.00 101.55 160 ARG D C 1
ATOM 10781 O O . ARG D 1 160 ? 1.007 47.594 325.461 1.00 103.28 160 ARG D O 1
ATOM 10789 N N . GLU D 1 161 ? 2.362 45.837 325.081 1.00 101.53 161 GLU D N 1
ATOM 10790 C CA . GLU D 1 161 ? 1.520 44.883 325.802 1.00 101.05 161 GLU D CA 1
ATOM 10791 C C . GLU D 1 161 ? 1.528 45.135 327.299 1.00 99.65 161 GLU D C 1
ATOM 10792 O O . GLU D 1 161 ? 0.495 45.051 327.956 1.00 100.25 161 GLU D O 1
ATOM 10798 N N . LEU D 1 162 ? 2.703 45.434 327.835 1.00 98.04 162 LEU D N 1
ATOM 10799 C CA . LEU D 1 162 ? 2.845 45.670 329.259 1.00 96.38 162 LEU D CA 1
ATOM 10800 C C . LEU D 1 162 ? 2.030 46.878 329.681 1.00 96.00 162 LEU D C 1
ATOM 10801 O O . LEU D 1 162 ? 1.334 46.836 330.692 1.00 95.64 162 LEU D O 1
ATOM 10806 N N . VAL D 1 163 ? 2.106 47.945 328.892 1.00 96.25 163 VAL D N 1
ATOM 10807 C CA . VAL D 1 163 ? 1.320 49.142 329.157 1.00 96.33 163 VAL D CA 1
ATOM 10808 C C . VAL D 1 163 ? -0.159 48.788 329.101 1.00 96.66 163 VAL D C 1
ATOM 10809 O O . VAL D 1 163 ? -0.927 49.247 329.945 1.00 98.07 163 VAL D O 1
ATOM 10813 N N . HIS D 1 164 ? -0.547 47.947 328.141 1.00 96.42 164 HIS D N 1
ATOM 10814 C CA . HIS D 1 164 ? -1.936 47.494 328.046 1.00 96.53 164 HIS D CA 1
ATOM 10815 C C . HIS D 1 164 ? -2.372 46.839 329.350 1.00 97.76 164 HIS D C 1
ATOM 10816 O O . HIS D 1 164 ? -3.402 47.209 329.918 1.00 99.26 164 HIS D O 1
ATOM 10823 N N . GLU D 1 165 ? -1.575 45.887 329.833 1.00 98.55 165 GLU D N 1
ATOM 10824 C CA . GLU D 1 165 ? -1.900 45.145 331.052 1.00 98.79 165 GLU D CA 1
ATOM 10825 C C . GLU D 1 165 ? -1.914 45.996 332.304 1.00 98.84 165 GLU D C 1
ATOM 10826 O O . GLU D 1 165 ? -2.634 45.690 333.254 1.00 98.65 165 GLU D O 1
ATOM 10832 N N . THR D 1 166 ? -1.127 47.068 332.303 1.00 99.79 166 THR D N 1
ATOM 10833 C CA . THR D 1 166 ? -1.107 47.982 333.434 1.00 101.58 166 THR D CA 1
ATOM 10834 C C . THR D 1 166 ? -2.508 48.550 333.607 1.00 101.61 166 THR D C 1
ATOM 10835 O O . THR D 1 166 ? -3.022 48.629 334.731 1.00 101.04 166 THR D O 1
ATOM 10839 N N . PHE D 1 167 ? -3.134 48.897 332.484 1.00 101.89 167 PHE D N 1
ATOM 10840 C CA . PHE D 1 167 ? -4.502 49.407 332.498 1.00 102.34 167 PHE D CA 1
ATOM 10841 C C . PHE D 1 167 ? -5.560 48.341 332.718 1.00 102.80 167 PHE D C 1
ATOM 10842 O O . PHE D 1 167 ? -6.637 48.647 333.207 1.00 102.99 167 PHE D O 1
ATOM 10850 N N . GLU D 1 168 ? -5.250 47.095 332.379 1.00 103.50 168 GLU D N 1
ATOM 10851 C CA . GLU D 1 168 ? -6.154 45.994 332.689 1.00 104.60 168 GLU D CA 1
ATOM 10852 C C . GLU D 1 168 ? -6.265 45.807 334.205 1.00 105.49 168 GLU D C 1
ATOM 10853 O O . GLU D 1 168 ? -7.342 45.490 334.711 1.00 105.70 168 GLU D O 1
ATOM 10859 N N . HIS D 1 169 ? -5.154 45.997 334.920 1.00 106.59 169 HIS D N 1
ATOM 10860 C CA . HIS D 1 169 ? -5.144 45.890 336.381 1.00 108.16 169 HIS D CA 1
ATOM 10861 C C . HIS D 1 169 ? -5.948 47.049 336.981 1.00 108.39 169 HIS D C 1
ATOM 10862 O O . HIS D 1 169 ? -6.707 46.863 337.935 1.00 107.94 169 HIS D O 1
ATOM 10869 N N . ILE D 1 170 ? -5.776 48.234 336.400 1.00 109.14 170 ILE D N 1
ATOM 10870 C CA . ILE D 1 170 ? -6.510 49.433 336.801 1.00 110.34 170 ILE D CA 1
ATOM 10871 C C . ILE D 1 170 ? -8.008 49.275 336.503 1.00 111.43 170 ILE D C 1
ATOM 10872 O O . ILE D 1 170 ? -8.843 49.541 337.368 1.00 111.34 170 ILE D O 1
ATOM 10877 N N . GLU D 1 171 ? -8.334 48.829 335.288 1.00 112.92 171 GLU D N 1
ATOM 10878 C CA . GLU D 1 171 ? -9.727 48.620 334.859 1.00 114.40 171 GLU D CA 1
ATOM 10879 C C . GLU D 1 171 ? -10.475 47.633 335.752 1.00 114.59 171 GLU D C 1
ATOM 10880 O O . GLU D 1 171 ? -11.593 47.915 336.181 1.00 114.97 171 GLU D O 1
ATOM 10886 N N . ALA D 1 172 ? -9.857 46.483 336.023 1.00 115.24 172 ALA D N 1
ATOM 10887 C CA . ALA D 1 172 ? -10.458 45.446 336.870 1.00 115.85 172 ALA D CA 1
ATOM 10888 C C . ALA D 1 172 ? -10.678 45.941 338.297 1.00 116.55 172 ALA D C 1
ATOM 10889 O O . ALA D 1 172 ? -11.630 45.532 338.970 1.00 117.08 172 ALA D O 1
ATOM 10891 N N . LEU D 1 173 ? -9.797 46.838 338.737 1.00 117.02 173 LEU D N 1
ATOM 10892 C CA . LEU D 1 173 ? -9.850 47.424 340.075 1.00 117.24 173 LEU D CA 1
ATOM 10893 C C . LEU D 1 173 ? -10.855 48.589 340.135 1.00 116.87 173 LEU D C 1
ATOM 10894 O O . LEU D 1 173 ? -10.999 49.239 341.172 1.00 116.78 173 LEU D O 1
ATOM 10899 N N . PHE D 1 174 ? -11.538 48.827 339.009 1.00 116.72 174 PHE D N 1
ATOM 10900 C CA . PHE D 1 174 ? -12.544 49.893 338.816 1.00 116.20 174 PHE D CA 1
ATOM 10901 C C . PHE D 1 174 ? -12.029 51.288 339.171 1.00 115.68 174 PHE D C 1
ATOM 10902 O O . PHE D 1 174 ? -11.574 52.032 338.302 1.00 114.99 174 PHE D O 1
ATOM 10910 N N . THR D 1 185 ? -22.417 63.145 346.213 1.00 108.66 185 THR D N 1
ATOM 10911 C CA . THR D 1 185 ? -23.109 63.105 347.498 1.00 109.21 185 THR D CA 1
ATOM 10912 C C . THR D 1 185 ? -23.992 61.865 347.568 1.00 109.50 185 THR D C 1
ATOM 10913 O O . THR D 1 185 ? -23.481 60.748 347.690 1.00 110.20 185 THR D O 1
ATOM 10917 N N . GLY D 1 186 ? -25.306 62.061 347.479 1.00 109.39 186 GLY D N 1
ATOM 10918 C CA . GLY D 1 186 ? -26.261 60.961 347.517 1.00 109.36 186 GLY D CA 1
ATOM 10919 C C . GLY D 1 186 ? -27.657 61.326 347.049 1.00 109.51 186 GLY D C 1
ATOM 10920 O O . GLY D 1 186 ? -28.513 60.450 346.911 1.00 109.66 186 GLY D O 1
ATOM 10921 N N . PHE D 1 187 ? -27.888 62.619 346.810 1.00 109.51 187 PHE D N 1
ATOM 10922 C CA . PHE D 1 187 ? -29.185 63.117 346.342 1.00 108.91 187 PHE D CA 1
ATOM 10923 C C . PHE D 1 187 ? -29.217 63.215 344.814 1.00 109.20 187 PHE D C 1
ATOM 10924 O O . PHE D 1 187 ? -28.391 63.907 344.214 1.00 109.26 187 PHE D O 1
ATOM 10932 N N . LYS D 1 188 ? -30.184 62.531 344.202 1.00 109.50 188 LYS D N 1
ATOM 10933 C CA . LYS D 1 188 ? -30.302 62.430 342.738 1.00 109.68 188 LYS D CA 1
ATOM 10934 C C . LYS D 1 188 ? -30.273 63.743 341.951 1.00 109.56 188 LYS D C 1
ATOM 10935 O O . LYS D 1 188 ? -29.492 63.876 341.007 1.00 109.86 188 LYS D O 1
ATOM 10941 N N . GLU D 1 189 ? -31.116 64.701 342.333 1.00 109.19 189 GLU D N 1
ATOM 10942 C CA . GLU D 1 189 ? -31.200 65.972 341.608 1.00 108.78 189 GLU D CA 1
ATOM 10943 C C . GLU D 1 189 ? -30.038 66.919 341.919 1.00 108.38 189 GLU D C 1
ATOM 10944 O O . GLU D 1 189 ? -29.660 67.736 341.074 1.00 108.36 189 GLU D O 1
ATOM 10950 N N . LEU D 1 190 ? -29.480 66.817 343.124 1.00 107.79 190 LEU D N 1
ATOM 10951 C CA . LEU D 1 190 ? -28.351 67.661 343.512 1.00 107.66 190 LEU D CA 1
ATOM 10952 C C . LEU D 1 190 ? -27.072 67.222 342.811 1.00 107.77 190 LEU D C 1
ATOM 10953 O O . LEU D 1 190 ? -26.312 68.058 342.325 1.00 107.85 190 LEU D O 1
ATOM 10958 N N . ASP D 1 191 ? -26.851 65.909 342.757 1.00 108.09 191 ASP D N 1
ATOM 10959 C CA . ASP D 1 191 ? -25.653 65.341 342.133 1.00 108.45 191 ASP D CA 1
ATOM 10960 C C . ASP D 1 191 ? -25.548 65.680 340.647 1.00 108.40 191 ASP D C 1
ATOM 10961 O O . ASP D 1 191 ? -24.448 65.883 340.132 1.00 108.77 191 ASP D O 1
ATOM 10966 N N . GLN D 1 192 ? -26.691 65.756 339.969 1.00 108.16 192 GLN D N 1
ATOM 10967 C CA . GLN D 1 192 ? -26.725 66.115 338.551 1.00 108.04 192 GLN D CA 1
ATOM 10968 C C . GLN D 1 192 ? -26.258 67.553 338.316 1.00 107.89 192 GLN D C 1
ATOM 10969 O O . GLN D 1 192 ? -25.864 67.908 337.204 1.00 107.85 192 GLN D O 1
ATOM 10975 N N . LEU D 1 193 ? -26.307 68.371 339.364 1.00 107.78 193 LEU D N 1
ATOM 10976 C CA . LEU D 1 193 ? -25.889 69.766 339.271 1.00 107.76 193 LEU D CA 1
ATOM 10977 C C . LEU D 1 193 ? -24.428 69.958 339.660 1.00 107.91 193 LEU D C 1
ATOM 10978 O O . LEU D 1 193 ? -23.685 70.659 338.970 1.00 108.10 193 LEU D O 1
ATOM 10983 N N . ILE D 1 194 ? -24.022 69.336 340.761 1.00 108.05 194 ILE D N 1
ATOM 10984 C CA . ILE D 1 194 ? -22.671 69.524 341.291 1.00 108.46 194 ILE D CA 1
ATOM 10985 C C . ILE D 1 194 ? -21.628 68.503 340.817 1.00 108.86 194 ILE D C 1
ATOM 10986 O O . ILE D 1 194 ? -20.427 68.778 340.867 1.00 109.55 194 ILE D O 1
ATOM 10991 N N . GLY D 1 195 ? -22.084 67.339 340.356 1.00 108.74 195 GLY D N 1
ATOM 10992 C CA . GLY D 1 195 ? -21.185 66.286 339.879 1.00 108.03 195 GLY D CA 1
ATOM 10993 C C . GLY D 1 195 ? -20.682 65.385 340.993 1.00 107.78 195 GLY D C 1
ATOM 10994 O O . GLY D 1 195 ? -21.472 64.776 341.717 1.00 108.09 195 GLY D O 1
ATOM 10995 N N . THR D 1 196 ? -19.363 65.309 341.133 1.00 107.02 196 THR D N 1
ATOM 10996 C CA . THR D 1 196 ? -18.734 64.457 342.134 1.00 106.16 196 THR D CA 1
ATOM 10997 C C . THR D 1 196 ? -17.760 65.269 342.983 1.00 105.87 196 THR D C 1
ATOM 10998 O O . THR D 1 196 ? -17.032 66.116 342.462 1.00 105.89 196 THR D O 1
ATOM 11002 N N . LEU D 1 197 ? -17.762 65.019 344.290 1.00 105.30 197 LEU D N 1
ATOM 11003 C CA . LEU D 1 197 ? -16.793 65.643 345.175 1.00 104.85 197 LEU D CA 1
ATOM 11004 C C . LEU D 1 197 ? -15.493 64.871 344.996 1.00 105.04 197 LEU D C 1
ATOM 11005 O O . LEU D 1 197 ? -15.306 63.803 345.583 1.00 105.14 197 LEU D O 1
ATOM 11010 N N . GLY D 1 198 ? -14.610 65.413 344.160 1.00 104.99 198 GLY D N 1
ATOM 11011 C CA . GLY D 1 198 ? -13.375 64.732 343.785 1.00 105.45 198 GLY D CA 1
ATOM 11012 C C . GLY D 1 198 ? -12.132 65.052 344.595 1.00 105.63 198 GLY D C 1
ATOM 11013 O O . GLY D 1 198 ? -12.139 65.988 345.393 1.00 105.94 198 GLY D O 1
ATOM 11014 N N . PRO D 1 199 ? -11.054 64.262 344.389 1.00 105.49 199 PRO D N 1
ATOM 11015 C CA . PRO D 1 199 ? -9.741 64.405 345.030 1.00 105.18 199 PRO D CA 1
ATOM 11016 C C . PRO D 1 199 ? -9.180 65.830 344.979 1.00 105.15 199 PRO D C 1
ATOM 11017 O O . PRO D 1 199 ? -9.059 66.413 343.896 1.00 104.81 199 PRO D O 1
ATOM 11021 N N . GLY D 1 200 ? -8.850 66.374 346.150 1.00 105.13 200 GLY D N 1
ATOM 11022 C CA . GLY D 1 200 ? -8.271 67.718 346.265 1.00 105.07 200 GLY D CA 1
ATOM 11023 C C . GLY D 1 200 ? -9.261 68.850 346.502 1.00 104.92 200 GLY D C 1
ATOM 11024 O O . GLY D 1 200 ? -8.865 69.978 346.812 1.00 105.03 200 GLY D O 1
ATOM 11025 N N . SER D 1 201 ? -10.549 68.552 346.373 1.00 104.54 201 SER D N 1
ATOM 11026 C CA . SER D 1 201 ? -11.589 69.567 346.502 1.00 104.26 201 SER D CA 1
ATOM 11027 C C . SER D 1 201 ? -11.936 69.951 347.941 1.00 103.89 201 SER D C 1
ATOM 11028 O O . SER D 1 201 ? -12.034 69.092 348.823 1.00 103.50 201 SER D O 1
ATOM 11031 N N . LEU D 1 202 ? -12.111 71.254 348.159 1.00 103.66 202 LEU D N 1
ATOM 11032 C CA . LEU D 1 202 ? -12.636 71.773 349.417 1.00 102.60 202 LEU D CA 1
ATOM 11033 C C . LEU D 1 202 ? -14.090 72.161 349.171 1.00 102.50 202 LEU D C 1
ATOM 11034 O O . LEU D 1 202 ? -14.390 73.060 348.379 1.00 101.70 202 LEU D O 1
ATOM 11039 N N . ASN D 1 203 ? -14.982 71.447 349.847 1.00 102.56 203 ASN D N 1
ATOM 11040 C CA . ASN D 1 203 ? -16.417 71.638 349.719 1.00 102.50 203 ASN D CA 1
ATOM 11041 C C . ASN D 1 203 ? -16.952 72.234 351.011 1.00 102.01 203 ASN D C 1
ATOM 11042 O O . ASN D 1 203 ? -16.708 71.697 352.098 1.00 102.88 203 ASN D O 1
ATOM 11047 N N . ILE D 1 204 ? -17.668 73.349 350.899 1.00 100.54 204 ILE D N 1
ATOM 11048 C CA . ILE D 1 204 ? -18.170 74.040 352.081 1.00 99.36 204 ILE D CA 1
ATOM 11049 C C . ILE D 1 204 ? -19.690 74.094 352.174 1.00 98.68 204 ILE D C 1
ATOM 11050 O O . ILE D 1 204 ? -20.372 74.492 351.231 1.00 98.44 204 ILE D O 1
ATOM 11055 N N . ILE D 1 205 ? -20.204 73.661 353.322 1.00 98.15 205 ILE D N 1
ATOM 11056 C CA . ILE D 1 205 ? -21.626 73.740 353.622 1.00 97.94 205 ILE D CA 1
ATOM 11057 C C . ILE D 1 205 ? -21.811 74.804 354.705 1.00 98.30 205 ILE D C 1
ATOM 11058 O O . ILE D 1 205 ? -21.487 74.586 355.875 1.00 98.50 205 ILE D O 1
ATOM 11063 N N . ALA D 1 206 ? -22.315 75.963 354.293 1.00 98.27 206 ALA D N 1
ATOM 11064 C CA . ALA D 1 206 ? -22.501 77.086 355.194 1.00 98.43 206 ALA D CA 1
ATOM 11065 C C . ALA D 1 206 ? -23.970 77.441 355.345 1.00 99.16 206 ALA D C 1
ATOM 11066 O O . ALA D 1 206 ? -24.717 77.463 354.365 1.00 98.93 206 ALA D O 1
ATOM 11068 N N . ALA D 1 207 ? -24.370 77.711 356.586 1.00 100.11 207 ALA D N 1
ATOM 11069 C CA . ALA D 1 207 ? -25.736 78.116 356.924 1.00 100.57 207 ALA D CA 1
ATOM 11070 C C . ALA D 1 207 ? -25.800 78.683 358.341 1.00 101.17 207 ALA D C 1
ATOM 11071 O O . ALA D 1 207 ? -24.841 78.583 359.111 1.00 100.53 207 ALA D O 1
ATOM 11073 N N . ARG D 1 208 ? -26.939 79.295 358.659 1.00 102.41 208 ARG D N 1
ATOM 11074 C CA . ARG D 1 208 ? -27.221 79.857 359.980 1.00 103.06 208 ARG D CA 1
ATOM 11075 C C . ARG D 1 208 ? -27.385 78.694 360.992 1.00 102.92 208 ARG D C 1
ATOM 11076 O O . ARG D 1 208 ? -27.686 77.567 360.590 1.00 102.60 208 ARG D O 1
ATOM 11084 N N . PRO D 1 209 ? -27.095 78.937 362.290 1.00 103.01 209 PRO D N 1
ATOM 11085 C CA . PRO D 1 209 ? -27.373 77.949 363.341 1.00 102.88 209 PRO D CA 1
ATOM 11086 C C . PRO D 1 209 ? -28.734 77.260 363.198 1.00 102.65 209 PRO D C 1
ATOM 11087 O O . PRO D 1 209 ? -29.734 77.922 362.912 1.00 102.75 209 PRO D O 1
ATOM 11091 N N . ALA D 1 210 ? -28.746 75.942 363.396 1.00 102.52 210 ALA D N 1
ATOM 11092 C CA . ALA D 1 210 ? -29.958 75.102 363.342 1.00 102.40 210 ALA D CA 1
ATOM 11093 C C . ALA D 1 210 ? -30.617 74.943 361.960 1.00 102.49 210 ALA D C 1
ATOM 11094 O O . ALA D 1 210 ? -31.796 74.592 361.871 1.00 102.33 210 ALA D O 1
ATOM 11096 N N . MET D 1 211 ? -29.852 75.178 360.891 1.00 102.93 211 MET D N 1
ATOM 11097 C CA . MET D 1 211 ? -30.361 75.025 359.516 1.00 103.47 211 MET D CA 1
ATOM 11098 C C . MET D 1 211 ? -30.392 73.573 359.033 1.00 103.09 211 MET D C 1
ATOM 11099 O O . MET D 1 211 ? -31.093 73.254 358.069 1.00 103.43 211 MET D O 1
ATOM 11104 N N . GLY D 1 212 ? -29.632 72.706 359.698 1.00 102.14 212 GLY D N 1
ATOM 11105 C CA . GLY D 1 212 ? -29.574 71.292 359.343 1.00 101.34 212 GLY D CA 1
ATOM 11106 C C . GLY D 1 212 ? -28.239 70.861 358.767 1.00 101.11 212 GLY D C 1
ATOM 11107 O O . GLY D 1 212 ? -28.117 69.743 358.264 1.00 101.34 212 GLY D O 1
ATOM 11108 N N . LYS D 1 213 ? -27.244 71.746 358.846 1.00 100.48 213 LYS D N 1
ATOM 11109 C CA . LYS D 1 213 ? -25.886 71.485 358.355 1.00 100.13 213 LYS D CA 1
ATOM 11110 C C . LYS D 1 213 ? -25.355 70.094 358.700 1.00 100.58 213 LYS D C 1
ATOM 11111 O O . LYS D 1 213 ? -24.976 69.331 357.807 1.00 100.57 213 LYS D O 1
ATOM 11117 N N . THR D 1 214 ? -25.329 69.789 359.998 1.00 100.56 214 THR D N 1
ATOM 11118 C CA . THR D 1 214 ? -24.820 68.522 360.520 1.00 100.24 214 THR D CA 1
ATOM 11119 C C . THR D 1 214 ? -25.593 67.337 359.952 1.00 100.43 214 THR D C 1
ATOM 11120 O O . THR D 1 214 ? -24.992 66.389 359.440 1.00 100.54 214 THR D O 1
ATOM 11124 N N . ALA D 1 215 ? -26.922 67.408 360.037 1.00 100.28 215 ALA D N 1
ATOM 11125 C CA . ALA D 1 215 ? -27.805 66.359 359.526 1.00 100.40 215 ALA D CA 1
ATOM 11126 C C . ALA D 1 215 ? -27.562 66.086 358.038 1.00 100.48 215 ALA D C 1
ATOM 11127 O O . ALA D 1 215 ? -27.460 64.929 357.618 1.00 100.67 215 ALA D O 1
ATOM 11129 N N . PHE D 1 216 ? -27.456 67.163 357.261 1.00 100.15 216 PHE D N 1
ATOM 11130 C CA . PHE D 1 216 ? -27.203 67.098 355.822 1.00 100.09 216 PHE D CA 1
ATOM 11131 C C . PHE D 1 216 ? -25.844 66.475 355.498 1.00 100.25 216 PHE D C 1
ATOM 11132 O O . PHE D 1 216 ? -25.725 65.685 354.559 1.00 100.22 216 PHE D O 1
ATOM 11140 N N . ALA D 1 217 ? -24.828 66.840 356.279 1.00 99.96 217 ALA D N 1
ATOM 11141 C CA . ALA D 1 217 ? -23.483 66.322 356.088 1.00 99.45 217 ALA D CA 1
ATOM 11142 C C . ALA D 1 217 ? -23.441 64.833 356.403 1.00 99.52 217 ALA D C 1
ATOM 11143 O O . ALA D 1 217 ? -22.773 64.066 355.710 1.00 99.45 217 ALA D O 1
ATOM 11145 N N . LEU D 1 218 ? -24.171 64.422 357.434 1.00 99.31 218 LEU D N 1
ATOM 11146 C CA . LEU D 1 218 ? -24.182 63.015 357.816 1.00 99.58 218 LEU D CA 1
ATOM 11147 C C . LEU D 1 218 ? -24.904 62.125 356.810 1.00 99.84 218 LEU D C 1
ATOM 11148 O O . LEU D 1 218 ? -24.509 60.977 356.617 1.00 100.24 218 LEU D O 1
ATOM 11153 N N . THR D 1 219 ? -25.947 62.646 356.166 1.00 99.81 219 THR D N 1
ATOM 11154 C CA . THR D 1 219 ? -26.628 61.887 355.118 1.00 100.00 219 THR D CA 1
ATOM 11155 C C . THR D 1 219 ? -25.596 61.586 354.029 1.00 99.87 219 THR D C 1
ATOM 11156 O O . THR D 1 219 ? -25.547 60.471 353.499 1.00 99.66 219 THR D O 1
ATOM 11160 N N . ILE D 1 220 ? -24.762 62.585 353.728 1.00 99.59 220 ILE D N 1
ATOM 11161 C CA . ILE D 1 220 ? -23.682 62.460 352.748 1.00 99.23 220 ILE D CA 1
ATOM 11162 C C . ILE D 1 220 ? -22.711 61.357 353.163 1.00 100.00 220 ILE D C 1
ATOM 11163 O O . ILE D 1 220 ? -22.339 60.508 352.354 1.00 100.43 220 ILE D O 1
ATOM 11168 N N . ALA D 1 221 ? -22.324 61.365 354.435 1.00 100.77 221 ALA D N 1
ATOM 11169 C CA . ALA D 1 221 ? -21.402 60.372 354.975 1.00 100.99 221 ALA D CA 1
ATOM 11170 C C . ALA D 1 221 ? -21.992 58.963 354.928 1.00 101.62 221 ALA D C 1
ATOM 11171 O O . ALA D 1 221 ? -21.291 58.011 354.604 1.00 101.48 221 ALA D O 1
ATOM 11173 N N . GLN D 1 222 ? -23.281 58.839 355.238 1.00 102.95 222 GLN D N 1
ATOM 11174 C CA . GLN D 1 222 ? -23.966 57.547 355.195 1.00 104.38 222 GLN D CA 1
ATOM 11175 C C . GLN D 1 222 ? -24.093 57.053 353.758 1.00 105.10 222 GLN D C 1
ATOM 11176 O O . GLN D 1 222 ? -24.015 55.850 353.503 1.00 105.53 222 GLN D O 1
ATOM 11182 N N . ASN D 1 223 ? -24.297 57.987 352.828 1.00 105.85 223 ASN D N 1
ATOM 11183 C CA . ASN D 1 223 ? -24.378 57.656 351.406 1.00 106.34 223 ASN D CA 1
ATOM 11184 C C . ASN D 1 223 ? -23.035 57.236 350.820 1.00 106.04 223 ASN D C 1
ATOM 11185 O O . ASN D 1 223 ? -22.967 56.296 350.040 1.00 106.40 223 ASN D O 1
ATOM 11190 N N . ALA D 1 224 ? -21.967 57.926 351.206 1.00 105.48 224 ALA D N 1
ATOM 11191 C CA . ALA D 1 224 ? -20.635 57.579 350.728 1.00 104.95 224 ALA D CA 1
ATOM 11192 C C . ALA D 1 224 ? -20.184 56.227 351.282 1.00 104.76 224 ALA D C 1
ATOM 11193 O O . ALA D 1 224 ? -19.594 55.420 350.565 1.00 104.74 224 ALA D O 1
ATOM 11195 N N . ALA D 1 225 ? -20.493 55.981 352.552 1.00 104.57 225 ALA D N 1
ATOM 11196 C CA . ALA D 1 225 ? -20.057 54.768 353.239 1.00 104.56 225 ALA D CA 1
ATOM 11197 C C . ALA D 1 225 ? -20.800 53.500 352.832 1.00 104.63 225 ALA D C 1
ATOM 11198 O O . ALA D 1 225 ? -20.174 52.484 352.534 1.00 104.94 225 ALA D O 1
ATOM 11200 N N . LEU D 1 226 ? -22.126 53.568 352.825 1.00 104.67 226 LEU D N 1
ATOM 11201 C CA . LEU D 1 226 ? -22.963 52.404 352.556 1.00 104.75 226 LEU D CA 1
ATOM 11202 C C . LEU D 1 226 ? -23.335 52.265 351.086 1.00 105.13 226 LEU D C 1
ATOM 11203 O O . LEU D 1 226 ? -23.546 51.155 350.593 1.00 105.06 226 LEU D O 1
ATOM 11208 N N . LYS D 1 227 ? -23.408 53.397 350.393 1.00 105.51 227 LYS D N 1
ATOM 11209 C CA . LYS D 1 227 ? -23.874 53.439 349.009 1.00 105.78 227 LYS D CA 1
ATOM 11210 C C . LYS D 1 227 ? -22.701 53.342 348.020 1.00 105.56 227 LYS D C 1
ATOM 11211 O O . LYS D 1 227 ? -22.744 52.554 347.074 1.00 105.16 227 LYS D O 1
ATOM 11217 N N . GLU D 1 228 ? -21.650 54.127 348.259 1.00 105.47 228 GLU D N 1
ATOM 11218 C CA . GLU D 1 228 ? -20.480 54.164 347.375 1.00 105.71 228 GLU D CA 1
ATOM 11219 C C . GLU D 1 228 ? -19.289 53.349 347.893 1.00 104.45 228 GLU D C 1
ATOM 11220 O O . GLU D 1 228 ? -18.290 53.195 347.193 1.00 104.37 228 GLU D O 1
ATOM 11226 N N . GLY D 1 229 ? -19.393 52.842 349.120 1.00 103.71 229 GLY D N 1
ATOM 11227 C CA . GLY D 1 229 ? -18.325 52.051 349.735 1.00 102.16 229 GLY D CA 1
ATOM 11228 C C . GLY D 1 229 ? -17.086 52.847 350.117 1.00 101.47 229 GLY D C 1
ATOM 11229 O O . GLY D 1 229 ? -16.025 52.273 350.356 1.00 101.63 229 GLY D O 1
ATOM 11230 N N . VAL D 1 230 ? -17.220 54.168 350.182 1.00 100.59 230 VAL D N 1
ATOM 11231 C CA . VAL D 1 230 ? -16.106 55.050 350.518 1.00 99.80 230 VAL D CA 1
ATOM 11232 C C . VAL D 1 230 ? -16.108 55.359 352.010 1.00 100.26 230 VAL D C 1
ATOM 11233 O O . VAL D 1 230 ? -17.066 55.940 352.515 1.00 101.78 230 VAL D O 1
ATOM 11237 N N . GLY D 1 231 ? -15.042 54.972 352.709 1.00 99.62 231 GLY D N 1
ATOM 11238 C CA . GLY D 1 231 ? -14.915 55.237 354.144 1.00 99.58 231 GLY D CA 1
ATOM 11239 C C . GLY D 1 231 ? -14.775 56.721 354.443 1.00 100.09 231 GLY D C 1
ATOM 11240 O O . GLY D 1 231 ? -14.169 57.450 353.663 1.00 100.09 231 GLY D O 1
ATOM 11241 N N . VAL D 1 232 ? -15.345 57.192 355.554 1.00 99.89 232 VAL D N 1
ATOM 11242 C CA . VAL D 1 232 ? -15.283 58.628 355.861 1.00 99.66 232 VAL D CA 1
ATOM 11243 C C . VAL D 1 232 ? -14.914 58.939 357.310 1.00 100.10 232 VAL D C 1
ATOM 11244 O O . VAL D 1 232 ? -15.247 58.186 358.234 1.00 100.82 232 VAL D O 1
ATOM 11248 N N . GLY D 1 233 ? -14.223 60.059 357.491 1.00 99.80 233 GLY D N 1
ATOM 11249 C CA . GLY D 1 233 ? -13.830 60.515 358.811 1.00 99.40 233 GLY D CA 1
ATOM 11250 C C . GLY D 1 233 ? -14.595 61.775 359.148 1.00 99.95 233 GLY D C 1
ATOM 11251 O O . GLY D 1 233 ? -14.703 62.681 358.317 1.00 100.92 233 GLY D O 1
ATOM 11252 N N . ILE D 1 234 ? -15.147 61.824 360.358 1.00 98.99 234 ILE D N 1
ATOM 11253 C CA . ILE D 1 234 ? -15.860 62.999 360.829 1.00 97.98 234 ILE D CA 1
ATOM 11254 C C . ILE D 1 234 ? -15.082 63.586 361.992 1.00 98.37 234 ILE D C 1
ATOM 11255 O O . ILE D 1 234 ? -14.843 62.901 362.994 1.00 98.14 234 ILE D O 1
ATOM 11260 N N . TYR D 1 235 ? -14.679 64.846 361.851 1.00 98.36 235 TYR D N 1
ATOM 11261 C CA . TYR D 1 235 ? -14.048 65.567 362.945 1.00 98.43 235 TYR D CA 1
ATOM 11262 C C . TYR D 1 235 ? -15.137 66.334 363.673 1.00 98.64 235 TYR D C 1
ATOM 11263 O O . TYR D 1 235 ? -15.414 67.501 363.386 1.00 99.41 235 TYR D O 1
ATOM 11272 N N . SER D 1 236 ? -15.782 65.630 364.597 1.00 98.00 236 SER D N 1
ATOM 11273 C CA . SER D 1 236 ? -16.866 66.176 365.394 1.00 97.11 236 SER D CA 1
ATOM 11274 C C . SER D 1 236 ? -16.340 67.095 366.488 1.00 96.62 236 SER D C 1
ATOM 11275 O O . SER D 1 236 ? -16.140 66.672 367.629 1.00 96.02 236 SER D O 1
ATOM 11278 N N . LEU D 1 237 ? -16.120 68.355 366.129 1.00 96.67 237 LEU D N 1
ATOM 11279 C CA . LEU D 1 237 ? -15.649 69.359 367.079 1.00 96.91 237 LEU D CA 1
ATOM 11280 C C . LEU D 1 237 ? -16.784 69.875 367.957 1.00 96.86 237 LEU D C 1
ATOM 11281 O O . LEU D 1 237 ? -16.550 70.361 369.061 1.00 95.63 237 LEU D O 1
ATOM 11286 N N . GLU D 1 238 ? -18.011 69.742 367.463 1.00 97.64 238 GLU D N 1
ATOM 11287 C CA . GLU D 1 238 ? -19.181 70.297 368.132 1.00 99.25 238 GLU D CA 1
ATOM 11288 C C . GLU D 1 238 ? -19.676 69.530 369.346 1.00 99.15 238 GLU D C 1
ATOM 11289 O O . GLU D 1 238 ? -20.027 70.142 370.350 1.00 99.48 238 GLU D O 1
ATOM 11295 N N . MET D 1 239 ? -19.733 68.205 369.247 1.00 99.27 239 MET D N 1
ATOM 11296 C CA . MET D 1 239 ? -20.268 67.388 370.334 1.00 100.25 239 MET D CA 1
ATOM 11297 C C . MET D 1 239 ? -19.622 66.016 370.412 1.00 98.88 239 MET D C 1
ATOM 11298 O O . MET D 1 239 ? -19.105 65.527 369.412 1.00 99.13 239 MET D O 1
ATOM 11303 N N . PRO D 1 240 ? -19.640 65.391 371.606 1.00 98.35 240 PRO D N 1
ATOM 11304 C CA . PRO D 1 240 ? -19.175 64.015 371.756 1.00 97.94 240 PRO D CA 1
ATOM 11305 C C . PRO D 1 240 ? -19.729 63.105 370.655 1.00 97.78 240 PRO D C 1
ATOM 11306 O O . PRO D 1 240 ? -20.859 63.296 370.209 1.00 97.95 240 PRO D O 1
ATOM 11310 N N . ALA D 1 241 ? -18.932 62.125 370.233 1.00 97.79 241 ALA D N 1
ATOM 11311 C CA . ALA D 1 241 ? -19.306 61.195 369.161 1.00 97.64 241 ALA D CA 1
ATOM 11312 C C . ALA D 1 241 ? -20.566 60.400 369.472 1.00 97.64 241 ALA D C 1
ATOM 11313 O O . ALA D 1 241 ? -21.403 60.201 368.599 1.00 97.86 241 ALA D O 1
ATOM 11315 N N . ALA D 1 242 ? -20.694 59.942 370.712 1.00 98.02 242 ALA D N 1
ATOM 11316 C CA . ALA D 1 242 ? -21.872 59.199 371.127 1.00 98.31 242 ALA D CA 1
ATOM 11317 C C . ALA D 1 242 ? -23.135 60.053 370.981 1.00 98.60 242 ALA D C 1
ATOM 11318 O O . ALA D 1 242 ? -24.217 59.517 370.727 1.00 99.11 242 ALA D O 1
ATOM 11320 N N . GLN D 1 243 ? -22.996 61.371 371.142 1.00 98.27 243 GLN D N 1
ATOM 11321 C CA . GLN D 1 243 ? -24.115 62.291 370.932 1.00 98.66 243 GLN D CA 1
ATOM 11322 C C . GLN D 1 243 ? -24.427 62.432 369.446 1.00 98.41 243 GLN D C 1
ATOM 11323 O O . GLN D 1 243 ? -25.582 62.349 369.040 1.00 98.79 243 GLN D O 1
ATOM 11329 N N . LEU D 1 244 ? -23.386 62.643 368.644 1.00 98.01 244 LEU D N 1
ATOM 11330 C CA . LEU D 1 244 ? -23.511 62.740 367.196 1.00 97.71 244 LEU D CA 1
ATOM 11331 C C . LEU D 1 244 ? -24.158 61.478 366.623 1.00 98.04 244 LEU D C 1
ATOM 11332 O O . LEU D 1 244 ? -24.926 61.552 365.670 1.00 98.76 244 LEU D O 1
ATOM 11337 N N . THR D 1 245 ? -23.846 60.327 367.215 1.00 98.48 245 THR D N 1
ATOM 11338 C CA . THR D 1 245 ? -24.377 59.046 366.766 1.00 98.46 245 THR D CA 1
ATOM 11339 C C . THR D 1 245 ? -25.841 58.904 367.145 1.00 98.93 245 THR D C 1
ATOM 11340 O O . THR D 1 245 ? -26.651 58.485 366.322 1.00 99.68 245 THR D O 1
ATOM 11344 N N . LEU D 1 246 ? -26.175 59.252 368.386 1.00 99.24 246 LEU D N 1
ATOM 11345 C CA . LEU D 1 246 ? -27.546 59.129 368.884 1.00 99.39 246 LEU D CA 1
ATOM 11346 C C . LEU D 1 246 ? -28.521 59.981 368.077 1.00 100.35 246 LEU D C 1
ATOM 11347 O O . LEU D 1 246 ? -29.591 59.511 367.696 1.00 100.37 246 LEU D O 1
ATOM 11352 N N . ARG D 1 247 ? -28.132 61.222 367.806 1.00 101.65 247 ARG D N 1
ATOM 11353 C CA . ARG D 1 247 ? -28.952 62.148 367.029 1.00 103.28 247 ARG D CA 1
ATOM 11354 C C . ARG D 1 247 ? -29.125 61.675 365.584 1.00 103.47 247 ARG D C 1
ATOM 11355 O O . ARG D 1 247 ? -30.191 61.846 364.994 1.00 104.22 247 ARG D O 1
ATOM 11363 N N . MET D 1 248 ? -28.075 61.072 365.031 1.00 103.76 248 MET D N 1
ATOM 11364 C CA . MET D 1 248 ? -28.106 60.516 363.685 1.00 104.21 248 MET D CA 1
ATOM 11365 C C . MET D 1 248 ? -29.008 59.282 363.635 1.00 103.78 248 MET D C 1
ATOM 11366 O O . MET D 1 248 ? -29.857 59.166 362.751 1.00 103.42 248 MET D O 1
ATOM 11371 N N . MET D 1 249 ? -28.827 58.380 364.598 1.00 104.19 249 MET D N 1
ATOM 11372 C CA . MET D 1 249 ? -29.620 57.150 364.697 1.00 104.87 249 MET D CA 1
ATOM 11373 C C . MET D 1 249 ? -31.100 57.399 364.971 1.00 104.60 249 MET D C 1
ATOM 11374 O O . MET D 1 249 ? -31.900 56.462 364.954 1.00 105.07 249 MET D O 1
ATOM 11379 N N . CYS D 1 250 ? -31.451 58.654 365.244 1.00 104.53 250 CYS D N 1
ATOM 11380 C CA . CYS D 1 250 ? -32.845 59.055 365.417 1.00 104.25 250 CYS D CA 1
ATOM 11381 C C . CYS D 1 250 ? -33.440 59.475 364.080 1.00 104.62 250 CYS D C 1
ATOM 11382 O O . CYS D 1 250 ? -34.531 59.033 363.714 1.00 104.92 250 CYS D O 1
ATOM 11385 N N . SER D 1 251 ? -32.711 60.328 363.361 1.00 104.84 251 SER D N 1
ATOM 11386 C CA . SER D 1 251 ? -33.118 60.803 362.040 1.00 105.21 251 SER D CA 1
ATOM 11387 C C . SER D 1 251 ? -33.339 59.643 361.076 1.00 105.52 251 SER D C 1
ATOM 11388 O O . SER D 1 251 ? -34.231 59.691 360.229 1.00 105.90 251 SER D O 1
ATOM 11391 N N . GLU D 1 252 ? -32.526 58.601 361.215 1.00 105.84 252 GLU D N 1
ATOM 11392 C CA . GLU D 1 252 ? -32.608 57.444 360.332 1.00 106.15 252 GLU D CA 1
ATOM 11393 C C . GLU D 1 252 ? -33.767 56.529 360.683 1.00 105.70 252 GLU D C 1
ATOM 11394 O O . GLU D 1 252 ? -34.555 56.159 359.811 1.00 105.60 252 GLU D O 1
ATOM 11400 N N . ALA D 1 253 ? -33.874 56.180 361.961 1.00 105.52 253 ALA D N 1
ATOM 11401 C CA . ALA D 1 253 ? -34.914 55.271 362.428 1.00 105.65 253 ALA D CA 1
ATOM 11402 C C . ALA D 1 253 ? -36.251 55.968 362.664 1.00 105.48 253 ALA D C 1
ATOM 11403 O O . ALA D 1 253 ? -37.183 55.353 363.191 1.00 105.16 253 ALA D O 1
ATOM 11405 N N . ARG D 1 254 ? -36.347 57.231 362.249 1.00 105.35 254 ARG D N 1
ATOM 11406 C CA . ARG D 1 254 ? -37.525 58.046 362.516 1.00 105.24 254 ARG D CA 1
ATOM 11407 C C . ARG D 1 254 ? -37.853 57.960 364.009 1.00 105.19 254 ARG D C 1
ATOM 11408 O O . ARG D 1 254 ? -38.752 57.231 364.431 1.00 105.18 254 ARG D O 1
ATOM 11416 N N . PHE D 1 270 ? -38.016 50.828 368.888 1.00 112.48 270 PHE D N 1
ATOM 11417 C CA . PHE D 1 270 ? -37.017 49.804 369.181 1.00 112.55 270 PHE D CA 1
ATOM 11418 C C . PHE D 1 270 ? -36.794 48.916 367.963 1.00 112.21 270 PHE D C 1
ATOM 11419 O O . PHE D 1 270 ? -35.655 48.682 367.561 1.00 112.27 270 PHE D O 1
ATOM 11427 N N . SER D 1 271 ? -37.891 48.421 367.390 1.00 112.00 271 SER D N 1
ATOM 11428 C CA . SER D 1 271 ? -37.848 47.526 366.231 1.00 111.64 271 SER D CA 1
ATOM 11429 C C . SER D 1 271 ? -37.374 48.221 364.952 1.00 111.60 271 SER D C 1
ATOM 11430 O O . SER D 1 271 ? -36.948 47.557 364.003 1.00 111.83 271 SER D O 1
ATOM 11433 N N . ARG D 1 272 ? -37.446 49.551 364.934 1.00 111.31 272 ARG D N 1
ATOM 11434 C CA . ARG D 1 272 ? -36.976 50.326 363.787 1.00 110.95 272 ARG D CA 1
ATOM 11435 C C . ARG D 1 272 ? -35.533 50.791 363.989 1.00 110.59 272 ARG D C 1
ATOM 11436 O O . ARG D 1 272 ? -34.792 50.971 363.019 1.00 110.59 272 ARG D O 1
ATOM 11444 N N . LEU D 1 273 ? -35.142 50.977 365.248 1.00 110.29 273 LEU D N 1
ATOM 11445 C CA . LEU D 1 273 ? -33.778 51.389 365.583 1.00 109.82 273 LEU D CA 1
ATOM 11446 C C . LEU D 1 273 ? -32.782 50.259 365.374 1.00 109.49 273 LEU D C 1
ATOM 11447 O O . LEU D 1 273 ? -31.666 50.505 364.926 1.00 109.85 273 LEU D O 1
ATOM 11452 N N . VAL D 1 274 ? -33.187 49.027 365.690 1.00 109.10 274 VAL D N 1
ATOM 11453 C CA . VAL D 1 274 ? -32.331 47.854 365.467 1.00 108.85 274 VAL D CA 1
ATOM 11454 C C . VAL D 1 274 ? -32.023 47.679 363.978 1.00 108.93 274 VAL D C 1
ATOM 11455 O O . VAL D 1 274 ? -31.007 47.086 363.611 1.00 109.05 274 VAL D O 1
ATOM 11459 N N . ASP D 1 275 ? -32.901 48.218 363.134 1.00 108.94 275 ASP D N 1
ATOM 11460 C CA . ASP D 1 275 ? -32.763 48.114 361.684 1.00 108.76 275 ASP D CA 1
ATOM 11461 C C . ASP D 1 275 ? -31.685 49.051 361.134 1.00 108.02 275 ASP D C 1
ATOM 11462 O O . ASP D 1 275 ? -30.909 48.656 360.261 1.00 108.24 275 ASP D O 1
ATOM 11467 N N . VAL D 1 276 ? -31.642 50.284 361.637 1.00 107.00 276 VAL D N 1
ATOM 11468 C CA . VAL D 1 276 ? -30.608 51.240 361.220 1.00 106.16 276 VAL D CA 1
ATOM 11469 C C . VAL D 1 276 ? -29.310 51.032 362.003 1.00 105.46 276 VAL D C 1
ATOM 11470 O O . VAL D 1 276 ? -28.253 51.500 361.588 1.00 105.19 276 VAL D O 1
ATOM 11474 N N . ALA D 1 277 ? -29.405 50.334 363.133 1.00 104.79 277 ALA D N 1
ATOM 11475 C CA . ALA D 1 277 ? -28.243 50.026 363.961 1.00 104.04 277 ALA D CA 1
ATOM 11476 C C . ALA D 1 277 ? -27.444 48.886 363.348 1.00 103.80 277 ALA D C 1
ATOM 11477 O O . ALA D 1 277 ? -26.217 48.885 363.412 1.00 103.86 277 ALA D O 1
ATOM 11479 N N . SER D 1 278 ? -28.150 47.921 362.758 1.00 103.32 278 SER D N 1
ATOM 11480 C CA . SER D 1 278 ? -27.527 46.772 362.098 1.00 102.91 278 SER D CA 1
ATOM 11481 C C . SER D 1 278 ? -26.996 47.131 360.713 1.00 102.61 278 SER D C 1
ATOM 11482 O O . SER D 1 278 ? -26.159 46.418 360.156 1.00 102.79 278 SER D O 1
ATOM 11485 N N . ARG D 1 279 ? -27.489 48.237 360.168 1.00 102.07 279 ARG D N 1
ATOM 11486 C CA . ARG D 1 279 ? -27.135 48.674 358.827 1.00 101.71 279 ARG D CA 1
ATOM 11487 C C . ARG D 1 279 ? -26.031 49.731 358.869 1.00 100.71 279 ARG D C 1
ATOM 11488 O O . ARG D 1 279 ? -25.130 49.724 358.034 1.00 100.57 279 ARG D O 1
ATOM 11496 N N . LEU D 1 280 ? -26.104 50.629 359.847 1.00 99.80 280 LEU D N 1
ATOM 11497 C CA . LEU D 1 280 ? -25.102 51.679 360.029 1.00 99.20 280 LEU D CA 1
ATOM 11498 C C . LEU D 1 280 ? -23.850 51.115 360.705 1.00 99.00 280 LEU D C 1
ATOM 11499 O O . LEU D 1 280 ? -22.771 51.708 360.637 1.00 98.27 280 LEU D O 1
ATOM 11504 N N . SER D 1 281 ? -24.002 49.957 361.344 1.00 99.02 281 SER D N 1
ATOM 11505 C CA . SER D 1 281 ? -22.896 49.282 362.016 1.00 99.27 281 SER D CA 1
ATOM 11506 C C . SER D 1 281 ? -21.941 48.645 361.003 1.00 99.66 281 SER D C 1
ATOM 11507 O O . SER D 1 281 ? -20.885 48.125 361.364 1.00 99.57 281 SER D O 1
ATOM 11510 N N . GLU D 1 282 ? -22.331 48.697 359.734 1.00 100.50 282 GLU D N 1
ATOM 11511 C CA . GLU D 1 282 ? -21.551 48.156 358.630 1.00 100.75 282 GLU D CA 1
ATOM 11512 C C . GLU D 1 282 ? -20.699 49.260 358.016 1.00 100.20 282 GLU D C 1
ATOM 11513 O O . GLU D 1 282 ? -19.682 48.990 357.380 1.00 100.51 282 GLU D O 1
ATOM 11519 N N . ALA D 1 283 ? -21.133 50.502 358.213 1.00 99.47 283 ALA D N 1
ATOM 11520 C CA . ALA D 1 283 ? -20.498 51.670 357.616 1.00 98.74 283 ALA D CA 1
ATOM 11521 C C . ALA D 1 283 ? -19.051 51.885 358.044 1.00 98.33 283 ALA D C 1
ATOM 11522 O O . ALA D 1 283 ? -18.728 51.769 359.229 1.00 98.55 283 ALA D O 1
ATOM 11524 N N . PRO D 1 284 ? -18.171 52.168 357.067 1.00 97.73 284 PRO D N 1
ATOM 11525 C CA . PRO D 1 284 ? -16.795 52.576 357.306 1.00 97.63 284 PRO D CA 1
ATOM 11526 C C . PRO D 1 284 ? -16.734 54.063 357.647 1.00 98.13 284 PRO D C 1
ATOM 11527 O O . PRO D 1 284 ? -16.160 54.852 356.892 1.00 98.25 284 PRO D O 1
ATOM 11531 N N . ILE D 1 285 ? -17.338 54.444 358.768 1.00 98.03 285 ILE D N 1
ATOM 11532 C CA . ILE D 1 285 ? -17.320 55.834 359.209 1.00 98.25 285 ILE D CA 1
ATOM 11533 C C . ILE D 1 285 ? -16.545 55.927 360.514 1.00 98.30 285 ILE D C 1
ATOM 11534 O O . ILE D 1 285 ? -16.729 55.103 361.411 1.00 98.63 285 ILE D O 1
ATOM 11539 N N . TYR D 1 286 ? -15.676 56.927 360.614 1.00 98.17 286 TYR D N 1
ATOM 11540 C CA . TYR D 1 286 ? -14.833 57.094 361.795 1.00 99.06 286 TYR D CA 1
ATOM 11541 C C . TYR D 1 286 ? -15.015 58.490 362.387 1.00 100.21 286 TYR D C 1
ATOM 11542 O O . TYR D 1 286 ? -14.962 59.481 361.655 1.00 101.50 286 TYR D O 1
ATOM 11551 N N . ILE D 1 287 ? -15.246 58.575 363.697 1.00 99.90 287 ILE D N 1
ATOM 11552 C CA . ILE D 1 287 ? -15.498 59.875 364.317 1.00 100.43 287 ILE D CA 1
ATOM 11553 C C . ILE D 1 287 ? -14.414 60.232 365.331 1.00 101.28 287 ILE D C 1
ATOM 11554 O O . ILE D 1 287 ? -14.057 59.417 366.185 1.00 101.35 287 ILE D O 1
ATOM 11559 N N . ASP D 1 288 ? -13.919 61.465 365.237 1.00 102.08 288 ASP D N 1
ATOM 11560 C CA . ASP D 1 288 ? -12.915 61.994 366.155 1.00 102.62 288 ASP D CA 1
ATOM 11561 C C . ASP D 1 288 ? -13.533 63.115 367.006 1.00 103.21 288 ASP D C 1
ATOM 11562 O O . ASP D 1 288 ? -14.060 64.092 366.473 1.00 103.31 288 ASP D O 1
ATOM 11567 N N . ASP D 1 289 ? -13.455 62.954 368.326 1.00 103.83 289 ASP D N 1
ATOM 11568 C CA . ASP D 1 289 ? -14.008 63.893 369.307 1.00 104.02 289 ASP D CA 1
ATOM 11569 C C . ASP D 1 289 ? -13.135 65.062 369.706 1.00 104.25 289 ASP D C 1
ATOM 11570 O O . ASP D 1 289 ? -13.653 66.091 370.126 1.00 105.26 289 ASP D O 1
ATOM 11575 N N . THR D 1 290 ? -11.820 64.887 369.625 1.00 104.27 290 THR D N 1
ATOM 11576 C CA . THR D 1 290 ? -10.857 65.870 370.125 1.00 104.27 290 THR D CA 1
ATOM 11577 C C . THR D 1 290 ? -11.336 67.314 369.916 1.00 104.90 290 THR D C 1
ATOM 11578 O O . THR D 1 290 ? -11.475 67.766 368.779 1.00 105.64 290 THR D O 1
ATOM 11582 N N . PRO D 1 291 ? -11.588 68.029 371.032 1.00 105.08 291 PRO D N 1
ATOM 11583 C CA . PRO D 1 291 ? -12.249 69.329 371.152 1.00 106.09 291 PRO D CA 1
ATOM 11584 C C . PRO D 1 291 ? -11.829 70.445 370.190 1.00 107.49 291 PRO D C 1
ATOM 11585 O O . PRO D 1 291 ? -12.490 70.607 369.154 1.00 109.07 291 PRO D O 1
ATOM 11589 N N . ASP D 1 292 ? -10.804 71.242 370.507 1.00 107.67 292 ASP D N 1
ATOM 11590 C CA . ASP D 1 292 ? -10.413 72.261 369.525 1.00 107.47 292 ASP D CA 1
ATOM 11591 C C . ASP D 1 292 ? -9.060 72.057 368.857 1.00 106.68 292 ASP D C 1
ATOM 11592 O O . ASP D 1 292 ? -8.014 72.515 369.325 1.00 106.32 292 ASP D O 1
ATOM 11597 N N . LEU D 1 293 ? -9.141 71.366 367.725 1.00 105.88 293 LEU D N 1
ATOM 11598 C CA . LEU D 1 293 ? -7.995 70.996 366.926 1.00 105.16 293 LEU D CA 1
ATOM 11599 C C . LEU D 1 293 ? -7.451 72.159 366.126 1.00 104.48 293 LEU D C 1
ATOM 11600 O O . LEU D 1 293 ? -8.203 72.988 365.623 1.00 104.26 293 LEU D O 1
ATOM 11605 N N . THR D 1 294 ? -6.129 72.209 366.030 1.00 104.39 294 THR D N 1
ATOM 11606 C CA . THR D 1 294 ? -5.443 73.171 365.196 1.00 104.66 294 THR D CA 1
ATOM 11607 C C . THR D 1 294 ? -5.366 72.541 363.812 1.00 104.98 294 THR D C 1
ATOM 11608 O O . THR D 1 294 ? -5.397 71.315 363.681 1.00 105.02 294 THR D O 1
ATOM 11612 N N . LEU D 1 295 ? -5.275 73.376 362.781 1.00 105.57 295 LEU D N 1
ATOM 11613 C CA . LEU D 1 295 ? -5.060 72.903 361.417 1.00 105.44 295 LEU D CA 1
ATOM 11614 C C . LEU D 1 295 ? -3.945 71.856 361.406 1.00 106.03 295 LEU D C 1
ATOM 11615 O O . LEU D 1 295 ? -4.041 70.837 360.722 1.00 106.19 295 LEU D O 1
ATOM 11620 N N . MET D 1 296 ? -2.900 72.127 362.187 1.00 106.57 296 MET D N 1
ATOM 11621 C CA . MET D 1 296 ? -1.745 71.253 362.332 1.00 107.26 296 MET D CA 1
ATOM 11622 C C . MET D 1 296 ? -2.170 69.880 362.859 1.00 107.02 296 MET D C 1
ATOM 11623 O O . MET D 1 296 ? -1.772 68.842 362.323 1.00 107.10 296 MET D O 1
ATOM 11628 N N . GLU D 1 297 ? -2.990 69.894 363.909 1.00 106.45 297 GLU D N 1
ATOM 11629 C CA . GLU D 1 297 ? -3.482 68.676 364.542 1.00 105.97 297 GLU D CA 1
ATOM 11630 C C . GLU D 1 297 ? -4.433 67.901 363.637 1.00 104.64 297 GLU D C 1
ATOM 11631 O O . GLU D 1 297 ? -4.413 66.672 363.634 1.00 104.78 297 GLU D O 1
ATOM 11637 N N . VAL D 1 298 ? -5.259 68.611 362.871 1.00 103.46 298 VAL D N 1
ATOM 11638 C CA . VAL D 1 298 ? -6.181 67.947 361.944 1.00 102.16 298 VAL D CA 1
ATOM 11639 C C . VAL D 1 298 ? -5.403 67.291 360.811 1.00 101.83 298 VAL D C 1
ATOM 11640 O O . VAL D 1 298 ? -5.699 66.163 360.429 1.00 101.27 298 VAL D O 1
ATOM 11644 N N . ARG D 1 299 ? -4.405 68.006 360.293 1.00 101.64 299 ARG D N 1
ATOM 11645 C CA . ARG D 1 299 ? -3.540 67.489 359.239 1.00 101.53 299 ARG D CA 1
ATOM 11646 C C . ARG D 1 299 ? -2.837 66.207 359.709 1.00 101.20 299 ARG D C 1
ATOM 11647 O O . ARG D 1 299 ? -2.879 65.182 359.024 1.00 100.88 299 ARG D O 1
ATOM 11655 N N . ALA D 1 300 ? -2.215 66.272 360.885 1.00 100.42 300 ALA D N 1
ATOM 11656 C CA . ALA D 1 300 ? -1.536 65.124 361.473 1.00 99.44 300 ALA D CA 1
ATOM 11657 C C . ALA D 1 300 ? -2.469 63.918 361.571 1.00 99.20 300 ALA D C 1
ATOM 11658 O O . ALA D 1 300 ? -2.121 62.824 361.123 1.00 99.64 300 ALA D O 1
ATOM 11660 N N . ARG D 1 301 ? -3.657 64.134 362.135 1.00 99.00 301 ARG D N 1
ATOM 11661 C CA . ARG D 1 301 ? -4.660 63.083 362.310 1.00 98.33 301 ARG D CA 1
ATOM 11662 C C . ARG D 1 301 ? -5.246 62.608 360.992 1.00 98.64 301 ARG D C 1
ATOM 11663 O O . ARG D 1 301 ? -5.289 61.406 360.728 1.00 99.60 301 ARG D O 1
ATOM 11671 N N . ALA D 1 302 ? -5.695 63.555 360.174 1.00 98.74 302 ALA D N 1
ATOM 11672 C CA . ALA D 1 302 ? -6.280 63.258 358.870 1.00 99.40 302 ALA D CA 1
ATOM 11673 C C . ALA D 1 302 ? -5.357 62.376 358.049 1.00 99.73 302 ALA D C 1
ATOM 11674 O O . ALA D 1 302 ? -5.809 61.432 357.400 1.00 99.17 302 ALA D O 1
ATOM 11676 N N . ARG D 1 303 ? -4.065 62.702 358.106 1.00 100.61 303 ARG D N 1
ATOM 11677 C CA . ARG D 1 303 ? -2.997 61.983 357.412 1.00 101.30 303 ARG D CA 1
ATOM 11678 C C . ARG D 1 303 ? -3.036 60.497 357.743 1.00 100.85 303 ARG D C 1
ATOM 11679 O O . ARG D 1 303 ? -3.162 59.669 356.842 1.00 101.53 303 ARG D O 1
ATOM 11687 N N . ARG D 1 304 ? -2.955 60.152 359.027 1.00 99.63 304 ARG D N 1
ATOM 11688 C CA . ARG D 1 304 ? -2.986 58.738 359.393 1.00 98.93 304 ARG D CA 1
ATOM 11689 C C . ARG D 1 304 ? -4.378 58.116 359.322 1.00 98.70 304 ARG D C 1
ATOM 11690 O O . ARG D 1 304 ? -4.514 56.897 359.314 1.00 98.89 304 ARG D O 1
ATOM 11698 N N . LEU D 1 305 ? -5.406 58.949 359.241 1.00 98.44 305 LEU D N 1
ATOM 11699 C CA . LEU D 1 305 ? -6.744 58.428 359.025 1.00 98.60 305 LEU D CA 1
ATOM 11700 C C . LEU D 1 305 ? -6.884 57.949 357.574 1.00 99.36 305 LEU D C 1
ATOM 11701 O O . LEU D 1 305 ? -7.454 56.891 357.321 1.00 100.69 305 LEU D O 1
ATOM 11706 N N . VAL D 1 306 ? -6.353 58.715 356.624 1.00 98.98 306 VAL D N 1
ATOM 11707 C CA . VAL D 1 306 ? -6.409 58.315 355.219 1.00 98.23 306 VAL D CA 1
ATOM 11708 C C . VAL D 1 306 ? -5.498 57.111 355.006 1.00 98.09 306 VAL D C 1
ATOM 11709 O O . VAL D 1 306 ? -5.935 56.094 354.472 1.00 98.94 306 VAL D O 1
ATOM 11713 N N . SER D 1 307 ? -4.243 57.229 355.443 1.00 97.12 307 SER D N 1
ATOM 11714 C CA . SER D 1 307 ? -3.247 56.168 355.289 1.00 95.56 307 SER D CA 1
ATOM 11715 C C . SER D 1 307 ? -3.709 54.814 355.797 1.00 95.36 307 SER D C 1
ATOM 11716 O O . SER D 1 307 ? -3.703 53.838 355.054 1.00 95.39 307 SER D O 1
ATOM 11719 N N . GLN D 1 308 ? -4.126 54.767 357.058 1.00 94.66 308 GLN D N 1
ATOM 11720 C CA . GLN D 1 308 ? -4.450 53.505 357.704 1.00 94.07 308 GLN D CA 1
ATOM 11721 C C . GLN D 1 308 ? -5.878 53.015 357.480 1.00 95.17 308 GLN D C 1
ATOM 11722 O O . GLN D 1 308 ? -6.138 51.816 357.573 1.00 95.94 308 GLN D O 1
ATOM 11728 N N . ASN D 1 309 ? -6.801 53.924 357.188 1.00 96.04 309 ASN D N 1
ATOM 11729 C CA . ASN D 1 309 ? -8.207 53.536 357.041 1.00 97.53 309 ASN D CA 1
ATOM 11730 C C . ASN D 1 309 ? -8.817 53.671 355.645 1.00 98.66 309 ASN D C 1
ATOM 11731 O O . ASN D 1 309 ? -9.969 53.282 355.436 1.00 99.15 309 ASN D O 1
ATOM 11736 N N . GLN D 1 310 ? -8.055 54.213 354.698 1.00 100.08 310 GLN D N 1
ATOM 11737 C CA . GLN D 1 310 ? -8.534 54.405 353.322 1.00 102.21 310 GLN D CA 1
ATOM 11738 C C . GLN D 1 310 ? -9.819 55.233 353.280 1.00 103.06 310 GLN D C 1
ATOM 11739 O O . GLN D 1 310 ? -10.804 54.817 352.664 1.00 103.69 310 GLN D O 1
ATOM 11745 N N . VAL D 1 311 ? -9.817 56.400 353.920 1.00 103.68 311 VAL D N 1
ATOM 11746 C CA . VAL D 1 311 ? -11.054 57.179 353.990 1.00 104.59 311 VAL D CA 1
ATOM 11747 C C . VAL D 1 311 ? -11.499 57.794 352.648 1.00 104.60 311 VAL D C 1
ATOM 11748 O O . VAL D 1 311 ? -12.434 57.290 352.028 1.00 105.84 311 VAL D O 1
ATOM 11752 N N . GLY D 1 312 ? -10.852 58.850 352.180 1.00 103.64 312 GLY D N 1
ATOM 11753 C CA . GLY D 1 312 ? -11.280 59.433 350.914 1.00 103.19 312 GLY D CA 1
ATOM 11754 C C . GLY D 1 312 ? -12.346 60.514 351.010 1.00 103.11 312 GLY D C 1
ATOM 11755 O O . GLY D 1 312 ? -12.747 61.075 349.991 1.00 103.52 312 GLY D O 1
ATOM 11756 N N . LEU D 1 313 ? -12.811 60.793 352.229 1.00 102.45 313 LEU D N 1
ATOM 11757 C CA . LEU D 1 313 ? -13.737 61.893 352.508 1.00 101.17 313 LEU D CA 1
ATOM 11758 C C . LEU D 1 313 ? -13.632 62.303 353.970 1.00 102.22 313 LEU D C 1
ATOM 11759 O O . LEU D 1 313 ? -13.739 61.467 354.870 1.00 103.51 313 LEU D O 1
ATOM 11764 N N . ILE D 1 314 ? -13.427 63.593 354.202 1.00 102.57 314 ILE D N 1
ATOM 11765 C CA . ILE D 1 314 ? -13.346 64.121 355.560 1.00 102.74 314 ILE D CA 1
ATOM 11766 C C . ILE D 1 314 ? -14.364 65.243 355.764 1.00 102.69 314 ILE D C 1
ATOM 11767 O O . ILE D 1 314 ? -14.466 66.152 354.942 1.00 102.78 314 ILE D O 1
ATOM 11772 N N . ILE D 1 315 ? -15.126 65.147 356.852 1.00 102.41 315 ILE D N 1
ATOM 11773 C CA . ILE D 1 315 ? -16.114 66.154 357.210 1.00 102.01 315 ILE D CA 1
ATOM 11774 C C . ILE D 1 315 ? -15.688 66.809 358.509 1.00 102.99 315 ILE D C 1
ATOM 11775 O O . ILE D 1 315 ? -15.465 66.125 359.508 1.00 103.59 315 ILE D O 1
ATOM 11780 N N . ILE D 1 316 ? -15.564 68.131 358.486 1.00 103.68 316 ILE D N 1
ATOM 11781 C CA . ILE D 1 316 ? -15.236 68.894 359.686 1.00 104.23 316 ILE D CA 1
ATOM 11782 C C . ILE D 1 316 ? -16.487 69.620 360.173 1.00 104.91 316 ILE D C 1
ATOM 11783 O O . ILE D 1 316 ? -17.124 70.343 359.409 1.00 105.94 316 ILE D O 1
ATOM 11788 N N . ASP D 1 317 ? -16.843 69.415 361.438 1.00 105.17 317 ASP D N 1
ATOM 11789 C CA . ASP D 1 317 ? -18.049 70.013 361.999 1.00 105.66 317 ASP D CA 1
ATOM 11790 C C . ASP D 1 317 ? -17.836 70.596 363.404 1.00 105.19 317 ASP D C 1
ATOM 11791 O O . ASP D 1 317 ? -17.795 69.855 364.396 1.00 105.55 317 ASP D O 1
ATOM 11796 N N . TYR D 1 318 ? -17.692 71.919 363.493 1.00 104.03 318 TYR D N 1
ATOM 11797 C CA . TYR D 1 318 ? -17.677 72.802 362.331 1.00 102.73 318 TYR D CA 1
ATOM 11798 C C . TYR D 1 318 ? -16.469 73.729 362.362 1.00 102.21 318 TYR D C 1
ATOM 11799 O O . TYR D 1 318 ? -15.930 74.029 363.428 1.00 102.39 318 TYR D O 1
ATOM 11808 N N . LEU D 1 319 ? -16.074 74.188 361.178 1.00 101.56 319 LEU D N 1
ATOM 11809 C CA . LEU D 1 319 ? -14.903 75.050 360.957 1.00 101.22 319 LEU D CA 1
ATOM 11810 C C . LEU D 1 319 ? -14.580 76.086 362.045 1.00 100.70 319 LEU D C 1
ATOM 11811 O O . LEU D 1 319 ? -13.427 76.206 362.463 1.00 100.96 319 LEU D O 1
ATOM 11816 N N . GLN D 1 320 ? -15.594 76.817 362.501 1.00 100.25 320 GLN D N 1
ATOM 11817 C CA . GLN D 1 320 ? -15.410 77.911 363.466 1.00 99.29 320 GLN D CA 1
ATOM 11818 C C . GLN D 1 320 ? -14.821 77.458 364.799 1.00 98.92 320 GLN D C 1
ATOM 11819 O O . GLN D 1 320 ? -14.272 78.269 365.546 1.00 98.67 320 GLN D O 1
ATOM 11825 N N . LEU D 1 321 ? -14.934 76.162 365.083 1.00 98.49 321 LEU D N 1
ATOM 11826 C CA . LEU D 1 321 ? -14.478 75.597 366.351 1.00 98.09 321 LEU D CA 1
ATOM 11827 C C . LEU D 1 321 ? -12.985 75.247 366.414 1.00 98.27 321 LEU D C 1
ATOM 11828 O O . LEU D 1 321 ? -12.492 74.806 367.454 1.00 98.20 321 LEU D O 1
ATOM 11833 N N . MET D 1 322 ? -12.269 75.475 365.316 1.00 98.28 322 MET D N 1
ATOM 11834 C CA . MET D 1 322 ? -10.836 75.183 365.248 1.00 98.84 322 MET D CA 1
ATOM 11835 C C . MET D 1 322 ? -9.960 76.302 365.810 1.00 98.09 322 MET D C 1
ATOM 11836 O O . MET D 1 322 ? -10.302 77.477 365.723 1.00 98.33 322 MET D O 1
ATOM 11841 N N . SER D 1 323 ? -8.821 75.918 366.373 1.00 98.17 323 SER D N 1
ATOM 11842 C CA . SER D 1 323 ? -7.889 76.854 366.992 1.00 98.68 323 SER D CA 1
ATOM 11843 C C . SER D 1 323 ? -6.709 77.186 366.075 1.00 98.84 323 SER D C 1
ATOM 11844 O O . SER D 1 323 ? -6.437 76.464 365.108 1.00 99.36 323 SER D O 1
ATOM 11847 N N . GLY D 1 324 ? -6.013 78.278 366.389 1.00 98.67 324 GLY D N 1
ATOM 11848 C CA . GLY D 1 324 ? -4.837 78.710 365.633 1.00 98.39 324 GLY D CA 1
ATOM 11849 C C . GLY D 1 324 ? -3.580 78.734 366.483 1.00 97.99 324 GLY D C 1
ATOM 11850 O O . GLY D 1 324 ? -2.467 78.756 365.960 1.00 97.47 324 GLY D O 1
ATOM 11851 N N . ASN D 1 333 ? -8.899 89.934 364.129 1.00 115.48 333 ASN D N 1
ATOM 11852 C CA . ASN D 1 333 ? -7.955 88.999 364.724 1.00 115.62 333 ASN D CA 1
ATOM 11853 C C . ASN D 1 333 ? -8.364 87.557 364.438 1.00 115.88 333 ASN D C 1
ATOM 11854 O O . ASN D 1 333 ? -7.579 86.777 363.892 1.00 115.77 333 ASN D O 1
ATOM 11859 N N . ARG D 1 334 ? -9.601 87.219 364.806 1.00 116.16 334 ARG D N 1
ATOM 11860 C CA . ARG D 1 334 ? -10.154 85.874 364.600 1.00 116.39 334 ARG D CA 1
ATOM 11861 C C . ARG D 1 334 ? -10.525 85.618 363.139 1.00 115.73 334 ARG D C 1
ATOM 11862 O O . ARG D 1 334 ? -10.435 84.486 362.665 1.00 115.76 334 ARG D O 1
ATOM 11870 N N . GLN D 1 335 ? -10.935 86.675 362.439 1.00 115.27 335 GLN D N 1
ATOM 11871 C CA . GLN D 1 335 ? -11.260 86.609 361.005 1.00 114.73 335 GLN D CA 1
ATOM 11872 C C . GLN D 1 335 ? -10.028 86.371 360.122 1.00 114.42 335 GLN D C 1
ATOM 11873 O O . GLN D 1 335 ? -10.149 85.986 358.956 1.00 114.30 335 GLN D O 1
ATOM 11879 N N . GLN D 1 336 ? -8.852 86.610 360.699 1.00 114.10 336 GLN D N 1
ATOM 11880 C CA . GLN D 1 336 ? -7.567 86.376 360.049 1.00 113.74 336 GLN D CA 1
ATOM 11881 C C . GLN D 1 336 ? -7.205 84.895 360.179 1.00 113.53 336 GLN D C 1
ATOM 11882 O O . GLN D 1 336 ? -6.610 84.304 359.272 1.00 113.55 336 GLN D O 1
ATOM 11888 N N . GLU D 1 337 ? -7.574 84.308 361.318 1.00 112.92 337 GLU D N 1
ATOM 11889 C CA . GLU D 1 337 ? -7.282 82.909 361.621 1.00 112.33 337 GLU D CA 1
ATOM 11890 C C . GLU D 1 337 ? -8.117 81.945 360.790 1.00 111.19 337 GLU D C 1
ATOM 11891 O O . GLU D 1 337 ? -7.598 80.931 360.326 1.00 111.38 337 GLU D O 1
ATOM 11897 N N . ILE D 1 338 ? -9.400 82.260 360.606 1.00 110.13 338 ILE D N 1
ATOM 11898 C CA . ILE D 1 338 ? -10.307 81.412 359.819 1.00 109.45 338 ILE D CA 1
ATOM 11899 C C . ILE D 1 338 ? -9.817 81.282 358.369 1.00 109.11 338 ILE D C 1
ATOM 11900 O O . ILE D 1 338 ? -9.878 80.197 357.779 1.00 108.99 338 ILE D O 1
ATOM 11905 N N . ALA D 1 339 ? -9.324 82.388 357.809 1.00 108.46 339 ALA D N 1
ATOM 11906 C CA . ALA D 1 339 ? -8.758 82.393 356.459 1.00 107.66 339 ALA D CA 1
ATOM 11907 C C . ALA D 1 339 ? -7.510 81.510 356.386 1.00 107.00 339 ALA D C 1
ATOM 11908 O O . ALA D 1 339 ? -7.313 80.787 355.410 1.00 107.04 339 ALA D O 1
ATOM 11910 N N . ALA D 1 340 ? -6.683 81.571 357.429 1.00 106.13 340 ALA D N 1
ATOM 11911 C CA . ALA D 1 340 ? -5.473 80.758 357.526 1.00 105.19 340 ALA D CA 1
ATOM 11912 C C . ALA D 1 340 ? -5.810 79.271 357.629 1.00 104.78 340 ALA D C 1
ATOM 11913 O O . ALA D 1 340 ? -5.094 78.429 357.087 1.00 104.40 340 ALA D O 1
ATOM 11915 N N . ILE D 1 341 ? -6.905 78.960 358.319 1.00 104.56 341 ILE D N 1
ATOM 11916 C CA . ILE D 1 341 ? -7.359 77.579 358.497 1.00 104.33 341 ILE D CA 1
ATOM 11917 C C . ILE D 1 341 ? -7.973 77.009 357.214 1.00 104.35 341 ILE D C 1
ATOM 11918 O O . ILE D 1 341 ? -7.719 75.860 356.864 1.00 104.29 341 ILE D O 1
ATOM 11923 N N . SER D 1 342 ? -8.765 77.815 356.512 1.00 104.51 342 SER D N 1
ATOM 11924 C CA . SER D 1 342 ? -9.379 77.377 355.259 1.00 104.58 342 SER D CA 1
ATOM 11925 C C . SER D 1 342 ? -8.318 77.133 354.185 1.00 104.40 342 SER D C 1
ATOM 11926 O O . SER D 1 342 ? -8.450 76.218 353.370 1.00 104.10 342 SER D O 1
ATOM 11929 N N . ARG D 1 343 ? -7.269 77.955 354.209 1.00 104.57 343 ARG D N 1
ATOM 11930 C CA . ARG D 1 343 ? -6.150 77.865 353.266 1.00 104.91 343 ARG D CA 1
ATOM 11931 C C . ARG D 1 343 ? -5.392 76.562 353.439 1.00 104.95 343 ARG D C 1
ATOM 11932 O O . ARG D 1 343 ? -4.878 75.996 352.471 1.00 105.54 343 ARG D O 1
ATOM 11940 N N . GLY D 1 344 ? -5.318 76.102 354.684 1.00 104.53 344 GLY D N 1
ATOM 11941 C CA . GLY D 1 344 ? -4.655 74.856 355.004 1.00 103.53 344 GLY D CA 1
ATOM 11942 C C . GLY D 1 344 ? -5.511 73.673 354.618 1.00 103.08 344 GLY D C 1
ATOM 11943 O O . GLY D 1 344 ? -4.989 72.660 354.160 1.00 103.83 344 GLY D O 1
ATOM 11944 N N . LEU D 1 345 ? -6.825 73.803 354.797 1.00 102.28 345 LEU D N 1
ATOM 11945 C CA . LEU D 1 345 ? -7.753 72.716 354.479 1.00 101.99 345 LEU D CA 1
ATOM 11946 C C . LEU D 1 345 ? -7.823 72.452 352.984 1.00 102.01 345 LEU D C 1
ATOM 11947 O O . LEU D 1 345 ? -8.042 71.320 352.557 1.00 102.36 345 LEU D O 1
ATOM 11952 N N . LYS D 1 346 ? -7.639 73.505 352.195 1.00 102.00 346 LYS D N 1
ATOM 11953 C CA . LYS D 1 346 ? -7.559 73.367 350.748 1.00 101.90 346 LYS D CA 1
ATOM 11954 C C . LYS D 1 346 ? -6.256 72.648 350.414 1.00 101.57 346 LYS D C 1
ATOM 11955 O O . LYS D 1 346 ? -6.235 71.758 349.568 1.00 101.60 346 LYS D O 1
ATOM 11961 N N . ALA D 1 347 ? -5.183 73.030 351.101 1.00 101.45 347 ALA D N 1
ATOM 11962 C CA . ALA D 1 347 ? -3.880 72.407 350.922 1.00 101.64 347 ALA D CA 1
ATOM 11963 C C . ALA D 1 347 ? -3.899 70.964 351.423 1.00 102.00 347 ALA D C 1
ATOM 11964 O O . ALA D 1 347 ? -3.287 70.090 350.814 1.00 102.11 347 ALA D O 1
ATOM 11966 N N . LEU D 1 348 ? -4.620 70.723 352.518 1.00 102.61 348 LEU D N 1
ATOM 11967 C CA . LEU D 1 348 ? -4.746 69.383 353.100 1.00 102.96 348 LEU D CA 1
ATOM 11968 C C . LEU D 1 348 ? -5.470 68.418 352.165 1.00 103.66 348 LEU D C 1
ATOM 11969 O O . LEU D 1 348 ? -5.004 67.300 351.949 1.00 104.66 348 LEU D O 1
ATOM 11974 N N . ALA D 1 349 ? -6.605 68.853 351.620 1.00 104.00 349 ALA D N 1
ATOM 11975 C CA . ALA D 1 349 ? -7.363 68.058 350.651 1.00 104.01 349 ALA D CA 1
ATOM 11976 C C . ALA D 1 349 ? -6.489 67.711 349.449 1.00 103.84 349 ALA D C 1
ATOM 11977 O O . ALA D 1 349 ? -6.529 66.589 348.935 1.00 103.77 349 ALA D O 1
ATOM 11979 N N . ARG D 1 350 ? -5.684 68.684 349.033 1.00 103.74 350 ARG D N 1
ATOM 11980 C CA . ARG D 1 350 ? -4.820 68.557 347.872 1.00 103.83 350 ARG D CA 1
ATOM 11981 C C . ARG D 1 350 ? -3.578 67.716 348.198 1.00 103.79 350 ARG D C 1
ATOM 11982 O O . ARG D 1 350 ? -2.919 67.194 347.297 1.00 104.31 350 ARG D O 1
ATOM 11990 N N . GLU D 1 351 ? -3.271 67.586 349.485 1.00 103.03 351 GLU D N 1
ATOM 11991 C CA . GLU D 1 351 ? -2.138 66.792 349.936 1.00 102.86 351 GLU D CA 1
ATOM 11992 C C . GLU D 1 351 ? -2.569 65.337 350.043 1.00 102.41 351 GLU D C 1
ATOM 11993 O O . GLU D 1 351 ? -1.931 64.450 349.476 1.00 102.56 351 GLU D O 1
ATOM 11999 N N . LEU D 1 352 ? -3.661 65.109 350.772 1.00 102.08 352 LEU D N 1
ATOM 12000 C CA . LEU D 1 352 ? -4.216 63.774 350.990 1.00 101.16 352 LEU D CA 1
ATOM 12001 C C . LEU D 1 352 ? -4.816 63.174 349.721 1.00 100.87 352 LEU D C 1
ATOM 12002 O O . LEU D 1 352 ? -4.893 61.954 349.583 1.00 100.98 352 LEU D O 1
ATOM 12007 N N . GLY D 1 353 ? -5.243 64.034 348.801 1.00 100.37 353 GLY D N 1
ATOM 12008 C CA . GLY D 1 353 ? -5.851 63.586 347.557 1.00 99.71 353 GLY D CA 1
ATOM 12009 C C . GLY D 1 353 ? -7.274 63.098 347.746 1.00 99.72 353 GLY D C 1
ATOM 12010 O O . GLY D 1 353 ? -7.701 62.149 347.084 1.00 99.52 353 GLY D O 1
ATOM 12011 N N . ILE D 1 354 ? -8.002 63.732 348.665 1.00 99.77 354 ILE D N 1
ATOM 12012 C CA . ILE D 1 354 ? -9.409 63.396 348.911 1.00 99.83 354 ILE D CA 1
ATOM 12013 C C . ILE D 1 354 ? -10.244 64.664 349.128 1.00 99.95 354 ILE D C 1
ATOM 12014 O O . ILE D 1 354 ? -9.693 65.706 349.486 1.00 100.39 354 ILE D O 1
ATOM 12019 N N . PRO D 1 355 ? -11.569 64.592 348.884 1.00 99.72 355 PRO D N 1
ATOM 12020 C CA . PRO D 1 355 ? -12.414 65.750 349.136 1.00 99.21 355 PRO D CA 1
ATOM 12021 C C . PRO D 1 355 ? -12.705 65.959 350.622 1.00 99.16 355 PRO D C 1
ATOM 12022 O O . PRO D 1 355 ? -12.976 65.004 351.358 1.00 98.72 355 PRO D O 1
ATOM 12026 N N . ILE D 1 356 ? -12.646 67.218 351.042 1.00 99.10 356 ILE D N 1
ATOM 12027 C CA . ILE D 1 356 ? -12.979 67.610 352.400 1.00 98.10 356 ILE D CA 1
ATOM 12028 C C . ILE D 1 356 ? -14.258 68.437 352.386 1.00 97.46 356 ILE D C 1
ATOM 12029 O O . ILE D 1 356 ? -14.420 69.341 351.567 1.00 97.27 356 ILE D O 1
ATOM 12034 N N . ILE D 1 357 ? -15.178 68.085 353.272 1.00 97.23 357 ILE D N 1
ATOM 12035 C CA . ILE D 1 357 ? -16.398 68.849 353.474 1.00 96.80 357 ILE D CA 1
ATOM 12036 C C . ILE D 1 357 ? -16.258 69.584 354.802 1.00 97.64 357 ILE D C 1
ATOM 12037 O O . ILE D 1 357 ? -16.271 68.968 355.882 1.00 97.73 357 ILE D O 1
ATOM 12042 N N . ALA D 1 358 ? -16.095 70.900 354.720 1.00 97.44 358 ALA D N 1
ATOM 12043 C CA . ALA D 1 358 ? -16.002 71.718 355.920 1.00 97.53 358 ALA D CA 1
ATOM 12044 C C . ALA D 1 358 ? -17.334 72.426 356.149 1.00 97.51 358 ALA D C 1
ATOM 12045 O O . ALA D 1 358 ? -17.838 73.112 355.261 1.00 97.88 358 ALA D O 1
ATOM 12047 N N . LEU D 1 359 ? -17.924 72.226 357.322 1.00 97.52 359 LEU D N 1
ATOM 12048 C CA . LEU D 1 359 ? -19.163 72.919 357.658 1.00 98.19 359 LEU D CA 1
ATOM 12049 C C . LEU D 1 359 ? -18.806 74.281 358.222 1.00 98.67 359 LEU D C 1
ATOM 12050 O O . LEU D 1 359 ? -17.714 74.465 358.755 1.00 98.82 359 LEU D O 1
ATOM 12055 N N . SER D 1 360 ? -19.724 75.235 358.098 1.00 99.30 360 SER D N 1
ATOM 12056 C CA . SER D 1 360 ? -19.469 76.600 358.532 1.00 99.70 360 SER D CA 1
ATOM 12057 C C . SER D 1 360 ? -20.747 77.286 358.992 1.00 101.06 360 SER D C 1
ATOM 12058 O O . SER D 1 360 ? -21.816 77.072 358.420 1.00 101.13 360 SER D O 1
ATOM 12061 N N . GLN D 1 361 ? -20.622 78.100 360.039 1.00 102.45 361 GLN D N 1
ATOM 12062 C CA . GLN D 1 361 ? -21.729 78.894 360.566 1.00 103.23 361 GLN D CA 1
ATOM 12063 C C . GLN D 1 361 ? -21.788 80.226 359.838 1.00 103.63 361 GLN D C 1
ATOM 12064 O O . GLN D 1 361 ? -20.802 80.658 359.234 1.00 103.76 361 GLN D O 1
ATOM 12070 N N . LEU D 1 362 ? -22.948 80.875 359.900 1.00 104.24 362 LEU D N 1
ATOM 12071 C CA . LEU D 1 362 ? -23.129 82.198 359.308 1.00 104.12 362 LEU D CA 1
ATOM 12072 C C . LEU D 1 362 ? -23.429 83.256 360.358 1.00 104.53 362 LEU D C 1
ATOM 12073 O O . LEU D 1 362 ? -23.989 82.964 361.419 1.00 104.52 362 LEU D O 1
ATOM 12078 N N . SER D 1 363 ? -23.051 84.488 360.035 1.00 105.08 363 SER D N 1
ATOM 12079 C CA . SER D 1 363 ? -23.257 85.647 360.895 1.00 105.54 363 SER D CA 1
ATOM 12080 C C . SER D 1 363 ? -24.739 85.944 361.111 1.00 105.68 363 SER D C 1
ATOM 12081 O O . SER D 1 363 ? -25.605 85.389 360.425 1.00 105.64 363 SER D O 1
ATOM 12084 N N . ARG D 1 364 ? -25.015 86.817 362.080 1.00 105.84 364 ARG D N 1
ATOM 12085 C CA . ARG D 1 364 ? -26.362 87.333 362.321 1.00 105.72 364 ARG D CA 1
ATOM 12086 C C . ARG D 1 364 ? -26.693 88.414 361.293 1.00 105.47 364 ARG D C 1
ATOM 12087 O O . ARG D 1 364 ? -27.797 88.954 361.284 1.00 105.84 364 ARG D O 1
ATOM 12095 N N . ALA D 1 365 ? -25.722 88.717 360.431 1.00 105.37 365 ALA D N 1
ATOM 12096 C CA . ALA D 1 365 ? -25.879 89.688 359.347 1.00 105.37 365 ALA D CA 1
ATOM 12097 C C . ALA D 1 365 ? -26.922 89.225 358.328 1.00 105.19 365 ALA D C 1
ATOM 12098 O O . ALA D 1 365 ? -27.585 90.046 357.686 1.00 105.27 365 ALA D O 1
ATOM 12100 N N . VAL D 1 366 ? -27.056 87.905 358.199 1.00 104.89 366 VAL D N 1
ATOM 12101 C CA . VAL D 1 366 ? -28.022 87.272 357.301 1.00 104.47 366 VAL D CA 1
ATOM 12102 C C . VAL D 1 366 ? -29.453 87.572 357.767 1.00 104.44 366 VAL D C 1
ATOM 12103 O O . VAL D 1 366 ? -30.387 87.602 356.962 1.00 104.13 366 VAL D O 1
ATOM 12107 N N . GLU D 1 367 ? -29.602 87.811 359.071 1.00 104.46 367 GLU D N 1
ATOM 12108 C CA . GLU D 1 367 ? -30.895 88.116 359.690 1.00 104.39 367 GLU D CA 1
ATOM 12109 C C . GLU D 1 367 ? -31.277 89.592 359.527 1.00 104.09 367 GLU D C 1
ATOM 12110 O O . GLU D 1 367 ? -32.430 89.965 359.752 1.00 103.94 367 GLU D O 1
ATOM 12116 N N . ALA D 1 368 ? -30.308 90.417 359.132 1.00 103.73 368 ALA D N 1
ATOM 12117 C CA . ALA D 1 368 ? -30.486 91.871 359.053 1.00 103.39 368 ALA D CA 1
ATOM 12118 C C . ALA D 1 368 ? -31.085 92.407 357.744 1.00 103.17 368 ALA D C 1
ATOM 12119 O O . ALA D 1 368 ? -31.137 93.624 357.535 1.00 103.14 368 ALA D O 1
ATOM 12121 N N . ARG D 1 369 ? -31.548 91.510 356.875 1.00 102.88 369 ARG D N 1
ATOM 12122 C CA . ARG D 1 369 ? -32.124 91.911 355.585 1.00 102.52 369 ARG D CA 1
ATOM 12123 C C . ARG D 1 369 ? -33.409 91.137 355.247 1.00 102.26 369 ARG D C 1
ATOM 12124 O O . ARG D 1 369 ? -33.605 90.027 355.756 1.00 101.89 369 ARG D O 1
ATOM 12132 N N . PRO D 1 370 ? -34.297 91.728 354.410 1.00 101.87 370 PRO D N 1
ATOM 12133 C CA . PRO D 1 370 ? -35.516 91.025 353.986 1.00 101.66 370 PRO D CA 1
ATOM 12134 C C . PRO D 1 370 ? -35.229 89.653 353.358 1.00 101.68 370 PRO D C 1
ATOM 12135 O O . PRO D 1 370 ? -35.889 88.674 353.711 1.00 101.74 370 PRO D O 1
ATOM 12139 N N . ASN D 1 371 ? -34.256 89.582 352.449 1.00 101.52 371 ASN D N 1
ATOM 12140 C CA . ASN D 1 371 ? -33.883 88.310 351.828 1.00 101.87 371 ASN D CA 1
ATOM 12141 C C . ASN D 1 371 ? -32.871 87.528 352.676 1.00 101.84 371 ASN D C 1
ATOM 12142 O O . ASN D 1 371 ? -31.653 87.677 352.525 1.00 101.36 371 ASN D O 1
ATOM 12147 N N . LYS D 1 372 ? -33.396 86.679 353.554 1.00 101.96 372 LYS D N 1
ATOM 12148 C CA . LYS D 1 372 ? -32.578 85.931 354.508 1.00 102.49 372 LYS D CA 1
ATOM 12149 C C . LYS D 1 372 ? -31.845 84.703 353.929 1.00 102.99 372 LYS D C 1
ATOM 12150 O O . LYS D 1 372 ? -31.311 83.878 354.677 1.00 103.42 372 LYS D O 1
ATOM 12156 N N . ARG D 1 373 ? -31.806 84.598 352.600 1.00 103.25 373 ARG D N 1
ATOM 12157 C CA . ARG D 1 373 ? -31.065 83.527 351.924 1.00 103.09 373 ARG D CA 1
ATOM 12158 C C . ARG D 1 373 ? -29.583 83.874 351.911 1.00 103.44 373 ARG D C 1
ATOM 12159 O O . ARG D 1 373 ? -29.221 85.019 351.631 1.00 103.82 373 ARG D O 1
ATOM 12167 N N . PRO D 1 374 ? -28.718 82.891 352.206 1.00 103.58 374 PRO D N 1
ATOM 12168 C CA . PRO D 1 374 ? -27.281 83.153 352.209 1.00 103.89 374 PRO D CA 1
ATOM 12169 C C . PRO D 1 374 ? -26.711 83.318 350.802 1.00 104.18 374 PRO D C 1
ATOM 12170 O O . PRO D 1 374 ? -27.252 82.765 349.842 1.00 103.95 374 PRO D O 1
ATOM 12174 N N . MET D 1 375 ? -25.631 84.088 350.701 1.00 104.67 375 MET D N 1
ATOM 12175 C CA . MET D 1 375 ? -24.920 84.316 349.441 1.00 105.05 375 MET D CA 1
ATOM 12176 C C . MET D 1 375 ? -23.433 84.529 349.722 1.00 105.48 375 MET D C 1
ATOM 12177 O O . MET D 1 375 ? -23.056 84.855 350.851 1.00 105.70 375 MET D O 1
ATOM 12182 N N . LEU D 1 376 ? -22.597 84.339 348.701 1.00 105.84 376 LEU D N 1
ATOM 12183 C CA . LEU D 1 376 ? -21.136 84.454 348.841 1.00 106.14 376 LEU D CA 1
ATOM 12184 C C . LEU D 1 376 ? -20.673 85.621 349.713 1.00 106.50 376 LEU D C 1
ATOM 12185 O O . LEU D 1 376 ? -19.717 85.487 350.479 1.00 106.25 376 LEU D O 1
ATOM 12190 N N . SER D 1 377 ? -21.366 86.753 349.598 1.00 107.12 377 SER D N 1
ATOM 12191 C CA . SER D 1 377 ? -21.055 87.953 350.372 1.00 107.59 377 SER D CA 1
ATOM 12192 C C . SER D 1 377 ? -20.998 87.693 351.880 1.00 108.15 377 SER D C 1
ATOM 12193 O O . SER D 1 377 ? -20.224 88.329 352.593 1.00 108.82 377 SER D O 1
ATOM 12196 N N . ASP D 1 378 ? -21.804 86.744 352.353 1.00 108.15 378 ASP D N 1
ATOM 12197 C CA . ASP D 1 378 ? -21.921 86.460 353.784 1.00 107.82 378 ASP D CA 1
ATOM 12198 C C . ASP D 1 378 ? -20.706 85.758 354.395 1.00 107.69 378 ASP D C 1
ATOM 12199 O O . ASP D 1 378 ? -20.582 85.682 355.618 1.00 107.83 378 ASP D O 1
ATOM 12204 N N . LEU D 1 379 ? -19.814 85.259 353.543 1.00 107.78 379 LEU D N 1
ATOM 12205 C CA . LEU D 1 379 ? -18.580 84.614 353.997 1.00 107.76 379 LEU D CA 1
ATOM 12206 C C . LEU D 1 379 ? -17.418 85.608 354.058 1.00 108.58 379 LEU D C 1
ATOM 12207 O O . LEU D 1 379 ? -16.330 85.269 354.534 1.00 108.22 379 LEU D O 1
ATOM 12212 N N . ARG D 1 380 ? -17.664 86.827 353.564 1.00 109.69 380 ARG D N 1
ATOM 12213 C CA . ARG D 1 380 ? -16.703 87.937 353.616 1.00 110.84 380 ARG D CA 1
ATOM 12214 C C . ARG D 1 380 ? -16.232 88.101 355.059 1.00 112.19 380 ARG D C 1
ATOM 12215 O O . ARG D 1 380 ? -15.060 88.391 355.317 1.00 112.24 380 ARG D O 1
ATOM 12223 N N . GLU D 1 381 ? -17.170 87.881 355.982 1.00 113.82 381 GLU D N 1
ATOM 12224 C CA . GLU D 1 381 ? -16.952 87.938 357.425 1.00 115.29 381 GLU D CA 1
ATOM 12225 C C . GLU D 1 381 ? -15.836 86.996 357.891 1.00 115.41 381 GLU D C 1
ATOM 12226 O O . GLU D 1 381 ? -14.863 87.431 358.513 1.00 115.57 381 GLU D O 1
ATOM 12232 N N . SER D 1 382 ? -15.989 85.709 357.590 1.00 115.81 382 SER D N 1
ATOM 12233 C CA . SER D 1 382 ? -15.011 84.694 357.989 1.00 116.23 382 SER D CA 1
ATOM 12234 C C . SER D 1 382 ? -13.770 84.639 357.073 1.00 116.47 382 SER D C 1
ATOM 12235 O O . SER D 1 382 ? -13.175 83.575 356.859 1.00 115.90 382 SER D O 1
ATOM 12238 N N . GLY D 1 383 ? -13.393 85.808 356.550 1.00 116.85 383 GLY D N 1
ATOM 12239 C CA . GLY D 1 383 ? -12.198 85.981 355.724 1.00 116.90 383 GLY D CA 1
ATOM 12240 C C . GLY D 1 383 ? -12.224 85.346 354.346 1.00 116.95 383 GLY D C 1
ATOM 12241 O O . GLY D 1 383 ? -13.241 85.372 353.647 1.00 116.46 383 GLY D O 1
ATOM 12242 N N . SER D 1 384 ? -11.081 84.775 353.970 1.00 117.31 384 SER D N 1
ATOM 12243 C CA . SER D 1 384 ? -10.895 84.146 352.663 1.00 117.40 384 SER D CA 1
ATOM 12244 C C . SER D 1 384 ? -11.276 82.665 352.654 1.00 116.92 384 SER D C 1
ATOM 12245 O O . SER D 1 384 ? -10.420 81.795 352.452 1.00 116.95 384 SER D O 1
ATOM 12248 N N . ILE D 1 385 ? -12.558 82.388 352.884 1.00 116.11 385 ILE D N 1
ATOM 12249 C CA . ILE D 1 385 ? -13.081 81.027 352.795 1.00 115.12 385 ILE D CA 1
ATOM 12250 C C . ILE D 1 385 ? -13.513 80.781 351.351 1.00 114.40 385 ILE D C 1
ATOM 12251 O O . ILE D 1 385 ? -13.131 79.785 350.736 1.00 114.81 385 ILE D O 1
ATOM 12256 N N . GLU D 1 386 ? -14.305 81.709 350.825 1.00 113.07 386 GLU D N 1
ATOM 12257 C CA . GLU D 1 386 ? -14.784 81.660 349.453 1.00 112.11 386 GLU D CA 1
ATOM 12258 C C . GLU D 1 386 ? -13.662 81.375 348.454 1.00 111.01 386 GLU D C 1
ATOM 12259 O O . GLU D 1 386 ? -13.743 80.420 347.683 1.00 110.74 386 GLU D O 1
ATOM 12265 N N . GLN D 1 387 ? -12.620 82.206 348.497 1.00 109.85 387 GLN D N 1
ATOM 12266 C CA . GLN D 1 387 ? -11.533 82.200 347.508 1.00 108.59 387 GLN D CA 1
ATOM 12267 C C . GLN D 1 387 ? -10.799 80.874 347.287 1.00 107.45 387 GLN D C 1
ATOM 12268 O O . GLN D 1 387 ? -10.424 80.557 346.157 1.00 107.40 387 GLN D O 1
ATOM 12274 N N . ASP D 1 388 ? -10.591 80.111 348.353 1.00 106.19 388 ASP D N 1
ATOM 12275 C CA . ASP D 1 388 ? -9.943 78.803 348.237 1.00 104.86 388 ASP D CA 1
ATOM 12276 C C . ASP D 1 388 ? -10.907 77.660 348.558 1.00 103.57 388 ASP D C 1
ATOM 12277 O O . ASP D 1 388 ? -10.668 76.869 349.464 1.00 103.77 388 ASP D O 1
ATOM 12282 N N . ALA D 1 389 ? -12.001 77.593 347.802 1.00 102.17 389 ALA D N 1
ATOM 12283 C CA . ALA D 1 389 ? -13.009 76.540 347.939 1.00 100.98 389 ALA D CA 1
ATOM 12284 C C . ALA D 1 389 ? -13.603 76.213 346.576 1.00 100.61 389 ALA D C 1
ATOM 12285 O O . ALA D 1 389 ? -13.975 77.112 345.824 1.00 100.66 389 ALA D O 1
ATOM 12287 N N . ASP D 1 390 ? -13.688 74.923 346.263 1.00 100.39 390 ASP D N 1
ATOM 12288 C CA . ASP D 1 390 ? -14.201 74.465 344.970 1.00 99.76 390 ASP D CA 1
ATOM 12289 C C . ASP D 1 390 ? -15.725 74.424 344.892 1.00 99.07 390 ASP D C 1
ATOM 12290 O O . ASP D 1 390 ? -16.297 74.499 343.803 1.00 99.33 390 ASP D O 1
ATOM 12295 N N . LEU D 1 391 ? -16.375 74.295 346.045 1.00 98.27 391 LEU D N 1
ATOM 12296 C CA . LEU D 1 391 ? -17.830 74.217 346.106 1.00 97.32 391 LEU D CA 1
ATOM 12297 C C . LEU D 1 391 ? -18.363 74.847 347.380 1.00 97.37 391 LEU D C 1
ATOM 12298 O O . LEU D 1 391 ? -17.997 74.437 348.485 1.00 97.80 391 LEU D O 1
ATOM 12303 N N . VAL D 1 392 ? -19.226 75.846 347.214 1.00 96.92 392 VAL D N 1
ATOM 12304 C CA . VAL D 1 392 ? -19.882 76.500 348.339 1.00 96.48 392 VAL D CA 1
ATOM 12305 C C . VAL D 1 392 ? -21.381 76.247 348.233 1.00 96.84 392 VAL D C 1
ATOM 12306 O O . VAL D 1 392 ? -22.009 76.570 347.223 1.00 96.75 392 VAL D O 1
ATOM 12310 N N . MET D 1 393 ? -21.937 75.651 349.281 1.00 97.38 393 MET D N 1
ATOM 12311 C CA . MET D 1 393 ? -23.351 75.318 349.333 1.00 98.46 393 MET D CA 1
ATOM 12312 C C . MET D 1 393 ? -23.993 75.870 350.582 1.00 97.84 393 MET D C 1
ATOM 12313 O O . MET D 1 393 ? -23.438 75.754 351.676 1.00 98.06 393 MET D O 1
ATOM 12318 N N . PHE D 1 394 ? -25.175 76.453 350.407 1.00 97.37 394 PHE D N 1
ATOM 12319 C CA . PHE D 1 394 ? -25.934 77.011 351.512 1.00 96.37 394 PHE D CA 1
ATOM 12320 C C . PHE D 1 394 ? -27.241 76.263 351.715 1.00 96.41 394 PHE D C 1
ATOM 12321 O O . PHE D 1 394 ? -27.772 75.657 350.787 1.00 95.62 394 PHE D O 1
ATOM 12329 N N . ILE D 1 395 ? -27.748 76.302 352.941 1.00 97.29 395 ILE D N 1
ATOM 12330 C CA . ILE D 1 395 ? -29.029 75.685 353.263 1.00 98.40 395 ILE D CA 1
ATOM 12331 C C . ILE D 1 395 ? -30.025 76.764 353.700 1.00 99.17 395 ILE D C 1
ATOM 12332 O O . ILE D 1 395 ? -29.730 77.571 354.585 1.00 98.97 395 ILE D O 1
ATOM 12337 N N . TYR D 1 396 ? -31.186 76.784 353.051 1.00 100.16 396 TYR D N 1
ATOM 12338 C CA . TYR D 1 396 ? -32.265 77.693 353.406 1.00 101.51 396 TYR D CA 1
ATOM 12339 C C . TYR D 1 396 ? -33.585 76.933 353.459 1.00 102.96 396 TYR D C 1
ATOM 12340 O O . TYR D 1 396 ? -33.871 76.106 352.591 1.00 103.01 396 TYR D O 1
ATOM 12349 N N . ARG D 1 397 ? -34.379 77.230 354.488 1.00 104.61 397 ARG D N 1
ATOM 12350 C CA . ARG D 1 397 ? -35.702 76.626 354.700 1.00 106.08 397 ARG D CA 1
ATOM 12351 C C . ARG D 1 397 ? -36.686 77.623 355.319 1.00 106.64 397 ARG D C 1
ATOM 12352 O O . ARG D 1 397 ? -36.457 78.116 356.424 1.00 106.99 397 ARG D O 1
ATOM 12360 N N . ASP D 1 398 ? -37.767 77.918 354.591 1.00 107.42 398 ASP D N 1
ATOM 12361 C CA . ASP D 1 398 ? -38.806 78.865 355.033 1.00 108.65 398 ASP D CA 1
ATOM 12362 C C . ASP D 1 398 ? -39.138 78.822 356.525 1.00 109.78 398 ASP D C 1
ATOM 12363 O O . ASP D 1 398 ? -38.942 79.811 357.231 1.00 109.63 398 ASP D O 1
ATOM 12368 N N . GLU D 1 399 ? -39.632 77.669 356.981 1.00 111.40 399 GLU D N 1
ATOM 12369 C CA . GLU D 1 399 ? -40.090 77.455 358.365 1.00 113.16 399 GLU D CA 1
ATOM 12370 C C . GLU D 1 399 ? -39.286 78.149 359.461 1.00 113.89 399 GLU D C 1
ATOM 12371 O O . GLU D 1 399 ? -39.864 78.822 360.323 1.00 114.11 399 GLU D O 1
ATOM 12377 N N . TYR D 1 400 ? -37.965 77.981 359.417 1.00 114.52 400 TYR D N 1
ATOM 12378 C CA . TYR D 1 400 ? -37.042 78.592 360.374 1.00 115.48 400 TYR D CA 1
ATOM 12379 C C . TYR D 1 400 ? -37.309 80.090 360.569 1.00 115.88 400 TYR D C 1
ATOM 12380 O O . TYR D 1 400 ? -36.998 80.648 361.623 1.00 116.14 400 TYR D O 1
ATOM 12389 N N . TYR D 1 401 ? -37.885 80.726 359.550 1.00 116.16 401 TYR D N 1
ATOM 12390 C CA . TYR D 1 401 ? -38.237 82.143 359.607 1.00 116.50 401 TYR D CA 1
ATOM 12391 C C . TYR D 1 401 ? -39.741 82.354 359.502 1.00 116.86 401 TYR D C 1
ATOM 12392 O O . TYR D 1 401 ? -40.280 83.284 360.100 1.00 116.93 401 TYR D O 1
ATOM 12401 N N . ASN D 1 402 ? -40.407 81.486 358.743 1.00 117.46 402 ASN D N 1
ATOM 12402 C CA . ASN D 1 402 ? -41.850 81.577 358.521 1.00 118.10 402 ASN D CA 1
ATOM 12403 C C . ASN D 1 402 ? -42.620 80.307 358.906 1.00 118.38 402 ASN D C 1
ATOM 12404 O O . ASN D 1 402 ? -42.776 79.401 358.080 1.00 118.73 402 ASN D O 1
ATOM 12409 N N . PRO D 1 403 ? -43.107 80.237 360.162 1.00 118.42 403 PRO D N 1
ATOM 12410 C CA . PRO D 1 403 ? -43.897 79.086 360.604 1.00 118.13 403 PRO D CA 1
ATOM 12411 C C . PRO D 1 403 ? -45.331 79.108 360.062 1.00 117.76 403 PRO D C 1
ATOM 12412 O O . PRO D 1 403 ? -46.033 78.098 360.137 1.00 117.79 403 PRO D O 1
ATOM 12416 N N . HIS D 1 404 ? -45.753 80.249 359.520 1.00 117.31 404 HIS D N 1
ATOM 12417 C CA . HIS D 1 404 ? -47.107 80.405 358.991 1.00 117.10 404 HIS D CA 1
ATOM 12418 C C . HIS D 1 404 ? -47.283 79.991 357.526 1.00 116.82 404 HIS D C 1
ATOM 12419 O O . HIS D 1 404 ? -48.357 79.511 357.149 1.00 117.08 404 HIS D O 1
ATOM 12426 N N . SER D 1 405 ? -46.244 80.179 356.709 1.00 116.11 405 SER D N 1
ATOM 12427 C CA . SER D 1 405 ? -46.313 79.879 355.271 1.00 115.31 405 SER D CA 1
ATOM 12428 C C . SER D 1 405 ? -44.926 79.845 354.613 1.00 114.64 405 SER D C 1
ATOM 12429 O O . SER D 1 405 ? -44.006 80.499 355.097 1.00 114.60 405 SER D O 1
ATOM 12432 N N . GLU D 1 406 ? -44.762 79.093 353.520 1.00 113.91 406 GLU D N 1
ATOM 12433 C CA . GLU D 1 406 ? -45.823 78.288 352.910 1.00 113.09 406 GLU D CA 1
ATOM 12434 C C . GLU D 1 406 ? -45.372 76.855 352.640 1.00 112.86 406 GLU D C 1
ATOM 12435 O O . GLU D 1 406 ? -46.106 75.909 352.930 1.00 112.74 406 GLU D O 1
ATOM 12441 N N . LYS D 1 407 ? -44.175 76.703 352.076 1.00 112.64 407 LYS D N 1
ATOM 12442 C CA . LYS D 1 407 ? -43.607 75.378 351.802 1.00 112.26 407 LYS D CA 1
ATOM 12443 C C . LYS D 1 407 ? -43.059 74.717 353.071 1.00 111.80 407 LYS D C 1
ATOM 12444 O O . LYS D 1 407 ? -41.870 74.835 353.391 1.00 111.78 407 LYS D O 1
ATOM 12450 N N . ALA D 1 408 ? -43.951 74.014 353.769 1.00 111.13 408 ALA D N 1
ATOM 12451 C CA . ALA D 1 408 ? -43.661 73.344 355.040 1.00 110.38 408 ALA D CA 1
ATOM 12452 C C . ALA D 1 408 ? -42.340 72.563 355.082 1.00 109.79 408 ALA D C 1
ATOM 12453 O O . ALA D 1 408 ? -41.339 73.071 355.588 1.00 109.86 408 ALA D O 1
ATOM 12455 N N . GLY D 1 409 ? -42.333 71.345 354.544 1.00 109.03 409 GLY D N 1
ATOM 12456 C CA . GLY D 1 409 ? -41.144 70.491 354.613 1.00 108.21 409 GLY D CA 1
ATOM 12457 C C . GLY D 1 409 ? -40.208 70.594 353.426 1.00 107.60 409 GLY D C 1
ATOM 12458 O O . GLY D 1 409 ? -39.844 69.578 352.831 1.00 107.42 409 GLY D O 1
ATOM 12459 N N . ILE D 1 410 ? -39.804 71.817 353.090 1.00 107.07 410 ILE D N 1
ATOM 12460 C CA . ILE D 1 410 ? -38.951 72.058 351.924 1.00 106.38 410 ILE D CA 1
ATOM 12461 C C . ILE D 1 410 ? -37.659 72.810 352.267 1.00 105.49 410 ILE D C 1
ATOM 12462 O O . ILE D 1 410 ? -37.695 73.895 352.853 1.00 105.36 410 ILE D O 1
ATOM 12467 N N . ALA D 1 411 ? -36.526 72.218 351.895 1.00 104.74 411 ALA D N 1
ATOM 12468 C CA . ALA D 1 411 ? -35.211 72.820 352.112 1.00 103.91 411 ALA D CA 1
ATOM 12469 C C . ALA D 1 411 ? -34.518 73.120 350.787 1.00 103.33 411 ALA D C 1
ATOM 12470 O O . ALA D 1 411 ? -34.533 72.300 349.866 1.00 103.01 411 ALA D O 1
ATOM 12472 N N . GLU D 1 412 ? -33.917 74.301 350.702 1.00 102.71 412 GLU D N 1
ATOM 12473 C CA . GLU D 1 412 ? -33.202 74.727 349.507 1.00 102.40 412 GLU D CA 1
ATOM 12474 C C . GLU D 1 412 ? -31.707 74.573 349.693 1.00 101.42 412 GLU D C 1
ATOM 12475 O O . GLU D 1 412 ? -31.172 74.930 350.742 1.00 102.07 412 GLU D O 1
ATOM 12481 N N . ILE D 1 413 ? -31.037 74.033 348.679 1.00 100.14 413 ILE D N 1
ATOM 12482 C CA . ILE D 1 413 ? -29.581 73.942 348.694 1.00 99.05 413 ILE D CA 1
ATOM 12483 C C . ILE D 1 413 ? -29.043 74.860 347.601 1.00 98.45 413 ILE D C 1
ATOM 12484 O O . ILE D 1 413 ? -29.058 74.516 346.417 1.00 98.63 413 ILE D O 1
ATOM 12489 N N . ILE D 1 414 ? -28.590 76.039 348.016 1.00 97.58 414 ILE D N 1
ATOM 12490 C CA . ILE D 1 414 ? -28.083 77.048 347.094 1.00 96.53 414 ILE D CA 1
ATOM 12491 C C . ILE D 1 414 ? -26.585 76.866 346.870 1.00 96.52 414 ILE D C 1
ATOM 12492 O O . ILE D 1 414 ? -25.789 76.994 347.797 1.00 96.41 414 ILE D O 1
ATOM 12497 N N . VAL D 1 415 ? -26.218 76.561 345.629 1.00 96.67 415 VAL D N 1
ATOM 12498 C CA . VAL D 1 415 ? -24.822 76.416 345.238 1.00 96.89 415 VAL D CA 1
ATOM 12499 C C . VAL D 1 415 ? -24.279 77.792 344.852 1.00 97.56 415 VAL D C 1
ATOM 12500 O O . VAL D 1 415 ? -24.550 78.298 343.756 1.00 97.72 415 VAL D O 1
ATOM 12504 N N . GLY D 1 416 ? -23.524 78.396 345.764 1.00 98.03 416 GLY D N 1
ATOM 12505 C CA . GLY D 1 416 ? -22.980 79.738 345.559 1.00 98.91 416 GLY D CA 1
ATOM 12506 C C . GLY D 1 416 ? -21.723 79.782 344.714 1.00 99.66 416 GLY D C 1
ATOM 12507 O O . GLY D 1 416 ? -21.334 80.845 344.235 1.00 99.08 416 GLY D O 1
ATOM 12508 N N . LYS D 1 417 ? -21.092 78.622 344.539 1.00 100.92 417 LYS D N 1
ATOM 12509 C CA . LYS D 1 417 ? -19.852 78.495 343.776 1.00 102.14 417 LYS D CA 1
ATOM 12510 C C . LYS D 1 417 ? -19.640 77.036 343.403 1.00 103.43 417 LYS D C 1
ATOM 12511 O O . LYS D 1 417 ? -19.996 76.140 344.169 1.00 103.65 417 LYS D O 1
ATOM 12517 N N . GLN D 1 418 ? -19.061 76.802 342.228 1.00 105.34 418 GLN D N 1
ATOM 12518 C CA . GLN D 1 418 ? -18.755 75.448 341.767 1.00 107.03 418 GLN D CA 1
ATOM 12519 C C . GLN D 1 418 ? -17.620 75.462 340.738 1.00 108.36 418 GLN D C 1
ATOM 12520 O O . GLN D 1 418 ? -17.186 76.525 340.288 1.00 108.55 418 GLN D O 1
ATOM 12526 N N . ARG D 1 419 ? -17.148 74.273 340.374 1.00 110.22 419 ARG D N 1
ATOM 12527 C CA . ARG D 1 419 ? -16.102 74.119 339.365 1.00 112.13 419 ARG D CA 1
ATOM 12528 C C . ARG D 1 419 ? -16.602 73.540 338.030 1.00 112.75 419 ARG D C 1
ATOM 12529 O O . ARG D 1 419 ? -16.419 74.159 336.974 1.00 112.48 419 ARG D O 1
ATOM 12537 N N . ASN D 1 420 ? -17.232 72.363 338.094 1.00 113.62 420 ASN D N 1
ATOM 12538 C CA . ASN D 1 420 ? -17.739 71.640 336.914 1.00 113.91 420 ASN D CA 1
ATOM 12539 C C . ASN D 1 420 ? -18.840 72.383 336.150 1.00 113.63 420 ASN D C 1
ATOM 12540 O O . ASN D 1 420 ? -18.656 72.749 334.987 1.00 113.95 420 ASN D O 1
ATOM 12545 N N . GLY D 1 421 ? -19.977 72.597 336.809 1.00 113.12 421 GLY D N 1
ATOM 12546 C CA . GLY D 1 421 ? -21.121 73.275 336.203 1.00 112.18 421 GLY D CA 1
ATOM 12547 C C . GLY D 1 421 ? -21.331 74.671 336.759 1.00 111.56 421 GLY D C 1
ATOM 12548 O O . GLY D 1 421 ? -20.406 75.254 337.330 1.00 111.60 421 GLY D O 1
ATOM 12549 N N . PRO D 1 422 ? -22.552 75.218 336.597 1.00 110.97 422 PRO D N 1
ATOM 12550 C CA . PRO D 1 422 ? -22.849 76.562 337.075 1.00 110.47 422 PRO D CA 1
ATOM 12551 C C . PRO D 1 422 ? -23.486 76.582 338.468 1.00 109.71 422 PRO D C 1
ATOM 12552 O O . PRO D 1 422 ? -23.545 75.554 339.147 1.00 109.54 422 PRO D O 1
ATOM 12556 N N . THR D 1 423 ? -23.950 77.760 338.876 1.00 109.08 423 THR D N 1
ATOM 12557 C CA . THR D 1 423 ? -24.658 77.940 340.137 1.00 108.30 423 THR D CA 1
ATOM 12558 C C . THR D 1 423 ? -26.110 77.478 339.982 1.00 107.54 423 THR D C 1
ATOM 12559 O O . THR D 1 423 ? -26.577 77.242 338.866 1.00 107.29 423 THR D O 1
ATOM 12563 N N . GLY D 1 424 ? -26.818 77.343 341.099 1.00 106.88 424 GLY D N 1
ATOM 12564 C CA . GLY D 1 424 ? -28.212 76.915 341.066 1.00 106.43 424 GLY D CA 1
ATOM 12565 C C . GLY D 1 424 ? -28.759 76.528 342.423 1.00 106.34 424 GLY D C 1
ATOM 12566 O O . GLY D 1 424 ? -28.004 76.333 343.378 1.00 106.39 424 GLY D O 1
ATOM 12567 N N . THR D 1 425 ? -30.081 76.411 342.499 1.00 106.21 425 THR D N 1
ATOM 12568 C CA . THR D 1 425 ? -30.763 76.051 343.734 1.00 106.17 425 THR D CA 1
ATOM 12569 C C . THR D 1 425 ? -31.534 74.744 343.550 1.00 106.20 425 THR D C 1
ATOM 12570 O O . THR D 1 425 ? -32.334 74.609 342.627 1.00 106.17 425 THR D O 1
ATOM 12574 N N . VAL D 1 426 ? -31.265 73.779 344.421 1.00 106.82 426 VAL D N 1
ATOM 12575 C CA . VAL D 1 426 ? -31.968 72.499 344.405 1.00 107.44 426 VAL D CA 1
ATOM 12576 C C . VAL D 1 426 ? -32.850 72.424 345.648 1.00 108.27 426 VAL D C 1
ATOM 12577 O O . VAL D 1 426 ? -32.500 72.968 346.702 1.00 108.69 426 VAL D O 1
ATOM 12581 N N . GLU D 1 427 ? -33.980 71.728 345.518 1.00 108.83 427 GLU D N 1
ATOM 12582 C CA . GLU D 1 427 ? -34.999 71.690 346.559 1.00 109.22 427 GLU D CA 1
ATOM 12583 C C . GLU D 1 427 ? -35.144 70.270 347.135 1.00 109.16 427 GLU D C 1
ATOM 12584 O O . GLU D 1 427 ? -35.313 69.306 346.380 1.00 109.36 427 GLU D O 1
ATOM 12590 N N . LEU D 1 428 ? -35.073 70.141 348.461 1.00 108.92 428 LEU D N 1
ATOM 12591 C CA . LEU D 1 428 ? -35.194 68.829 349.115 1.00 108.83 428 LEU D CA 1
ATOM 12592 C C . LEU D 1 428 ? -36.217 68.793 350.252 1.00 108.87 428 LEU D C 1
ATOM 12593 O O . LEU D 1 428 ? -36.699 69.835 350.699 1.00 108.48 428 LEU D O 1
ATOM 12598 N N . GLN D 1 429 ? -36.539 67.583 350.708 1.00 109.22 429 GLN D N 1
ATOM 12599 C CA . GLN D 1 429 ? -37.477 67.385 351.811 1.00 109.91 429 GLN D CA 1
ATOM 12600 C C . GLN D 1 429 ? -36.784 67.467 353.166 1.00 110.35 429 GLN D C 1
ATOM 12601 O O . GLN D 1 429 ? -35.852 66.705 353.449 1.00 110.73 429 GLN D O 1
ATOM 12607 N N . PHE D 1 430 ? -37.241 68.400 353.997 1.00 110.83 430 PHE D N 1
ATOM 12608 C CA . PHE D 1 430 ? -36.717 68.546 355.349 1.00 111.29 430 PHE D CA 1
ATOM 12609 C C . PHE D 1 430 ? -37.825 68.307 356.368 1.00 111.66 430 PHE D C 1
ATOM 12610 O O . PHE D 1 430 ? -38.830 69.023 356.388 1.00 112.13 430 PHE D O 1
ATOM 12618 N N . HIS D 1 431 ? -37.636 67.291 357.204 1.00 112.00 431 HIS D N 1
ATOM 12619 C CA . HIS D 1 431 ? -38.615 66.941 358.225 1.00 112.37 431 HIS D CA 1
ATOM 12620 C C . HIS D 1 431 ? -38.089 67.388 359.583 1.00 112.41 431 HIS D C 1
ATOM 12621 O O . HIS D 1 431 ? -37.273 66.698 360.191 1.00 112.68 431 HIS D O 1
ATOM 12628 N N . ALA D 1 432 ? -38.553 68.549 360.046 1.00 112.59 432 ALA D N 1
ATOM 12629 C CA . ALA D 1 432 ? -38.145 69.105 361.339 1.00 112.62 432 ALA D CA 1
ATOM 12630 C C . ALA D 1 432 ? -38.490 68.174 362.503 1.00 112.91 432 ALA D C 1
ATOM 12631 O O . ALA D 1 432 ? -37.866 68.245 363.567 1.00 112.75 432 ALA D O 1
ATOM 12633 N N . SER D 1 433 ? -39.480 67.305 362.281 1.00 113.37 433 SER D N 1
ATOM 12634 C CA . SER D 1 433 ? -39.918 66.301 363.255 1.00 113.83 433 SER D CA 1
ATOM 12635 C C . SER D 1 433 ? -38.753 65.405 363.681 1.00 114.47 433 SER D C 1
ATOM 12636 O O . SER D 1 433 ? -38.559 65.153 364.872 1.00 114.92 433 SER D O 1
ATOM 12639 N N . HIS D 1 434 ? -37.981 64.941 362.698 1.00 114.68 434 HIS D N 1
ATOM 12640 C CA . HIS D 1 434 ? -36.837 64.059 362.933 1.00 114.54 434 HIS D CA 1
ATOM 12641 C C . HIS D 1 434 ? -35.492 64.642 362.492 1.00 114.03 434 HIS D C 1
ATOM 12642 O O . HIS D 1 434 ? -34.474 63.951 362.540 1.00 113.94 434 HIS D O 1
ATOM 12649 N N . VAL D 1 435 ? -35.497 65.917 362.093 1.00 113.86 435 VAL D N 1
ATOM 12650 C CA . VAL D 1 435 ? -34.310 66.634 361.578 1.00 113.66 435 VAL D CA 1
ATOM 12651 C C . VAL D 1 435 ? -33.614 65.780 360.499 1.00 113.78 435 VAL D C 1
ATOM 12652 O O . VAL D 1 435 ? -32.415 65.468 360.585 1.00 114.00 435 VAL D O 1
ATOM 12656 N N . ARG D 1 436 ? -34.394 65.421 359.480 1.00 113.89 436 ARG D N 1
ATOM 12657 C CA . ARG D 1 436 ? -33.983 64.471 358.445 1.00 113.90 436 ARG D CA 1
ATOM 12658 C C . ARG D 1 436 ? -34.052 65.067 357.034 1.00 114.01 436 ARG D C 1
ATOM 12659 O O . ARG D 1 436 ? -34.862 65.963 356.764 1.00 114.08 436 ARG D O 1
ATOM 12667 N N . PHE D 1 437 ? -33.200 64.555 356.143 1.00 113.70 437 PHE D N 1
ATOM 12668 C CA . PHE D 1 437 ? -33.179 64.963 354.735 1.00 113.30 437 PHE D CA 1
ATOM 12669 C C . PHE D 1 437 ? -33.547 63.811 353.795 1.00 113.33 437 PHE D C 1
ATOM 12670 O O . PHE D 1 437 ? -33.008 62.709 353.916 1.00 113.60 437 PHE D O 1
ATOM 12678 N N . ASN D 1 438 ? -34.458 64.085 352.862 1.00 113.12 438 ASN D N 1
ATOM 12679 C CA . ASN D 1 438 ? -34.886 63.122 351.842 1.00 113.34 438 ASN D CA 1
ATOM 12680 C C . ASN D 1 438 ? -34.926 63.762 350.454 1.00 113.10 438 ASN D C 1
ATOM 12681 O O . ASN D 1 438 ? -34.757 64.978 350.315 1.00 113.22 438 ASN D O 1
ATOM 12686 N N . ASP D 1 439 ? -35.153 62.939 349.432 1.00 112.56 439 ASP D N 1
ATOM 12687 C CA . ASP D 1 439 ? -35.362 63.436 348.077 1.00 111.91 439 ASP D CA 1
ATOM 12688 C C . ASP D 1 439 ? -36.781 63.964 347.936 1.00 111.64 439 ASP D C 1
ATOM 12689 O O . ASP D 1 439 ? -37.637 63.691 348.779 1.00 111.70 439 ASP D O 1
ATOM 12694 N N . LEU D 1 440 ? -37.020 64.714 346.864 1.00 111.20 440 LEU D N 1
ATOM 12695 C CA . LEU D 1 440 ? -38.316 65.325 346.619 1.00 110.65 440 LEU D CA 1
ATOM 12696 C C . LEU D 1 440 ? -39.169 64.444 345.712 1.00 110.42 440 LEU D C 1
ATOM 12697 O O . LEU D 1 440 ? -39.718 63.434 346.150 1.00 110.06 440 LEU D O 1
#

Solvent-accessible surface area: 75199 Å² total; per-residue (Å²): 185,37,7,76,27,91,139,5,2,44,16,0,0,0,1,0,19,86,62,26,101,15,0,94,78,0,25,14,52,1,16,9,30,96,0,0,82,25,101,25,1,64,46,0,0,32,0,0,19,16,1,66,62,92,54,86,96,4,52,48,113,20,0,21,96,4,0,64,156,115,35,39,32,144,106,2,37,18,63,64,56,0,96,112,3,21,137,70,9,124,55,15,82,125,0,73,92,56,0,97,52,2,19,72,50,20,20,8,32,18,0,16,130,9,0,23,48,0,56,105,28,0,34,68,48,50,16,22,13,52,53,6,29,17,48,1,4,69,71,7,10,57,9,64,79,59,94,10,84,60,59,7,50,44,1,61,20,1,3,85,43,11,41,105,139,39,112,124,37,73,1,30,2,170,83,0,14,120,37,4,0,60,5,17,79,3,11,1,4,1,2,0,0,34,54,88,3,13,11,32,18,0,2,16,31,1,0,22,25,0,3,73,170,86,46,19,0,0,0,4,1,1,7,105,26,72,5,63,68,1,0,58,83,4,0,4,17,66,1,166,14,20,54,114,166,48,93,64,69,33,28,50,113,199,33,73,61,116,8,58,87,10,2,57,143,5,20,137,6,35,0,32,1,3,51,46,89,91,3,26,26,50,68,0,19,28,33,0,3,13,8,25,40,91,42,117,12,12,0,0,2,0,11,31,0,42,61,5,29,18,179,128,102,87,123,68,13,9,41,5,1,108,10,0,24,17,0,0,26,26,15,38,19,6,0,2,0,1,1,46,10,37,189,61,3,45,92,64,128,70,55,78,7,84,34,30,21,0,164,86,12,12,57,0,35,71,15,2,21,13,0,4,0,2,12,22,23,59,71,46,58,121,173,37,148,84,43,33,52,0,26,0,19,0,12,42,21,73,27,29,86,92,23,64,11,52,1,69,11,90,67,71,36,71,68,8,65,63,120,176,27,13,58,45,16,29,18,49,31,5,2,32,2,0,2,0,1,1,22,81,73,41,107,21,2,113,91,0,37,64,47,0,81,43,25,81,0,0,78,21,93,24,3,71,43,2,0,30,0,2,27,38,0,95,79,106,65,104,89,8,71,53,111,37,2,16,124,8,0,59,159,105,62,39,32,162,108,11,39,16,56,77,52,0,95,86,1,27,143,44,8,119,93,8,79,86,2,80,41,18,0,118,26,3,18,50,25,68,26,7,27,96,0,12,110,4,0,23,40,0,45,132,46,0,66,110,60,78,20,25,25,33,43,7,7,81,56,0,12,108,66,0,56,124,7,18,156,90,76,56,2,135,78,0,4,112,81,6,42,90,41,33,105,85,161,38,135,0,32,4,130,80,0,23,150,38,14,36,72,3,23,106,9,13,1,4,2,1,0,0,20,44,81,3,12,11,30,22,0,2,12,19,0,0,22,22,0,4,71,154,73,57,32,7,0,0,3,2,1,3,31,8,26,1,43,31,2,0,56,59,4,0,11,17,53,2,94,2,44,23,114,86,52,55,142,52,118,179,8,83,64,114,2,57,75,9,7,73,138,4,36,107,5,34,0,29,1,2,48,43,35,65,1,27,37,137,72,0,101,35,45,0,106,111,9,34,78,131,58,142,6,15,0,1,2,0,4,8,1,27,32,13,41,14,168,156,191,97,43,69,26,0,38,3,1,7,20,0,12,37,6,0,35,78,27,37,16,5,0,2,1,0,0,39,9,56,85,52,3,49,92,66,140,81,67,77,8,87,59,64,22,1,174,95,20,5,30,0,53,40,11,2,23,10,0,4,0,1,16,22,21,57,75,58,69,112,180,68,123,66,76,22,34,0,19,0,24,2,18,52,26,190,121,41,96,87,27,75,15,52,0,57,6,44,49,69,11,54,42,2,25,45,118,154,138,34,7,56,27,91,136,4,2,35,12,0,0,0,0,0,20,82,58,30,119,24,0,92,97,0,50,62,36,0,85,33,33,112,0,0,82,26,94,29,2,64,44,0,0,26,0,0,31,24,1,94,97,72,68,123,86,2,57,45,92,20,0,20,95,7,0,60,172,106,61,29,41,161,108,8,37,15,58,75,34,0,90,103,1,21,148,61,7,129,68,15,90,135,2,88,86,58,0,112,42,1,16,63,39,47,10,8,34,60,0,17,116,8,0,28,48,0,24,152,36,0,18,85,56,48,8,30,31,114,82,4,15,64,52,0,5,119,53,4,72,92,4,27,109,94,36,94,103,63,176,84,104,61,138,141,13,55,82,90,98,70,148,144,93,160,24,28,8,173,46,2,38,160,46,6,29,114,24,23,112,8,9,0,6,1,3,0,0,30,50,81,1,9,10,28,18,0,2,12,21,5,0,18,23,5,4,72,172,127,39,60,0,0,0,2,4,0,3,51,35,1,2,15,48,0,0,17,83,5,0,8,15,31,0,111,47,66,85,167,140,105,80,124,4,60,70,17,10,73,157,4,15,111,6,38,2,41,1,14,47,30,6,20,0,25,43,118,51,1,49,40,61,0,86,105,11,44,75,140,44,118,6,18,7,0,2,0,5,35,0,37,32,4,37,15,182,170,92,108,128,54,7,17,52,4,1,145,8,0,45,42,0,0,127,88,32,39,16,17,0,2,0,0,0,43,7,42,180,64,1,62,89,66,132,74,46,79,7,86,52,60,21,2,164,77,12,22,50,0,33,119,22,6,20,7,0,8,0,1,11,22,23,62,84,37,54,105,144,66,135,99,79,24,49,0,27,0,26,0,16,58,20,201,99,30,104,101,22,65,22,79,0,67,10,84,63,73,53,36,44,3,40,58,129,69,55,46,7,29,20,62,39,6,4,35,3,0,0,0,0,0,18,84,65,38,109,32,2,100,102,0,43,59,26,0,81,40,29,98,0,2,89,31,127,19,3,95,52,0,0,28,0,0,28,21,1,88,105,95,64,113,92,4,61,51,120,31,0,14,115,2,0,50,170,111,42,31,26,132,125,16,36,20,55,83,58,0,91,81,0,14,138,49,8,116,84,5,77,72,4,79,35,12,0,98,38,4,2,44,34,49,0,10,39,54,0,22,111,7,0,28,61,0,43,120,27,0,80,101,57,86,36,60,32,103,106,7,33,67,61,0,10,62,69,4,12,83,16,20,51,72,211,57,84,32,86,37,0,146,77,4,9,116,65,13,38,84,125,28,128,72,110,213,18,19,7,165,101,0,39,164,45,5,34,107,29,20,46,8,16,0,5,2,3,0,0,40,49,77,2,10,14,33,21,0,1,12,24,3,0,17,25,8,4,74,148,105,58,54,6,0,0,2,1,1,16,76,25,78,26,81,86,4,46,116,145,16,46,60,14,37,2,150,209,102,127,75,95,84,6,37,82,127,25,94,138,19,43,33,81,56,29,66,45,97,93,3,35,38,131,81,1,99,39,78,0,122,130,28,8,65,135,49,132,2,22,9,0,1,0,5,41,2,53,62,14,46,79,147,186,99,135,73,22,11,59,7,1,133,13,0,34,59,3,0,173,84,16,11,2,12,0,1,1,0,0,37,8,28,185,57,1,65,90,60,131,64,52,91,7,82,58,83,18,0,209,96,11,26,30,0,62,135,28,6,32,9,0,5,0,1,16,21,28,63,77,49,68,115,178,65,152,94,67,30,43,0,31,0,29,1,16,59,22,172,123,33,96,88,26,79,9,60,2,57,8,57,59,105,66,73,54,9,50,63,125

InterPro domains:
  IPR007692 DNA helicase, DnaB type [TIGR00665] (6-441)
  IPR007693 DNA helicase, DnaB-like, N-terminal [PF00772] (6-108)
  IPR007694 DNA helicase, DnaB-like, C-terminal [PF03796] (182-439)
  IPR007694 DNA helicase, DnaB-like, C-terminal [PS51199] (176-444)
  IPR007694 DNA helicase, DnaB-like, C-terminal [cd00984] (182-439)
  IPR016136 DNA helicase DnaB, N-terminal/DNA primase DnaG, C-terminal [G3DSA:1.10.860.10] (1-149)
  IPR027417 P-loop containing nucleoside triphosphate hydrolase [G3DSA:3.40.50.300] (164-444)
  IPR027417 P-loop containing nucleoside triphosphate hydrolase [SSF52540] (180-432)
  IPR036185 DNA helicase, DnaB-like, N-terminal domain superfamily [SSF48024] (5-116)

CATH classification: 1.10.860.10 (+1 more: 3.40.50.300)

Sequence (1641 aa):
IPPHSLEAEQSVLGSILLDSDVMDEVEGLLPSPEAFYAEAHRKIYAAMQALRSQGRPVDLVTLSEELSRRGQLEEVGGTAYLLQLSEATPTAAYAEHYARIVAEKWTLRRLIQAAGEAMRLAYEEAGSLDEILDTAGKKILEVALTKTDTEARPMRELVHETFEHIEAVRTGFKELDQLIGTLGPGSLNIIAARPAMGKTAFALTIAQNAALKEGVGVGIYSLEMPAAQLTLRMMCSEARIDMNRVRLGQLTDRDFSRLVDVASRLSEAPIYIDDTPDLTLMEVRARARRLVSQNQVGLIIIDYLQLMSGPNRQQEIAAISRGLKALARELGIPIIALSQLSRAVEARPNKRPMLSDLRESGSIEQDADLVMFIYRDEYYNPHSEKAGIAEIIVGKQRNGPTGTVELQFHASHVRFNDLEGPIPPHSLEAEQSVLGSILLDSDVMDEVEGLLPSPEAFYAEAHRKIYAAMQALRSQGRPVDLVTLSEELSRRGQLEEVGGTAYLLQLSEATPTAAYAEHYARIVAEKWTLRRLIQAAGEAMRLAYEEAGSLDEILDTAGKKILEVALARPMRELVHETFEHIEALVRTGFKELDQLIGTLGPGSLNIIAARPAMGKTAFALTIAQNAALKEGVGVGIYSLEMPAAQLTLRMMCSEARIDMNRVRLTDRDFSRLVDVASRLSEAPIYIDDTPDLTLMEVRARARRLVSQNQVGLIIIDYLQLMSGPNRQQEIAAISRGLKALARELGIPIIALSQLSRAVEARPNKRPMLSDLRESGSIEQDADLVMFIYRDEYYNPHSEKAGIAEIIVGKQRNGPTGTVELQFHASHVRFNDLPIPPHSLEAEQSVLGSILLDSDVMDEVEGLLPSPEAFYAEAHRKIYAAMQALRSQGRPVDLVTLSEELSRRGQLEEVGGTAYLLQLSEATPTAAYAEHYARIVAEKWTLRRLIQAAGEAMRLAYEEAGSLDEILDTAGKKILEVALTKTDTEARPMRELVHETFEHITGFKELDQLIGTLGPGSLNIIAARPAMGKTAFALTIAQNAALKEGVGVGIYSLEMPAAQLTLRMMCSEARIDMNDFSRLVDVASRLSEAPIYIDDTPDLTLMEVRARARRLVSQNQVGLIIIDYLQLMSGPNRQQEIAAISRGLKALARELGIPIIALSQLSRAVEARPNKRPMLSDLRESGSIEQDADLVMFIYRDEYYNPHSEKAGIAEIIVGKQRNGPTGTVELQFHASHVRFNDLPIPPHSLEAEQSVLGSILLDSDVMDEVEGLLPSPEAFYAEAHRKIYAAMQALRSQGRPVDLVTLSEELSRRGQLEEVGGTAYLLQLSEATPTAAYAEHYARIVAEKWTLRRLIQAAGEAMRLAYEEAGSLDEILDTAGKKILEVALTKTEARPMRELVHETFEHIEALFTGFKELDQLIGTLGPGSLNIIAARPAMGKTAFALTIAQNAALKEGVGVGIYSLEMPAAQLTLRMMCSEARFSRLVDVASRLSEAPIYIDDTPDLTLMEVRARARRLVSQNQVGLIIIDYLQLMSGNRQQEIAAISRGLKALARELGIPIIALSQLSRAVEARPNKRPMLSDLRESGSIEQDADLVMFIYRDEYYNPHSEKAGIAEIIVGKQRNGPTGTVELQFHASHVRFNDL

Radius of gyration: 43.45 Å; Cα contacts (8 Å, |Δi|>4): 2928; chains: 4; bounding box: 144×114×108 Å

Secondary structure (DSSP, 8-state):
-----HHHHHHHHHHHHH-GGGHHHHHHH--SGGG-SSHHHHHHHHHHHHHHHTT---SHHHHHHHHHHHTTTTTTTHHHHHHHHHHT-S-STTHHHHHHHHHHHHHHHHHHHHHHHHHHHHHH--S-HHHHHHHHHHHHHHHHH-S---SSEEHHHHHHHHHHHTT----S-HHHHHHH----TT-EEEEEE-TTS-HHHHHHHHHHIIIIII---EEEEESSS-HHHHHHHHHHHHTT--TTT--GGG--HHHHHHHHHHHHHHHTS-EEEE--TT-BHHHHHHHHHHHHHHS---EEEEE-GGG-B---HHHHHHHHHHHHHHHHHHHTS-EEEEEE--GGGGSSSS-S--GGGGGGG-TTGGG-SEEEEEEEGGGT-SSSS--SEEEEEEEE-SSS--EEEEEEEETTTTEEE--/--SPPS--HHHHHHHHHHHHH-GGGHHHHHHH--SGGG--SHHHHHHHHHHHHHHHTT----HHHHHHHHHHTT-HHHHTHHHHHHHHHTT-S--TTHHHHHHHHHHHHHHHHHHHHHHHHHHHHHH--S-HHHHHHHHHHHHHHHT---BHHHHHHHHHHHHHH----S-HHHHHHH----TT-EEEEEE-TTSSHHHHHHHHHHHHHHHS--EEEEEE-SS-HHHHHHHHHHHHTT--GGGT---HHHHHHHHHHHHHHTT--EEEE--TT-BHHHHHHHHHHHHHHH-EEEEEEE-GGG-B---HHHHHHHHHHHHHHHHHHHTS-EEEEEE--GGGGSSSS-S--GGGGGGGSSHHHH-SEEEEEE-HHHH-SSSS-TTEEEEEEEE-SSS--EEEEEEEETTTTEEE--/-PPS--HHHHHHHHHHHHH-GGGHHHHHHH--SGGG--SHHHHHHHHHHHHHHHTT---SHHHHHHHHHHTT-HHHHTHHHHHHHHHTTSS-STTHHHHHHHHHHHHHHHHHHHHHHHHHHHHHTT-S-HHHHHHHHHHHHHHHHTSSPPPSS--HHHHHHHHHHH----HHHHHHH-S--TT-EEEEEE-TTSSHHHHHHHHHHIIIIII--EEEEEESSS-HHHHHHHHHHHHTT------HHHHHHHHHHTTS-EEEE--SS-BHHHHHHHHHTHHHHS-EEEEEEETGGG-B---HHHHHHHHHHHHHHHHHHHTS-EEEEEE--TTGGGSS-----GGGGGGGSSTTTT-SEEEEEEEHHHH-BTBS-SSEEEEEEEE-SSS--EEEEEEEETTTTEEE--/-PPS--HHHHHHHHHHHHH-GGGHHHHHTT--SGGG--SHHHHHHHHHHHHHHHHT----HHHHHHHHHHTT-HHHHTHHHHHHHHHTT-S--TTHHHHHHHHHHHHHHHHHHHHHHHHHHHHHHT-S-HHHHHHHHHHHHHT--SS----EEHHHHHHHHHHHHHHT----HHHHHHH----TT-EEEEEESTTSSHHHHHHHHHHIIIIIS---EEEEE-SS-HHHHHHHHHHHHH--TTHHHHHHHHTT--EEEE--SS-BHHHHHHHHHHHHHHH----EEEETGGG-B--HHHHHHHHHHHHHHHHHHHTS-EEEEEE--GGGGGSS-----GGGGSTTSSSGGG-SEEEEEE-GGGT-SSSS-TTEEEEEEEE-SSS--EEEEEEEETTTTEEE--

Organism: Thermus aquaticus (NCBI:txid271)

Foldseek 3Di:
DAFADPLLLLQLLQLCQVPVVCVLLLCLLVVALLLDPDPLSSLLVVQQVVCVVVPHRDHLVVSCVSSVVVPCCVVNPHSVSVVCSNVSYDHNVCNNVSSNRSQVSSLRVQQVVLQVVLVVLVVVPPDDPLVSLLSSLLSNLCSVQPSDPDPDHDVVNVVSVVVVVVVDQQQQFVVVCVAFPHQFFLFEAEEEEAPPLQPPQSVVSSLCCCFLPVNAAEEEAAQDDDPVVSLVLQLCLVLVHDPVPDDDVRDDPVSVVSSVVSNVSVVNTNYHYDHPHEAALSRVLSVVSVVVVVDRHQEYEYPEQLRYDACVSLPRSQVSLVSVSVSSNSSRHYYYHYYHFDCVLVPDDPSFDAPVRCCVSPPNSVSHQWYKYKDAPCVVPVDPPSPQKIWIWTRHHDPHDTDIDIWGADPSSGHTHHD/DDDDQFADPLLLLLLLLLCQAPVVLVVLLCVLPVQLLLDDDPLSSLQVVQQVVQCVVPDRDYLVSSLVSCVVVVCQVVSPHSVVVVVSNPSDDHSVCSNVSSNRSSVSSLSRQLCVLQVVLVVLVVVVPDDPVVSCVSSVVSNVVSVDDDDVVVVVVLVVVLVVVPFAQQQVQVCVFQVGLFFLAEAEEEEAPPLQLLQSVVSSLCCRFLVVVAAEEEEAQPDDPVVSVVLNLQVQLVPFPVCVCHDPSSVVSSVVSVVSCVNGRYHYHHPHEEALVRVLVVVVVCCVPSVHAEYEYPEQLRYAYVVQLVRSLVSLVSVSVSSSSSGHYYYHYYHFDCVLVPDPDRWDAQVRCVVSHVSVVRHQWYKYKDDPCVPPVPDDQPQKIWIWTRHHNPGDTGIDIWGADPRSGHIHHD/DDQQADPLLLLLLLLQCQQPQVLVVLLCVLVVALLLHDDPLSSLQVVQCVVQVVVVHTDHLVSSLVSCVVVPCQVVSPHSVVSVVSNVSDPHNVCNNVSSNSSSVSSLRVQLVVLQVVLVVCVVVVVDDPCVSCVSSVVSNVVSVLPHDDDPDDDVVVVVVLVVVLCFDFPQVCVFFPDQFFLAEAEEEEAPPLQLLQRVVVRQQCCFQVVVAAEEEECQPDDPVVSVVLNLLLQCVHFPVVVVSSVVSVVRSVVGRYHYDHDHQAALVRVLVVVVCVCVPDPHQEYEYPAQLRHDACVQLVRSVVSLLSVSVSSSVSRHYYYHYYHFDCVLVPDPRSFDAPVRVCVSPPSVVSHQWYWYKDDCCVVPVPDDDDFKIKIWTHHHDPDDTDIAMWGADSRSSHIGHD/DDQDADPLLLLLLLLLCALPVVCVVVLCVQVVALLLHDDPLSRLQVVLSVVCVVVPHGDYLVRSLVSCVVVPCCVVNPHSVVVVVSNVSDDPSPCNNVSSNSSLVSSLSRQLVVLQVVLVVLVVVVPDDPCVSCVSSVCSNVQGDSDGRPDDDPVVVVVVVVVVVVVVPQAFDVVCVFFPDQFFLAEAEEEEAPPLLLLQSVVSSQLCCFQPVVAAEEEECQPDDPVVSVVLNLCQQLCVVSSVVVCVRCVNGNYHYDHPHAAALVRCLVVVQVCCVVRVHQEYEYPALLRHDHVQLVRSLVSLVSVSVSSNVSGHYYYHYYHFDCVLVVDPNSFDAPVRCVSSPPNPVSGAWYKYKDDCCVPPVPDDPPQKIKIWTRHHDPHDTDIDIWGADPSSSHTDHD

Nearest PDB structures (foldseek):
  2q6t-assembly4_D  TM=1.002E+00  e=8.623E-74  Thermus aquaticus
  2q6t-assembly3_C  TM=5.793E-01  e=6.820E-63  Thermus aquaticus
  2q6t-assembly2_B  TM=5.790E-01  e=2.883E-62  Thermus aquaticus
  2q6t-assembly1_A  TM=5.862E-01  e=2.864E-61  Thermus aquaticus
  7t22-assembly1_F  TM=5.632E-01  e=2.021E-41  Escherichia coli K-12